Protein 5HUO (pdb70)

CATH classification: 3.90.1170.20 (+1 more: 3.20.20.70)

Radius of gyration: 47.34 Å; Cα contacts (8 Å, |Δi|>4): 3623; chains: 6; bounding box: 112×126×125 Å

InterPro domains:
  IPR002638 Quinolinate phosphoribosyl transferase, C-terminal [PF01729] (118-283)
  IPR004393 Nicotinate-nucleotide pyrophosphorylase [TIGR00078] (17-283)
  IPR004393 Nicotinate-nucleotide pyrophosphorylase [cd01572] (14-283)
  IPR013785 Aldolase-type TIM barrel [G3DSA:3.20.20.70] (132-274)
  IPR022412 Quinolinate phosphoribosyl transferase, N-terminal [PF02749] (29-116)
  IPR027277 Nicotinate-nucleotide pyrophosphorylase/Putative pyrophosphorylase ModD [PIRSF006250] (12-283)
  IPR027277 Nicotinate-nucleotide pyrophosphorylase/Putative pyrophosphorylase ModD [PTHR32179] (10-284)
  IPR036068 Nicotinate phosphoribosyltransferase-like, C-terminal [SSF51690] (118-283)
  IPR037128 Quinolinate phosphoribosyl transferase, N-terminal domain superfamily [G3DSA:3.90.1170.20] (20-282)

Solvent-accessible surface area: 68924 Å² total; per-residue (Å²): 59,52,17,17,60,21,23,3,24,79,40,0,77,62,19,16,165,152,75,37,182,68,80,33,140,91,12,39,84,131,50,62,142,120,17,90,0,48,4,10,0,54,0,78,75,71,16,12,0,0,0,9,50,0,0,44,56,0,0,58,48,91,57,159,16,87,48,96,50,70,121,150,27,138,31,36,47,208,5,85,64,46,38,37,0,2,25,0,17,0,13,7,69,4,0,50,12,0,44,108,9,0,2,76,21,0,27,51,0,0,4,0,0,19,40,0,29,35,3,58,138,24,2,44,14,145,176,6,57,2,0,0,24,77,126,20,50,107,145,42,54,28,4,0,7,22,0,0,61,28,7,41,2,48,24,13,10,19,33,122,71,5,7,34,21,17,59,92,99,80,31,76,93,52,62,34,4,48,35,3,4,56,108,9,73,68,128,20,8,36,7,35,20,1,5,0,25,2,123,48,63,76,18,0,62,64,0,3,70,40,40,3,37,2,0,15,1,43,69,13,66,78,82,22,2,87,52,0,26,107,69,0,73,71,112,11,97,6,0,2,20,26,117,12,56,98,118,27,0,45,71,2,130,45,22,74,8,30,0,0,3,4,13,24,0,4,103,66,26,182,66,8,72,5,16,16,119,49,62,70,102,78,196,126,61,12,58,64,197,74,2,26,116,28,0,91,31,1,16,156,34,1,30,153,68,55,5,36,0,1,27,6,2,0,77,88,146,32,88,0,47,0,10,0,63,0,106,74,70,18,14,0,0,0,9,50,0,0,43,57,0,0,58,48,90,55,156,16,87,49,96,53,74,122,76,28,140,32,35,47,203,3,83,77,54,34,37,0,3,25,0,18,0,22,3,53,3,0,13,6,0,33,26,5,0,2,11,4,0,8,26,1,0,3,0,0,18,41,0,29,34,2,58,140,26,2,44,14,144,179,6,55,3,0,0,23,17,71,4,10,6,38,2,4,56,4,0,0,9,0,0,87,30,6,42,6,74,24,11,6,65,16,8,3,9,6,1,10,0,43,58,3,10,32,47,4,30,61,40,12,88,117,0,3,57,45,0,68,68,34,9,8,33,4,4,20,0,5,0,24,3,118,49,48,77,17,0,63,57,0,2,62,37,41,2,34,2,0,15,1,41,96,6,53,77,120,65,2,91,86,0,29,80,64,0,70,70,106,12,114,7,0,2,18,27,108,8,55,98,119,27,0,46,68,3,128,45,24,75,8,31,0,0,1,5,13,25,0,3,39,13,10,120,14,9,55,5,30,6,41,50,28,70,96,82,197,150,82,12,58,65,197,76,2,26,119,29,0,84,49,1,1,90,48,0,10,106,3,24,6,13,0,3,9,8,8,98,57,180,99,50,88,0,48,0,10,0,44,0,103,73,71,17,11,0,0,0,9,57,0,0,44,53,0,0,59,44,16,54,146,16,85,48,97,42,67,117,145,26,139,33,36,46,205,3,83,78,55,35,34,0,3,25,0,10,0,43,18,37,3,0,9,5,0,24,27,5,0,2,10,3,0,6,30,1,0,3,0,0,19,45,0,28,34,4,59,142,36,8,61,27,105,192,10,90,7,31,0,21,34,76,5,12,6,38,4,6,56,4,0,0,12,0,0,89,29,7,42,6,95,36,32,27,58,24,9,9,64,18,5,36,10,41,76,43,10,24,103,98,22,43,49,9,13,59,90,6,61,87,98,5,92,111,127,58,119,13,10,0,45,4,83,63,54,76,16,8,68,65,0,7,82,42,51,5,45,12,5,17,10,56,106,17,77,81,153,100,3,81,45,8,25,102,85,10,80,72,59,12,140,11,4,2,12,34,109,18,58,102,117,32,1,60,47,18,53,49,20,78,3,39,21,1,12,5,15,31,0,6,41,24,15,152,13,8,53,5,25,4,101,45,14,69,52,70,194,142,69,17,57,69,198,74,3,25,114,30,0,91,30,2,16,156,43,0,29,152,69,55,5,35,17,8,47,16,65,48,67,175,25,89,0,76,10,14,0,65,1,42,76,71,19,20,0,0,1,9,51,1,0,43,57,0,0,58,47,91,64,88,18,86,53,44,52,79,121,76,27,140,30,38,48,80,3,82,78,57,34,45,0,2,8,0,42,0,12,7,27,4,1,44,4,0,50,27,4,0,3,9,4,0,5,26,1,0,3,0,0,19,40,0,31,35,2,58,141,26,1,43,14,146,178,6,53,3,0,0,23,19,68,4,8,6,37,4,5,56,4,0,0,22,0,0,77,29,7,44,2,50,35,10,5,67,16,8,5,9,5,1,11,0,46,61,4,10,32,49,6,42,61,35,13,107,39,0,0,54,70,0,109,68,35,9,9,36,5,7,20,7,4,0,30,2,121,48,46,77,16,0,66,55,0,3,69,31,34,4,38,2,0,12,2,43,94,5,54,76,119,63,2,84,83,0,25,104,70,0,68,72,106,13,107,7,0,2,18,26,106,10,55,97,119,25,0,44,65,2,128,45,23,74,9,28,0,0,2,3,12,24,0,3,50,16,11,64,13,8,67,6,49,25,48,51,60,61,150,42,158,129,16,44,18,20,57,18,26,3,26,69,43,0,69,63,18,15,165,153,76,35,181,69,82,34,138,90,12,35,83,130,46,61,120,142,16,89,0,47,4,10,0,57,0,67,73,70,19,19,0,0,0,8,52,0,0,41,56,0,0,58,48,90,54,151,17,87,49,97,49,68,120,150,25,139,31,38,45,86,5,85,67,52,37,36,0,2,26,0,18,0,21,3,66,4,0,52,12,0,44,105,8,0,3,75,23,0,27,53,1,0,4,0,0,20,42,0,28,35,2,58,140,26,1,43,14,144,175,7,54,2,0,0,24,78,126,22,51,111,146,42,55,30,4,0,8,23,0,0,59,28,6,42,2,48,23,12,10,18,32,124,71,4,6,34,20,17,63,86,113,81,31,79,93,53,59,44,5,46,37,3,4,58,111,10,73,75,161,21,11,40,8,32,18,2,5,0,25,2,115,48,53,77,17,0,68,66,0,2,70,38,42,2,36,2,0,15,1,42,96,7,55,75,150,72,2,87,105,0,24,93,54,0,70,71,105,12,112,6,0,2,19,26,106,11,56,98,117,26,0,46,68,2,129,43,23,76,8,28,0,0,3,5,13,24,0,4,102,68,26,84,64,8,73,5,28,18,132,48,64,70,92,77,188,172,61,20,52,64,181,71,3,24,113,30,0,70,48,1,0,90,46,0,11,102,3,23,6,12,0,3,10,7,7,81,57,173,102,50,88,0,48,0,10,0,47,0,102,75,70,17,12,0,0,0,8,52,1,0,46,56,0,0,59,40,18,51,152,16,86,49,96,39,69,119,138,25,138,32,36,47,201,3,81,78,56,35,36,0,2,24,0,13,0,41,22,36,3,0,9,4,0,21,29,4,0,2,10,3,0,8,26,1,0,3,0,0,18,40,0,24,36,2,49,138,26,1,45,28,148,210,6,84,2,32,0,23,16,70,4,11,7,36,4,3,54,4,0,8,21,0,0,126,28,8,43,2,76,58,28,20,59,12,10,8,68,17,1,13,2,51,93,10,11,38,54,48,68,47,18,49,48,2,4,59,68,0,78,83,96,10,60,200,127,42,126,1,5,9,35,4,76,56,73,73,23,0,60,71,0,2,68,42,42,2,40,30,0,14,2,52,98,8,54,79,66,82,2,82,93,0,22,104,53,0,70,72,104,12,147,7,0,2,19,26,74,9,57,99,118,34,0,45,71,4,130,60,26,72,9,43,12,0,2,3,13,23,0,3,52,12,12,123,9,7,52,7,23,4,95,46,12,70,55,73,197

B-factor: mean 124.79, std 39.1, range [28.51, 318.89]

Structure (mmCIF, N/CA/C/O backbone):
data_5HUO
#
_entry.id   5HUO
#
_cell.length_a   106.203
_cell.length_b   186.261
_cell.length_c   221.906
_cell.angle_alpha   90.00
_cell.angle_beta   90.00
_cell.angle_gamma   90.00
#
_symmetry.space_group_name_H-M   'C 2 2 21'
#
loop_
_entity.id
_entity.type
_entity.pdbx_description
1 polymer 'Nicotinate-nucleotide diphosphorylase (Carboxylating)'
2 non-polymer 'SULFATE ION'
3 water water
#
loop_
_atom_site.group_PDB
_atom_site.id
_atom_site.type_symbol
_atom_site.label_atom_id
_atom_site.label_alt_id
_atom_site.label_comp_id
_atom_site.label_asym_id
_atom_site.label_entity_id
_atom_site.label_seq_id
_atom_site.pdbx_PDB_ins_code
_atom_site.Cartn_x
_atom_site.Cartn_y
_atom_site.Cartn_z
_atom_site.occupancy
_atom_site.B_iso_or_equiv
_atom_site.auth_seq_id
_atom_site.auth_comp_id
_atom_site.auth_asym_id
_atom_site.auth_atom_id
_atom_site.pdbx_PDB_model_num
ATOM 1 N N . THR A 1 31 ? 43.598 -5.953 90.393 1.00 130.39 6 THR A N 1
ATOM 2 C CA . THR A 1 31 ? 42.196 -5.499 90.150 1.00 131.52 6 THR A CA 1
ATOM 3 C C . THR A 1 31 ? 41.755 -4.497 91.224 1.00 123.96 6 THR A C 1
ATOM 4 O O . THR A 1 31 ? 41.787 -4.796 92.421 1.00 120.35 6 THR A O 1
ATOM 8 N N . ASP A 1 32 ? 41.254 -3.351 90.790 1.00 118.65 7 ASP A N 1
ATOM 9 C CA . ASP A 1 32 ? 41.054 -2.230 91.705 1.00 115.21 7 ASP A CA 1
ATOM 10 C C . ASP A 1 32 ? 39.920 -2.425 92.712 1.00 111.98 7 ASP A C 1
ATOM 11 O O . ASP A 1 32 ? 39.040 -3.244 92.500 1.00 118.43 7 ASP A O 1
ATOM 16 N N . LEU A 1 33 ? 39.948 -1.684 93.800 1.00 105.71 8 LEU A N 1
ATOM 17 C CA . LEU A 1 33 ? 38.886 -1.745 94.797 1.00 102.15 8 LEU A CA 1
ATOM 18 C C . LEU A 1 33 ? 37.675 -0.923 94.359 1.00 102.92 8 LEU A C 1
ATOM 19 O O . LEU A 1 33 ? 37.845 0.168 93.849 1.00 105.96 8 LEU A O 1
ATOM 24 N N . THR A 1 34 ? 36.473 -1.463 94.572 1.00 102.04 9 THR A N 1
ATOM 25 C CA . THR A 1 34 ? 35.197 -0.877 94.119 1.00 102.81 9 THR A CA 1
ATOM 26 C C . THR A 1 34 ? 34.455 -0.082 95.176 1.00 101.62 9 THR A C 1
ATOM 27 O O . THR A 1 34 ? 34.659 -0.291 96.344 1.00 100.16 9 THR A O 1
ATOM 31 N N . PRO A 1 35 ? 33.568 0.838 94.790 1.00 103.34 10 PRO A N 1
ATOM 32 C CA . PRO A 1 35 ? 32.893 1.607 95.878 1.00 103.11 10 PRO A CA 1
ATOM 33 C C . PRO A 1 35 ? 32.062 0.751 96.801 1.00 103.35 10 PRO A C 1
ATOM 34 O O . PRO A 1 35 ? 31.998 0.985 97.992 1.00 102.42 10 PRO A O 1
ATOM 38 N N . PHE A 1 36 ? 31.422 -0.249 96.247 1.00 104.94 11 PHE A N 1
ATOM 39 C CA . PHE A 1 36 ? 30.702 -1.184 97.076 1.00 105.58 11 PHE A CA 1
ATOM 40 C C . PHE A 1 36 ? 31.551 -1.749 98.225 1.00 103.39 11 PHE A C 1
ATOM 41 O O . PHE A 1 36 ? 31.078 -1.959 99.352 1.00 103.75 11 PHE A O 1
ATOM 49 N N . GLN A 1 37 ? 32.784 -2.069 97.901 1.00 101.64 12 GLN A N 1
ATOM 50 C CA . GLN A 1 37 ? 33.692 -2.617 98.868 1.00 100.01 12 GLN A CA 1
ATOM 51 C C . GLN A 1 37 ? 34.175 -1.620 99.879 1.00 98.70 12 GLN A C 1
ATOM 52 O O . GLN A 1 37 ? 34.391 -1.972 101.042 1.00 98.31 12 GLN A O 1
ATOM 58 N N . ILE A 1 38 ? 34.387 -0.367 99.465 1.00 98.28 13 ILE A N 1
ATOM 59 C CA . ILE A 1 38 ? 35.133 0.625 100.350 1.00 96.84 13 ILE A CA 1
ATOM 60 C C . ILE A 1 38 ? 34.327 1.755 100.964 1.00 97.30 13 ILE A C 1
ATOM 61 O O . ILE A 1 38 ? 34.672 2.278 101.993 1.00 96.46 13 ILE A O 1
ATOM 66 N N . ASP A 1 39 ? 33.200 2.072 100.344 1.00 99.01 14 ASP A N 1
ATOM 67 C CA . ASP A 1 39 ? 32.409 3.223 100.783 1.00 99.84 14 ASP A CA 1
ATOM 68 C C . ASP A 1 39 ? 32.086 3.289 102.282 1.00 99.73 14 ASP A C 1
ATOM 69 O O . ASP A 1 39 ? 32.283 4.330 102.892 1.00 99.08 14 ASP A O 1
ATOM 74 N N . ASP A 1 40 ? 31.565 2.212 102.875 1.00 100.72 15 ASP A N 1
ATOM 75 C CA . ASP A 1 40 ? 31.169 2.272 104.294 1.00 101.36 15 ASP A CA 1
ATOM 76 C C . ASP A 1 40 ? 32.319 2.580 105.188 1.00 99.44 15 ASP A C 1
ATOM 77 O O . ASP A 1 40 ? 32.179 3.351 106.131 1.00 99.55 15 ASP A O 1
ATOM 82 N N . THR A 1 41 ? 33.470 2.015 104.860 1.00 97.94 16 THR A N 1
ATOM 83 C CA . THR A 1 41 ? 34.724 2.220 105.617 1.00 96.45 16 THR A CA 1
ATOM 84 C C . THR A 1 41 ? 35.219 3.655 105.523 1.00 95.31 16 THR A C 1
ATOM 85 O O . THR A 1 41 ? 35.596 4.271 106.531 1.00 94.94 16 THR A O 1
ATOM 89 N N . LEU A 1 42 ? 35.197 4.207 104.314 1.00 95.09 17 LEU A N 1
ATOM 90 C CA . LEU A 1 42 ? 35.623 5.614 104.115 1.00 94.44 17 LEU A CA 1
ATOM 91 C C . LEU A 1 42 ? 34.680 6.627 104.770 1.00 95.18 17 LEU A C 1
ATOM 92 O O . LEU A 1 42 ? 35.112 7.569 105.398 1.00 94.54 17 LEU A O 1
ATOM 97 N N . LYS A 1 43 ? 33.382 6.368 104.680 1.00 96.82 18 LYS A N 1
ATOM 98 C CA . LYS A 1 43 ? 32.433 7.194 105.389 1.00 98.34 18 LYS A CA 1
ATOM 99 C C . LYS A 1 43 ? 32.738 7.206 106.885 1.00 97.57 18 LYS A C 1
ATOM 100 O O . LYS A 1 43 ? 32.703 8.249 107.531 1.00 97.48 18 LYS A O 1
ATOM 106 N N . ALA A 1 44 ? 32.955 6.025 107.441 1.00 97.73 19 ALA A N 1
ATOM 107 C CA . ALA A 1 44 ? 33.187 5.920 108.856 1.00 98.02 19 ALA A CA 1
ATOM 108 C C . ALA A 1 44 ? 34.388 6.754 109.218 1.00 96.32 19 ALA A C 1
ATOM 109 O O . ALA A 1 44 ? 34.444 7.391 110.280 1.00 96.59 19 ALA A O 1
ATOM 111 N N . ALA A 1 45 ? 35.361 6.705 108.341 1.00 94.89 20 ALA A N 1
ATOM 112 C CA . ALA A 1 45 ? 36.623 7.385 108.581 1.00 93.65 20 ALA A CA 1
ATOM 113 C C . ALA A 1 45 ? 36.448 8.901 108.572 1.00 93.38 20 ALA A C 1
ATOM 114 O O . ALA A 1 45 ? 37.095 9.618 109.355 1.00 93.01 20 ALA A O 1
ATOM 116 N N . LEU A 1 46 ? 35.627 9.365 107.646 1.00 93.82 21 LEU A N 1
ATOM 117 C CA . LEU A 1 46 ? 35.317 10.788 107.533 1.00 94.02 21 LEU A CA 1
ATOM 118 C C . LEU A 1 46 ? 34.590 11.269 108.764 1.00 96.00 21 LEU A C 1
ATOM 119 O O . LEU A 1 46 ? 34.894 12.324 109.306 1.00 96.47 21 LEU A O 1
ATOM 124 N N . ARG A 1 47 ? 33.667 10.454 109.228 1.00 98.27 22 ARG A N 1
ATOM 125 C CA . ARG A 1 47 ? 32.899 10.757 110.415 1.00 100.53 22 ARG A CA 1
ATOM 126 C C . ARG A 1 47 ? 33.732 10.750 111.667 1.00 98.92 22 ARG A C 1
ATOM 127 O O . ARG A 1 47 ? 33.440 11.472 112.612 1.00 100.40 22 ARG A O 1
ATOM 135 N N . GLU A 1 48 ? 34.777 9.952 111.673 1.00 96.67 23 GLU A N 1
ATOM 136 C CA . GLU A 1 48 ? 35.728 9.899 112.788 1.00 96.03 23 GLU A CA 1
ATOM 137 C C . GLU A 1 48 ? 36.513 11.185 112.921 1.00 95.08 23 GLU A C 1
ATOM 138 O O . GLU A 1 48 ? 36.724 11.664 114.006 1.00 96.36 23 GLU A O 1
ATOM 144 N N . ASP A 1 49 ? 36.875 11.754 111.790 1.00 93.92 24 ASP A N 1
ATOM 145 C CA . ASP A 1 49 ? 37.669 12.983 111.709 1.00 93.59 24 ASP A CA 1
ATOM 146 C C . ASP A 1 49 ? 36.805 14.271 111.780 1.00 95.46 24 ASP A C 1
ATOM 147 O O . ASP A 1 49 ? 37.366 15.359 111.893 1.00 96.19 24 ASP A O 1
ATOM 152 N N . VAL A 1 50 ? 35.477 14.170 111.642 1.00 97.16 25 VAL A N 1
ATOM 153 C CA . VAL A 1 50 ? 34.597 15.336 111.678 1.00 99.16 25 VAL A CA 1
ATOM 154 C C . VAL A 1 50 ? 33.302 15.019 112.389 1.00 102.40 25 VAL A C 1
ATOM 155 O O . VAL A 1 50 ? 32.478 14.355 111.830 1.00 104.07 25 VAL A O 1
ATOM 159 N N . HIS A 1 51 ? 33.170 15.420 113.657 1.00 104.33 26 HIS A N 1
ATOM 160 C CA . HIS A 1 51 ? 32.001 15.053 114.490 1.00 107.90 26 HIS A CA 1
ATOM 161 C C . HIS A 1 51 ? 30.927 16.098 114.429 1.00 110.46 26 HIS A C 1
ATOM 162 O O . HIS A 1 51 ? 29.773 15.796 114.495 1.00 112.55 26 HIS A O 1
ATOM 169 N N . SER A 1 52 ? 31.327 17.337 114.254 1.00 110.23 27 SER A N 1
ATOM 170 C CA . SER A 1 52 ? 30.394 18.427 113.984 1.00 111.71 27 SER A CA 1
ATOM 171 C C . SER A 1 52 ? 30.756 19.116 112.676 1.00 110.01 27 SER A C 1
ATOM 172 O O . SER A 1 52 ? 30.165 18.842 111.670 1.00 111.59 27 SER A O 1
ATOM 175 N N . GLU A 1 53 ? 31.771 19.957 112.703 1.00 108.94 28 GLU A N 1
ATOM 176 C CA . GLU A 1 53 ? 32.359 20.525 111.505 1.00 109.47 28 GLU A CA 1
ATOM 177 C C . GLU A 1 53 ? 33.861 20.753 111.573 1.00 106.14 28 GLU A C 1
ATOM 178 O O . GLU A 1 53 ? 34.484 20.583 112.619 1.00 105.17 28 GLU A O 1
ATOM 184 N N . ASP A 1 54 ? 34.438 21.091 110.429 1.00 105.06 29 ASP A N 1
ATOM 185 C CA . ASP A 1 54 ? 35.884 21.431 110.351 1.00 104.52 29 ASP A CA 1
ATOM 186 C C . ASP A 1 54 ? 36.015 22.919 110.575 1.00 106.14 29 ASP A C 1
ATOM 187 O O . ASP A 1 54 ? 36.059 23.686 109.636 1.00 108.12 29 ASP A O 1
ATOM 192 N N . TYR A 1 55 ? 36.047 23.313 111.839 1.00 106.63 30 TYR A N 1
ATOM 193 C CA . TYR A 1 55 ? 36.033 24.722 112.234 1.00 107.82 30 TYR A CA 1
ATOM 194 C C . TYR A 1 55 ? 37.170 25.513 111.614 1.00 109.77 30 TYR A C 1
ATOM 195 O O . TYR A 1 55 ? 36.990 26.599 111.114 1.00 114.27 30 TYR A O 1
ATOM 204 N N . SER A 1 56 ? 38.344 24.937 111.601 1.00 110.98 31 SER A N 1
ATOM 205 C CA . SER A 1 56 ? 39.558 25.635 111.119 1.00 112.55 31 SER A CA 1
ATOM 206 C C . SER A 1 56 ? 39.416 25.986 109.651 1.00 115.13 31 SER A C 1
ATOM 207 O O . SER A 1 56 ? 39.741 27.087 109.221 1.00 118.38 31 SER A O 1
ATOM 210 N N . THR A 1 57 ? 38.864 25.072 108.883 1.00 116.10 32 THR A N 1
ATOM 211 C CA . THR A 1 57 ? 38.651 25.337 107.456 1.00 117.58 32 THR A CA 1
ATOM 212 C C . THR A 1 57 ? 37.478 26.262 107.240 1.00 118.82 32 THR A C 1
ATOM 213 O O . THR A 1 57 ? 37.550 27.140 106.441 1.00 121.71 32 THR A O 1
ATOM 217 N N . ASN A 1 58 ? 36.388 26.024 107.915 1.00 118.10 33 ASN A N 1
ATOM 218 C CA . ASN A 1 58 ? 35.229 26.906 107.796 1.00 122.21 33 ASN A CA 1
ATOM 219 C C . ASN A 1 58 ? 35.368 28.339 108.283 1.00 125.23 33 ASN A C 1
ATOM 220 O O . ASN A 1 58 ? 34.795 29.234 107.723 1.00 129.28 33 ASN A O 1
ATOM 225 N N . ALA A 1 59 ? 36.149 28.555 109.295 1.00 127.16 34 ALA A N 1
ATOM 226 C CA . ALA A 1 59 ? 36.388 29.919 109.743 1.00 132.58 34 ALA A CA 1
ATOM 227 C C . ALA A 1 59 ? 37.109 30.780 108.713 1.00 136.11 34 ALA A C 1
ATOM 228 O O . ALA A 1 59 ? 36.775 31.933 108.564 1.00 141.48 34 ALA A O 1
ATOM 230 N N . ILE A 1 60 ? 38.157 30.249 108.085 1.00 138.19 35 ILE A N 1
ATOM 231 C CA . ILE A 1 60 ? 38.935 31.013 107.100 1.00 142.75 35 ILE A CA 1
ATOM 232 C C . ILE A 1 60 ? 38.333 31.048 105.701 1.00 145.68 35 ILE A C 1
ATOM 233 O O . ILE A 1 60 ? 38.398 32.071 105.031 1.00 150.01 35 ILE A O 1
ATOM 238 N N . PHE A 1 61 ? 37.814 29.935 105.238 1.00 144.93 36 PHE A N 1
ATOM 239 C CA . PHE A 1 61 ? 37.437 29.859 103.857 1.00 148.81 36 PHE A CA 1
ATOM 240 C C . PHE A 1 61 ? 35.950 29.894 103.634 1.00 155.13 36 PHE A C 1
ATOM 241 O O . PHE A 1 61 ? 35.190 29.242 104.304 1.00 148.64 36 PHE A O 1
ATOM 249 N N . ASP A 1 62 ? 35.578 30.705 102.661 1.00 172.38 37 ASP A N 1
ATOM 250 C CA . ASP A 1 62 ? 34.202 30.940 102.258 1.00 183.54 37 ASP A CA 1
ATOM 251 C C . ASP A 1 62 ? 34.265 31.559 100.880 1.00 198.71 37 ASP A C 1
ATOM 252 O O . ASP A 1 62 ? 35.341 31.764 100.334 1.00 199.53 37 ASP A O 1
ATOM 254 N N . HIS A 1 63 ? 33.100 31.829 100.315 1.00 218.82 38 HIS A N 1
ATOM 255 C CA . HIS A 1 63 ? 32.931 32.423 98.973 1.00 233.10 38 HIS A CA 1
ATOM 256 C C . HIS A 1 63 ? 32.822 31.321 97.887 1.00 231.82 38 HIS A C 1
ATOM 257 O O . HIS A 1 63 ? 32.465 31.582 96.751 1.00 238.33 38 HIS A O 1
ATOM 264 N N . HIS A 1 64 ? 33.113 30.091 98.291 1.00 216.84 39 HIS A N 1
ATOM 265 C CA . HIS A 1 64 ? 32.978 28.882 97.498 1.00 209.69 39 HIS A CA 1
ATOM 266 C C . HIS A 1 64 ? 33.554 28.834 96.104 1.00 202.16 39 HIS A C 1
ATOM 267 O O . HIS A 1 64 ? 32.987 28.278 95.173 1.00 203.02 39 HIS A O 1
ATOM 274 N N . GLY A 1 65 ? 34.733 29.389 95.987 1.00 175.16 40 GLY A N 1
ATOM 275 C CA . GLY A 1 65 ? 35.445 29.311 94.731 1.00 164.09 40 GLY A CA 1
ATOM 276 C C . GLY A 1 65 ? 36.019 27.925 94.599 1.00 152.34 40 GLY A C 1
ATOM 277 O O . GLY A 1 65 ? 36.420 27.334 95.607 1.00 146.85 40 GLY A O 1
ATOM 278 N N . GLN A 1 66 ? 36.071 27.430 93.372 1.00 140.59 41 GLN A N 1
ATOM 279 C CA . GLN A 1 66 ? 36.830 26.248 93.077 1.00 133.18 41 GLN A CA 1
ATOM 280 C C . GLN A 1 66 ? 38.300 26.510 93.356 1.00 128.67 41 GLN A C 1
ATOM 281 O O . GLN A 1 66 ? 38.769 27.626 93.310 1.00 129.25 41 GLN A O 1
ATOM 287 N N . ALA A 1 67 ? 39.007 25.450 93.681 1.00 123.23 42 ALA A N 1
ATOM 288 C CA . ALA A 1 67 ? 40.429 25.512 93.924 1.00 119.00 42 ALA A CA 1
ATOM 289 C C . ALA A 1 67 ? 41.089 24.230 93.459 1.00 114.16 42 ALA A C 1
ATOM 290 O O . ALA A 1 67 ? 40.430 23.246 93.182 1.00 111.50 42 ALA A O 1
ATOM 292 N N . LYS A 1 68 ? 42.395 24.292 93.357 1.00 112.03 43 LYS A N 1
ATOM 293 C CA . LYS A 1 68 ? 43.177 23.163 92.943 1.00 110.70 43 LYS A CA 1
ATOM 294 C C . LYS A 1 68 ? 44.276 22.938 93.951 1.00 107.34 43 LYS A C 1
ATOM 295 O O . LYS A 1 68 ? 44.883 23.873 94.414 1.00 106.76 43 LYS A O 1
ATOM 301 N N . VAL A 1 69 ? 44.518 21.662 94.255 1.00 103.89 44 VAL A N 1
ATOM 302 C CA . VAL A 1 69 ? 45.591 21.231 95.143 1.00 101.16 44 VAL A CA 1
ATOM 303 C C . VAL A 1 69 ? 46.278 20.053 94.522 1.00 98.74 44 VAL A C 1
ATOM 304 O O . VAL A 1 69 ? 45.662 19.263 93.851 1.00 98.99 44 VAL A O 1
ATOM 308 N N . SER A 1 70 ? 47.561 19.934 94.788 1.00 96.87 45 SER A N 1
ATOM 309 C CA . SER A 1 70 ? 48.392 18.889 94.217 1.00 95.06 45 SER A CA 1
ATOM 310 C C . SER A 1 70 ? 48.810 17.841 95.244 1.00 93.04 45 SER A C 1
ATOM 311 O O . SER A 1 70 ? 49.196 18.160 96.368 1.00 93.21 45 SER A O 1
ATOM 314 N N . LEU A 1 71 ? 48.756 16.604 94.817 1.00 92.40 46 LEU A N 1
ATOM 315 C CA . LEU A 1 71 ? 49.217 15.499 95.606 1.00 91.56 46 LEU A CA 1
ATOM 316 C C . LEU A 1 71 ? 50.632 15.134 95.157 1.00 91.39 46 LEU A C 1
ATOM 317 O O . LEU A 1 71 ? 50.837 14.770 94.009 1.00 91.51 46 LEU A O 1
ATOM 322 N N . PHE A 1 72 ? 51.580 15.219 96.077 1.00 91.25 47 PHE A N 1
ATOM 323 C CA . PHE A 1 72 ? 52.973 14.947 95.804 1.00 91.28 47 PHE A CA 1
ATOM 324 C C . PHE A 1 72 ? 53.467 13.733 96.582 1.00 90.65 47 PHE A C 1
ATOM 325 O O . PHE A 1 72 ? 53.203 13.585 97.777 1.00 90.35 47 PHE A O 1
ATOM 333 N N . ALA A 1 73 ? 54.211 12.893 95.902 1.00 90.59 48 ALA A N 1
ATOM 334 C CA . ALA A 1 73 ? 54.931 11.856 96.583 1.00 90.23 48 ALA A CA 1
ATOM 335 C C . ALA A 1 73 ? 56.097 12.500 97.289 1.00 91.24 48 ALA A C 1
ATOM 336 O O . ALA A 1 73 ? 56.766 13.348 96.720 1.00 93.58 48 ALA A O 1
ATOM 338 N N . LYS A 1 74 ? 56.378 12.077 98.509 1.00 92.81 49 LYS A N 1
ATOM 339 C CA . LYS A 1 74 ? 57.492 12.644 99.291 1.00 94.71 49 LYS A CA 1
ATOM 340 C C . LYS A 1 74 ? 58.576 11.661 99.663 1.00 93.19 49 LYS A C 1
ATOM 341 O O . LYS A 1 74 ? 59.475 11.962 100.432 1.00 94.49 49 LYS A O 1
ATOM 347 N N . GLU A 1 75 ? 58.526 10.492 99.044 1.00 90.99 50 GLU A N 1
ATOM 348 C CA . GLU A 1 75 ? 59.361 9.363 99.420 1.00 90.79 50 GLU A CA 1
ATOM 349 C C . GLU A 1 75 ? 59.249 8.301 98.330 1.00 90.67 50 GLU A C 1
ATOM 350 O O . GLU A 1 75 ? 58.191 8.129 97.747 1.00 90.22 50 GLU A O 1
ATOM 356 N N . ALA A 1 76 ? 60.329 7.594 98.086 1.00 91.21 51 ALA A N 1
ATOM 357 C CA . ALA A 1 76 ? 60.375 6.613 97.033 1.00 91.35 51 ALA A CA 1
ATOM 358 C C . ALA A 1 76 ? 59.762 5.289 97.453 1.00 90.80 51 ALA A C 1
ATOM 359 O O . ALA A 1 76 ? 59.944 4.843 98.588 1.00 90.67 51 ALA A O 1
ATOM 361 N N . GLY A 1 77 ? 58.996 4.693 96.538 1.00 90.57 52 GLY A N 1
ATOM 362 C CA . GLY A 1 77 ? 58.356 3.441 96.788 1.00 90.15 52 GLY A CA 1
ATOM 363 C C . GLY A 1 77 ? 57.349 3.082 95.725 1.00 89.94 52 GLY A C 1
ATOM 364 O O . GLY A 1 77 ? 57.495 3.459 94.568 1.00 90.38 52 GLY A O 1
ATOM 365 N N . VAL A 1 78 ? 56.312 2.364 96.137 1.00 89.39 53 VAL A N 1
ATOM 366 C CA . VAL A 1 78 ? 55.262 1.938 95.229 1.00 89.25 53 VAL A CA 1
ATOM 367 C C . VAL A 1 78 ? 53.918 2.538 95.577 1.00 88.68 53 VAL A C 1
ATOM 368 O O . VAL A 1 78 ? 53.557 2.598 96.711 1.00 88.29 53 VAL A O 1
ATOM 372 N N . LEU A 1 79 ? 53.193 2.961 94.552 1.00 88.80 54 LEU A N 1
ATOM 373 C CA . LEU A 1 79 ? 51.892 3.655 94.719 1.00 88.49 54 LEU A CA 1
ATOM 374 C C . LEU A 1 79 ? 50.779 2.667 94.838 1.00 88.25 54 LEU A C 1
ATOM 375 O O . LEU A 1 79 ? 50.591 1.810 93.975 1.00 88.52 54 LEU A O 1
ATOM 380 N N . ALA A 1 80 ? 50.024 2.785 95.925 1.00 87.89 55 ALA A N 1
ATOM 381 C CA . ALA A 1 80 ? 48.816 1.925 96.146 1.00 87.77 55 ALA A CA 1
ATOM 382 C C . ALA A 1 80 ? 47.752 2.701 96.865 1.00 87.67 55 ALA A C 1
ATOM 383 O O . ALA A 1 80 ? 48.045 3.421 97.822 1.00 87.55 55 ALA A O 1
ATOM 385 N N . GLY A 1 81 ? 46.519 2.486 96.436 1.00 87.88 56 GLY A N 1
ATOM 386 C CA . GLY A 1 81 ? 45.358 3.139 97.051 1.00 88.00 56 GLY A CA 1
ATOM 387 C C . GLY A 1 81 ? 44.930 4.460 96.433 1.00 88.37 56 GLY A C 1
ATOM 388 O O . GLY A 1 81 ? 44.224 5.230 97.026 1.00 88.58 56 GLY A O 1
ATOM 389 N N . LEU A 1 82 ? 45.330 4.699 95.226 1.00 88.57 57 LEU A N 1
ATOM 390 C CA . LEU A 1 82 ? 45.008 5.975 94.544 1.00 89.04 57 LEU A CA 1
ATOM 391 C C . LEU A 1 82 ? 43.481 6.205 94.363 1.00 89.57 57 LEU A C 1
ATOM 392 O O . LEU A 1 82 ? 43.009 7.283 94.592 1.00 89.94 57 LEU A O 1
ATOM 397 N N . THR A 1 83 ? 42.737 5.169 93.972 1.00 89.72 58 THR A N 1
ATOM 398 C CA . THR A 1 83 ? 41.323 5.341 93.773 1.00 90.37 58 THR A CA 1
ATOM 399 C C . THR A 1 83 ? 40.638 5.392 95.133 1.00 90.35 58 THR A C 1
ATOM 400 O O . THR A 1 83 ? 39.534 5.978 95.243 1.00 91.03 58 THR A O 1
ATOM 404 N N . VAL A 1 84 ? 41.260 4.799 96.148 1.00 89.74 59 VAL A N 1
ATOM 405 C CA . VAL A 1 84 ? 40.729 4.941 97.502 1.00 89.82 59 VAL A CA 1
ATOM 406 C C . VAL A 1 84 ? 40.829 6.383 97.983 1.00 90.06 59 VAL A C 1
ATOM 407 O O . VAL A 1 84 ? 39.905 6.989 98.466 1.00 90.69 59 VAL A O 1
ATOM 411 N N . PHE A 1 85 ? 42.016 6.923 97.782 1.00 89.67 60 PHE A N 1
ATOM 412 C CA . PHE A 1 85 ? 42.314 8.369 98.013 1.00 89.96 60 PHE A CA 1
ATOM 413 C C . PHE A 1 85 ? 41.270 9.272 97.359 1.00 90.83 60 PHE A C 1
ATOM 414 O O . PHE A 1 85 ? 40.676 10.124 98.000 1.00 91.42 60 PHE A O 1
ATOM 422 N N . GLN A 1 86 ? 41.025 8.995 96.099 1.00 91.02 61 GLN A N 1
ATOM 423 C CA . GLN A 1 86 ? 40.062 9.783 95.331 1.00 91.95 61 GLN A CA 1
ATOM 424 C C . GLN A 1 86 ? 38.642 9.709 95.912 1.00 92.68 61 GLN A C 1
ATOM 425 O O . GLN A 1 86 ? 37.896 10.688 95.935 1.00 93.59 61 GLN A O 1
ATOM 431 N N . ARG A 1 87 ? 38.276 8.499 96.311 1.00 92.38 62 ARG A N 1
ATOM 432 C CA . ARG A 1 87 ? 36.887 8.207 96.724 1.00 93.19 62 ARG A CA 1
ATOM 433 C C . ARG A 1 87 ? 36.511 8.945 97.994 1.00 93.64 62 ARG A C 1
ATOM 434 O O . ARG A 1 87 ? 35.392 9.337 98.181 1.00 94.70 62 ARG A O 1
ATOM 442 N N . VAL A 1 88 ? 37.482 9.183 98.833 1.00 93.01 63 VAL A N 1
ATOM 443 C CA . VAL A 1 88 ? 37.239 9.957 100.057 1.00 93.53 63 VAL A CA 1
ATOM 444 C C . VAL A 1 88 ? 36.647 11.323 99.702 1.00 94.63 63 VAL A C 1
ATOM 445 O O . VAL A 1 88 ? 35.687 11.781 100.339 1.00 95.69 63 VAL A O 1
ATOM 449 N N . PHE A 1 89 ? 37.218 11.970 98.696 1.00 94.50 64 PHE A N 1
ATOM 450 C CA . PHE A 1 89 ? 36.722 13.320 98.246 1.00 96.22 64 PHE A CA 1
ATOM 451 C C . PHE A 1 89 ? 35.344 13.235 97.620 1.00 97.67 64 PHE A C 1
ATOM 452 O O . PHE A 1 89 ? 34.469 13.981 97.911 1.00 99.51 64 PHE A O 1
ATOM 460 N N . THR A 1 90 ? 35.182 12.248 96.793 1.00 98.02 65 THR A N 1
ATOM 461 C CA . THR A 1 90 ? 33.974 12.042 96.011 1.00 100.38 65 THR A CA 1
ATOM 462 C C . THR A 1 90 ? 32.712 11.670 96.816 1.00 102.89 65 THR A C 1
ATOM 463 O O . THR A 1 90 ? 31.609 12.022 96.445 1.00 105.81 65 THR A O 1
ATOM 467 N N . LEU A 1 91 ? 32.878 10.928 97.894 1.00 103.29 66 LEU A N 1
ATOM 468 C CA . LEU A 1 91 ? 31.783 10.690 98.844 1.00 105.50 66 LEU A CA 1
ATOM 469 C C . LEU A 1 91 ? 31.337 11.950 99.599 1.00 108.52 66 LEU A C 1
ATOM 470 O O . LEU A 1 91 ? 30.172 12.095 99.948 1.00 111.28 66 LEU A O 1
ATOM 475 N N . PHE A 1 92 ? 32.280 12.857 99.803 1.00 108.73 67 PHE A N 1
ATOM 476 C CA . PHE A 1 92 ? 32.056 14.095 100.554 1.00 110.42 67 PHE A CA 1
ATOM 477 C C . PHE A 1 92 ? 31.434 15.232 99.726 1.00 113.93 67 PHE A C 1
ATOM 478 O O . PHE A 1 92 ? 30.583 15.974 100.215 1.00 116.35 67 PHE A O 1
ATOM 486 N N . ASP A 1 93 ? 31.860 15.360 98.485 1.00 114.93 68 ASP A N 1
ATOM 487 C CA . ASP A 1 93 ? 31.469 16.490 97.666 1.00 117.64 68 ASP A CA 1
ATOM 488 C C . ASP A 1 93 ? 31.763 16.212 96.194 1.00 116.86 68 ASP A C 1
ATOM 489 O O . ASP A 1 93 ? 32.205 15.155 95.840 1.00 112.65 68 ASP A O 1
ATOM 494 N N . GLU A 1 94 ? 31.468 17.186 95.347 1.00 122.20 69 GLU A N 1
ATOM 495 C CA . GLU A 1 94 ? 31.743 17.090 93.919 1.00 124.66 69 GLU A CA 1
ATOM 496 C C . GLU A 1 94 ? 33.159 17.546 93.698 1.00 120.06 69 GLU A C 1
ATOM 497 O O . GLU A 1 94 ? 33.513 18.696 93.954 1.00 122.56 69 GLU A O 1
ATOM 503 N N . VAL A 1 95 ? 33.990 16.604 93.308 1.00 114.09 70 VAL A N 1
ATOM 504 C CA . VAL A 1 95 ? 35.403 16.841 93.191 1.00 110.71 70 VAL A CA 1
ATOM 505 C C . VAL A 1 95 ? 35.875 16.145 91.969 1.00 109.77 70 VAL A C 1
ATOM 506 O O . VAL A 1 95 ? 35.510 15.009 91.718 1.00 110.91 70 VAL A O 1
ATOM 510 N N . THR A 1 96 ? 36.724 16.808 91.210 1.00 109.56 71 THR A N 1
ATOM 511 C CA . THR A 1 96 ? 37.311 16.201 89.998 1.00 108.98 71 THR A CA 1
ATOM 512 C C . THR A 1 96 ? 38.810 16.097 90.110 1.00 106.10 71 THR A C 1
ATOM 513 O O . THR A 1 96 ? 39.410 16.730 90.980 1.00 106.52 71 THR A O 1
ATOM 517 N N . PHE A 1 97 ? 39.403 15.308 89.230 1.00 103.25 72 PHE A N 1
ATOM 518 C CA . PHE A 1 97 ? 40.832 15.073 89.313 1.00 101.04 72 PHE A CA 1
ATOM 519 C C . PHE A 1 97 ? 41.497 15.217 87.998 1.00 100.73 72 PHE A C 1
ATOM 520 O O . PHE A 1 97 ? 40.900 15.047 86.984 1.00 101.93 72 PHE A O 1
ATOM 528 N N . GLN A 1 98 ? 42.757 15.548 88.036 1.00 99.85 73 GLN A N 1
ATOM 529 C CA . GLN A 1 98 ? 43.587 15.562 86.859 1.00 99.95 73 GLN A CA 1
ATOM 530 C C . GLN A 1 98 ? 44.804 14.718 87.178 1.00 98.23 73 GLN A C 1
ATOM 531 O O . GLN A 1 98 ? 45.390 14.851 88.256 1.00 97.24 73 GLN A O 1
ATOM 537 N N . ASN A 1 99 ? 45.213 13.889 86.226 1.00 96.88 74 ASN A N 1
ATOM 538 C CA . ASN A 1 99 ? 46.347 13.000 86.417 1.00 94.83 74 ASN A CA 1
ATOM 539 C C . ASN A 1 99 ? 47.319 13.183 85.242 1.00 95.24 74 ASN A C 1
ATOM 540 O O . ASN A 1 99 ? 47.386 12.338 84.350 1.00 95.68 74 ASN A O 1
ATOM 545 N N . PRO A 1 100 ? 48.107 14.258 85.263 1.00 95.61 75 PRO A N 1
ATOM 546 C CA . PRO A 1 100 ? 49.055 14.611 84.221 1.00 96.44 75 PRO A CA 1
ATOM 547 C C . PRO A 1 100 ? 49.966 13.511 83.780 1.00 96.30 75 PRO A C 1
ATOM 548 O O . PRO A 1 100 ? 50.232 13.414 82.586 1.00 98.14 75 PRO A O 1
ATOM 552 N N . HIS A 1 101 ? 50.440 12.690 84.694 1.00 95.33 76 HIS A N 1
ATOM 553 C CA . HIS A 1 101 ? 51.407 11.638 84.359 1.00 95.32 76 HIS A CA 1
ATOM 554 C C . HIS A 1 101 ? 50.812 10.220 84.274 1.00 94.90 76 HIS A C 1
ATOM 555 O O . HIS A 1 101 ? 51.544 9.239 84.167 1.00 94.84 76 HIS A O 1
ATOM 562 N N . GLN A 1 102 ? 49.489 10.142 84.301 1.00 94.77 77 GLN A N 1
ATOM 563 C CA . GLN A 1 102 ? 48.779 8.884 84.183 1.00 94.53 77 GLN A CA 1
ATOM 564 C C . GLN A 1 102 ? 49.211 7.877 85.202 1.00 93.58 77 GLN A C 1
ATOM 565 O O . GLN A 1 102 ? 49.390 6.689 84.881 1.00 95.28 77 GLN A O 1
ATOM 571 N N . PHE A 1 103 ? 49.419 8.323 86.409 1.00 92.85 78 PHE A N 1
ATOM 572 C CA . PHE A 1 103 ? 49.847 7.421 87.521 1.00 91.99 78 PHE A CA 1
ATOM 573 C C . PHE A 1 103 ? 48.769 6.422 87.849 1.00 91.59 78 PHE A C 1
ATOM 574 O O . PHE A 1 103 ? 47.598 6.738 87.848 1.00 91.67 78 PHE A O 1
ATOM 582 N N . LYS A 1 104 ? 49.175 5.212 88.144 1.00 91.27 79 LYS A N 1
ATOM 583 C CA . LYS A 1 104 ? 48.219 4.216 88.666 1.00 90.86 79 LYS A CA 1
ATOM 584 C C . LYS A 1 104 ? 48.847 3.290 89.681 1.00 90.27 79 LYS A C 1
ATOM 585 O O . LYS A 1 104 ? 50.091 3.221 89.825 1.00 90.27 79 LYS A O 1
ATOM 591 N N . ASP A 1 105 ? 47.983 2.607 90.433 1.00 89.86 80 ASP A N 1
ATOM 592 C CA . ASP A 1 105 ? 48.464 1.700 91.491 1.00 89.36 80 ASP A CA 1
ATOM 593 C C . ASP A 1 105 ? 49.417 0.693 90.856 1.00 89.74 80 ASP A C 1
ATOM 594 O O . ASP A 1 105 ? 49.168 0.213 89.785 1.00 90.31 80 ASP A O 1
ATOM 599 N N . GLY A 1 106 ? 50.545 0.496 91.527 1.00 89.57 81 GLY A N 1
ATOM 600 C CA . GLY A 1 106 ? 51.649 -0.349 91.060 1.00 90.08 81 GLY A CA 1
ATOM 601 C C . GLY A 1 106 ? 52.884 0.406 90.616 1.00 90.52 81 GLY A C 1
ATOM 602 O O . GLY A 1 106 ? 53.965 -0.170 90.538 1.00 90.97 81 GLY A O 1
ATOM 603 N N . ASP A 1 107 ? 52.692 1.651 90.188 1.00 90.59 82 ASP A N 1
ATOM 604 C CA . ASP A 1 107 ? 53.779 2.477 89.604 1.00 91.17 82 ASP A CA 1
ATOM 605 C C . ASP A 1 107 ? 54.762 2.877 90.634 1.00 90.94 82 ASP A C 1
ATOM 606 O O . ASP A 1 107 ? 54.424 3.028 91.770 1.00 90.26 82 ASP A O 1
ATOM 611 N N . ARG A 1 108 ? 56.004 3.000 90.226 1.00 93.22 83 ARG A N 1
ATOM 612 C CA . ARG A 1 108 ? 57.082 3.416 91.130 1.00 95.69 83 ARG A CA 1
ATOM 613 C C . ARG A 1 108 ? 56.996 4.907 91.337 1.00 93.27 83 ARG A C 1
ATOM 614 O O . ARG A 1 108 ? 56.651 5.617 90.437 1.00 94.86 83 ARG A O 1
ATOM 622 N N . LEU A 1 109 ? 57.295 5.352 92.546 1.00 91.10 84 LEU A N 1
ATOM 623 C CA . LEU A 1 109 ? 57.276 6.772 92.935 1.00 91.03 84 LEU A CA 1
ATOM 624 C C . LEU A 1 109 ? 58.661 7.239 93.370 1.00 91.59 84 LEU A C 1
ATOM 625 O O . LEU A 1 109 ? 59.506 6.486 93.898 1.00 91.79 84 LEU A O 1
ATOM 630 N N . THR A 1 110 ? 58.893 8.494 93.084 1.00 92.00 85 THR A N 1
ATOM 631 C CA . THR A 1 110 ? 60.083 9.175 93.522 1.00 93.25 85 THR A CA 1
ATOM 632 C C . THR A 1 110 ? 59.657 10.461 94.122 1.00 93.81 85 THR A C 1
ATOM 633 O O . THR A 1 110 ? 58.790 11.128 93.572 1.00 95.98 85 THR A O 1
ATOM 637 N N . SER A 1 111 ? 60.335 10.866 95.174 1.00 93.62 86 SER A N 1
ATOM 638 C CA . SER A 1 111 ? 59.999 12.100 95.850 1.00 93.76 86 SER A CA 1
ATOM 639 C C . SER A 1 111 ? 59.975 13.312 94.908 1.00 94.52 86 SER A C 1
ATOM 640 O O . SER A 1 111 ? 60.888 13.540 94.105 1.00 95.48 86 SER A O 1
ATOM 643 N N . GLY A 1 112 ? 58.897 14.079 95.071 1.00 93.72 87 GLY A N 1
ATOM 644 C CA . GLY A 1 112 ? 58.615 15.267 94.299 1.00 93.41 87 GLY A CA 1
ATOM 645 C C . GLY A 1 112 ? 57.658 15.026 93.167 1.00 93.28 87 GLY A C 1
ATOM 646 O O . GLY A 1 112 ? 57.275 15.975 92.479 1.00 93.82 87 GLY A O 1
ATOM 647 N N . ASP A 1 113 ? 57.308 13.759 92.928 1.00 92.73 88 ASP A N 1
ATOM 648 C CA . ASP A 1 113 ? 56.415 13.404 91.803 1.00 92.73 88 ASP A CA 1
ATOM 649 C C . ASP A 1 113 ? 55.006 13.949 92.018 1.00 92.41 88 ASP A C 1
ATOM 650 O O . ASP A 1 113 ? 54.461 13.860 93.105 1.00 91.83 88 ASP A O 1
ATOM 655 N N . LEU A 1 114 ? 54.447 14.512 90.955 1.00 92.96 89 LEU A N 1
ATOM 656 C CA . LEU A 1 114 ? 53.068 14.986 90.964 1.00 92.90 89 LEU A CA 1
ATOM 657 C C . LEU A 1 114 ? 52.112 13.824 90.578 1.00 92.44 89 LEU A C 1
ATOM 658 O O . LEU A 1 114 ? 51.897 13.515 89.407 1.00 92.86 89 LEU A O 1
ATOM 663 N N . VAL A 1 115 ? 51.526 13.225 91.590 1.00 91.70 90 VAL A N 1
ATOM 664 C CA . VAL A 1 115 ? 50.673 12.064 91.405 1.00 91.28 90 VAL A CA 1
ATOM 665 C C . VAL A 1 115 ? 49.261 12.434 90.918 1.00 91.62 90 VAL A C 1
ATOM 666 O O . VAL A 1 115 ? 48.733 11.841 90.010 1.00 91.83 90 VAL A O 1
ATOM 670 N N . LEU A 1 116 ? 48.693 13.456 91.521 1.00 91.83 91 LEU A N 1
ATOM 671 C CA . LEU A 1 116 ? 47.362 13.930 91.173 1.00 92.35 91 LEU A CA 1
ATOM 672 C C . LEU A 1 116 ? 47.185 15.428 91.450 1.00 93.02 91 LEU A C 1
ATOM 673 O O . LEU A 1 116 ? 47.797 15.979 92.351 1.00 92.89 91 LEU A O 1
ATOM 678 N N . GLU A 1 117 ? 46.257 16.015 90.700 1.00 93.99 92 GLU A N 1
ATOM 679 C CA . GLU A 1 117 ? 45.701 17.290 91.021 1.00 96.44 92 GLU A CA 1
ATOM 680 C C . GLU A 1 117 ? 44.278 17.077 91.376 1.00 96.07 92 GLU A C 1
ATOM 681 O O . GLU A 1 117 ? 43.566 16.344 90.734 1.00 95.70 92 GLU A O 1
ATOM 687 N N . ILE A 1 118 ? 43.891 17.693 92.468 1.00 96.90 93 ILE A N 1
ATOM 688 C CA . ILE A 1 118 ? 42.531 17.602 92.982 1.00 98.48 93 ILE A CA 1
ATOM 689 C C . ILE A 1 118 ? 41.799 18.957 92.852 1.00 100.79 93 ILE A C 1
ATOM 690 O O . ILE A 1 118 ? 42.263 19.963 93.382 1.00 100.67 93 ILE A O 1
ATOM 695 N N . ILE A 1 119 ? 40.645 18.954 92.175 1.00 102.88 94 ILE A N 1
ATOM 696 C CA . ILE A 1 119 ? 39.890 20.191 91.887 1.00 106.17 94 ILE A CA 1
ATOM 697 C C . ILE A 1 119 ? 38.492 20.170 92.466 1.00 106.60 94 ILE A C 1
ATOM 698 O O . ILE A 1 119 ? 37.725 19.284 92.211 1.00 106.18 94 ILE A O 1
ATOM 703 N N . GLY A 1 120 ? 38.202 21.187 93.245 1.00 107.70 95 GLY A N 1
ATOM 704 C CA . GLY A 1 120 ? 36.904 21.330 93.866 1.00 109.28 95 GLY A CA 1
ATOM 705 C C . GLY A 1 120 ? 36.863 22.505 94.829 1.00 111.43 95 GLY A C 1
ATOM 706 O O . GLY A 1 120 ? 37.801 23.292 94.939 1.00 112.24 95 GLY A O 1
ATOM 707 N N . SER A 1 121 ? 35.821 22.559 95.637 1.00 113.45 96 SER A N 1
ATOM 708 C CA . SER A 1 121 ? 35.700 23.663 96.579 1.00 115.48 96 SER A CA 1
ATOM 709 C C . SER A 1 121 ? 36.741 23.517 97.691 1.00 114.10 96 SER A C 1
ATOM 710 O O . SER A 1 121 ? 37.075 22.420 98.123 1.00 111.53 96 SER A O 1
ATOM 713 N N . VAL A 1 122 ? 37.243 24.650 98.154 1.00 115.63 97 VAL A N 1
ATOM 714 C CA . VAL A 1 122 ? 38.289 24.660 99.167 1.00 115.51 97 VAL A CA 1
ATOM 715 C C . VAL A 1 122 ? 37.920 23.855 100.415 1.00 115.08 97 VAL A C 1
ATOM 716 O O . VAL A 1 122 ? 38.726 23.127 100.989 1.00 113.94 97 VAL A O 1
ATOM 720 N N . ARG A 1 123 ? 36.699 24.018 100.851 1.00 117.49 98 ARG A N 1
ATOM 721 C CA . ARG A 1 123 ? 36.266 23.336 102.049 1.00 117.93 98 ARG A CA 1
ATOM 722 C C . ARG A 1 123 ? 36.341 21.826 101.879 1.00 115.91 98 ARG A C 1
ATOM 723 O O . ARG A 1 123 ? 36.788 21.125 102.771 1.00 115.16 98 ARG A O 1
ATOM 731 N N . SER A 1 124 ? 35.947 21.324 100.720 1.00 114.73 99 SER A N 1
ATOM 732 C CA . SER A 1 124 ? 36.025 19.892 100.456 1.00 113.32 99 SER A CA 1
ATOM 733 C C . SER A 1 124 ? 37.469 19.384 100.374 1.00 110.34 99 SER A C 1
ATOM 734 O O . SER A 1 124 ? 37.762 18.287 100.824 1.00 107.24 99 SER A O 1
ATOM 737 N N . LEU A 1 125 ? 38.354 20.198 99.840 1.00 108.91 100 LEU A N 1
ATOM 738 C CA . LEU A 1 125 ? 39.709 19.758 99.684 1.00 107.44 100 LEU A CA 1
ATOM 739 C C . LEU A 1 125 ? 40.419 19.649 101.005 1.00 108.66 100 LEU A C 1
ATOM 740 O O . LEU A 1 125 ? 41.099 18.647 101.289 1.00 113.22 100 LEU A O 1
ATOM 745 N N . LEU A 1 126 ? 40.261 20.652 101.848 1.00 109.34 101 LEU A N 1
ATOM 746 C CA . LEU A 1 126 ? 41.004 20.674 103.102 1.00 108.35 101 LEU A CA 1
ATOM 747 C C . LEU A 1 126 ? 40.424 19.749 104.153 1.00 107.72 101 LEU A C 1
ATOM 748 O O . LEU A 1 126 ? 41.137 19.141 104.901 1.00 108.65 101 LEU A O 1
ATOM 753 N N . THR A 1 127 ? 39.126 19.627 104.176 1.00 107.35 102 THR A N 1
ATOM 754 C CA . THR A 1 127 ? 38.494 18.807 105.155 1.00 106.32 102 THR A CA 1
ATOM 755 C C . THR A 1 127 ? 38.752 17.347 104.857 1.00 104.26 102 THR A C 1
ATOM 756 O O . THR A 1 127 ? 38.845 16.528 105.764 1.00 105.77 102 THR A O 1
ATOM 760 N N . CYS A 1 128 ? 38.754 16.982 103.589 1.00 102.49 103 CYS A N 1
ATOM 761 C CA . CYS A 1 128 ? 38.970 15.557 103.205 1.00 100.27 103 CYS A CA 1
ATOM 762 C C . CYS A 1 128 ? 40.437 15.086 103.190 1.00 98.02 103 CYS A C 1
ATOM 763 O O . CYS A 1 128 ? 40.690 13.902 103.103 1.00 97.72 103 CYS A O 1
ATOM 766 N N . GLU A 1 129 ? 41.355 16.024 103.236 1.00 97.51 104 GLU A N 1
ATOM 767 C CA . GLU A 1 129 ? 42.761 15.764 102.993 1.00 96.08 104 GLU A CA 1
ATOM 768 C C . GLU A 1 129 ? 43.391 14.647 103.849 1.00 94.11 104 GLU A C 1
ATOM 769 O O . GLU A 1 129 ? 43.940 13.693 103.344 1.00 93.60 104 GLU A O 1
ATOM 775 N N . ARG A 1 130 ? 43.266 14.760 105.142 1.00 93.61 105 ARG A N 1
ATOM 776 C CA . ARG A 1 130 ? 44.002 13.901 106.114 1.00 92.62 105 ARG A CA 1
ATOM 777 C C . ARG A 1 130 ? 43.514 12.470 106.017 1.00 92.04 105 ARG A C 1
ATOM 778 O O . ARG A 1 130 ? 44.302 11.537 106.008 1.00 91.25 105 ARG A O 1
ATOM 786 N N . VAL A 1 131 ? 42.202 12.295 105.909 1.00 92.55 106 VAL A N 1
ATOM 787 C CA . VAL A 1 131 ? 41.641 10.935 105.799 1.00 92.14 106 VAL A CA 1
ATOM 788 C C . VAL A 1 131 ? 42.087 10.276 104.508 1.00 91.27 106 VAL A C 1
ATOM 789 O O . VAL A 1 131 ? 42.494 9.134 104.485 1.00 90.60 106 VAL A O 1
ATOM 793 N N . ALA A 1 132 ? 42.003 11.043 103.445 1.00 91.44 107 ALA A N 1
ATOM 794 C CA . ALA A 1 132 ? 42.427 10.562 102.144 1.00 90.82 107 ALA A CA 1
ATOM 795 C C . ALA A 1 132 ? 43.892 10.140 102.193 1.00 90.03 107 ALA A C 1
ATOM 796 O O . ALA A 1 132 ? 44.226 9.014 101.811 1.00 89.44 107 ALA A O 1
ATOM 798 N N . LEU A 1 133 ? 44.744 11.010 102.726 1.00 90.15 108 LEU A N 1
ATOM 799 C CA . LEU A 1 133 ? 46.182 10.690 102.839 1.00 89.59 108 LEU A CA 1
ATOM 800 C C . LEU A 1 133 ? 46.472 9.511 103.738 1.00 89.20 108 LEU A C 1
ATOM 801 O O . LEU A 1 133 ? 47.307 8.687 103.457 1.00 88.70 108 LEU A O 1
ATOM 806 N N . ASN A 1 134 ? 45.775 9.446 104.840 1.00 89.57 109 ASN A N 1
ATOM 807 C CA . ASN A 1 134 ? 45.923 8.327 105.759 1.00 89.35 109 ASN A CA 1
ATOM 808 C C . ASN A 1 134 ? 45.712 6.998 105.048 1.00 88.84 109 ASN A C 1
ATOM 809 O O . ASN A 1 134 ? 46.490 6.064 105.232 1.00 88.46 109 ASN A O 1
ATOM 814 N N . PHE A 1 135 ? 44.701 6.911 104.185 1.00 88.93 110 PHE A N 1
ATOM 815 C CA . PHE A 1 135 ? 44.521 5.682 103.400 1.00 88.55 110 PHE A CA 1
ATOM 816 C C . PHE A 1 135 ? 45.702 5.496 102.472 1.00 88.08 110 PHE A C 1
ATOM 817 O O . PHE A 1 135 ? 46.360 4.498 102.507 1.00 87.75 110 PHE A O 1
ATOM 825 N N . LEU A 1 136 ? 45.976 6.503 101.673 1.00 88.18 111 LEU A N 1
ATOM 826 C CA . LEU A 1 136 ? 47.029 6.430 100.643 1.00 87.93 111 LEU A CA 1
ATOM 827 C C . LEU A 1 136 ? 48.401 6.117 101.203 1.00 87.70 111 LEU A C 1
ATOM 828 O O . LEU A 1 136 ? 49.132 5.286 100.687 1.00 87.50 111 LEU A O 1
ATOM 833 N N . GLN A 1 137 ? 48.736 6.744 102.307 1.00 87.86 112 GLN A N 1
ATOM 834 C CA . GLN A 1 137 ? 50.044 6.537 102.941 1.00 87.81 112 GLN A CA 1
ATOM 835 C C . GLN A 1 137 ? 50.165 5.125 103.417 1.00 87.60 112 GLN A C 1
ATOM 836 O O . GLN A 1 137 ? 51.183 4.479 103.229 1.00 87.54 112 GLN A O 1
ATOM 842 N N . HIS A 1 138 ? 49.113 4.638 104.020 1.00 87.62 113 HIS A N 1
ATOM 843 C CA . HIS A 1 138 ? 49.136 3.290 104.662 1.00 87.55 113 HIS A CA 1
ATOM 844 C C . HIS A 1 138 ? 49.266 2.182 103.595 1.00 87.32 113 HIS A C 1
ATOM 845 O O . HIS A 1 138 ? 50.106 1.273 103.717 1.00 87.32 113 HIS A O 1
ATOM 852 N N . LEU A 1 139 ? 48.442 2.294 102.556 1.00 87.26 114 LEU A N 1
ATOM 853 C CA . LEU A 1 139 ? 48.409 1.293 101.545 1.00 87.19 114 LEU A CA 1
ATOM 854 C C . LEU A 1 139 ? 49.712 1.353 100.711 1.00 87.19 114 LEU A C 1
ATOM 855 O O . LEU A 1 139 ? 50.251 0.307 100.302 1.00 87.26 114 LEU A O 1
ATOM 860 N N . SER A 1 140 ? 50.185 2.549 100.399 1.00 87.25 115 SER A N 1
ATOM 861 C CA . SER A 1 140 ? 51.416 2.661 99.612 1.00 87.41 115 SER A CA 1
ATOM 862 C C . SER A 1 140 ? 52.631 2.120 100.385 1.00 87.54 115 SER A C 1
ATOM 863 O O . SER A 1 140 ? 53.558 1.562 99.858 1.00 87.80 115 SER A O 1
ATOM 866 N N . GLY A 1 141 ? 52.562 2.289 101.682 1.00 87.50 116 GLY A N 1
ATOM 867 C CA . GLY A 1 141 ? 53.567 1.738 102.617 1.00 87.72 116 GLY A CA 1
ATOM 868 C C . GLY A 1 141 ? 53.653 0.244 102.561 1.00 87.80 116 GLY A C 1
ATOM 869 O O . GLY A 1 141 ? 54.746 -0.319 102.460 1.00 88.18 116 GLY A O 1
ATOM 870 N N . ILE A 1 142 ? 52.488 -0.394 102.534 1.00 87.59 117 ILE A N 1
ATOM 871 C CA . ILE A 1 142 ? 52.417 -1.855 102.432 1.00 87.74 117 ILE A CA 1
ATOM 872 C C . ILE A 1 142 ? 52.898 -2.331 101.075 1.00 87.94 117 ILE A C 1
ATOM 873 O O . ILE A 1 142 ? 53.656 -3.309 100.966 1.00 88.35 117 ILE A O 1
ATOM 878 N N . ALA A 1 143 ? 52.431 -1.662 100.032 1.00 87.80 118 ALA A N 1
ATOM 879 C CA . ALA A 1 143 ? 52.813 -2.058 98.639 1.00 88.12 118 ALA A CA 1
ATOM 880 C C . ALA A 1 143 ? 54.329 -1.968 98.469 1.00 88.58 118 ALA A C 1
ATOM 881 O O . ALA A 1 143 ? 54.976 -2.899 97.995 1.00 89.10 118 ALA A O 1
ATOM 883 N N . SER A 1 144 ? 54.868 -0.862 98.950 1.00 88.52 119 SER A N 1
ATOM 884 C CA . SER A 1 144 ? 56.308 -0.591 98.927 1.00 89.06 119 SER A CA 1
ATOM 885 C C . SER A 1 144 ? 57.076 -1.722 99.625 1.00 89.50 119 SER A C 1
ATOM 886 O O . SER A 1 144 ? 58.065 -2.281 99.116 1.00 90.21 119 SER A O 1
ATOM 889 N N . MET A 1 145 ? 56.619 -2.045 100.818 1.00 89.22 120 MET A N 1
ATOM 890 C CA . MET A 1 145 ? 57.311 -3.057 101.620 1.00 89.72 120 MET A CA 1
ATOM 891 C C . MET A 1 145 ? 57.245 -4.439 100.952 1.00 90.10 120 MET A C 1
ATOM 892 O O . MET A 1 145 ? 58.232 -5.166 100.938 1.00 90.87 120 MET A O 1
ATOM 897 N N . THR A 1 146 ? 56.067 -4.775 100.444 1.00 89.68 121 THR A N 1
ATOM 898 C CA . THR A 1 146 ? 55.867 -6.026 99.698 1.00 90.08 121 THR A CA 1
ATOM 899 C C . THR A 1 146 ? 56.825 -6.103 98.495 1.00 90.78 121 THR A C 1
ATOM 900 O O . THR A 1 146 ? 57.567 -7.064 98.332 1.00 91.60 121 THR A O 1
ATOM 904 N N . ALA A 1 147 ? 56.869 -5.021 97.733 1.00 90.60 122 ALA A N 1
ATOM 905 C CA . ALA A 1 147 ? 57.803 -4.885 96.614 1.00 91.36 122 ALA A CA 1
ATOM 906 C C . ALA A 1 147 ? 59.237 -5.077 97.023 1.00 92.19 122 ALA A C 1
ATOM 907 O O . ALA A 1 147 ? 59.998 -5.753 96.337 1.00 93.18 122 ALA A O 1
ATOM 909 N N . ALA A 1 148 ? 59.598 -4.499 98.151 1.00 91.95 123 ALA A N 1
ATOM 910 C CA . ALA A 1 148 ? 60.969 -4.618 98.682 1.00 92.83 123 ALA A CA 1
ATOM 911 C C . ALA A 1 148 ? 61.308 -6.081 99.035 1.00 93.56 123 ALA A C 1
ATOM 912 O O . ALA A 1 148 ? 62.432 -6.543 98.819 1.00 94.71 123 ALA A O 1
ATOM 914 N N . TYR A 1 149 ? 60.360 -6.774 99.650 1.00 93.03 124 TYR A N 1
ATOM 915 C CA . TYR A 1 149 ? 60.559 -8.167 100.010 1.00 93.74 124 TYR A CA 1
ATOM 916 C C . TYR A 1 149 ? 60.762 -9.020 98.771 1.00 94.55 124 TYR A C 1
ATOM 917 O O . TYR A 1 149 ? 61.613 -9.895 98.730 1.00 95.71 124 TYR A O 1
ATOM 926 N N . VAL A 1 150 ? 59.947 -8.762 97.761 1.00 94.06 125 VAL A N 1
ATOM 927 C CA . VAL A 1 150 ? 60.058 -9.529 96.516 1.00 94.91 125 VAL A CA 1
ATOM 928 C C . VAL A 1 150 ? 61.468 -9.396 95.936 1.00 96.16 125 VAL A C 1
ATOM 929 O O . VAL A 1 150 ? 62.066 -10.372 95.539 1.00 97.37 125 VAL A O 1
ATOM 933 N N . GLU A 1 151 ? 61.964 -8.166 95.849 1.00 97.92 126 GLU A N 1
ATOM 934 C CA . GLU A 1 151 ? 63.286 -7.926 95.343 1.00 102.69 126 GLU A CA 1
ATOM 935 C C . GLU A 1 151 ? 64.379 -8.578 96.192 1.00 103.58 126 GLU A C 1
ATOM 936 O O . GLU A 1 151 ? 65.249 -9.224 95.676 1.00 105.17 126 GLU A O 1
ATOM 942 N N . ALA A 1 152 ? 64.325 -8.373 97.482 1.00 103.38 127 ALA A N 1
ATOM 943 C CA . ALA A 1 152 ? 65.254 -9.009 98.406 1.00 106.72 127 ALA A CA 1
ATOM 944 C C . ALA A 1 152 ? 65.345 -10.533 98.243 1.00 110.38 127 ALA A C 1
ATOM 945 O O . ALA A 1 152 ? 66.402 -11.146 98.366 1.00 116.32 127 ALA A O 1
ATOM 947 N N . LEU A 1 153 ? 64.225 -11.135 97.924 1.00 111.46 128 LEU A N 1
ATOM 948 C CA . LEU A 1 153 ? 64.159 -12.584 97.682 1.00 112.39 128 LEU A CA 1
ATOM 949 C C . LEU A 1 153 ? 64.856 -12.921 96.374 1.00 115.08 128 LEU A C 1
ATOM 950 O O . LEU A 1 153 ? 65.511 -13.930 96.263 1.00 117.61 128 LEU A O 1
ATOM 955 N N . GLY A 1 154 ? 64.645 -12.087 95.366 1.00 115.59 129 GLY A N 1
ATOM 956 C CA . GLY A 1 154 ? 65.210 -12.297 94.027 1.00 117.85 129 GLY A CA 1
ATOM 957 C C . GLY A 1 154 ? 65.005 -13.695 93.468 1.00 119.87 129 GLY A C 1
ATOM 958 O O . GLY A 1 154 ? 65.927 -14.320 92.996 1.00 124.15 129 GLY A O 1
ATOM 959 N N . ASP A 1 155 ? 63.781 -14.199 93.558 1.00 119.34 130 ASP A N 1
ATOM 960 C CA . ASP A 1 155 ? 63.401 -15.444 92.876 1.00 118.85 130 ASP A CA 1
ATOM 961 C C . ASP A 1 155 ? 61.916 -15.425 92.458 1.00 118.41 130 ASP A C 1
ATOM 962 O O . ASP A 1 155 ? 61.047 -15.645 93.261 1.00 115.01 130 ASP A O 1
ATOM 967 N N . ASP A 1 156 ? 61.668 -15.115 91.189 1.00 122.73 131 ASP A N 1
ATOM 968 C CA . ASP A 1 156 ? 60.342 -15.188 90.522 1.00 124.44 131 ASP A CA 1
ATOM 969 C C . ASP A 1 156 ? 59.589 -16.456 90.792 1.00 124.01 131 ASP A C 1
ATOM 970 O O . ASP A 1 156 ? 58.379 -16.453 90.827 1.00 124.53 131 ASP A O 1
ATOM 975 N N . ARG A 1 157 ? 60.314 -17.561 90.859 1.00 124.61 132 ARG A N 1
ATOM 976 C CA . ARG A 1 157 ? 59.708 -18.875 91.033 1.00 123.73 132 ARG A CA 1
ATOM 977 C C . ARG A 1 157 ? 59.096 -19.044 92.400 1.00 117.86 132 ARG A C 1
ATOM 978 O O . ARG A 1 157 ? 58.290 -19.904 92.596 1.00 117.18 132 ARG A O 1
ATOM 986 N N . ILE A 1 158 ? 59.493 -18.210 93.343 1.00 113.38 133 ILE A N 1
ATOM 987 C CA . ILE A 1 158 ? 58.932 -18.199 94.715 1.00 108.65 133 ILE A CA 1
ATOM 988 C C . ILE A 1 158 ? 58.122 -16.933 94.973 1.00 103.84 133 ILE A C 1
ATOM 989 O O . ILE A 1 158 ? 58.610 -15.820 94.853 1.00 103.80 133 ILE A O 1
ATOM 994 N N . LYS A 1 159 ? 56.873 -17.139 95.328 1.00 100.36 134 LYS A N 1
ATOM 995 C CA . LYS A 1 159 ? 55.926 -16.065 95.559 1.00 96.74 134 LYS A CA 1
ATOM 996 C C . LYS A 1 159 ? 55.950 -15.603 96.997 1.00 95.91 134 LYS A C 1
ATOM 997 O O . LYS A 1 159 ? 56.242 -16.369 97.925 1.00 96.38 134 LYS A O 1
ATOM 1003 N N . VAL A 1 160 ? 55.574 -14.355 97.165 1.00 94.77 135 VAL A N 1
ATOM 1004 C CA . VAL A 1 160 ? 55.492 -13.764 98.491 1.00 93.98 135 VAL A CA 1
ATOM 1005 C C . VAL A 1 160 ? 54.033 -13.544 98.919 1.00 93.06 135 VAL A C 1
ATOM 1006 O O . VAL A 1 160 ? 53.305 -12.799 98.294 1.00 92.44 135 VAL A O 1
ATOM 1010 N N . PHE A 1 161 ? 53.635 -14.207 100.005 1.00 93.12 136 PHE A N 1
ATOM 1011 C CA . PHE A 1 161 ? 52.226 -14.234 100.483 1.00 92.55 136 PHE A CA 1
ATOM 1012 C C . PHE A 1 161 ? 52.064 -13.501 101.794 1.00 91.94 136 PHE A C 1
ATOM 1013 O O . PHE A 1 161 ? 52.997 -13.377 102.585 1.00 92.13 136 PHE A O 1
ATOM 1021 N N . ASP A 1 162 ? 50.883 -12.955 101.980 1.00 91.29 137 ASP A N 1
ATOM 1022 C CA . ASP A 1 162 ? 50.531 -12.290 103.217 1.00 90.84 137 ASP A CA 1
ATOM 1023 C C . ASP A 1 162 ? 49.854 -13.257 104.175 1.00 91.28 137 ASP A C 1
ATOM 1024 O O . ASP A 1 162 ? 49.873 -14.467 103.983 1.00 91.97 137 ASP A O 1
ATOM 1029 N N . THR A 1 163 ? 49.237 -12.719 105.210 1.00 91.00 138 THR A N 1
ATOM 1030 C CA . THR A 1 163 ? 48.678 -13.523 106.330 1.00 91.52 138 THR A CA 1
ATOM 1031 C C . THR A 1 163 ? 47.383 -12.884 106.858 1.00 91.23 138 THR A C 1
ATOM 1032 O O . THR A 1 163 ? 46.852 -11.942 106.263 1.00 90.67 138 THR A O 1
ATOM 1036 N N . ARG A 1 164 ? 46.914 -13.377 107.993 1.00 91.75 139 ARG A N 1
ATOM 1037 C CA . ARG A 1 164 ? 45.772 -12.785 108.674 1.00 91.71 139 ARG A CA 1
ATOM 1038 C C . ARG A 1 164 ? 46.185 -11.817 109.726 1.00 91.57 139 ARG A C 1
ATOM 1039 O O . ARG A 1 164 ? 45.395 -11.410 110.558 1.00 91.79 139 ARG A O 1
ATOM 1047 N N . LYS A 1 165 ? 47.469 -11.476 109.757 1.00 91.36 140 LYS A N 1
ATOM 1048 C CA . LYS A 1 165 ? 47.990 -10.550 110.786 1.00 91.35 140 LYS A CA 1
ATOM 1049 C C . LYS A 1 165 ? 47.863 -9.156 110.238 1.00 90.62 140 LYS A C 1
ATOM 1050 O O . LYS A 1 165 ? 48.850 -8.519 109.822 1.00 90.26 140 LYS A O 1
ATOM 1056 N N . THR A 1 166 ? 46.611 -8.726 110.184 1.00 90.53 141 THR A N 1
ATOM 1057 C CA . THR A 1 166 ? 46.211 -7.493 109.505 1.00 89.96 141 THR A CA 1
ATOM 1058 C C . THR A 1 166 ? 45.568 -6.518 110.479 1.00 90.19 141 THR A C 1
ATOM 1059 O O . THR A 1 166 ? 45.236 -6.837 111.590 1.00 90.81 141 THR A O 1
ATOM 1063 N N . THR A 1 167 ? 45.466 -5.293 110.045 1.00 89.80 142 THR A N 1
ATOM 1064 C CA . THR A 1 167 ? 44.933 -4.235 110.911 1.00 90.11 142 THR A CA 1
ATOM 1065 C C . THR A 1 167 ? 43.441 -4.435 110.961 1.00 90.57 142 THR A C 1
ATOM 1066 O O . THR A 1 167 ? 42.843 -4.537 109.914 1.00 90.34 142 THR A O 1
ATOM 1070 N N . PRO A 1 168 ? 42.848 -4.540 112.150 1.00 91.35 143 PRO A N 1
ATOM 1071 C CA . PRO A 1 168 ? 41.450 -4.903 112.211 1.00 91.98 143 PRO A CA 1
ATOM 1072 C C . PRO A 1 168 ? 40.583 -4.005 111.369 1.00 91.87 143 PRO A C 1
ATOM 1073 O O . PRO A 1 168 ? 40.794 -2.801 111.307 1.00 91.68 143 PRO A O 1
ATOM 1077 N N . ASN A 1 169 ? 39.688 -4.641 110.643 1.00 92.04 144 ASN A N 1
ATOM 1078 C CA . ASN A 1 169 ? 38.699 -3.949 109.757 1.00 92.14 144 ASN A CA 1
ATOM 1079 C C . ASN A 1 169 ? 39.238 -3.287 108.494 1.00 91.30 144 ASN A C 1
ATOM 1080 O O . ASN A 1 169 ? 38.559 -2.527 107.848 1.00 91.43 144 ASN A O 1
ATOM 1085 N N . LEU A 1 170 ? 40.495 -3.522 108.185 1.00 90.55 145 LEU A N 1
ATOM 1086 C CA . LEU A 1 170 ? 41.067 -3.033 106.956 1.00 89.87 145 LEU A CA 1
ATOM 1087 C C . LEU A 1 170 ? 41.717 -4.189 106.112 1.00 89.48 145 LEU A C 1
ATOM 1088 O O . LEU A 1 170 ? 42.434 -3.907 105.159 1.00 88.98 145 LEU A O 1
ATOM 1093 N N . ARG A 1 171 ? 41.410 -5.427 106.424 1.00 89.84 146 ARG A N 1
ATOM 1094 C CA . ARG A 1 171 ? 42.058 -6.558 105.753 1.00 89.65 146 ARG A CA 1
ATOM 1095 C C . ARG A 1 171 ? 41.973 -6.496 104.220 1.00 89.40 146 ARG A C 1
ATOM 1096 O O . ARG A 1 171 ? 42.944 -6.650 103.533 1.00 89.05 146 ARG A O 1
ATOM 1104 N N . LEU A 1 172 ? 40.799 -6.217 103.744 1.00 89.72 147 LEU A N 1
ATOM 1105 C CA . LEU A 1 172 ? 40.567 -6.043 102.342 1.00 89.66 147 LEU A CA 1
ATOM 1106 C C . LEU A 1 172 ? 41.545 -5.101 101.669 1.00 89.07 147 LEU A C 1
ATOM 1107 O O . LEU A 1 172 ? 41.995 -5.348 100.538 1.00 88.96 147 LEU A O 1
ATOM 1112 N N . PHE A 1 173 ? 41.811 -3.999 102.332 1.00 88.85 148 PHE A N 1
ATOM 1113 C CA . PHE A 1 173 ? 42.599 -2.894 101.755 1.00 88.42 148 PHE A CA 1
ATOM 1114 C C . PHE A 1 173 ? 44.062 -3.310 101.791 1.00 88.05 148 PHE A C 1
ATOM 1115 O O . PHE A 1 173 ? 44.819 -3.069 100.857 1.00 87.85 148 PHE A O 1
ATOM 1123 N N . GLU A 1 174 ? 44.455 -3.923 102.872 1.00 88.09 149 GLU A N 1
ATOM 1124 C CA . GLU A 1 174 ? 45.833 -4.375 103.048 1.00 87.93 149 GLU A CA 1
ATOM 1125 C C . GLU A 1 174 ? 46.143 -5.514 102.097 1.00 88.08 149 GLU A C 1
ATOM 1126 O O . GLU A 1 174 ? 47.177 -5.556 101.486 1.00 88.00 149 GLU A O 1
ATOM 1132 N N . LYS A 1 175 ? 45.200 -6.409 101.912 1.00 88.40 150 LYS A N 1
ATOM 1133 C CA . LYS A 1 175 ? 45.397 -7.530 100.977 1.00 88.70 150 LYS A CA 1
ATOM 1134 C C . LYS A 1 175 ? 45.636 -6.947 99.604 1.00 88.59 150 LYS A C 1
ATOM 1135 O O . LYS A 1 175 ? 46.427 -7.473 98.823 1.00 88.78 150 LYS A O 1
ATOM 1141 N N . TYR A 1 176 ? 44.884 -5.900 99.276 1.00 88.45 151 TYR A N 1
ATOM 1142 C CA . TYR A 1 176 ? 44.948 -5.306 97.955 1.00 88.47 151 TYR A CA 1
ATOM 1143 C C . TYR A 1 176 ? 46.365 -4.737 97.768 1.00 88.21 151 TYR A C 1
ATOM 1144 O O . TYR A 1 176 ? 46.990 -4.963 96.726 1.00 88.44 151 TYR A O 1
ATOM 1153 N N . ALA A 1 177 ? 46.824 -3.963 98.743 1.00 87.88 152 ALA A N 1
ATOM 1154 C CA . ALA A 1 177 ? 48.139 -3.334 98.689 1.00 87.73 152 ALA A CA 1
ATOM 1155 C C . ALA A 1 177 ? 49.280 -4.325 98.501 1.00 88.01 152 ALA A C 1
ATOM 1156 O O . ALA A 1 177 ? 50.236 -4.061 97.765 1.00 88.17 152 ALA A O 1
ATOM 1158 N N . VAL A 1 178 ? 49.187 -5.448 99.168 1.00 88.17 153 VAL A N 1
ATOM 1159 C CA . VAL A 1 178 ? 50.118 -6.528 98.924 1.00 88.62 153 VAL A CA 1
ATOM 1160 C C . VAL A 1 178 ? 50.110 -6.994 97.432 1.00 89.06 153 VAL A C 1
ATOM 1161 O O . VAL A 1 178 ? 51.151 -7.258 96.863 1.00 89.49 153 VAL A O 1
ATOM 1165 N N . ARG A 1 179 ? 48.950 -7.155 96.819 1.00 89.11 154 ARG A N 1
ATOM 1166 C CA . ARG A 1 179 ? 48.903 -7.574 95.401 1.00 89.64 154 ARG A CA 1
ATOM 1167 C C . ARG A 1 179 ? 49.542 -6.515 94.554 1.00 89.64 154 ARG A C 1
ATOM 1168 O O . ARG A 1 179 ? 50.331 -6.789 93.681 1.00 90.18 154 ARG A O 1
ATOM 1176 N N . VAL A 1 180 ? 49.251 -5.270 94.878 1.00 89.11 155 VAL A N 1
ATOM 1177 C CA . VAL A 1 180 ? 49.796 -4.130 94.143 1.00 89.13 155 VAL A CA 1
ATOM 1178 C C . VAL A 1 180 ? 51.317 -4.144 94.176 1.00 89.38 155 VAL A C 1
ATOM 1179 O O . VAL A 1 180 ? 51.964 -3.811 93.234 1.00 89.82 155 VAL A O 1
ATOM 1183 N N . GLY A 1 181 ? 51.881 -4.521 95.291 1.00 89.23 156 GLY A N 1
ATOM 1184 C CA . GLY A 1 181 ? 53.331 -4.491 95.474 1.00 89.58 156 GLY A CA 1
ATOM 1185 C C . GLY A 1 181 ? 54.004 -5.686 94.879 1.00 90.38 156 GLY A C 1
ATOM 1186 O O . GLY A 1 181 ? 55.236 -5.907 95.092 1.00 90.90 156 GLY A O 1
ATOM 1187 N N . GLY A 1 182 ? 53.210 -6.525 94.228 1.00 90.63 157 GLY A N 1
ATOM 1188 C CA . GLY A 1 182 ? 53.724 -7.779 93.615 1.00 91.57 157 GLY A CA 1
ATOM 1189 C C . GLY A 1 182 ? 53.627 -9.027 94.411 1.00 91.76 157 GLY A C 1
ATOM 1190 O O . GLY A 1 182 ? 54.209 -10.061 94.067 1.00 92.65 157 GLY A O 1
ATOM 1191 N N . GLY A 1 183 ? 52.945 -8.919 95.512 1.00 91.06 158 GLY A N 1
ATOM 1192 C CA . GLY A 1 183 ? 52.748 -10.045 96.411 1.00 91.24 158 GLY A CA 1
ATOM 1193 C C . GLY A 1 183 ? 51.481 -10.763 96.029 1.00 91.32 158 GLY A C 1
ATOM 1194 O O . GLY A 1 183 ? 50.777 -10.420 95.068 1.00 91.29 158 GLY A O 1
ATOM 1195 N N . TYR A 1 184 ? 51.178 -11.780 96.830 1.00 91.54 159 TYR A N 1
ATOM 1196 C CA . TYR A 1 184 ? 49.969 -12.619 96.679 1.00 91.76 159 TYR A CA 1
ATOM 1197 C C . TYR A 1 184 ? 49.205 -12.733 97.984 1.00 91.36 159 TYR A C 1
ATOM 1198 O O . TYR A 1 184 ? 49.745 -12.649 99.069 1.00 91.19 159 TYR A O 1
ATOM 1207 N N . ASN A 1 185 ? 47.931 -13.072 97.834 1.00 91.42 160 ASN A N 1
ATOM 1208 C CA . ASN A 1 185 ? 47.023 -13.246 98.984 1.00 91.24 160 ASN A CA 1
ATOM 1209 C C . ASN A 1 185 ? 46.866 -14.668 99.450 1.00 91.98 160 ASN A C 1
ATOM 1210 O O . ASN A 1 185 ? 46.505 -15.580 98.705 1.00 92.66 160 ASN A O 1
ATOM 1215 N N . HIS A 1 186 ? 47.022 -14.823 100.746 1.00 91.93 161 HIS A N 1
ATOM 1216 C CA . HIS A 1 186 ? 46.678 -16.076 101.397 1.00 92.66 161 HIS A CA 1
ATOM 1217 C C . HIS A 1 186 ? 45.170 -16.024 101.640 1.00 92.63 161 HIS A C 1
ATOM 1218 O O . HIS A 1 186 ? 44.522 -15.033 101.339 1.00 92.10 161 HIS A O 1
ATOM 1225 N N . ARG A 1 187 ? 44.596 -17.016 102.285 1.00 93.29 162 ARG A N 1
ATOM 1226 C CA . ARG A 1 187 ? 43.198 -16.929 102.722 1.00 93.42 162 ARG A CA 1
ATOM 1227 C C . ARG A 1 187 ? 42.900 -15.665 103.468 1.00 92.72 162 ARG A C 1
ATOM 1228 O O . ARG A 1 187 ? 43.741 -15.145 104.264 1.00 92.33 162 ARG A O 1
ATOM 1236 N N . PHE A 1 188 ? 41.759 -15.122 103.162 1.00 92.67 163 PHE A N 1
ATOM 1237 C CA . PHE A 1 188 ? 41.243 -13.941 103.781 1.00 92.24 163 PHE A CA 1
ATOM 1238 C C . PHE A 1 188 ? 40.796 -14.132 105.214 1.00 92.67 163 PHE A C 1
ATOM 1239 O O . PHE A 1 188 ? 40.568 -13.190 105.956 1.00 92.43 163 PHE A O 1
ATOM 1247 N N . ASN A 1 189 ? 40.540 -15.367 105.563 1.00 94.89 164 ASN A N 1
ATOM 1248 C CA . ASN A 1 189 ? 39.589 -15.693 106.605 1.00 96.39 164 ASN A CA 1
ATOM 1249 C C . ASN A 1 189 ? 39.794 -17.017 107.225 1.00 97.37 164 ASN A C 1
ATOM 1250 O O . ASN A 1 189 ? 40.361 -17.878 106.616 1.00 96.86 164 ASN A O 1
ATOM 1255 N N . LEU A 1 190 ? 39.144 -17.233 108.349 1.00 98.97 165 LEU A N 1
ATOM 1256 C CA . LEU A 1 190 ? 39.019 -18.607 108.907 1.00 101.03 165 LEU A CA 1
ATOM 1257 C C . LEU A 1 190 ? 37.992 -19.459 108.159 1.00 102.44 165 LEU A C 1
ATOM 1258 O O . LEU A 1 190 ? 38.033 -20.652 108.257 1.00 102.26 165 LEU A O 1
ATOM 1263 N N . SER A 1 191 ? 37.135 -18.802 107.394 1.00 103.39 166 SER A N 1
ATOM 1264 C CA . SER A 1 191 ? 36.113 -19.447 106.580 1.00 106.53 166 SER A CA 1
ATOM 1265 C C . SER A 1 191 ? 36.565 -19.830 105.174 1.00 107.23 166 SER A C 1
ATOM 1266 O O . SER A 1 191 ? 35.982 -20.619 104.538 1.00 108.08 166 SER A O 1
ATOM 1269 N N . ASP A 1 192 ? 37.611 -19.214 104.692 1.00 110.70 167 ASP A N 1
ATOM 1270 C CA . ASP A 1 192 ? 38.126 -19.376 103.300 1.00 111.61 167 ASP A CA 1
ATOM 1271 C C . ASP A 1 192 ? 38.709 -20.718 103.000 1.00 110.46 167 ASP A C 1
ATOM 1272 O O . ASP A 1 192 ? 38.621 -21.219 101.906 1.00 110.66 167 ASP A O 1
ATOM 1277 N N . ALA A 1 193 ? 39.463 -21.210 103.957 1.00 108.74 168 ALA A N 1
ATOM 1278 C CA . ALA A 1 193 ? 40.311 -22.355 103.725 1.00 109.41 168 ALA A CA 1
ATOM 1279 C C . ALA A 1 193 ? 40.666 -22.931 105.036 1.00 108.90 168 ALA A C 1
ATOM 1280 O O . ALA A 1 193 ? 40.582 -22.285 106.056 1.00 109.38 168 ALA A O 1
ATOM 1282 N N . ILE A 1 194 ? 41.161 -24.138 105.004 1.00 99.31 169 ILE A N 1
ATOM 1283 C CA . ILE A 1 194 ? 41.462 -24.845 106.245 1.00 101.86 169 ILE A CA 1
ATOM 1284 C C . ILE A 1 194 ? 42.951 -24.790 106.479 1.00 104.44 169 ILE A C 1
ATOM 1285 O O . ILE A 1 194 ? 43.736 -25.059 105.562 1.00 102.81 169 ILE A O 1
ATOM 1290 N N . MET A 1 195 ? 43.325 -24.429 107.697 1.00 108.26 170 MET A N 1
ATOM 1291 C CA . MET A 1 195 ? 44.705 -24.547 108.085 1.00 113.91 170 MET A CA 1
ATOM 1292 C C . MET A 1 195 ? 44.825 -25.223 109.438 1.00 116.38 170 MET A C 1
ATOM 1293 O O . MET A 1 195 ? 44.364 -24.733 110.445 1.00 115.08 170 MET A O 1
ATOM 1298 N N . LEU A 1 196 ? 45.480 -26.371 109.410 1.00 120.95 171 LEU A N 1
ATOM 1299 C CA . LEU A 1 196 ? 45.678 -27.212 110.585 1.00 124.89 171 LEU A CA 1
ATOM 1300 C C . LEU A 1 196 ? 47.040 -26.854 111.099 1.00 130.33 171 LEU A C 1
ATOM 1301 O O . LEU A 1 196 ? 48.058 -27.160 110.496 1.00 127.12 171 LEU A O 1
ATOM 1306 N N . LYS A 1 197 ? 47.010 -26.197 112.238 1.00 139.60 172 LYS A N 1
ATOM 1307 C CA . LYS A 1 197 ? 48.190 -25.675 112.915 1.00 146.14 172 LYS A CA 1
ATOM 1308 C C . LYS A 1 197 ? 48.757 -26.682 113.956 1.00 153.91 172 LYS A C 1
ATOM 1309 O O . LYS A 1 197 ? 48.275 -27.803 114.103 1.00 149.00 172 LYS A O 1
ATOM 1315 N N . ASP A 1 198 ? 49.839 -26.277 114.607 1.00 162.66 173 ASP A N 1
ATOM 1316 C CA . ASP A 1 198 ? 50.481 -27.037 115.726 1.00 167.10 173 ASP A CA 1
ATOM 1317 C C . ASP A 1 198 ? 49.547 -27.915 116.647 1.00 171.25 173 ASP A C 1
ATOM 1318 O O . ASP A 1 198 ? 49.672 -29.149 116.747 1.00 164.70 173 ASP A O 1
ATOM 1323 N N . ASN A 1 199 ? 48.594 -27.249 117.294 1.00 173.93 174 ASN A N 1
ATOM 1324 C CA . ASN A 1 199 ? 47.660 -27.896 118.246 1.00 168.49 174 ASN A CA 1
ATOM 1325 C C . ASN A 1 199 ? 46.621 -28.848 117.647 1.00 161.79 174 ASN A C 1
ATOM 1326 O O . ASN A 1 199 ? 46.263 -29.824 118.253 1.00 152.09 174 ASN A O 1
ATOM 1331 N N . HIS A 1 200 ? 46.138 -28.511 116.460 1.00 160.66 175 HIS A N 1
ATOM 1332 C CA . HIS A 1 200 ? 45.136 -29.319 115.743 1.00 156.32 175 HIS A CA 1
ATOM 1333 C C . HIS A 1 200 ? 45.626 -30.745 115.523 1.00 159.31 175 HIS A C 1
ATOM 1334 O O . HIS A 1 200 ? 44.905 -31.717 115.749 1.00 170.91 175 HIS A O 1
ATOM 1341 N N . ILE A 1 201 ? 46.873 -30.892 115.115 1.00 163.86 176 ILE A N 1
ATOM 1342 C CA . ILE A 1 201 ? 47.451 -32.258 114.947 1.00 167.56 176 ILE A CA 1
ATOM 1343 C C . ILE A 1 201 ? 47.485 -33.081 116.246 1.00 173.55 176 ILE A C 1
ATOM 1344 O O . ILE A 1 201 ? 47.191 -34.286 116.266 1.00 166.17 176 ILE A O 1
ATOM 1349 N N . ALA A 1 202 ? 47.877 -32.397 117.319 1.00 177.85 177 ALA A N 1
ATOM 1350 C CA . ALA A 1 202 ? 47.980 -33.004 118.652 1.00 177.68 177 ALA A CA 1
ATOM 1351 C C . ALA A 1 202 ? 46.629 -33.503 119.169 1.00 175.41 177 ALA A C 1
ATOM 1352 O O . ALA A 1 202 ? 46.531 -34.563 119.758 1.00 171.60 177 ALA A O 1
ATOM 1354 N N . ALA A 1 203 ? 45.596 -32.694 118.963 1.00 172.81 178 ALA A N 1
ATOM 1355 C CA . ALA A 1 203 ? 44.234 -33.020 119.437 1.00 171.97 178 ALA A CA 1
ATOM 1356 C C . ALA A 1 203 ? 43.728 -34.286 118.792 1.00 172.87 178 ALA A C 1
ATOM 1357 O O . ALA A 1 203 ? 42.997 -35.030 119.381 1.00 169.03 178 ALA A O 1
ATOM 1359 N N . VAL A 1 204 ? 44.105 -34.495 117.542 1.00 178.58 179 VAL A N 1
ATOM 1360 C CA . VAL A 1 204 ? 43.722 -35.704 116.797 1.00 180.39 179 VAL A CA 1
ATOM 1361 C C . VAL A 1 204 ? 44.770 -36.789 116.992 1.00 183.42 179 VAL A C 1
ATOM 1362 O O . VAL A 1 204 ? 44.448 -37.969 116.968 1.00 178.97 179 VAL A O 1
ATOM 1366 N N . GLY A 1 205 ? 46.016 -36.365 117.172 1.00 187.78 180 GLY A N 1
ATOM 1367 C CA . GLY A 1 205 ? 47.110 -37.282 117.493 1.00 193.92 180 GLY A CA 1
ATOM 1368 C C . GLY A 1 205 ? 47.806 -37.882 116.288 1.00 194.88 180 GLY A C 1
ATOM 1369 O O . GLY A 1 205 ? 48.795 -38.578 116.442 1.00 190.48 180 GLY A O 1
ATOM 1370 N N . SER A 1 206 ? 47.302 -37.587 115.090 1.00 194.59 181 SER A N 1
ATOM 1371 C CA . SER A 1 206 ? 47.979 -37.976 113.836 1.00 190.30 181 SER A CA 1
ATOM 1372 C C . SER A 1 206 ? 47.847 -36.856 112.809 1.00 186.46 181 SER A C 1
ATOM 1373 O O . SER A 1 206 ? 46.811 -36.190 112.695 1.00 179.90 181 SER A O 1
ATOM 1375 N N . VAL A 1 207 ? 48.923 -36.592 112.086 1.00 188.21 182 VAL A N 1
ATOM 1376 C CA . VAL A 1 207 ? 48.791 -35.637 110.969 1.00 186.24 182 VAL A CA 1
ATOM 1377 C C . VAL A 1 207 ? 47.691 -36.169 110.073 1.00 181.49 182 VAL A C 1
ATOM 1378 O O . VAL A 1 207 ? 46.769 -35.443 109.751 1.00 179.99 182 VAL A O 1
ATOM 1382 N N . GLN A 1 208 ? 47.761 -37.468 109.774 1.00 181.79 183 GLN A N 1
ATOM 1383 C CA . GLN A 1 208 ? 46.862 -38.095 108.786 1.00 172.67 183 GLN A CA 1
ATOM 1384 C C . GLN A 1 208 ? 45.393 -37.995 109.213 1.00 168.97 183 GLN A C 1
ATOM 1385 O O . GLN A 1 208 ? 44.540 -37.698 108.402 1.00 160.92 183 GLN A O 1
ATOM 1387 N N . LYS A 1 209 ? 45.117 -38.185 110.499 1.00 171.56 184 LYS A N 1
ATOM 1388 C CA . LYS A 1 209 ? 43.730 -38.144 110.990 1.00 167.06 184 LYS A CA 1
ATOM 1389 C C . LYS A 1 209 ? 43.160 -36.720 110.944 1.00 160.08 184 LYS A C 1
ATOM 1390 O O . LYS A 1 209 ? 41.991 -36.520 110.636 1.00 154.71 184 LYS A O 1
ATOM 1392 N N . ALA A 1 210 ? 43.981 -35.733 111.294 1.00 157.92 185 ALA A N 1
ATOM 1393 C CA . ALA A 1 210 ? 43.536 -34.303 111.265 1.00 152.93 185 ALA A CA 1
ATOM 1394 C C . ALA A 1 210 ? 43.132 -33.882 109.867 1.00 144.74 185 ALA A C 1
ATOM 1395 O O . ALA A 1 210 ? 42.070 -33.351 109.643 1.00 139.80 185 ALA A O 1
ATOM 1397 N N . ILE A 1 211 ? 43.980 -34.229 108.928 1.00 140.79 186 ILE A N 1
ATOM 1398 C CA . ILE A 1 211 ? 43.686 -34.034 107.509 1.00 136.21 186 ILE A CA 1
ATOM 1399 C C . ILE A 1 211 ? 42.406 -34.739 107.083 1.00 133.18 186 ILE A C 1
ATOM 1400 O O . ILE A 1 211 ? 41.608 -34.199 106.365 1.00 130.87 186 ILE A O 1
ATOM 1405 N N . ALA A 1 212 ? 42.217 -35.959 107.543 1.00 136.61 187 ALA A N 1
ATOM 1406 C CA . ALA A 1 212 ? 41.022 -36.745 107.194 1.00 138.39 187 ALA A CA 1
ATOM 1407 C C . ALA A 1 212 ? 39.754 -36.098 107.731 1.00 137.85 187 ALA A C 1
ATOM 1408 O O . ALA A 1 212 ? 38.745 -36.028 107.020 1.00 135.42 187 ALA A O 1
ATOM 1410 N N . GLN A 1 213 ? 39.811 -35.628 108.975 1.00 137.18 188 GLN A N 1
ATOM 1411 C CA . GLN A 1 213 ? 38.639 -34.981 109.604 1.00 138.18 188 GLN A CA 1
ATOM 1412 C C . GLN A 1 213 ? 38.252 -33.658 108.963 1.00 133.65 188 GLN A C 1
ATOM 1413 O O . GLN A 1 213 ? 37.079 -33.382 108.760 1.00 132.10 188 GLN A O 1
ATOM 1419 N N . ALA A 1 214 ? 39.264 -32.881 108.609 1.00 130.02 189 ALA A N 1
ATOM 1420 C CA . ALA A 1 214 ? 39.078 -31.656 107.826 1.00 125.38 189 ALA A CA 1
ATOM 1421 C C . ALA A 1 214 ? 38.333 -31.939 106.528 1.00 121.95 189 ALA A C 1
ATOM 1422 O O . ALA A 1 214 ? 37.330 -31.314 106.212 1.00 120.32 189 ALA A O 1
ATOM 1424 N N . ARG A 1 215 ? 38.821 -32.925 105.793 1.00 120.56 190 ARG A N 1
ATOM 1425 C CA . ARG A 1 215 ? 38.217 -33.292 104.521 1.00 117.55 190 ARG A CA 1
ATOM 1426 C C . ARG A 1 215 ? 36.796 -33.749 104.709 1.00 116.11 190 ARG A C 1
ATOM 1427 O O . ARG A 1 215 ? 35.911 -33.416 103.953 1.00 116.54 190 ARG A O 1
ATOM 1435 N N . ALA A 1 216 ? 36.584 -34.557 105.707 1.00 117.83 191 ALA A N 1
ATOM 1436 C CA . ALA A 1 216 ? 35.216 -35.058 106.000 1.00 119.30 191 ALA A CA 1
ATOM 1437 C C . ALA A 1 216 ? 34.229 -33.952 106.374 1.00 117.01 191 ALA A C 1
ATOM 1438 O O . ALA A 1 216 ? 33.025 -34.089 106.201 1.00 116.52 191 ALA A O 1
ATOM 1440 N N . TYR A 1 217 ? 34.764 -32.891 106.949 1.00 114.66 192 TYR A N 1
ATOM 1441 C CA . TYR A 1 217 ? 33.954 -31.838 107.563 1.00 113.05 192 TYR A CA 1
ATOM 1442 C C . TYR A 1 217 ? 33.539 -30.797 106.554 1.00 108.40 192 TYR A C 1
ATOM 1443 O O . TYR A 1 217 ? 32.475 -30.210 106.638 1.00 105.17 192 TYR A O 1
ATOM 1452 N N . ALA A 1 218 ? 34.455 -30.531 105.635 1.00 106.30 193 ALA A N 1
ATOM 1453 C CA . ALA A 1 218 ? 34.259 -29.538 104.567 1.00 102.50 193 ALA A CA 1
ATOM 1454 C C . ALA A 1 218 ? 34.737 -30.080 103.220 1.00 101.84 193 ALA A C 1
ATOM 1455 O O . ALA A 1 218 ? 35.794 -29.664 102.695 1.00 99.90 193 ALA A O 1
ATOM 1457 N N . PRO A 1 219 ? 33.986 -31.028 102.636 1.00 102.25 194 PRO A N 1
ATOM 1458 C CA . PRO A 1 219 ? 34.523 -31.772 101.469 1.00 101.37 194 PRO A CA 1
ATOM 1459 C C . PRO A 1 219 ? 34.630 -30.928 100.232 1.00 99.62 194 PRO A C 1
ATOM 1460 O O . PRO A 1 219 ? 33.802 -30.058 100.001 1.00 97.55 194 PRO A O 1
ATOM 1464 N N . PHE A 1 220 ? 35.733 -31.142 99.511 1.00 100.78 195 PHE A N 1
ATOM 1465 C CA . PHE A 1 220 ? 35.902 -30.712 98.100 1.00 99.81 195 PHE A CA 1
ATOM 1466 C C . PHE A 1 220 ? 36.160 -29.225 97.858 1.00 97.48 195 PHE A C 1
ATOM 1467 O O . PHE A 1 220 ? 36.985 -28.916 97.008 1.00 98.21 195 PHE A O 1
ATOM 1475 N N . VAL A 1 221 ? 35.416 -28.352 98.544 1.00 94.31 196 VAL A N 1
ATOM 1476 C CA . VAL A 1 221 ? 35.384 -26.922 98.219 1.00 91.03 196 VAL A CA 1
ATOM 1477 C C . VAL A 1 221 ? 36.289 -26.053 99.082 1.00 90.20 196 VAL A C 1
ATOM 1478 O O . VAL A 1 221 ? 36.414 -24.864 98.805 1.00 89.91 196 VAL A O 1
ATOM 1482 N N . LYS A 1 222 ? 37.003 -26.668 100.004 1.00 90.99 197 LYS A N 1
ATOM 1483 C CA . LYS A 1 222 ? 38.052 -25.995 100.788 1.00 92.07 197 LYS A CA 1
ATOM 1484 C C . LYS A 1 222 ? 39.448 -26.610 100.600 1.00 94.19 197 LYS A C 1
ATOM 1485 O O . LYS A 1 222 ? 39.617 -27.811 100.779 1.00 94.89 197 LYS A O 1
ATOM 1491 N N . MET A 1 223 ? 40.436 -25.777 100.269 1.00 94.41 198 MET A N 1
ATOM 1492 C CA . MET A 1 223 ? 41.845 -26.181 100.328 1.00 96.38 198 MET A CA 1
ATOM 1493 C C . MET A 1 223 ? 42.238 -26.457 101.751 1.00 98.46 198 MET A C 1
ATOM 1494 O O . MET A 1 223 ? 41.672 -25.901 102.700 1.00 100.53 198 MET A O 1
ATOM 1499 N N . VAL A 1 224 ? 43.150 -27.402 101.921 1.00 99.41 199 VAL A N 1
ATOM 1500 C CA . VAL A 1 224 ? 43.605 -27.799 103.244 1.00 99.66 199 VAL A CA 1
ATOM 1501 C C . VAL A 1 224 ? 45.081 -27.649 103.283 1.00 100.70 199 VAL A C 1
ATOM 1502 O O . VAL A 1 224 ? 45.818 -28.175 102.426 1.00 100.38 199 VAL A O 1
ATOM 1506 N N . GLU A 1 225 ? 45.506 -26.980 104.332 1.00 102.84 200 GLU A N 1
ATOM 1507 C CA . GLU A 1 225 ? 46.923 -26.751 104.611 1.00 105.94 200 GLU A CA 1
ATOM 1508 C C . GLU A 1 225 ? 47.256 -27.255 106.014 1.00 110.64 200 GLU A C 1
ATOM 1509 O O . GLU A 1 225 ? 46.420 -27.247 106.893 1.00 106.38 200 GLU A O 1
ATOM 1515 N N . VAL A 1 226 ? 48.502 -27.698 106.187 1.00 117.73 201 VAL A N 1
ATOM 1516 C CA . VAL A 1 226 ? 49.001 -28.134 107.496 1.00 123.71 201 VAL A CA 1
ATOM 1517 C C . VAL A 1 226 ? 50.319 -27.490 107.813 1.00 126.91 201 VAL A C 1
ATOM 1518 O O . VAL A 1 226 ? 51.235 -27.548 106.991 1.00 126.44 201 VAL A O 1
ATOM 1522 N N . GLU A 1 227 ? 50.420 -26.960 109.029 1.00 133.90 202 GLU A N 1
ATOM 1523 C CA . GLU A 1 227 ? 51.702 -26.469 109.582 1.00 142.82 202 GLU A CA 1
ATOM 1524 C C . GLU A 1 227 ? 52.470 -27.587 110.235 1.00 146.08 202 GLU A C 1
ATOM 1525 O O . GLU A 1 227 ? 51.960 -28.264 111.096 1.00 146.84 202 GLU A O 1
ATOM 1531 N N . VAL A 1 228 ? 53.701 -27.752 109.804 1.00 152.08 203 VAL A N 1
ATOM 1532 C CA . VAL A 1 228 ? 54.538 -28.875 110.185 1.00 159.01 203 VAL A CA 1
ATOM 1533 C C . VAL A 1 228 ? 55.898 -28.394 110.668 1.00 168.99 203 VAL A C 1
ATOM 1534 O O . VAL A 1 228 ? 56.548 -27.573 110.026 1.00 174.66 203 VAL A O 1
ATOM 1538 N N . GLU A 1 229 ? 56.332 -28.899 111.817 1.00 180.75 204 GLU A N 1
ATOM 1539 C CA . GLU A 1 229 ? 57.663 -28.528 112.400 1.00 184.60 204 GLU A CA 1
ATOM 1540 C C . GLU A 1 229 ? 58.740 -29.597 112.221 1.00 183.47 204 GLU A C 1
ATOM 1541 O O . GLU A 1 229 ? 59.893 -29.346 112.483 1.00 186.69 204 GLU A O 1
ATOM 1547 N N . SER A 1 230 ? 58.334 -30.763 111.743 1.00 181.14 205 SER A N 1
ATOM 1548 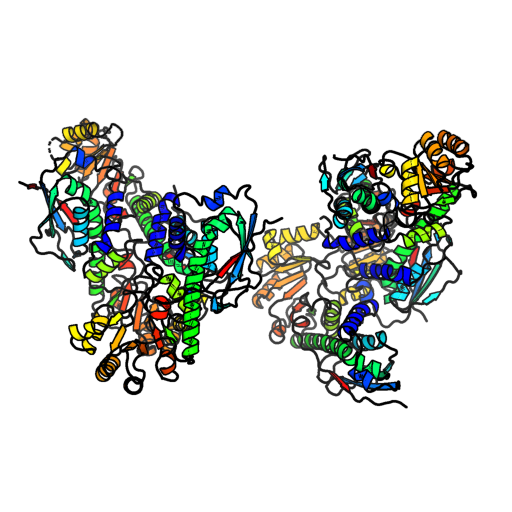C CA . SER A 1 230 ? 59.100 -31.985 111.762 1.00 181.64 205 SER A CA 1
ATOM 1549 C C . SER A 1 230 ? 59.161 -32.630 110.400 1.00 180.43 205 SER A C 1
ATOM 1550 O O . SER A 1 230 ? 58.193 -32.594 109.681 1.00 182.89 205 SER A O 1
ATOM 1553 N N . LEU A 1 231 ? 60.279 -33.246 110.063 1.00 183.17 206 LEU A N 1
ATOM 1554 C CA . LEU A 1 231 ? 60.453 -33.929 108.749 1.00 186.76 206 LEU A CA 1
ATOM 1555 C C . LEU A 1 231 ? 59.510 -35.137 108.585 1.00 187.97 206 LEU A C 1
ATOM 1556 O O . LEU A 1 231 ? 58.985 -35.421 107.512 1.00 178.92 206 LEU A O 1
ATOM 1561 N N . ALA A 1 232 ? 59.307 -35.836 109.688 1.00 196.83 207 ALA A N 1
ATOM 1562 C CA . ALA A 1 232 ? 58.385 -36.977 109.762 1.00 198.71 207 ALA A CA 1
ATOM 1563 C C . ALA A 1 232 ? 56.960 -36.528 109.417 1.00 193.60 207 ALA A C 1
ATOM 1564 O O . ALA A 1 232 ? 56.266 -37.151 108.624 1.00 184.27 207 ALA A O 1
ATOM 1566 N N . ALA A 1 233 ? 56.551 -35.431 110.049 1.00 193.50 208 ALA A N 1
ATOM 1567 C CA . ALA A 1 233 ? 55.203 -34.841 109.862 1.00 189.28 208 ALA A CA 1
ATOM 1568 C C . ALA A 1 233 ? 54.975 -34.369 108.417 1.00 177.83 208 ALA A C 1
ATOM 1569 O O . ALA A 1 233 ? 53.909 -34.544 107.855 1.00 167.42 208 ALA A O 1
ATOM 1571 N N . ALA A 1 234 ? 56.002 -33.771 107.836 1.00 174.44 209 ALA A N 1
ATOM 1572 C CA . ALA A 1 234 ? 55.969 -33.372 106.416 1.00 169.66 209 ALA A CA 1
ATOM 1573 C C . ALA A 1 234 ? 55.692 -34.562 105.500 1.00 169.19 209 ALA A C 1
ATOM 1574 O O . ALA A 1 234 ? 54.913 -34.482 104.564 1.00 160.97 209 ALA A O 1
ATOM 1576 N N . GLU A 1 235 ? 56.313 -35.683 105.822 1.00 181.86 210 GLU A N 1
ATOM 1577 C CA . GLU A 1 235 ? 56.084 -36.942 105.091 1.00 185.76 210 GLU A CA 1
ATOM 1578 C C . GLU A 1 235 ? 54.636 -37.398 105.242 1.00 183.44 210 GLU A C 1
ATOM 1579 O O . GLU A 1 235 ? 53.933 -37.626 104.263 1.00 172.16 210 GLU A O 1
ATOM 1585 N N . GLU A 1 236 ? 54.235 -37.535 106.500 1.00 183.99 211 GLU A N 1
ATOM 1586 C CA . GLU A 1 236 ? 52.884 -37.972 106.875 1.00 182.15 211 GLU A CA 1
ATOM 1587 C C . GLU A 1 236 ? 51.838 -37.191 106.061 1.00 174.85 211 GLU A C 1
ATOM 1588 O O . GLU A 1 236 ? 50.973 -37.768 105.382 1.00 173.22 211 GLU A O 1
ATOM 1594 N N . ALA A 1 237 ? 51.989 -35.871 106.112 1.00 168.88 212 ALA A N 1
ATOM 1595 C CA . ALA A 1 237 ? 51.107 -34.911 105.436 1.00 157.10 212 ALA A CA 1
ATOM 1596 C C . ALA A 1 237 ? 51.109 -35.070 103.932 1.00 152.85 212 ALA A C 1
ATOM 1597 O O . ALA A 1 237 ? 50.057 -35.111 103.335 1.00 149.69 212 ALA A O 1
ATOM 1599 N N . ALA A 1 238 ? 52.276 -35.158 103.315 1.00 153.86 213 ALA A N 1
ATOM 1600 C CA . ALA A 1 238 ? 52.352 -35.363 101.836 1.00 155.64 213 ALA A CA 1
ATOM 1601 C C . ALA A 1 238 ? 51.652 -36.647 101.401 1.00 160.89 213 ALA A C 1
ATOM 1602 O O . ALA A 1 238 ? 50.922 -36.682 100.406 1.00 159.02 213 ALA A O 1
ATOM 1604 N N . ALA A 1 239 ? 51.875 -37.700 102.179 1.00 168.72 214 ALA A N 1
ATOM 1605 C CA . ALA A 1 239 ? 51.217 -39.016 101.964 1.00 166.04 214 ALA A CA 1
ATOM 1606 C C . ALA A 1 239 ? 49.692 -38.920 102.040 1.00 160.63 214 ALA A C 1
ATOM 1607 O O . ALA A 1 239 ? 48.982 -39.514 101.243 1.00 155.42 214 ALA A O 1
ATOM 1609 N N . ALA A 1 240 ? 49.220 -38.137 103.005 1.00 158.02 215 ALA A N 1
ATOM 1610 C CA . ALA A 1 240 ? 47.775 -37.883 103.208 1.00 156.98 215 ALA A CA 1
ATOM 1611 C C . ALA A 1 240 ? 47.097 -37.079 102.054 1.00 154.59 215 ALA A C 1
ATOM 1612 O O . ALA A 1 240 ? 45.880 -37.028 101.968 1.00 154.31 215 ALA A O 1
ATOM 1614 N N . GLY A 1 241 ? 47.895 -36.456 101.192 1.00 152.46 216 GLY A N 1
ATOM 1615 C CA . GLY A 1 241 ? 47.398 -35.776 99.982 1.00 143.78 216 GLY A CA 1
ATOM 1616 C C . GLY A 1 241 ? 46.912 -34.353 100.185 1.00 139.13 216 GLY A C 1
ATOM 1617 O O . GLY A 1 241 ? 46.060 -33.887 99.433 1.00 139.96 216 GLY A O 1
ATOM 1618 N N . VAL A 1 242 ? 47.432 -33.655 101.204 1.00 134.00 217 VAL A N 1
ATOM 1619 C CA . VAL A 1 242 ? 47.053 -32.237 101.477 1.00 126.78 217 VAL A CA 1
ATOM 1620 C C . VAL A 1 242 ? 47.474 -31.345 100.346 1.00 124.56 217 VAL A C 1
ATOM 1621 O O . VAL A 1 242 ? 48.302 -31.737 99.509 1.00 126.03 217 VAL A O 1
ATOM 1625 N N . ASP A 1 243 ? 46.870 -30.159 100.325 1.00 117.49 218 ASP A N 1
ATOM 1626 C CA . ASP A 1 243 ? 47.080 -29.217 99.234 1.00 111.42 218 ASP A CA 1
ATOM 1627 C C . ASP A 1 243 ? 48.345 -28.424 99.424 1.00 108.38 218 ASP A C 1
ATOM 1628 O O . ASP A 1 243 ? 49.085 -28.160 98.470 1.00 108.16 218 ASP A O 1
ATOM 1633 N N . ILE A 1 244 ? 48.588 -28.061 100.669 1.00 107.34 219 ILE A N 1
ATOM 1634 C CA . ILE A 1 244 ? 49.712 -27.200 101.020 1.00 106.76 219 ILE A CA 1
ATOM 1635 C C . ILE A 1 244 ? 50.317 -27.595 102.342 1.00 109.62 219 ILE A C 1
ATOM 1636 O O . ILE A 1 244 ? 49.613 -27.824 103.307 1.00 108.20 219 ILE A O 1
ATOM 1641 N N . ILE A 1 245 ? 51.636 -27.692 102.352 1.00 114.72 220 ILE A N 1
ATOM 1642 C CA . ILE A 1 245 ? 52.391 -27.986 103.580 1.00 120.78 220 ILE A CA 1
ATOM 1643 C C . ILE A 1 245 ? 53.195 -26.770 103.967 1.00 120.75 220 ILE A C 1
ATOM 1644 O O . ILE A 1 245 ? 53.899 -26.209 103.119 1.00 123.31 220 ILE A O 1
ATOM 1649 N N . MET A 1 246 ? 53.016 -26.322 105.203 1.00 120.44 221 MET A N 1
ATOM 1650 C CA . MET A 1 246 ? 53.756 -25.162 105.725 1.00 122.33 221 MET A CA 1
ATOM 1651 C C . MET A 1 246 ? 54.924 -25.628 106.552 1.00 126.86 221 MET A C 1
ATOM 1652 O O . MET A 1 246 ? 54.735 -26.296 107.538 1.00 128.51 221 MET A O 1
ATOM 1657 N N . LEU A 1 247 ? 56.127 -25.282 106.121 1.00 129.85 222 LEU A N 1
ATOM 1658 C CA . LEU A 1 247 ? 57.373 -25.618 106.859 1.00 133.69 222 LEU A CA 1
ATOM 1659 C C . LEU A 1 247 ? 57.665 -24.475 107.787 1.00 135.48 222 LEU A C 1
ATOM 1660 O O . LEU A 1 247 ? 58.028 -23.399 107.378 1.00 131.59 222 LEU A O 1
ATOM 1665 N N . ASP A 1 248 ? 57.463 -24.730 109.053 1.00 145.66 223 ASP A N 1
ATOM 1666 C CA . ASP A 1 248 ? 57.482 -23.669 110.065 1.00 153.20 223 ASP A CA 1
ATOM 1667 C C . ASP A 1 248 ? 58.876 -23.482 110.681 1.00 157.44 223 ASP A C 1
ATOM 1668 O O . ASP A 1 248 ? 59.407 -24.392 111.305 1.00 154.75 223 ASP A O 1
ATOM 1673 N N . ASN A 1 249 ? 59.443 -22.298 110.453 1.00 158.78 224 ASN A N 1
ATOM 1674 C CA . ASN A 1 249 ? 60.739 -21.869 111.019 1.00 162.77 224 ASN A CA 1
ATOM 1675 C C . ASN A 1 249 ? 61.823 -22.943 110.926 1.00 166.66 224 ASN A C 1
ATOM 1676 O O . ASN A 1 249 ? 62.603 -23.131 111.821 1.00 171.26 224 ASN A O 1
ATOM 1678 N N . MET A 1 250 ? 61.834 -23.675 109.827 1.00 172.55 225 MET A N 1
ATOM 1679 C CA . MET A 1 250 ? 62.785 -24.789 109.631 1.00 177.47 225 MET A CA 1
ATOM 1680 C C . MET A 1 250 ? 64.100 -24.267 109.049 1.00 173.53 225 MET A C 1
ATOM 1681 O O . MET A 1 250 ? 64.116 -23.271 108.341 1.00 168.67 225 MET A O 1
ATOM 1686 N N . SER A 1 251 ? 65.184 -24.960 109.359 1.00 176.30 226 SER A N 1
ATOM 1687 C CA . SER A 1 251 ? 66.500 -24.687 108.755 1.00 178.77 226 SER A CA 1
ATOM 1688 C C . SER A 1 251 ? 66.527 -25.044 107.282 1.00 176.05 226 SER A C 1
ATOM 1689 O O . SER A 1 251 ? 65.792 -25.925 106.837 1.00 179.23 226 SER A O 1
ATOM 1692 N N . LEU A 1 252 ? 67.424 -24.397 106.550 1.00 172.41 227 LEU A N 1
ATOM 1693 C CA . LEU A 1 252 ? 67.655 -24.683 105.113 1.00 172.27 227 LEU A CA 1
ATOM 1694 C C . LEU A 1 252 ? 67.962 -26.142 104.802 1.00 172.80 227 LEU A C 1
ATOM 1695 O O . LEU A 1 252 ? 67.464 -26.695 103.826 1.00 170.61 227 LEU A O 1
ATOM 1700 N N . GLU A 1 253 ? 68.770 -26.757 105.653 1.00 180.29 228 GLU A N 1
ATOM 1701 C CA . GLU A 1 253 ? 69.069 -28.201 105.524 1.00 181.75 228 GLU A CA 1
ATOM 1702 C C . GLU A 1 253 ? 67.755 -28.993 105.652 1.00 180.92 228 GLU A C 1
ATOM 1703 O O . GLU A 1 253 ? 67.402 -29.788 104.778 1.00 182.30 228 GLU A O 1
ATOM 1705 N N . GLN A 1 254 ? 67.016 -28.726 106.728 1.00 177.47 229 GLN A N 1
ATOM 1706 C CA . GLN A 1 254 ? 65.709 -29.361 106.969 1.00 174.86 229 GLN A CA 1
ATOM 1707 C C . GLN A 1 254 ? 64.768 -29.136 105.749 1.00 173.07 229 GLN A C 1
ATOM 1708 O O . GLN A 1 254 ? 64.203 -30.079 105.158 1.00 169.14 229 GLN A O 1
ATOM 1710 N N . ILE A 1 255 ? 64.653 -27.872 105.350 1.00 168.98 230 ILE A N 1
ATOM 1711 C CA . ILE A 1 255 ? 63.798 -27.478 104.217 1.00 164.60 230 ILE A CA 1
ATOM 1712 C C . ILE A 1 255 ? 64.125 -28.298 102.978 1.00 165.41 230 ILE A C 1
ATOM 1713 O O . ILE A 1 255 ? 63.236 -28.862 102.346 1.00 170.11 230 ILE A O 1
ATOM 1718 N N . GLU A 1 256 ? 65.403 -28.360 102.651 1.00 166.04 231 GLU A N 1
ATOM 1719 C CA . GLU A 1 256 ? 65.850 -29.064 101.437 1.00 168.28 231 GLU A CA 1
ATOM 1720 C C . GLU A 1 256 ? 65.506 -30.554 101.445 1.00 170.55 231 GLU A C 1
ATOM 1721 O O . GLU A 1 256 ? 65.117 -31.129 100.435 1.00 165.21 231 GLU A O 1
ATOM 1727 N N . GLN A 1 257 ? 65.681 -31.173 102.606 1.00 173.87 232 GLN A N 1
ATOM 1728 C CA . GLN A 1 257 ? 65.324 -32.587 102.780 1.00 174.13 232 GLN A CA 1
ATOM 1729 C C . GLN A 1 257 ? 63.831 -32.812 102.550 1.00 166.77 232 GLN A C 1
ATOM 1730 O O . GLN A 1 257 ? 63.421 -33.708 101.806 1.00 161.30 232 GLN A O 1
ATOM 1732 N N . ALA A 1 258 ? 63.028 -31.955 103.169 1.00 164.12 233 ALA A N 1
ATOM 1733 C CA . ALA A 1 258 ? 61.548 -32.009 103.020 1.00 158.23 233 ALA A CA 1
ATOM 1734 C C . ALA A 1 258 ? 61.124 -31.915 101.571 1.00 153.85 233 ALA A C 1
ATOM 1735 O O . ALA A 1 258 ? 60.250 -32.640 101.125 1.00 149.60 233 ALA A O 1
ATOM 1737 N N . ILE A 1 259 ? 61.743 -31.010 100.839 1.00 155.65 234 ILE A N 1
ATOM 1738 C CA . ILE A 1 259 ? 61.369 -30.819 99.428 1.00 159.30 234 ILE A CA 1
ATOM 1739 C C . ILE A 1 259 ? 61.448 -32.132 98.639 1.00 165.18 234 ILE A C 1
ATOM 1740 O O . ILE A 1 259 ? 60.470 -32.554 98.002 1.00 161.71 234 ILE A O 1
ATOM 1745 N N . THR A 1 260 ? 62.623 -32.756 98.736 1.00 171.63 235 THR A N 1
ATOM 1746 C CA . THR A 1 260 ? 62.940 -34.021 98.076 1.00 173.00 235 THR A CA 1
ATOM 1747 C C . THR A 1 260 ? 62.012 -35.124 98.557 1.00 172.32 235 THR A C 1
ATOM 1748 O O . THR A 1 260 ? 61.505 -35.918 97.778 1.00 172.25 235 THR A O 1
ATOM 1752 N N . LEU A 1 261 ? 61.805 -35.137 99.862 1.00 166.98 236 LEU A N 1
ATOM 1753 C CA . LEU A 1 261 ? 60.909 -36.064 100.491 1.00 164.59 236 LEU A CA 1
ATOM 1754 C C . LEU A 1 261 ? 59.455 -35.952 100.023 1.00 160.13 236 LEU A C 1
ATOM 1755 O O . LEU A 1 261 ? 58.801 -36.939 99.800 1.00 160.11 236 LEU A O 1
ATOM 1760 N N . ILE A 1 262 ? 58.957 -34.737 99.907 1.00 154.81 237 ILE A N 1
ATOM 1761 C CA . ILE A 1 262 ? 57.583 -34.493 99.465 1.00 148.70 237 ILE A CA 1
ATOM 1762 C C . ILE A 1 262 ? 57.361 -34.783 97.991 1.00 146.04 237 ILE A C 1
ATOM 1763 O O . ILE A 1 262 ? 56.299 -35.207 97.607 1.00 142.75 237 ILE A O 1
ATOM 1768 N N . ALA A 1 263 ? 58.353 -34.484 97.171 1.00 147.82 238 ALA A N 1
ATOM 1769 C CA . ALA A 1 263 ? 58.334 -34.861 95.730 1.00 148.64 238 ALA A CA 1
ATOM 1770 C C . ALA A 1 263 ? 57.121 -34.334 94.967 1.00 145.39 238 ALA A C 1
ATOM 1771 O O . ALA A 1 263 ? 56.533 -35.024 94.138 1.00 145.76 238 ALA A O 1
ATOM 1773 N N . GLY A 1 264 ? 56.733 -33.107 95.276 1.00 144.84 239 GLY A N 1
ATOM 1774 C CA . GLY A 1 264 ? 55.654 -32.419 94.532 1.00 139.78 239 GLY A CA 1
ATOM 1775 C C . GLY A 1 264 ? 54.258 -32.937 94.806 1.00 138.42 239 GLY A C 1
ATOM 1776 O O . GLY A 1 264 ? 53.328 -32.621 94.088 1.00 134.25 239 GLY A O 1
ATOM 1777 N N . ARG A 1 265 ? 54.112 -33.712 95.871 1.00 140.77 240 ARG A N 1
ATOM 1778 C CA . ARG A 1 265 ? 52.794 -34.235 96.260 1.00 142.29 240 ARG A CA 1
ATOM 1779 C C . ARG A 1 265 ? 51.888 -33.175 96.894 1.00 135.92 240 ARG A C 1
ATOM 1780 O O . ARG A 1 265 ? 50.657 -33.306 96.907 1.00 134.82 240 ARG A O 1
ATOM 1788 N N . SER A 1 266 ? 52.525 -32.132 97.396 1.00 130.80 241 SER A N 1
ATOM 1789 C CA . SER A 1 266 ? 51.846 -30.928 97.872 1.00 123.66 241 SER A CA 1
ATOM 1790 C C . SER A 1 266 ? 52.614 -29.673 97.517 1.00 118.72 241 SER A C 1
ATOM 1791 O O . SER A 1 266 ? 53.797 -29.717 97.204 1.00 119.89 241 SER A O 1
ATOM 1794 N N . ARG A 1 267 ? 51.921 -28.547 97.633 1.00 113.88 242 ARG A N 1
ATOM 1795 C CA . ARG A 1 267 ? 52.553 -27.220 97.532 1.00 110.96 242 ARG A CA 1
ATOM 1796 C C . ARG A 1 267 ? 53.267 -26.909 98.829 1.00 112.14 242 ARG A C 1
ATOM 1797 O O . ARG A 1 267 ? 52.877 -27.391 99.883 1.00 110.24 242 ARG A O 1
ATOM 1805 N N . ILE A 1 268 ? 54.357 -26.169 98.725 1.00 112.74 243 ILE A N 1
ATOM 1806 C CA . ILE A 1 268 ? 55.211 -25.954 99.888 1.00 116.00 243 ILE A CA 1
ATOM 1807 C C . ILE A 1 268 ? 55.319 -24.490 100.168 1.00 114.20 243 ILE A C 1
ATOM 1808 O O . ILE A 1 268 ? 55.686 -23.700 99.287 1.00 115.32 243 ILE A O 1
ATOM 1813 N N . GLU A 1 269 ? 54.985 -24.156 101.407 1.00 112.10 244 GLU A N 1
ATOM 1814 C CA . GLU A 1 269 ? 55.093 -22.791 101.938 1.00 112.21 244 GLU A CA 1
ATOM 1815 C C . GLU A 1 269 ? 56.133 -22.783 103.053 1.00 115.37 244 GLU A C 1
ATOM 1816 O O . GLU A 1 269 ? 56.130 -23.697 103.874 1.00 123.00 244 GLU A O 1
ATOM 1822 N N . CYS A 1 270 ? 57.019 -21.794 103.060 1.00 112.84 245 CYS A N 1
ATOM 1823 C CA . CYS A 1 270 ? 57.852 -21.561 104.205 1.00 115.44 245 CYS A CA 1
ATOM 1824 C C . CYS A 1 270 ? 57.327 -20.352 104.933 1.00 113.89 245 CYS A C 1
ATOM 1825 O O . CYS A 1 270 ? 56.968 -19.356 104.343 1.00 112.58 245 CYS A O 1
ATOM 1828 N N . SER A 1 271 ? 57.342 -20.416 106.256 1.00 117.24 246 SER A N 1
ATOM 1829 C CA . SER A 1 271 ? 56.856 -19.298 107.088 1.00 116.32 246 SER A CA 1
ATOM 1830 C C . SER A 1 271 ? 57.546 -19.229 108.436 1.00 119.89 246 SER A C 1
ATOM 1831 O O . SER A 1 271 ? 58.238 -20.159 108.843 1.00 122.80 246 SER A O 1
ATOM 1834 N N . GLY A 1 272 ? 57.440 -18.058 109.033 1.00 122.72 247 GLY A N 1
ATOM 1835 C CA . GLY A 1 272 ? 58.068 -17.753 110.325 1.00 129.45 247 GLY A CA 1
ATOM 1836 C C . GLY A 1 272 ? 59.499 -17.203 110.267 1.00 134.05 247 GLY A C 1
ATOM 1837 O O . GLY A 1 272 ? 60.376 -17.780 109.585 1.00 130.41 247 GLY A O 1
ATOM 1838 N N . ASN A 1 273 ? 59.728 -16.114 111.022 1.00 140.42 248 ASN A N 1
ATOM 1839 C CA . ASN A 1 273 ? 61.041 -15.424 111.066 1.00 147.58 248 ASN A CA 1
ATOM 1840 C C . ASN A 1 273 ? 61.466 -15.049 109.650 1.00 144.20 248 ASN A C 1
ATOM 1841 O O . ASN A 1 273 ? 62.518 -15.482 109.164 1.00 137.41 248 ASN A O 1
ATOM 1846 N N . ILE A 1 274 ? 60.575 -14.337 108.961 1.00 141.08 249 ILE A N 1
ATOM 1847 C CA . ILE A 1 274 ? 60.825 -13.925 107.582 1.00 137.21 249 ILE A CA 1
ATOM 1848 C C . ILE A 1 274 ? 60.698 -12.420 107.510 1.00 137.53 249 ILE A C 1
ATOM 1849 O O . ILE A 1 274 ? 59.618 -11.867 107.660 1.00 136.46 249 ILE A O 1
ATOM 1854 N N . ASP A 1 275 ? 61.821 -11.782 107.236 1.00 137.78 250 ASP A N 1
ATOM 1855 C CA . ASP A 1 275 ? 61.873 -10.332 107.090 1.00 137.54 250 ASP A CA 1
ATOM 1856 C C . ASP A 1 275 ? 62.839 -9.930 105.954 1.00 135.56 250 ASP A C 1
ATOM 1857 O O . ASP A 1 275 ? 63.356 -10.798 105.229 1.00 132.59 250 ASP A O 1
ATOM 1862 N N . MET A 1 276 ? 63.093 -8.633 105.831 1.00 132.68 251 MET A N 1
ATOM 1863 C CA . MET A 1 276 ? 64.012 -8.114 104.808 1.00 137.05 251 MET A CA 1
ATOM 1864 C C . MET A 1 276 ? 65.383 -8.800 104.757 1.00 143.36 251 MET A C 1
ATOM 1865 O O . MET A 1 276 ? 65.885 -9.115 103.698 1.00 142.18 251 MET A O 1
ATOM 1870 N N . THR A 1 277 ? 65.994 -8.978 105.918 1.00 150.24 252 THR A N 1
ATOM 1871 C CA . THR A 1 277 ? 67.344 -9.593 106.026 1.00 155.19 252 THR A CA 1
ATOM 1872 C C . THR A 1 277 ? 67.294 -11.109 105.721 1.00 152.26 252 THR A C 1
ATOM 1873 O O . THR A 1 277 ? 68.073 -11.642 104.951 1.00 157.08 252 THR A O 1
ATOM 1877 N N . THR A 1 278 ? 66.356 -11.778 106.355 1.00 145.20 253 THR A N 1
ATOM 1878 C CA . THR A 1 278 ? 66.178 -13.222 106.255 1.00 138.87 253 THR A CA 1
ATOM 1879 C C . THR A 1 278 ? 65.676 -13.745 104.902 1.00 134.51 253 THR A C 1
ATOM 1880 O O . THR A 1 278 ? 66.048 -14.809 104.465 1.00 131.42 253 THR A O 1
ATOM 1884 N N . ILE A 1 279 ? 64.789 -13.003 104.250 1.00 129.36 254 ILE A N 1
ATOM 1885 C CA . ILE A 1 279 ? 64.050 -13.549 103.094 1.00 123.66 254 ILE A CA 1
ATOM 1886 C C . ILE A 1 279 ? 64.962 -14.134 101.977 1.00 124.18 254 ILE A C 1
ATOM 1887 O O . ILE A 1 279 ? 64.569 -15.033 101.276 1.00 121.22 254 ILE A O 1
ATOM 1892 N N . SER A 1 280 ? 66.167 -13.600 101.813 1.00 127.76 255 SER A N 1
ATOM 1893 C CA . SER A 1 280 ? 67.082 -14.016 100.708 1.00 128.43 255 SER A CA 1
ATOM 1894 C C . SER A 1 280 ? 67.575 -15.464 100.838 1.00 129.74 255 SER A C 1
ATOM 1895 O O . SER A 1 280 ? 67.913 -16.103 99.856 1.00 128.35 255 SER A O 1
ATOM 1898 N N . ARG A 1 281 ? 67.515 -15.999 102.048 1.00 132.94 256 ARG A N 1
ATOM 1899 C CA . ARG A 1 281 ? 67.921 -17.399 102.319 1.00 136.73 256 ARG A CA 1
ATOM 1900 C C . ARG A 1 281 ? 67.122 -18.423 101.518 1.00 133.99 256 ARG A C 1
ATOM 1901 O O . ARG A 1 281 ? 67.577 -19.533 101.293 1.00 141.65 256 ARG A O 1
ATOM 1909 N N . PHE A 1 282 ? 65.911 -18.070 101.122 1.00 127.27 257 PHE A N 1
ATOM 1910 C CA . PHE A 1 282 ? 65.046 -18.982 100.381 1.00 122.97 257 PHE A CA 1
ATOM 1911 C C . PHE A 1 282 ? 65.358 -18.965 98.900 1.00 122.80 257 PHE A C 1
ATOM 1912 O O . PHE A 1 282 ? 64.826 -19.771 98.150 1.00 120.81 257 PHE A O 1
ATOM 1920 N N . ARG A 1 283 ? 66.215 -18.052 98.464 1.00 124.23 258 ARG A N 1
ATOM 1921 C CA . ARG A 1 283 ? 66.514 -17.940 97.026 1.00 126.98 258 ARG A CA 1
ATOM 1922 C C . ARG A 1 283 ? 66.917 -19.278 96.410 1.00 131.02 258 ARG A C 1
ATOM 1923 O O . ARG A 1 283 ? 67.726 -20.024 96.957 1.00 136.01 258 ARG A O 1
ATOM 1931 N N . GLY A 1 284 ? 66.283 -19.601 95.298 1.00 132.06 259 GLY A N 1
ATOM 1932 C CA . GLY A 1 284 ? 66.598 -20.823 94.556 1.00 134.21 259 GLY A CA 1
ATOM 1933 C C . GLY A 1 284 ? 66.050 -22.161 95.047 1.00 135.02 259 GLY A C 1
ATOM 1934 O O . GLY A 1 284 ? 66.257 -23.162 94.376 1.00 137.47 259 GLY A O 1
ATOM 1935 N N . LEU A 1 285 ? 65.354 -22.202 96.181 1.00 133.11 260 LEU A N 1
ATOM 1936 C CA . LEU A 1 285 ? 64.704 -23.461 96.624 1.00 133.08 260 LEU A CA 1
ATOM 1937 C C . LEU A 1 285 ? 63.471 -23.787 95.792 1.00 130.46 260 LEU A C 1
ATOM 1938 O O . LEU A 1 285 ? 62.866 -22.932 95.192 1.00 124.06 260 LEU A O 1
ATOM 1943 N N . ALA A 1 286 ? 63.133 -25.058 95.766 1.00 134.57 261 ALA A N 1
ATOM 1944 C CA . ALA A 1 286 ? 61.979 -25.536 95.022 1.00 134.87 261 ALA A CA 1
ATOM 1945 C C . ALA A 1 286 ? 60.805 -25.601 96.002 1.00 132.40 261 ALA A C 1
ATOM 1946 O O . ALA A 1 286 ? 60.232 -26.649 96.279 1.00 136.38 261 ALA A O 1
ATOM 1948 N N . ILE A 1 287 ? 60.468 -24.442 96.529 1.00 126.77 262 ILE A N 1
ATOM 1949 C CA . ILE A 1 287 ? 59.246 -24.266 97.298 1.00 118.82 262 ILE A CA 1
ATOM 1950 C C . ILE A 1 287 ? 58.395 -23.375 96.470 1.00 112.23 262 ILE A C 1
ATOM 1951 O O . ILE A 1 287 ? 58.892 -22.656 95.608 1.00 110.74 262 ILE A O 1
ATOM 1956 N N . ASP A 1 288 ? 57.114 -23.393 96.765 1.00 107.37 263 ASP A N 1
ATOM 1957 C CA . ASP A 1 288 ? 56.149 -22.592 95.996 1.00 103.32 263 ASP A CA 1
ATOM 1958 C C . ASP A 1 288 ? 56.021 -21.143 96.474 1.00 99.19 263 ASP A C 1
ATOM 1959 O O . ASP A 1 288 ? 55.927 -20.230 95.657 1.00 95.60 263 ASP A O 1
ATOM 1964 N N . TYR A 1 289 ? 55.999 -20.946 97.786 1.00 97.34 264 TYR A N 1
ATOM 1965 C CA . TYR A 1 289 ? 55.958 -19.577 98.333 1.00 94.74 264 TYR A CA 1
ATOM 1966 C C . TYR A 1 289 ? 56.439 -19.427 99.787 1.00 95.70 264 TYR A C 1
ATOM 1967 O O . TYR A 1 289 ? 56.696 -20.406 100.472 1.00 98.63 264 TYR A O 1
ATOM 1976 N N . VAL A 1 290 ? 56.622 -18.177 100.189 1.00 93.34 265 VAL A N 1
ATOM 1977 C CA . VAL A 1 290 ? 56.833 -17.816 101.571 1.00 92.98 265 VAL A CA 1
ATOM 1978 C C . VAL A 1 290 ? 55.798 -16.807 102.011 1.00 91.41 265 VAL A C 1
ATOM 1979 O O . VAL A 1 290 ? 55.200 -16.090 101.187 1.00 89.70 265 VAL A O 1
ATOM 1983 N N . SER A 1 291 ? 55.587 -16.729 103.312 1.00 92.12 266 SER A N 1
ATOM 1984 C CA . SER A 1 291 ? 54.586 -15.765 103.880 1.00 90.98 266 SER A CA 1
ATOM 1985 C C . SER A 1 291 ? 55.188 -14.939 104.994 1.00 92.16 266 SER A C 1
ATOM 1986 O O . SER A 1 291 ? 56.008 -15.440 105.788 1.00 94.30 266 SER A O 1
ATOM 1989 N N . SER A 1 292 ? 54.712 -13.717 105.094 1.00 91.16 267 SER A N 1
ATOM 1990 C CA . SER A 1 292 ? 55.172 -12.786 106.102 1.00 92.23 267 SER A CA 1
ATOM 1991 C C . SER A 1 292 ? 54.022 -11.938 106.704 1.00 91.45 267 SER A C 1
ATOM 1992 O O . SER A 1 292 ? 53.329 -11.200 106.034 1.00 89.84 267 SER A O 1
ATOM 1995 N N . GLY A 1 293 ? 53.912 -11.981 108.011 1.00 92.89 268 GLY A N 1
ATOM 1996 C CA . GLY A 1 293 ? 53.007 -11.073 108.742 1.00 92.73 268 GLY A CA 1
ATOM 1997 C C . GLY A 1 293 ? 53.420 -9.612 108.747 1.00 92.65 268 GLY A C 1
ATOM 1998 O O . GLY A 1 293 ? 52.582 -8.733 108.855 1.00 91.95 268 GLY A O 1
ATOM 1999 N N . SER A 1 294 ? 54.731 -9.372 108.669 1.00 93.59 269 SER A N 1
ATOM 2000 C CA . SER A 1 294 ? 55.275 -7.999 108.795 1.00 93.90 269 SER A CA 1
ATOM 2001 C C . SER A 1 294 ? 54.806 -7.070 107.699 1.00 91.96 269 SER A C 1
ATOM 2002 O O . SER A 1 294 ? 54.683 -5.863 107.863 1.00 91.88 269 SER A O 1
ATOM 2005 N N . LEU A 1 295 ? 54.530 -7.674 106.558 1.00 91.61 270 LEU A N 1
ATOM 2006 C CA . LEU A 1 295 ? 54.030 -6.897 105.405 1.00 89.79 270 LEU A CA 1
ATOM 2007 C C . LEU A 1 295 ? 52.790 -6.103 105.751 1.00 88.49 270 LEU A C 1
ATOM 2008 O O . LEU A 1 295 ? 52.589 -5.000 105.216 1.00 89.47 270 LEU A O 1
ATOM 2013 N N . THR A 1 296 ? 51.976 -6.650 106.641 1.00 88.47 271 THR A N 1
ATOM 2014 C CA . THR A 1 296 ? 50.716 -6.002 107.031 1.00 88.07 271 THR A CA 1
ATOM 2015 C C . THR A 1 296 ? 50.700 -5.501 108.461 1.00 89.82 271 THR A C 1
ATOM 2016 O O . THR A 1 296 ? 50.118 -4.460 108.723 1.00 89.94 271 THR A O 1
ATOM 2020 N N . HIS A 1 297 ? 51.368 -6.180 109.375 1.00 92.65 272 HIS A N 1
ATOM 2021 C CA . HIS A 1 297 ? 51.307 -5.711 110.810 1.00 95.61 272 HIS A CA 1
ATOM 2022 C C . HIS A 1 297 ? 52.340 -4.651 111.202 1.00 97.56 272 HIS A C 1
ATOM 2023 O O . HIS A 1 297 ? 52.205 -4.026 112.239 1.00 100.58 272 HIS A O 1
ATOM 2030 N N . SER A 1 298 ? 53.374 -4.468 110.378 1.00 97.31 273 SER A N 1
ATOM 2031 C CA . SER A 1 298 ? 54.561 -3.641 110.712 1.00 97.99 273 SER A CA 1
ATOM 2032 C C . SER A 1 298 ? 55.097 -2.849 109.500 1.00 97.05 273 SER A C 1
ATOM 2033 O O . SER A 1 298 ? 56.289 -2.584 109.397 1.00 98.28 273 SER A O 1
ATOM 2036 N N . ALA A 1 299 ? 54.187 -2.426 108.638 1.00 95.76 274 ALA A N 1
ATOM 2037 C CA . ALA A 1 299 ? 54.566 -1.653 107.479 1.00 95.49 274 ALA A CA 1
ATOM 2038 C C . ALA A 1 299 ? 54.672 -0.203 107.824 1.00 96.89 274 ALA A C 1
ATOM 2039 O O . ALA A 1 299 ? 53.816 0.327 108.480 1.00 99.32 274 ALA A O 1
ATOM 2041 N N . LYS A 1 300 ? 55.742 0.436 107.400 1.00 98.90 275 LYS A N 1
ATOM 2042 C CA . LYS A 1 300 ? 55.900 1.872 107.560 1.00 101.05 275 LYS A CA 1
ATOM 2043 C C . LYS A 1 300 ? 55.007 2.546 106.562 1.00 97.28 275 LYS A C 1
ATOM 2044 O O . LYS A 1 300 ? 54.837 2.041 105.471 1.00 99.54 275 LYS A O 1
ATOM 2050 N N . SER A 1 301 ? 54.402 3.663 106.896 1.00 95.42 276 SER A N 1
ATOM 2051 C CA . SER A 1 301 ? 53.585 4.302 105.893 1.00 94.30 276 SER A CA 1
ATOM 2052 C C . SER A 1 301 ? 54.511 5.075 104.960 1.00 93.69 276 SER A C 1
ATOM 2053 O O . SER A 1 301 ? 55.579 5.438 105.349 1.00 96.58 276 SER A O 1
ATOM 2056 N N . LEU A 1 302 ? 54.081 5.301 103.728 1.00 91.38 277 LEU A N 1
ATOM 2057 C CA . LEU A 1 302 ? 54.861 6.040 102.762 1.00 91.76 277 LEU A CA 1
ATOM 2058 C C . LEU A 1 302 ? 54.433 7.495 102.770 1.00 93.26 277 LEU A C 1
ATOM 2059 O O . LEU A 1 302 ? 53.256 7.806 102.640 1.00 93.87 277 LEU A O 1
ATOM 2064 N N . ASP A 1 303 ? 55.402 8.399 102.823 1.00 95.33 278 ASP A N 1
ATOM 2065 C CA . ASP A 1 303 ? 55.117 9.829 102.927 1.00 96.74 278 ASP A CA 1
ATOM 2066 C C . ASP A 1 303 ? 54.607 10.496 101.580 1.00 93.70 278 ASP A C 1
ATOM 2067 O O . ASP A 1 303 ? 55.162 10.232 100.468 1.00 96.91 278 ASP A O 1
ATOM 2072 N N . PHE A 1 304 ? 53.510 11.244 101.690 1.00 89.42 279 PHE A N 1
ATOM 2073 C CA . PHE A 1 304 ? 52.952 12.077 100.635 1.00 88.85 279 PHE A CA 1
ATOM 2074 C C . PHE A 1 304 ? 52.575 13.423 101.278 1.00 90.14 279 PHE A C 1
ATOM 2075 O O . PHE A 1 304 ? 52.462 13.507 102.486 1.00 91.17 279 PHE A O 1
ATOM 2083 N N . SER A 1 305 ? 52.359 14.455 100.455 1.00 90.93 280 SER A N 1
ATOM 2084 C CA . SER A 1 305 ? 51.759 15.659 100.936 1.00 93.60 280 SER A CA 1
ATOM 2085 C C . SER A 1 305 ? 50.858 16.268 99.878 1.00 93.82 280 SER A C 1
ATOM 2086 O O . SER A 1 305 ? 50.981 16.029 98.712 1.00 92.12 280 SER A O 1
ATOM 2089 N N . MET A 1 306 ? 49.908 17.058 100.342 1.00 97.50 281 MET A N 1
ATOM 2090 C CA . MET A 1 306 ? 49.007 17.843 99.482 1.00 98.02 281 MET A CA 1
ATOM 2091 C C . MET A 1 306 ? 49.346 19.302 99.699 1.00 101.93 281 MET A C 1
ATOM 2092 O O . MET A 1 306 ? 49.236 19.819 100.812 1.00 103.11 281 MET A O 1
ATOM 2097 N N . LYS A 1 307 ? 49.775 19.945 98.633 1.00 103.78 282 LYS A N 1
ATOM 2098 C CA . LYS A 1 307 ? 50.321 21.287 98.697 1.00 107.62 282 LYS A CA 1
ATOM 2099 C C . LYS A 1 307 ? 49.984 22.045 97.412 1.00 107.19 282 LYS A C 1
ATOM 2100 O O . LYS A 1 307 ? 49.470 21.478 96.439 1.00 104.69 282 LYS A O 1
ATOM 2106 N N . GLY A 1 308 ? 50.302 23.330 97.414 1.00 107.87 283 GLY A N 1
ATOM 2107 C CA . GLY A 1 308 ? 50.151 24.147 96.230 1.00 108.49 283 GLY A CA 1
ATOM 2108 C C . GLY A 1 308 ? 48.708 24.509 95.937 1.00 107.35 283 GLY A C 1
ATOM 2109 O O . GLY A 1 308 ? 48.286 24.504 94.774 1.00 109.51 283 GLY A O 1
ATOM 2110 N N . LEU A 1 309 ? 47.999 24.878 96.971 1.00 108.24 284 LEU A N 1
ATOM 2111 C CA . LEU A 1 309 ? 46.632 25.290 96.830 1.00 110.54 284 LEU A CA 1
ATOM 2112 C C . LEU A 1 309 ? 46.551 26.630 96.111 1.00 114.90 284 LEU A C 1
ATOM 2113 O O . LEU A 1 309 ? 47.209 27.590 96.491 1.00 116.26 284 LEU A O 1
ATOM 2118 N N . THR A 1 310 ? 45.770 26.657 95.031 1.00 117.25 285 THR A N 1
ATOM 2119 C CA . THR A 1 310 ? 45.555 27.862 94.237 1.00 120.54 285 THR A CA 1
ATOM 2120 C C . THR A 1 310 ? 44.121 27.911 93.835 1.00 121.19 285 THR A C 1
ATOM 2121 O O . THR A 1 310 ? 43.531 26.902 93.498 1.00 118.29 285 THR A O 1
ATOM 2125 N N . TYR A 1 311 ? 43.593 29.115 93.757 1.00 127.64 286 TYR A N 1
ATOM 2126 C CA . TYR A 1 311 ? 42.241 29.321 93.231 1.00 130.77 286 TYR A CA 1
ATOM 2127 C C . TYR A 1 311 ? 42.187 29.304 91.695 1.00 132.25 286 TYR A C 1
ATOM 2128 O O . TYR A 1 311 ? 43.105 29.746 91.037 1.00 129.80 286 TYR A O 1
ATOM 2137 N N . LEU A 1 312 ? 41.148 28.704 91.136 1.00 136.72 287 LEU A N 1
ATOM 2138 C CA . LEU A 1 312 ? 41.035 28.646 89.683 1.00 142.28 287 LEU A CA 1
ATOM 2139 C C . LEU A 1 312 ? 40.487 29.957 89.109 1.00 155.66 287 LEU A C 1
ATOM 2140 O O . LEU A 1 312 ? 39.615 30.578 89.695 1.00 152.93 287 LEU A O 1
ATOM 2145 N N . ASP A 1 313 ? 41.020 30.353 87.947 1.00 168.40 288 ASP A N 1
ATOM 2146 C CA . ASP A 1 313 ? 40.463 31.511 87.189 1.00 177.95 288 ASP A CA 1
ATOM 2147 C C . ASP A 1 313 ? 39.238 31.065 86.365 1.00 177.74 288 ASP A C 1
ATOM 2148 O O . ASP A 1 313 ? 38.543 30.117 86.767 1.00 175.17 288 ASP A O 1
ATOM 2153 N N . THR B 1 31 ? 24.305 26.786 57.871 1.00 151.69 6 THR B N 1
ATOM 2154 C CA . THR B 1 31 ? 25.284 26.412 58.943 1.00 152.52 6 THR B CA 1
ATOM 2155 C C . THR B 1 31 ? 26.407 27.431 59.020 1.00 147.09 6 THR B C 1
ATOM 2156 O O . THR B 1 31 ? 27.050 27.735 58.039 1.00 142.94 6 THR B O 1
ATOM 2160 N N . ASP B 1 32 ? 26.666 27.925 60.213 1.00 142.63 7 ASP B N 1
ATOM 2161 C CA . ASP B 1 32 ? 27.513 29.104 60.350 1.00 137.85 7 ASP B CA 1
ATOM 2162 C C . ASP B 1 32 ? 28.958 28.772 60.053 1.00 128.51 7 ASP B C 1
ATOM 2163 O O . ASP B 1 32 ? 29.362 27.654 60.121 1.00 128.74 7 ASP B O 1
ATOM 2168 N N . LEU B 1 33 ? 29.748 29.785 59.752 1.00 122.31 8 LEU B N 1
ATOM 2169 C CA . LEU B 1 33 ? 31.187 29.603 59.534 1.00 113.20 8 LEU B CA 1
ATOM 2170 C C . LEU B 1 33 ? 31.863 29.477 60.862 1.00 111.52 8 LEU B C 1
ATOM 2171 O O . LEU B 1 33 ? 31.375 29.955 61.879 1.00 115.19 8 LEU B O 1
ATOM 2176 N N . THR B 1 34 ? 32.978 28.801 60.879 1.00 108.08 9 THR B N 1
ATOM 2177 C CA . THR B 1 34 ? 33.682 28.534 62.157 1.00 107.96 9 THR B CA 1
ATOM 2178 C C . THR B 1 34 ? 35.067 29.138 62.256 1.00 104.53 9 THR B C 1
ATOM 2179 O O . THR B 1 34 ? 35.730 29.359 61.278 1.00 103.92 9 THR B O 1
ATOM 2183 N N . PRO B 1 35 ? 35.526 29.379 63.457 1.00 104.55 10 PRO B N 1
ATOM 2184 C CA . PRO B 1 35 ? 36.898 29.884 63.623 1.00 103.27 10 PRO B CA 1
ATOM 2185 C C . PRO B 1 35 ? 37.959 29.041 62.943 1.00 100.55 10 PRO B C 1
ATOM 2186 O O . PRO B 1 35 ? 38.880 29.587 62.396 1.00 99.58 10 PRO B O 1
ATOM 2190 N N . PHE B 1 36 ? 37.811 27.734 62.988 1.00 99.65 11 PHE B N 1
ATOM 2191 C CA . PHE B 1 36 ? 38.754 26.880 62.329 1.00 98.42 11 PHE B CA 1
ATOM 2192 C C . PHE B 1 36 ? 38.828 27.237 60.834 1.00 97.35 11 PHE B C 1
ATOM 2193 O O . PHE B 1 36 ? 39.898 27.238 60.222 1.00 97.88 11 PHE B O 1
ATOM 2201 N N . GLN B 1 37 ? 37.677 27.559 60.271 1.00 96.52 12 GLN B N 1
ATOM 2202 C CA . GLN B 1 37 ? 37.592 27.914 58.890 1.00 96.04 12 GLN B CA 1
ATOM 2203 C C . GLN B 1 37 ? 38.064 29.332 58.604 1.00 95.69 12 GLN B C 1
ATOM 2204 O O . GLN B 1 37 ? 38.693 29.559 57.556 1.00 96.69 12 GLN B O 1
ATOM 2210 N N . ILE B 1 38 ? 37.753 30.288 59.481 1.00 95.74 13 ILE B N 1
ATOM 2211 C CA . ILE B 1 38 ? 37.928 31.716 59.132 1.00 95.52 13 ILE B CA 1
ATOM 2212 C C . ILE B 1 38 ? 39.129 32.431 59.752 1.00 95.41 13 ILE B C 1
ATOM 2213 O O . ILE B 1 38 ? 39.582 33.458 59.247 1.00 95.18 13 ILE B O 1
ATOM 2218 N N . ASP B 1 39 ? 39.614 31.924 60.867 1.00 96.01 14 ASP B N 1
ATOM 2219 C CA . ASP B 1 39 ? 40.640 32.624 61.659 1.00 96.66 14 ASP B CA 1
ATOM 2220 C C . ASP B 1 39 ? 41.897 33.091 60.890 1.00 96.54 14 ASP B C 1
ATOM 2221 O O . ASP B 1 39 ? 42.262 34.253 60.972 1.00 96.52 14 ASP B O 1
ATOM 2226 N N . ASP B 1 40 ? 42.498 32.216 60.106 1.00 96.84 15 ASP B N 1
ATOM 2227 C CA . ASP B 1 40 ? 43.670 32.633 59.382 1.00 97.59 15 ASP B CA 1
ATOM 2228 C C . ASP B 1 40 ? 43.431 33.793 58.420 1.00 96.84 15 ASP B C 1
ATOM 2229 O O . ASP B 1 40 ? 44.278 34.636 58.273 1.00 97.43 15 ASP B O 1
ATOM 2234 N N . THR B 1 41 ? 42.294 33.783 57.759 1.00 96.02 16 THR B N 1
ATOM 2235 C CA . THR B 1 41 ? 41.900 34.793 56.796 1.00 95.92 16 THR B CA 1
ATOM 2236 C C . THR B 1 41 ? 41.725 36.106 57.523 1.00 95.38 16 THR B C 1
ATOM 2237 O O . THR B 1 41 ? 42.125 37.182 57.002 1.00 95.63 16 THR B O 1
ATOM 2241 N N . LEU B 1 42 ? 41.022 36.062 58.653 1.00 95.06 17 LEU B N 1
ATOM 2242 C CA . LEU B 1 42 ? 40.765 37.302 59.387 1.00 95.15 17 LEU B CA 1
ATOM 2243 C C . LEU B 1 42 ? 42.059 37.882 59.931 1.00 95.48 17 LEU B C 1
ATOM 2244 O O . LEU B 1 42 ? 42.260 39.113 59.908 1.00 95.66 17 LEU B O 1
ATOM 2249 N N . LYS B 1 43 ? 42.932 37.025 60.418 1.00 96.10 18 LYS B N 1
ATOM 2250 C CA . LYS B 1 43 ? 44.232 37.491 60.900 1.00 97.57 18 LYS B CA 1
ATOM 2251 C C . LYS B 1 43 ? 45.026 38.191 59.798 1.00 98.43 18 LYS B C 1
ATOM 2252 O O . LYS B 1 43 ? 45.561 39.284 59.977 1.00 98.16 18 LYS B O 1
ATOM 2258 N N . ALA B 1 44 ? 45.017 37.588 58.623 1.00 98.58 19 ALA B N 1
ATOM 2259 C CA . ALA B 1 44 ? 45.694 38.176 57.459 1.00 99.00 19 ALA B CA 1
ATOM 2260 C C . ALA B 1 44 ? 45.105 39.553 57.130 1.00 98.98 19 ALA B C 1
ATOM 2261 O O . ALA B 1 44 ? 45.835 40.479 56.807 1.00 101.34 19 ALA B O 1
ATOM 2263 N N . ALA B 1 45 ? 43.791 39.666 57.272 1.00 97.98 20 ALA B N 1
ATOM 2264 C CA . ALA B 1 45 ? 43.094 40.911 56.962 1.00 98.56 20 ALA B CA 1
ATOM 2265 C C . ALA B 1 45 ? 43.445 42.005 57.943 1.00 99.09 20 ALA B C 1
ATOM 2266 O O . ALA B 1 45 ? 43.604 43.171 57.574 1.00 100.25 20 ALA B O 1
ATOM 2268 N N . LEU B 1 46 ? 43.547 41.620 59.201 1.00 99.59 21 LEU B N 1
ATOM 2269 C CA . LEU B 1 46 ? 43.949 42.559 60.259 1.00 101.40 21 LEU B CA 1
ATOM 2270 C C . LEU B 1 46 ? 45.349 43.036 60.004 1.00 102.70 21 LEU B C 1
ATOM 2271 O O . LEU B 1 46 ? 45.641 44.191 60.187 1.00 104.63 21 LEU B O 1
ATOM 2276 N N . ARG B 1 47 ? 46.226 42.111 59.620 1.00 103.85 22 ARG B N 1
ATOM 2277 C CA . ARG B 1 47 ? 47.636 42.432 59.358 1.00 105.32 22 ARG B CA 1
ATOM 2278 C C . ARG B 1 47 ? 47.790 43.339 58.164 1.00 102.84 22 ARG B C 1
ATOM 2279 O O . ARG B 1 47 ? 48.714 44.111 58.084 1.00 102.85 22 ARG B O 1
ATOM 2287 N N . GLU B 1 48 ? 46.878 43.200 57.235 1.00 100.39 23 GLU B N 1
ATOM 2288 C CA . GLU B 1 48 ? 46.871 44.024 56.045 1.00 100.11 23 GLU B CA 1
ATOM 2289 C C . GLU B 1 48 ? 46.583 45.462 56.413 1.00 100.70 23 GLU B C 1
ATOM 2290 O O . GLU B 1 48 ? 47.171 46.364 55.847 1.00 102.30 23 GLU B O 1
ATOM 2296 N N . ASP B 1 49 ? 45.677 45.647 57.362 1.00 101.08 24 ASP B N 1
ATOM 2297 C CA . ASP B 1 49 ? 45.198 46.982 57.814 1.00 103.47 24 ASP B CA 1
ATOM 2298 C C . ASP B 1 49 ? 46.054 47.602 58.931 1.00 106.30 24 ASP B C 1
ATOM 2299 O O . ASP B 1 49 ? 45.903 48.758 59.263 1.00 107.02 24 ASP B O 1
ATOM 2304 N N . VAL B 1 50 ? 46.946 46.813 59.515 1.00 109.73 25 VAL B N 1
ATOM 2305 C CA . VAL B 1 50 ? 47.814 47.273 60.574 1.00 113.77 25 VAL B CA 1
ATOM 2306 C C . VAL B 1 50 ? 49.187 46.668 60.407 1.00 120.01 25 VAL B C 1
ATOM 2307 O O . VAL B 1 50 ? 49.411 45.533 60.739 1.00 122.13 25 VAL B O 1
ATOM 2311 N N . HIS B 1 51 ? 50.112 47.438 59.910 1.00 128.28 26 HIS B N 1
ATOM 2312 C CA . HIS B 1 51 ? 51.431 46.916 59.564 1.00 143.57 26 HIS B CA 1
ATOM 2313 C C . HIS B 1 51 ? 52.449 47.100 60.718 1.00 144.35 26 HIS B C 1
ATOM 2314 O O . HIS B 1 51 ? 53.342 46.286 60.914 1.00 146.77 26 HIS B O 1
ATOM 2321 N N . SER B 1 52 ? 52.297 48.184 61.453 1.00 138.95 27 SER B N 1
ATOM 2322 C CA . SER B 1 52 ? 53.070 48.423 62.653 1.00 137.12 27 SER B CA 1
ATOM 2323 C C . SER B 1 52 ? 52.059 48.623 63.758 1.00 134.08 27 SER B C 1
ATOM 2324 O O . SER B 1 52 ? 51.815 47.722 64.550 1.00 136.06 27 SER B O 1
ATOM 2327 N N . GLU B 1 53 ? 51.418 49.779 63.780 1.00 129.93 28 GLU B N 1
ATOM 2328 C CA . GLU B 1 53 ? 50.305 50.027 64.704 1.00 128.65 28 GLU B CA 1
ATOM 2329 C C . GLU B 1 53 ? 49.244 50.961 64.134 1.00 124.86 28 GLU B C 1
ATOM 2330 O O . GLU B 1 53 ? 49.451 51.593 63.116 1.00 123.37 28 GLU B O 1
ATOM 2336 N N . ASP B 1 54 ? 48.144 51.092 64.864 1.00 123.79 29 ASP B N 1
ATOM 2337 C CA . ASP B 1 54 ? 47.094 52.058 64.530 1.00 121.83 29 ASP B CA 1
ATOM 2338 C C . ASP B 1 54 ? 47.426 53.356 65.254 1.00 123.93 29 ASP B C 1
ATOM 2339 O O . ASP B 1 54 ? 46.896 53.627 66.330 1.00 128.10 29 ASP B O 1
ATOM 2344 N N . TYR B 1 55 ? 48.268 54.176 64.632 1.00 121.37 30 TYR B N 1
ATOM 2345 C CA . TYR B 1 55 ? 48.773 55.410 65.258 1.00 120.12 30 TYR B CA 1
ATOM 2346 C C . TYR B 1 55 ? 47.664 56.346 65.669 1.00 120.99 30 TYR B C 1
ATOM 2347 O O . TYR B 1 55 ? 47.668 56.887 66.769 1.00 124.11 30 TYR B O 1
ATOM 2356 N N . SER B 1 56 ? 46.693 56.511 64.798 1.00 120.07 31 SER B N 1
ATOM 2357 C CA . SER B 1 56 ? 45.616 57.507 65.032 1.00 122.84 31 SER B CA 1
ATOM 2358 C C . SER B 1 56 ? 44.789 57.137 66.266 1.00 125.00 31 SER B C 1
ATOM 2359 O O . SER B 1 56 ? 44.502 57.968 67.101 1.00 126.78 31 SER B O 1
ATOM 2362 N N . THR B 1 57 ? 44.530 55.855 66.444 1.00 126.12 32 THR B N 1
ATOM 2363 C CA . THR B 1 57 ? 43.808 55.392 67.638 1.00 129.47 32 THR B CA 1
ATOM 2364 C C . THR B 1 57 ? 44.674 55.366 68.886 1.00 131.33 32 THR B C 1
ATOM 2365 O O . THR B 1 57 ? 44.274 55.837 69.918 1.00 136.12 32 THR B O 1
ATOM 2369 N N . ASN B 1 58 ? 45.878 54.847 68.770 1.00 130.93 33 ASN B N 1
ATOM 2370 C CA . ASN B 1 58 ? 46.822 54.807 69.894 1.00 134.82 33 ASN B CA 1
ATOM 2371 C C . ASN B 1 58 ? 47.255 56.147 70.475 1.00 138.87 33 ASN B C 1
ATOM 2372 O O . ASN B 1 58 ? 47.450 56.262 71.663 1.00 140.84 33 ASN B O 1
ATOM 2377 N N . ALA B 1 59 ? 47.403 57.141 69.620 1.00 139.57 34 ALA B N 1
ATOM 2378 C CA . ALA B 1 59 ? 47.790 58.457 70.062 1.00 145.85 34 ALA B CA 1
ATOM 2379 C C . ALA B 1 59 ? 46.748 59.088 70.974 1.00 152.68 34 ALA B C 1
ATOM 2380 O O . ALA B 1 59 ? 47.100 59.803 71.902 1.00 159.03 34 ALA B O 1
ATOM 2382 N N . ILE B 1 60 ? 45.483 58.966 70.600 1.00 155.48 35 ILE B N 1
ATOM 2383 C CA . ILE B 1 60 ? 44.390 59.669 71.293 1.00 165.52 35 ILE B CA 1
ATOM 2384 C C . ILE B 1 60 ? 43.874 59.024 72.549 1.00 171.07 35 ILE B C 1
ATOM 2385 O O . ILE B 1 60 ? 43.597 59.699 73.550 1.00 178.33 35 ILE B O 1
ATOM 2390 N N . PHE B 1 61 ? 43.723 57.721 72.516 1.00 168.14 36 PHE B N 1
ATOM 2391 C CA . PHE B 1 61 ? 43.165 57.064 73.670 1.00 175.14 36 PHE B CA 1
ATOM 2392 C C . PHE B 1 61 ? 44.315 56.603 74.498 1.00 187.36 36 PHE B C 1
ATOM 2393 O O . PHE B 1 61 ? 44.562 55.412 74.665 1.00 187.68 36 PHE B O 1
ATOM 2401 N N . ASP B 1 62 ? 45.008 57.614 75.033 1.00 174.39 37 ASP B N 1
ATOM 2402 C CA . ASP B 1 62 ? 46.184 57.443 75.877 1.00 179.93 37 ASP B CA 1
ATOM 2403 C C . ASP B 1 62 ? 45.623 57.086 77.228 1.00 188.76 37 ASP B C 1
ATOM 2404 O O . ASP B 1 62 ? 45.977 57.642 78.253 1.00 195.94 37 ASP B O 1
ATOM 2406 N N . HIS B 1 63 ? 44.688 56.152 77.183 1.00 191.24 38 HIS B N 1
ATOM 2407 C CA . HIS B 1 63 ? 44.015 55.611 78.335 1.00 190.26 38 HIS B CA 1
ATOM 2408 C C . HIS B 1 63 ? 43.342 54.334 77.837 1.00 186.68 38 HIS B C 1
ATOM 2409 O O . HIS B 1 63 ? 43.072 54.191 76.640 1.00 179.99 38 HIS B O 1
ATOM 2416 N N . HIS B 1 64 ? 43.102 53.432 78.783 1.00 182.07 39 HIS B N 1
ATOM 2417 C CA . HIS B 1 64 ? 42.481 52.133 78.595 1.00 168.67 39 HIS B CA 1
ATOM 2418 C C . HIS B 1 64 ? 41.224 52.232 79.408 1.00 159.21 39 HIS B C 1
ATOM 2419 O O . HIS B 1 64 ? 41.109 53.069 80.294 1.00 161.16 39 HIS B O 1
ATOM 2426 N N . GLY B 1 65 ? 40.213 51.493 79.043 1.00 148.84 40 GLY B N 1
ATOM 2427 C CA . GLY B 1 65 ? 38.942 51.777 79.689 1.00 143.38 40 GLY B CA 1
ATOM 2428 C C . GLY B 1 65 ? 37.869 51.338 78.763 1.00 137.38 40 GLY B C 1
ATOM 2429 O O . GLY B 1 65 ? 37.945 51.638 77.589 1.00 136.99 40 GLY B O 1
ATOM 2430 N N . GLN B 1 66 ? 36.880 50.640 79.282 1.00 133.11 41 GLN B N 1
ATOM 2431 C CA . GLN B 1 66 ? 35.848 50.052 78.451 1.00 131.05 41 GLN B CA 1
ATOM 2432 C C . GLN B 1 66 ? 34.976 51.083 77.761 1.00 127.40 41 GLN B C 1
ATOM 2433 O O . GLN B 1 66 ? 34.794 52.173 78.242 1.00 128.66 41 GLN B O 1
ATOM 2439 N N . ALA B 1 67 ? 34.445 50.702 76.613 1.00 122.61 42 ALA B N 1
ATOM 2440 C CA . ALA B 1 67 ? 33.576 51.551 75.834 1.00 120.13 42 ALA B CA 1
ATOM 2441 C C . ALA B 1 67 ? 32.591 50.715 75.091 1.00 119.85 42 ALA B C 1
ATOM 2442 O O . ALA B 1 67 ? 32.747 49.506 74.951 1.00 120.11 42 ALA B O 1
ATOM 2444 N N . LYS B 1 68 ? 31.568 51.375 74.592 1.00 122.24 43 LYS B N 1
ATOM 2445 C CA . LYS B 1 68 ? 30.527 50.715 73.816 1.00 124.43 43 LYS B CA 1
ATOM 2446 C C . LYS B 1 68 ? 30.339 51.438 72.518 1.00 123.31 43 LYS B C 1
ATOM 2447 O O . LYS B 1 68 ? 30.354 52.663 72.488 1.00 127.64 43 LYS B O 1
ATOM 2453 N N . VAL B 1 69 ? 30.141 50.669 71.457 1.00 120.61 44 VAL B N 1
ATOM 2454 C CA . VAL B 1 69 ? 29.853 51.207 70.123 1.00 119.88 44 VAL B CA 1
ATOM 2455 C C . VAL B 1 69 ? 28.757 50.403 69.531 1.00 119.12 44 VAL B C 1
ATOM 2456 O O . VAL B 1 69 ? 28.668 49.211 69.757 1.00 119.36 44 VAL B O 1
ATOM 2460 N N . SER B 1 70 ? 27.974 51.053 68.703 1.00 120.32 45 SER B N 1
ATOM 2461 C CA . SER B 1 70 ? 26.841 50.414 68.073 1.00 120.81 45 SER B CA 1
ATOM 2462 C C . SER B 1 70 ? 27.022 50.174 66.576 1.00 119.33 45 SER B C 1
ATOM 2463 O O . SER B 1 70 ? 27.509 51.021 65.842 1.00 118.18 45 SER B O 1
ATOM 2466 N N . LEU B 1 71 ? 26.554 49.014 66.144 1.00 118.18 46 LEU B N 1
ATOM 2467 C CA . LEU B 1 71 ? 26.534 48.671 64.749 1.00 117.27 46 LEU B CA 1
ATOM 2468 C C . LEU B 1 71 ? 25.139 48.926 64.233 1.00 120.80 46 LEU B C 1
ATOM 2469 O O . LEU B 1 71 ? 24.191 48.272 64.644 1.00 121.07 46 LEU B O 1
ATOM 2474 N N . PHE B 1 72 ? 25.059 49.807 63.256 1.00 124.21 47 PHE B N 1
ATOM 2475 C CA . PHE B 1 72 ? 23.800 50.135 62.603 1.00 130.76 47 PHE B CA 1
ATOM 2476 C C . PHE B 1 72 ? 23.739 49.694 61.146 1.00 132.88 47 PHE B C 1
ATOM 2477 O O . PHE B 1 72 ? 24.686 49.883 60.381 1.00 135.47 47 PHE B O 1
ATOM 2485 N N . ALA B 1 73 ? 22.607 49.125 60.760 1.00 136.84 48 ALA B N 1
ATOM 2486 C CA . ALA B 1 73 ? 22.321 48.909 59.348 1.00 138.74 48 ALA B CA 1
ATOM 2487 C C . ALA B 1 73 ? 21.993 50.269 58.734 1.00 141.50 48 ALA B C 1
ATOM 2488 O O . ALA B 1 73 ? 21.289 51.042 59.316 1.00 142.17 48 ALA B O 1
ATOM 2490 N N . LYS B 1 74 ? 22.531 50.546 57.563 1.00 143.60 49 LYS B N 1
ATOM 2491 C CA . LYS B 1 74 ? 22.292 51.822 56.896 1.00 146.49 49 LYS B CA 1
ATOM 2492 C C . LYS B 1 74 ? 21.580 51.686 55.536 1.00 146.53 49 LYS B C 1
ATOM 2493 O O . LYS B 1 74 ? 21.454 52.651 54.792 1.00 150.42 49 LYS B O 1
ATOM 2499 N N . GLU B 1 75 ? 21.051 50.503 55.267 1.00 141.82 50 GLU B N 1
ATOM 2500 C CA . GLU B 1 75 ? 20.511 50.179 53.958 1.00 139.98 50 GLU B CA 1
ATOM 2501 C C . GLU B 1 75 ? 19.739 48.884 54.091 1.00 140.00 50 GLU B C 1
ATOM 2502 O O . GLU B 1 75 ? 20.106 48.001 54.878 1.00 139.69 50 GLU B O 1
ATOM 2508 N N . ALA B 1 76 ? 18.669 48.762 53.328 1.00 140.76 51 ALA B N 1
ATOM 2509 C CA . ALA B 1 76 ? 17.795 47.593 53.440 1.00 141.37 51 ALA B CA 1
ATOM 2510 C C . ALA B 1 76 ? 18.346 46.409 52.654 1.00 137.95 51 ALA B C 1
ATOM 2511 O O . ALA B 1 76 ? 18.868 46.558 51.563 1.00 136.52 51 ALA B O 1
ATOM 2513 N N . GLY B 1 77 ? 18.235 45.228 53.248 1.00 136.01 52 GLY B N 1
ATOM 2514 C CA . GLY B 1 77 ? 18.676 43.999 52.623 1.00 131.45 52 GLY B CA 1
ATOM 2515 C C . GLY B 1 77 ? 18.675 42.839 53.591 1.00 131.52 52 GLY B C 1
ATOM 2516 O O . GLY B 1 77 ? 17.861 42.763 54.506 1.00 134.02 52 GLY B O 1
ATOM 2517 N N . VAL B 1 78 ? 19.603 41.925 53.381 1.00 130.11 53 VAL B N 1
ATOM 2518 C CA . VAL B 1 78 ? 19.705 40.704 54.195 1.00 129.72 53 VAL B CA 1
ATOM 2519 C C . VAL B 1 78 ? 21.033 40.638 54.931 1.00 126.43 53 VAL B C 1
ATOM 2520 O O . VAL B 1 78 ? 22.053 40.971 54.381 1.00 123.73 53 VAL B O 1
ATOM 2524 N N . LEU B 1 79 ? 20.987 40.246 56.200 1.00 125.64 54 LEU B N 1
ATOM 2525 C CA . LEU B 1 79 ? 22.179 40.241 57.077 1.00 120.12 54 LEU B CA 1
ATOM 2526 C C . LEU B 1 79 ? 22.931 38.944 56.880 1.00 117.27 54 LEU B C 1
ATOM 2527 O O . LEU B 1 79 ? 22.371 37.870 57.061 1.00 120.56 54 LEU B O 1
ATOM 2532 N N . ALA B 1 80 ? 24.204 39.059 56.526 1.00 111.49 55 ALA B N 1
ATOM 2533 C CA . ALA B 1 80 ? 25.102 37.904 56.455 1.00 107.58 55 ALA B CA 1
ATOM 2534 C C . ALA B 1 80 ? 26.503 38.281 56.928 1.00 104.77 55 ALA B C 1
ATOM 2535 O O . ALA B 1 80 ? 27.005 39.343 56.640 1.00 102.03 55 ALA B O 1
ATOM 2537 N N . GLY B 1 81 ? 27.114 37.370 57.669 1.00 104.96 56 GLY B N 1
ATOM 2538 C CA . GLY B 1 81 ? 28.481 37.521 58.186 1.00 103.64 56 GLY B CA 1
ATOM 2539 C C . GLY B 1 81 ? 28.589 38.124 59.575 1.00 103.87 56 GLY B C 1
ATOM 2540 O O . GLY B 1 81 ? 29.641 38.602 59.961 1.00 103.35 56 GLY B O 1
ATOM 2541 N N . LEU B 1 82 ? 27.524 38.060 60.342 1.00 104.33 57 LEU B N 1
ATOM 2542 C CA . LEU B 1 82 ? 27.533 38.639 61.694 1.00 103.86 57 LEU B CA 1
ATOM 2543 C C . LEU B 1 82 ? 28.575 38.025 62.615 1.00 101.90 57 LEU B C 1
ATOM 2544 O O . LEU B 1 82 ? 29.249 38.715 63.338 1.00 100.34 57 LEU B O 1
ATOM 2549 N N . THR B 1 83 ? 28.707 36.718 62.579 1.00 103.14 58 THR B N 1
ATOM 2550 C CA . THR B 1 83 ? 29.694 36.066 63.481 1.00 103.63 58 THR B CA 1
ATOM 2551 C C . THR B 1 83 ? 31.113 36.280 62.952 1.00 100.35 58 THR B C 1
ATOM 2552 O O . THR B 1 83 ? 32.076 36.219 63.712 1.00 100.03 58 THR B O 1
ATOM 2556 N N . VAL B 1 84 ? 31.217 36.512 61.653 1.00 97.96 59 VAL B N 1
ATOM 2557 C CA . VAL B 1 84 ? 32.527 36.825 61.062 1.00 96.57 59 VAL B CA 1
ATOM 2558 C C . VAL B 1 84 ? 32.944 38.191 61.564 1.00 95.75 59 VAL B C 1
ATOM 2559 O O . VAL B 1 84 ? 34.067 38.394 62.018 1.00 93.44 59 VAL B O 1
ATOM 2563 N N . PHE B 1 85 ? 32.004 39.129 61.458 1.00 94.87 60 PHE B N 1
ATOM 2564 C CA . PHE B 1 85 ? 32.185 40.474 62.007 1.00 94.40 60 PHE B CA 1
ATOM 2565 C C . PHE B 1 85 ? 32.713 40.384 63.434 1.00 95.12 60 PHE B C 1
ATOM 2566 O O . PHE B 1 85 ? 33.655 41.060 63.822 1.00 95.66 60 PHE B O 1
ATOM 2574 N N . GLN B 1 86 ? 32.023 39.594 64.237 1.00 96.20 61 GLN B N 1
ATOM 2575 C CA . GLN B 1 86 ? 32.325 39.485 65.674 1.00 96.51 61 GLN B CA 1
ATOM 2576 C C . GLN B 1 86 ? 33.720 38.947 65.882 1.00 95.63 61 GLN B C 1
ATOM 2577 O O . GLN B 1 86 ? 34.452 39.389 66.792 1.00 95.29 61 GLN B O 1
ATOM 2583 N N . ARG B 1 87 ? 34.061 37.941 65.077 1.00 95.04 62 ARG B N 1
ATOM 2584 C CA . ARG B 1 87 ? 35.308 37.199 65.268 1.00 95.77 62 ARG B CA 1
ATOM 2585 C C . ARG B 1 87 ? 36.565 38.104 65.060 1.00 95.14 62 ARG B C 1
ATOM 2586 O O . ARG B 1 87 ? 37.590 37.943 65.658 1.00 95.92 62 ARG B O 1
ATOM 2594 N N . VAL B 1 88 ? 36.445 39.076 64.185 1.00 94.68 63 VAL B N 1
ATOM 2595 C CA . VAL B 1 88 ? 37.548 40.021 63.946 1.00 94.11 63 VAL B CA 1
ATOM 2596 C C . VAL B 1 88 ? 37.963 40.652 65.270 1.00 95.25 63 VAL B C 1
ATOM 2597 O O . VAL B 1 88 ? 39.150 40.806 65.534 1.00 96.85 63 VAL B O 1
ATOM 2601 N N . PHE B 1 89 ? 36.975 41.070 66.050 1.00 96.09 64 PHE B N 1
ATOM 2602 C CA . PHE B 1 89 ? 37.243 41.720 67.347 1.00 98.27 64 PHE B CA 1
ATOM 2603 C C . PHE B 1 89 ? 37.848 40.734 68.329 1.00 100.22 64 PHE B C 1
ATOM 2604 O O . PHE B 1 89 ? 38.780 41.031 69.014 1.00 103.77 64 PHE B O 1
ATOM 2612 N N . THR B 1 90 ? 37.288 39.558 68.357 1.00 102.00 65 THR B N 1
ATOM 2613 C CA . THR B 1 90 ? 37.620 38.539 69.327 1.00 104.69 65 THR B CA 1
ATOM 2614 C C . THR B 1 90 ? 39.018 37.954 69.165 1.00 106.74 65 THR B C 1
ATOM 2615 O O . THR B 1 90 ? 39.655 37.547 70.126 1.00 110.11 65 THR B O 1
ATOM 2619 N N . LEU B 1 91 ? 39.481 37.852 67.942 1.00 107.10 66 LEU B N 1
ATOM 2620 C CA . LEU B 1 91 ? 40.898 37.485 67.678 1.00 108.54 66 LEU B CA 1
ATOM 2621 C C . LEU B 1 91 ? 41.909 38.517 68.184 1.00 110.10 66 LEU B C 1
ATOM 2622 O O . LEU B 1 91 ? 43.031 38.199 68.533 1.00 109.46 66 LEU B O 1
ATOM 2627 N N . PHE B 1 92 ? 41.472 39.760 68.159 1.00 112.90 67 PHE B N 1
ATOM 2628 C CA . PHE B 1 92 ? 42.329 40.916 68.467 1.00 117.81 67 PHE B CA 1
ATOM 2629 C C . PHE B 1 92 ? 42.432 41.179 69.963 1.00 119.55 67 PHE B C 1
ATOM 2630 O O . PHE B 1 92 ? 43.483 41.530 70.462 1.00 119.79 67 PHE B O 1
ATOM 2638 N N . ASP B 1 93 ? 41.316 41.027 70.655 1.00 120.80 68 ASP B N 1
ATOM 2639 C CA . ASP B 1 93 ? 41.243 41.400 72.048 1.00 123.40 68 ASP B CA 1
ATOM 2640 C C . ASP B 1 93 ? 40.015 40.793 72.719 1.00 124.50 68 ASP B C 1
ATOM 2641 O O . ASP B 1 93 ? 39.279 40.054 72.108 1.00 124.22 68 ASP B O 1
ATOM 2646 N N . GLU B 1 94 ? 39.827 41.104 73.997 1.00 126.49 69 GLU B N 1
ATOM 2647 C CA . GLU B 1 94 ? 38.674 40.641 74.745 1.00 126.53 69 GLU B CA 1
ATOM 2648 C C . GLU B 1 94 ? 37.569 41.631 74.487 1.00 120.75 69 GLU B C 1
ATOM 2649 O O . GLU B 1 94 ? 37.623 42.793 74.846 1.00 119.59 69 GLU B O 1
ATOM 2655 N N . VAL B 1 95 ? 36.568 41.154 73.803 1.00 117.82 70 VAL B N 1
ATOM 2656 C CA . VAL B 1 95 ? 35.449 41.989 73.372 1.00 114.65 70 VAL B CA 1
ATOM 2657 C C . VAL B 1 95 ? 34.161 41.195 73.550 1.00 113.21 70 VAL B C 1
ATOM 2658 O O . VAL B 1 95 ? 34.101 40.043 73.226 1.00 110.43 70 VAL B O 1
ATOM 2662 N N . THR B 1 96 ? 33.152 41.841 74.091 1.00 114.85 71 THR B N 1
ATOM 2663 C CA . THR B 1 96 ? 31.851 41.211 74.288 1.00 116.54 71 THR B CA 1
ATOM 2664 C C . THR B 1 96 ? 30.798 41.925 73.475 1.00 117.84 71 THR B C 1
ATOM 2665 O O . THR B 1 96 ? 31.017 43.051 72.988 1.00 116.93 71 THR B O 1
ATOM 2669 N N . PHE B 1 97 ? 29.657 41.261 73.315 1.00 120.42 72 PHE B N 1
ATOM 2670 C CA . PHE B 1 97 ? 28.590 41.803 72.459 1.00 120.87 72 PHE B CA 1
ATOM 2671 C C . PHE B 1 97 ? 27.251 41.756 73.107 1.00 122.40 72 PHE B C 1
ATOM 2672 O O . PHE B 1 97 ? 27.009 40.965 73.958 1.00 125.40 72 PHE B O 1
ATOM 2680 N N . GLN B 1 98 ? 26.409 42.670 72.714 1.00 123.88 73 GLN B N 1
ATOM 2681 C CA . GLN B 1 98 ? 25.024 42.669 73.131 1.00 127.13 73 GLN B CA 1
ATOM 2682 C C . GLN B 1 98 ? 24.187 42.753 71.873 1.00 128.59 73 GLN B C 1
ATOM 2683 O O . GLN B 1 98 ? 24.504 43.529 70.967 1.00 125.79 73 GLN B O 1
ATOM 2689 N N . ASN B 1 99 ? 23.138 41.941 71.821 1.00 132.21 74 ASN B N 1
ATOM 2690 C CA . ASN B 1 99 ? 22.274 41.852 70.645 1.00 135.46 74 ASN B CA 1
ATOM 2691 C C . ASN B 1 99 ? 20.823 42.056 71.063 1.00 141.34 74 ASN B C 1
ATOM 2692 O O . ASN B 1 99 ? 20.074 41.096 71.166 1.00 145.22 74 ASN B O 1
ATOM 2697 N N . PRO B 1 100 ? 20.421 43.318 71.320 1.00 145.56 75 PRO B N 1
ATOM 2698 C CA . PRO B 1 100 ? 19.102 43.687 71.842 1.00 148.94 75 PRO B CA 1
ATOM 2699 C C . PRO B 1 100 ? 17.937 43.098 71.085 1.00 152.11 75 PRO B C 1
ATOM 2700 O O . PRO B 1 100 ? 16.985 42.698 71.683 1.00 151.75 75 PRO B O 1
ATOM 2704 N N . HIS B 1 101 ? 18.065 43.007 69.770 1.00 154.24 76 HIS B N 1
ATOM 2705 C CA . HIS B 1 101 ? 16.968 42.524 68.909 1.00 156.59 76 HIS B CA 1
ATOM 2706 C C . HIS B 1 101 ? 17.102 41.077 68.424 1.00 154.50 76 HIS B C 1
ATOM 2707 O O . HIS B 1 101 ? 16.389 40.643 67.527 1.00 155.90 76 HIS B O 1
ATOM 2714 N N . GLN B 1 102 ? 18.055 40.363 68.996 1.00 151.59 77 GLN B N 1
ATOM 2715 C CA . GLN B 1 102 ? 18.314 38.961 68.651 1.00 150.94 77 GLN B CA 1
ATOM 2716 C C . GLN B 1 102 ? 18.501 38.770 67.108 1.00 148.96 77 GLN B C 1
ATOM 2717 O O . GLN B 1 102 ? 18.050 37.792 66.532 1.00 146.91 77 GLN B O 1
ATOM 2719 N N . PHE B 1 103 ? 19.219 39.697 66.463 1.00 146.55 78 PHE B N 1
ATOM 2720 C CA . PHE B 1 103 ? 19.538 39.584 65.013 1.00 145.31 78 PHE B CA 1
ATOM 2721 C C . PHE B 1 103 ? 20.429 38.382 64.686 1.00 143.14 78 PHE B C 1
ATOM 2722 O O . PHE B 1 103 ? 21.340 38.055 65.424 1.00 139.83 78 PHE B O 1
ATOM 2730 N N . LYS B 1 104 ? 20.141 37.718 63.579 1.00 144.30 79 LYS B N 1
ATOM 2731 C CA . LYS B 1 104 ? 21.027 36.667 63.078 1.00 145.82 79 LYS B CA 1
ATOM 2732 C C . LYS B 1 104 ? 21.096 36.633 61.551 1.00 144.31 79 LYS B C 1
ATOM 2733 O O . LYS B 1 104 ? 20.255 37.203 60.871 1.00 140.04 79 LYS B O 1
ATOM 2739 N N . ASP B 1 105 ? 22.126 35.956 61.041 1.00 141.41 80 ASP B N 1
ATOM 2740 C CA . ASP B 1 105 ? 22.315 35.864 59.602 1.00 136.16 80 ASP B CA 1
ATOM 2741 C C . ASP B 1 105 ? 21.046 35.307 59.001 1.00 137.87 80 ASP B C 1
ATOM 2742 O O . ASP B 1 105 ? 20.458 34.371 59.542 1.00 137.94 80 ASP B O 1
ATOM 2747 N N . GLY B 1 106 ? 20.626 35.920 57.903 1.00 137.79 81 GLY B N 1
ATOM 2748 C CA . GLY B 1 106 ? 19.362 35.584 57.221 1.00 141.04 81 GLY B CA 1
ATOM 2749 C C . GLY B 1 106 ? 18.207 36.563 57.450 1.00 144.11 81 GLY B C 1
ATOM 2750 O O . GLY B 1 106 ? 17.315 36.670 56.628 1.00 144.85 81 GLY B O 1
ATOM 2751 N N . ASP B 1 107 ? 18.242 37.283 58.563 1.00 144.17 82 ASP B N 1
ATOM 2752 C CA . ASP B 1 107 ? 17.218 38.282 58.894 1.00 144.42 82 ASP B CA 1
ATOM 2753 C C . ASP B 1 107 ? 17.224 39.471 57.971 1.00 142.84 82 ASP B C 1
ATOM 2754 O O . ASP B 1 107 ? 18.261 39.880 57.496 1.00 139.10 82 ASP B O 1
ATOM 2759 N N . ARG B 1 108 ? 16.051 40.045 57.764 1.00 148.87 83 ARG B N 1
ATOM 2760 C CA . ARG B 1 108 ? 15.911 41.231 56.935 1.00 152.18 83 ARG B CA 1
ATOM 2761 C C . ARG B 1 108 ? 16.312 42.458 57.711 1.00 148.52 83 ARG B C 1
ATOM 2762 O O . ARG B 1 108 ? 16.108 42.525 58.897 1.00 149.63 83 ARG B O 1
ATOM 2770 N N . LEU B 1 109 ? 16.912 43.410 57.026 1.00 146.12 84 LEU B N 1
ATOM 2771 C CA . LEU B 1 109 ? 17.391 44.642 57.627 1.00 145.28 84 LEU B CA 1
ATOM 2772 C C . LEU B 1 109 ? 16.701 45.835 57.020 1.00 146.88 84 LEU B C 1
ATOM 2773 O O . LEU B 1 109 ? 16.394 45.877 55.832 1.00 144.32 84 LEU B O 1
ATOM 2778 N N . THR B 1 110 ? 16.504 46.831 57.860 1.00 145.53 85 THR B N 1
ATOM 2779 C CA . THR B 1 110 ? 16.005 48.136 57.418 1.00 147.60 85 THR B CA 1
ATOM 2780 C C . THR B 1 110 ? 16.922 49.199 58.005 1.00 145.73 85 THR B C 1
ATOM 2781 O O . THR B 1 110 ? 17.387 49.065 59.144 1.00 146.01 85 THR B O 1
ATOM 2785 N N . SER B 1 111 ? 17.162 50.261 57.260 1.00 144.64 86 SER B N 1
ATOM 2786 C CA . SER B 1 111 ? 18.053 51.316 57.721 1.00 145.35 86 SER B CA 1
ATOM 2787 C C . SER B 1 111 ? 17.672 51.919 59.065 1.00 149.42 86 SER B C 1
ATOM 2788 O O . SER B 1 111 ? 16.507 52.150 59.358 1.00 155.62 86 SER B O 1
ATOM 2791 N N . GLY B 1 112 ? 18.695 52.119 59.884 1.00 150.24 87 GLY B N 1
ATOM 2792 C CA . GLY B 1 112 ? 18.562 52.622 61.244 1.00 150.09 87 GLY B CA 1
ATOM 2793 C C . GLY B 1 112 ? 18.418 51.532 62.284 1.00 149.61 87 GLY B C 1
ATOM 2794 O O . GLY B 1 112 ? 18.362 51.823 63.476 1.00 151.37 87 GLY B O 1
ATOM 2795 N N . ASP B 1 113 ? 18.439 50.278 61.849 1.00 147.84 88 ASP B N 1
ATOM 2796 C CA . ASP B 1 113 ? 18.363 49.136 62.763 1.00 148.14 88 ASP B CA 1
ATOM 2797 C C . ASP B 1 113 ? 19.638 48.971 63.586 1.00 146.66 88 ASP B C 1
ATOM 2798 O O . ASP B 1 113 ? 20.745 49.067 63.067 1.00 143.38 88 ASP B O 1
ATOM 2803 N N . LEU B 1 114 ? 19.464 48.675 64.868 1.00 145.82 89 LEU B N 1
ATOM 2804 C CA . LEU B 1 114 ? 20.575 48.393 65.776 1.00 141.60 89 LEU B CA 1
ATOM 2805 C C . LEU B 1 114 ? 20.850 46.872 65.786 1.00 136.38 89 LEU B C 1
ATOM 2806 O O . LEU B 1 114 ? 20.212 46.093 66.476 1.00 131.34 89 LEU B O 1
ATOM 2811 N N . VAL B 1 115 ? 21.871 46.495 65.038 1.00 133.55 90 VAL B N 1
ATOM 2812 C CA . VAL B 1 115 ? 22.197 45.097 64.845 1.00 131.21 90 VAL B CA 1
ATOM 2813 C C . VAL B 1 115 ? 22.971 44.541 66.029 1.00 130.24 90 VAL B C 1
ATOM 2814 O O . VAL B 1 115 ? 22.691 43.445 66.503 1.00 132.11 90 VAL B O 1
ATOM 2818 N N . LEU B 1 116 ? 23.957 45.294 66.478 1.00 128.75 91 LEU B N 1
ATOM 2819 C CA . LEU B 1 116 ? 24.808 44.866 67.592 1.00 129.67 91 LEU B CA 1
ATOM 2820 C C . LEU B 1 116 ? 25.383 46.010 68.361 1.00 131.08 91 LEU B C 1
ATOM 2821 O O . LEU B 1 116 ? 25.579 47.113 67.833 1.00 132.00 91 LEU B O 1
ATOM 2826 N N . GLU B 1 117 ? 25.667 45.725 69.621 1.00 132.25 92 GLU B N 1
ATOM 2827 C CA . GLU B 1 117 ? 26.479 46.614 70.447 1.00 134.44 92 GLU B CA 1
ATOM 2828 C C . GLU B 1 117 ? 27.752 45.883 70.773 1.00 131.21 92 GLU B C 1
ATOM 2829 O O . GLU B 1 117 ? 27.718 44.708 71.046 1.00 131.06 92 GLU B O 1
ATOM 2835 N N . ILE B 1 118 ? 28.863 46.577 70.604 1.00 128.72 93 ILE B N 1
ATOM 2836 C CA . ILE B 1 118 ? 30.181 46.017 70.798 1.00 126.97 93 ILE B CA 1
ATOM 2837 C C . ILE B 1 118 ? 30.839 46.689 71.991 1.00 127.26 93 ILE B C 1
ATOM 2838 O O . ILE B 1 118 ? 30.993 47.904 72.025 1.00 126.62 93 ILE B O 1
ATOM 2843 N N . ILE B 1 119 ? 31.240 45.876 72.956 1.00 126.88 94 ILE B N 1
ATOM 2844 C CA . ILE B 1 119 ? 31.803 46.374 74.221 1.00 126.07 94 ILE B CA 1
ATOM 2845 C C . ILE B 1 119 ? 33.203 45.880 74.444 1.00 123.41 94 ILE B C 1
ATOM 2846 O O . ILE B 1 119 ? 33.467 44.691 74.451 1.00 121.05 94 ILE B O 1
ATOM 2851 N N . GLY B 1 120 ? 34.095 46.823 74.642 1.00 122.79 95 GLY B N 1
ATOM 2852 C CA . GLY B 1 120 ? 35.493 46.507 74.903 1.00 122.39 95 GLY B CA 1
ATOM 2853 C C . GLY B 1 120 ? 36.351 47.744 74.960 1.00 123.56 95 GLY B C 1
ATOM 2854 O O . GLY B 1 120 ? 35.837 48.881 75.004 1.00 126.70 95 GLY B O 1
ATOM 2855 N N . SER B 1 121 ? 37.659 47.558 74.962 1.00 122.43 96 SER B N 1
ATOM 2856 C CA . SER B 1 121 ? 38.538 48.720 75.097 1.00 124.21 96 SER B CA 1
ATOM 2857 C C . SER B 1 121 ? 38.486 49.539 73.819 1.00 126.36 96 SER B C 1
ATOM 2858 O O . SER B 1 121 ? 38.307 49.009 72.718 1.00 126.14 96 SER B O 1
ATOM 2861 N N . VAL B 1 122 ? 38.610 50.848 73.970 1.00 127.74 97 VAL B N 1
ATOM 2862 C CA . VAL B 1 122 ? 38.482 51.749 72.823 1.00 128.49 97 VAL B CA 1
ATOM 2863 C C . VAL B 1 122 ? 39.452 51.386 71.702 1.00 124.03 97 VAL B C 1
ATOM 2864 O O . VAL B 1 122 ? 39.098 51.427 70.509 1.00 125.20 97 VAL B O 1
ATOM 2868 N N . ARG B 1 123 ? 40.671 51.069 72.082 1.00 121.90 98 ARG B N 1
ATOM 2869 C CA . ARG B 1 123 ? 41.679 50.691 71.103 1.00 122.31 98 ARG B CA 1
ATOM 2870 C C . ARG B 1 123 ? 41.233 49.540 70.225 1.00 118.90 98 ARG B C 1
ATOM 2871 O O . ARG B 1 123 ? 41.359 49.554 69.005 1.00 116.03 98 ARG B O 1
ATOM 2879 N N . SER B 1 124 ? 40.649 48.555 70.862 1.00 118.73 99 SER B N 1
ATOM 2880 C CA . SER B 1 124 ? 40.194 47.369 70.145 1.00 118.22 99 SER B CA 1
ATOM 2881 C C . SER B 1 124 ? 39.013 47.662 69.228 1.00 117.73 99 SER B C 1
ATOM 2882 O O . SER B 1 124 ? 38.912 47.091 68.155 1.00 118.03 99 SER B O 1
ATOM 2885 N N . LEU B 1 125 ? 38.132 48.548 69.651 1.00 116.97 100 LEU B N 1
ATOM 2886 C CA . LEU B 1 125 ? 36.919 48.801 68.875 1.00 115.53 100 LEU B CA 1
ATOM 2887 C C . LEU B 1 125 ? 37.248 49.565 67.622 1.00 115.74 100 LEU B C 1
ATOM 2888 O O . LEU B 1 125 ? 36.810 49.216 66.541 1.00 121.20 100 LEU B O 1
ATOM 2893 N N . LEU B 1 126 ? 38.076 50.580 67.744 1.00 114.58 101 LEU B N 1
ATOM 2894 C CA . LEU B 1 126 ? 38.378 51.422 66.590 1.00 112.86 101 LEU B CA 1
ATOM 2895 C C . LEU B 1 126 ? 39.341 50.754 65.637 1.00 110.26 101 LEU B C 1
ATOM 2896 O O . LEU B 1 126 ? 39.237 50.936 64.440 1.00 113.33 101 LEU B O 1
ATOM 2901 N N . THR B 1 127 ? 40.307 50.014 66.150 1.00 106.91 102 THR B N 1
ATOM 2902 C CA . THR B 1 127 ? 41.329 49.393 65.305 1.00 103.62 102 THR B CA 1
ATOM 2903 C C . THR B 1 127 ? 40.735 48.249 64.516 1.00 102.00 102 THR B C 1
ATOM 2904 O O . THR B 1 127 ? 41.074 48.040 63.357 1.00 100.88 102 THR B O 1
ATOM 2908 N N . CYS B 1 128 ? 39.784 47.559 65.115 1.00 102.23 103 CYS B N 1
ATOM 2909 C CA . CYS B 1 128 ? 39.117 46.415 64.414 1.00 101.54 103 CYS B CA 1
ATOM 2910 C C . CYS B 1 128 ? 37.989 46.774 63.463 1.00 100.21 103 CYS B C 1
ATOM 2911 O O . CYS B 1 128 ? 37.546 45.945 62.701 1.00 98.81 103 CYS B O 1
ATOM 2914 N N . GLU B 1 129 ? 37.511 47.993 63.556 1.00 101.31 104 GLU B N 1
ATOM 2915 C CA . GLU B 1 129 ? 36.252 48.375 62.933 1.00 102.87 104 GLU B CA 1
ATOM 2916 C C . GLU B 1 129 ? 36.188 48.103 61.433 1.00 100.69 104 GLU B C 1
ATOM 2917 O O . GLU B 1 129 ? 35.256 47.471 60.955 1.00 99.45 104 GLU B O 1
ATOM 2923 N N . ARG B 1 130 ? 37.158 48.650 60.707 1.00 98.87 105 ARG B N 1
ATOM 2924 C CA . ARG B 1 130 ? 37.117 48.718 59.239 1.00 97.97 105 ARG B CA 1
ATOM 2925 C C . ARG B 1 130 ? 37.201 47.334 58.623 1.00 96.54 105 ARG B C 1
ATOM 2926 O O . ARG B 1 130 ? 36.384 46.969 57.746 1.00 96.36 105 ARG B O 1
ATOM 2934 N N . VAL B 1 131 ? 38.097 46.524 59.161 1.00 95.96 106 VAL B N 1
ATOM 2935 C CA . VAL B 1 131 ? 38.164 45.126 58.721 1.00 95.10 106 VAL B CA 1
ATOM 2936 C C . VAL B 1 131 ? 36.879 44.340 58.984 1.00 94.90 106 VAL B C 1
ATOM 2937 O O . VAL B 1 131 ? 36.366 43.622 58.122 1.00 94.51 106 VAL B O 1
ATOM 2941 N N . ALA B 1 132 ? 36.358 44.489 60.187 1.00 95.96 107 ALA B N 1
ATOM 2942 C CA . ALA B 1 132 ? 35.122 43.819 60.538 1.00 96.21 107 ALA B CA 1
ATOM 2943 C C . ALA B 1 132 ? 34.027 44.222 59.587 1.00 96.87 107 ALA B C 1
ATOM 2944 O O . ALA B 1 132 ? 33.323 43.366 59.048 1.00 96.19 107 ALA B O 1
ATOM 2946 N N . LEU B 1 133 ? 33.854 45.530 59.402 1.00 98.40 108 LEU B N 1
ATOM 2947 C CA . LEU B 1 133 ? 32.782 46.050 58.518 1.00 99.69 108 LEU B CA 1
ATOM 2948 C C . LEU B 1 133 ? 32.994 45.583 57.083 1.00 99.07 108 LEU B C 1
ATOM 2949 O O . LEU B 1 133 ? 32.035 45.236 56.386 1.00 100.33 108 LEU B O 1
ATOM 2954 N N . ASN B 1 134 ? 34.245 45.573 56.636 1.00 98.17 109 ASN B N 1
ATOM 2955 C CA . ASN B 1 134 ? 34.564 45.117 55.261 1.00 97.16 109 ASN B CA 1
ATOM 2956 C C . ASN B 1 134 ? 34.032 43.713 55.014 1.00 96.54 109 ASN B C 1
ATOM 2957 O O . ASN B 1 134 ? 33.385 43.444 54.002 1.00 97.29 109 ASN B O 1
ATOM 2962 N N . PHE B 1 135 ? 34.202 42.839 55.989 1.00 95.72 110 PHE B N 1
ATOM 2963 C CA . PHE B 1 135 ? 33.629 41.489 55.860 1.00 94.75 110 PHE B CA 1
ATOM 2964 C C . PHE B 1 135 ? 32.110 41.590 55.838 1.00 96.66 110 PHE B C 1
ATOM 2965 O O . PHE B 1 135 ? 31.478 41.121 54.933 1.00 96.07 110 PHE B O 1
ATOM 2973 N N . LEU B 1 136 ? 31.542 42.207 56.866 1.00 98.37 111 LEU B N 1
ATOM 2974 C CA . LEU B 1 136 ? 30.078 42.260 57.017 1.00 100.08 111 LEU B CA 1
ATOM 2975 C C . LEU B 1 136 ? 29.358 42.896 55.833 1.00 101.58 111 LEU B C 1
ATOM 2976 O O . LEU B 1 136 ? 28.349 42.417 55.366 1.00 100.95 111 LEU B O 1
ATOM 2981 N N . GLN B 1 137 ? 29.911 43.987 55.359 1.00 103.97 112 GLN B N 1
ATOM 2982 C CA . GLN B 1 137 ? 29.323 44.686 54.233 1.00 106.62 112 GLN B CA 1
ATOM 2983 C C . GLN B 1 137 ? 29.323 43.832 52.992 1.00 105.56 112 GLN B C 1
ATOM 2984 O O . GLN B 1 137 ? 28.348 43.751 52.288 1.00 106.31 112 GLN B O 1
ATOM 2990 N N . HIS B 1 138 ? 30.432 43.161 52.763 1.00 104.14 113 HIS B N 1
ATOM 2991 C CA . HIS B 1 138 ? 30.603 42.345 51.568 1.00 102.82 113 HIS B CA 1
ATOM 2992 C C . HIS B 1 138 ? 29.639 41.168 51.552 1.00 100.71 113 HIS B C 1
ATOM 2993 O O . HIS B 1 138 ? 28.981 40.880 50.548 1.00 100.62 113 HIS B O 1
ATOM 3000 N N . LEU B 1 139 ? 29.574 40.482 52.675 1.00 99.69 114 LEU B N 1
ATOM 3001 C CA . LEU B 1 139 ? 28.795 39.240 52.778 1.00 99.93 114 LEU B CA 1
ATOM 3002 C C . LEU B 1 139 ? 27.316 39.562 52.786 1.00 102.26 114 LEU B C 1
ATOM 3003 O O . LEU B 1 139 ? 26.508 38.886 52.154 1.00 102.74 114 LEU B O 1
ATOM 3008 N N . SER B 1 140 ? 26.952 40.619 53.474 1.00 104.07 115 SER B N 1
ATOM 3009 C CA . SER B 1 140 ? 25.530 41.052 53.483 1.00 105.49 115 SER B CA 1
ATOM 3010 C C . SER B 1 140 ? 25.087 41.492 52.092 1.00 105.81 115 SER B C 1
ATOM 3011 O O . SER B 1 140 ? 23.949 41.327 51.697 1.00 107.29 115 SER B O 1
ATOM 3014 N N . GLY B 1 141 ? 26.007 42.090 51.379 1.00 104.98 116 GLY B N 1
ATOM 3015 C CA . GLY B 1 141 ? 25.751 42.517 50.017 1.00 105.90 116 GLY B CA 1
ATOM 3016 C C . GLY B 1 141 ? 25.380 41.335 49.145 1.00 105.02 116 GLY B C 1
ATOM 3017 O O . GLY B 1 141 ? 24.482 41.419 48.338 1.00 105.95 116 GLY B O 1
ATOM 3018 N N . ILE B 1 142 ? 26.141 40.273 49.277 1.00 103.41 117 ILE B N 1
ATOM 3019 C CA . ILE B 1 142 ? 25.953 39.070 48.475 1.00 103.43 117 ILE B CA 1
ATOM 3020 C C . ILE B 1 142 ? 24.635 38.406 48.857 1.00 105.06 117 ILE B C 1
ATOM 3021 O O . ILE B 1 142 ? 23.876 37.975 48.003 1.00 107.29 117 ILE B O 1
ATOM 3026 N N . ALA B 1 143 ? 24.403 38.278 50.146 1.00 105.52 118 ALA B N 1
ATOM 3027 C CA . ALA B 1 143 ? 23.182 37.648 50.631 1.00 107.68 118 ALA B CA 1
ATOM 3028 C C . ALA B 1 143 ? 21.934 38.394 50.131 1.00 110.38 118 ALA B C 1
ATOM 3029 O O . ALA B 1 143 ? 21.012 37.805 49.603 1.00 110.21 118 ALA B O 1
ATOM 3031 N N . SER B 1 144 ? 21.980 39.707 50.277 1.00 111.72 119 SER B N 1
ATOM 3032 C CA . SER B 1 144 ? 20.949 40.618 49.785 1.00 112.98 119 SER B CA 1
ATOM 3033 C C . SER B 1 144 ? 20.693 40.420 48.308 1.00 113.26 119 SER B C 1
ATOM 3034 O O . SER B 1 144 ? 19.550 40.241 47.870 1.00 116.81 119 SER B O 1
ATOM 3037 N N . MET B 1 145 ? 21.766 40.392 47.543 1.00 111.64 120 MET B N 1
ATOM 3038 C CA . MET B 1 145 ? 21.637 40.242 46.096 1.00 112.50 120 MET B CA 1
ATOM 3039 C C . MET B 1 145 ? 21.049 38.883 45.718 1.00 112.47 120 MET B C 1
ATOM 3040 O O . MET B 1 145 ? 20.192 38.795 44.852 1.00 112.76 120 MET B O 1
ATOM 3045 N N . THR B 1 146 ? 21.512 37.842 46.393 1.00 111.76 121 THR B N 1
ATOM 3046 C CA . THR B 1 146 ? 20.983 36.483 46.209 1.00 112.68 121 THR B CA 1
ATOM 3047 C C . THR B 1 146 ? 19.486 36.446 46.494 1.00 116.13 121 THR B C 1
ATOM 3048 O O . THR B 1 146 ? 18.689 35.967 45.694 1.00 117.95 121 THR B O 1
ATOM 3052 N N . ALA B 1 147 ? 19.117 37.000 47.630 1.00 118.41 122 ALA B N 1
ATOM 3053 C CA . ALA B 1 147 ? 17.700 37.094 48.029 1.00 120.41 122 ALA B CA 1
ATOM 3054 C C . ALA B 1 147 ? 16.879 37.794 46.991 1.00 122.42 122 ALA B C 1
ATOM 3055 O O . ALA B 1 147 ? 15.765 37.387 46.702 1.00 129.12 122 ALA B O 1
ATOM 3057 N N . ALA B 1 148 ? 17.419 38.864 46.461 1.00 121.81 123 ALA B N 1
ATOM 3058 C CA . ALA B 1 148 ? 16.728 39.669 45.443 1.00 124.14 123 ALA B CA 1
ATOM 3059 C C . ALA B 1 148 ? 16.510 38.876 44.147 1.00 124.88 123 ALA B C 1
ATOM 3060 O O . ALA B 1 148 ? 15.452 38.966 43.516 1.00 128.33 123 ALA B O 1
ATOM 3062 N N . TYR B 1 149 ? 17.517 38.100 43.768 1.00 122.29 124 TYR B N 1
ATOM 3063 C CA . TYR B 1 149 ? 17.414 37.237 42.590 1.00 121.40 124 TYR B CA 1
ATOM 3064 C C . TYR B 1 149 ? 16.314 36.186 42.775 1.00 122.51 124 TYR B C 1
ATOM 3065 O O . TYR B 1 149 ? 15.530 35.938 41.893 1.00 121.32 124 TYR B O 1
ATOM 3074 N N . VAL B 1 150 ? 16.283 35.578 43.944 1.00 123.91 125 VAL B N 1
ATOM 3075 C CA . VAL B 1 150 ? 15.278 34.555 44.242 1.00 126.10 125 VAL B CA 1
ATOM 3076 C C . VAL B 1 150 ? 13.876 35.117 44.074 1.00 129.81 125 VAL B C 1
ATOM 3077 O O . VAL B 1 150 ? 13.030 34.499 43.442 1.00 132.17 125 VAL B O 1
ATOM 3081 N N . GLU B 1 151 ? 13.644 36.284 44.640 1.00 132.10 126 GLU B N 1
ATOM 3082 C CA . GLU B 1 151 ? 12.347 36.915 44.530 1.00 137.73 126 GLU B CA 1
ATOM 3083 C C . GLU B 1 151 ? 11.982 37.286 43.099 1.00 136.93 126 GLU B C 1
ATOM 3084 O O . GLU B 1 151 ? 10.907 37.005 42.642 1.00 137.03 126 GLU B O 1
ATOM 3090 N N . ALA B 1 152 ? 12.893 37.946 42.426 1.00 135.37 127 ALA B N 1
ATOM 3091 C CA . ALA B 1 152 ? 12.704 38.307 41.028 1.00 135.23 127 ALA B CA 1
ATOM 3092 C C . ALA B 1 152 ? 12.304 37.087 40.173 1.00 136.86 127 ALA B C 1
ATOM 3093 O O . ALA B 1 152 ? 11.549 37.197 39.220 1.00 140.89 127 ALA B O 1
ATOM 3095 N N . LEU B 1 153 ? 12.847 35.927 40.510 1.00 135.37 128 LEU B N 1
ATOM 3096 C CA . LEU B 1 153 ? 12.574 34.699 39.775 1.00 134.05 128 LEU B CA 1
ATOM 3097 C C . LEU B 1 153 ? 11.161 34.247 40.068 1.00 136.28 128 LEU B C 1
ATOM 3098 O O . LEU B 1 153 ? 10.471 33.758 39.191 1.00 138.46 128 LEU B O 1
ATOM 3103 N N . GLY B 1 154 ? 10.776 34.352 41.327 1.00 136.54 129 GLY B N 1
ATOM 3104 C CA . GLY B 1 154 ? 9.457 33.921 41.791 1.00 138.63 129 GLY B CA 1
ATOM 3105 C C . GLY B 1 154 ? 9.056 32.520 41.360 1.00 139.17 129 GLY B C 1
ATOM 3106 O O . GLY B 1 154 ? 7.985 32.312 40.823 1.00 143.63 129 GLY B O 1
ATOM 3107 N N . ASP B 1 155 ? 9.953 31.569 41.520 1.00 138.25 130 ASP B N 1
ATOM 3108 C CA . ASP B 1 155 ? 9.617 30.161 41.315 1.00 138.41 130 ASP B CA 1
ATOM 3109 C C . ASP B 1 155 ? 10.449 29.282 42.249 1.00 137.12 130 ASP B C 1
ATOM 3110 O O . ASP B 1 155 ? 11.579 28.969 41.957 1.00 137.57 130 ASP B O 1
ATOM 3115 N N . ASP B 1 156 ? 9.835 28.864 43.344 1.00 141.31 131 ASP B N 1
ATOM 3116 C CA . ASP B 1 156 ? 10.339 27.841 44.306 1.00 142.93 131 ASP B CA 1
ATOM 3117 C C . ASP B 1 156 ? 10.881 26.591 43.676 1.00 140.82 131 ASP B C 1
ATOM 3118 O O . ASP B 1 156 ? 11.820 26.009 44.165 1.00 141.75 131 ASP B O 1
ATOM 3123 N N . ARG B 1 157 ? 10.254 26.157 42.604 1.00 142.07 132 ARG B N 1
ATOM 3124 C CA . ARG B 1 157 ? 10.653 24.929 41.914 1.00 142.09 132 ARG B CA 1
ATOM 3125 C C . ARG B 1 157 ? 11.995 25.050 41.222 1.00 136.45 132 ARG B C 1
ATOM 3126 O O . ARG B 1 157 ? 12.585 24.058 40.870 1.00 138.91 132 ARG B O 1
ATOM 3134 N N . ILE B 1 158 ? 12.440 26.271 40.980 1.00 132.36 133 ILE B N 1
ATOM 3135 C CA . ILE B 1 158 ? 13.739 26.541 40.382 1.00 127.39 133 ILE B CA 1
ATOM 3136 C C . ILE B 1 158 ? 14.662 27.208 41.399 1.00 123.06 133 ILE B C 1
ATOM 3137 O O . ILE B 1 158 ? 14.388 28.275 41.931 1.00 120.68 133 ILE B O 1
ATOM 3142 N N . LYS B 1 159 ? 15.795 26.572 41.611 1.00 120.42 134 LYS B N 1
ATOM 3143 C CA . LYS B 1 159 ? 16.794 27.049 42.575 1.00 117.84 134 LYS B CA 1
ATOM 3144 C C . LYS B 1 159 ? 17.797 28.000 41.954 1.00 114.13 134 LYS B C 1
ATOM 3145 O O . LYS B 1 159 ? 18.085 27.927 40.742 1.00 113.13 134 LYS B O 1
ATOM 3151 N N . VAL B 1 160 ? 18.329 28.874 42.802 1.00 110.50 135 VAL B N 1
ATOM 3152 C CA . VAL B 1 160 ? 19.364 29.807 42.371 1.00 107.91 135 VAL B CA 1
ATOM 3153 C C . VAL B 1 160 ? 20.748 29.415 42.887 1.00 104.46 135 VAL B C 1
ATOM 3154 O O . VAL B 1 160 ? 20.981 29.378 44.104 1.00 104.20 135 VAL B O 1
ATOM 3158 N N . PHE B 1 161 ? 21.648 29.115 41.962 1.00 102.03 136 PHE B N 1
ATOM 3159 C CA . PHE B 1 161 ? 22.999 28.591 42.301 1.00 100.26 136 PHE B CA 1
ATOM 3160 C C . PHE B 1 161 ? 24.098 29.571 42.009 1.00 97.79 136 PHE B C 1
ATOM 3161 O O . PHE B 1 161 ? 23.956 30.451 41.167 1.00 97.81 136 PHE B O 1
ATOM 3169 N N . ASP B 1 162 ? 25.180 29.423 42.754 1.00 95.69 137 ASP B N 1
ATOM 3170 C CA . ASP B 1 162 ? 26.386 30.231 42.545 1.00 94.52 137 ASP B CA 1
ATOM 3171 C C . ASP B 1 162 ? 27.371 29.515 41.649 1.00 93.84 137 ASP B C 1
ATOM 3172 O O . ASP B 1 162 ? 27.026 28.538 41.011 1.00 94.30 137 ASP B O 1
ATOM 3177 N N . THR B 1 163 ? 28.578 30.040 41.564 1.00 94.34 138 THR B N 1
ATOM 3178 C CA . THR B 1 163 ? 29.578 29.538 40.579 1.00 95.03 138 THR B CA 1
ATOM 3179 C C . THR B 1 163 ? 30.959 29.578 41.196 1.00 95.14 138 THR B C 1
ATOM 3180 O O . THR B 1 163 ? 31.122 29.843 42.410 1.00 94.90 138 THR B O 1
ATOM 3184 N N . ARG B 1 164 ? 31.974 29.347 40.371 1.00 94.41 139 ARG B N 1
ATOM 3185 C CA . ARG B 1 164 ? 33.360 29.516 40.806 1.00 94.54 139 ARG B CA 1
ATOM 3186 C C . ARG B 1 164 ? 33.904 30.920 40.438 1.00 96.38 139 ARG B C 1
ATOM 3187 O O . ARG B 1 164 ? 35.102 31.169 40.584 1.00 94.45 139 ARG B O 1
ATOM 3195 N N . LYS B 1 165 ? 33.020 31.837 40.019 1.00 96.25 140 LYS B N 1
ATOM 3196 C CA . LYS B 1 165 ? 33.420 33.218 39.733 1.00 95.51 140 LYS B CA 1
ATOM 3197 C C . LYS B 1 165 ? 33.332 34.010 41.027 1.00 93.47 140 LYS B C 1
ATOM 3198 O O . LYS B 1 165 ? 32.447 34.864 41.224 1.00 92.64 140 LYS B O 1
ATOM 3204 N N . THR B 1 166 ? 34.293 33.697 41.904 1.00 91.74 141 THR B N 1
ATOM 3205 C CA . THR B 1 166 ? 34.324 34.231 43.254 1.00 91.61 141 THR B CA 1
ATOM 3206 C C . THR B 1 166 ? 35.575 35.089 43.485 1.00 91.62 141 THR B C 1
ATOM 3207 O O . THR B 1 166 ? 36.491 35.107 42.666 1.00 91.71 141 THR B O 1
ATOM 3211 N N . THR B 1 167 ? 35.563 35.864 44.545 1.00 91.67 142 THR B N 1
ATOM 3212 C CA . THR B 1 167 ? 36.632 36.790 44.784 1.00 91.83 142 THR B CA 1
ATOM 3213 C C . THR B 1 167 ? 37.740 35.927 45.283 1.00 91.41 142 THR B C 1
ATOM 3214 O O . THR B 1 167 ? 37.541 35.157 46.216 1.00 91.04 142 THR B O 1
ATOM 3218 N N . PRO B 1 168 ? 38.936 36.049 44.712 1.00 91.58 143 PRO B N 1
ATOM 3219 C CA . PRO B 1 168 ? 39.994 35.117 45.104 1.00 91.32 143 PRO B CA 1
ATOM 3220 C C . PRO B 1 168 ? 40.197 35.084 46.589 1.00 91.09 143 PRO B C 1
ATOM 3221 O O . PRO B 1 168 ? 40.216 36.097 47.244 1.00 91.29 143 PRO B O 1
ATOM 3225 N N . ASN B 1 169 ? 40.315 33.885 47.091 1.00 90.74 144 ASN B N 1
ATOM 3226 C CA . ASN B 1 169 ? 40.618 33.634 48.505 1.00 90.57 144 ASN B CA 1
ATOM 3227 C C . ASN B 1 169 ? 39.521 33.991 49.500 1.00 90.47 144 ASN B C 1
ATOM 3228 O O . ASN B 1 169 ? 39.721 33.905 50.698 1.00 90.41 144 ASN B O 1
ATOM 3233 N N . LEU B 1 170 ? 38.318 34.231 49.002 1.00 90.52 145 LEU B N 1
ATOM 3234 C CA . LEU B 1 170 ? 37.163 34.354 49.879 1.00 90.56 145 LEU B CA 1
ATOM 3235 C C . LEU B 1 170 ? 35.991 33.442 49.474 1.00 90.50 145 LEU B C 1
ATOM 3236 O O . LEU B 1 170 ? 34.873 33.611 49.940 1.00 90.72 145 LEU B O 1
ATOM 3241 N N . ARG B 1 171 ? 36.254 32.431 48.673 1.00 90.31 146 ARG B N 1
ATOM 3242 C CA . ARG B 1 171 ? 35.160 31.597 48.159 1.00 90.35 146 ARG B CA 1
ATOM 3243 C C . ARG B 1 171 ? 34.240 31.063 49.274 1.00 90.44 146 ARG B C 1
ATOM 3244 O O . ARG B 1 171 ? 33.028 31.066 49.174 1.00 90.76 146 ARG B O 1
ATOM 3252 N N . LEU B 1 172 ? 34.867 30.525 50.283 1.00 90.24 147 LEU B N 1
ATOM 3253 C CA . LEU B 1 172 ? 34.167 29.928 51.423 1.00 90.70 147 LEU B CA 1
ATOM 3254 C C . LEU B 1 172 ? 33.134 30.879 52.048 1.00 91.07 147 LEU B C 1
ATOM 3255 O O . LEU B 1 172 ? 32.005 30.477 52.356 1.00 91.82 147 LEU B O 1
ATOM 3260 N N . PHE B 1 173 ? 33.541 32.129 52.192 1.00 90.86 148 PHE B N 1
ATOM 3261 C CA . PHE B 1 173 ? 32.696 33.171 52.785 1.00 91.35 148 PHE B CA 1
ATOM 3262 C C . PHE B 1 173 ? 31.553 33.550 51.823 1.00 92.47 148 PHE B C 1
ATOM 3263 O O . PHE B 1 173 ? 30.426 33.785 52.228 1.00 93.83 148 PHE B O 1
ATOM 3271 N N . GLU B 1 174 ? 31.872 33.662 50.545 1.00 93.45 149 GLU B N 1
ATOM 3272 C CA . GLU B 1 174 ? 30.888 34.056 49.548 1.00 95.33 149 GLU B CA 1
ATOM 3273 C C . GLU B 1 174 ? 29.881 32.951 49.355 1.00 95.41 149 GLU B C 1
ATOM 3274 O O . GLU B 1 174 ? 28.694 33.211 49.255 1.00 97.14 149 GLU B O 1
ATOM 3280 N N . LYS B 1 175 ? 30.338 31.721 49.371 1.00 94.20 150 LYS B N 1
ATOM 3281 C CA . LYS B 1 175 ? 29.430 30.597 49.223 1.00 95.20 150 LYS B CA 1
ATOM 3282 C C . LYS B 1 175 ? 28.427 30.591 50.380 1.00 96.20 150 LYS B C 1
ATOM 3283 O O . LYS B 1 175 ? 27.234 30.325 50.202 1.00 96.30 150 LYS B O 1
ATOM 3289 N N . TYR B 1 176 ? 28.930 30.895 51.564 1.00 95.94 151 TYR B N 1
ATOM 3290 C CA . TYR B 1 176 ? 28.093 30.991 52.770 1.00 97.46 151 TYR B CA 1
ATOM 3291 C C . TYR B 1 176 ? 27.000 32.063 52.620 1.00 98.64 151 TYR B C 1
ATOM 3292 O O . TYR B 1 176 ? 25.824 31.806 52.836 1.00 99.31 151 TYR B O 1
ATOM 3301 N N . ALA B 1 177 ? 27.415 33.252 52.193 1.00 99.06 152 ALA B N 1
ATOM 3302 C CA . ALA B 1 177 ? 26.492 34.396 51.974 1.00 100.18 152 ALA B CA 1
ATOM 3303 C C . ALA B 1 177 ? 25.369 34.077 51.003 1.00 101.79 152 ALA B C 1
ATOM 3304 O O . ALA B 1 177 ? 24.216 34.487 51.193 1.00 103.47 152 ALA B O 1
ATOM 3306 N N . VAL B 1 178 ? 25.719 33.344 49.960 1.00 100.89 153 VAL B N 1
ATOM 3307 C CA . VAL B 1 178 ? 24.697 32.880 49.009 1.00 102.43 153 VAL B CA 1
ATOM 3308 C C . VAL B 1 178 ? 23.631 31.971 49.680 1.00 103.26 153 VAL B C 1
ATOM 3309 O O . VAL B 1 178 ? 22.459 32.084 49.434 1.00 102.78 153 VAL B O 1
ATOM 3313 N N . ARG B 1 179 ? 24.082 31.052 50.513 1.00 104.10 154 ARG B N 1
ATOM 3314 C CA . ARG B 1 179 ? 23.143 30.191 51.234 1.00 105.62 154 ARG B CA 1
ATOM 3315 C C . ARG B 1 179 ? 22.256 31.044 52.129 1.00 107.37 154 ARG B C 1
ATOM 3316 O O . ARG B 1 179 ? 21.059 30.865 52.171 1.00 110.98 154 ARG B O 1
ATOM 3324 N N . VAL B 1 180 ? 22.874 31.990 52.806 1.00 106.43 155 VAL B N 1
ATOM 3325 C CA . VAL B 1 180 ? 22.185 32.877 53.748 1.00 107.51 155 VAL B CA 1
ATOM 3326 C C . VAL B 1 180 ? 21.094 33.670 53.032 1.00 108.77 155 VAL B C 1
ATOM 3327 O O . VAL B 1 180 ? 20.013 33.836 53.555 1.00 112.13 155 VAL B O 1
ATOM 3331 N N . GLY B 1 181 ? 21.353 34.075 51.805 1.00 107.71 156 GLY B N 1
ATOM 3332 C CA . GLY B 1 181 ? 20.356 34.829 51.005 1.00 108.84 156 GLY B CA 1
ATOM 3333 C C . GLY B 1 181 ? 19.310 33.971 50.311 1.00 109.95 156 GLY B C 1
ATOM 3334 O O . GLY B 1 181 ? 18.496 34.474 49.551 1.00 113.59 156 GLY B O 1
ATOM 3335 N N . GLY B 1 182 ? 19.304 32.674 50.614 1.00 109.48 157 GLY B N 1
ATOM 3336 C CA . GLY B 1 182 ? 18.327 31.720 50.060 1.00 110.38 157 GLY B CA 1
ATOM 3337 C C . GLY B 1 182 ? 18.740 31.008 48.781 1.00 109.36 157 GLY B C 1
ATOM 3338 O O . GLY B 1 182 ? 17.950 30.311 48.133 1.00 111.66 157 GLY B O 1
ATOM 3339 N N . GLY B 1 183 ? 19.993 31.182 48.426 1.00 106.74 158 GLY B N 1
ATOM 3340 C CA . GLY B 1 183 ? 20.574 30.516 47.265 1.00 104.15 158 GLY B CA 1
ATOM 3341 C C . GLY B 1 183 ? 21.170 29.190 47.669 1.00 102.73 158 GLY B C 1
ATOM 3342 O O . GLY B 1 183 ? 21.085 28.748 48.815 1.00 102.03 158 GLY B O 1
ATOM 3343 N N . TYR B 1 184 ? 21.791 28.583 46.685 1.00 102.37 159 TYR B N 1
ATOM 3344 C CA . TYR B 1 184 ? 22.421 27.272 46.808 1.00 102.66 159 TYR B CA 1
ATOM 3345 C C . TYR B 1 184 ? 23.818 27.250 46.206 1.00 100.57 159 TYR B C 1
ATOM 3346 O O . TYR B 1 184 ? 24.150 28.021 45.325 1.00 97.96 159 TYR B O 1
ATOM 3355 N N . ASN B 1 185 ? 24.609 26.297 46.700 1.00 100.78 160 ASN B N 1
ATOM 3356 C CA . ASN B 1 185 ? 26.012 26.170 46.299 1.00 98.52 160 ASN B CA 1
ATOM 3357 C C . ASN B 1 185 ? 26.273 25.151 45.216 1.00 98.33 160 ASN B C 1
ATOM 3358 O O . ASN B 1 185 ? 25.873 23.994 45.293 1.00 98.70 160 ASN B O 1
ATOM 3363 N N . HIS B 1 186 ? 26.970 25.603 44.188 1.00 98.17 161 HIS B N 1
ATOM 3364 C CA . HIS B 1 186 ? 27.461 24.698 43.174 1.00 98.78 161 HIS B CA 1
ATOM 3365 C C . HIS B 1 186 ? 28.779 24.145 43.728 1.00 96.22 161 HIS B C 1
ATOM 3366 O O . HIS B 1 186 ? 29.122 24.343 44.878 1.00 95.06 161 HIS B O 1
ATOM 3373 N N . ARG B 1 187 ? 29.483 23.374 42.934 1.00 94.62 162 ARG B N 1
ATOM 3374 C CA . ARG B 1 187 ? 30.773 22.847 43.366 1.00 93.99 162 ARG B CA 1
ATOM 3375 C C . ARG B 1 187 ? 31.655 24.001 43.859 1.00 93.64 162 ARG B C 1
ATOM 3376 O O . ARG B 1 187 ? 31.661 25.041 43.268 1.00 93.60 162 ARG B O 1
ATOM 3384 N N . PHE B 1 188 ? 32.364 23.726 44.937 1.00 95.04 163 PHE B N 1
ATOM 3385 C CA . PHE B 1 188 ? 33.378 24.623 45.506 1.00 97.00 163 PHE B CA 1
ATOM 3386 C C . PHE B 1 188 ? 34.671 24.673 44.726 1.00 96.43 163 PHE B C 1
ATOM 3387 O O . PHE B 1 188 ? 35.433 25.602 44.858 1.00 94.16 163 PHE B O 1
ATOM 3395 N N . ASN B 1 189 ? 34.852 23.709 43.842 1.00 98.80 164 ASN B N 1
ATOM 3396 C CA . ASN B 1 189 ? 36.175 23.351 43.403 1.00 97.12 164 ASN B CA 1
ATOM 3397 C C . ASN B 1 189 ? 36.260 22.610 42.136 1.00 94.91 164 ASN B C 1
ATOM 3398 O O . ASN B 1 189 ? 35.277 22.057 41.666 1.00 93.90 164 ASN B O 1
ATOM 3403 N N . LEU B 1 190 ? 37.455 22.568 41.583 1.00 92.34 165 LEU B N 1
ATOM 3404 C CA . LEU B 1 190 ? 37.710 21.710 40.436 1.00 91.59 165 LEU B CA 1
ATOM 3405 C C . LEU B 1 190 ? 37.801 20.249 40.856 1.00 92.25 165 LEU B C 1
ATOM 3406 O O . LEU B 1 190 ? 37.652 19.382 40.005 1.00 94.92 165 LEU B O 1
ATOM 3411 N N . SER B 1 191 ? 37.982 20.015 42.141 1.00 91.31 166 SER B N 1
ATOM 3412 C CA . SER B 1 191 ? 38.053 18.657 42.740 1.00 91.76 166 SER B CA 1
ATOM 3413 C C . SER B 1 191 ? 36.694 18.047 43.172 1.00 92.21 166 SER B C 1
ATOM 3414 O O . SER B 1 191 ? 36.535 16.845 43.239 1.00 93.48 166 SER B O 1
ATOM 3417 N N . ASP B 1 192 ? 35.711 18.890 43.347 1.00 94.00 167 ASP B N 1
ATOM 3418 C CA . ASP B 1 192 ? 34.358 18.498 43.795 1.00 95.67 167 ASP B CA 1
ATOM 3419 C C . ASP B 1 192 ? 33.525 17.673 42.821 1.00 96.13 167 ASP B C 1
ATOM 3420 O O . ASP B 1 192 ? 32.802 16.751 43.170 1.00 96.83 167 ASP B O 1
ATOM 3425 N N . ALA B 1 193 ? 33.587 18.051 41.571 1.00 96.77 168 ALA B N 1
ATOM 3426 C CA . ALA B 1 193 ? 32.663 17.486 40.540 1.00 99.01 168 ALA B CA 1
ATOM 3427 C C . ALA B 1 193 ? 33.249 17.754 39.180 1.00 97.59 168 ALA B C 1
ATOM 3428 O O . ALA B 1 193 ? 34.106 18.595 39.057 1.00 98.81 168 ALA B O 1
ATOM 3430 N N . ILE B 1 194 ? 32.740 17.085 38.178 1.00 97.11 169 ILE B N 1
ATOM 3431 C CA . ILE B 1 194 ? 33.273 17.239 36.845 1.00 97.08 169 ILE B CA 1
ATOM 3432 C C . ILE B 1 194 ? 32.360 18.175 36.086 1.00 98.22 169 ILE B C 1
ATOM 3433 O O . ILE B 1 194 ? 31.139 17.995 36.082 1.00 98.33 169 ILE B O 1
ATOM 3438 N N . MET B 1 195 ? 32.958 19.192 35.451 1.00 98.69 170 MET B N 1
ATOM 3439 C CA . MET B 1 195 ? 32.200 20.027 34.521 1.00 100.34 170 MET B CA 1
ATOM 3440 C C . MET B 1 195 ? 32.959 20.189 33.222 1.00 99.49 170 MET B C 1
ATOM 3441 O O . MET B 1 195 ? 34.056 20.751 33.185 1.00 99.68 170 MET B O 1
ATOM 3446 N N . LEU B 1 196 ? 32.358 19.653 32.166 1.00 99.07 171 LEU B N 1
ATOM 3447 C CA . LEU B 1 196 ? 32.930 19.675 30.847 1.00 99.17 171 LEU B CA 1
ATOM 3448 C C . LEU B 1 196 ? 32.351 20.906 30.175 1.00 99.59 171 LEU B C 1
ATOM 3449 O O . LEU B 1 196 ? 31.179 20.937 29.834 1.00 100.90 171 LEU B O 1
ATOM 3454 N N . LYS B 1 197 ? 33.217 21.888 29.970 1.00 98.90 172 LYS B N 1
ATOM 3455 C CA . LYS B 1 197 ? 32.882 23.162 29.424 1.00 98.91 172 LYS B CA 1
ATOM 3456 C C . LYS B 1 197 ? 33.213 23.245 27.966 1.00 100.66 172 LYS B C 1
ATOM 3457 O O . LYS B 1 197 ? 33.751 22.320 27.433 1.00 100.81 172 LYS B O 1
ATOM 3463 N N . ASP B 1 198 ? 32.859 24.368 27.322 1.00 102.57 173 ASP B N 1
ATOM 3464 C CA . ASP B 1 198 ? 33.294 24.692 25.916 1.00 103.58 173 ASP B CA 1
ATOM 3465 C C . ASP B 1 198 ? 34.735 24.201 25.580 1.00 102.07 173 ASP B C 1
ATOM 3466 O O . ASP B 1 198 ? 34.973 23.451 24.628 1.00 101.94 173 ASP B O 1
ATOM 3471 N N . ASN B 1 199 ? 35.670 24.605 26.417 1.00 100.29 174 ASN B N 1
ATOM 3472 C CA . ASN B 1 199 ? 37.050 24.385 26.128 1.00 100.47 174 ASN B CA 1
ATOM 3473 C C . ASN B 1 199 ? 37.416 22.919 26.203 1.00 100.41 174 ASN B C 1
ATOM 3474 O O . ASN B 1 199 ? 38.187 22.421 25.366 1.00 101.72 174 ASN B O 1
ATOM 3479 N N . HIS B 1 200 ? 36.854 22.233 27.185 1.00 99.15 175 HIS B N 1
ATOM 3480 C CA . HIS B 1 200 ? 37.022 20.791 27.308 1.00 99.64 175 HIS B CA 1
ATOM 3481 C C . HIS B 1 200 ? 36.492 20.090 26.046 1.00 100.43 175 HIS B C 1
ATOM 3482 O O . HIS B 1 200 ? 37.110 19.156 25.567 1.00 100.83 175 HIS B O 1
ATOM 3489 N N . ILE B 1 201 ? 35.324 20.502 25.573 1.00 100.57 176 ILE B N 1
ATOM 3490 C CA . ILE B 1 201 ? 34.737 19.857 24.409 1.00 102.27 176 ILE B CA 1
ATOM 3491 C C . ILE B 1 201 ? 35.585 20.034 23.157 1.00 103.05 176 ILE B C 1
ATOM 3492 O O . ILE B 1 201 ? 35.764 19.113 22.396 1.00 103.80 176 ILE B O 1
ATOM 3497 N N . ALA B 1 202 ? 36.159 21.200 23.019 1.00 103.88 177 ALA B N 1
ATOM 3498 C CA . ALA B 1 202 ? 37.080 21.488 21.923 1.00 106.48 177 ALA B CA 1
ATOM 3499 C C . ALA B 1 202 ? 38.363 20.654 21.929 1.00 107.46 177 ALA B C 1
ATOM 3500 O O . ALA B 1 202 ? 38.815 20.189 20.880 1.00 109.11 177 ALA B O 1
ATOM 3502 N N . ALA B 1 203 ? 38.941 20.489 23.107 1.00 106.53 178 ALA B N 1
ATOM 3503 C CA . ALA B 1 203 ? 40.176 19.719 23.265 1.00 107.86 178 ALA B CA 1
ATOM 3504 C C . ALA B 1 203 ? 39.973 18.279 22.877 1.00 108.43 178 ALA B C 1
ATOM 3505 O O . ALA B 1 203 ? 40.873 17.642 22.381 1.00 110.55 178 ALA B O 1
ATOM 3507 N N . VAL B 1 204 ? 38.792 17.757 23.131 1.00 108.63 179 VAL B N 1
ATOM 3508 C CA . VAL B 1 204 ? 38.452 16.365 22.768 1.00 110.83 179 VAL B CA 1
ATOM 3509 C C . VAL B 1 204 ? 37.861 16.298 21.373 1.00 112.78 179 VAL B C 1
ATOM 3510 O O . VAL B 1 204 ? 38.010 15.338 20.671 1.00 113.59 179 VAL B O 1
ATOM 3514 N N . GLY B 1 205 ? 37.134 17.344 21.019 1.00 115.55 180 GLY B N 1
ATOM 3515 C CA . GLY B 1 205 ? 36.473 17.477 19.709 1.00 117.08 180 GLY B CA 1
ATOM 3516 C C . GLY B 1 205 ? 35.044 16.928 19.623 1.00 117.22 180 GLY B C 1
ATOM 3517 O O . GLY B 1 205 ? 34.412 17.049 18.597 1.00 122.04 180 GLY B O 1
ATOM 3518 N N . SER B 1 206 ? 34.552 16.325 20.683 1.00 115.67 181 SER B N 1
ATOM 3519 C CA . SER B 1 206 ? 33.239 15.724 20.692 1.00 116.08 181 SER B CA 1
ATOM 3520 C C . SER B 1 206 ? 32.598 15.808 22.092 1.00 115.90 181 SER B C 1
ATOM 3521 O O . SER B 1 206 ? 33.294 15.702 23.087 1.00 117.36 181 SER B O 1
ATOM 3524 N N . VAL B 1 207 ? 31.279 15.950 22.185 1.00 115.09 182 VAL B N 1
ATOM 3525 C CA . VAL B 1 207 ? 30.584 15.899 23.505 1.00 112.93 182 VAL B CA 1
ATOM 3526 C C . VAL B 1 207 ? 30.542 14.484 24.079 1.00 114.73 182 VAL B C 1
ATOM 3527 O O . VAL B 1 207 ? 30.836 14.267 25.238 1.00 112.86 182 VAL B O 1
ATOM 3531 N N . GLN B 1 208 ? 30.117 13.514 23.280 1.00 120.20 183 GLN B N 1
ATOM 3532 C CA . GLN B 1 208 ? 29.921 12.139 23.800 1.00 123.41 183 GLN B CA 1
ATOM 3533 C C . GLN B 1 208 ? 31.216 11.579 24.296 1.00 121.03 183 GLN B C 1
ATOM 3534 O O . GLN B 1 208 ? 31.222 10.844 25.269 1.00 119.08 183 GLN B O 1
ATOM 3540 N N . LYS B 1 209 ? 32.285 11.857 23.557 1.00 121.63 184 LYS B N 1
ATOM 3541 C CA . LYS B 1 209 ? 33.616 11.299 23.874 1.00 123.26 184 LYS B CA 1
ATOM 3542 C C . LYS B 1 209 ? 34.174 11.916 25.163 1.00 121.82 184 LYS B C 1
ATOM 3543 O O . LYS B 1 209 ? 34.704 11.202 26.028 1.00 125.01 184 LYS B O 1
ATOM 3549 N N . ALA B 1 210 ? 33.972 13.218 25.323 1.00 116.00 185 ALA B N 1
ATOM 3550 C CA . ALA B 1 210 ? 34.330 13.880 26.561 1.00 111.54 185 ALA B CA 1
ATOM 3551 C C . ALA B 1 210 ? 33.621 13.271 27.788 1.00 109.15 185 ALA B C 1
ATOM 3552 O O . ALA B 1 210 ? 34.257 12.967 28.796 1.00 109.12 185 ALA B O 1
ATOM 3554 N N . ILE B 1 211 ? 32.317 13.065 27.686 1.00 107.62 186 ILE B N 1
ATOM 3555 C CA . ILE B 1 211 ? 31.533 12.400 28.744 1.00 106.33 186 ILE B CA 1
ATOM 3556 C C . ILE B 1 211 ? 32.057 11.012 29.038 1.00 107.64 186 ILE B C 1
ATOM 3557 O O . ILE B 1 211 ? 32.216 10.615 30.198 1.00 108.69 186 ILE B O 1
ATOM 3562 N N . ALA B 1 212 ? 32.377 10.279 27.997 1.00 109.98 187 ALA B N 1
ATOM 3563 C CA . ALA B 1 212 ? 32.887 8.908 28.154 1.00 112.71 187 ALA B CA 1
ATOM 3564 C C . ALA B 1 212 ? 34.204 8.875 28.918 1.00 114.20 187 ALA B C 1
ATOM 3565 O O . ALA B 1 212 ? 34.408 8.045 29.788 1.00 116.35 187 ALA B O 1
ATOM 3567 N N . GLN B 1 213 ? 35.088 9.806 28.582 1.00 115.14 188 GLN B N 1
ATOM 3568 C CA . GLN B 1 213 ? 36.415 9.881 29.213 1.00 114.16 188 GLN B CA 1
ATOM 3569 C C . GLN B 1 213 ? 36.334 10.288 30.682 1.00 110.20 188 GLN B C 1
ATOM 3570 O O . GLN B 1 213 ? 37.050 9.743 31.513 1.00 109.04 188 GLN B O 1
ATOM 3576 N N . ALA B 1 214 ? 35.453 11.226 30.961 1.00 106.24 189 ALA B N 1
ATOM 3577 C CA . ALA B 1 214 ? 35.175 11.636 32.304 1.00 105.16 189 ALA B CA 1
ATOM 3578 C C . ALA B 1 214 ? 34.730 10.435 33.152 1.00 106.14 189 ALA B C 1
ATOM 3579 O O . ALA B 1 214 ? 35.263 10.219 34.263 1.00 105.63 189 ALA B O 1
ATOM 3581 N N . ARG B 1 215 ? 33.779 9.688 32.621 1.00 106.09 190 ARG B N 1
ATOM 3582 C CA . ARG B 1 215 ? 33.231 8.523 33.305 1.00 107.51 190 ARG B CA 1
ATOM 3583 C C . ARG B 1 215 ? 34.224 7.418 33.499 1.00 105.67 190 ARG B C 1
ATOM 3584 O O . ARG B 1 215 ? 34.346 6.877 34.596 1.00 107.33 190 ARG B O 1
ATOM 3592 N N . ALA B 1 216 ? 35.028 7.184 32.492 1.00 103.74 191 ALA B N 1
ATOM 3593 C CA . ALA B 1 216 ? 36.167 6.269 32.624 1.00 103.13 191 ALA B CA 1
ATOM 3594 C C . ALA B 1 216 ? 37.257 6.701 33.659 1.00 101.75 191 ALA B C 1
ATOM 3595 O O . ALA B 1 216 ? 37.929 5.873 34.257 1.00 102.45 191 ALA B O 1
ATOM 3597 N N . TYR B 1 217 ? 37.401 8.009 33.868 1.00 99.58 192 TYR B N 1
ATOM 3598 C CA . TYR B 1 217 ? 38.462 8.564 34.679 1.00 98.03 192 TYR B CA 1
ATOM 3599 C C . TYR B 1 217 ? 38.104 8.626 36.138 1.00 97.18 192 TYR B C 1
ATOM 3600 O O . TYR B 1 217 ? 38.990 8.487 37.020 1.00 97.88 192 TYR B O 1
ATOM 3609 N N . ALA B 1 218 ? 36.852 8.960 36.381 1.00 96.79 193 ALA B N 1
ATOM 3610 C CA . ALA B 1 218 ? 36.323 9.120 37.724 1.00 96.39 193 ALA B CA 1
ATOM 3611 C C . ALA B 1 218 ? 34.969 8.444 37.827 1.00 96.79 193 ALA B C 1
ATOM 3612 O O . ALA B 1 218 ? 33.951 9.099 38.017 1.00 96.45 193 ALA B O 1
ATOM 3614 N N . PRO B 1 219 ? 34.961 7.115 37.742 1.00 97.64 194 PRO B N 1
ATOM 3615 C CA . PRO B 1 219 ? 33.703 6.414 37.841 1.00 98.61 194 PRO B CA 1
ATOM 3616 C C . PRO B 1 219 ? 33.006 6.540 39.168 1.00 98.85 194 PRO B C 1
ATOM 3617 O O . PRO B 1 219 ? 33.616 6.571 40.238 1.00 98.49 194 PRO B O 1
ATOM 3621 N N . PHE B 1 220 ? 31.703 6.655 39.062 1.00 99.98 195 PHE B N 1
ATOM 3622 C CA . PHE B 1 220 ? 30.750 6.466 40.195 1.00 101.34 195 PHE B CA 1
ATOM 3623 C C . PHE B 1 220 ? 30.627 7.568 41.225 1.00 100.16 195 PHE B C 1
ATOM 3624 O O . PHE B 1 220 ? 29.520 7.925 41.564 1.00 100.07 195 PHE B O 1
ATOM 3632 N N . VAL B 1 221 ? 31.759 8.100 41.688 1.00 99.90 196 VAL B N 1
ATOM 3633 C CA . VAL B 1 221 ? 31.784 9.011 42.864 1.00 98.71 196 VAL B CA 1
ATOM 3634 C C . VAL B 1 221 ? 31.789 10.498 42.553 1.00 97.38 196 VAL B C 1
ATOM 3635 O O . VAL B 1 221 ? 31.743 11.323 43.469 1.00 97.12 196 VAL B O 1
ATOM 3639 N N . LYS B 1 222 ? 31.890 10.845 41.271 1.00 97.07 197 LYS B N 1
ATOM 3640 C CA . LYS B 1 222 ? 31.824 12.237 40.837 1.00 96.56 197 LYS B CA 1
ATOM 3641 C C . LYS B 1 222 ? 30.642 12.442 39.926 1.00 96.58 197 LYS B C 1
ATOM 3642 O O . LYS B 1 222 ? 30.500 11.751 38.906 1.00 97.09 197 LYS B O 1
ATOM 3648 N N . MET B 1 223 ? 29.851 13.457 40.221 1.00 96.32 198 MET B N 1
ATOM 3649 C CA A MET B 1 223 ? 28.847 13.940 39.270 0.50 97.57 198 MET B CA 1
ATOM 3650 C CA B MET B 1 223 ? 28.854 13.894 39.256 0.50 96.65 198 MET B CA 1
ATOM 3651 C C . MET B 1 223 ? 29.531 14.486 38.035 1.00 96.18 198 MET B C 1
ATOM 3652 O O . MET B 1 223 ? 30.607 15.062 38.127 1.00 94.41 198 MET B O 1
ATOM 3661 N N . VAL B 1 224 ? 28.848 14.358 36.912 1.00 96.96 199 VAL B N 1
ATOM 3662 C CA . VAL B 1 224 ? 29.337 14.895 35.657 1.00 97.25 199 VAL B CA 1
ATOM 3663 C C . VAL B 1 224 ? 28.308 15.828 35.056 1.00 98.75 199 VAL B C 1
ATOM 3664 O O . VAL B 1 224 ? 27.145 15.475 34.886 1.00 98.67 199 VAL B O 1
ATOM 3668 N N . GLU B 1 225 ? 28.797 17.013 34.710 1.00 99.85 200 GLU B N 1
ATOM 3669 C CA . GLU B 1 225 ? 27.987 18.042 34.076 1.00 100.65 200 GLU B CA 1
ATOM 3670 C C . GLU B 1 225 ? 28.646 18.420 32.758 1.00 101.91 200 GLU B C 1
ATOM 3671 O O . GLU B 1 225 ? 29.867 18.411 32.627 1.00 99.24 200 GLU B O 1
ATOM 3677 N N . VAL B 1 226 ? 27.813 18.809 31.784 1.00 105.40 201 VAL B N 1
ATOM 3678 C CA . VAL B 1 226 ? 28.314 19.372 30.503 1.00 105.63 201 VAL B CA 1
ATOM 3679 C C . VAL B 1 226 ? 27.661 20.701 30.165 1.00 106.55 201 VAL B C 1
ATOM 3680 O O . VAL B 1 226 ? 26.433 20.774 30.195 1.00 106.14 201 VAL B O 1
ATOM 3684 N N . GLU B 1 227 ? 28.481 21.676 29.746 1.00 106.52 202 GLU B N 1
ATOM 3685 C CA . GLU B 1 227 ? 27.983 22.929 29.188 1.00 108.87 202 GLU B CA 1
ATOM 3686 C C . GLU B 1 227 ? 27.771 22.809 27.705 1.00 111.93 202 GLU B C 1
ATOM 3687 O O . GLU B 1 227 ? 28.651 22.428 26.962 1.00 109.95 202 GLU B O 1
ATOM 3693 N N . VAL B 1 228 ? 26.570 23.166 27.288 1.00 117.74 203 VAL B N 1
ATOM 3694 C CA . VAL B 1 228 ? 26.093 22.944 25.920 1.00 122.22 203 VAL B CA 1
ATOM 3695 C C . VAL B 1 228 ? 25.495 24.228 25.335 1.00 126.59 203 VAL B C 1
ATOM 3696 O O . VAL B 1 228 ? 24.672 24.873 25.966 1.00 125.73 203 VAL B O 1
ATOM 3700 N N . GLU B 1 229 ? 25.898 24.571 24.115 1.00 131.01 204 GLU B N 1
ATOM 3701 C CA . GLU B 1 229 ? 25.391 25.784 23.415 1.00 134.07 204 GLU B CA 1
ATOM 3702 C C . GLU B 1 229 ? 24.346 25.531 22.324 1.00 133.70 204 GLU B C 1
ATOM 3703 O O . GLU B 1 229 ? 23.782 26.463 21.790 1.00 137.07 204 GLU B O 1
ATOM 3709 N N . SER B 1 230 ? 24.095 24.277 22.017 1.00 131.84 205 SER B N 1
ATOM 3710 C CA . SER B 1 230 ? 23.212 23.917 20.926 1.00 132.33 205 SER B CA 1
ATOM 3711 C C . SER B 1 230 ? 22.278 22.796 21.313 1.00 135.04 205 SER B C 1
ATOM 3712 O O . SER B 1 230 ? 22.615 21.950 22.132 1.00 136.74 205 SER B O 1
ATOM 3715 N N . LEU B 1 231 ? 21.139 22.725 20.637 1.00 138.74 206 LEU B N 1
ATOM 3716 C CA . LEU B 1 231 ? 20.175 21.642 20.869 1.00 139.69 206 LEU B CA 1
ATOM 3717 C C . LEU B 1 231 ? 20.702 20.270 20.497 1.00 137.32 206 LEU B C 1
ATOM 3718 O O . LEU B 1 231 ? 20.370 19.280 21.141 1.00 137.27 206 LEU B O 1
ATOM 3723 N N . ALA B 1 232 ? 21.498 20.220 19.445 1.00 134.80 207 ALA B N 1
ATOM 3724 C CA . ALA B 1 232 ? 22.092 18.957 19.015 1.00 137.06 207 ALA B CA 1
ATOM 3725 C C . ALA B 1 232 ? 22.955 18.355 20.138 1.00 134.41 207 ALA B C 1
ATOM 3726 O O . ALA B 1 232 ? 22.827 17.175 20.481 1.00 137.44 207 ALA B O 1
ATOM 3728 N N . ALA B 1 233 ? 23.795 19.206 20.702 1.00 130.54 208 ALA B N 1
ATOM 3729 C CA . ALA B 1 233 ? 24.698 18.840 21.799 1.00 128.31 208 ALA B CA 1
ATOM 3730 C C . ALA B 1 233 ? 23.942 18.436 23.077 1.00 127.95 208 ALA B C 1
ATOM 3731 O O . ALA B 1 233 ? 24.313 17.483 23.760 1.00 129.04 208 ALA B O 1
ATOM 3733 N N . ALA B 1 234 ? 22.863 19.136 23.368 1.00 126.05 209 ALA B N 1
ATOM 3734 C CA . ALA B 1 234 ? 21.986 18.770 24.479 1.00 126.91 209 ALA B CA 1
ATOM 3735 C C . ALA B 1 234 ? 21.441 17.355 24.335 1.00 129.22 209 ALA B C 1
ATOM 3736 O O . ALA B 1 234 ? 21.376 16.594 25.299 1.00 125.10 209 ALA B O 1
ATOM 3738 N N . GLU B 1 235 ? 21.054 17.016 23.114 1.00 134.87 210 GLU B N 1
ATOM 3739 C CA . GLU B 1 235 ? 20.586 15.659 22.794 1.00 139.19 210 GLU B CA 1
ATOM 3740 C C . GLU B 1 235 ? 21.709 14.670 23.057 1.00 132.53 210 GLU B C 1
ATOM 3741 O O . GLU B 1 235 ? 21.533 13.681 23.778 1.00 133.42 210 GLU B O 1
ATOM 3747 N N . GLU B 1 236 ? 22.835 14.927 22.409 1.00 127.42 211 GLU B N 1
ATOM 3748 C CA . GLU B 1 236 ? 24.033 14.063 22.467 1.00 126.32 211 GLU B CA 1
ATOM 3749 C C . GLU B 1 236 ? 24.366 13.711 23.932 1.00 124.05 211 GLU B C 1
ATOM 3750 O O . GLU B 1 236 ? 24.433 12.531 24.312 1.00 123.49 211 GLU B O 1
ATOM 3756 N N . ALA B 1 237 ? 24.431 14.765 24.740 1.00 121.28 212 ALA B N 1
ATOM 3757 C CA . ALA B 1 237 ? 24.697 14.697 26.167 1.00 119.32 212 ALA B CA 1
ATOM 3758 C C . ALA B 1 237 ? 23.662 13.900 26.933 1.00 121.86 212 ALA B C 1
ATOM 3759 O O . ALA B 1 237 ? 23.999 13.066 27.732 1.00 121.94 212 ALA B O 1
ATOM 3761 N N . ALA B 1 238 ? 22.390 14.164 26.715 1.00 125.28 213 ALA B N 1
ATOM 3762 C CA . ALA B 1 238 ? 21.329 13.396 27.427 1.00 128.03 213 ALA B CA 1
ATOM 3763 C C . ALA B 1 238 ? 21.402 11.900 27.133 1.00 125.52 213 ALA B C 1
ATOM 3764 O O . ALA B 1 238 ? 21.245 11.072 28.011 1.00 123.21 213 ALA B O 1
ATOM 3766 N N . ALA B 1 239 ? 21.645 11.604 25.868 1.00 125.44 214 ALA B N 1
ATOM 3767 C CA . ALA B 1 239 ? 21.820 10.215 25.387 1.00 127.01 214 ALA B CA 1
ATOM 3768 C C . ALA B 1 239 ? 22.978 9.526 26.069 1.00 125.29 214 ALA B C 1
ATOM 3769 O O . ALA B 1 239 ? 22.899 8.371 26.441 1.00 127.29 214 ALA B O 1
ATOM 3771 N N . ALA B 1 240 ? 24.058 10.273 26.244 1.00 123.93 215 ALA B N 1
ATOM 3772 C CA . ALA B 1 240 ? 25.284 9.780 26.915 1.00 120.57 215 ALA B CA 1
ATOM 3773 C C . ALA B 1 240 ? 25.090 9.500 28.426 1.00 119.54 215 ALA B C 1
ATOM 3774 O O . ALA B 1 240 ? 25.919 8.897 29.060 1.00 118.66 215 ALA B O 1
ATOM 3776 N N . GLY B 1 241 ? 24.001 9.989 28.998 1.00 120.29 216 GLY B N 1
ATOM 3777 C CA . GLY B 1 241 ? 23.633 9.708 30.384 1.00 121.54 216 GLY B CA 1
ATOM 3778 C C . GLY B 1 241 ? 24.278 10.572 31.465 1.00 119.67 216 GLY B C 1
ATOM 3779 O O . GLY B 1 241 ? 24.372 10.135 32.618 1.00 123.92 216 GLY B O 1
ATOM 3780 N N . VAL B 1 242 ? 24.635 11.804 31.142 1.00 116.00 217 VAL B N 1
ATOM 3781 C CA . VAL B 1 242 ? 25.196 12.735 32.147 1.00 112.36 217 VAL B CA 1
ATOM 3782 C C . VAL B 1 242 ? 24.220 13.083 33.241 1.00 111.49 217 VAL B C 1
ATOM 3783 O O . VAL B 1 242 ? 23.020 12.909 33.088 1.00 114.07 217 VAL B O 1
ATOM 3787 N N . ASP B 1 243 ? 24.749 13.623 34.317 1.00 109.45 218 ASP B N 1
ATOM 3788 C CA . ASP B 1 243 ? 23.952 13.980 35.495 1.00 109.88 218 ASP B CA 1
ATOM 3789 C C . ASP B 1 243 ? 23.249 15.338 35.360 1.00 109.47 218 ASP B C 1
ATOM 3790 O O . ASP B 1 243 ? 22.120 15.522 35.781 1.00 108.78 218 ASP B O 1
ATOM 3795 N N . ILE B 1 244 ? 23.967 16.280 34.767 1.00 108.47 219 ILE B N 1
ATOM 3796 C CA . ILE B 1 244 ? 23.484 17.642 34.630 1.00 107.01 219 ILE B CA 1
ATOM 3797 C C . ILE B 1 244 ? 23.903 18.186 33.302 1.00 106.99 219 ILE B C 1
ATOM 3798 O O . ILE B 1 244 ? 25.058 18.119 32.912 1.00 106.74 219 ILE B O 1
ATOM 3803 N N . ILE B 1 245 ? 22.955 18.824 32.649 1.00 108.95 220 ILE B N 1
ATOM 3804 C CA . ILE B 1 245 ? 23.221 19.573 31.412 1.00 109.15 220 ILE B CA 1
ATOM 3805 C C . ILE B 1 245 ? 23.037 21.062 31.685 1.00 108.08 220 ILE B C 1
ATOM 3806 O O . ILE B 1 245 ? 22.019 21.471 32.195 1.00 107.80 220 ILE B O 1
ATOM 3811 N N . MET B 1 246 ? 24.047 21.841 31.328 1.00 107.70 221 MET B N 1
ATOM 3812 C CA . MET B 1 246 ? 23.994 23.286 31.402 1.00 107.37 221 MET B CA 1
ATOM 3813 C C . MET B 1 246 ? 23.649 23.868 30.065 1.00 107.42 221 MET B C 1
ATOM 3814 O O . MET B 1 246 ? 24.407 23.760 29.117 1.00 107.53 221 MET B O 1
ATOM 3819 N N . LEU B 1 247 ? 22.526 24.547 30.005 1.00 110.16 222 LEU B N 1
ATOM 3820 C CA . LEU B 1 247 ? 22.101 25.292 28.786 1.00 113.36 222 LEU B CA 1
ATOM 3821 C C . LEU B 1 247 ? 22.687 26.684 28.841 1.00 115.05 222 LEU B C 1
ATOM 3822 O O . LEU B 1 247 ? 22.241 27.515 29.607 1.00 114.85 222 LEU B O 1
ATOM 3827 N N . ASP B 1 248 ? 23.671 26.928 28.007 1.00 119.89 223 ASP B N 1
ATOM 3828 C CA . ASP B 1 248 ? 24.454 28.159 28.065 1.00 127.54 223 ASP B CA 1
ATOM 3829 C C . ASP B 1 248 ? 23.884 29.257 27.172 1.00 129.83 223 ASP B C 1
ATOM 3830 O O . ASP B 1 248 ? 23.805 29.128 25.954 1.00 134.40 223 ASP B O 1
ATOM 3835 N N . ASN B 1 249 ? 23.433 30.324 27.810 1.00 132.80 224 ASN B N 1
ATOM 3836 C CA . ASN B 1 249 ? 22.946 31.525 27.117 1.00 138.37 224 ASN B CA 1
ATOM 3837 C C . ASN B 1 249 ? 21.965 31.241 25.967 1.00 136.73 224 ASN B C 1
ATOM 3838 O O . ASN B 1 249 ? 21.987 31.894 24.952 1.00 138.66 224 ASN B O 1
ATOM 3843 N N . MET B 1 250 ? 21.095 30.271 26.174 1.00 135.23 225 MET B N 1
ATOM 3844 C CA . MET B 1 250 ? 20.128 29.872 25.153 1.00 136.54 225 MET B CA 1
ATOM 3845 C C . MET B 1 250 ? 18.825 30.690 25.271 1.00 139.82 225 MET B C 1
ATOM 3846 O O . MET B 1 250 ? 18.457 31.167 26.346 1.00 140.10 225 MET B O 1
ATOM 3851 N N . SER B 1 251 ? 18.161 30.874 24.147 1.00 142.90 226 SER B N 1
ATOM 3852 C CA . SER B 1 251 ? 16.828 31.506 24.110 1.00 146.69 226 SER B CA 1
ATOM 3853 C C . SER B 1 251 ? 15.774 30.628 24.746 1.00 149.72 226 SER B C 1
ATOM 3854 O O . SER B 1 251 ? 15.912 29.411 24.764 1.00 154.00 226 SER B O 1
ATOM 3857 N N . LEU B 1 252 ? 14.695 31.247 25.206 1.00 153.01 227 LEU B N 1
ATOM 3858 C CA . LEU B 1 252 ? 13.533 30.519 25.773 1.00 156.97 227 LEU B CA 1
ATOM 3859 C C . LEU B 1 252 ? 12.987 29.455 24.851 1.00 158.24 227 LEU B C 1
ATOM 3860 O O . LEU B 1 252 ? 12.590 28.387 25.295 1.00 158.46 227 LEU B O 1
ATOM 3865 N N . GLU B 1 253 ? 12.910 29.786 23.575 1.00 163.41 228 GLU B N 1
ATOM 3866 C CA . GLU B 1 253 ? 12.429 28.844 22.568 1.00 170.18 228 GLU B CA 1
ATOM 3867 C C . GLU B 1 253 ? 13.358 27.633 22.569 1.00 163.65 228 GLU B C 1
ATOM 3868 O O . GLU B 1 253 ? 12.919 26.486 22.713 1.00 165.87 228 GLU B O 1
ATOM 3874 N N . GLN B 1 254 ? 14.648 27.916 22.445 1.00 155.66 229 GLN B N 1
ATOM 3875 C CA . GLN B 1 254 ? 15.686 26.870 22.504 1.00 148.19 229 GLN B CA 1
ATOM 3876 C C . GLN B 1 254 ? 15.580 26.041 23.796 1.00 142.26 229 GLN B C 1
ATOM 3877 O O . GLN B 1 254 ? 15.477 24.823 23.769 1.00 143.28 229 GLN B O 1
ATOM 3883 N N . ILE B 1 255 ? 15.550 26.744 24.914 1.00 137.74 230 ILE B N 1
ATOM 3884 C CA . ILE B 1 255 ? 15.441 26.122 26.228 1.00 136.53 230 ILE B CA 1
ATOM 3885 C C . ILE B 1 255 ? 14.273 25.143 26.264 1.00 140.38 230 ILE B C 1
ATOM 3886 O O . ILE B 1 255 ? 14.412 24.009 26.705 1.00 139.77 230 ILE B O 1
ATOM 3891 N N . GLU B 1 256 ? 13.116 25.608 25.814 1.00 145.68 231 GLU B N 1
ATOM 3892 C CA . GLU B 1 256 ? 11.870 24.822 25.892 1.00 149.28 231 GLU B CA 1
ATOM 3893 C C . GLU B 1 256 ? 11.967 23.539 25.077 1.00 148.34 231 GLU B C 1
ATOM 3894 O O . GLU B 1 256 ? 11.479 22.484 25.479 1.00 143.98 231 GLU B O 1
ATOM 3900 N N . GLN B 1 257 ? 12.574 23.677 23.907 1.00 151.27 232 GLN B N 1
ATOM 3901 C CA . GLN B 1 257 ? 12.827 22.561 23.007 1.00 156.15 232 GLN B CA 1
ATOM 3902 C C . GLN B 1 257 ? 13.742 21.535 23.665 1.00 155.80 232 GLN B C 1
ATOM 3903 O O . GLN B 1 257 ? 13.423 20.343 23.718 1.00 155.12 232 GLN B O 1
ATOM 3909 N N . ALA B 1 258 ? 14.853 22.048 24.201 1.00 154.43 233 ALA B N 1
ATOM 3910 C CA . ALA B 1 258 ? 15.864 21.258 24.938 1.00 146.94 233 ALA B CA 1
ATOM 3911 C C . ALA B 1 258 ? 15.261 20.484 26.102 1.00 147.82 233 ALA B C 1
ATOM 3912 O O . ALA B 1 258 ? 15.487 19.294 26.225 1.00 150.47 233 ALA B O 1
ATOM 3914 N N . ILE B 1 259 ? 14.422 21.134 26.895 1.00 147.96 234 ILE B N 1
ATOM 3915 C CA . ILE B 1 259 ? 13.717 20.449 27.989 1.00 150.02 234 ILE B CA 1
ATOM 3916 C C . ILE B 1 259 ? 13.006 19.171 27.493 1.00 156.99 234 ILE B C 1
ATOM 3917 O O . ILE B 1 259 ? 13.247 18.072 28.032 1.00 161.04 234 ILE B O 1
ATOM 3922 N N . THR B 1 260 ? 12.140 19.335 26.477 1.00 161.06 235 THR B N 1
ATOM 3923 C CA . THR B 1 260 ? 11.290 18.234 25.881 1.00 162.60 235 THR B CA 1
ATOM 3924 C C . THR B 1 260 ? 12.218 17.183 25.254 1.00 157.41 235 THR B C 1
ATOM 3925 O O . THR B 1 260 ? 12.067 15.979 25.481 1.00 158.54 235 THR B O 1
ATOM 3927 N N . LEU B 1 261 ? 13.233 17.674 24.563 1.00 149.90 236 LEU B N 1
ATOM 3928 C CA . LEU B 1 261 ? 14.255 16.850 23.968 1.00 148.95 236 LEU B CA 1
ATOM 3929 C C . LEU B 1 261 ? 15.074 16.017 24.971 1.00 147.11 236 LEU B C 1
ATOM 3930 O O . LEU B 1 261 ? 15.353 14.854 24.731 1.00 148.54 236 LEU B O 1
ATOM 3935 N N . ILE B 1 262 ? 15.473 16.624 26.081 1.00 142.66 237 ILE B N 1
ATOM 3936 C CA . ILE B 1 262 ? 16.241 15.942 27.144 1.00 137.58 237 ILE B CA 1
ATOM 3937 C C . ILE B 1 262 ? 15.394 14.895 27.848 1.00 136.75 237 ILE B C 1
ATOM 3938 O O . ILE B 1 262 ? 15.897 13.859 28.244 1.00 134.49 237 ILE B O 1
ATOM 3943 N N . ALA B 1 263 ? 14.123 15.214 28.037 1.00 135.93 238 ALA B N 1
ATOM 3944 C CA . ALA B 1 263 ? 13.131 14.235 28.500 1.00 136.47 238 ALA B CA 1
ATOM 3945 C C . ALA B 1 263 ? 13.491 13.618 29.837 1.00 134.93 238 ALA B C 1
ATOM 3946 O O . ALA B 1 263 ? 13.328 12.422 30.045 1.00 135.44 238 ALA B O 1
ATOM 3948 N N . GLY B 1 264 ? 14.006 14.445 30.736 1.00 133.86 239 GLY B N 1
ATOM 3949 C CA . GLY B 1 264 ? 14.294 14.012 32.114 1.00 132.34 239 GLY B CA 1
ATOM 3950 C C . GLY B 1 264 ? 15.429 13.027 32.264 1.00 129.69 239 GLY B C 1
ATOM 3951 O O . GLY B 1 264 ? 15.602 12.449 33.318 1.00 129.91 239 GLY B O 1
ATOM 3952 N N . ARG B 1 265 ? 16.208 12.838 31.215 1.00 128.70 240 ARG B N 1
ATOM 3953 C CA . ARG B 1 265 ? 17.379 11.947 31.278 1.00 129.31 240 ARG B CA 1
ATOM 3954 C C . ARG B 1 265 ? 18.504 12.553 32.147 1.00 126.80 240 ARG B C 1
ATOM 3955 O O . ARG B 1 265 ? 19.373 11.845 32.639 1.00 127.25 240 ARG B O 1
ATOM 3963 N N . SER B 1 266 ? 18.493 13.881 32.262 1.00 126.74 241 SER B N 1
ATOM 3964 C CA . SER B 1 266 ? 19.445 14.679 33.073 1.00 123.38 241 SER B CA 1
ATOM 3965 C C . SER B 1 266 ? 18.780 15.861 33.762 1.00 120.88 241 SER B C 1
ATOM 3966 O O . SER B 1 266 ? 17.690 16.279 33.404 1.00 122.59 241 SER B O 1
ATOM 3969 N N . ARG B 1 267 ? 19.454 16.368 34.771 1.00 117.69 242 ARG B N 1
ATOM 3970 C CA . ARG B 1 267 ? 19.058 17.603 35.425 1.00 117.06 242 ARG B CA 1
ATOM 3971 C C . ARG B 1 267 ? 19.422 18.744 34.520 1.00 115.71 242 ARG B C 1
ATOM 3972 O O . ARG B 1 267 ? 20.413 18.677 33.777 1.00 119.92 242 ARG B O 1
ATOM 3980 N N . ILE B 1 268 ? 18.692 19.827 34.634 1.00 115.16 243 ILE B N 1
ATOM 3981 C CA . ILE B 1 268 ? 18.904 20.964 33.742 1.00 114.70 243 ILE B CA 1
ATOM 3982 C C . ILE B 1 268 ? 19.181 22.224 34.512 1.00 112.15 243 ILE B C 1
ATOM 3983 O O . ILE B 1 268 ? 18.452 22.622 35.392 1.00 111.65 243 ILE B O 1
ATOM 3988 N N . GLU B 1 269 ? 20.272 22.835 34.117 1.00 110.60 244 GLU B N 1
ATOM 3989 C CA . GLU B 1 269 ? 20.720 24.124 34.632 1.00 110.57 244 GLU B CA 1
ATOM 3990 C C . GLU B 1 269 ? 20.704 25.117 33.467 1.00 110.11 244 GLU B C 1
ATOM 3991 O O . GLU B 1 269 ? 21.203 24.823 32.391 1.00 109.16 244 GLU B O 1
ATOM 3997 N N . CYS B 1 270 ? 20.199 26.309 33.711 1.00 109.78 245 CYS B N 1
ATOM 3998 C CA . CYS B 1 270 ? 20.416 27.412 32.777 1.00 110.32 245 CYS B CA 1
ATOM 3999 C C . CYS B 1 270 ? 21.425 28.398 33.345 1.00 110.37 245 CYS B C 1
ATOM 4000 O O . CYS B 1 270 ? 21.423 28.667 34.529 1.00 109.09 245 CYS B O 1
ATOM 4003 N N . SER B 1 271 ? 22.267 28.947 32.486 1.00 112.48 246 SER B N 1
ATOM 4004 C CA . SER B 1 271 ? 23.312 29.860 32.930 1.00 113.96 246 SER B CA 1
ATOM 4005 C C . SER B 1 271 ? 23.694 30.832 31.856 1.00 117.28 246 SER B C 1
ATOM 4006 O O . SER B 1 271 ? 23.430 30.630 30.686 1.00 117.16 246 SER B O 1
ATOM 4009 N N . GLY B 1 272 ? 24.318 31.913 32.290 1.00 124.01 247 GLY B N 1
ATOM 4010 C CA . GLY B 1 272 ? 24.804 32.994 31.402 1.00 128.13 247 GLY B CA 1
ATOM 4011 C C . GLY B 1 272 ? 23.786 34.088 31.084 1.00 132.75 247 GLY B C 1
ATOM 4012 O O . GLY B 1 272 ? 22.621 33.792 30.751 1.00 128.15 247 GLY B O 1
ATOM 4013 N N . ASN B 1 273 ? 24.248 35.345 31.169 1.00 139.66 248 ASN B N 1
ATOM 4014 C CA . ASN B 1 273 ? 23.385 36.535 30.960 1.00 145.26 248 ASN B CA 1
ATOM 4015 C C . ASN B 1 273 ? 22.155 36.411 31.870 1.00 145.75 248 ASN B C 1
ATOM 4016 O O . ASN B 1 273 ? 21.005 36.416 31.407 1.00 145.75 248 ASN B O 1
ATOM 4021 N N . ILE B 1 274 ? 22.424 36.221 33.156 1.00 141.28 249 ILE B N 1
ATOM 4022 C CA . ILE B 1 274 ? 21.357 36.077 34.125 1.00 140.82 249 ILE B CA 1
ATOM 4023 C C . ILE B 1 274 ? 21.605 37.133 35.149 1.00 143.39 249 ILE B C 1
ATOM 4024 O O . ILE B 1 274 ? 22.583 37.070 35.901 1.00 144.38 249 ILE B O 1
ATOM 4029 N N . ASP B 1 275 ? 20.678 38.074 35.203 1.00 148.23 250 ASP B N 1
ATOM 4030 C CA . ASP B 1 275 ? 20.738 39.166 36.169 1.00 150.30 250 ASP B CA 1
ATOM 4031 C C . ASP B 1 275 ? 19.318 39.482 36.702 1.00 152.22 250 ASP B C 1
ATOM 4032 O O . ASP B 1 275 ? 18.358 38.778 36.416 1.00 143.93 250 ASP B O 1
ATOM 4037 N N . MET B 1 276 ? 19.220 40.561 37.461 1.00 154.40 251 MET B N 1
ATOM 4038 C CA . MET B 1 276 ? 17.946 41.004 38.042 1.00 159.08 251 MET B CA 1
ATOM 4039 C C . MET B 1 276 ? 16.806 41.149 37.051 1.00 159.02 251 MET B C 1
ATOM 4040 O O . MET B 1 276 ? 15.700 40.704 37.309 1.00 164.36 251 MET B O 1
ATOM 4045 N N . THR B 1 277 ? 17.090 41.787 35.931 1.00 157.37 252 THR B N 1
ATOM 4046 C CA . THR B 1 277 ? 16.078 42.024 34.872 1.00 160.17 252 THR B CA 1
ATOM 4047 C C . THR B 1 277 ? 15.711 40.718 34.135 1.00 155.77 252 THR B C 1
ATOM 4048 O O . THR B 1 277 ? 14.560 40.374 33.940 1.00 155.02 252 THR B O 1
ATOM 4052 N N . THR B 1 278 ? 16.740 39.990 33.760 1.00 150.11 253 THR B N 1
ATOM 4053 C CA . THR B 1 278 ? 16.628 38.760 33.007 1.00 146.33 253 THR B CA 1
ATOM 4054 C C . THR B 1 278 ? 16.033 37.582 33.770 1.00 142.21 253 THR B C 1
ATOM 4055 O O . THR B 1 278 ? 15.354 36.761 33.199 1.00 140.41 253 THR B O 1
ATOM 4059 N N . ILE B 1 279 ? 16.354 37.441 35.045 1.00 137.89 254 ILE B N 1
ATOM 4060 C CA . ILE B 1 279 ? 16.062 36.168 35.765 1.00 136.23 254 ILE B CA 1
ATOM 4061 C C . ILE B 1 279 ? 14.590 35.697 35.718 1.00 137.72 254 ILE B C 1
ATOM 4062 O O . ILE B 1 279 ? 14.309 34.526 35.740 1.00 134.09 254 ILE B O 1
ATOM 4067 N N . SER B 1 280 ? 13.668 36.635 35.606 1.00 144.02 255 SER B N 1
ATOM 4068 C CA . SER B 1 280 ? 12.217 36.323 35.622 1.00 144.66 255 SER B CA 1
ATOM 4069 C C . SER B 1 280 ? 11.758 35.514 34.401 1.00 143.25 255 SER B C 1
ATOM 4070 O O . SER B 1 280 ? 10.760 34.793 34.465 1.00 142.79 255 SER B O 1
ATOM 4073 N N . ARG B 1 281 ? 12.526 35.594 33.322 1.00 142.29 256 ARG B N 1
ATOM 4074 C CA . ARG B 1 281 ? 12.216 34.868 32.084 1.00 144.35 256 ARG B CA 1
ATOM 4075 C C . ARG B 1 281 ? 12.138 33.353 32.278 1.00 140.78 256 ARG B C 1
ATOM 4076 O O . ARG B 1 281 ? 11.524 32.652 31.499 1.00 139.11 256 ARG B O 1
ATOM 4084 N N . PHE B 1 282 ? 12.805 32.853 33.307 1.00 139.47 257 PHE B N 1
ATOM 4085 C CA . PHE B 1 282 ? 12.853 31.401 33.591 1.00 136.77 257 PHE B CA 1
ATOM 4086 C C . PHE B 1 282 ? 11.659 30.940 34.386 1.00 135.19 257 PHE B C 1
ATOM 4087 O O . PHE B 1 282 ? 11.475 29.763 34.557 1.00 133.10 257 PHE B O 1
ATOM 4095 N N . ARG B 1 283 ? 10.861 31.872 34.873 1.00 136.32 258 ARG B N 1
ATOM 4096 C CA . ARG B 1 283 ? 9.730 31.507 35.707 1.00 140.47 258 ARG B CA 1
ATOM 4097 C C . ARG B 1 283 ? 8.867 30.420 35.041 1.00 145.21 258 ARG B C 1
ATOM 4098 O O . ARG B 1 283 ? 8.508 30.517 33.861 1.00 150.60 258 ARG B O 1
ATOM 4106 N N . GLY B 1 284 ? 8.552 29.388 35.802 1.00 145.38 259 GLY B N 1
ATOM 4107 C CA . GLY B 1 284 ? 7.672 28.321 35.328 1.00 145.80 259 GLY B CA 1
ATOM 4108 C C . GLY B 1 284 ? 8.233 27.261 34.398 1.00 144.46 259 GLY B C 1
ATOM 4109 O O . GLY B 1 284 ? 7.522 26.347 34.040 1.00 146.91 259 GLY B O 1
ATOM 4110 N N . LEU B 1 285 ? 9.489 27.355 33.988 1.00 142.85 260 LEU B N 1
ATOM 4111 C CA . LEU B 1 285 ? 10.097 26.285 33.141 1.00 141.95 260 LEU B CA 1
ATOM 4112 C C . LEU B 1 285 ? 10.416 25.071 33.962 1.00 142.03 260 LEU B C 1
ATOM 4113 O O . LEU B 1 285 ? 10.579 25.131 35.172 1.00 141.99 260 LEU B O 1
ATOM 4118 N N . ALA B 1 286 ? 10.506 23.955 33.275 1.00 144.23 261 ALA B N 1
ATOM 4119 C CA . ALA B 1 286 ? 10.808 22.669 33.920 1.00 143.39 261 ALA B CA 1
ATOM 4120 C C . ALA B 1 286 ? 12.302 22.432 33.862 1.00 136.99 261 ALA B C 1
ATOM 4121 O O . ALA B 1 286 ? 12.791 21.495 33.209 1.00 139.11 261 ALA B O 1
ATOM 4123 N N . ILE B 1 287 ? 13.020 23.352 34.462 1.00 132.87 262 ILE B N 1
ATOM 4124 C CA . ILE B 1 287 ? 14.448 23.204 34.656 1.00 129.15 262 ILE B CA 1
ATOM 4125 C C . ILE B 1 287 ? 14.635 23.114 36.163 1.00 126.05 262 ILE B C 1
ATOM 4126 O O . ILE B 1 287 ? 13.794 23.523 36.928 1.00 126.90 262 ILE B O 1
ATOM 4131 N N . ASP B 1 288 ? 15.762 22.574 36.559 1.00 123.71 263 ASP B N 1
ATOM 4132 C CA . ASP B 1 288 ? 16.079 22.328 37.993 1.00 121.37 263 ASP B CA 1
ATOM 4133 C C . ASP B 1 288 ? 16.692 23.533 38.719 1.00 118.16 263 ASP B C 1
ATOM 4134 O O . ASP B 1 288 ? 16.322 23.834 39.851 1.00 117.69 263 ASP B O 1
ATOM 4139 N N . TYR B 1 289 ? 17.580 24.249 38.029 1.00 113.84 264 TYR B N 1
ATOM 4140 C CA . TYR B 1 289 ? 18.129 25.490 38.573 1.00 110.65 264 TYR B CA 1
ATOM 4141 C C . TYR B 1 289 ? 18.731 26.449 37.563 1.00 108.34 264 TYR B C 1
ATOM 4142 O O . TYR B 1 289 ? 18.912 26.118 36.376 1.00 108.04 264 TYR B O 1
ATOM 4151 N N . VAL B 1 290 ? 19.022 27.642 38.053 1.00 105.55 265 VAL B N 1
ATOM 4152 C CA . VAL B 1 290 ? 19.849 28.597 37.313 1.00 104.62 265 VAL B CA 1
ATOM 4153 C C . VAL B 1 290 ? 21.056 29.004 38.130 1.00 102.19 265 VAL B C 1
ATOM 4154 O O . VAL B 1 290 ? 21.039 28.924 39.360 1.00 102.03 265 VAL B O 1
ATOM 4158 N N . SER B 1 291 ? 22.084 29.469 37.446 1.00 100.39 266 SER B N 1
ATOM 4159 C CA . SER B 1 291 ? 23.306 29.915 38.116 1.00 98.66 266 SER B CA 1
ATOM 4160 C C . SER B 1 291 ? 23.753 31.287 37.634 1.00 98.45 266 SER B C 1
ATOM 4161 O O . SER B 1 291 ? 23.539 31.675 36.515 1.00 98.19 266 SER B O 1
ATOM 4164 N N . SER B 1 292 ? 24.333 32.030 38.545 1.00 98.80 267 SER B N 1
ATOM 4165 C CA . SER B 1 292 ? 24.746 33.398 38.252 1.00 100.32 267 SER B CA 1
ATOM 4166 C C . SER B 1 292 ? 26.094 33.715 38.873 1.00 98.83 267 SER B C 1
ATOM 4167 O O . SER B 1 292 ? 26.290 33.619 40.086 1.00 100.90 267 SER B O 1
ATOM 4170 N N . GLY B 1 293 ? 27.030 34.092 38.037 1.00 96.46 268 GLY B N 1
ATOM 4171 C CA . GLY B 1 293 ? 28.310 34.572 38.549 1.00 95.31 268 GLY B CA 1
AT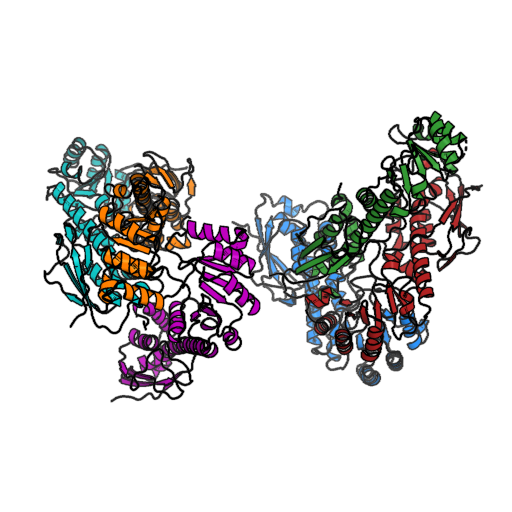OM 4172 C C . GLY B 1 293 ? 28.244 35.921 39.256 1.00 95.10 268 GLY B C 1
ATOM 4173 O O . GLY B 1 293 ? 29.056 36.225 40.062 1.00 94.63 268 GLY B O 1
ATOM 4174 N N . SER B 1 294 ? 27.274 36.740 38.878 1.00 96.54 269 SER B N 1
ATOM 4175 C CA . SER B 1 294 ? 27.154 38.129 39.374 1.00 97.66 269 SER B CA 1
ATOM 4176 C C . SER B 1 294 ? 26.926 38.182 40.848 1.00 97.49 269 SER B C 1
ATOM 4177 O O . SER B 1 294 ? 27.297 39.143 41.509 1.00 96.81 269 SER B O 1
ATOM 4180 N N . LEU B 1 295 ? 26.290 37.140 41.359 1.00 97.97 270 LEU B N 1
ATOM 4181 C CA . LEU B 1 295 ? 25.990 37.058 42.773 1.00 98.73 270 LEU B CA 1
ATOM 4182 C C . LEU B 1 295 ? 27.244 37.227 43.587 1.00 99.50 270 LEU B C 1
ATOM 4183 O O . LEU B 1 295 ? 27.217 37.772 44.691 1.00 100.40 270 LEU B O 1
ATOM 4188 N N . THR B 1 296 ? 28.340 36.713 43.054 1.00 100.82 271 THR B N 1
ATOM 4189 C CA . THR B 1 296 ? 29.636 36.725 43.759 1.00 99.99 271 THR B CA 1
ATOM 4190 C C . THR B 1 296 ? 30.649 37.654 43.125 1.00 100.00 271 THR B C 1
ATOM 4191 O O . THR B 1 296 ? 31.396 38.269 43.843 1.00 104.34 271 THR B O 1
ATOM 4195 N N . HIS B 1 297 ? 30.670 37.808 41.801 1.00 99.34 272 HIS B N 1
ATOM 4196 C CA . HIS B 1 297 ? 31.726 38.662 41.178 1.00 99.39 272 HIS B CA 1
ATOM 4197 C C . HIS B 1 297 ? 31.384 40.179 41.097 1.00 100.87 272 HIS B C 1
ATOM 4198 O O . HIS B 1 297 ? 32.271 40.976 40.877 1.00 101.07 272 HIS B O 1
ATOM 4205 N N . SER B 1 298 ? 30.114 40.535 41.275 1.00 101.38 273 SER B N 1
ATOM 4206 C CA . SER B 1 298 ? 29.618 41.891 41.042 1.00 102.07 273 SER B CA 1
ATOM 4207 C C . SER B 1 298 ? 28.553 42.327 42.076 1.00 103.41 273 SER B C 1
ATOM 4208 O O . SER B 1 298 ? 27.623 43.091 41.767 1.00 104.81 273 SER B O 1
ATOM 4211 N N . ALA B 1 299 ? 28.712 41.873 43.313 1.00 103.79 274 ALA B N 1
ATOM 4212 C CA . ALA B 1 299 ? 27.758 42.216 44.384 1.00 105.28 274 ALA B CA 1
ATOM 4213 C C . ALA B 1 299 ? 28.124 43.528 44.995 1.00 107.82 274 ALA B C 1
ATOM 4214 O O . ALA B 1 299 ? 29.259 43.766 45.303 1.00 108.10 274 ALA B O 1
ATOM 4216 N N . LYS B 1 300 ? 27.152 44.415 45.089 1.00 112.92 275 LYS B N 1
ATOM 4217 C CA . LYS B 1 300 ? 27.341 45.691 45.784 1.00 114.32 275 LYS B CA 1
ATOM 4218 C C . LYS B 1 300 ? 27.399 45.376 47.242 1.00 111.79 275 LYS B C 1
ATOM 4219 O O . LYS B 1 300 ? 26.678 44.513 47.726 1.00 109.17 275 LYS B O 1
ATOM 4225 N N . SER B 1 301 ? 28.259 46.060 47.959 1.00 111.92 276 SER B N 1
ATOM 4226 C CA . SER B 1 301 ? 28.292 45.794 49.390 1.00 113.70 276 SER B CA 1
ATOM 4227 C C . SER B 1 301 ? 27.123 46.527 50.052 1.00 112.76 276 SER B C 1
ATOM 4228 O O . SER B 1 301 ? 26.632 47.483 49.508 1.00 114.97 276 SER B O 1
ATOM 4231 N N . LEU B 1 302 ? 26.649 46.004 51.163 1.00 111.21 277 LEU B N 1
ATOM 4232 C CA . LEU B 1 302 ? 25.537 46.584 51.885 1.00 114.02 277 LEU B CA 1
ATOM 4233 C C . LEU B 1 302 ? 26.054 47.519 52.948 1.00 116.58 277 LEU B C 1
ATOM 4234 O O . LEU B 1 302 ? 26.915 47.159 53.724 1.00 115.31 277 LEU B O 1
ATOM 4239 N N . ASP B 1 303 ? 25.500 48.720 52.996 1.00 121.48 278 ASP B N 1
ATOM 4240 C CA . ASP B 1 303 ? 25.992 49.779 53.892 1.00 124.42 278 ASP B CA 1
ATOM 4241 C C . ASP B 1 303 ? 25.565 49.577 55.389 1.00 122.70 278 ASP B C 1
ATOM 4242 O O . ASP B 1 303 ? 24.437 49.197 55.714 1.00 120.39 278 ASP B O 1
ATOM 4247 N N . PHE B 1 304 ? 26.585 49.685 56.250 1.00 120.25 279 PHE B N 1
ATOM 4248 C CA . PHE B 1 304 ? 26.470 49.661 57.725 1.00 118.46 279 PHE B CA 1
ATOM 4249 C C . PHE B 1 304 ? 27.388 50.761 58.246 1.00 120.49 279 PHE B C 1
ATOM 4250 O O . PHE B 1 304 ? 28.286 51.216 57.549 1.00 120.12 279 PHE B O 1
ATOM 4258 N N . SER B 1 305 ? 27.192 51.132 59.495 1.00 122.80 280 SER B N 1
ATOM 4259 C CA . SER B 1 305 ? 28.153 51.994 60.175 1.00 125.66 280 SER B CA 1
ATOM 4260 C C . SER B 1 305 ? 28.268 51.633 61.653 1.00 126.06 280 SER B C 1
ATOM 4261 O O . SER B 1 305 ? 27.345 51.078 62.225 1.00 125.95 280 SER B O 1
ATOM 4264 N N . MET B 1 306 ? 29.419 51.954 62.224 1.00 126.41 281 MET B N 1
ATOM 4265 C CA . MET B 1 306 ? 29.643 51.841 63.648 1.00 129.25 281 MET B CA 1
ATOM 4266 C C . MET B 1 306 ? 29.762 53.222 64.229 1.00 132.50 281 MET B C 1
ATOM 4267 O O . MET B 1 306 ? 30.631 53.983 63.865 1.00 131.39 281 MET B O 1
ATOM 4272 N N . LYS B 1 307 ? 28.861 53.533 65.143 1.00 138.20 282 LYS B N 1
ATOM 4273 C CA . LYS B 1 307 ? 28.752 54.886 65.704 1.00 141.13 282 LYS B CA 1
ATOM 4274 C C . LYS B 1 307 ? 28.232 54.850 67.128 1.00 139.73 282 LYS B C 1
ATOM 4275 O O . LYS B 1 307 ? 27.867 53.799 67.644 1.00 137.30 282 LYS B O 1
ATOM 4277 N N . GLY B 1 308 ? 28.201 56.020 67.749 1.00 141.07 283 GLY B N 1
ATOM 4278 C CA . GLY B 1 308 ? 27.643 56.167 69.081 1.00 141.02 283 GLY B CA 1
ATOM 4279 C C . GLY B 1 308 ? 28.580 55.632 70.143 1.00 139.99 283 GLY B C 1
ATOM 4280 O O . GLY B 1 308 ? 28.150 54.977 71.101 1.00 138.93 283 GLY B O 1
ATOM 4281 N N . LEU B 1 309 ? 29.866 55.937 69.984 1.00 137.51 284 LEU B N 1
ATOM 4282 C CA . LEU B 1 309 ? 30.886 55.531 70.958 1.00 135.98 284 LEU B CA 1
ATOM 4283 C C . LEU B 1 309 ? 30.690 56.267 72.282 1.00 141.16 284 LEU B C 1
ATOM 4284 O O . LEU B 1 309 ? 30.592 57.494 72.303 1.00 141.82 284 LEU B O 1
ATOM 4289 N N . THR B 1 310 ? 30.544 55.501 73.351 1.00 142.72 285 THR B N 1
ATOM 4290 C CA . THR B 1 310 ? 30.362 56.054 74.698 1.00 146.37 285 THR B CA 1
ATOM 4291 C C . THR B 1 310 ? 31.131 55.234 75.671 1.00 146.92 285 THR B C 1
ATOM 4292 O O . THR B 1 310 ? 31.234 54.029 75.522 1.00 145.39 285 THR B O 1
ATOM 4296 N N . TYR B 1 311 ? 31.677 55.894 76.672 1.00 152.35 286 TYR B N 1
ATOM 4297 C CA . TYR B 1 311 ? 32.393 55.194 77.719 1.00 155.79 286 TYR B CA 1
ATOM 4298 C C . TYR B 1 311 ? 31.445 54.595 78.742 1.00 157.10 286 TYR B C 1
ATOM 4299 O O . TYR B 1 311 ? 30.413 55.152 79.041 1.00 157.95 286 TYR B O 1
ATOM 4308 N N . LEU B 1 312 ? 31.807 53.422 79.235 1.00 158.83 287 LEU B N 1
ATOM 4309 C CA . LEU B 1 312 ? 31.179 52.819 80.387 1.00 164.56 287 LEU B CA 1
ATOM 4310 C C . LEU B 1 312 ? 32.182 53.124 81.479 1.00 169.64 287 LEU B C 1
ATOM 4311 O O . LEU B 1 312 ? 33.319 52.682 81.397 1.00 171.84 287 LEU B O 1
ATOM 4316 N N . ASP B 1 313 ? 31.769 53.878 82.485 1.00 175.95 288 ASP B N 1
ATOM 4317 C CA . ASP B 1 313 ? 32.702 54.394 83.507 1.00 181.45 288 ASP B CA 1
ATOM 4318 C C . ASP B 1 313 ? 32.798 53.470 84.743 1.00 176.88 288 ASP B C 1
ATOM 4319 O O . ASP B 1 313 ? 31.988 53.530 85.654 1.00 177.49 288 ASP B O 1
ATOM 4324 N N . THR C 1 31 ? 1.412 -0.816 93.143 1.00 197.72 6 THR C N 1
ATOM 4325 C CA . THR C 1 31 ? 2.394 0.310 93.267 1.00 206.48 6 THR C CA 1
ATOM 4326 C C . THR C 1 31 ? 3.796 -0.232 93.558 1.00 206.81 6 THR C C 1
ATOM 4327 O O . THR C 1 31 ? 3.992 -0.964 94.537 1.00 205.43 6 THR C O 1
ATOM 4331 N N . ASP C 1 32 ? 4.777 0.192 92.760 1.00 205.74 7 ASP C N 1
ATOM 4332 C CA . ASP C 1 32 ? 6.126 -0.452 92.775 1.00 200.24 7 ASP C CA 1
ATOM 4333 C C . ASP C 1 32 ? 6.899 -0.098 94.076 1.00 193.13 7 ASP C C 1
ATOM 4334 O O . ASP C 1 32 ? 6.561 0.834 94.814 1.00 189.91 7 ASP C O 1
ATOM 4339 N N . LEU C 1 33 ? 7.896 -0.912 94.383 1.00 179.04 8 LEU C N 1
ATOM 4340 C CA . LEU C 1 33 ? 8.729 -0.688 95.565 1.00 170.42 8 LEU C CA 1
ATOM 4341 C C . LEU C 1 33 ? 9.772 0.378 95.282 1.00 168.52 8 LEU C C 1
ATOM 4342 O O . LEU C 1 33 ? 10.098 0.626 94.135 1.00 163.00 8 LEU C O 1
ATOM 4347 N N . THR C 1 34 ? 10.274 1.012 96.333 1.00 168.59 9 THR C N 1
ATOM 4348 C CA . THR C 1 34 ? 11.232 2.119 96.170 1.00 168.92 9 THR C CA 1
ATOM 4349 C C . THR C 1 34 ? 12.571 1.961 96.872 1.00 163.35 9 THR C C 1
ATOM 4350 O O . THR C 1 34 ? 12.674 1.261 97.867 1.00 161.14 9 THR C O 1
ATOM 4354 N N . PRO C 1 35 ? 13.598 2.645 96.367 1.00 161.01 10 PRO C N 1
ATOM 4355 C CA . PRO C 1 35 ? 14.902 2.568 96.990 1.00 159.18 10 PRO C CA 1
ATOM 4356 C C . PRO C 1 35 ? 14.871 2.891 98.451 1.00 160.58 10 PRO C C 1
ATOM 4357 O O . PRO C 1 35 ? 15.522 2.239 99.234 1.00 155.70 10 PRO C O 1
ATOM 4361 N N . PHE C 1 36 ? 14.053 3.852 98.810 1.00 167.46 11 PHE C N 1
ATOM 4362 C CA . PHE C 1 36 ? 13.900 4.205 100.202 1.00 172.92 11 PHE C CA 1
ATOM 4363 C C . PHE C 1 36 ? 13.437 2.986 101.035 1.00 166.55 11 PHE C C 1
ATOM 4364 O O . PHE C 1 36 ? 13.897 2.742 102.136 1.00 159.55 11 PHE C O 1
ATOM 4372 N N . GLN C 1 37 ? 12.557 2.193 100.457 1.00 162.15 12 GLN C N 1
ATOM 4373 C CA . GLN C 1 37 ? 12.089 0.960 101.085 1.00 158.86 12 GLN C CA 1
ATOM 4374 C C . GLN C 1 37 ? 13.081 -0.219 101.020 1.00 148.68 12 GLN C C 1
ATOM 4375 O O . GLN C 1 37 ? 13.181 -0.969 101.977 1.00 149.13 12 GLN C O 1
ATOM 4381 N N . ILE C 1 38 ? 13.756 -0.398 99.896 1.00 138.21 13 ILE C N 1
ATOM 4382 C CA . ILE C 1 38 ? 14.486 -1.653 99.628 1.00 132.76 13 ILE C CA 1
ATOM 4383 C C . ILE C 1 38 ? 16.019 -1.605 99.778 1.00 128.70 13 ILE C C 1
ATOM 4384 O O . ILE C 1 38 ? 16.661 -2.639 99.937 1.00 128.57 13 ILE C O 1
ATOM 4389 N N . ASP C 1 39 ? 16.595 -0.433 99.643 1.00 127.01 14 ASP C N 1
ATOM 4390 C CA . ASP C 1 39 ? 18.046 -0.303 99.538 1.00 125.38 14 ASP C CA 1
ATOM 4391 C C . ASP C 1 39 ? 18.825 -1.016 100.633 1.00 124.77 14 ASP C C 1
ATOM 4392 O O . ASP C 1 39 ? 19.785 -1.732 100.350 1.00 122.28 14 ASP C O 1
ATOM 4397 N N . ASP C 1 40 ? 18.456 -0.811 101.880 1.00 127.51 15 ASP C N 1
ATOM 4398 C CA . ASP C 1 40 ? 19.236 -1.415 102.979 1.00 126.01 15 ASP C CA 1
ATOM 4399 C C . ASP C 1 40 ? 19.256 -2.927 102.909 1.00 122.24 15 ASP C C 1
ATOM 4400 O O . ASP C 1 40 ? 20.279 -3.539 103.187 1.00 122.20 15 ASP C O 1
ATOM 4405 N N . THR C 1 41 ? 18.123 -3.502 102.505 1.00 120.16 16 THR C N 1
ATOM 4406 C CA . THR C 1 41 ? 17.963 -4.942 102.372 1.00 116.63 16 THR C CA 1
ATOM 4407 C C . THR C 1 41 ? 18.859 -5.486 101.249 1.00 113.30 16 THR C C 1
ATOM 4408 O O . THR C 1 41 ? 19.512 -6.533 101.407 1.00 109.83 16 THR C O 1
ATOM 4412 N N . LEU C 1 42 ? 18.824 -4.810 100.106 1.00 111.86 17 LEU C N 1
ATOM 4413 C CA . LEU C 1 42 ? 19.621 -5.237 98.975 1.00 110.57 17 LEU C CA 1
ATOM 4414 C C . LEU C 1 42 ? 21.108 -5.132 99.302 1.00 110.67 17 LEU C C 1
ATOM 4415 O O . LEU C 1 42 ? 21.905 -5.993 98.912 1.00 110.05 17 LEU C O 1
ATOM 4420 N N . LYS C 1 43 ? 21.503 -4.059 99.973 1.00 110.67 18 LYS C N 1
ATOM 4421 C CA . LYS C 1 43 ? 22.899 -3.906 100.345 1.00 110.21 18 LYS C CA 1
ATOM 4422 C C . LYS C 1 43 ? 23.349 -5.075 101.219 1.00 108.95 18 LYS C C 1
ATOM 4423 O O . LYS C 1 43 ? 24.412 -5.646 101.031 1.00 109.30 18 LYS C O 1
ATOM 4429 N N . ALA C 1 44 ? 22.525 -5.405 102.176 1.00 108.96 19 ALA C N 1
ATOM 4430 C CA . ALA C 1 44 ? 22.839 -6.502 103.083 1.00 108.09 19 ALA C CA 1
ATOM 4431 C C . ALA C 1 44 ? 22.994 -7.819 102.328 1.00 105.32 19 ALA C C 1
ATOM 4432 O O . ALA C 1 44 ? 23.885 -8.607 102.608 1.00 104.25 19 ALA C O 1
ATOM 4434 N N . ALA C 1 45 ? 22.137 -7.998 101.324 1.00 103.17 20 ALA C N 1
ATOM 4435 C CA . ALA C 1 45 ? 22.187 -9.168 100.471 1.00 100.47 20 ALA C CA 1
ATOM 4436 C C . ALA C 1 45 ? 23.473 -9.232 99.623 1.00 99.16 20 ALA C C 1
ATOM 4437 O O . ALA C 1 45 ? 24.064 -10.314 99.460 1.00 99.47 20 ALA C O 1
ATOM 4439 N N . LEU C 1 46 ? 23.899 -8.086 99.108 1.00 97.93 21 LEU C N 1
ATOM 4440 C CA . LEU C 1 46 ? 25.107 -8.010 98.346 1.00 96.24 21 LEU C CA 1
ATOM 4441 C C . LEU C 1 46 ? 26.273 -8.331 99.226 1.00 97.63 21 LEU C C 1
ATOM 4442 O O . LEU C 1 46 ? 27.238 -9.020 98.814 1.00 97.96 21 LEU C O 1
ATOM 4447 N N . ARG C 1 47 ? 26.232 -7.823 100.452 1.00 99.96 22 ARG C N 1
ATOM 4448 C CA . ARG C 1 47 ? 27.326 -8.060 101.443 1.00 101.66 22 ARG C CA 1
ATOM 4449 C C . ARG C 1 47 ? 27.427 -9.510 101.887 1.00 99.48 22 ARG C C 1
ATOM 4450 O O . ARG C 1 47 ? 28.501 -9.991 102.196 1.00 98.61 22 ARG C O 1
ATOM 4458 N N . GLU C 1 48 ? 26.285 -10.167 101.867 1.00 99.03 23 GLU C N 1
ATOM 4459 C CA . GLU C 1 48 ? 26.205 -11.571 102.190 1.00 98.71 23 GLU C CA 1
ATOM 4460 C C . GLU C 1 48 ? 26.930 -12.396 101.163 1.00 97.42 23 GLU C C 1
ATOM 4461 O O . GLU C 1 48 ? 27.599 -13.346 101.493 1.00 98.08 23 GLU C O 1
ATOM 4467 N N . ASP C 1 49 ? 26.810 -11.991 99.910 1.00 96.31 24 ASP C N 1
ATOM 4468 C CA . ASP C 1 49 ? 27.377 -12.707 98.753 1.00 95.03 24 ASP C CA 1
ATOM 4469 C C . ASP C 1 49 ? 28.806 -12.296 98.407 1.00 93.98 24 ASP C C 1
ATOM 4470 O O . ASP C 1 49 ? 29.465 -12.938 97.591 1.00 93.14 24 ASP C O 1
ATOM 4475 N N . VAL C 1 50 ? 29.284 -11.219 98.992 1.00 94.10 25 VAL C N 1
ATOM 4476 C CA . VAL C 1 50 ? 30.676 -10.762 98.718 1.00 94.11 25 VAL C CA 1
ATOM 4477 C C . VAL C 1 50 ? 31.274 -10.220 99.989 1.00 95.15 25 VAL C C 1
ATOM 4478 O O . VAL C 1 50 ? 30.940 -9.161 100.429 1.00 95.60 25 VAL C O 1
ATOM 4482 N N . HIS C 1 51 ? 32.142 -10.978 100.595 1.00 96.01 26 HIS C N 1
ATOM 4483 C CA . HIS C 1 51 ? 32.665 -10.621 101.892 1.00 98.32 26 HIS C CA 1
ATOM 4484 C C . HIS C 1 51 ? 34.005 -9.886 101.738 1.00 97.51 26 HIS C C 1
ATOM 4485 O O . HIS C 1 51 ? 34.334 -9.022 102.520 1.00 98.38 26 HIS C O 1
ATOM 4492 N N . SER C 1 52 ? 34.778 -10.308 100.771 1.00 96.77 27 SER C N 1
ATOM 4493 C CA . SER C 1 52 ? 36.023 -9.673 100.462 1.00 97.09 27 SER C CA 1
ATOM 4494 C C . SER C 1 52 ? 35.943 -9.212 99.044 1.00 96.04 27 SER C C 1
ATOM 4495 O O . SER C 1 52 ? 35.678 -8.073 98.789 1.00 95.90 27 SER C O 1
ATOM 4498 N N . GLU C 1 53 ? 36.133 -10.135 98.113 1.00 95.46 28 GLU C N 1
ATOM 4499 C CA . GLU C 1 53 ? 35.912 -9.855 96.688 1.00 94.54 28 GLU C CA 1
ATOM 4500 C C . GLU C 1 53 ? 35.323 -11.011 95.921 1.00 93.84 28 GLU C C 1
ATOM 4501 O O . GLU C 1 53 ? 35.214 -12.147 96.427 1.00 94.09 28 GLU C O 1
ATOM 4507 N N . ASP C 1 54 ? 34.893 -10.715 94.702 1.00 93.11 29 ASP C N 1
ATOM 4508 C CA . ASP C 1 54 ? 34.395 -11.761 93.776 1.00 92.51 29 ASP C CA 1
ATOM 4509 C C . ASP C 1 54 ? 35.611 -12.248 93.006 1.00 92.77 29 ASP C C 1
ATOM 4510 O O . ASP C 1 54 ? 35.888 -11.756 91.924 1.00 92.56 29 ASP C O 1
ATOM 4515 N N . TYR C 1 55 ? 36.322 -13.203 93.581 1.00 93.43 30 TYR C N 1
ATOM 4516 C CA . TYR C 1 55 ? 37.587 -13.684 93.013 1.00 94.03 30 TYR C CA 1
ATOM 4517 C C . TYR C 1 55 ? 37.451 -14.184 91.563 1.00 93.59 30 TYR C C 1
ATOM 4518 O O . TYR C 1 55 ? 38.243 -13.894 90.690 1.00 93.82 30 TYR C O 1
ATOM 4527 N N . SER C 1 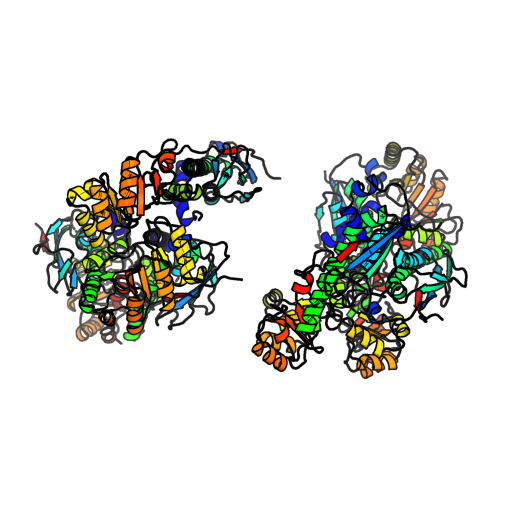56 ? 36.400 -14.945 91.331 1.00 93.07 31 SER C N 1
ATOM 4528 C CA . SER C 1 56 ? 36.188 -15.592 89.996 1.00 92.82 31 SER C CA 1
ATOM 4529 C C . SER C 1 56 ? 36.080 -14.487 88.938 1.00 92.37 31 SER C C 1
ATOM 4530 O O . SER C 1 56 ? 36.613 -14.596 87.846 1.00 92.59 31 SER C O 1
ATOM 4533 N N . THR C 1 57 ? 35.381 -13.428 89.276 1.00 91.91 32 THR C N 1
ATOM 4534 C CA . THR C 1 57 ? 35.150 -12.380 88.305 1.00 91.67 32 THR C CA 1
ATOM 4535 C C . THR C 1 57 ? 36.324 -11.482 88.199 1.00 92.19 32 THR C C 1
ATOM 4536 O O . THR C 1 57 ? 36.680 -11.097 87.104 1.00 92.36 32 THR C O 1
ATOM 4540 N N . ASN C 1 58 ? 36.931 -11.152 89.304 1.00 92.55 33 ASN C N 1
ATOM 4541 C CA . ASN C 1 58 ? 38.151 -10.328 89.292 1.00 93.21 33 ASN C CA 1
ATOM 4542 C C . ASN C 1 58 ? 39.311 -10.943 88.603 1.00 93.83 33 ASN C C 1
ATOM 4543 O O . ASN C 1 58 ? 40.134 -10.226 87.991 1.00 97.28 33 ASN C O 1
ATOM 4548 N N . ALA C 1 59 ? 39.426 -12.248 88.686 1.00 94.37 34 ALA C N 1
ATOM 4549 C CA . ALA C 1 59 ? 40.529 -12.991 87.971 1.00 96.38 34 ALA C CA 1
ATOM 4550 C C . ALA C 1 59 ? 40.475 -12.854 86.427 1.00 96.30 34 ALA C C 1
ATOM 4551 O O . ALA C 1 59 ? 41.499 -12.772 85.780 1.00 96.10 34 ALA C O 1
ATOM 4553 N N . ILE C 1 60 ? 39.262 -12.774 85.904 1.00 96.41 35 ILE C N 1
ATOM 4554 C CA . ILE C 1 60 ? 39.038 -12.580 84.482 1.00 98.82 35 ILE C CA 1
ATOM 4555 C C . ILE C 1 60 ? 38.928 -11.130 84.019 1.00 101.19 35 ILE C C 1
ATOM 4556 O O . ILE C 1 60 ? 38.638 -10.880 82.859 1.00 100.48 35 ILE C O 1
ATOM 4561 N N . PHE C 1 61 ? 39.205 -10.198 84.920 1.00 102.14 36 PHE C N 1
ATOM 4562 C CA . PHE C 1 61 ? 39.150 -8.778 84.582 1.00 103.33 36 PHE C CA 1
ATOM 4563 C C . PHE C 1 61 ? 40.072 -8.425 83.436 1.00 103.38 36 PHE C C 1
ATOM 4564 O O . PHE C 1 61 ? 41.209 -8.830 83.453 1.00 102.57 36 PHE C O 1
ATOM 4572 N N . ASP C 1 62 ? 39.556 -7.637 82.483 1.00 102.92 37 ASP C N 1
ATOM 4573 C CA . ASP C 1 62 ? 40.294 -7.194 81.322 1.00 102.38 37 ASP C CA 1
ATOM 4574 C C . ASP C 1 62 ? 39.923 -5.763 80.988 1.00 102.23 37 ASP C C 1
ATOM 4575 O O . ASP C 1 62 ? 39.088 -5.154 81.645 1.00 102.83 37 ASP C O 1
ATOM 4580 N N . HIS C 1 63 ? 40.555 -5.248 79.940 1.00 102.36 38 HIS C N 1
ATOM 4581 C CA . HIS C 1 63 ? 40.408 -3.876 79.481 1.00 102.38 38 HIS C CA 1
ATOM 4582 C C . HIS C 1 63 ? 39.284 -3.702 78.474 1.00 102.09 38 HIS C C 1
ATOM 4583 O O . HIS C 1 63 ? 39.179 -2.708 77.822 1.00 104.46 38 HIS C O 1
ATOM 4590 N N . HIS C 1 64 ? 38.444 -4.693 78.372 1.00 100.80 39 HIS C N 1
ATOM 4591 C CA . HIS C 1 64 ? 37.245 -4.590 77.604 1.00 101.69 39 HIS C CA 1
ATOM 4592 C C . HIS C 1 64 ? 36.362 -3.439 78.069 1.00 101.17 39 HIS C C 1
ATOM 4593 O O . HIS C 1 64 ? 36.494 -2.928 79.140 1.00 99.91 39 HIS C O 1
ATOM 4600 N N . GLY C 1 65 ? 35.432 -3.076 77.218 1.00 101.81 40 GLY C N 1
ATOM 4601 C CA . GLY C 1 65 ? 34.425 -2.138 77.543 1.00 101.99 40 GLY C CA 1
ATOM 4602 C C . GLY C 1 65 ? 33.198 -2.819 78.110 1.00 100.67 40 GLY C C 1
ATOM 4603 O O . GLY C 1 65 ? 33.173 -3.913 78.673 1.00 98.12 40 GLY C O 1
ATOM 4604 N N . GLN C 1 66 ? 32.140 -2.083 77.944 1.00 102.71 41 GLN C N 1
ATOM 4605 C CA . GLN C 1 66 ? 30.883 -2.496 78.437 1.00 102.65 41 GLN C CA 1
ATOM 4606 C C . GLN C 1 66 ? 30.459 -3.747 77.765 1.00 101.19 41 GLN C C 1
ATOM 4607 O O . GLN C 1 66 ? 30.858 -4.035 76.662 1.00 100.75 41 GLN C O 1
ATOM 4613 N N . ALA C 1 67 ? 29.609 -4.468 78.482 1.00 100.15 42 ALA C N 1
ATOM 4614 C CA . ALA C 1 67 ? 29.070 -5.743 78.044 1.00 99.65 42 ALA C CA 1
ATOM 4615 C C . ALA C 1 67 ? 27.558 -5.755 78.193 1.00 101.17 42 ALA C C 1
ATOM 4616 O O . ALA C 1 67 ? 26.983 -4.961 78.916 1.00 101.89 42 ALA C O 1
ATOM 4618 N N . LYS C 1 68 ? 26.926 -6.701 77.537 1.00 102.85 43 LYS C N 1
ATOM 4619 C CA . LYS C 1 68 ? 25.484 -6.880 77.624 1.00 104.26 43 LYS C CA 1
ATOM 4620 C C . LYS C 1 68 ? 25.182 -8.301 77.979 1.00 102.30 43 LYS C C 1
ATOM 4621 O O . LYS C 1 68 ? 25.839 -9.242 77.485 1.00 101.92 43 LYS C O 1
ATOM 4627 N N . VAL C 1 69 ? 24.180 -8.477 78.823 1.00 100.96 44 VAL C N 1
ATOM 4628 C CA . VAL C 1 69 ? 23.706 -9.809 79.220 1.00 99.74 44 VAL C CA 1
ATOM 4629 C C . VAL C 1 69 ? 22.219 -9.790 79.204 1.00 100.06 44 VAL C C 1
ATOM 4630 O O . VAL C 1 69 ? 21.606 -8.766 79.504 1.00 102.84 44 VAL C O 1
ATOM 4634 N N . SER C 1 70 ? 21.628 -10.936 78.919 1.00 99.23 45 SER C N 1
ATOM 4635 C CA . SER C 1 70 ? 20.162 -11.039 78.805 1.00 99.62 45 SER C CA 1
ATOM 4636 C C . SER C 1 70 ? 19.538 -11.810 79.934 1.00 98.58 45 SER C C 1
ATOM 4637 O O . SER C 1 70 ? 20.039 -12.855 80.351 1.00 96.35 45 SER C O 1
ATOM 4640 N N . LEU C 1 71 ? 18.413 -11.292 80.400 1.00 100.24 46 LEU C N 1
ATOM 4641 C CA . LEU C 1 71 ? 17.598 -11.967 81.416 1.00 100.97 46 LEU C CA 1
ATOM 4642 C C . LEU C 1 71 ? 16.466 -12.702 80.740 1.00 102.52 46 LEU C C 1
ATOM 4643 O O . LEU C 1 71 ? 15.646 -12.098 80.054 1.00 106.31 46 LEU C O 1
ATOM 4648 N N . PHE C 1 72 ? 16.462 -14.016 80.889 1.00 101.85 47 PHE C N 1
ATOM 4649 C CA . PHE C 1 72 ? 15.461 -14.893 80.267 1.00 102.46 47 PHE C CA 1
ATOM 4650 C C . PHE C 1 72 ? 14.572 -15.528 81.305 1.00 103.39 47 PHE C C 1
ATOM 4651 O O . PHE C 1 72 ? 15.038 -16.042 82.315 1.00 102.81 47 PHE C O 1
ATOM 4659 N N . ALA C 1 73 ? 13.286 -15.513 81.037 1.00 106.11 48 ALA C N 1
ATOM 4660 C CA . ALA C 1 73 ? 12.357 -16.353 81.800 1.00 107.51 48 ALA C CA 1
ATOM 4661 C C . ALA C 1 73 ? 12.561 -17.800 81.380 1.00 107.37 48 ALA C C 1
ATOM 4662 O O . ALA C 1 73 ? 12.719 -18.087 80.206 1.00 106.19 48 ALA C O 1
ATOM 4664 N N . LYS C 1 74 ? 12.564 -18.705 82.330 1.00 108.30 49 LYS C N 1
ATOM 4665 C CA . LYS C 1 74 ? 12.768 -20.117 82.007 1.00 111.33 49 LYS C CA 1
ATOM 4666 C C . LYS C 1 74 ? 11.631 -21.035 82.422 1.00 112.97 49 LYS C C 1
ATOM 4667 O O . LYS C 1 74 ? 11.752 -22.242 82.411 1.00 114.17 49 LYS C O 1
ATOM 4673 N N . GLU C 1 75 ? 10.520 -20.422 82.759 1.00 115.37 50 GLU C N 1
ATOM 4674 C CA . GLU C 1 75 ? 9.409 -21.119 83.340 1.00 116.60 50 GLU C CA 1
ATOM 4675 C C . GLU C 1 75 ? 8.236 -20.183 83.287 1.00 117.45 50 GLU C C 1
ATOM 4676 O O . GLU C 1 75 ? 8.348 -18.979 83.428 1.00 118.50 50 GLU C O 1
ATOM 4682 N N . ALA C 1 76 ? 7.085 -20.755 83.076 1.00 120.87 51 ALA C N 1
ATOM 4683 C CA . ALA C 1 76 ? 5.871 -19.951 82.931 1.00 123.63 51 ALA C CA 1
ATOM 4684 C C . ALA C 1 76 ? 5.336 -19.517 84.295 1.00 121.17 51 ALA C C 1
ATOM 4685 O O . ALA C 1 76 ? 5.253 -20.301 85.222 1.00 117.51 51 ALA C O 1
ATOM 4687 N N . GLY C 1 77 ? 4.906 -18.270 84.340 1.00 120.59 52 GLY C N 1
ATOM 4688 C CA . GLY C 1 77 ? 4.252 -17.731 85.504 1.00 121.23 52 GLY C CA 1
ATOM 4689 C C . GLY C 1 77 ? 4.020 -16.232 85.391 1.00 122.54 52 GLY C C 1
ATOM 4690 O O . GLY C 1 77 ? 3.761 -15.702 84.317 1.00 121.87 52 GLY C O 1
ATOM 4691 N N . VAL C 1 78 ? 4.114 -15.568 86.523 1.00 123.11 53 VAL C N 1
ATOM 4692 C CA . VAL C 1 78 ? 3.903 -14.137 86.590 1.00 125.92 53 VAL C CA 1
ATOM 4693 C C . VAL C 1 78 ? 5.162 -13.452 87.028 1.00 124.96 53 VAL C C 1
ATOM 4694 O O . VAL C 1 78 ? 5.805 -13.869 87.965 1.00 121.36 53 VAL C O 1
ATOM 4698 N N . LEU C 1 79 ? 5.449 -12.331 86.396 1.00 128.60 54 LEU C N 1
ATOM 4699 C CA . LEU C 1 79 ? 6.655 -11.539 86.695 1.00 128.23 54 LEU C CA 1
ATOM 4700 C C . LEU C 1 79 ? 6.432 -10.595 87.881 1.00 129.01 54 LEU C C 1
ATOM 4701 O O . LEU C 1 79 ? 5.545 -9.759 87.844 1.00 133.30 54 LEU C O 1
ATOM 4706 N N . ALA C 1 80 ? 7.272 -10.721 88.901 1.00 126.63 55 ALA C N 1
ATOM 4707 C CA . ALA C 1 80 ? 7.280 -9.789 90.043 1.00 127.55 55 ALA C CA 1
ATOM 4708 C C . ALA C 1 80 ? 8.688 -9.546 90.559 1.00 125.58 55 ALA C C 1
ATOM 4709 O O . ALA C 1 80 ? 9.505 -10.455 90.604 1.00 125.70 55 ALA C O 1
ATOM 4711 N N . GLY C 1 81 ? 8.961 -8.297 90.898 1.00 125.14 56 GLY C N 1
ATOM 4712 C CA . GLY C 1 81 ? 10.271 -7.875 91.405 1.00 123.68 56 GLY C CA 1
ATOM 4713 C C . GLY C 1 81 ? 11.272 -7.372 90.383 1.00 121.23 56 GLY C C 1
ATOM 4714 O O . GLY C 1 81 ? 12.462 -7.328 90.644 1.00 118.26 56 GLY C O 1
ATOM 4715 N N . LEU C 1 82 ? 10.797 -6.977 89.223 1.00 121.70 57 LEU C N 1
ATOM 4716 C CA . LEU C 1 82 ? 11.686 -6.520 88.154 1.00 121.99 57 LEU C CA 1
ATOM 4717 C C . LEU C 1 82 ? 12.530 -5.304 88.563 1.00 123.44 57 LEU C C 1
ATOM 4718 O O . LEU C 1 82 ? 13.705 -5.224 88.270 1.00 120.81 57 LEU C O 1
ATOM 4723 N N . THR C 1 83 ? 11.929 -4.343 89.230 1.00 126.57 58 THR C N 1
ATOM 4724 C CA . THR C 1 83 ? 12.699 -3.128 89.597 1.00 127.81 58 THR C CA 1
ATOM 4725 C C . THR C 1 83 ? 13.627 -3.428 90.769 1.00 123.63 58 THR C C 1
ATOM 4726 O O . THR C 1 83 ? 14.609 -2.729 90.985 1.00 123.58 58 THR C O 1
ATOM 4730 N N . VAL C 1 84 ? 13.261 -4.440 91.543 1.00 119.70 59 VAL C N 1
ATOM 4731 C CA . VAL C 1 84 ? 14.112 -4.891 92.633 1.00 115.45 59 VAL C CA 1
ATOM 4732 C C . VAL C 1 84 ? 15.354 -5.479 92.014 1.00 111.19 59 VAL C C 1
ATOM 4733 O O . VAL C 1 84 ? 16.471 -5.188 92.434 1.00 110.60 59 VAL C O 1
ATOM 4737 N N . PHE C 1 85 ? 15.128 -6.333 91.037 1.00 108.77 60 PHE C N 1
ATOM 4738 C CA . PHE C 1 85 ? 16.206 -6.967 90.262 1.00 105.51 60 PHE C CA 1
ATOM 4739 C C . PHE C 1 85 ? 17.166 -5.908 89.745 1.00 105.68 60 PHE C C 1
ATOM 4740 O O . PHE C 1 85 ? 18.375 -5.992 89.915 1.00 105.19 60 PHE C O 1
ATOM 4748 N N . GLN C 1 86 ? 16.592 -4.886 89.157 1.00 108.09 61 GLN C N 1
ATOM 4749 C CA . GLN C 1 86 ? 17.359 -3.802 88.563 1.00 109.44 61 GLN C CA 1
ATOM 4750 C C . GLN C 1 86 ? 18.197 -3.026 89.607 1.00 109.37 61 GLN C C 1
ATOM 4751 O O . GLN C 1 86 ? 19.346 -2.659 89.367 1.00 107.69 61 GLN C O 1
ATOM 4757 N N . ARG C 1 87 ? 17.598 -2.804 90.763 1.00 109.87 62 ARG C N 1
ATOM 4758 C CA . ARG C 1 87 ? 18.200 -1.979 91.798 1.00 110.16 62 ARG C CA 1
ATOM 4759 C C . ARG C 1 87 ? 19.479 -2.624 92.358 1.00 107.40 62 ARG C C 1
ATOM 4760 O O . ARG C 1 87 ? 20.394 -1.945 92.788 1.00 108.18 62 ARG C O 1
ATOM 4768 N N . VAL C 1 88 ? 19.518 -3.933 92.394 1.00 104.60 63 VAL C N 1
ATOM 4769 C CA . VAL C 1 88 ? 20.702 -4.637 92.894 1.00 102.59 63 VAL C CA 1
ATOM 4770 C C . VAL C 1 88 ? 21.948 -4.209 92.112 1.00 100.97 63 VAL C C 1
ATOM 4771 O O . VAL C 1 88 ? 22.985 -3.897 92.685 1.00 99.50 63 VAL C O 1
ATOM 4775 N N . PHE C 1 89 ? 21.795 -4.131 90.788 1.00 101.17 64 PHE C N 1
ATOM 4776 C CA . PHE C 1 89 ? 22.875 -3.650 89.888 1.00 100.53 64 PHE C CA 1
ATOM 4777 C C . PHE C 1 89 ? 23.200 -2.173 90.105 1.00 103.31 64 PHE C C 1
ATOM 4778 O O . PHE C 1 89 ? 24.336 -1.798 90.209 1.00 103.78 64 PHE C O 1
ATOM 4786 N N . THR C 1 90 ? 22.172 -1.365 90.224 1.00 106.78 65 THR C N 1
ATOM 4787 C CA . THR C 1 90 ? 22.287 0.078 90.307 1.00 110.73 65 THR C CA 1
ATOM 4788 C C . THR C 1 90 ? 22.889 0.639 91.612 1.00 112.45 65 THR C C 1
ATOM 4789 O O . THR C 1 90 ? 23.611 1.630 91.593 1.00 113.25 65 THR C O 1
ATOM 4793 N N . LEU C 1 91 ? 22.651 -0.018 92.724 1.00 114.08 66 LEU C N 1
ATOM 4794 C CA . LEU C 1 91 ? 23.407 0.261 93.975 1.00 117.95 66 LEU C CA 1
ATOM 4795 C C . LEU C 1 91 ? 24.905 -0.001 93.877 1.00 123.23 66 LEU C C 1
ATOM 4796 O O . LEU C 1 91 ? 25.719 0.610 94.536 1.00 121.38 66 LEU C O 1
ATOM 4801 N N . PHE C 1 92 ? 25.235 -1.037 93.116 1.00 131.04 67 PHE C N 1
ATOM 4802 C CA . PHE C 1 92 ? 26.616 -1.539 93.009 1.00 136.92 67 PHE C CA 1
ATOM 4803 C C . PHE C 1 92 ? 27.474 -0.685 92.043 1.00 136.94 67 PHE C C 1
ATOM 4804 O O . PHE C 1 92 ? 28.642 -0.491 92.261 1.00 141.20 67 PHE C O 1
ATOM 4812 N N . ASP C 1 93 ? 26.888 -0.300 90.925 1.00 132.10 68 ASP C N 1
ATOM 4813 C CA . ASP C 1 93 ? 27.621 0.294 89.844 1.00 131.12 68 ASP C CA 1
ATOM 4814 C C . ASP C 1 93 ? 26.697 0.988 88.848 1.00 124.18 68 ASP C C 1
ATOM 4815 O O . ASP C 1 93 ? 25.519 1.050 89.036 1.00 120.58 68 ASP C O 1
ATOM 4820 N N . GLU C 1 94 ? 27.299 1.526 87.805 1.00 123.65 69 GLU C N 1
ATOM 4821 C CA . GLU C 1 94 ? 26.594 2.182 86.744 1.00 127.39 69 GLU C CA 1
ATOM 4822 C C . GLU C 1 94 ? 26.149 1.125 85.775 1.00 122.55 69 GLU C C 1
ATOM 4823 O O . GLU C 1 94 ? 26.953 0.537 85.090 1.00 120.46 69 GLU C O 1
ATOM 4829 N N . VAL C 1 95 ? 24.851 0.921 85.709 1.00 119.44 70 VAL C N 1
ATOM 4830 C CA . VAL C 1 95 ? 24.298 -0.118 84.867 1.00 117.09 70 VAL C CA 1
ATOM 4831 C C . VAL C 1 95 ? 23.027 0.398 84.243 1.00 117.04 70 VAL C C 1
ATOM 4832 O O . VAL C 1 95 ? 22.224 1.035 84.901 1.00 118.12 70 VAL C O 1
ATOM 4836 N N . THR C 1 96 ? 22.875 0.139 82.964 1.00 115.56 71 THR C N 1
ATOM 4837 C CA . THR C 1 96 ? 21.676 0.536 82.251 1.00 117.39 71 THR C CA 1
ATOM 4838 C C . THR C 1 96 ? 20.917 -0.682 81.771 1.00 116.48 71 THR C C 1
ATOM 4839 O O . THR C 1 96 ? 21.456 -1.775 81.716 1.00 112.56 71 THR C O 1
ATOM 4843 N N . PHE C 1 97 ? 19.654 -0.469 81.410 1.00 119.21 72 PHE C N 1
ATOM 4844 C CA . PHE C 1 97 ? 18.809 -1.561 80.958 1.00 119.18 72 PHE C CA 1
ATOM 4845 C C . PHE C 1 97 ? 18.108 -1.280 79.661 1.00 123.44 72 PHE C C 1
ATOM 4846 O O . PHE C 1 97 ? 17.868 -0.165 79.322 1.00 128.59 72 PHE C O 1
ATOM 4854 N N . GLN C 1 98 ? 17.797 -2.328 78.938 1.00 125.47 73 GLN C N 1
ATOM 4855 C CA . GLN C 1 98 ? 16.948 -2.250 77.767 1.00 128.67 73 GLN C CA 1
ATOM 4856 C C . GLN C 1 98 ? 15.831 -3.260 77.939 1.00 130.12 73 GLN C C 1
ATOM 4857 O O . GLN C 1 98 ? 16.075 -4.375 78.390 1.00 130.51 73 GLN C O 1
ATOM 4863 N N . ASN C 1 99 ? 14.611 -2.856 77.606 1.00 134.32 74 ASN C N 1
ATOM 4864 C CA . ASN C 1 99 ? 13.446 -3.683 77.787 1.00 135.16 74 ASN C CA 1
ATOM 4865 C C . ASN C 1 99 ? 12.693 -3.731 76.473 1.00 140.32 74 ASN C C 1
ATOM 4866 O O . ASN C 1 99 ? 11.636 -3.105 76.333 1.00 145.53 74 ASN C O 1
ATOM 4871 N N . PRO C 1 100 ? 13.193 -4.517 75.516 1.00 139.32 75 PRO C N 1
ATOM 4872 C CA . PRO C 1 100 ? 12.601 -4.670 74.189 1.00 140.47 75 PRO C CA 1
ATOM 4873 C C . PRO C 1 100 ? 11.104 -4.906 74.139 1.00 142.37 75 PRO C C 1
ATOM 4874 O O . PRO C 1 100 ? 10.453 -4.382 73.287 1.00 146.78 75 PRO C O 1
ATOM 4878 N N . HIS C 1 101 ? 10.586 -5.707 75.047 1.00 143.64 76 HIS C N 1
ATOM 4879 C CA . HIS C 1 101 ? 9.168 -6.107 75.041 1.00 146.62 76 HIS C CA 1
ATOM 4880 C C . HIS C 1 101 ? 8.308 -5.404 76.075 1.00 148.95 76 HIS C C 1
ATOM 4881 O O . HIS C 1 101 ? 7.152 -5.753 76.294 1.00 149.06 76 HIS C O 1
ATOM 4888 N N . GLN C 1 102 ? 8.876 -4.378 76.685 1.00 152.13 77 GLN C N 1
ATOM 4889 C CA . GLN C 1 102 ? 8.160 -3.537 77.642 1.00 155.51 77 GLN C CA 1
ATOM 4890 C C . GLN C 1 102 ? 7.532 -4.341 78.782 1.00 151.52 77 GLN C C 1
ATOM 4891 O O . GLN C 1 102 ? 6.421 -4.059 79.207 1.00 155.11 77 GLN C O 1
ATOM 4897 N N . PHE C 1 103 ? 8.259 -5.332 79.266 1.00 145.10 78 PHE C N 1
ATOM 4898 C CA . PHE C 1 103 ? 7.794 -6.155 80.385 1.00 142.12 78 PHE C CA 1
ATOM 4899 C C . PHE C 1 103 ? 7.652 -5.352 81.665 1.00 142.34 78 PHE C C 1
ATOM 4900 O O . PHE C 1 103 ? 8.474 -4.503 81.975 1.00 144.25 78 PHE C O 1
ATOM 4908 N N . LYS C 1 104 ? 6.628 -5.645 82.428 1.00 144.07 79 LYS C N 1
ATOM 4909 C CA . LYS C 1 104 ? 6.505 -5.067 83.779 1.00 147.74 79 LYS C CA 1
ATOM 4910 C C . LYS C 1 104 ? 5.853 -6.013 84.762 1.00 145.45 79 LYS C C 1
ATOM 4911 O O . LYS C 1 104 ? 5.283 -7.039 84.383 1.00 143.63 79 LYS C O 1
ATOM 4917 N N . ASP C 1 105 ? 6.017 -5.696 86.038 1.00 145.43 80 ASP C N 1
ATOM 4918 C CA . ASP C 1 105 ? 5.520 -6.576 87.088 1.00 146.41 80 ASP C CA 1
ATOM 4919 C C . ASP C 1 105 ? 4.043 -6.761 86.843 1.00 148.34 80 ASP C C 1
ATOM 4920 O O . ASP C 1 105 ? 3.350 -5.806 86.531 1.00 153.31 80 ASP C O 1
ATOM 4925 N N . GLY C 1 106 ? 3.597 -8.012 86.941 1.00 146.17 81 GLY C N 1
ATOM 4926 C CA . GLY C 1 106 ? 2.204 -8.404 86.658 1.00 146.40 81 GLY C CA 1
ATOM 4927 C C . GLY C 1 106 ? 1.991 -9.140 85.355 1.00 144.70 81 GLY C C 1
ATOM 4928 O O . GLY C 1 106 ? 1.038 -9.891 85.224 1.00 143.20 81 GLY C O 1
ATOM 4929 N N . ASP C 1 107 ? 2.889 -8.928 84.407 1.00 144.79 82 ASP C N 1
ATOM 4930 C CA . ASP C 1 107 ? 2.815 -9.579 83.090 1.00 147.49 82 ASP C CA 1
ATOM 4931 C C . ASP C 1 107 ? 3.064 -11.062 83.138 1.00 146.00 82 ASP C C 1
ATOM 4932 O O . ASP C 1 107 ? 3.810 -11.542 83.974 1.00 141.55 82 ASP C O 1
ATOM 4937 N N . ARG C 1 108 ? 2.420 -11.788 82.233 1.00 150.15 83 ARG C N 1
ATOM 4938 C CA . ARG C 1 108 ? 2.567 -13.248 82.185 1.00 151.07 83 ARG C CA 1
ATOM 4939 C C . ARG C 1 108 ? 3.841 -13.592 81.455 1.00 145.32 83 ARG C C 1
ATOM 4940 O O . ARG C 1 108 ? 4.249 -12.858 80.567 1.00 148.77 83 ARG C O 1
ATOM 4948 N N . LEU C 1 109 ? 4.494 -14.666 81.888 1.00 137.48 84 LEU C N 1
ATOM 4949 C CA . LEU C 1 109 ? 5.776 -15.097 81.320 1.00 133.23 84 LEU C CA 1
ATOM 4950 C C . LEU C 1 109 ? 5.671 -16.471 80.735 1.00 131.71 84 LEU C C 1
ATOM 4951 O O . LEU C 1 109 ? 4.933 -17.328 81.224 1.00 135.55 84 LEU C O 1
ATOM 4956 N N . THR C 1 110 ? 6.429 -16.667 79.680 1.00 128.54 85 THR C N 1
ATOM 4957 C CA . THR C 1 110 ? 6.566 -17.982 79.053 1.00 127.70 85 THR C CA 1
ATOM 4958 C C . THR C 1 110 ? 8.040 -18.232 78.823 1.00 122.55 85 THR C C 1
ATOM 4959 O O . THR C 1 110 ? 8.774 -17.315 78.524 1.00 121.10 85 THR C O 1
ATOM 4963 N N . SER C 1 111 ? 8.459 -19.477 78.964 1.00 119.71 86 SER C N 1
ATOM 4964 C CA . SER C 1 111 ? 9.868 -19.836 78.852 1.00 117.08 86 SER C CA 1
ATOM 4965 C C . SER C 1 111 ? 10.483 -19.418 77.537 1.00 118.23 86 SER C C 1
ATOM 4966 O O . SER C 1 111 ? 9.889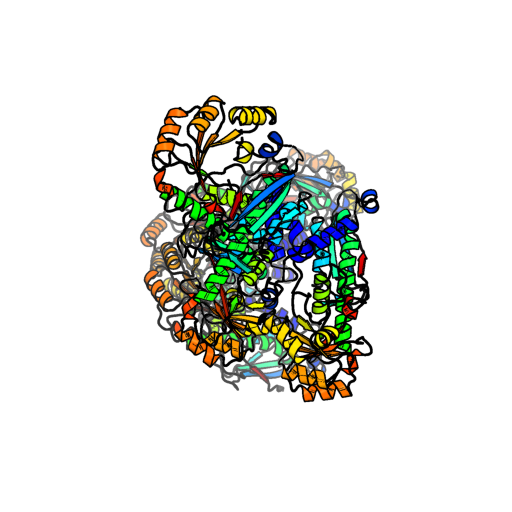 -19.568 76.483 1.00 123.21 86 SER C O 1
ATOM 4969 N N . GLY C 1 112 ? 11.673 -18.837 77.657 1.00 116.61 87 GLY C N 1
ATOM 4970 C CA . GLY C 1 112 ? 12.422 -18.305 76.536 1.00 115.26 87 GLY C CA 1
ATOM 4971 C C . GLY C 1 112 ? 12.173 -16.834 76.286 1.00 115.70 87 GLY C C 1
ATOM 4972 O O . GLY C 1 112 ? 12.738 -16.281 75.351 1.00 116.06 87 GLY C O 1
ATOM 4973 N N . ASP C 1 113 ? 11.350 -16.209 77.117 1.00 115.90 88 ASP C N 1
ATOM 4974 C CA . ASP C 1 113 ? 11.039 -14.788 76.975 1.00 117.63 88 ASP C CA 1
ATOM 4975 C C . ASP C 1 113 ? 12.206 -13.941 77.388 1.00 116.67 88 ASP C C 1
ATOM 4976 O O . ASP C 1 113 ? 12.814 -14.166 78.432 1.00 116.43 88 ASP C O 1
ATOM 4981 N N . LEU C 1 114 ? 12.496 -12.936 76.590 1.00 117.62 89 LEU C N 1
ATOM 4982 C CA . LEU C 1 114 ? 13.548 -11.976 76.895 1.00 116.94 89 LEU C CA 1
ATOM 4983 C C . LEU C 1 114 ? 12.952 -10.820 77.717 1.00 118.12 89 LEU C C 1
ATOM 4984 O O . LEU C 1 114 ? 12.372 -9.870 77.189 1.00 119.79 89 LEU C O 1
ATOM 4989 N N . VAL C 1 115 ? 13.168 -10.891 79.022 1.00 116.09 90 VAL C N 1
ATOM 4990 C CA . VAL C 1 115 ? 12.590 -9.930 79.950 1.00 117.09 90 VAL C CA 1
ATOM 4991 C C . VAL C 1 115 ? 13.359 -8.620 79.973 1.00 116.98 90 VAL C C 1
ATOM 4992 O O . VAL C 1 115 ? 12.791 -7.544 79.948 1.00 118.54 90 VAL C O 1
ATOM 4996 N N . LEU C 1 116 ? 14.673 -8.735 80.005 1.00 115.87 91 LEU C N 1
ATOM 4997 C CA . LEU C 1 116 ? 15.563 -7.565 80.072 1.00 116.10 91 LEU C CA 1
ATOM 4998 C C . LEU C 1 116 ? 16.910 -7.822 79.479 1.00 114.23 91 LEU C C 1
ATOM 4999 O O . LEU C 1 116 ? 17.409 -8.942 79.502 1.00 112.45 91 LEU C O 1
ATOM 5004 N N . GLU C 1 117 ? 17.508 -6.741 79.013 1.00 115.29 92 GLU C N 1
ATOM 5005 C CA . GLU C 1 117 ? 18.902 -6.734 78.704 1.00 116.01 92 GLU C CA 1
ATOM 5006 C C . GLU C 1 117 ? 19.570 -5.834 79.708 1.00 113.55 92 GLU C C 1
ATOM 5007 O O . GLU C 1 117 ? 19.079 -4.747 79.992 1.00 115.76 92 GLU C O 1
ATOM 5013 N N . ILE C 1 118 ? 20.674 -6.318 80.273 1.00 108.38 93 ILE C N 1
ATOM 5014 C CA . ILE C 1 118 ? 21.470 -5.561 81.240 1.00 106.12 93 ILE C CA 1
ATOM 5015 C C . ILE C 1 118 ? 22.822 -5.144 80.627 1.00 105.13 93 ILE C C 1
ATOM 5016 O O . ILE C 1 118 ? 23.597 -5.971 80.219 1.00 103.67 93 ILE C O 1
ATOM 5021 N N . ILE C 1 119 ? 23.091 -3.858 80.631 1.00 105.58 94 ILE C N 1
ATOM 5022 C CA . ILE C 1 119 ? 24.311 -3.332 80.083 1.00 105.74 94 ILE C CA 1
ATOM 5023 C C . ILE C 1 119 ? 25.159 -2.637 81.136 1.00 104.37 94 ILE C C 1
ATOM 5024 O O . ILE C 1 119 ? 24.758 -1.669 81.766 1.00 104.14 94 ILE C O 1
ATOM 5029 N N . GLY C 1 120 ? 26.393 -3.069 81.200 1.00 103.07 95 GLY C N 1
ATOM 5030 C CA . GLY C 1 120 ? 27.385 -2.430 82.060 1.00 102.57 95 GLY C CA 1
ATOM 5031 C C . GLY C 1 120 ? 28.699 -3.196 82.062 1.00 101.20 95 GLY C C 1
ATOM 5032 O O . GLY C 1 120 ? 28.958 -4.036 81.205 1.00 100.07 95 GLY C O 1
ATOM 5033 N N . SER C 1 121 ? 29.564 -2.859 82.999 1.00 100.50 96 SER C N 1
ATOM 5034 C CA . SER C 1 121 ? 30.890 -3.502 83.013 1.00 99.64 96 SER C CA 1
ATOM 5035 C C . SER C 1 121 ? 30.711 -4.942 83.424 1.00 97.98 96 SER C C 1
ATOM 5036 O O . SER C 1 121 ? 29.835 -5.286 84.213 1.00 96.10 96 SER C O 1
ATOM 5039 N N . VAL C 1 122 ? 31.560 -5.775 82.887 1.00 98.77 97 VAL C N 1
ATOM 5040 C CA . VAL C 1 122 ? 31.446 -7.232 83.128 1.00 98.85 97 VAL C CA 1
ATOM 5041 C C . VAL C 1 122 ? 31.473 -7.574 84.613 1.00 99.06 97 VAL C C 1
ATOM 5042 O O . VAL C 1 122 ? 30.726 -8.397 85.088 1.00 95.95 97 VAL C O 1
ATOM 5046 N N . ARG C 1 123 ? 32.332 -6.872 85.329 1.00 101.65 98 ARG C N 1
ATOM 5047 C CA . ARG C 1 123 ? 32.487 -7.016 86.780 1.00 100.72 98 ARG C CA 1
ATOM 5048 C C . ARG C 1 123 ? 31.182 -6.797 87.543 1.00 99.64 98 ARG C C 1
ATOM 5049 O O . ARG C 1 123 ? 30.794 -7.597 88.376 1.00 98.64 98 ARG C O 1
ATOM 5057 N N . SER C 1 124 ? 30.470 -5.757 87.170 1.00 98.24 99 SER C N 1
ATOM 5058 C CA . SER C 1 124 ? 29.214 -5.464 87.783 1.00 97.62 99 SER C CA 1
ATOM 5059 C C . SER C 1 124 ? 28.132 -6.446 87.432 1.00 97.27 99 SER C C 1
ATOM 5060 O O . SER C 1 124 ? 27.289 -6.777 88.249 1.00 99.25 99 SER C O 1
ATOM 5063 N N . LEU C 1 125 ? 28.147 -6.942 86.218 1.00 96.23 100 LEU C N 1
ATOM 5064 C CA . LEU C 1 125 ? 27.056 -7.816 85.790 1.00 94.65 100 LEU C CA 1
ATOM 5065 C C . LEU C 1 125 ? 27.171 -9.147 86.501 1.00 92.78 100 LEU C C 1
ATOM 5066 O O . LEU C 1 125 ? 26.184 -9.706 86.941 1.00 92.01 100 LEU C O 1
ATOM 5071 N N . LEU C 1 126 ? 28.369 -9.700 86.518 1.00 91.27 101 LEU C N 1
ATOM 5072 C CA . LEU C 1 126 ? 28.534 -11.068 87.036 1.00 90.67 101 LEU C CA 1
ATOM 5073 C C . LEU C 1 126 ? 28.494 -11.075 88.546 1.00 90.60 101 LEU C C 1
ATOM 5074 O O . LEU C 1 126 ? 27.973 -12.010 89.112 1.00 92.26 101 LEU C O 1
ATOM 5079 N N . THR C 1 127 ? 29.033 -10.050 89.186 1.00 90.88 102 THR C N 1
ATOM 5080 C CA . THR C 1 127 ? 29.092 -10.002 90.634 1.00 91.68 102 THR C CA 1
ATOM 5081 C C . THR C 1 127 ? 27.699 -9.700 91.245 1.00 92.31 102 THR C C 1
ATOM 5082 O O . THR C 1 127 ? 27.319 -10.320 92.226 1.00 94.27 102 THR C O 1
ATOM 5086 N N . CYS C 1 128 ? 26.915 -8.894 90.572 1.00 91.61 103 CYS C N 1
ATOM 5087 C CA . CYS C 1 128 ? 25.511 -8.698 90.983 1.00 92.77 103 CYS C CA 1
ATOM 5088 C C . CYS C 1 128 ? 24.442 -9.756 90.600 1.00 92.02 103 CYS C C 1
ATOM 5089 O O . CYS C 1 128 ? 23.325 -9.743 91.122 1.00 92.31 103 CYS C O 1
ATOM 5092 N N . GLU C 1 129 ? 24.780 -10.641 89.688 1.00 91.36 104 GLU C N 1
ATOM 5093 C CA . GLU C 1 129 ? 23.790 -11.545 89.078 1.00 91.52 104 GLU C CA 1
ATOM 5094 C C . GLU C 1 129 ? 22.918 -12.369 90.063 1.00 91.38 104 GLU C C 1
ATOM 5095 O O . GLU C 1 129 ? 21.717 -12.357 90.011 1.00 91.84 104 GLU C O 1
ATOM 5101 N N . ARG C 1 130 ? 23.581 -13.121 90.915 1.00 91.08 105 ARG C N 1
ATOM 5102 C CA . ARG C 1 130 ? 22.965 -14.165 91.735 1.00 91.18 105 ARG C CA 1
ATOM 5103 C C . ARG C 1 130 ? 22.023 -13.512 92.738 1.00 92.59 105 ARG C C 1
ATOM 5104 O O . ARG C 1 130 ? 20.879 -13.982 92.926 1.00 93.96 105 ARG C O 1
ATOM 5112 N N . VAL C 1 131 ? 22.472 -12.433 93.359 1.00 92.11 106 VAL C N 1
ATOM 5113 C CA . VAL C 1 131 ? 21.623 -11.740 94.306 1.00 92.93 106 VAL C CA 1
ATOM 5114 C C . VAL C 1 131 ? 20.386 -11.191 93.613 1.00 94.77 106 VAL C C 1
ATOM 5115 O O . VAL C 1 131 ? 19.247 -11.293 94.124 1.00 95.79 106 VAL C O 1
ATOM 5119 N N . ALA C 1 132 ? 20.602 -10.562 92.472 1.00 95.37 107 ALA C N 1
ATOM 5120 C CA . ALA C 1 132 ? 19.474 -9.977 91.712 1.00 96.81 107 ALA C CA 1
ATOM 5121 C C . ALA C 1 132 ? 18.452 -11.035 91.320 1.00 96.99 107 ALA C C 1
ATOM 5122 O O . ALA C 1 132 ? 17.296 -10.906 91.628 1.00 98.16 107 ALA C O 1
ATOM 5124 N N . LEU C 1 133 ? 18.937 -12.127 90.737 1.00 97.08 108 LEU C N 1
ATOM 5125 C CA . LEU C 1 133 ? 18.083 -13.269 90.420 1.00 98.76 108 LEU C CA 1
ATOM 5126 C C . LEU C 1 133 ? 17.360 -13.889 91.655 1.00 102.04 108 LEU C C 1
ATOM 5127 O O . LEU C 1 133 ? 16.194 -14.235 91.609 1.00 103.90 108 LEU C O 1
ATOM 5132 N N . ASN C 1 134 ? 18.072 -14.049 92.759 1.00 102.46 109 ASN C N 1
ATOM 5133 C CA . ASN C 1 134 ? 17.460 -14.582 93.978 1.00 101.62 109 ASN C CA 1
ATOM 5134 C C . ASN C 1 134 ? 16.224 -13.767 94.358 1.00 101.65 109 ASN C C 1
ATOM 5135 O O . ASN C 1 134 ? 15.212 -14.307 94.733 1.00 103.11 109 ASN C O 1
ATOM 5140 N N . PHE C 1 135 ? 16.312 -12.461 94.257 1.00 101.41 110 PHE C N 1
ATOM 5141 C CA . PHE C 1 135 ? 15.146 -11.626 94.554 1.00 102.82 110 PHE C CA 1
ATOM 5142 C C . PHE C 1 135 ? 14.076 -11.899 93.543 1.00 103.72 110 PHE C C 1
ATOM 5143 O O . PHE C 1 135 ? 12.974 -12.247 93.884 1.00 105.21 110 PHE C O 1
ATOM 5151 N N . LEU C 1 136 ? 14.427 -11.745 92.287 1.00 103.91 111 LEU C N 1
ATOM 5152 C CA . LEU C 1 136 ? 13.458 -11.890 91.191 1.00 105.67 111 LEU C CA 1
ATOM 5153 C C . LEU C 1 136 ? 12.763 -13.253 91.196 1.00 105.98 111 LEU C C 1
ATOM 5154 O O . LEU C 1 136 ? 11.570 -13.365 90.983 1.00 105.68 111 LEU C O 1
ATOM 5159 N N . GLN C 1 137 ? 13.540 -14.287 91.409 1.00 105.64 112 GLN C N 1
ATOM 5160 C CA . GLN C 1 137 ? 12.990 -15.643 91.394 1.00 106.74 112 GLN C CA 1
ATOM 5161 C C . GLN C 1 137 ? 11.991 -15.834 92.515 1.00 108.06 112 GLN C C 1
ATOM 5162 O O . GLN C 1 137 ? 10.941 -16.383 92.319 1.00 108.34 112 GLN C O 1
ATOM 5168 N N . HIS C 1 138 ? 12.347 -15.332 93.673 1.00 108.44 113 HIS C N 1
ATOM 5169 C CA . HIS C 1 138 ? 11.540 -15.503 94.886 1.00 110.65 113 HIS C CA 1
ATOM 5170 C C . HIS C 1 138 ? 10.187 -14.768 94.796 1.00 114.19 113 HIS C C 1
ATOM 5171 O O . HIS C 1 138 ? 9.107 -15.349 95.008 1.00 116.80 113 HIS C O 1
ATOM 5178 N N . LEU C 1 139 ? 10.267 -13.499 94.406 1.00 114.13 114 LEU C N 1
ATOM 5179 C CA . LEU C 1 139 ? 9.085 -12.673 94.251 1.00 115.28 114 LEU C CA 1
ATOM 5180 C C . LEU C 1 139 ? 8.172 -13.129 93.073 1.00 117.03 114 LEU C C 1
ATOM 5181 O O . LEU C 1 139 ? 6.954 -13.175 93.200 1.00 119.82 114 LEU C O 1
ATOM 5186 N N . SER C 1 140 ? 8.761 -13.489 91.937 1.00 116.19 115 SER C N 1
ATOM 5187 C CA . SER C 1 140 ? 7.993 -14.021 90.799 1.00 116.69 115 SER C CA 1
ATOM 5188 C C . SER C 1 140 ? 7.324 -15.353 91.140 1.00 117.77 115 SER C C 1
ATOM 5189 O O . SER C 1 140 ? 6.195 -15.642 90.731 1.00 122.02 115 SER C O 1
ATOM 5192 N N . GLY C 1 141 ? 7.981 -16.118 91.975 1.00 116.91 116 GLY C N 1
ATOM 5193 C CA . GLY C 1 141 ? 7.401 -17.372 92.492 1.00 118.42 116 GLY C CA 1
ATOM 5194 C C . GLY C 1 141 ? 6.118 -17.177 93.287 1.00 120.85 116 GLY C C 1
ATOM 5195 O O . GLY C 1 141 ? 5.127 -17.876 93.106 1.00 121.52 116 GLY C O 1
ATOM 5196 N N . ILE C 1 142 ? 6.156 -16.195 94.165 1.00 122.42 117 ILE C N 1
ATOM 5197 C CA . ILE C 1 142 ? 5.001 -15.848 94.996 1.00 124.90 117 ILE C CA 1
ATOM 5198 C C . ILE C 1 142 ? 3.862 -15.291 94.153 1.00 125.57 117 ILE C C 1
ATOM 5199 O O . ILE C 1 142 ? 2.714 -15.631 94.334 1.00 128.55 117 ILE C O 1
ATOM 5204 N N . ALA C 1 143 ? 4.198 -14.380 93.265 1.00 125.62 118 ALA C N 1
ATOM 5205 C CA . ALA C 1 143 ? 3.197 -13.753 92.405 1.00 129.76 118 ALA C CA 1
ATOM 5206 C C . ALA C 1 143 ? 2.463 -14.807 91.577 1.00 130.07 118 ALA C C 1
ATOM 5207 O O . ALA C 1 143 ? 1.265 -14.850 91.508 1.00 129.34 118 ALA C O 1
ATOM 5209 N N . SER C 1 144 ? 3.262 -15.663 90.986 1.00 129.93 119 SER C N 1
ATOM 5210 C CA . SER C 1 144 ? 2.788 -16.794 90.211 1.00 132.07 119 SER C CA 1
ATOM 5211 C C . SER C 1 144 ? 1.801 -17.649 91.029 1.00 135.22 119 SER C C 1
ATOM 5212 O O . SER C 1 144 ? 0.710 -18.010 90.561 1.00 138.02 119 SER C O 1
ATOM 5215 N N . MET C 1 145 ? 2.217 -17.998 92.230 1.00 136.70 120 MET C N 1
ATOM 5216 C CA . MET C 1 145 ? 1.399 -18.877 93.067 1.00 143.13 120 MET C CA 1
ATOM 5217 C C . MET C 1 145 ? 0.101 -18.206 93.479 1.00 147.81 120 MET C C 1
ATOM 5218 O O . MET C 1 145 ? -0.971 -18.809 93.435 1.00 150.67 120 MET C O 1
ATOM 5223 N N . THR C 1 146 ? 0.205 -16.935 93.819 1.00 150.31 121 THR C N 1
ATOM 5224 C CA . THR C 1 146 ? -0.980 -16.099 94.112 1.00 155.37 121 THR C CA 1
ATOM 5225 C C . THR C 1 146 ? -1.951 -16.094 92.926 1.00 157.35 121 THR C C 1
ATOM 5226 O O . THR C 1 146 ? -3.146 -16.357 93.076 1.00 161.67 121 THR C O 1
ATOM 5230 N N . ALA C 1 147 ? -1.410 -15.814 91.751 1.00 156.17 122 ALA C N 1
ATOM 5231 C CA . ALA C 1 147 ? -2.200 -15.805 90.502 1.00 155.27 122 ALA C CA 1
ATOM 5232 C C . ALA C 1 147 ? -2.900 -17.129 90.277 1.00 154.52 122 ALA C C 1
ATOM 5233 O O . ALA C 1 147 ? -4.044 -17.153 89.881 1.00 153.34 122 ALA C O 1
ATOM 5235 N N . ALA C 1 148 ? -2.190 -18.213 90.548 1.00 151.12 123 ALA C N 1
ATOM 5236 C CA . ALA C 1 148 ? -2.736 -19.561 90.384 1.00 151.90 123 ALA C CA 1
ATOM 5237 C C . ALA C 1 148 ? -3.900 -19.838 91.345 1.00 153.64 123 ALA C C 1
ATOM 5238 O O . ALA C 1 148 ? -4.900 -20.437 90.980 1.00 157.85 123 ALA C O 1
ATOM 5240 N N . TYR C 1 149 ? -3.754 -19.397 92.582 1.00 153.35 124 TYR C N 1
ATOM 5241 C CA . TYR C 1 149 ? -4.836 -19.510 93.584 1.00 153.47 124 TYR C CA 1
ATOM 5242 C C . TYR C 1 149 ? -6.070 -18.718 93.158 1.00 157.52 124 TYR C C 1
ATOM 5243 O O . TYR C 1 149 ? -7.177 -19.192 93.241 1.00 160.55 124 TYR C O 1
ATOM 5252 N N . VAL C 1 150 ? -5.867 -17.508 92.670 1.00 159.13 125 VAL C N 1
ATOM 5253 C CA . VAL C 1 150 ? -6.985 -16.686 92.194 1.00 164.23 125 VAL C CA 1
ATOM 5254 C C . VAL C 1 150 ? -7.767 -17.392 91.096 1.00 168.98 125 VAL C C 1
ATOM 5255 O O . VAL C 1 150 ? -8.981 -17.480 91.144 1.00 176.61 125 VAL C O 1
ATOM 5259 N N . GLU C 1 151 ? -7.056 -17.875 90.102 1.00 171.65 126 GLU C N 1
ATOM 5260 C CA . GLU C 1 151 ? -7.668 -18.560 88.990 1.00 172.91 126 GLU C CA 1
ATOM 5261 C C . GLU C 1 151 ? -8.353 -19.802 89.477 1.00 170.60 126 GLU C C 1
ATOM 5262 O O . GLU C 1 151 ? -9.442 -20.111 89.052 1.00 175.26 126 GLU C O 1
ATOM 5268 N N . ALA C 1 152 ? -7.708 -20.530 90.356 1.00 164.71 127 ALA C N 1
ATOM 5269 C CA . ALA C 1 152 ? -8.307 -21.758 90.836 1.00 165.89 127 ALA C CA 1
ATOM 5270 C C . ALA C 1 152 ? -9.680 -21.555 91.534 1.00 173.57 127 ALA C C 1
ATOM 5271 O O . ALA C 1 152 ? -10.595 -22.341 91.359 1.00 172.50 127 ALA C O 1
ATOM 5273 N N . LEU C 1 153 ? -9.795 -20.496 92.328 1.00 180.87 128 LEU C N 1
ATOM 5274 C CA . LEU C 1 153 ? -11.037 -20.210 93.089 1.00 184.63 128 LEU C CA 1
ATOM 5275 C C . LEU C 1 153 ? -12.113 -19.743 92.144 1.00 188.97 128 LEU C C 1
ATOM 5276 O O . LEU C 1 153 ? -13.271 -20.088 92.278 1.00 190.56 128 LEU C O 1
ATOM 5278 N N . GLY C 1 154 ? -11.701 -18.932 91.189 1.00 191.68 129 GLY C N 1
ATOM 5279 C CA . GLY C 1 154 ? -12.541 -18.540 90.089 1.00 196.62 129 GLY C CA 1
ATOM 5280 C C . GLY C 1 154 ? -13.606 -17.559 90.373 1.00 200.53 129 GLY C C 1
ATOM 5281 O O . GLY C 1 154 ? -14.319 -17.240 89.452 1.00 206.53 129 GLY C O 1
ATOM 5282 N N . ASP C 1 155 ? -13.704 -17.055 91.595 1.00 203.79 130 ASP C N 1
ATOM 5283 C CA . ASP C 1 155 ? -14.729 -16.085 91.887 1.00 211.29 130 ASP C CA 1
ATOM 5284 C C . ASP C 1 155 ? -14.115 -14.717 92.157 1.00 209.84 130 ASP C C 1
ATOM 5285 O O . ASP C 1 155 ? -13.487 -14.505 93.161 1.00 208.50 130 ASP C O 1
ATOM 5290 N N . ASP C 1 156 ? -14.338 -13.783 91.245 1.00 209.53 131 ASP C N 1
ATOM 5291 C CA . ASP C 1 156 ? -14.013 -12.368 91.452 1.00 206.43 131 ASP C CA 1
ATOM 5292 C C . ASP C 1 156 ? -14.696 -11.776 92.674 1.00 213.06 131 ASP C C 1
ATOM 5293 O O . ASP C 1 156 ? -14.199 -10.855 93.257 1.00 209.94 131 ASP C O 1
ATOM 5295 N N . ARG C 1 157 ? -15.831 -12.330 93.066 1.00 223.21 132 ARG C N 1
ATOM 5296 C CA . ARG C 1 157 ? -16.564 -11.838 94.251 1.00 225.17 132 ARG C CA 1
ATOM 5297 C C . ARG C 1 157 ? -15.746 -12.005 95.522 1.00 216.33 132 ARG C C 1
ATOM 5298 O O . ARG C 1 157 ? -15.832 -11.225 96.443 1.00 213.33 132 ARG C O 1
ATOM 5306 N N . ILE C 1 158 ? -14.954 -13.052 95.559 1.00 211.06 133 ILE C N 1
ATOM 5307 C CA . ILE C 1 158 ? -14.043 -13.244 96.656 1.00 210.59 133 ILE C CA 1
ATOM 5308 C C . ILE C 1 158 ? -12.721 -12.534 96.319 1.00 208.53 133 ILE C C 1
ATOM 5309 O O . ILE C 1 158 ? -12.424 -12.201 95.144 1.00 213.37 133 ILE C O 1
ATOM 5314 N N . LYS C 1 159 ? -11.965 -12.268 97.380 1.00 204.01 134 LYS C N 1
ATOM 5315 C CA . LYS C 1 159 ? -10.573 -11.838 97.313 1.00 190.71 134 LYS C CA 1
ATOM 5316 C C . LYS C 1 159 ? -9.616 -12.788 98.031 1.00 180.94 134 LYS C C 1
ATOM 5317 O O . LYS C 1 159 ? -9.964 -13.422 99.030 1.00 174.80 134 LYS C O 1
ATOM 5323 N N . VAL C 1 160 ? -8.410 -12.887 97.500 1.00 175.04 135 VAL C N 1
ATOM 5324 C CA . VAL C 1 160 ? -7.417 -13.771 98.082 1.00 174.62 135 VAL C CA 1
ATOM 5325 C C . VAL C 1 160 ? -6.400 -12.959 98.873 1.00 173.25 135 VAL C C 1
ATOM 5326 O O . VAL C 1 160 ? -5.670 -12.147 98.310 1.00 172.67 135 VAL C O 1
ATOM 5330 N N . PHE C 1 161 ? -6.325 -13.238 100.169 1.00 174.48 136 PHE C N 1
ATOM 5331 C CA . PHE C 1 161 ? -5.481 -12.473 101.104 1.00 175.90 136 PHE C CA 1
ATOM 5332 C C . PHE C 1 161 ? -4.298 -13.278 101.593 1.00 173.06 136 PHE C C 1
ATOM 5333 O O . PHE C 1 161 ? -4.343 -14.499 101.679 1.00 169.89 136 PHE C O 1
ATOM 5341 N N . ASP C 1 162 ? -3.238 -12.553 101.929 1.00 172.61 137 ASP C N 1
ATOM 5342 C CA . ASP C 1 162 ? -2.047 -13.162 102.529 1.00 171.84 137 ASP C CA 1
ATOM 5343 C C . ASP C 1 162 ? -2.113 -13.087 104.056 1.00 169.89 137 ASP C C 1
ATOM 5344 O O . ASP C 1 162 ? -3.142 -12.801 104.623 1.00 173.46 137 ASP C O 1
ATOM 5349 N N . THR C 1 163 ? -0.997 -13.383 104.696 1.00 168.99 138 THR C N 1
ATOM 5350 C CA . THR C 1 163 ? -0.910 -13.524 106.146 1.00 168.43 138 THR C CA 1
ATOM 5351 C C . THR C 1 163 ? 0.417 -12.943 106.676 1.00 164.16 138 THR C C 1
ATOM 5352 O O . THR C 1 163 ? 1.200 -12.352 105.954 1.00 158.51 138 THR C O 1
ATOM 5356 N N . ARG C 1 164 ? 0.677 -13.198 107.938 1.00 163.95 139 ARG C N 1
ATOM 5357 C CA . ARG C 1 164 ? 1.974 -12.890 108.525 1.00 159.84 139 ARG C CA 1
ATOM 5358 C C . ARG C 1 164 ? 2.930 -14.074 108.488 1.00 157.56 139 ARG C C 1
ATOM 5359 O O . ARG C 1 164 ? 3.963 -14.056 109.156 1.00 158.61 139 ARG C O 1
ATOM 5367 N N . LYS C 1 165 ? 2.588 -15.110 107.733 1.00 156.70 140 LYS C N 1
ATOM 5368 C CA . LYS C 1 165 ? 3.439 -16.310 107.630 1.00 154.32 140 LYS C CA 1
ATOM 5369 C C . LYS C 1 165 ? 4.385 -16.101 106.480 1.00 149.84 140 LYS C C 1
ATOM 5370 O O . LYS C 1 165 ? 4.251 -16.698 105.426 1.00 144.27 140 LYS C O 1
ATOM 5376 N N . THR C 1 166 ? 5.331 -15.193 106.731 1.00 149.18 141 THR C N 1
ATOM 5377 C CA . THR C 1 166 ? 6.248 -14.638 105.732 1.00 140.65 141 THR C CA 1
ATOM 5378 C C . THR C 1 166 ? 7.673 -14.961 106.084 1.00 136.74 141 THR C C 1
ATOM 5379 O O . THR C 1 166 ? 8.006 -15.347 107.199 1.00 141.83 141 THR C O 1
ATOM 5383 N N . THR C 1 167 ? 8.541 -14.817 105.112 1.00 132.20 142 THR C N 1
ATOM 5384 C CA . THR C 1 167 ? 9.940 -15.122 105.317 1.00 127.02 142 THR C CA 1
ATOM 5385 C C . THR C 1 167 ? 10.466 -13.995 106.148 1.00 127.47 142 THR C C 1
ATOM 5386 O O . THR C 1 167 ? 10.346 -12.841 105.762 1.00 130.94 142 THR C O 1
ATOM 5390 N N . PRO C 1 168 ? 11.086 -14.299 107.283 1.00 126.69 143 PRO C N 1
ATOM 5391 C CA . PRO C 1 168 ? 11.612 -13.214 108.102 1.00 126.69 143 PRO C CA 1
ATOM 5392 C C . PRO C 1 168 ? 12.418 -12.160 107.366 1.00 124.24 143 PRO C C 1
ATOM 5393 O O . PRO C 1 168 ? 13.250 -12.483 106.526 1.00 123.38 143 PRO C O 1
ATOM 5397 N N . ASN C 1 169 ? 12.121 -10.907 107.671 1.00 123.62 144 ASN C N 1
ATOM 5398 C CA . ASN C 1 169 ? 12.816 -9.735 107.104 1.00 120.79 144 ASN C CA 1
ATOM 5399 C C . ASN C 1 169 ? 12.606 -9.462 105.619 1.00 119.63 144 ASN C C 1
ATOM 5400 O O . ASN C 1 169 ? 13.242 -8.621 105.043 1.00 117.71 144 ASN C O 1
ATOM 5405 N N . LEU C 1 170 ? 11.674 -10.164 105.002 1.00 121.29 145 LEU C N 1
ATOM 5406 C CA . LEU C 1 170 ? 11.272 -9.847 103.633 1.00 122.37 145 LEU C CA 1
ATOM 5407 C C . LEU C 1 170 ? 9.775 -9.590 103.471 1.00 123.97 145 LEU C C 1
ATOM 5408 O O . LEU C 1 170 ? 9.259 -9.575 102.360 1.00 124.56 145 LEU C O 1
ATOM 5413 N N . ARG C 1 171 ? 9.070 -9.356 104.565 1.00 127.18 146 ARG C N 1
ATOM 5414 C CA . ARG C 1 171 ? 7.593 -9.241 104.504 1.00 131.10 146 ARG C CA 1
ATOM 5415 C C . ARG C 1 171 ? 7.106 -8.216 103.470 1.00 131.95 146 ARG C C 1
ATOM 5416 O O . ARG C 1 171 ? 6.233 -8.485 102.665 1.00 132.44 146 ARG C O 1
ATOM 5424 N N . LEU C 1 172 ? 7.706 -7.055 103.505 1.00 134.30 147 LEU C N 1
ATOM 5425 C CA . LEU C 1 172 ? 7.410 -5.983 102.558 1.00 137.53 147 LEU C CA 1
ATOM 5426 C C . LEU C 1 172 ? 7.433 -6.422 101.096 1.00 136.65 147 LEU C C 1
ATOM 5427 O O . LEU C 1 172 ? 6.554 -6.071 100.293 1.00 140.48 147 LEU C O 1
ATOM 5432 N N . PHE C 1 173 ? 8.451 -7.206 100.760 1.00 133.80 148 PHE C N 1
ATOM 5433 C CA . PHE C 1 173 ? 8.666 -7.681 99.373 1.00 130.93 148 PHE C CA 1
ATOM 5434 C C . PHE C 1 173 ? 7.637 -8.767 99.021 1.00 129.64 148 PHE C C 1
ATOM 5435 O O . PHE C 1 173 ? 7.108 -8.804 97.916 1.00 130.52 148 PHE C O 1
ATOM 5443 N N . GLU C 1 174 ? 7.388 -9.660 99.968 1.00 128.86 149 GLU C N 1
ATOM 5444 C CA . GLU C 1 174 ? 6.434 -10.744 99.769 1.00 131.52 149 GLU C CA 1
ATOM 5445 C C . GLU C 1 174 ? 5.010 -10.209 99.662 1.00 135.44 149 GLU C C 1
ATOM 5446 O O . GLU C 1 174 ? 4.247 -10.612 98.802 1.00 138.71 149 GLU C O 1
ATOM 5452 N N . LYS C 1 175 ? 4.684 -9.233 100.482 1.00 139.84 150 LYS C N 1
ATOM 5453 C CA . LYS C 1 175 ? 3.365 -8.574 100.417 1.00 142.67 150 LYS C CA 1
ATOM 5454 C C . LYS C 1 175 ? 3.153 -7.933 99.053 1.00 143.66 150 LYS C C 1
ATOM 5455 O O . LYS C 1 175 ? 2.080 -8.044 98.459 1.00 149.56 150 LYS C O 1
ATOM 5461 N N . TYR C 1 176 ? 4.204 -7.324 98.532 1.00 142.84 151 TYR C N 1
ATOM 5462 C CA . TYR C 1 176 ? 4.169 -6.716 97.204 1.00 142.93 151 TYR C CA 1
ATOM 5463 C C . TYR C 1 176 ? 3.876 -7.770 96.119 1.00 143.71 151 TYR C C 1
ATOM 5464 O O . TYR C 1 176 ? 2.992 -7.601 95.282 1.00 147.23 151 TYR C O 1
ATOM 5473 N N . ALA C 1 177 ? 4.603 -8.869 96.168 1.00 141.52 152 ALA C N 1
ATOM 5474 C CA . ALA C 1 177 ? 4.451 -9.962 95.183 1.00 141.45 152 ALA C CA 1
ATOM 5475 C C . ALA C 1 177 ? 3.037 -10.525 95.139 1.00 142.74 152 ALA C C 1
ATOM 5476 O O . ALA C 1 177 ? 2.527 -10.891 94.075 1.00 143.85 152 ALA C O 1
ATOM 5478 N N . VAL C 1 178 ? 2.439 -10.640 96.312 1.00 143.35 153 VAL C N 1
ATOM 5479 C CA . VAL C 1 178 ? 1.053 -11.078 96.414 1.00 145.09 153 VAL C CA 1
ATOM 5480 C C . VAL C 1 178 ? 0.103 -10.099 95.693 1.00 147.88 153 VAL C C 1
ATOM 5481 O O . VAL C 1 178 ? -0.786 -10.513 94.961 1.00 152.56 153 VAL C O 1
ATOM 5485 N N . ARG C 1 179 ? 0.300 -8.805 95.863 1.00 146.74 154 ARG C N 1
ATOM 5486 C CA . ARG C 1 179 ? -0.504 -7.825 95.118 1.00 149.81 154 ARG C CA 1
ATOM 5487 C C . ARG C 1 179 ? -0.304 -7.971 93.623 1.00 149.59 154 ARG C C 1
ATOM 5488 O O . ARG C 1 179 ? -1.232 -7.989 92.860 1.00 155.68 154 ARG C O 1
ATOM 5496 N N . VAL C 1 180 ? 0.935 -8.150 93.229 1.00 149.72 155 VAL C N 1
ATOM 5497 C CA . VAL C 1 180 ? 1.313 -8.300 91.825 1.00 147.89 155 VAL C CA 1
ATOM 5498 C C . VAL C 1 180 ? 0.622 -9.512 91.193 1.00 148.07 155 VAL C C 1
ATOM 5499 O O . VAL C 1 180 ? 0.164 -9.446 90.078 1.00 149.11 155 VAL C O 1
ATOM 5503 N N . GLY C 1 181 ? 0.506 -10.592 91.939 1.00 147.64 156 GLY C N 1
ATOM 5504 C CA . GLY C 1 181 ? -0.146 -11.806 91.442 1.00 148.71 156 GLY C CA 1
ATOM 5505 C C . GLY C 1 181 ? -1.665 -11.765 91.491 1.00 154.07 156 GLY C C 1
ATOM 5506 O O . GLY C 1 181 ? -2.338 -12.754 91.205 1.00 155.16 156 GLY C O 1
ATOM 5507 N N . GLY C 1 182 ? -2.215 -10.607 91.839 1.00 159.30 157 GLY C N 1
ATOM 5508 C CA . GLY C 1 182 ? -3.689 -10.381 91.911 1.00 163.96 157 GLY C CA 1
ATOM 5509 C C . GLY C 1 182 ? -4.328 -10.621 93.268 1.00 163.38 157 GLY C C 1
ATOM 5510 O O . GLY C 1 182 ? -5.532 -10.643 93.407 1.00 166.86 157 GLY C O 1
ATOM 5511 N N . GLY C 1 183 ? -3.486 -10.822 94.262 1.00 162.09 158 GLY C N 1
ATOM 5512 C CA . GLY C 1 183 ? -3.916 -11.005 95.636 1.00 160.22 158 GLY C CA 1
ATOM 5513 C C . GLY C 1 183 ? -4.010 -9.677 96.358 1.00 160.16 158 GLY C C 1
ATOM 5514 O O . GLY C 1 183 ? -3.795 -8.603 95.782 1.00 154.78 158 GLY C O 1
ATOM 5515 N N . TYR C 1 184 ? -4.360 -9.782 97.635 1.00 163.57 159 TYR C N 1
ATOM 5516 C CA . TYR C 1 184 ? -4.544 -8.622 98.542 1.00 165.94 159 TYR C CA 1
ATOM 5517 C C . TYR C 1 184 ? -3.829 -8.803 99.862 1.00 162.06 159 TYR C C 1
ATOM 5518 O O . TYR C 1 184 ? -3.543 -9.935 100.288 1.00 156.81 159 TYR C O 1
ATOM 5527 N N . ASN C 1 185 ? -3.523 -7.671 100.489 1.00 165.57 160 ASN C N 1
ATOM 5528 C CA . ASN C 1 185 ? -2.741 -7.681 101.728 1.00 169.61 160 ASN C CA 1
ATOM 5529 C C . ASN C 1 185 ? -3.559 -7.597 102.993 1.00 176.53 160 ASN C C 1
ATOM 5530 O O . ASN C 1 185 ? -4.402 -6.738 103.164 1.00 177.21 160 ASN C O 1
ATOM 5535 N N . HIS C 1 186 ? -3.256 -8.511 103.900 1.00 182.53 161 HIS C N 1
ATOM 5536 C CA . HIS C 1 186 ? -3.828 -8.480 105.228 1.00 190.77 161 HIS C CA 1
ATOM 5537 C C . HIS C 1 186 ? -2.907 -7.543 106.011 1.00 191.74 161 HIS C C 1
ATOM 5538 O O . HIS C 1 186 ? -1.968 -6.987 105.481 1.00 190.98 161 HIS C O 1
ATOM 5545 N N . ARG C 1 187 ? -3.187 -7.337 107.272 1.00 193.90 162 ARG C N 1
ATOM 5546 C CA . ARG C 1 187 ? -2.312 -6.541 108.093 1.00 191.42 162 ARG C CA 1
ATOM 5547 C C . ARG C 1 187 ? -0.861 -6.990 107.909 1.00 189.52 162 ARG C C 1
ATOM 5548 O O . ARG C 1 187 ? -0.572 -8.192 107.843 1.00 190.28 162 ARG C O 1
ATOM 5556 N N . PHE C 1 188 ? 0.019 -5.996 107.865 1.00 188.86 163 PHE C N 1
ATOM 5557 C CA . PHE C 1 188 ? 1.483 -6.179 107.810 1.00 184.98 163 PHE C CA 1
ATOM 5558 C C . PHE C 1 188 ? 2.069 -6.627 109.156 1.00 181.23 163 PHE C C 1
ATOM 5559 O O . PHE C 1 188 ? 3.167 -7.142 109.218 1.00 170.41 163 PHE C O 1
ATOM 5567 N N . ASN C 1 189 ? 1.309 -6.473 110.230 1.00 184.80 164 ASN C N 1
ATOM 5568 C CA . ASN C 1 189 ? 1.883 -6.364 111.567 1.00 185.07 164 ASN C CA 1
ATOM 5569 C C . ASN C 1 189 ? 0.975 -6.718 112.691 1.00 185.73 164 ASN C C 1
ATOM 5570 O O . ASN C 1 189 ? -0.221 -6.673 112.541 1.00 190.95 164 ASN C O 1
ATOM 5575 N N . LEU C 1 190 ? 1.547 -6.934 113.865 1.00 183.15 165 LEU C N 1
ATOM 5576 C CA . LEU C 1 190 ? 0.740 -6.983 115.101 1.00 181.86 165 LEU C CA 1
ATOM 5577 C C . LEU C 1 190 ? 0.259 -5.625 115.557 1.00 180.22 165 LEU C C 1
ATOM 5578 O O . LEU C 1 190 ? -0.645 -5.544 116.338 1.00 180.28 165 LEU C O 1
ATOM 5583 N N . SER C 1 191 ? 0.864 -4.581 115.027 1.00 180.10 166 SER C N 1
ATOM 5584 C CA . SER C 1 191 ? 0.524 -3.198 115.340 1.00 184.84 166 SER C CA 1
ATOM 5585 C C . SER C 1 191 ? -0.498 -2.572 114.388 1.00 190.74 166 SER C C 1
ATOM 5586 O O . SER C 1 191 ? -1.134 -1.595 114.704 1.00 196.29 166 SER C O 1
ATOM 5589 N N . ASP C 1 192 ? -0.665 -3.158 113.223 1.00 195.03 167 ASP C N 1
ATOM 5590 C CA . ASP C 1 192 ? -1.611 -2.676 112.181 1.00 199.70 167 ASP C CA 1
ATOM 5591 C C . ASP C 1 192 ? -3.092 -2.743 112.502 1.00 196.91 167 ASP C C 1
ATOM 5592 O O . ASP C 1 192 ? -3.869 -1.875 112.138 1.00 199.03 167 ASP C O 1
ATOM 5597 N N . ALA C 1 193 ? -3.478 -3.849 113.093 1.00 193.93 168 ALA C N 1
ATOM 5598 C CA . ALA C 1 193 ? -4.878 -4.153 113.278 1.00 198.62 168 ALA C CA 1
ATOM 5599 C C . ALA C 1 193 ? -5.003 -5.174 114.359 1.00 199.06 168 ALA C C 1
ATOM 5600 O O . ALA C 1 193 ? -4.058 -5.851 114.694 1.00 197.21 168 ALA C O 1
ATOM 5602 N N . ILE C 1 194 ? -6.200 -5.317 114.868 1.00 206.72 169 ILE C N 1
ATOM 5603 C CA . ILE C 1 194 ? -6.437 -6.234 115.958 1.00 213.44 169 ILE C CA 1
ATOM 5604 C C . ILE C 1 194 ? -7.068 -7.513 115.439 1.00 211.21 169 ILE C C 1
ATOM 5605 O O . ILE C 1 194 ? -7.992 -7.481 114.633 1.00 211.98 169 ILE C O 1
ATOM 5610 N N . MET C 1 195 ? -6.536 -8.638 115.888 1.00 178.22 170 MET C N 1
ATOM 5611 C CA . MET C 1 195 ? -7.164 -9.919 115.618 1.00 175.81 170 MET C CA 1
ATOM 5612 C C . MET C 1 195 ? -7.288 -10.754 116.886 1.00 171.38 170 MET C C 1
ATOM 5613 O O . MET C 1 195 ? -6.285 -11.090 117.510 1.00 170.38 170 MET C O 1
ATOM 5618 N N . LEU C 1 196 ? -8.523 -11.122 117.212 1.00 177.06 171 LEU C N 1
ATOM 5619 C CA . LEU C 1 196 ? -8.821 -11.965 118.385 1.00 180.18 171 LEU C CA 1
ATOM 5620 C C . LEU C 1 196 ? -8.722 -13.494 118.192 1.00 189.59 171 LEU C C 1
ATOM 5621 O O . LEU C 1 196 ? -9.497 -14.105 117.474 1.00 186.45 171 LEU C O 1
ATOM 5623 N N . LYS C 1 197 ? -7.735 -14.077 118.868 1.00 200.68 172 LYS C N 1
ATOM 5624 C CA . LYS C 1 197 ? -7.413 -15.524 118.824 1.00 209.93 172 LYS C CA 1
ATOM 5625 C C . LYS C 1 197 ? -8.046 -16.431 119.877 1.00 216.01 172 LYS C C 1
ATOM 5626 O O . LYS C 1 197 ? -8.893 -15.995 120.645 1.00 228.40 172 LYS C O 1
ATOM 5628 N N . ASP C 1 198 ? -7.593 -17.692 119.880 1.00 215.00 173 ASP C N 1
ATOM 5629 C CA . ASP C 1 198 ? -8.034 -18.761 120.812 1.00 212.32 173 ASP C CA 1
ATOM 5630 C C . ASP C 1 198 ? -7.912 -18.447 122.309 1.00 210.84 173 ASP C C 1
ATOM 5631 O O . ASP C 1 198 ? -8.904 -18.473 123.051 1.00 221.67 173 ASP C O 1
ATOM 5633 N N . ASN C 1 199 ? -6.702 -18.128 122.747 1.00 200.75 174 ASN C N 1
ATOM 5634 C CA . ASN C 1 199 ? -6.498 -17.730 124.137 1.00 197.25 174 ASN C CA 1
ATOM 5635 C C . ASN C 1 199 ? -7.295 -16.454 124.424 1.00 197.74 174 ASN C C 1
ATOM 5636 O O . ASN C 1 199 ? -7.989 -16.348 125.433 1.00 202.71 174 ASN C O 1
ATOM 5638 N N . HIS C 1 200 ? -7.213 -15.521 123.477 1.00 193.41 175 HIS C N 1
ATOM 5639 C CA . HIS C 1 200 ? -7.975 -14.263 123.496 1.00 192.54 175 HIS C CA 1
ATOM 5640 C C . HIS C 1 200 ? -9.464 -14.561 123.494 1.00 198.92 175 HIS C C 1
ATOM 5641 O O . HIS C 1 200 ? -10.214 -13.939 124.216 1.00 212.07 175 HIS C O 1
ATOM 5643 N N . ILE C 1 201 ? -9.882 -15.540 122.695 1.00 194.12 176 ILE C N 1
ATOM 5644 C CA . ILE C 1 201 ? -11.301 -15.895 122.599 1.00 197.21 176 ILE C CA 1
ATOM 5645 C C . ILE C 1 201 ? -11.811 -16.350 123.955 1.00 205.09 176 ILE C C 1
ATOM 5646 O O . ILE C 1 201 ? -12.934 -15.996 124.343 1.00 209.39 176 ILE C O 1
ATOM 5648 N N . ALA C 1 202 ? -10.976 -17.096 124.696 1.00 141.18 177 ALA C N 1
ATOM 5649 C CA . ALA C 1 202 ? -11.371 -17.555 126.080 1.00 148.72 177 ALA C CA 1
ATOM 5650 C C . ALA C 1 202 ? -11.731 -16.434 127.112 1.00 154.28 177 ALA C C 1
ATOM 5651 O O . ALA C 1 202 ? -12.841 -15.889 127.092 1.00 159.22 177 ALA C O 1
ATOM 5653 N N . SER C 1 206 ? -16.079 -14.637 127.646 1.00 246.60 181 SER C N 1
ATOM 5654 C CA . SER C 1 206 ? -17.044 -13.966 126.798 1.00 248.29 181 SER C CA 1
ATOM 5655 C C . SER C 1 206 ? -16.341 -13.300 125.648 1.00 247.25 181 SER C C 1
ATOM 5656 O O . SER C 1 206 ? -15.501 -12.442 125.856 1.00 249.82 181 SER C O 1
ATOM 5659 N N . VAL C 1 207 ? -16.703 -13.697 124.440 1.00 247.65 182 VAL C N 1
ATOM 5660 C CA . VAL C 1 207 ? -16.079 -13.195 123.209 1.00 248.36 182 VAL C CA 1
ATOM 5661 C C . VAL C 1 207 ? -16.623 -11.809 122.753 1.00 245.16 182 VAL C C 1
ATOM 5662 O O . VAL C 1 207 ? -15.978 -11.206 121.915 1.00 248.03 182 VAL C O 1
ATOM 5666 N N . GLN C 1 208 ? -17.744 -11.322 123.315 1.00 248.86 183 GLN C N 1
ATOM 5667 C CA . GLN C 1 208 ? -18.248 -9.920 123.177 1.00 248.22 183 GLN C CA 1
ATOM 5668 C C . GLN C 1 208 ? -17.515 -8.935 124.098 1.00 244.49 183 GLN C C 1
ATOM 5669 O O . GLN C 1 208 ? -17.293 -7.751 123.775 1.00 241.33 183 GLN C O 1
ATOM 5671 N N . LYS C 1 209 ? -17.118 -9.441 125.255 1.00 243.07 184 LYS C N 1
ATOM 5672 C CA . LYS C 1 209 ? -16.247 -8.696 126.167 1.00 240.37 184 LYS C CA 1
ATOM 5673 C C . LYS C 1 209 ? -14.847 -8.468 125.541 1.00 231.27 184 LYS C C 1
ATOM 5674 O O . LYS C 1 209 ? -14.254 -7.397 125.678 1.00 225.48 184 LYS C O 1
ATOM 5676 N N . ALA C 1 210 ? -14.332 -9.473 124.841 1.00 225.51 185 ALA C N 1
ATOM 5677 C CA . ALA C 1 210 ? -13.031 -9.354 124.144 1.00 214.22 185 ALA C CA 1
ATOM 5678 C C . ALA C 1 210 ? -13.052 -8.220 123.131 1.00 212.96 185 ALA C C 1
ATOM 5679 O O . ALA C 1 210 ? -12.176 -7.377 123.096 1.00 211.95 185 ALA C O 1
ATOM 5681 N N . ILE C 1 211 ? -14.093 -8.187 122.323 1.00 217.79 186 ILE C N 1
ATOM 5682 C CA . ILE C 1 211 ? -14.304 -7.097 121.358 1.00 220.50 186 ILE C CA 1
ATOM 5683 C C . ILE C 1 211 ? -14.347 -5.736 122.046 1.00 224.11 186 ILE C C 1
ATOM 5684 O O . ILE C 1 211 ? -13.790 -4.769 121.575 1.00 211.93 186 ILE C O 1
ATOM 5689 N N . ALA C 1 212 ? -15.058 -5.682 123.158 1.00 233.85 187 ALA C N 1
ATOM 5690 C CA . ALA C 1 212 ? -15.234 -4.430 123.895 1.00 237.58 187 ALA C CA 1
ATOM 5691 C C . ALA C 1 212 ? -13.909 -3.918 124.404 1.00 233.45 187 ALA C C 1
ATOM 5692 O O . ALA C 1 212 ? -13.623 -2.738 124.307 1.00 235.29 187 ALA C O 1
ATOM 5694 N N . GLN C 1 213 ? -13.104 -4.826 124.936 1.00 229.63 188 GLN C N 1
ATOM 5695 C CA . GLN C 1 213 ? -11.794 -4.453 125.502 1.00 226.15 188 GLN C CA 1
ATOM 5696 C C . GLN C 1 213 ? -10.817 -3.983 124.446 1.00 220.06 188 GLN C C 1
ATOM 5697 O O . GLN C 1 213 ? -10.078 -3.043 124.665 1.00 214.54 188 GLN C O 1
ATOM 5703 N N . ALA C 1 214 ? -10.829 -4.666 123.310 1.00 216.29 189 ALA C N 1
ATOM 5704 C CA . ALA C 1 214 ? -10.037 -4.282 122.145 1.00 206.54 189 ALA C CA 1
ATOM 5705 C C . ALA C 1 214 ? -10.344 -2.860 121.738 1.00 207.22 189 ALA C C 1
ATOM 5706 O O . ALA C 1 214 ? -9.455 -2.038 121.623 1.00 205.34 189 ALA C O 1
ATOM 5708 N N . ARG C 1 215 ? -11.620 -2.583 121.524 1.00 216.12 190 ARG C N 1
ATOM 5709 C CA . ARG C 1 215 ? -12.030 -1.258 121.058 1.00 217.77 190 ARG C CA 1
ATOM 5710 C C . ARG C 1 215 ? -11.663 -0.216 122.112 1.00 222.65 190 ARG C C 1
ATOM 5711 O O . ARG C 1 215 ? -11.181 0.863 121.793 1.00 223.10 190 ARG C O 1
ATOM 5713 N N . ALA C 1 216 ? -11.863 -0.554 123.378 1.00 227.36 191 ALA C N 1
ATOM 5714 C CA . ALA C 1 216 ? -11.474 0.361 124.484 1.00 231.87 191 ALA C CA 1
ATOM 5715 C C . ALA C 1 216 ? -9.975 0.555 124.683 1.00 225.33 191 ALA C C 1
ATOM 5716 O O . ALA C 1 216 ? -9.493 1.664 124.930 1.00 219.43 191 ALA C O 1
ATOM 5718 N N . TYR C 1 217 ? -9.267 -0.565 124.665 1.00 227.06 192 TYR C N 1
ATOM 5719 C CA . TYR C 1 217 ? -7.799 -0.601 124.854 1.00 224.48 192 TYR C CA 1
ATOM 5720 C C . TYR C 1 217 ? -7.081 -0.002 123.645 1.00 218.99 192 TYR C C 1
ATOM 5721 O O . TYR C 1 217 ? -6.033 0.622 123.748 1.00 204.78 192 TYR C O 1
ATOM 5730 N N . ALA C 1 218 ? -7.667 -0.234 122.482 1.00 223.52 193 ALA C N 1
ATOM 5731 C CA . ALA C 1 218 ? -7.239 0.472 121.279 1.00 219.89 193 ALA C CA 1
ATOM 5732 C C . ALA C 1 218 ? -7.888 1.831 121.277 1.00 224.99 193 ALA C C 1
ATOM 5733 O O . ALA C 1 218 ? -8.975 2.022 121.813 1.00 228.95 193 ALA C O 1
ATOM 5735 N N . PRO C 1 219 ? -7.193 2.808 120.722 1.00 227.81 194 PRO C N 1
ATOM 5736 C CA . PRO C 1 219 ? -7.835 4.044 120.282 1.00 231.99 194 PRO C CA 1
ATOM 5737 C C . PRO C 1 219 ? -8.825 3.705 119.157 1.00 225.58 194 PRO C C 1
ATOM 5738 O O . PRO C 1 219 ? -8.625 2.667 118.544 1.00 224.58 194 PRO C O 1
ATOM 5742 N N . PHE C 1 220 ? -9.847 4.528 118.870 1.00 224.50 195 PHE C N 1
ATOM 5743 C CA . PHE C 1 220 ? -10.798 4.268 117.774 1.00 221.40 195 PHE C CA 1
ATOM 5744 C C . PHE C 1 220 ? -10.229 4.412 116.361 1.00 213.68 195 PHE C C 1
ATOM 5745 O O . PHE C 1 220 ? -10.841 5.036 115.512 1.00 210.81 195 PHE C O 1
ATOM 5747 N N . VAL C 1 221 ? -9.037 3.856 116.133 1.00 216.79 196 VAL C N 1
ATOM 5748 C CA . VAL C 1 221 ? -8.337 3.860 114.815 1.00 212.88 196 VAL C CA 1
ATOM 5749 C C . VAL C 1 221 ? -7.785 2.481 114.317 1.00 203.19 196 VAL C C 1
ATOM 5750 O O . VAL C 1 221 ? -7.054 2.422 113.345 1.00 197.80 196 VAL C O 1
ATOM 5754 N N . LYS C 1 222 ? -8.229 1.387 114.922 1.00 199.72 197 LYS C N 1
ATOM 5755 C CA . LYS C 1 222 ? -7.819 0.034 114.532 1.00 194.43 197 LYS C CA 1
ATOM 5756 C C . LYS C 1 222 ? -9.012 -0.796 114.137 1.00 197.53 197 LYS C C 1
ATOM 5757 O O . LYS C 1 222 ? -9.985 -0.870 114.874 1.00 203.17 197 LYS C O 1
ATOM 5763 N N . MET C 1 223 ? -8.923 -1.458 112.993 1.00 201.82 198 MET C N 1
ATOM 5764 C CA . MET C 1 223 ? -9.899 -2.499 112.653 1.00 203.90 198 MET C CA 1
ATOM 5765 C C . MET C 1 223 ? -9.792 -3.642 113.641 1.00 199.28 198 MET C C 1
ATOM 5766 O O . MET C 1 223 ? -8.716 -3.954 114.137 1.00 202.50 198 MET C O 1
ATOM 5771 N N . VAL C 1 224 ? -10.923 -4.261 113.913 1.00 202.06 199 VAL C N 1
ATOM 5772 C CA . VAL C 1 224 ? -10.971 -5.407 114.802 1.00 200.85 199 VAL C CA 1
ATOM 5773 C C . VAL C 1 224 ? -11.583 -6.594 114.089 1.00 204.04 199 VAL C C 1
ATOM 5774 O O . VAL C 1 224 ? -12.654 -6.503 113.487 1.00 204.56 199 VAL C O 1
ATOM 5778 N N . GLU C 1 225 ? -10.881 -7.713 114.201 1.00 205.77 200 GLU C N 1
ATOM 5779 C CA . GLU C 1 225 ? -11.306 -8.987 113.617 1.00 209.20 200 GLU C CA 1
ATOM 5780 C C . GLU C 1 225 ? -11.323 -10.065 114.691 1.00 210.66 200 GLU C C 1
ATOM 5781 O O . GLU C 1 225 ? -10.528 -10.021 115.627 1.00 207.48 200 GLU C O 1
ATOM 5787 N N . VAL C 1 226 ? -12.250 -11.010 114.554 1.00 212.07 201 VAL C N 1
ATOM 5788 C CA . VAL C 1 226 ? -12.358 -12.142 115.489 1.00 213.30 201 VAL C CA 1
ATOM 5789 C C . VAL C 1 226 ? -12.396 -13.458 114.771 1.00 209.90 201 VAL C C 1
ATOM 5790 O O . VAL C 1 226 ? -13.194 -13.620 113.866 1.00 200.84 201 VAL C O 1
ATOM 5794 N N . GLU C 1 227 ? -11.580 -14.402 115.244 1.00 217.47 202 GLU C N 1
ATOM 5795 C CA . GLU C 1 227 ? -11.603 -15.778 114.728 1.00 224.90 202 GLU C CA 1
ATOM 5796 C C . GLU C 1 227 ? -12.539 -16.665 115.523 1.00 228.48 202 GLU C C 1
ATOM 5797 O O . GLU C 1 227 ? -12.369 -16.854 116.726 1.00 232.13 202 GLU C O 1
ATOM 5803 N N . VAL C 1 228 ? -13.502 -17.230 114.809 1.00 232.73 203 VAL C N 1
ATOM 5804 C CA . VAL C 1 228 ? -14.645 -17.929 115.396 1.00 228.79 203 VAL C CA 1
ATOM 5805 C C . VAL C 1 228 ? -14.742 -19.356 114.867 1.00 231.15 203 VAL C C 1
ATOM 5806 O O . VAL C 1 228 ? -14.675 -19.560 113.662 1.00 240.51 203 VAL C O 1
ATOM 5810 N N . GLU C 1 229 ? -14.960 -20.320 115.755 1.00 234.28 204 GLU C N 1
ATOM 5811 C CA . GLU C 1 229 ? -15.158 -21.748 115.366 1.00 238.88 204 GLU C CA 1
ATOM 5812 C C . GLU C 1 229 ? -16.653 -22.215 115.317 1.00 246.66 204 GLU C C 1
ATOM 5813 O O . GLU C 1 229 ? -17.068 -22.989 114.439 1.00 242.51 204 GLU C O 1
ATOM 5815 N N . SER C 1 230 ? -17.454 -21.701 116.245 1.00 256.36 205 SER C N 1
ATOM 5816 C CA . SER C 1 230 ? -18.877 -22.075 116.408 1.00 267.46 205 SER C CA 1
ATOM 5817 C C . SER C 1 230 ? -19.806 -20.975 115.852 1.00 272.43 205 SER C C 1
ATOM 5818 O O . SER C 1 230 ? -19.455 -19.796 115.801 1.00 268.68 205 SER C O 1
ATOM 5821 N N . LEU C 1 231 ? -21.004 -21.364 115.431 1.00 278.09 206 LEU C N 1
ATOM 5822 C CA . LEU C 1 231 ? -22.003 -20.411 114.895 1.00 279.16 206 LEU C CA 1
ATOM 5823 C C . LEU C 1 231 ? -22.516 -19.435 115.950 1.00 281.75 206 LEU C C 1
ATOM 5824 O O . LEU C 1 231 ? -22.876 -18.311 115.638 1.00 279.81 206 LEU C O 1
ATOM 5826 N N . ALA C 1 232 ? -22.560 -19.883 117.196 1.00 285.57 207 ALA C N 1
ATOM 5827 C CA . ALA C 1 232 ? -22.996 -19.034 118.314 1.00 289.47 207 ALA C CA 1
ATOM 5828 C C . ALA C 1 232 ? -22.088 -17.819 118.423 1.00 281.05 207 ALA C C 1
ATOM 5829 O O . ALA C 1 232 ? -22.552 -16.685 118.511 1.00 279.98 207 ALA C O 1
ATOM 5831 N N . ALA C 1 233 ? -20.789 -18.096 118.380 1.00 281.16 208 ALA C N 1
ATOM 5832 C CA . ALA C 1 233 ? -19.730 -17.066 118.468 1.00 281.36 208 ALA C CA 1
ATOM 5833 C C . ALA C 1 233 ? -19.787 -16.075 117.303 1.00 281.20 208 ALA C C 1
ATOM 5834 O O . ALA C 1 233 ? -19.637 -14.875 117.478 1.00 284.48 208 ALA C O 1
ATOM 5836 N N . ALA C 1 234 ? -20.024 -16.597 116.110 1.00 276.10 209 ALA C N 1
ATOM 5837 C CA . ALA C 1 234 ? -20.221 -15.753 114.920 1.00 268.58 209 ALA C CA 1
ATOM 5838 C C . ALA C 1 234 ? -21.360 -14.757 115.128 1.00 266.81 209 ALA C C 1
ATOM 5839 O O . ALA C 1 234 ? -21.272 -13.592 114.739 1.00 255.34 209 ALA C O 1
ATOM 5841 N N . GLU C 1 235 ? -22.449 -15.223 115.716 1.00 272.93 210 GLU C N 1
ATOM 5842 C CA . GLU C 1 235 ? -23.543 -14.295 115.965 1.00 278.99 210 GLU C CA 1
ATOM 5843 C C . GLU C 1 235 ? -23.168 -13.278 117.034 1.00 278.61 210 GLU C C 1
ATOM 5844 O O . GLU C 1 235 ? -23.358 -12.068 116.831 1.00 287.35 210 GLU C O 1
ATOM 5850 N N . GLU C 1 236 ? -22.626 -13.759 118.155 1.00 278.22 211 GLU C N 1
ATOM 5851 C CA . GLU C 1 236 ? -22.264 -12.808 119.233 1.00 277.80 211 GLU C CA 1
ATOM 5852 C C . GLU C 1 236 ? -21.443 -11.705 118.655 1.00 272.90 211 GLU C C 1
ATOM 5853 O O . GLU C 1 236 ? -21.687 -10.557 118.927 1.00 269.73 211 GLU C O 1
ATOM 5859 N N . ALA C 1 237 ? -20.447 -12.108 117.876 1.00 269.19 212 ALA C N 1
ATOM 5860 C CA . ALA C 1 237 ? -19.487 -11.190 117.262 1.00 270.77 212 ALA C CA 1
ATOM 5861 C C . ALA C 1 237 ? -20.158 -10.184 116.344 1.00 270.30 212 ALA C C 1
ATOM 5862 O O . ALA C 1 237 ? -19.853 -9.018 116.398 1.00 272.56 212 ALA C O 1
ATOM 5864 N N . ALA C 1 238 ? -21.020 -10.657 115.457 1.00 269.15 213 ALA C N 1
ATOM 5865 C CA . ALA C 1 238 ? -21.709 -9.751 114.507 1.00 269.33 213 ALA C CA 1
ATOM 5866 C C . ALA C 1 238 ? -22.530 -8.707 115.245 1.00 270.56 213 ALA C C 1
ATOM 5867 O O . ALA C 1 238 ? -22.545 -7.524 114.887 1.00 270.11 213 ALA C O 1
ATOM 5869 N N . ALA C 1 239 ? -23.188 -9.174 116.295 1.00 270.67 214 ALA C N 1
ATOM 5870 C CA . ALA C 1 239 ? -23.959 -8.308 117.194 1.00 276.16 214 ALA C CA 1
ATOM 5871 C C . ALA C 1 239 ? -23.053 -7.274 117.845 1.00 268.20 214 ALA C C 1
ATOM 5872 O O . ALA C 1 239 ? -23.439 -6.115 118.027 1.00 266.92 214 ALA C O 1
ATOM 5874 N N . ALA C 1 240 ? -21.847 -7.712 118.178 1.00 262.01 215 ALA C N 1
ATOM 5875 C CA . ALA C 1 240 ? -20.829 -6.842 118.807 1.00 259.16 215 ALA C CA 1
ATOM 5876 C C . ALA C 1 240 ? -20.374 -5.664 117.925 1.00 253.77 215 ALA C C 1
ATOM 5877 O O . ALA C 1 240 ? -19.771 -4.707 118.403 1.00 244.25 215 ALA C O 1
ATOM 5879 N N . GLY C 1 241 ? -20.610 -5.783 116.629 1.00 254.97 216 GLY C N 1
ATOM 5880 C CA . GLY C 1 241 ? -20.253 -4.741 115.663 1.00 253.88 216 GLY C CA 1
ATOM 5881 C C . GLY C 1 241 ? -18.806 -4.765 115.184 1.00 249.38 216 GLY C C 1
ATOM 5882 O O . GLY C 1 241 ? -18.288 -3.746 114.746 1.00 238.65 216 GLY C O 1
ATOM 5883 N N . VAL C 1 242 ? -18.165 -5.935 115.232 1.00 244.62 217 VAL C N 1
ATOM 5884 C CA . VAL C 1 242 ? -16.789 -6.085 114.716 1.00 232.74 217 VAL C CA 1
ATOM 5885 C C . VAL C 1 242 ? -16.731 -5.832 113.231 1.00 230.60 217 VAL C C 1
ATOM 5886 O O . VAL C 1 242 ? -17.726 -5.890 112.539 1.00 230.08 217 VAL C O 1
ATOM 5890 N N . ASP C 1 243 ? -15.524 -5.594 112.763 1.00 230.07 218 ASP C N 1
ATOM 5891 C CA . ASP C 1 243 ? -15.290 -5.247 111.365 1.00 226.38 218 ASP C CA 1
ATOM 5892 C C . ASP C 1 243 ? -15.150 -6.458 110.462 1.00 221.79 218 ASP C C 1
ATOM 5893 O O . ASP C 1 243 ? -15.671 -6.477 109.352 1.00 229.96 218 ASP C O 1
ATOM 5898 N N . ILE C 1 244 ? -14.515 -7.494 110.985 1.00 212.25 219 ILE C N 1
ATOM 5899 C CA . ILE C 1 244 ? -14.284 -8.722 110.215 1.00 207.18 219 ILE C CA 1
ATOM 5900 C C . ILE C 1 244 ? -14.429 -9.950 111.103 1.00 203.30 219 ILE C C 1
ATOM 5901 O O . ILE C 1 244 ? -13.928 -9.992 112.226 1.00 192.73 219 ILE C O 1
ATOM 5903 N N . ILE C 1 245 ? -15.175 -10.926 110.602 1.00 202.62 220 ILE C N 1
ATOM 5904 C CA . ILE C 1 245 ? -15.370 -12.196 111.293 1.00 204.94 220 ILE C CA 1
ATOM 5905 C C . ILE C 1 245 ? -14.667 -13.281 110.482 1.00 202.31 220 ILE C C 1
ATOM 5906 O O . ILE C 1 245 ? -14.863 -13.399 109.282 1.00 196.74 220 ILE C O 1
ATOM 5908 N N . MET C 1 246 ? -13.787 -14.027 111.142 1.00 206.13 221 MET C N 1
ATOM 5909 C CA . MET C 1 246 ? -13.050 -15.136 110.505 1.00 208.52 221 MET C CA 1
ATOM 5910 C C . MET C 1 246 ? -13.702 -16.450 110.836 1.00 210.05 221 MET C C 1
ATOM 5911 O O . MET C 1 246 ? -13.718 -16.845 111.979 1.00 209.09 221 MET C O 1
ATOM 5916 N N . LEU C 1 247 ? -14.186 -17.133 109.809 1.00 218.62 222 LEU C N 1
ATOM 5917 C CA . LEU C 1 247 ? -14.769 -18.475 109.965 1.00 223.98 222 LEU C CA 1
ATOM 5918 C C . LEU C 1 247 ? -13.662 -19.494 109.823 1.00 222.79 222 LEU C C 1
ATOM 5919 O O . LEU C 1 247 ? -13.156 -19.717 108.733 1.00 230.16 222 LEU C O 1
ATOM 5924 N N . ASP C 1 248 ? -13.298 -20.111 110.935 1.00 221.67 223 ASP C N 1
ATOM 5925 C CA . ASP C 1 248 ? -12.117 -20.965 110.986 1.00 221.37 223 ASP C CA 1
ATOM 5926 C C . ASP C 1 248 ? -12.436 -22.426 110.695 1.00 226.54 223 ASP C C 1
ATOM 5927 O O . ASP C 1 248 ? -13.159 -23.087 111.435 1.00 229.36 223 ASP C O 1
ATOM 5932 N N . ASN C 1 249 ? -11.887 -22.910 109.587 1.00 224.84 224 ASN C N 1
ATOM 5933 C CA . ASN C 1 249 ? -11.985 -24.325 109.179 1.00 226.14 224 ASN C CA 1
ATOM 5934 C C . ASN C 1 249 ? -13.393 -24.896 109.335 1.00 233.46 224 ASN C C 1
ATOM 5935 O O . ASN C 1 249 ? -13.583 -26.048 109.669 1.00 232.86 224 ASN C O 1
ATOM 5940 N N . MET C 1 250 ? -14.370 -24.045 109.078 1.00 238.43 225 MET C N 1
ATOM 5941 C CA . MET C 1 250 ? -15.765 -24.341 109.313 1.00 245.17 225 MET C CA 1
ATOM 5942 C C . MET C 1 250 ? -16.283 -24.637 107.928 1.00 245.71 225 MET C C 1
ATOM 5943 O O . MET C 1 250 ? -15.948 -23.929 106.992 1.00 237.17 225 MET C O 1
ATOM 5945 N N . SER C 1 251 ? -17.056 -25.713 107.817 1.00 253.99 226 SER C N 1
ATOM 5946 C CA . SER C 1 251 ? -17.407 -26.301 106.521 1.00 256.08 226 SER C CA 1
ATOM 5947 C C . SER C 1 251 ? -18.627 -25.608 105.879 1.00 261.54 226 SER C C 1
ATOM 5948 O O . SER C 1 251 ? -19.279 -24.741 106.463 1.00 265.08 226 SER C O 1
ATOM 5951 N N . LEU C 1 252 ? -18.898 -26.016 104.649 1.00 258.98 227 LEU C N 1
ATOM 5952 C CA . LEU C 1 252 ? -19.796 -25.265 103.749 1.00 257.39 227 LEU C CA 1
ATOM 5953 C C . LEU C 1 252 ? -21.196 -25.030 104.299 1.00 259.45 227 LEU C C 1
ATOM 5954 O O . LEU C 1 252 ? -21.767 -23.950 104.143 1.00 256.61 227 LEU C O 1
ATOM 5959 N N . GLU C 1 253 ? -21.754 -26.055 104.925 1.00 264.66 228 GLU C N 1
ATOM 5960 C CA . GLU C 1 253 ? -23.078 -25.919 105.546 1.00 270.92 228 GLU C CA 1
ATOM 5961 C C . GLU C 1 253 ? -22.993 -24.884 106.658 1.00 269.52 228 GLU C C 1
ATOM 5962 O O . GLU C 1 253 ? -23.781 -23.943 106.707 1.00 270.87 228 GLU C O 1
ATOM 5968 N N . GLN C 1 254 ? -22.003 -25.056 107.523 1.00 268.90 229 GLN C N 1
ATOM 5969 C CA . GLN C 1 254 ? -21.773 -24.118 108.624 1.00 263.98 229 GLN C CA 1
ATOM 5970 C C . GLN C 1 254 ? -21.596 -22.702 108.082 1.00 256.93 229 GLN C C 1
ATOM 5971 O O . GLN C 1 254 ? -22.267 -21.749 108.488 1.00 261.77 229 GLN C O 1
ATOM 5977 N N . ILE C 1 255 ? -20.693 -22.592 107.124 1.00 245.68 230 ILE C N 1
ATOM 5978 C CA . ILE C 1 255 ? -20.372 -21.314 106.491 1.00 236.39 230 ILE C CA 1
ATOM 5979 C C . ILE C 1 255 ? -21.637 -20.620 105.996 1.00 240.41 230 ILE C C 1
ATOM 5980 O O . ILE C 1 255 ? -21.855 -19.449 106.262 1.00 237.65 230 ILE C O 1
ATOM 5985 N N . GLU C 1 256 ? -22.448 -21.373 105.266 1.00 247.02 231 GLU C N 1
ATOM 5986 C CA . GLU C 1 256 ? -23.670 -20.871 104.618 1.00 251.51 231 GLU C CA 1
ATOM 5987 C C . GLU C 1 256 ? -24.694 -20.334 105.647 1.00 257.01 231 GLU C C 1
ATOM 5988 O O . GLU C 1 256 ? -25.305 -19.263 105.461 1.00 258.74 231 GLU C O 1
ATOM 5994 N N . GLN C 1 257 ? -24.823 -21.055 106.752 1.00 257.60 232 GLN C N 1
ATOM 5995 C CA . GLN C 1 257 ? -25.676 -20.620 107.870 1.00 263.14 232 GLN C CA 1
ATOM 5996 C C . GLN C 1 257 ? -25.152 -19.330 108.498 1.00 259.52 232 GLN C C 1
ATOM 5997 O O . GLN C 1 257 ? -25.894 -18.375 108.705 1.00 258.55 232 GLN C O 1
ATOM 5999 N N . ALA C 1 258 ? -23.847 -19.318 108.761 1.00 253.73 233 ALA C N 1
ATOM 6000 C CA . ALA C 1 258 ? -23.150 -18.155 109.341 1.00 244.69 233 ALA C CA 1
ATOM 6001 C C . ALA C 1 258 ? -23.343 -16.902 108.505 1.00 242.68 233 ALA C C 1
ATOM 6002 O O . ALA C 1 258 ? -23.616 -15.843 109.033 1.00 239.51 233 ALA C O 1
ATOM 6004 N N . ILE C 1 259 ? -23.202 -17.037 107.199 1.00 243.66 234 ILE C N 1
ATOM 6005 C CA . ILE C 1 259 ? -23.389 -15.897 106.285 1.00 250.72 234 ILE C CA 1
ATOM 6006 C C . ILE C 1 259 ? -24.730 -15.226 106.551 1.00 267.74 234 ILE C C 1
ATOM 6007 O O . ILE C 1 259 ? -24.808 -14.015 106.788 1.00 276.45 234 ILE C O 1
ATOM 6012 N N . THR C 1 260 ? -25.776 -16.045 106.497 1.00 278.15 235 THR C N 1
ATOM 6013 C CA . THR C 1 260 ? -27.162 -15.616 106.685 1.00 284.62 235 THR C CA 1
ATOM 6014 C C . THR C 1 260 ? -27.332 -14.978 108.055 1.00 287.30 235 THR C C 1
ATOM 6015 O O . THR C 1 260 ? -27.989 -13.946 108.209 1.00 293.55 235 THR C O 1
ATOM 6019 N N . LEU C 1 261 ? -26.787 -15.665 109.052 1.00 286.73 236 LEU C N 1
ATOM 6020 C CA . LEU C 1 261 ? -26.839 -15.200 110.450 1.00 291.83 236 LEU C CA 1
ATOM 6021 C C . LEU C 1 261 ? -26.125 -13.859 110.642 1.00 289.85 236 LEU C C 1
ATOM 6022 O O . LEU C 1 261 ? -26.621 -13.004 111.355 1.00 295.86 236 LEU C O 1
ATOM 6027 N N . ILE C 1 262 ? -24.948 -13.717 110.039 1.00 284.98 237 ILE C N 1
ATOM 6028 C CA . ILE C 1 262 ? -24.146 -12.485 110.172 1.00 275.83 237 ILE C CA 1
ATOM 6029 C C . ILE C 1 262 ? -24.903 -11.338 109.542 1.00 281.59 237 ILE C C 1
ATOM 6030 O O . ILE C 1 262 ? -24.891 -10.235 110.047 1.00 279.79 237 ILE C O 1
ATOM 6032 N N . ALA C 1 263 ? -25.568 -11.628 108.432 1.00 287.16 238 ALA C N 1
ATOM 6033 C CA . ALA C 1 263 ? -26.488 -10.678 107.788 1.00 291.82 238 ALA C CA 1
ATOM 6034 C C . ALA C 1 263 ? -25.816 -9.342 107.470 1.00 287.27 238 ALA C C 1
ATOM 6035 O O . ALA C 1 263 ? -26.399 -8.276 107.654 1.00 289.34 238 ALA C O 1
ATOM 6037 N N . GLY C 1 264 ? -24.575 -9.407 107.009 1.00 278.10 239 GLY C N 1
ATOM 6038 C CA . GLY C 1 264 ? -23.843 -8.202 106.575 1.00 271.17 239 GLY C CA 1
ATOM 6039 C C . GLY C 1 264 ? -23.475 -7.212 107.675 1.00 267.96 239 GLY C C 1
ATOM 6040 O O . GLY C 1 264 ? -23.083 -6.093 107.380 1.00 269.80 239 GLY C O 1
ATOM 6041 N N . ARG C 1 265 ? -23.563 -7.632 108.932 1.00 263.15 240 ARG C N 1
ATOM 6042 C CA . ARG C 1 265 ? -23.133 -6.798 110.076 1.00 259.97 240 ARG C CA 1
ATOM 6043 C C . ARG C 1 265 ? -21.597 -6.653 110.131 1.00 249.08 240 ARG C C 1
ATOM 6044 O O . ARG C 1 265 ? -21.058 -5.684 110.667 1.00 239.50 240 ARG C O 1
ATOM 6046 N N . SER C 1 266 ? -20.914 -7.634 109.550 1.00 245.49 241 SER C N 1
ATOM 6047 C CA . SER C 1 266 ? -19.444 -7.662 109.417 1.00 235.37 241 SER C CA 1
ATOM 6048 C C . SER C 1 266 ? -18.973 -8.251 108.094 1.00 231.14 241 SER C C 1
ATOM 6049 O O . SER C 1 266 ? -19.714 -8.931 107.391 1.00 240.71 241 SER C O 1
ATOM 6052 N N . ARG C 1 267 ? -17.707 -8.003 107.796 1.00 221.77 242 ARG C N 1
ATOM 6053 C CA . ARG C 1 267 ? -17.014 -8.615 106.670 1.00 211.75 242 ARG C CA 1
ATOM 6054 C C . ARG C 1 267 ? -16.685 -10.054 107.048 1.00 208.69 242 ARG C C 1
ATOM 6055 O O . ARG C 1 267 ? -16.453 -10.364 108.217 1.00 206.86 242 ARG C O 1
ATOM 6063 N N . ILE C 1 268 ? -16.696 -10.944 106.062 1.00 206.46 243 ILE C N 1
ATOM 6064 C CA . ILE C 1 268 ? -16.492 -12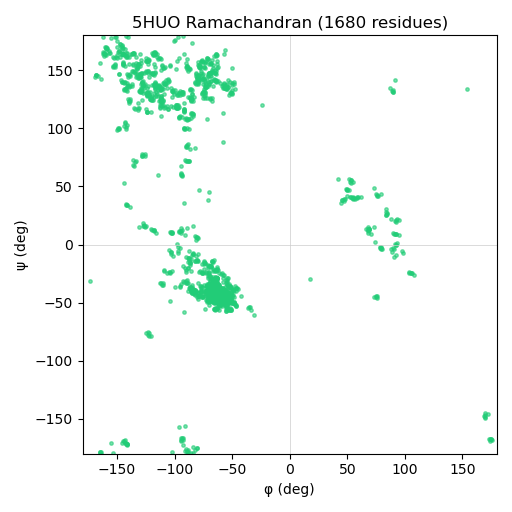.378 106.342 1.00 204.34 243 ILE C CA 1
ATOM 6065 C C . ILE C 1 268 ? -15.275 -12.924 105.609 1.00 199.95 243 ILE C C 1
ATOM 6066 O O . ILE C 1 268 ? -15.118 -12.765 104.405 1.00 195.05 243 ILE C O 1
ATOM 6071 N N . GLU C 1 269 ? -14.416 -13.543 106.395 1.00 197.51 244 GLU C N 1
ATOM 6072 C CA . GLU C 1 269 ? -13.197 -14.183 105.919 1.00 198.45 244 GLU C CA 1
ATOM 6073 C C . GLU C 1 269 ? -13.341 -15.657 106.223 1.00 197.92 244 GLU C C 1
ATOM 6074 O O . GLU C 1 269 ? -13.699 -16.012 107.332 1.00 194.76 244 GLU C O 1
ATOM 6080 N N . CYS C 1 270 ? -13.001 -16.502 105.262 1.00 201.51 245 CYS C N 1
ATOM 6081 C CA . CYS C 1 270 ? -12.933 -17.947 105.513 1.00 204.23 245 CYS C CA 1
ATOM 6082 C C . CYS C 1 270 ? -11.455 -18.312 105.471 1.00 202.52 245 CYS C C 1
ATOM 6083 O O . CYS C 1 270 ? -10.700 -17.868 104.603 1.00 205.12 245 CYS C O 1
ATOM 6085 N N . SER C 1 271 ? -11.012 -19.083 106.448 1.00 205.96 246 SER C N 1
ATOM 6086 C CA . SER C 1 271 ? -9.592 -19.427 106.539 1.00 208.08 246 SER C CA 1
ATOM 6087 C C . SER C 1 271 ? -9.366 -20.803 107.112 1.00 213.06 246 SER C C 1
ATOM 6088 O O . SER C 1 271 ? -10.233 -21.376 107.751 1.00 224.94 246 SER C O 1
ATOM 6090 N N . GLY C 1 272 ? -8.172 -21.314 106.859 1.00 211.81 247 GLY C N 1
ATOM 6091 C CA . GLY C 1 272 ? -7.746 -22.627 107.327 1.00 213.40 247 GLY C CA 1
ATOM 6092 C C . GLY C 1 272 ? -8.069 -23.688 106.297 1.00 221.39 247 GLY C C 1
ATOM 6093 O O . GLY C 1 272 ? -9.119 -23.636 105.638 1.00 221.67 247 GLY C O 1
ATOM 6094 N N . ASN C 1 273 ? -7.157 -24.647 106.150 1.00 227.21 248 ASN C N 1
ATOM 6095 C CA . ASN C 1 273 ? -7.328 -25.740 105.179 1.00 231.06 248 ASN C CA 1
ATOM 6096 C C . ASN C 1 273 ? -7.608 -25.215 103.763 1.00 224.78 248 ASN C C 1
ATOM 6097 O O . ASN C 1 273 ? -8.586 -25.602 103.132 1.00 226.92 248 ASN C O 1
ATOM 6102 N N . ILE C 1 274 ? -6.745 -24.321 103.284 1.00 212.44 249 ILE C N 1
ATOM 6103 C CA . ILE C 1 274 ? -6.882 -23.756 101.930 1.00 204.59 249 ILE C CA 1
ATOM 6104 C C . ILE C 1 274 ? -5.667 -24.035 101.071 1.00 199.31 249 ILE C C 1
ATOM 6105 O O . ILE C 1 274 ? -4.560 -23.649 101.424 1.00 199.49 249 ILE C O 1
ATOM 6110 N N . ASP C 1 275 ? -5.907 -24.633 99.915 1.00 199.56 250 ASP C N 1
ATOM 6111 C CA . ASP C 1 275 ? -4.837 -25.008 98.996 1.00 197.34 250 ASP C CA 1
ATOM 6112 C C . ASP C 1 275 ? -5.289 -24.980 97.544 1.00 195.64 250 ASP C C 1
ATOM 6113 O O . ASP C 1 275 ? -6.457 -24.834 97.252 1.00 190.22 250 ASP C O 1
ATOM 6118 N N . MET C 1 276 ? -4.348 -25.111 96.623 1.00 200.81 251 MET C N 1
ATOM 6119 C CA . MET C 1 276 ? -4.715 -25.181 95.195 1.00 201.97 251 MET C CA 1
ATOM 6120 C C . MET C 1 276 ? -5.939 -26.062 94.928 1.00 205.08 251 MET C C 1
ATOM 6121 O O . MET C 1 276 ? -6.829 -25.696 94.189 1.00 203.29 251 MET C O 1
ATOM 6126 N N . THR C 1 277 ? -5.973 -27.226 95.555 1.00 207.58 252 THR C N 1
ATOM 6127 C CA . THR C 1 277 ? -7.116 -28.164 95.411 1.00 208.55 252 THR C CA 1
ATOM 6128 C C . THR C 1 277 ? -8.380 -27.695 96.098 1.00 207.32 252 THR C C 1
ATOM 6129 O O . THR C 1 277 ? -9.444 -27.782 95.555 1.00 207.86 252 THR C O 1
ATOM 6133 N N . THR C 1 278 ? -8.225 -27.287 97.341 1.00 204.60 253 THR C N 1
ATOM 6134 C CA . THR C 1 278 ? -9.326 -26.878 98.202 1.00 203.36 253 THR C CA 1
ATOM 6135 C C . THR C 1 278 ? -10.005 -25.567 97.843 1.00 196.58 253 THR C C 1
ATOM 6136 O O . THR C 1 278 ? -11.174 -25.410 98.105 1.00 198.83 253 THR C O 1
ATOM 6140 N N . ILE C 1 279 ? -9.268 -24.598 97.325 1.00 194.18 254 ILE C N 1
ATOM 6141 C CA . ILE C 1 279 ? -9.808 -23.202 97.225 1.00 194.11 254 ILE C CA 1
ATOM 6142 C C . ILE C 1 279 ? -11.158 -23.166 96.498 1.00 195.52 254 ILE C C 1
ATOM 6143 O O . ILE C 1 279 ? -11.954 -22.278 96.741 1.00 195.35 254 ILE C O 1
ATOM 6148 N N . SER C 1 280 ? -11.406 -24.110 95.587 1.00 196.80 255 SER C N 1
ATOM 6149 C CA . SER C 1 280 ? -12.627 -24.083 94.729 1.00 200.28 255 SER C CA 1
ATOM 6150 C C . SER C 1 280 ? -13.960 -24.241 95.508 1.00 203.14 255 SER C C 1
ATOM 6151 O O . SER C 1 280 ? -15.005 -23.762 95.061 1.00 195.78 255 SER C O 1
ATOM 6154 N N . ARG C 1 281 ? -13.887 -24.840 96.702 1.00 204.41 256 ARG C N 1
ATOM 6155 C CA . ARG C 1 281 ? -15.071 -25.050 97.564 1.00 205.70 256 ARG C CA 1
ATOM 6156 C C . ARG C 1 281 ? -15.794 -23.765 97.931 1.00 205.97 256 ARG C C 1
ATOM 6157 O O . ARG C 1 281 ? -16.989 -23.758 98.200 1.00 216.26 256 ARG C O 1
ATOM 6159 N N . PHE C 1 282 ? -15.067 -22.673 97.932 1.00 202.34 257 PHE C N 1
ATOM 6160 C CA . PHE C 1 282 ? -15.634 -21.384 98.321 1.00 204.02 257 PHE C CA 1
ATOM 6161 C C . PHE C 1 282 ? -16.263 -20.655 97.159 1.00 202.39 257 PHE C C 1
ATOM 6162 O O . PHE C 1 282 ? -16.878 -19.632 97.376 1.00 204.68 257 PHE C O 1
ATOM 6170 N N . ARG C 1 283 ? -16.127 -21.195 95.952 1.00 203.14 258 ARG C N 1
ATOM 6171 C CA . ARG C 1 283 ? -16.617 -20.535 94.740 1.00 208.90 258 ARG C CA 1
ATOM 6172 C C . ARG C 1 283 ? -18.109 -20.156 94.916 1.00 220.90 258 ARG C C 1
ATOM 6173 O O . ARG C 1 283 ? -18.943 -20.951 95.378 1.00 230.26 258 ARG C O 1
ATOM 6175 N N . GLY C 1 284 ? -18.417 -18.897 94.652 1.00 226.83 259 GLY C N 1
ATOM 6176 C CA . GLY C 1 284 ? -19.806 -18.409 94.699 1.00 233.18 259 GLY C CA 1
ATOM 6177 C C . GLY C 1 284 ? -20.448 -18.080 96.044 1.00 234.52 259 GLY C C 1
ATOM 6178 O O . GLY C 1 284 ? -21.587 -17.653 96.075 1.00 237.20 259 GLY C O 1
ATOM 6179 N N . LEU C 1 285 ? -19.758 -18.277 97.160 1.00 232.13 260 LEU C N 1
ATOM 6180 C CA . LEU C 1 285 ? -20.323 -17.881 98.472 1.00 234.83 260 LEU C CA 1
ATOM 6181 C C . LEU C 1 285 ? -20.286 -16.381 98.629 1.00 235.55 260 LEU C C 1
ATOM 6182 O O . LEU C 1 285 ? -19.482 -15.706 98.018 1.00 230.67 260 LEU C O 1
ATOM 6187 N N . ALA C 1 286 ? -21.146 -15.865 99.492 1.00 244.51 261 ALA C N 1
ATOM 6188 C CA . ALA C 1 286 ? -21.232 -14.394 99.683 1.00 245.49 261 ALA C CA 1
ATOM 6189 C C . ALA C 1 286 ? -20.201 -13.817 100.664 1.00 243.45 261 ALA C C 1
ATOM 6190 O O . ALA C 1 286 ? -20.330 -12.678 101.119 1.00 247.01 261 ALA C O 1
ATOM 6192 N N . ILE C 1 287 ? -19.175 -14.605 100.968 1.00 234.87 262 ILE C N 1
ATOM 6193 C CA . ILE C 1 287 ? -18.066 -14.141 101.838 1.00 218.99 262 ILE C CA 1
ATOM 6194 C C . ILE C 1 287 ? -17.190 -13.146 101.100 1.00 212.40 262 ILE C C 1
ATOM 6195 O O . ILE C 1 287 ? -17.165 -13.094 99.885 1.00 206.89 262 ILE C O 1
ATOM 6200 N N . ASP C 1 288 ? -16.473 -12.331 101.862 1.00 210.36 263 ASP C N 1
ATOM 6201 C CA . ASP C 1 288 ? -15.648 -11.244 101.287 1.00 203.20 263 ASP C CA 1
ATOM 6202 C C . ASP C 1 288 ? -14.271 -11.682 100.817 1.00 197.18 263 ASP C C 1
ATOM 6203 O O . ASP C 1 288 ? -13.795 -11.223 99.774 1.00 190.59 263 ASP C O 1
ATOM 6208 N N . TYR C 1 289 ? -13.637 -12.548 101.599 1.00 194.59 264 TYR C N 1
ATOM 6209 C CA . TYR C 1 289 ? -12.344 -13.079 101.222 1.00 193.98 264 TYR C CA 1
ATOM 6210 C C . TYR C 1 289 ? -11.918 -14.363 101.907 1.00 190.89 264 TYR C C 1
ATOM 6211 O O . TYR C 1 289 ? -12.537 -14.834 102.843 1.00 184.34 264 TYR C O 1
ATOM 6220 N N . VAL C 1 290 ? -10.838 -14.917 101.378 1.00 193.68 265 VAL C N 1
ATOM 6221 C CA . VAL C 1 290 ? -10.112 -16.014 102.017 1.00 196.78 265 VAL C CA 1
ATOM 6222 C C . VAL C 1 290 ? -8.632 -15.656 102.197 1.00 194.30 265 VAL C C 1
ATOM 6223 O O . VAL C 1 290 ? -8.087 -14.846 101.432 1.00 204.75 265 VAL C O 1
ATOM 6227 N N . SER C 1 291 ? -7.970 -16.332 103.131 1.00 184.99 266 SER C N 1
ATOM 6228 C CA . SER C 1 291 ? -6.534 -16.127 103.339 1.00 181.18 266 SER C CA 1
ATOM 6229 C C . SER C 1 291 ? -5.734 -17.428 103.334 1.00 178.10 266 SER C C 1
ATOM 6230 O O . SER C 1 291 ? -6.223 -18.464 103.739 1.00 168.93 266 SER C O 1
ATOM 6233 N N . SER C 1 292 ? -4.492 -17.337 102.858 1.00 178.10 267 SER C N 1
ATOM 6234 C CA . SER C 1 292 ? -3.600 -18.497 102.757 1.00 176.20 267 SER C CA 1
ATOM 6235 C C . SER C 1 292 ? -2.168 -18.164 103.160 1.00 173.45 267 SER C C 1
ATOM 6236 O O . SER C 1 292 ? -1.523 -17.295 102.589 1.00 178.69 267 SER C O 1
ATOM 6239 N N . GLY C 1 293 ? -1.670 -18.896 104.132 1.00 170.74 268 GLY C N 1
ATOM 6240 C CA . GLY C 1 293 ? -0.274 -18.771 104.515 1.00 171.04 268 GLY C CA 1
ATOM 6241 C C . GLY C 1 293 ? 0.668 -19.293 103.471 1.00 170.22 268 GLY C C 1
ATOM 6242 O O . GLY C 1 293 ? 1.750 -18.762 103.281 1.00 172.73 268 GLY C O 1
ATOM 6243 N N . SER C 1 294 ? 0.232 -20.325 102.759 1.00 170.03 269 SER C N 1
ATOM 6244 C CA . SER C 1 294 ? 1.108 -21.088 101.869 1.00 165.14 269 SER C CA 1
ATOM 6245 C C . SER C 1 294 ? 1.591 -20.233 100.696 1.00 160.06 269 SER C C 1
ATOM 6246 O O . SER C 1 294 ? 2.660 -20.469 100.115 1.00 150.90 269 SER C O 1
ATOM 6248 N N . LEU C 1 295 ? 0.840 -19.177 100.413 1.00 159.33 270 LEU C N 1
ATOM 6249 C CA . LEU C 1 295 ? 1.241 -18.227 99.375 1.00 160.91 270 LEU C CA 1
ATOM 6250 C C . LEU C 1 295 ? 2.632 -17.633 99.586 1.00 163.06 270 LEU C C 1
ATOM 6251 O O . LEU C 1 295 ? 3.397 -17.423 98.654 1.00 166.54 270 LEU C O 1
ATOM 6256 N N . THR C 1 296 ? 2.948 -17.315 100.822 1.00 161.27 271 THR C N 1
ATOM 6257 C CA . THR C 1 296 ? 4.267 -16.769 101.152 1.00 156.35 271 THR C CA 1
ATOM 6258 C C . THR C 1 296 ? 5.086 -17.811 101.854 1.00 156.74 271 THR C C 1
ATOM 6259 O O . THR C 1 296 ? 6.285 -17.796 101.907 1.00 153.98 271 THR C O 1
ATOM 6263 N N . HIS C 1 297 ? 4.375 -18.709 102.461 1.00 165.06 272 HIS C N 1
ATOM 6264 C CA . HIS C 1 297 ? 4.962 -19.678 103.369 1.00 171.01 272 HIS C CA 1
ATOM 6265 C C . HIS C 1 297 ? 5.856 -20.715 102.684 1.00 164.02 272 HIS C C 1
ATOM 6266 O O . HIS C 1 297 ? 6.946 -21.082 103.154 1.00 158.89 272 HIS C O 1
ATOM 6273 N N . SER C 1 298 ? 5.333 -21.198 101.574 1.00 163.89 273 SER C N 1
ATOM 6274 C CA . SER C 1 298 ? 5.932 -22.292 100.797 1.00 162.70 273 SER C CA 1
ATOM 6275 C C . SER C 1 298 ? 5.758 -22.129 99.280 1.00 157.66 273 SER C C 1
ATOM 6276 O O . SER C 1 298 ? 5.285 -23.006 98.574 1.00 157.49 273 SER C O 1
ATOM 6279 N N . ALA C 1 299 ? 6.166 -20.976 98.796 1.00 153.09 274 ALA C N 1
ATOM 6280 C CA . ALA C 1 299 ? 6.098 -20.659 97.380 1.00 149.67 274 ALA C CA 1
ATOM 6281 C C . ALA C 1 299 ? 7.347 -21.172 96.719 1.00 145.16 274 ALA C C 1
ATOM 6282 O O . ALA C 1 299 ? 8.419 -20.995 97.227 1.00 143.12 274 ALA C O 1
ATOM 6284 N N . LYS C 1 300 ? 7.184 -21.848 95.610 1.00 144.17 275 LYS C N 1
ATOM 6285 C CA . LYS C 1 300 ? 8.320 -22.253 94.805 1.00 144.48 275 LYS C CA 1
ATOM 6286 C C . LYS C 1 300 ? 8.887 -21.003 94.148 1.00 138.89 275 LYS C C 1
ATOM 6287 O O . LYS C 1 300 ? 8.147 -20.155 93.740 1.00 136.35 275 LYS C O 1
ATOM 6293 N N . SER C 1 301 ? 10.190 -20.920 93.982 1.00 134.90 276 SER C N 1
ATOM 6294 C CA . SER C 1 301 ? 10.705 -19.798 93.217 1.00 132.35 276 SER C CA 1
ATOM 6295 C C . SER C 1 301 ? 10.530 -20.082 91.738 1.00 129.57 276 SER C C 1
ATOM 6296 O O . SER C 1 301 ? 10.447 -21.215 91.320 1.00 131.79 276 SER C O 1
ATOM 6299 N N . LEU C 1 302 ? 10.407 -19.032 90.956 1.00 127.19 277 LEU C N 1
ATOM 6300 C CA . LEU C 1 302 ? 10.247 -19.148 89.497 1.00 127.20 277 LEU C CA 1
ATOM 6301 C C . LEU C 1 302 ? 11.612 -19.049 88.809 1.00 125.81 277 LEU C C 1
ATOM 6302 O O . LEU C 1 302 ? 12.350 -18.141 89.042 1.00 123.73 277 LEU C O 1
ATOM 6307 N N . ASP C 1 303 ? 11.886 -19.973 87.922 1.00 125.57 278 ASP C N 1
ATOM 6308 C CA . ASP C 1 303 ? 13.166 -20.045 87.256 1.00 125.00 278 ASP C CA 1
ATOM 6309 C C . ASP C 1 303 ? 13.364 -18.929 86.181 1.00 121.70 278 ASP C C 1
ATOM 6310 O O . ASP C 1 303 ? 12.503 -18.669 85.309 1.00 121.00 278 ASP C O 1
ATOM 6315 N N . PHE C 1 304 ? 14.526 -18.288 86.283 1.00 119.45 279 PHE C N 1
ATOM 6316 C CA . PHE C 1 304 ? 15.082 -17.358 85.293 1.00 117.14 279 PHE C CA 1
ATOM 6317 C C . PHE C 1 304 ? 16.545 -17.673 85.099 1.00 115.73 279 PHE C C 1
ATOM 6318 O O . PHE C 1 304 ? 17.146 -18.372 85.887 1.00 116.06 279 PHE C O 1
ATOM 6326 N N . SER C 1 305 ? 17.126 -17.152 84.030 1.00 114.80 280 SER C N 1
ATOM 6327 C CA . SER C 1 305 ? 18.583 -17.209 83.862 1.00 114.78 280 SER C CA 1
ATOM 6328 C C . SER C 1 305 ? 19.121 -15.972 83.171 1.00 113.82 280 SER C C 1
ATOM 6329 O O . SER C 1 305 ? 18.400 -15.308 82.453 1.00 111.35 280 SER C O 1
ATOM 6332 N N . MET C 1 306 ? 20.401 -15.688 83.421 1.00 115.59 281 MET C N 1
ATOM 6333 C CA . MET C 1 306 ? 21.103 -14.621 82.754 1.00 115.55 281 MET C CA 1
ATOM 6334 C C . MET C 1 306 ? 22.120 -15.227 81.914 1.00 116.99 281 MET C C 1
ATOM 6335 O O . MET C 1 306 ? 23.018 -15.879 82.399 1.00 119.69 281 MET C O 1
ATOM 6340 N N . LYS C 1 307 ? 22.029 -14.977 80.621 1.00 118.71 282 LYS C N 1
ATOM 6341 C CA . LYS C 1 307 ? 22.978 -15.587 79.654 1.00 120.72 282 LYS C CA 1
ATOM 6342 C C . LYS C 1 307 ? 23.164 -14.723 78.448 1.00 119.86 282 LYS C C 1
ATO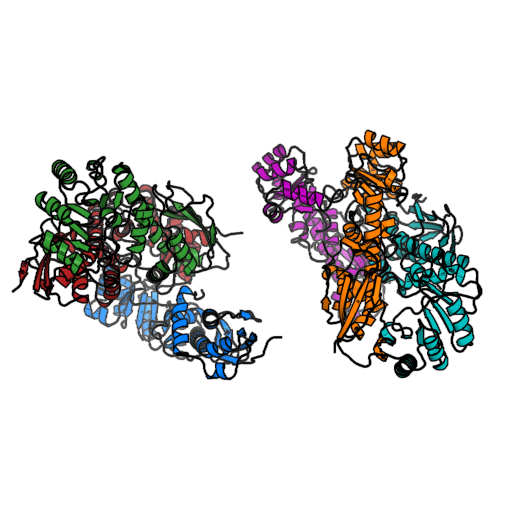M 6343 O O . LYS C 1 307 ? 22.553 -13.644 78.322 1.00 118.38 282 LYS C O 1
ATOM 6349 N N . GLY C 1 308 ? 24.015 -15.186 77.556 1.00 120.58 283 GLY C N 1
ATOM 6350 C CA . GLY C 1 308 ? 24.258 -14.488 76.306 1.00 121.80 283 GLY C CA 1
ATOM 6351 C C . GLY C 1 308 ? 25.129 -13.264 76.448 1.00 123.72 283 GLY C C 1
ATOM 6352 O O . GLY C 1 308 ? 24.850 -12.190 75.882 1.00 126.62 283 GLY C O 1
ATOM 6353 N N . LEU C 1 309 ? 26.166 -13.408 77.250 1.00 126.35 284 LEU C N 1
ATOM 6354 C CA . LEU C 1 309 ? 27.078 -12.301 77.503 1.00 128.20 284 LEU C CA 1
ATOM 6355 C C . LEU C 1 309 ? 27.850 -12.020 76.241 1.00 126.46 284 LEU C C 1
ATOM 6356 O O . LEU C 1 309 ? 28.472 -12.873 75.693 1.00 124.35 284 LEU C O 1
ATOM 6361 N N . THR C 1 310 ? 27.781 -10.774 75.830 1.00 127.62 285 THR C N 1
ATOM 6362 C CA . THR C 1 310 ? 28.546 -10.280 74.667 1.00 130.67 285 THR C CA 1
ATOM 6363 C C . THR C 1 310 ? 29.097 -8.888 74.933 1.00 129.95 285 THR C C 1
ATOM 6364 O O . THR C 1 310 ? 28.478 -8.082 75.614 1.00 127.59 285 THR C O 1
ATOM 6368 N N . TYR C 1 311 ? 30.258 -8.625 74.387 1.00 131.31 286 TYR C N 1
ATOM 6369 C CA . TYR C 1 311 ? 30.816 -7.292 74.496 1.00 133.76 286 TYR C CA 1
ATOM 6370 C C . TYR C 1 311 ? 30.146 -6.352 73.514 1.00 135.88 286 TYR C C 1
ATOM 6371 O O . TYR C 1 311 ? 29.886 -6.708 72.404 1.00 136.11 286 TYR C O 1
ATOM 6380 N N . LEU C 1 312 ? 29.926 -5.119 73.921 1.00 140.83 287 LEU C N 1
ATOM 6381 C CA . LEU C 1 312 ? 29.409 -4.105 72.979 1.00 144.02 287 LEU C CA 1
ATOM 6382 C C . LEU C 1 312 ? 30.433 -3.499 72.044 1.00 148.67 287 LEU C C 1
ATOM 6383 O O . LEU C 1 312 ? 31.635 -3.335 72.368 1.00 155.41 287 LEU C O 1
ATOM 6388 N N . ASP C 1 313 ? 29.940 -3.201 70.858 1.00 148.76 288 ASP C N 1
ATOM 6389 C CA . ASP C 1 313 ? 30.573 -2.262 69.967 1.00 151.98 288 ASP C CA 1
ATOM 6390 C C . ASP C 1 313 ? 29.462 -1.245 69.551 1.00 150.40 288 ASP C C 1
ATOM 6391 O O . ASP C 1 313 ? 29.005 -0.409 70.355 1.00 146.47 288 ASP C O 1
ATOM 6396 N N . THR D 1 31 ? 26.931 -28.626 113.568 1.00 171.27 6 THR E N 1
ATOM 6397 C CA . THR D 1 31 ? 27.249 -27.644 114.683 1.00 170.71 6 THR E CA 1
ATOM 6398 C C . THR D 1 31 ? 26.215 -26.535 114.693 1.00 164.22 6 THR E C 1
ATOM 6399 O O . THR D 1 31 ? 25.939 -25.890 113.697 1.00 160.85 6 THR E O 1
ATOM 6403 N N . ASP D 1 32 ? 25.680 -26.289 115.856 1.00 165.70 7 ASP E N 1
ATOM 6404 C CA . ASP D 1 32 ? 24.522 -25.419 115.964 1.00 165.10 7 ASP E CA 1
ATOM 6405 C C . ASP D 1 32 ? 24.838 -23.960 115.629 1.00 152.59 7 ASP E C 1
ATOM 6406 O O . ASP D 1 32 ? 25.946 -23.535 115.721 1.00 151.37 7 ASP E O 1
ATOM 6411 N N . LEU D 1 33 ? 23.810 -23.209 115.289 1.00 145.09 8 LEU E N 1
ATOM 6412 C CA . LEU D 1 33 ? 23.934 -21.791 115.057 1.00 137.22 8 LEU E CA 1
ATOM 6413 C C . LEU D 1 33 ? 24.030 -21.099 116.409 1.00 138.18 8 LEU E C 1
ATOM 6414 O O . LEU D 1 33 ? 23.595 -21.620 117.421 1.00 142.59 8 LEU E O 1
ATOM 6419 N N . THR D 1 34 ? 24.606 -19.908 116.426 1.00 134.71 9 THR E N 1
ATOM 6420 C CA . THR D 1 34 ? 24.840 -19.207 117.676 1.00 133.64 9 THR E CA 1
ATOM 6421 C C . THR D 1 34 ? 24.272 -17.821 117.757 1.00 130.58 9 THR E C 1
ATOM 6422 O O . THR D 1 34 ? 24.009 -17.184 116.769 1.00 129.62 9 THR E O 1
ATOM 6426 N N . PRO D 1 35 ? 24.121 -17.316 118.973 1.00 131.40 10 PRO E N 1
ATOM 6427 C CA . PRO D 1 35 ? 23.561 -15.964 119.151 1.00 130.30 10 PRO E CA 1
ATOM 6428 C C . PRO D 1 35 ? 24.344 -14.890 118.466 1.00 125.39 10 PRO E C 1
ATOM 6429 O O . PRO D 1 35 ? 23.766 -13.988 117.903 1.00 124.07 10 PRO E O 1
ATOM 6433 N N . PHE D 1 36 ? 25.651 -15.025 118.470 1.00 124.96 11 PHE E N 1
ATOM 6434 C CA . PHE D 1 36 ? 26.506 -14.060 117.776 1.00 123.61 11 PHE E CA 1
ATOM 6435 C C . PHE D 1 36 ? 26.154 -14.006 116.277 1.00 119.96 11 PHE E C 1
ATOM 6436 O O . PHE D 1 36 ? 26.065 -12.954 115.675 1.00 116.28 11 PHE E O 1
ATOM 6444 N N . GLN D 1 37 ? 25.898 -15.176 115.724 1.00 119.93 12 GLN E N 1
ATOM 6445 C CA . GLN D 1 37 ? 25.510 -15.308 114.336 1.00 119.26 12 GLN E CA 1
ATOM 6446 C C . GLN D 1 37 ? 24.088 -14.855 114.033 1.00 121.06 12 GLN E C 1
ATOM 6447 O O . GLN D 1 37 ? 23.845 -14.259 112.998 1.00 120.42 12 GLN E O 1
ATOM 6453 N N . ILE D 1 38 ? 23.141 -15.158 114.911 1.00 123.33 13 ILE E N 1
ATOM 6454 C CA . ILE D 1 38 ? 21.696 -15.027 114.562 1.00 125.74 13 ILE E CA 1
ATOM 6455 C C . ILE D 1 38 ? 20.945 -13.836 115.168 1.00 128.64 13 ILE E C 1
ATOM 6456 O O . ILE D 1 38 ? 19.917 -13.411 114.639 1.00 134.83 13 ILE E O 1
ATOM 6461 N N . ASP D 1 39 ? 21.442 -13.308 116.274 1.00 129.22 14 ASP E N 1
ATOM 6462 C CA . ASP D 1 39 ? 20.713 -12.285 117.045 1.00 130.68 14 ASP E CA 1
ATOM 6463 C C . ASP D 1 39 ? 20.238 -11.075 116.241 1.00 131.90 14 ASP E C 1
ATOM 6464 O O . ASP D 1 39 ? 19.061 -10.729 116.322 1.00 137.13 14 ASP E O 1
ATOM 6469 N N . ASP D 1 40 ? 21.103 -10.481 115.441 1.00 131.80 15 ASP E N 1
ATOM 6470 C CA . ASP D 1 40 ? 20.692 -9.297 114.693 1.00 135.49 15 ASP E CA 1
ATOM 6471 C C . ASP D 1 40 ? 19.565 -9.557 113.717 1.00 136.58 15 ASP E C 1
ATOM 6472 O O . ASP D 1 40 ? 18.650 -8.748 113.597 1.00 141.62 15 ASP E O 1
ATOM 6477 N N . THR D 1 41 ? 19.597 -10.725 113.089 1.00 134.53 16 THR E N 1
ATOM 6478 C CA . THR D 1 41 ? 18.547 -11.163 112.163 1.00 134.71 16 THR E CA 1
ATOM 6479 C C . THR D 1 41 ? 17.199 -11.364 112.867 1.00 135.67 16 THR E C 1
ATOM 6480 O O . THR D 1 41 ? 16.142 -10.976 112.353 1.00 137.46 16 THR E O 1
ATOM 6484 N N . LEU D 1 42 ? 17.239 -12.050 114.001 1.00 134.93 17 LEU E N 1
ATOM 6485 C CA . LEU D 1 42 ? 16.014 -12.320 114.754 1.00 136.76 17 LEU E CA 1
ATOM 6486 C C . LEU D 1 42 ? 15.404 -11.042 115.288 1.00 137.52 17 LEU E C 1
ATOM 6487 O O . LEU D 1 42 ? 14.190 -10.862 115.254 1.00 142.15 17 LEU E O 1
ATOM 6492 N N . LYS D 1 43 ? 16.240 -10.149 115.774 1.00 135.63 18 LYS E N 1
ATOM 6493 C CA . LYS D 1 43 ? 15.752 -8.861 116.234 1.00 137.06 18 LYS E CA 1
ATOM 6494 C C . LYS D 1 43 ? 15.052 -8.119 115.131 1.00 138.13 18 LYS E C 1
ATOM 6495 O O . LYS D 1 43 ? 13.955 -7.574 115.298 1.00 142.63 18 LYS E O 1
ATOM 6501 N N . ALA D 1 44 ? 15.679 -8.094 113.971 1.00 137.67 19 ALA E N 1
ATOM 6502 C CA . ALA D 1 44 ? 15.077 -7.415 112.810 1.00 139.84 19 ALA E CA 1
ATOM 6503 C C . ALA D 1 44 ? 13.673 -8.026 112.493 1.00 140.77 19 ALA E C 1
ATOM 6504 O O . ALA D 1 44 ? 12.752 -7.328 112.143 1.00 141.06 19 ALA E O 1
ATOM 6506 N N . ALA D 1 45 ? 13.587 -9.343 112.614 1.00 139.21 20 ALA E N 1
ATOM 6507 C CA . ALA D 1 45 ? 12.379 -10.071 112.308 1.00 142.87 20 ALA E CA 1
ATOM 6508 C C . ALA D 1 45 ? 11.276 -9.751 113.295 1.00 146.41 20 ALA E C 1
ATOM 6509 O O . ALA D 1 45 ? 10.104 -9.618 112.919 1.00 150.03 20 ALA E O 1
ATOM 6511 N N . LEU D 1 46 ? 11.661 -9.641 114.563 1.00 146.22 21 LEU E N 1
ATOM 6512 C CA . LEU D 1 46 ? 10.722 -9.244 115.620 1.00 147.70 21 LEU E CA 1
ATOM 6513 C C . LEU D 1 46 ? 10.200 -7.840 115.385 1.00 151.62 21 LEU E C 1
ATOM 6514 O O . LEU D 1 46 ? 9.026 -7.577 115.529 1.00 155.47 21 LEU E O 1
ATOM 6519 N N . ARG D 1 47 ? 11.099 -6.958 114.988 1.00 155.23 22 ARG E N 1
ATOM 6520 C CA . ARG D 1 47 ? 10.757 -5.563 114.727 1.00 161.55 22 ARG E CA 1
ATOM 6521 C C . ARG D 1 47 ? 9.847 -5.438 113.531 1.00 163.30 22 ARG E C 1
ATOM 6522 O O . ARG D 1 47 ? 9.053 -4.506 113.437 1.00 167.93 22 ARG E O 1
ATOM 6530 N N . GLU D 1 48 ? 10.014 -6.355 112.593 1.00 162.60 23 GLU E N 1
ATOM 6531 C CA . GLU D 1 48 ? 9.199 -6.385 111.379 1.00 163.07 23 GLU E CA 1
ATOM 6532 C C . GLU D 1 48 ? 7.751 -6.689 111.755 1.00 163.98 23 GLU E C 1
ATOM 6533 O O . GLU D 1 48 ? 6.843 -6.109 111.187 1.00 165.94 23 GLU E O 1
ATOM 6539 N N . ASP D 1 49 ? 7.585 -7.582 112.719 1.00 160.59 24 ASP E N 1
ATOM 6540 C CA . ASP D 1 49 ? 6.273 -8.082 113.145 1.00 165.60 24 ASP E CA 1
ATOM 6541 C C . ASP D 1 49 ? 5.608 -7.227 114.232 1.00 169.86 24 ASP E C 1
ATOM 6542 O O . ASP D 1 49 ? 4.445 -7.399 114.528 1.00 173.96 24 ASP E O 1
ATOM 6547 N N . VAL D 1 50 ? 6.368 -6.333 114.848 1.00 171.75 25 VAL E N 1
ATOM 6548 C CA . VAL D 1 50 ? 5.864 -5.492 115.939 1.00 172.63 25 VAL E CA 1
ATOM 6549 C C . VAL D 1 50 ? 6.442 -4.099 115.839 1.00 176.24 25 VAL E C 1
ATOM 6550 O O . VAL D 1 50 ? 7.543 -3.853 116.264 1.00 175.49 25 VAL E O 1
ATOM 6554 N N . HIS D 1 51 ? 5.674 -3.185 115.294 1.00 185.34 26 HIS E N 1
ATOM 6555 C CA . HIS D 1 51 ? 6.163 -1.864 114.966 1.00 196.68 26 HIS E CA 1
ATOM 6556 C C . HIS D 1 51 ? 6.014 -0.884 116.140 1.00 198.42 26 HIS E C 1
ATOM 6557 O O . HIS D 1 51 ? 6.829 0.015 116.345 1.00 203.01 26 HIS E O 1
ATOM 6564 N N . SER D 1 52 ? 4.967 -1.078 116.910 1.00 200.12 27 SER E N 1
ATOM 6565 C CA . SER D 1 52 ? 4.750 -0.342 118.147 1.00 199.76 27 SER E CA 1
ATOM 6566 C C . SER D 1 52 ? 4.564 -1.364 119.258 1.00 193.57 27 SER E C 1
ATOM 6567 O O . SER D 1 52 ? 5.463 -1.600 120.041 1.00 191.16 27 SER E O 1
ATOM 6570 N N . GLU D 1 53 ? 3.395 -1.979 119.311 1.00 194.76 28 GLU E N 1
ATOM 6571 C CA . GLU D 1 53 ? 3.137 -3.087 120.242 1.00 191.35 28 GLU E CA 1
ATOM 6572 C C . GLU D 1 53 ? 2.210 -4.131 119.658 1.00 184.92 28 GLU E C 1
ATOM 6573 O O . GLU D 1 53 ? 1.569 -3.914 118.634 1.00 183.73 28 GLU E O 1
ATOM 6579 N N . ASP D 1 54 ? 2.122 -5.243 120.360 1.00 181.43 29 ASP E N 1
ATOM 6580 C CA . ASP D 1 54 ? 1.132 -6.270 120.047 1.00 183.63 29 ASP E CA 1
ATOM 6581 C C . ASP D 1 54 ? -0.205 -5.974 120.753 1.00 186.13 29 ASP E C 1
ATOM 6582 O O . ASP D 1 54 ? -0.503 -6.552 121.782 1.00 183.04 29 ASP E O 1
ATOM 6587 N N . TYR D 1 55 ? -1.005 -5.107 120.149 1.00 187.81 30 TYR E N 1
ATOM 6588 C CA . TYR D 1 55 ? -2.214 -4.602 120.782 1.00 192.15 30 TYR E CA 1
ATOM 6589 C C . TYR D 1 55 ? -3.156 -5.707 121.173 1.00 198.89 30 TYR E C 1
ATOM 6590 O O . TYR D 1 55 ? -3.694 -5.744 122.276 1.00 205.52 30 TYR E O 1
ATOM 6599 N N . SER D 1 56 ? -3.376 -6.630 120.266 1.00 205.58 31 SER E N 1
ATOM 6600 C CA . SER D 1 56 ? -4.370 -7.667 120.512 1.00 208.40 31 SER E CA 1
ATOM 6601 C C . SER D 1 56 ? -4.007 -8.539 121.705 1.00 211.99 31 SER E C 1
ATOM 6602 O O . SER D 1 56 ? -4.864 -8.896 122.499 1.00 215.43 31 SER E O 1
ATOM 6605 N N . THR D 1 57 ? -2.731 -8.855 121.845 1.00 213.95 32 THR E N 1
ATOM 6606 C CA . THR D 1 57 ? -2.288 -9.650 122.984 1.00 215.77 32 THR E CA 1
ATOM 6607 C C . THR D 1 57 ? -2.252 -8.832 124.258 1.00 224.22 32 THR E C 1
ATOM 6608 O O . THR D 1 57 ? -2.713 -9.271 125.289 1.00 232.92 32 THR E O 1
ATOM 6612 N N . ASN D 1 58 ? -1.722 -7.627 124.185 1.00 228.83 33 ASN E N 1
ATOM 6613 C CA . ASN D 1 58 ? -1.653 -6.753 125.377 1.00 237.95 33 ASN E CA 1
ATOM 6614 C C . ASN D 1 58 ? -2.988 -6.333 125.972 1.00 241.39 33 ASN E C 1
ATOM 6615 O O . ASN D 1 58 ? -3.100 -6.170 127.169 1.00 243.53 33 ASN E O 1
ATOM 6620 N N . ALA D 1 59 ? -3.972 -6.121 125.112 1.00 242.44 34 ALA E N 1
ATOM 6621 C CA . ALA D 1 59 ? -5.302 -5.686 125.552 1.00 243.61 34 ALA E CA 1
ATOM 6622 C C . ALA D 1 59 ? -5.937 -6.729 126.427 1.00 246.09 34 ALA E C 1
ATOM 6623 O O . ALA D 1 59 ? -6.615 -6.400 127.386 1.00 258.76 34 ALA E O 1
ATOM 6625 N N . ILE D 1 60 ? -5.731 -7.982 126.076 1.00 244.47 35 ILE E N 1
ATOM 6626 C CA . ILE D 1 60 ? -6.303 -9.068 126.826 1.00 251.01 35 ILE E CA 1
ATOM 6627 C C . ILE D 1 60 ? -5.409 -9.460 127.994 1.00 253.75 35 ILE E C 1
ATOM 6628 O O . ILE D 1 60 ? -5.922 -9.976 128.965 1.00 260.65 35 ILE E O 1
ATOM 6633 N N . PHE D 1 61 ? -4.114 -9.159 127.960 1.00 252.50 36 PHE E N 1
ATOM 6634 C CA . PHE D 1 61 ? -3.233 -9.565 129.051 1.00 260.53 36 PHE E CA 1
ATOM 6635 C C . PHE D 1 61 ? -2.184 -8.501 129.428 1.00 265.98 36 PHE E C 1
ATOM 6636 O O . PHE D 1 61 ? -2.433 -7.618 130.254 1.00 264.47 36 PHE E O 1
ATOM 6638 N N . HIS D 1 63 ? -0.486 -9.432 131.732 1.00 289.79 38 HIS E N 1
ATOM 6639 C CA . HIS D 1 63 ? -0.670 -9.972 133.084 1.00 291.50 38 HIS E CA 1
ATOM 6640 C C . HIS D 1 63 ? 0.705 -10.078 133.794 1.00 293.21 38 HIS E C 1
ATOM 6641 O O . HIS D 1 63 ? 0.836 -9.902 135.011 1.00 307.14 38 HIS E O 1
ATOM 6643 N N . HIS D 1 64 ? 1.757 -10.318 133.019 1.00 280.75 39 HIS E N 1
ATOM 6644 C CA . HIS D 1 64 ? 3.014 -10.797 133.550 1.00 275.96 39 HIS E CA 1
ATOM 6645 C C . HIS D 1 64 ? 2.724 -11.870 134.595 1.00 279.04 39 HIS E C 1
ATOM 6646 O O . HIS D 1 64 ? 3.091 -11.774 135.766 1.00 279.75 39 HIS E O 1
ATOM 6653 N N . GLY D 1 65 ? 1.999 -12.858 134.114 1.00 257.07 40 GLY E N 1
ATOM 6654 C CA . GLY D 1 65 ? 1.502 -13.999 134.851 1.00 259.33 40 GLY E CA 1
ATOM 6655 C C . GLY D 1 65 ? 1.953 -15.172 134.026 1.00 253.34 40 GLY E C 1
ATOM 6656 O O . GLY D 1 65 ? 1.657 -15.202 132.860 1.00 245.45 40 GLY E O 1
ATOM 6657 N N . GLN D 1 66 ? 2.682 -16.119 134.604 1.00 250.94 41 GLN E N 1
ATOM 6658 C CA . GLN D 1 66 ? 3.315 -17.181 133.814 1.00 241.52 41 GLN E CA 1
ATOM 6659 C C . GLN D 1 66 ? 2.311 -18.089 133.137 1.00 238.76 41 GLN E C 1
ATOM 6660 O O . GLN D 1 66 ? 1.220 -18.303 133.632 1.00 251.94 41 GLN E O 1
ATOM 6666 N N . ALA D 1 67 ? 2.715 -18.630 132.001 1.00 230.86 42 ALA E N 1
ATOM 6667 C CA . ALA D 1 67 ? 1.908 -19.569 131.250 1.00 225.31 42 ALA E CA 1
ATOM 6668 C C . ALA D 1 67 ? 2.788 -20.555 130.517 1.00 217.36 42 ALA E C 1
ATOM 6669 O O . ALA D 1 67 ? 3.986 -20.368 130.387 1.00 220.94 42 ALA E O 1
ATOM 6671 N N . LYS D 1 68 ? 2.166 -21.609 130.035 1.00 215.40 43 LYS E N 1
ATOM 6672 C CA . LYS D 1 68 ? 2.858 -22.642 129.286 1.00 209.04 43 LYS E CA 1
ATOM 6673 C C . LYS D 1 68 ? 2.136 -22.880 127.983 1.00 204.82 43 LYS E C 1
ATOM 6674 O O . LYS D 1 68 ? 0.919 -22.920 127.941 1.00 215.01 43 LYS E O 1
ATOM 6680 N N . VAL D 1 69 ? 2.914 -23.071 126.928 1.00 200.38 44 VAL E N 1
ATOM 6681 C CA . VAL D 1 69 ? 2.400 -23.432 125.600 1.00 195.66 44 VAL E CA 1
ATOM 6682 C C . VAL D 1 69 ? 3.227 -24.540 125.058 1.00 191.71 44 VAL E C 1
ATOM 6683 O O . VAL D 1 69 ? 4.421 -24.570 125.287 1.00 191.78 44 VAL E O 1
ATOM 6687 N N . SER D 1 70 ? 2.597 -25.374 124.246 1.00 190.62 45 SER E N 1
ATOM 6688 C CA . SER D 1 70 ? 3.263 -26.494 123.627 1.00 190.29 45 SER E CA 1
ATOM 6689 C C . SER D 1 70 ? 3.504 -26.323 122.111 1.00 187.20 45 SER E C 1
ATOM 6690 O O . SER D 1 70 ? 2.657 -25.859 121.354 1.00 181.68 45 SER E O 1
ATOM 6693 N N . LEU D 1 71 ? 4.691 -26.729 121.699 1.00 183.53 46 LEU E N 1
ATOM 6694 C CA . LEU D 1 71 ? 5.043 -26.752 120.299 1.00 182.03 46 LEU E CA 1
ATOM 6695 C C . LEU D 1 71 ? 4.830 -28.163 119.797 1.00 179.03 46 LEU E C 1
ATOM 6696 O O . LEU D 1 71 ? 5.512 -29.091 120.243 1.00 178.14 46 LEU E O 1
ATOM 6701 N N . PHE D 1 72 ? 3.949 -28.292 118.813 1.00 174.51 47 PHE E N 1
ATOM 6702 C CA . PHE D 1 72 ? 3.657 -29.584 118.192 1.00 173.93 47 PHE E CA 1
ATOM 6703 C C . PHE D 1 72 ? 4.108 -29.655 116.753 1.00 166.24 47 PHE E C 1
ATOM 6704 O O . PHE D 1 72 ? 3.898 -28.735 115.968 1.00 160.71 47 PHE E O 1
ATOM 6712 N N . ALA D 1 73 ? 4.711 -30.777 116.408 1.00 165.12 48 ALA E N 1
ATOM 6713 C CA . ALA D 1 73 ? 4.941 -31.091 115.002 1.00 166.19 48 ALA E CA 1
ATOM 6714 C C . ALA D 1 73 ? 3.589 -31.474 114.393 1.00 166.67 48 ALA E C 1
ATOM 6715 O O . ALA D 1 73 ? 2.847 -32.199 114.993 1.00 165.95 48 ALA E O 1
ATOM 6717 N N . LYS D 1 74 ? 3.286 -30.964 113.207 1.00 165.27 49 LYS E N 1
ATOM 6718 C CA . LYS D 1 74 ? 2.008 -31.249 112.547 1.00 164.51 49 LYS E CA 1
ATOM 6719 C C . LYS D 1 74 ? 2.193 -31.988 111.213 1.00 168.00 49 LYS E C 1
ATOM 6720 O O . LYS D 1 74 ? 1.250 -32.164 110.456 1.00 173.64 49 LYS E O 1
ATOM 6722 N N . GLU D 1 75 ? 3.399 -32.484 110.968 1.00 167.58 50 GLU E N 1
ATOM 6723 C CA . GLU D 1 75 ? 3.765 -33.043 109.671 1.00 163.18 50 GLU E CA 1
ATOM 6724 C C . GLU D 1 75 ? 5.083 -33.769 109.835 1.00 158.70 50 GLU E C 1
ATOM 6725 O O . GLU D 1 75 ? 5.946 -33.349 110.582 1.00 155.93 50 GLU E O 1
ATOM 6731 N N . ALA D 1 76 ? 5.239 -34.844 109.100 1.00 156.97 51 ALA E N 1
ATOM 6732 C CA . ALA D 1 76 ? 6.429 -35.675 109.223 1.00 157.55 51 ALA E CA 1
ATOM 6733 C C . ALA D 1 76 ? 7.589 -35.101 108.419 1.00 155.26 51 ALA E C 1
ATOM 6734 O O . ALA D 1 76 ? 7.425 -34.618 107.301 1.00 155.93 51 ALA E O 1
ATOM 6736 N N . GLY D 1 77 ? 8.763 -35.170 109.006 1.00 151.98 52 GLY E N 1
ATOM 6737 C CA . GLY D 1 77 ? 9.968 -34.703 108.354 1.00 149.70 52 GLY E CA 1
ATOM 6738 C C . GLY D 1 77 ? 11.134 -34.632 109.316 1.00 149.18 52 GLY E C 1
ATOM 6739 O O . GLY D 1 77 ? 11.241 -35.447 110.236 1.00 153.50 52 GLY E O 1
ATOM 6740 N N . VAL D 1 78 ? 12.020 -33.671 109.085 1.00 142.49 53 VAL E N 1
ATOM 6741 C CA . VAL D 1 78 ? 13.229 -33.529 109.884 1.00 139.88 53 VAL E CA 1
ATOM 6742 C C . VAL D 1 78 ? 13.234 -32.198 110.606 1.00 138.53 53 VAL E C 1
ATOM 6743 O O . VAL D 1 78 ? 12.901 -31.196 110.040 1.00 136.59 53 VAL E O 1
ATOM 6747 N N . LEU D 1 79 ? 13.625 -32.216 111.869 1.00 140.75 54 LEU E N 1
ATOM 6748 C CA . LEU D 1 79 ? 13.606 -31.016 112.725 1.00 141.86 54 LEU E CA 1
ATOM 6749 C C . LEU D 1 79 ? 14.886 -30.221 112.530 1.00 139.93 54 LEU E C 1
ATOM 6750 O O . LEU D 1 79 ? 15.983 -30.744 112.712 1.00 138.55 54 LEU E O 1
ATOM 6755 N N . ALA D 1 80 ? 14.727 -28.952 112.193 1.00 137.83 55 ALA E N 1
ATOM 6756 C CA . ALA D 1 80 ? 15.860 -28.021 112.103 1.00 136.04 55 ALA E CA 1
ATOM 6757 C C . ALA D 1 80 ? 15.446 -26.643 112.563 1.00 133.88 55 ALA E C 1
ATOM 6758 O O . ALA D 1 80 ? 14.376 -26.159 112.210 1.00 131.52 55 ALA E O 1
ATOM 6760 N N . GLY D 1 81 ? 16.339 -26.010 113.300 1.00 133.23 56 GLY E N 1
ATOM 6761 C CA . GLY D 1 81 ? 16.144 -24.626 113.763 1.00 134.71 56 GLY E CA 1
ATOM 6762 C C . GLY D 1 81 ? 15.556 -24.483 115.139 1.00 137.54 56 GLY E C 1
ATOM 6763 O O . GLY D 1 81 ? 15.024 -23.456 115.486 1.00 138.14 56 GLY E O 1
ATOM 6764 N N . LEU D 1 82 ? 15.664 -25.518 115.935 1.00 141.70 57 LEU E N 1
ATOM 6765 C CA . LEU D 1 82 ? 15.055 -25.517 117.267 1.00 144.88 57 LEU E CA 1
ATOM 6766 C C . LEU D 1 82 ? 15.631 -24.454 118.168 1.00 144.20 57 LEU E C 1
ATOM 6767 O O . LEU D 1 82 ? 14.900 -23.776 118.873 1.00 143.75 57 LEU E O 1
ATOM 6772 N N . THR D 1 83 ? 16.942 -24.287 118.147 1.00 145.31 58 THR E N 1
ATOM 6773 C CA . THR D 1 83 ? 17.567 -23.251 119.031 1.00 144.55 58 THR E CA 1
ATOM 6774 C C . THR D 1 83 ? 17.348 -21.854 118.472 1.00 140.16 58 THR E C 1
ATOM 6775 O O . THR D 1 83 ? 17.311 -20.885 119.211 1.00 141.80 58 THR E O 1
ATOM 6779 N N . VAL D 1 84 ? 17.131 -21.773 117.175 1.00 136.80 59 VAL E N 1
ATOM 6780 C CA . VAL D 1 84 ? 16.708 -20.509 116.569 1.00 134.97 59 VAL E CA 1
ATOM 6781 C C . VAL D 1 84 ? 15.326 -20.112 117.064 1.00 136.73 59 VAL E C 1
ATOM 6782 O O . VAL D 1 84 ? 15.085 -18.993 117.469 1.00 136.17 59 VAL E O 1
ATOM 6786 N N . PHE D 1 85 ? 14.413 -21.065 116.973 1.00 139.88 60 PHE E N 1
ATOM 6787 C CA . PHE D 1 85 ? 13.045 -20.935 117.506 1.00 142.82 60 PHE E CA 1
ATOM 6788 C C . PHE D 1 85 ? 13.085 -20.406 118.936 1.00 143.07 60 PHE E C 1
ATOM 6789 O O . PHE D 1 85 ? 12.411 -19.445 119.283 1.00 143.41 60 PHE E O 1
ATOM 6797 N N . GLN D 1 86 ? 13.912 -21.046 119.742 1.00 143.05 61 GLN E N 1
ATOM 6798 C CA . GLN D 1 86 ? 14.030 -20.701 121.154 1.00 147.21 61 GLN E CA 1
ATOM 6799 C C . GLN D 1 86 ? 14.543 -19.290 121.368 1.00 148.63 61 GLN E C 1
ATOM 6800 O O . GLN D 1 86 ? 14.058 -18.545 122.244 1.00 153.67 61 GLN E O 1
ATOM 6806 N N . ARG D 1 87 ? 15.521 -18.921 120.562 1.00 145.76 62 ARG E N 1
ATOM 6807 C CA . ARG D 1 87 ? 16.203 -17.650 120.720 1.00 144.56 62 ARG E CA 1
ATOM 6808 C C . ARG D 1 87 ? 15.278 -16.457 120.462 1.00 143.88 62 ARG E C 1
ATOM 6809 O O . ARG D 1 87 ? 15.430 -15.396 121.054 1.00 143.46 62 ARG E O 1
ATOM 6817 N N . VAL D 1 88 ? 14.315 -16.626 119.584 1.00 145.05 63 VAL E N 1
ATOM 6818 C CA . VAL D 1 88 ? 13.340 -15.560 119.321 1.00 148.65 63 VAL E CA 1
ATOM 6819 C C . VAL D 1 88 ? 12.653 -15.114 120.622 1.00 152.97 63 VAL E C 1
ATOM 6820 O O . VAL D 1 88 ? 12.522 -13.921 120.901 1.00 153.98 63 VAL E O 1
ATOM 6824 N N . PHE D 1 89 ? 12.260 -16.085 121.430 1.00 156.41 64 PHE E N 1
ATOM 6825 C CA . PHE D 1 89 ? 11.627 -15.801 122.736 1.00 159.81 64 PHE E CA 1
ATOM 6826 C C . PHE D 1 89 ? 12.597 -15.157 123.721 1.00 156.89 64 PHE E C 1
ATOM 6827 O O . PHE D 1 89 ? 12.283 -14.202 124.381 1.00 159.42 64 PHE E O 1
ATOM 6835 N N . THR D 1 90 ? 13.784 -15.710 123.781 1.00 152.74 65 THR E N 1
ATOM 6836 C CA . THR D 1 90 ? 14.805 -15.318 124.725 1.00 152.01 65 THR E CA 1
ATOM 6837 C C . THR D 1 90 ? 15.359 -13.902 124.545 1.00 152.55 65 THR E C 1
ATOM 6838 O O . THR D 1 90 ? 15.742 -13.242 125.500 1.00 153.99 65 THR E O 1
ATOM 6842 N N . LEU D 1 91 ? 15.449 -13.450 123.318 1.00 153.19 66 LEU E N 1
ATOM 6843 C CA . LEU D 1 91 ? 15.783 -12.047 123.037 1.00 153.36 66 LEU E CA 1
ATOM 6844 C C . LEU D 1 91 ? 14.725 -11.064 123.503 1.00 154.65 66 LEU E C 1
ATOM 6845 O O . LEU D 1 91 ? 15.025 -9.925 123.849 1.00 158.91 66 LEU E O 1
ATOM 6850 N N . PHE D 1 92 ? 13.491 -11.511 123.472 1.00 158.81 67 PHE E N 1
ATOM 6851 C CA . PHE D 1 92 ? 12.323 -10.663 123.767 1.00 163.33 67 PHE E CA 1
ATOM 6852 C C . PHE D 1 92 ? 11.988 -10.540 125.253 1.00 165.91 67 PHE E C 1
ATOM 6853 O O . PHE D 1 92 ? 11.581 -9.497 125.717 1.00 162.20 67 PHE E O 1
ATOM 6861 N N . ASP D 1 93 ? 12.179 -11.624 125.985 1.00 171.07 68 ASP E N 1
ATOM 6862 C CA . ASP D 1 93 ? 11.803 -11.671 127.390 1.00 178.08 68 ASP E CA 1
ATOM 6863 C C . ASP D 1 93 ? 12.463 -12.873 128.084 1.00 179.44 68 ASP E C 1
ATOM 6864 O O . ASP D 1 93 ? 13.223 -13.609 127.480 1.00 176.72 68 ASP E O 1
ATOM 6869 N N . GLU D 1 94 ? 12.184 -13.036 129.365 1.00 187.78 69 GLU E N 1
ATOM 6870 C CA . GLU D 1 94 ? 12.672 -14.164 130.142 1.00 191.56 69 GLU E CA 1
ATOM 6871 C C . GLU D 1 94 ? 11.716 -15.330 129.911 1.00 194.14 69 GLU E C 1
ATOM 6872 O O . GLU D 1 94 ? 10.541 -15.308 130.265 1.00 194.02 69 GLU E O 1
ATOM 6874 N N . VAL D 1 95 ? 12.227 -16.337 129.235 1.00 194.83 70 VAL E N 1
ATOM 6875 C CA . VAL D 1 95 ? 11.427 -17.474 128.830 1.00 195.07 70 VAL E CA 1
ATOM 6876 C C . VAL D 1 95 ? 12.252 -18.718 129.057 1.00 190.82 70 VAL E C 1
ATOM 6877 O O . VAL D 1 95 ? 13.395 -18.767 128.694 1.00 186.93 70 VAL E O 1
ATOM 6881 N N . THR D 1 96 ? 11.625 -19.738 129.606 1.00 194.50 71 THR E N 1
ATOM 6882 C CA . THR D 1 96 ? 12.275 -21.036 129.809 1.00 192.06 71 THR E CA 1
ATOM 6883 C C . THR D 1 96 ? 11.587 -22.130 128.994 1.00 188.21 71 THR E C 1
ATOM 6884 O O . THR D 1 96 ? 10.479 -21.946 128.481 1.00 188.89 71 THR E O 1
ATOM 6888 N N . PHE D 1 97 ? 12.268 -23.252 128.848 1.00 183.60 72 PHE E N 1
ATOM 6889 C CA . PHE D 1 97 ? 11.767 -24.328 128.008 1.00 181.69 72 PHE E CA 1
ATOM 6890 C C . PHE D 1 97 ? 11.856 -25.652 128.690 1.00 184.08 72 PHE E C 1
ATOM 6891 O O . PHE D 1 97 ? 12.703 -25.865 129.511 1.00 188.09 72 PHE E O 1
ATOM 6899 N N . GLN D 1 98 ? 10.953 -26.538 128.327 1.00 186.24 73 GLN E N 1
ATOM 6900 C CA . GLN D 1 98 ? 11.008 -27.930 128.762 1.00 190.70 73 GLN E CA 1
ATOM 6901 C C . GLN D 1 98 ? 11.017 -28.753 127.481 1.00 185.84 73 GLN E C 1
ATOM 6902 O O . GLN D 1 98 ? 10.229 -28.501 126.574 1.00 176.31 73 GLN E O 1
ATOM 6904 N N . ASN D 1 99 ? 11.880 -29.762 127.444 1.00 188.10 74 ASN E N 1
ATOM 6905 C CA . ASN D 1 99 ? 11.991 -30.662 126.308 1.00 191.29 74 ASN E CA 1
ATOM 6906 C C . ASN D 1 99 ? 11.842 -32.109 126.769 1.00 194.14 74 ASN E C 1
ATOM 6907 O O . ASN D 1 99 ? 12.827 -32.831 126.862 1.00 194.12 74 ASN E O 1
ATOM 6912 N N . PRO D 1 100 ? 10.593 -32.549 127.025 1.00 198.58 75 PRO E N 1
ATOM 6913 C CA . PRO D 1 100 ? 10.278 -33.868 127.551 1.00 200.83 75 PRO E CA 1
ATOM 6914 C C . PRO D 1 100 ? 10.923 -35.014 126.815 1.00 199.93 75 PRO E C 1
ATOM 6915 O O . PRO D 1 100 ? 11.341 -35.956 127.442 1.00 200.25 75 PRO E O 1
ATOM 6919 N N . HIS D 1 101 ? 11.001 -34.915 125.497 1.00 196.48 76 HIS E N 1
ATOM 6920 C CA . HIS D 1 101 ? 11.507 -36.017 124.668 1.00 196.14 76 HIS E CA 1
ATOM 6921 C C . HIS D 1 101 ? 12.931 -35.846 124.172 1.00 190.06 76 HIS E C 1
ATOM 6922 O O . HIS D 1 101 ? 13.390 -36.587 123.316 1.00 187.24 76 HIS E O 1
ATOM 6929 N N . GLN D 1 102 ? 13.612 -34.845 124.704 1.00 190.52 77 GLN E N 1
ATOM 6930 C CA . GLN D 1 102 ? 15.010 -34.558 124.359 1.00 185.03 77 GLN E CA 1
ATOM 6931 C C . GLN D 1 102 ? 15.195 -34.419 122.827 1.00 181.38 77 GLN E C 1
ATOM 6932 O O . GLN D 1 102 ? 16.174 -34.872 122.260 1.00 176.79 77 GLN E O 1
ATOM 6934 N N . PHE D 1 103 ? 14.246 -33.755 122.172 1.00 181.67 78 PHE E N 1
ATOM 6935 C CA . PHE D 1 103 ? 14.342 -33.471 120.721 1.00 180.26 78 PHE E CA 1
ATOM 6936 C C . PHE D 1 103 ? 15.522 -32.555 120.382 1.00 176.78 78 PHE E C 1
ATOM 6937 O O . PHE D 1 103 ? 15.817 -31.609 121.094 1.00 173.71 78 PHE E O 1
ATOM 6945 N N . LYS D 1 104 ? 16.181 -32.838 119.276 1.00 174.60 79 LYS E N 1
ATOM 6946 C CA . LYS D 1 104 ? 17.204 -31.926 118.755 1.00 175.14 79 LYS E CA 1
ATOM 6947 C C . LYS D 1 104 ? 17.239 -31.878 117.234 1.00 168.50 79 LYS E C 1
ATOM 6948 O O . LYS D 1 104 ? 16.703 -32.763 116.565 1.00 164.69 79 LYS E O 1
ATOM 6954 N N . ASP D 1 105 ? 17.899 -30.844 116.711 1.00 161.34 80 ASP E N 1
ATOM 6955 C CA . ASP D 1 105 ? 17.993 -30.688 115.274 1.00 154.57 80 ASP E CA 1
ATOM 6956 C C . ASP D 1 105 ? 18.581 -31.967 114.691 1.00 153.06 80 ASP E C 1
ATOM 6957 O O . ASP D 1 105 ? 19.540 -32.506 115.231 1.00 154.27 80 ASP E O 1
ATOM 6962 N N . GLY D 1 106 ? 17.965 -32.443 113.615 1.00 149.82 81 GLY E N 1
ATOM 6963 C CA . GLY D 1 106 ? 18.360 -33.697 112.949 1.00 148.25 81 GLY E CA 1
ATOM 6964 C C . GLY D 1 106 ? 17.425 -34.857 113.191 1.00 151.90 81 GLY E C 1
ATOM 6965 O O . GLY D 1 106 ? 17.339 -35.765 112.384 1.00 151.42 81 GLY E O 1
ATOM 6966 N N . ASP D 1 107 ? 16.690 -34.807 114.293 1.00 157.88 82 ASP E N 1
ATOM 6967 C CA . ASP D 1 107 ? 15.714 -35.866 114.656 1.00 157.72 82 ASP E CA 1
ATOM 6968 C C . ASP D 1 107 ? 14.521 -35.912 113.726 1.00 156.79 82 ASP E C 1
ATOM 6969 O O . ASP D 1 107 ? 14.099 -34.893 113.221 1.00 152.99 82 ASP E O 1
ATOM 6974 N N . ARG D 1 108 ? 13.990 -37.115 113.528 1.00 160.02 83 ARG E N 1
ATOM 6975 C CA . ARG D 1 108 ? 12.841 -37.336 112.660 1.00 157.83 83 ARG E CA 1
ATOM 6976 C C . ARG D 1 108 ? 11.586 -36.957 113.460 1.00 161.37 83 ARG E C 1
ATOM 6977 O O . ARG D 1 108 ? 11.535 -37.095 114.669 1.00 162.44 83 ARG E O 1
ATOM 6979 N N . LEU D 1 109 ? 10.614 -36.380 112.774 1.00 163.56 84 LEU E N 1
ATOM 6980 C CA . LEU D 1 109 ? 9.367 -35.913 113.385 1.00 164.96 84 LEU E CA 1
ATOM 6981 C C . LEU D 1 109 ? 8.198 -36.652 112.798 1.00 167.26 84 LEU E C 1
ATOM 6982 O O . LEU D 1 109 ? 8.175 -36.988 111.614 1.00 164.72 84 LEU E O 1
ATOM 6987 N N . THR D 1 110 ? 7.212 -36.872 113.653 1.00 171.31 85 THR E N 1
ATOM 6988 C CA . THR D 1 110 ? 5.916 -37.423 113.242 1.00 172.39 85 THR E CA 1
ATOM 6989 C C . THR D 1 110 ? 4.803 -36.559 113.840 1.00 169.91 85 THR E C 1
ATOM 6990 O O . THR D 1 110 ? 4.940 -36.037 114.920 1.00 173.10 85 THR E O 1
ATOM 6994 N N . SER D 1 111 ? 3.726 -36.369 113.102 1.00 167.16 86 SER E N 1
ATOM 6995 C CA . SER D 1 111 ? 2.644 -35.482 113.532 1.00 165.81 86 SER E CA 1
ATOM 6996 C C . SER D 1 111 ? 2.059 -35.872 114.867 1.00 168.78 86 SER E C 1
ATOM 6997 O O . SER D 1 111 ? 1.902 -37.037 115.169 1.00 174.54 86 SER E O 1
ATOM 7000 N N . GLY D 1 112 ? 1.805 -34.847 115.667 1.00 172.08 87 GLY E N 1
ATOM 7001 C CA . GLY D 1 112 ? 1.315 -34.984 117.028 1.00 175.27 87 GLY E CA 1
ATOM 7002 C C . GLY D 1 112 ? 2.416 -35.037 118.068 1.00 178.14 87 GLY E C 1
ATOM 7003 O O . GLY D 1 112 ? 2.134 -35.090 119.257 1.00 179.83 87 GLY E O 1
ATOM 7004 N N . ASP D 1 113 ? 3.671 -34.966 117.623 1.00 179.38 88 ASP E N 1
ATOM 7005 C CA . ASP D 1 113 ? 4.836 -34.977 118.517 1.00 178.58 88 ASP E CA 1
ATOM 7006 C C . ASP D 1 113 ? 4.993 -33.675 119.284 1.00 180.83 88 ASP E C 1
ATOM 7007 O O . ASP D 1 113 ? 4.868 -32.592 118.730 1.00 171.48 88 ASP E O 1
ATOM 7012 N N . LEU D 1 114 ? 5.280 -33.814 120.574 1.00 188.04 89 LEU E N 1
ATOM 7013 C CA . LEU D 1 114 ? 5.505 -32.676 121.464 1.00 189.15 89 LEU E CA 1
ATOM 7014 C C . LEU D 1 114 ? 7.000 -32.334 121.477 1.00 185.84 89 LEU E C 1
ATOM 7015 O O . LEU D 1 114 ? 7.815 -32.960 122.159 1.00 187.13 89 LEU E O 1
ATOM 7020 N N . VAL D 1 115 ? 7.345 -31.320 120.708 1.00 182.26 90 VAL E N 1
ATOM 7021 C CA . VAL D 1 115 ? 8.742 -30.961 120.492 1.00 179.65 90 VAL E CA 1
ATOM 7022 C C . VAL D 1 115 ? 9.273 -30.165 121.668 1.00 178.16 90 VAL E C 1
ATOM 7023 O O . VAL D 1 115 ? 10.378 -30.404 122.144 1.00 177.65 90 VAL E O 1
ATOM 7027 N N . LEU D 1 116 ? 8.492 -29.191 122.086 1.00 177.12 91 LEU E N 1
ATOM 7028 C CA . LEU D 1 116 ? 8.883 -28.311 123.180 1.00 179.50 91 LEU E CA 1
ATOM 7029 C C . LEU D 1 116 ? 7.708 -27.767 123.940 1.00 179.72 91 LEU E C 1
ATOM 7030 O O . LEU D 1 116 ? 6.616 -27.609 123.403 1.00 176.91 91 LEU E O 1
ATOM 7035 N N . GLU D 1 117 ? 7.967 -27.469 125.204 1.00 182.38 92 GLU E N 1
ATOM 7036 C CA . GLU D 1 117 ? 7.048 -26.671 125.999 1.00 184.50 92 GLU E CA 1
ATOM 7037 C C . GLU D 1 117 ? 7.762 -25.354 126.250 1.00 179.85 92 GLU E C 1
ATOM 7038 O O . GLU D 1 117 ? 8.931 -25.334 126.584 1.00 173.62 92 GLU E O 1
ATOM 7040 N N . ILE D 1 118 ? 7.032 -24.270 126.057 1.00 180.70 93 ILE E N 1
ATOM 7041 C CA . ILE D 1 118 ? 7.550 -22.929 126.279 1.00 181.22 93 ILE E CA 1
ATOM 7042 C C . ILE D 1 118 ? 6.858 -22.270 127.469 1.00 187.73 93 ILE E C 1
ATOM 7043 O O . ILE D 1 118 ? 5.646 -22.137 127.496 1.00 190.35 93 ILE E O 1
ATOM 7048 N N . ILE D 1 119 ? 7.657 -21.838 128.432 1.00 191.47 94 ILE E N 1
ATOM 7049 C CA . ILE D 1 119 ? 7.152 -21.239 129.677 1.00 196.20 94 ILE E CA 1
ATOM 7050 C C . ILE D 1 119 ? 7.600 -19.801 129.879 1.00 190.68 94 ILE E C 1
ATOM 7051 O O . ILE D 1 119 ? 8.772 -19.510 129.910 1.00 189.27 94 ILE E O 1
ATOM 7056 N N . GLY D 1 120 ? 6.632 -18.929 130.050 1.00 190.66 95 GLY E N 1
ATOM 7057 C CA . GLY D 1 120 ? 6.887 -17.525 130.316 1.00 190.36 95 GLY E CA 1
ATOM 7058 C C . GLY D 1 120 ? 5.615 -16.717 130.366 1.00 194.79 95 GLY E C 1
ATOM 7059 O O . GLY D 1 120 ? 4.506 -17.257 130.382 1.00 199.70 95 GLY E O 1
ATOM 7060 N N . SER D 1 121 ? 5.755 -15.407 130.355 1.00 195.22 96 SER E N 1
ATOM 7061 C CA . SER D 1 121 ? 4.567 -14.559 130.428 1.00 200.02 96 SER E CA 1
ATOM 7062 C C . SER D 1 121 ? 3.755 -14.693 129.145 1.00 197.91 96 SER E C 1
ATOM 7063 O O . SER D 1 121 ? 4.304 -14.838 128.059 1.00 201.59 96 SER E O 1
ATOM 7066 N N . VAL D 1 122 ? 2.444 -14.620 129.290 1.00 203.59 97 VAL E N 1
ATOM 7067 C CA . VAL D 1 122 ? 1.505 -14.793 128.181 1.00 204.16 97 VAL E CA 1
ATOM 7068 C C . VAL D 1 122 ? 1.829 -13.825 127.035 1.00 201.20 97 VAL E C 1
ATOM 7069 O O . VAL D 1 122 ? 1.846 -14.210 125.857 1.00 209.06 97 VAL E O 1
ATOM 7071 N N . ARG D 1 123 ? 2.146 -12.589 127.379 1.00 197.93 98 ARG E N 1
ATOM 7072 C CA . ARG D 1 123 ? 2.417 -11.575 126.373 1.00 195.19 98 ARG E CA 1
ATOM 7073 C C . ARG D 1 123 ? 3.632 -11.973 125.516 1.00 195.12 98 ARG E C 1
ATOM 7074 O O . ARG D 1 123 ? 3.628 -11.852 124.301 1.00 191.15 98 ARG E O 1
ATOM 7076 N N . SER D 1 124 ? 4.654 -12.505 126.154 1.00 199.75 99 SER E N 1
ATOM 7077 C CA . SER D 1 124 ? 5.854 -12.943 125.433 1.00 199.93 99 SER E CA 1
ATOM 7078 C C . SER D 1 124 ? 5.583 -14.139 124.527 1.00 196.66 99 SER E C 1
ATOM 7079 O O . SER D 1 124 ? 6.149 -14.262 123.458 1.00 197.85 99 SER E O 1
ATOM 7082 N N . LEU D 1 125 ? 4.719 -15.027 124.979 1.00 194.25 100 LEU E N 1
ATOM 7083 C CA . LEU D 1 125 ? 4.369 -16.215 124.198 1.00 190.00 100 LEU E CA 1
ATOM 7084 C C . LEU D 1 125 ? 3.523 -15.908 122.973 1.00 182.90 100 LEU E C 1
ATOM 7085 O O . LEU D 1 125 ? 3.788 -16.396 121.907 1.00 176.55 100 LEU E O 1
ATOM 7090 N N . LEU D 1 126 ? 2.515 -15.082 123.141 1.00 188.27 101 LEU E N 1
ATOM 7091 C CA . LEU D 1 126 ? 1.605 -14.751 122.031 1.00 190.65 101 LEU E CA 1
ATOM 7092 C C . LEU D 1 126 ? 2.264 -13.868 120.992 1.00 184.56 101 LEU E C 1
ATOM 7093 O O . LEU D 1 126 ? 2.114 -14.065 119.799 1.00 185.01 101 LEU E O 1
ATOM 7098 N N . THR D 1 127 ? 2.997 -12.878 121.455 1.00 184.91 102 THR E N 1
ATOM 7099 C CA . THR D 1 127 ? 3.628 -11.925 120.554 1.00 182.30 102 THR E CA 1
ATOM 7100 C C . THR D 1 127 ? 4.785 -12.561 119.793 1.00 172.89 102 THR E C 1
ATOM 7101 O O . THR D 1 127 ? 4.982 -12.306 118.624 1.00 168.00 102 THR E O 1
ATOM 7105 N N . CYS D 1 128 ? 5.551 -13.386 120.481 1.00 170.89 103 CYS E N 1
ATOM 7106 C CA . CYS D 1 128 ? 6.721 -14.056 119.890 1.00 165.12 103 CYS E CA 1
ATOM 7107 C C . CYS D 1 128 ? 6.453 -15.415 119.291 1.00 166.47 103 CYS E C 1
ATOM 7108 O O . CYS D 1 128 ? 7.291 -16.314 119.403 1.00 170.55 103 CYS E O 1
ATOM 7111 N N . GLU D 1 129 ? 5.304 -15.622 118.683 1.00 166.37 104 GLU E N 1
ATOM 7112 C CA . GLU D 1 129 ? 4.945 -16.959 118.282 1.00 164.73 104 GLU E CA 1
ATOM 7113 C C . GLU D 1 129 ? 5.123 -17.130 116.802 1.00 157.97 104 GLU E C 1
ATOM 7114 O O . GLU D 1 129 ? 5.732 -18.074 116.358 1.00 151.18 104 GLU E O 1
ATOM 7120 N N . ARG D 1 130 ? 4.596 -16.175 116.067 1.00 157.22 105 ARG E N 1
ATOM 7121 C CA . ARG D 1 130 ? 4.558 -16.245 114.634 1.00 155.99 105 ARG E CA 1
ATOM 7122 C C . ARG D 1 130 ? 5.985 -16.192 114.104 1.00 155.65 105 ARG E C 1
ATOM 7123 O O . ARG D 1 130 ? 6.373 -16.972 113.233 1.00 156.05 105 ARG E O 1
ATOM 7131 N N . VAL D 1 131 ? 6.786 -15.282 114.629 1.00 155.43 106 VAL E N 1
ATOM 7132 C CA . VAL D 1 131 ? 8.167 -15.162 114.149 1.00 149.72 106 VAL E CA 1
ATOM 7133 C C . VAL D 1 131 ? 8.967 -16.422 114.415 1.00 146.24 106 VAL E C 1
ATOM 7134 O O . VAL D 1 131 ? 9.721 -16.901 113.568 1.00 146.53 106 VAL E O 1
ATOM 7138 N N . ALA D 1 132 ? 8.845 -16.940 115.604 1.00 144.91 107 ALA E N 1
ATOM 7139 C CA . ALA D 1 132 ? 9.616 -18.115 115.937 1.00 143.93 107 ALA E CA 1
ATOM 7140 C C . ALA D 1 132 ? 9.257 -19.233 114.998 1.00 142.22 107 ALA E C 1
ATOM 7141 O O . ALA D 1 132 ? 10.121 -19.924 114.485 1.00 138.84 107 ALA E O 1
ATOM 7143 N N . LEU D 1 133 ? 7.969 -19.428 114.810 1.00 146.69 108 LEU E N 1
ATOM 7144 C CA . LEU D 1 133 ? 7.503 -20.536 113.951 1.00 147.80 108 LEU E CA 1
ATOM 7145 C C . LEU D 1 133 ? 7.977 -20.346 112.523 1.00 144.45 108 LEU E C 1
ATOM 7146 O O . LEU D 1 133 ? 8.348 -21.305 111.851 1.00 142.85 108 LEU E O 1
ATOM 7151 N N . ASN D 1 134 ? 7.896 -19.116 112.048 1.00 142.24 109 ASN E N 1
ATOM 7152 C CA . ASN D 1 134 ? 8.336 -18.819 110.698 1.00 140.12 109 ASN E CA 1
ATOM 7153 C C . ASN D 1 134 ? 9.779 -19.310 110.458 1.00 139.63 109 ASN E C 1
ATOM 7154 O O . ASN D 1 134 ? 10.076 -19.941 109.451 1.00 138.38 109 ASN E O 1
ATOM 7159 N N . PHE D 1 135 ? 10.655 -19.093 111.429 1.00 137.98 110 PHE E N 1
ATOM 7160 C CA . PHE D 1 135 ? 12.014 -19.626 111.336 1.00 134.34 110 PHE E CA 1
ATOM 7161 C C . PHE D 1 135 ? 12.009 -21.139 111.354 1.00 132.21 110 PHE E C 1
ATOM 7162 O O . PHE D 1 135 ? 12.463 -21.773 110.434 1.00 131.09 110 PHE E O 1
ATOM 7170 N N . LEU D 1 136 ? 11.423 -21.695 112.378 1.00 136.30 111 LEU E N 1
ATOM 7171 C CA . LEU D 1 136 ? 11.368 -23.158 112.536 1.00 139.41 111 LEU E CA 1
ATOM 7172 C C . LEU D 1 136 ? 10.742 -23.921 111.353 1.00 138.69 111 LEU E C 1
ATOM 7173 O O . LEU D 1 136 ? 11.260 -24.936 110.906 1.00 137.02 111 LEU E O 1
ATOM 7178 N N . GLN D 1 137 ? 9.632 -23.412 110.866 1.00 140.58 112 GLN E N 1
ATOM 7179 C CA . GLN D 1 137 ? 8.946 -24.042 109.753 1.00 143.34 112 GLN E CA 1
ATOM 7180 C C . GLN D 1 137 ? 9.802 -24.033 108.512 1.00 141.75 112 GLN E C 1
ATOM 7181 O O . GLN D 1 137 ? 9.936 -25.034 107.825 1.00 138.19 112 GLN E O 1
ATOM 7187 N N . HIS D 1 138 ? 10.445 -22.903 108.268 1.00 139.44 113 HIS E N 1
ATOM 7188 C CA . HIS D 1 138 ? 11.273 -22.734 107.074 1.00 136.78 113 HIS E CA 1
ATOM 7189 C C . HIS D 1 138 ? 12.496 -23.669 107.072 1.00 133.69 113 HIS E C 1
ATOM 7190 O O . HIS D 1 138 ? 12.797 -24.341 106.080 1.00 134.72 113 HIS E O 1
ATOM 7197 N N . LEU D 1 139 ? 13.190 -23.691 108.187 1.00 130.12 114 LEU E N 1
ATOM 7198 C CA . LEU D 1 139 ? 14.426 -24.448 108.287 1.00 127.64 114 LEU E CA 1
ATOM 7199 C C . LEU D 1 139 ? 14.135 -25.928 108.309 1.00 126.56 114 LEU E C 1
ATOM 7200 O O . LEU D 1 139 ? 14.856 -26.722 107.730 1.00 127.05 114 LEU E O 1
ATOM 7205 N N . SER D 1 140 ? 13.083 -26.312 109.002 1.00 126.88 115 SER E N 1
ATOM 7206 C CA . SER D 1 140 ? 12.717 -27.732 109.073 1.00 125.72 115 SER E CA 1
ATOM 7207 C C . SER D 1 140 ? 12.281 -28.221 107.701 1.00 122.99 115 SER E C 1
ATOM 7208 O O . SER D 1 140 ? 12.494 -29.360 107.309 1.00 120.10 115 SER E O 1
ATOM 7211 N N . GLY D 1 141 ? 11.671 -27.328 106.967 1.00 122.62 116 GLY E N 1
ATOM 7212 C CA . GLY D 1 141 ? 11.268 -27.616 105.583 1.00 122.65 116 GLY E CA 1
ATOM 7213 C C . GLY D 1 141 ? 12.435 -27.927 104.687 1.00 120.82 116 GLY E C 1
ATOM 7214 O O . GLY D 1 141 ? 12.403 -28.883 103.932 1.00 121.80 116 GLY E O 1
ATOM 7215 N N . ILE D 1 142 ? 13.484 -27.137 104.829 1.00 121.10 117 ILE E N 1
ATOM 7216 C CA . ILE D 1 142 ? 14.730 -27.324 104.062 1.00 119.33 117 ILE E CA 1
ATOM 7217 C C . ILE D 1 142 ? 15.446 -28.619 104.473 1.00 119.96 117 ILE E C 1
ATOM 7218 O O . ILE D 1 142 ? 15.869 -29.397 103.624 1.00 121.43 117 ILE E O 1
ATOM 7223 N N . ALA D 1 143 ? 15.571 -28.833 105.767 1.00 119.77 118 ALA E N 1
ATOM 7224 C CA . ALA D 1 143 ? 16.223 -30.037 106.258 1.00 120.33 118 ALA E CA 1
ATOM 7225 C C . ALA D 1 143 ? 15.514 -31.284 105.738 1.00 121.42 118 ALA E C 1
ATOM 7226 O O . ALA D 1 143 ? 16.116 -32.220 105.255 1.00 120.75 118 ALA E O 1
ATOM 7228 N N . SER D 1 144 ? 14.199 -31.280 105.902 1.00 123.98 119 SER E N 1
ATOM 7229 C CA . SER D 1 144 ? 13.316 -32.357 105.439 1.00 124.38 119 SER E CA 1
ATOM 7230 C C . SER D 1 144 ? 13.497 -32.654 103.950 1.00 122.52 119 SER E C 1
ATOM 7231 O O . SER D 1 144 ? 13.724 -33.796 103.525 1.00 121.97 119 SER E O 1
ATOM 7234 N N . MET D 1 145 ? 13.471 -31.593 103.159 1.00 120.76 120 MET E N 1
ATOM 7235 C CA . MET D 1 145 ? 13.657 -31.730 101.701 1.00 118.22 120 MET E CA 1
ATOM 7236 C C . MET D 1 145 ? 15.042 -32.265 101.350 1.00 116.73 120 MET E C 1
ATOM 7237 O O . MET D 1 145 ? 15.187 -33.136 100.502 1.00 116.10 120 MET E O 1
ATOM 7242 N N . THR D 1 146 ? 16.062 -31.751 102.027 1.00 116.03 121 THR E N 1
ATOM 7243 C CA . THR D 1 146 ? 17.448 -32.250 101.862 1.00 115.35 121 THR E CA 1
ATOM 7244 C C . THR D 1 146 ? 17.511 -33.764 102.165 1.00 116.40 121 THR E C 1
ATOM 7245 O O . THR D 1 146 ? 18.044 -34.551 101.374 1.00 115.06 121 THR E O 1
ATOM 7249 N N . ALA D 1 147 ? 16.959 -34.131 103.310 1.00 118.44 122 ALA E N 1
ATOM 7250 C CA . ALA D 1 147 ? 16.913 -35.541 103.749 1.00 121.55 122 ALA E CA 1
ATOM 7251 C C . ALA D 1 147 ? 16.229 -36.420 102.716 1.00 122.54 122 ALA E C 1
ATOM 7252 O O . ALA D 1 147 ? 16.690 -37.505 102.414 1.00 124.07 122 ALA E O 1
ATOM 7254 N N . ALA D 1 148 ? 15.155 -35.901 102.139 1.00 121.71 123 ALA E N 1
ATOM 7255 C CA . ALA D 1 148 ? 14.409 -36.617 101.086 1.00 120.49 123 ALA E CA 1
ATOM 7256 C C . ALA D 1 148 ? 15.221 -36.826 99.801 1.00 118.50 123 ALA E C 1
ATOM 7257 O O . ALA D 1 148 ? 15.169 -37.874 99.171 1.00 116.34 123 ALA E O 1
ATOM 7259 N N . TYR D 1 149 ? 15.957 -35.793 99.420 1.00 118.24 124 TYR E N 1
ATOM 7260 C CA . TYR D 1 149 ? 16.836 -35.883 98.253 1.00 117.27 124 TYR E CA 1
ATOM 7261 C C . TYR D 1 149 ? 17.928 -36.932 98.466 1.00 117.48 124 TYR E C 1
ATOM 7262 O O . TYR D 1 149 ? 18.216 -37.725 97.576 1.00 114.40 124 TYR E O 1
ATOM 7271 N N . VAL D 1 150 ? 18.529 -36.925 99.654 1.00 118.73 125 VAL E N 1
ATOM 7272 C CA . VAL D 1 150 ? 19.564 -37.912 99.956 1.00 120.45 125 VAL E CA 1
ATOM 7273 C C . VAL D 1 150 ? 19.033 -39.334 99.779 1.00 122.02 125 VAL E C 1
ATOM 7274 O O . VAL D 1 150 ? 19.688 -40.175 99.160 1.00 122.14 125 VAL E O 1
ATOM 7278 N N . GLU D 1 151 ? 17.854 -39.597 100.326 1.00 123.14 126 GLU E N 1
ATOM 7279 C CA . GLU D 1 151 ? 17.253 -40.919 100.227 1.00 126.73 126 GLU E CA 1
ATOM 7280 C C . GLU D 1 151 ? 16.902 -41.298 98.805 1.00 124.82 126 GLU E C 1
ATOM 7281 O O . GLU D 1 151 ? 17.231 -42.370 98.342 1.00 125.14 126 GLU E O 1
ATOM 7287 N N . ALA D 1 152 ? 16.237 -40.400 98.116 1.00 121.31 127 ALA E N 1
ATOM 7288 C CA . ALA D 1 152 ? 15.930 -40.599 96.698 1.00 118.86 127 ALA E CA 1
ATOM 7289 C C . ALA D 1 152 ? 17.184 -40.977 95.860 1.00 118.89 127 ALA E C 1
ATOM 7290 O O . ALA D 1 152 ? 17.095 -41.750 94.908 1.00 119.05 127 ALA E O 1
ATOM 7292 N N . LEU D 1 153 ? 18.331 -40.398 96.206 1.00 119.54 128 LEU E N 1
ATOM 7293 C CA . LEU D 1 153 ? 19.580 -40.645 95.494 1.00 118.69 128 LEU E CA 1
ATOM 7294 C C . LEU D 1 153 ? 20.053 -42.051 95.792 1.00 120.77 128 LEU E C 1
ATOM 7295 O O . LEU D 1 153 ? 20.548 -42.759 94.936 1.00 119.71 128 LEU E O 1
ATOM 7300 N N . GLY D 1 154 ? 19.917 -42.436 97.047 1.00 122.56 129 GLY E N 1
ATOM 7301 C CA . GLY D 1 154 ? 20.351 -43.758 97.509 1.00 123.86 129 GLY E CA 1
ATOM 7302 C C . GLY D 1 154 ? 21.769 -44.117 97.091 1.00 123.53 129 GLY E C 1
ATOM 7303 O O . GLY D 1 154 ? 22.011 -45.201 96.616 1.00 126.36 129 GLY E O 1
ATOM 7304 N N . ASP D 1 155 ? 22.698 -43.200 97.288 1.00 122.23 130 ASP E N 1
ATOM 7305 C CA . ASP D 1 155 ? 24.107 -43.510 97.127 1.00 122.95 130 ASP E CA 1
ATOM 7306 C C . ASP D 1 155 ? 24.953 -42.639 98.083 1.00 125.36 130 ASP E C 1
ATOM 7307 O O . ASP D 1 155 ? 25.251 -41.512 97.788 1.00 124.48 130 ASP E O 1
ATOM 7312 N N . ASP D 1 156 ? 25.340 -43.224 99.212 1.00 129.32 131 ASP E N 1
ATOM 7313 C CA . ASP D 1 156 ? 26.314 -42.672 100.166 1.00 131.31 131 ASP E CA 1
ATOM 7314 C C . ASP D 1 156 ? 27.547 -42.107 99.537 1.00 128.04 131 ASP E C 1
ATOM 7315 O O . ASP D 1 156 ? 28.140 -41.159 100.058 1.00 132.97 131 ASP E O 1
ATOM 7320 N N . ARG D 1 157 ? 28.024 -42.764 98.502 1.00 124.13 132 ARG E N 1
ATOM 7321 C CA . ARG D 1 157 ? 29.272 -42.357 97.865 1.00 122.96 132 ARG E CA 1
ATOM 7322 C C . ARG D 1 157 ? 29.165 -41.007 97.136 1.00 119.21 132 ARG E C 1
ATOM 7323 O O . ARG D 1 157 ? 30.164 -40.405 96.798 1.00 117.40 132 ARG E O 1
ATOM 7331 N N . ILE D 1 158 ? 27.941 -40.592 96.850 1.00 117.10 133 ILE E N 1
ATOM 7332 C CA . ILE D 1 158 ? 27.666 -39.315 96.217 1.00 113.17 133 ILE E CA 1
ATOM 7333 C C . ILE D 1 158 ? 26.978 -38.377 97.214 1.00 112.84 133 ILE E C 1
ATOM 7334 O O . ILE D 1 158 ? 25.898 -38.678 97.745 1.00 114.58 133 ILE E O 1
ATOM 7339 N N . LYS D 1 159 ? 27.592 -37.227 97.440 1.00 110.70 134 LYS E N 1
ATOM 7340 C CA . LYS D 1 159 ? 27.066 -36.241 98.372 1.00 110.61 134 LYS E CA 1
ATOM 7341 C C . LYS D 1 159 ? 26.110 -35.260 97.707 1.00 108.68 134 LYS E C 1
ATOM 7342 O O . LYS D 1 159 ? 26.180 -34.992 96.502 1.00 108.22 134 LYS E O 1
ATOM 7348 N N . VAL D 1 160 ? 25.223 -34.727 98.518 1.00 108.05 135 VAL E N 1
ATOM 7349 C CA . VAL D 1 160 ? 24.272 -33.733 98.066 1.00 106.13 135 VAL E CA 1
ATOM 7350 C C . VAL D 1 160 ? 24.644 -32.345 98.597 1.00 104.78 135 VAL E C 1
ATOM 7351 O O . VAL D 1 160 ? 24.606 -32.089 99.796 1.00 105.53 135 VAL E O 1
ATOM 7355 N N . PHE D 1 161 ? 24.894 -31.437 97.672 1.00 103.28 136 PHE E N 1
ATOM 7356 C CA . PHE D 1 161 ? 25.347 -30.085 97.993 1.00 101.15 136 PHE E CA 1
ATOM 7357 C C . PHE D 1 161 ? 24.291 -29.051 97.690 1.00 100.34 136 PHE E C 1
ATOM 7358 O O . PHE D 1 161 ? 23.459 -29.209 96.788 1.00 99.94 136 PHE E O 1
ATOM 7366 N N . ASP D 1 162 ? 24.386 -27.937 98.396 1.00 98.07 137 ASP E N 1
ATOM 7367 C CA . ASP D 1 162 ? 23.542 -26.775 98.129 1.00 96.36 137 ASP E CA 1
ATOM 7368 C C . ASP D 1 162 ? 24.219 -25.796 97.185 1.00 94.45 137 ASP E C 1
ATOM 7369 O O . ASP D 1 162 ? 25.235 -26.089 96.601 1.00 94.18 137 ASP E O 1
ATOM 7374 N N . THR D 1 163 ? 23.673 -24.594 97.099 1.00 94.26 138 THR E N 1
ATOM 7375 C CA . THR D 1 163 ? 24.141 -23.563 96.143 1.00 93.69 138 THR E CA 1
ATOM 7376 C C . THR D 1 163 ? 24.058 -22.162 96.754 1.00 93.72 138 THR E C 1
ATOM 7377 O O . THR D 1 163 ? 23.781 -22.000 97.946 1.00 94.73 138 THR E O 1
ATOM 7381 N N . ARG D 1 164 ? 24.234 -21.149 95.923 1.00 93.34 139 ARG E N 1
ATOM 7382 C CA . ARG D 1 164 ? 24.016 -19.765 96.333 1.00 93.60 139 ARG E CA 1
ATOM 7383 C C . ARG D 1 164 ? 22.638 -19.264 95.956 1.00 95.60 139 ARG E C 1
ATOM 7384 O O . ARG D 1 164 ? 22.359 -18.079 96.060 1.00 97.50 139 ARG E O 1
ATOM 7392 N N . LYS D 1 165 ? 21.762 -20.164 95.553 1.00 96.87 140 LYS E N 1
ATOM 7393 C CA . LYS D 1 165 ? 20.364 -19.800 95.235 1.00 98.15 140 LYS E CA 1
ATOM 7394 C C . LYS D 1 165 ? 19.519 -19.883 96.507 1.00 98.63 140 LYS E C 1
ATOM 7395 O O . LYS D 1 165 ? 18.741 -20.823 96.729 1.00 97.49 140 LYS E O 1
ATOM 7401 N N . THR D 1 166 ? 19.779 -18.906 97.361 1.00 98.01 141 THR E N 1
ATOM 7402 C CA . THR D 1 166 ? 19.253 -18.895 98.712 1.00 98.87 141 THR E CA 1
ATOM 7403 C C . THR D 1 166 ? 18.335 -17.704 98.885 1.00 99.16 141 THR E C 1
ATOM 7404 O O . THR D 1 166 ? 18.335 -16.777 98.096 1.00 97.93 141 THR E O 1
ATOM 7408 N N . THR D 1 167 ? 17.575 -17.734 99.947 1.00 100.38 142 THR E N 1
ATOM 7409 C CA . THR D 1 167 ? 16.663 -16.664 100.194 1.00 101.94 142 THR E CA 1
ATOM 7410 C C . THR D 1 167 ? 17.494 -15.518 100.671 1.00 102.37 142 THR E C 1
ATOM 7411 O O . THR D 1 167 ? 18.255 -15.679 101.640 1.00 105.81 142 THR E O 1
ATOM 7415 N N . PRO D 1 168 ? 17.360 -14.335 100.055 1.00 101.66 143 PRO E N 1
ATOM 7416 C CA . PRO D 1 168 ? 18.228 -13.209 100.474 1.00 101.46 143 PRO E CA 1
ATOM 7417 C C . PRO D 1 168 ? 18.259 -12.948 101.971 1.00 102.81 143 PRO E C 1
ATOM 7418 O O . PRO D 1 168 ? 17.241 -13.024 102.639 1.00 105.40 143 PRO E O 1
ATOM 7422 N N . ASN D 1 169 ? 19.459 -12.783 102.478 1.00 102.28 144 ASN E N 1
ATOM 7423 C CA . ASN D 1 169 ? 19.724 -12.494 103.890 1.00 103.00 144 ASN E CA 1
ATOM 7424 C C . ASN D 1 169 ? 19.438 -13.605 104.895 1.00 103.96 144 ASN E C 1
ATOM 7425 O O . ASN D 1 169 ? 19.481 -13.405 106.088 1.00 104.18 144 ASN E O 1
ATOM 7430 N N . LEU D 1 170 ? 19.247 -14.802 104.418 1.00 104.95 145 LEU E N 1
ATOM 7431 C CA . LEU D 1 170 ? 19.142 -15.961 105.330 1.00 107.95 145 LEU E CA 1
ATOM 7432 C C . LEU D 1 170 ? 20.080 -17.114 104.973 1.00 105.40 145 LEU E C 1
ATOM 7433 O O . LEU D 1 170 ? 19.898 -18.239 105.417 1.00 105.37 145 LEU E O 1
ATOM 7438 N N . ARG D 1 171 ? 21.075 -16.835 104.145 1.00 102.86 146 ARG E N 1
ATOM 7439 C CA . ARG D 1 171 ? 21.919 -17.922 103.627 1.00 101.03 146 ARG E CA 1
ATOM 7440 C C . ARG D 1 171 ? 22.473 -18.804 104.751 1.00 102.37 146 ARG E C 1
ATOM 7441 O O . ARG D 1 171 ? 22.488 -20.025 104.674 1.00 101.93 146 ARG E O 1
ATOM 7449 N N . LEU D 1 172 ? 22.997 -18.154 105.756 1.00 104.37 147 LEU E N 1
ATOM 7450 C CA . LEU D 1 172 ? 23.585 -18.845 106.896 1.00 107.81 147 LEU E CA 1
ATOM 7451 C C . LEU D 1 172 ? 22.667 -19.908 107.511 1.00 108.72 147 LEU E C 1
ATOM 7452 O O . LEU D 1 172 ? 23.102 -20.995 107.870 1.00 109.41 147 LEU E O 1
ATOM 7457 N N . PHE D 1 173 ? 21.401 -19.547 107.604 1.00 109.19 148 PHE E N 1
ATOM 7458 C CA . PHE D 1 173 ? 20.401 -20.372 108.243 1.00 110.87 148 PHE E CA 1
ATOM 7459 C C . PHE D 1 173 ? 20.041 -21.530 107.324 1.00 110.46 148 PHE E C 1
ATOM 7460 O O . PHE D 1 173 ? 19.845 -22.666 107.756 1.00 111.42 148 PHE E O 1
ATOM 7468 N N . GLU D 1 174 ? 19.898 -21.219 106.055 1.00 108.60 149 GLU E N 1
ATOM 7469 C CA . GLU D 1 174 ? 19.547 -22.227 105.063 1.00 107.67 149 GLU E CA 1
ATOM 7470 C C . GLU D 1 174 ? 20.681 -23.214 104.893 1.00 107.05 149 GLU E C 1
ATOM 7471 O O . GLU D 1 174 ? 20.469 -24.417 104.811 1.00 106.92 149 GLU E O 1
ATOM 7477 N N . LYS D 1 175 ? 21.912 -22.718 104.901 1.00 106.21 150 LYS E N 1
ATOM 7478 C CA . LYS D 1 175 ? 23.086 -23.604 104.783 1.00 105.96 150 LYS E CA 1
ATOM 7479 C C . LYS D 1 175 ? 23.124 -24.575 105.962 1.00 107.42 150 LYS E C 1
ATOM 7480 O O . LYS D 1 175 ? 23.405 -25.770 105.778 1.00 108.57 150 LYS E O 1
ATOM 7486 N N . TYR D 1 176 ? 22.777 -24.068 107.141 1.00 107.86 151 TYR E N 1
ATOM 7487 C CA . TYR D 1 176 ? 22.729 -24.892 108.327 1.00 111.14 151 TYR E CA 1
ATOM 7488 C C . TYR D 1 176 ? 21.667 -26.041 108.185 1.00 113.49 151 TYR E C 1
ATOM 7489 O O . TYR D 1 176 ? 21.960 -27.202 108.427 1.00 112.82 151 TYR E O 1
ATOM 7498 N N . ALA D 1 177 ? 20.459 -25.673 107.758 1.00 114.15 152 ALA E N 1
ATOM 7499 C CA . ALA D 1 177 ? 19.352 -26.613 107.562 1.00 115.06 152 ALA E CA 1
ATOM 7500 C C . ALA D 1 177 ? 19.694 -27.742 106.586 1.00 115.81 152 ALA E C 1
ATOM 7501 O O . ALA D 1 177 ? 19.322 -28.906 106.810 1.00 118.93 152 ALA E O 1
ATOM 7503 N N . VAL D 1 178 ? 20.420 -27.403 105.530 1.00 111.69 153 VAL E N 1
ATOM 7504 C CA . VAL D 1 178 ? 20.921 -28.420 104.613 1.00 109.60 153 VAL E CA 1
ATOM 7505 C C . VAL D 1 178 ? 21.849 -29.433 105.315 1.00 111.63 153 VAL E C 1
ATOM 7506 O O . VAL D 1 178 ? 21.789 -30.614 105.085 1.00 111.16 153 VAL E O 1
ATOM 7510 N N . ARG D 1 179 ? 22.747 -28.958 106.146 1.00 115.41 154 ARG E N 1
ATOM 7511 C CA . ARG D 1 179 ? 23.633 -29.871 106.862 1.00 120.01 154 ARG E CA 1
ATOM 7512 C C . ARG D 1 179 ? 22.822 -30.754 107.775 1.00 120.86 154 ARG E C 1
ATOM 7513 O O . ARG D 1 179 ? 23.042 -31.936 107.850 1.00 120.74 154 ARG E O 1
ATOM 7521 N N . VAL D 1 180 ? 21.876 -30.141 108.463 1.00 121.59 155 VAL E N 1
ATOM 7522 C CA . VAL D 1 180 ? 21.016 -30.841 109.415 1.00 123.70 155 VAL E CA 1
ATOM 7523 C C . VAL D 1 180 ? 20.254 -31.985 108.709 1.00 123.19 155 VAL E C 1
ATOM 7524 O O . VAL D 1 180 ? 20.100 -33.046 109.251 1.00 122.76 155 VAL E O 1
ATOM 7528 N N . GLY D 1 181 ? 19.828 -31.761 107.470 1.00 120.72 156 GLY E N 1
ATOM 7529 C CA . GLY D 1 181 ? 19.100 -32.783 106.692 1.00 119.24 156 GLY E CA 1
ATOM 7530 C C . GLY D 1 181 ? 19.983 -33.840 106.058 1.00 118.55 156 GLY E C 1
ATOM 7531 O O . GLY D 1 181 ? 19.513 -34.652 105.253 1.00 121.45 156 GLY E O 1
ATOM 7532 N N . GLY D 1 182 ? 21.281 -33.803 106.365 1.00 117.49 157 GLY E N 1
ATOM 7533 C CA . GLY D 1 182 ? 22.283 -34.742 105.797 1.00 116.24 157 GLY E CA 1
ATOM 7534 C C . GLY D 1 182 ? 22.978 -34.317 104.516 1.00 114.22 157 GLY E C 1
ATOM 7535 O O . GLY D 1 182 ? 23.704 -35.088 103.875 1.00 114.24 157 GLY E O 1
ATOM 7536 N N . GLY D 1 183 ? 22.752 -33.066 104.132 1.00 112.41 158 GLY E N 1
ATOM 7537 C CA . GLY D 1 183 ? 23.422 -32.475 102.976 1.00 109.55 158 GLY E CA 1
ATOM 7538 C C . GLY D 1 183 ? 24.734 -31.845 103.359 1.00 109.03 158 GLY E C 1
ATOM 7539 O O . GLY D 1 183 ? 25.172 -31.890 104.511 1.00 110.56 158 GLY E O 1
ATOM 7540 N N . TYR D 1 184 ? 25.346 -31.245 102.367 1.00 108.07 159 TYR E N 1
ATOM 7541 C CA . TYR D 1 184 ? 26.654 -30.567 102.493 1.00 108.54 159 TYR E CA 1
ATOM 7542 C C . TYR D 1 184 ? 26.662 -29.178 101.878 1.00 107.97 159 TYR E C 1
ATOM 7543 O O . TYR D 1 184 ? 25.845 -28.869 100.975 1.00 106.70 159 TYR E O 1
ATOM 7552 N N . ASN D 1 185 ? 27.581 -28.345 102.384 1.00 106.65 160 ASN E N 1
ATOM 7553 C CA . ASN D 1 185 ? 27.615 -26.959 101.951 1.00 104.50 160 ASN E CA 1
ATOM 7554 C C . ASN D 1 185 ? 28.613 -26.692 100.839 1.00 103.26 160 ASN E C 1
ATOM 7555 O O . ASN D 1 185 ? 29.804 -27.033 100.941 1.00 103.44 160 ASN E O 1
ATOM 7560 N N . HIS D 1 186 ? 28.127 -26.015 99.801 1.00 101.20 161 HIS E N 1
ATOM 7561 C CA . HIS D 1 186 ? 29.007 -25.503 98.769 1.00 100.44 161 HIS E CA 1
ATOM 7562 C C . HIS D 1 186 ? 29.531 -24.156 99.299 1.00 99.70 161 HIS E C 1
ATOM 7563 O O . HIS D 1 186 ? 29.229 -23.757 100.414 1.00 99.80 161 HIS E O 1
ATOM 7570 N N . ARG D 1 187 ? 30.350 -23.477 98.534 1.00 97.94 162 ARG E N 1
ATOM 7571 C CA . ARG D 1 187 ? 30.826 -22.164 98.929 1.00 97.74 162 ARG E CA 1
ATOM 7572 C C . ARG D 1 187 ? 29.639 -21.293 99.373 1.00 99.37 162 ARG E C 1
ATOM 7573 O O . ARG D 1 187 ? 28.574 -21.341 98.805 1.00 100.19 162 ARG E O 1
ATOM 7581 N N . PHE D 1 188 ? 29.868 -20.562 100.452 1.00 102.79 163 PHE E N 1
ATOM 7582 C CA . PHE D 1 188 ? 28.918 -19.576 101.025 1.00 104.34 163 PHE E CA 1
ATOM 7583 C C . PHE D 1 188 ? 28.836 -18.311 100.233 1.00 103.15 163 PHE E C 1
ATOM 7584 O O . PHE D 1 188 ? 27.896 -17.569 100.340 1.00 103.41 163 PHE E O 1
ATOM 7592 N N . ASN D 1 189 ? 29.798 -18.125 99.339 1.00 103.39 164 ASN E N 1
ATOM 7593 C CA . ASN D 1 189 ? 30.137 -16.810 98.885 1.00 100.74 164 ASN E CA 1
ATOM 7594 C C . ASN D 1 189 ? 30.859 -16.719 97.613 1.00 97.48 164 ASN E C 1
ATOM 7595 O O . ASN D 1 189 ? 31.468 -17.694 97.170 1.00 103.03 164 ASN E O 1
ATOM 7600 N N . LEU D 1 190 ? 30.878 -15.544 97.020 1.00 93.17 165 LEU E N 1
ATOM 7601 C CA . LEU D 1 190 ? 31.779 -15.310 95.883 1.00 92.18 165 LEU E CA 1
ATOM 7602 C C . LEU D 1 190 ? 33.220 -15.261 96.304 1.00 92.21 165 LEU E C 1
ATOM 7603 O O . LEU D 1 190 ? 34.085 -15.304 95.478 1.00 92.53 165 LEU E O 1
ATOM 7608 N N . SER D 1 191 ? 33.458 -15.055 97.579 1.00 92.35 166 SER E N 1
ATOM 7609 C CA . SER D 1 191 ? 34.830 -14.886 98.191 1.00 92.45 166 SER E CA 1
ATOM 7610 C C . SER D 1 191 ? 35.482 -16.184 98.691 1.00 92.73 166 SER E C 1
ATOM 7611 O O . SER D 1 191 ? 36.699 -16.304 98.769 1.00 92.86 166 SER E O 1
ATOM 7614 N N . ASP D 1 192 ? 34.631 -17.169 98.904 1.00 94.65 167 ASP E N 1
ATOM 7615 C CA . ASP D 1 192 ? 35.030 -18.533 99.338 1.00 96.71 167 ASP E CA 1
ATOM 7616 C C . ASP D 1 192 ? 35.861 -19.398 98.367 1.00 97.04 167 ASP E C 1
ATOM 7617 O O . ASP D 1 192 ? 36.840 -20.038 98.743 1.00 101.15 167 ASP E O 1
ATOM 7622 N N . ALA D 1 193 ? 35.488 -19.373 97.105 1.00 94.48 168 ALA E N 1
ATOM 7623 C CA . ALA D 1 193 ? 36.095 -20.241 96.114 1.00 93.19 168 ALA E CA 1
ATOM 7624 C C . ALA D 1 193 ? 35.822 -19.683 94.748 1.00 92.88 168 ALA E C 1
ATOM 7625 O O . ALA D 1 193 ? 34.977 -18.818 94.597 1.00 92.90 168 ALA E O 1
ATOM 7627 N N . ILE D 1 194 ? 36.535 -20.149 93.760 1.00 93.05 169 ILE E N 1
ATOM 7628 C CA . ILE D 1 194 ? 36.381 -19.591 92.440 1.00 92.89 169 ILE E CA 1
ATOM 7629 C C . ILE D 1 194 ? 35.463 -20.550 91.671 1.00 92.86 169 ILE E C 1
ATOM 7630 O O . ILE D 1 194 ? 35.698 -21.774 91.674 1.00 93.13 169 ILE E O 1
ATOM 7635 N N . MET D 1 195 ? 34.462 -20.000 90.977 1.00 92.59 170 MET E N 1
ATOM 7636 C CA . MET D 1 195 ? 33.671 -20.808 90.065 1.00 92.58 170 MET E CA 1
ATOM 7637 C C . MET D 1 195 ? 33.465 -20.101 88.761 1.00 92.56 170 MET E C 1
ATOM 7638 O O . MET D 1 195 ? 32.870 -19.025 88.706 1.00 94.17 170 MET E O 1
ATOM 7643 N N . LEU D 1 196 ? 33.993 -20.701 87.722 1.00 92.83 171 LEU E N 1
ATOM 7644 C CA . LEU D 1 196 ? 33.978 -20.136 86.410 1.00 93.00 171 LEU E CA 1
ATOM 7645 C C . LEU D 1 196 ? 32.799 -20.753 85.735 1.00 92.90 171 LEU E C 1
ATOM 7646 O O . LEU D 1 196 ? 32.830 -21.940 85.384 1.00 93.03 171 LEU E O 1
ATOM 7651 N N . LYS D 1 197 ? 31.793 -19.928 85.517 1.00 92.73 172 LYS E N 1
ATOM 7652 C CA . LYS D 1 197 ? 30.530 -20.321 84.945 1.00 92.65 172 LYS E CA 1
ATOM 7653 C C . LYS D 1 197 ? 30.444 -19.980 83.488 1.00 92.96 172 LYS E C 1
ATOM 7654 O O . LYS D 1 197 ? 31.354 -19.453 82.964 1.00 93.26 172 LYS E O 1
ATOM 7660 N N . ASP D 1 198 ? 29.365 -20.386 82.830 1.00 93.44 173 ASP E N 1
ATOM 7661 C CA . ASP D 1 198 ? 29.045 -19.985 81.447 1.00 95.92 173 ASP E CA 1
ATOM 7662 C C . ASP D 1 198 ? 29.481 -18.532 81.137 1.00 94.02 173 ASP E C 1
ATOM 7663 O O . ASP D 1 198 ? 30.216 -18.269 80.152 1.00 94.69 173 ASP E O 1
ATOM 7668 N N . ASN D 1 199 ? 29.032 -17.602 81.962 1.00 93.44 174 ASN E N 1
ATOM 7669 C CA . ASN D 1 199 ? 29.174 -16.199 81.644 1.00 93.79 174 ASN E CA 1
ATOM 7670 C C . ASN D 1 199 ? 30.614 -15.756 81.737 1.00 93.97 174 ASN E C 1
ATOM 7671 O O . ASN D 1 199 ? 31.100 -15.025 80.869 1.00 94.50 174 ASN E O 1
ATOM 7676 N N . HIS D 1 200 ? 31.323 -16.252 82.747 1.00 93.63 175 HIS E N 1
ATOM 7677 C CA . HIS D 1 200 ? 32.772 -16.089 82.837 1.00 93.84 175 HIS E CA 1
ATOM 7678 C C . HIS D 1 200 ? 33.485 -16.647 81.612 1.00 94.37 175 HIS E C 1
ATOM 7679 O O . HIS D 1 200 ? 34.401 -16.005 81.090 1.00 94.87 175 HIS E O 1
ATOM 7686 N N . ILE D 1 201 ? 33.112 -17.850 81.158 1.00 94.34 176 ILE E N 1
ATOM 7687 C CA . ILE D 1 201 ? 33.783 -18.436 79.979 1.00 94.93 176 ILE E CA 1
ATOM 7688 C C . ILE D 1 201 ? 33.601 -17.569 78.711 1.00 95.55 176 ILE E C 1
ATOM 7689 O O . ILE D 1 201 ? 34.538 -17.389 77.940 1.00 96.23 176 ILE E O 1
ATOM 7694 N N . ALA D 1 202 ? 32.402 -17.035 78.570 1.00 95.41 177 ALA E N 1
ATOM 7695 C CA . ALA D 1 202 ? 32.079 -16.138 77.470 1.00 96.05 177 ALA E CA 1
ATOM 7696 C C . ALA D 1 202 ? 32.874 -14.833 77.467 1.00 96.50 177 ALA E C 1
ATOM 7697 O O . ALA D 1 202 ? 33.338 -14.391 76.392 1.00 97.35 177 ALA E O 1
ATOM 7699 N N . ALA D 1 203 ? 33.049 -14.262 78.639 1.00 96.03 178 ALA E N 1
ATOM 7700 C CA . ALA D 1 203 ? 33.761 -13.007 78.757 1.00 96.41 178 ALA E CA 1
ATOM 7701 C C . ALA D 1 203 ? 35.187 -13.159 78.358 1.00 96.94 178 ALA E C 1
ATOM 7702 O O . ALA D 1 203 ? 35.782 -12.240 77.838 1.00 97.63 178 ALA E O 1
ATOM 7704 N N . VAL D 1 204 ? 35.766 -14.297 78.648 1.00 96.70 179 VAL E N 1
ATOM 7705 C CA . VAL D 1 204 ? 37.153 -14.560 78.318 1.00 97.29 179 VAL E CA 1
ATOM 7706 C C . VAL D 1 204 ? 37.238 -15.168 76.938 1.00 98.05 179 VAL E C 1
ATOM 7707 O O . VAL D 1 204 ? 38.242 -15.015 76.227 1.00 100.62 179 VAL E O 1
ATOM 7711 N N . GLY D 1 205 ? 36.227 -15.945 76.575 1.00 100.09 180 GLY E N 1
ATOM 7712 C CA . GLY D 1 205 ? 36.168 -16.605 75.259 1.00 102.53 180 GLY E CA 1
ATOM 7713 C C . GLY D 1 205 ? 36.808 -17.991 75.172 1.00 103.95 180 GLY E C 1
ATOM 7714 O O . GLY D 1 205 ? 36.692 -18.649 74.143 1.00 109.04 180 GLY E O 1
ATOM 7715 N N . SER D 1 206 ? 37.406 -18.469 76.250 1.00 103.44 181 SER E N 1
ATOM 7716 C CA . SER D 1 206 ? 38.025 -19.796 76.293 1.00 103.45 181 SER E CA 1
ATOM 7717 C C . SER D 1 206 ? 37.945 -20.436 77.686 1.00 102.19 181 SER E C 1
ATOM 7718 O O . SER D 1 206 ? 38.014 -19.737 78.668 1.00 102.36 181 SER E O 1
ATOM 7721 N N . VAL D 1 207 ? 37.821 -21.758 77.779 1.00 102.82 182 VAL E N 1
ATOM 7722 C CA . VAL D 1 207 ? 37.883 -22.473 79.103 1.00 101.11 182 VAL E CA 1
ATOM 7723 C C . VAL D 1 207 ? 39.301 -22.442 79.662 1.00 104.28 182 VAL E C 1
ATOM 7724 O O . VAL D 1 207 ? 39.502 -22.116 80.860 1.00 105.25 182 VAL E O 1
ATOM 7728 N N . GLN D 1 208 ? 40.286 -22.848 78.865 1.00 103.29 183 GLN E N 1
ATOM 7729 C CA . GLN D 1 208 ? 41.635 -22.993 79.412 1.00 105.34 183 GLN E CA 1
ATOM 7730 C C . GLN D 1 208 ? 42.163 -21.643 79.864 1.00 101.68 183 GLN E C 1
ATOM 7731 O O . GLN D 1 208 ? 42.903 -21.613 80.861 1.00 99.96 183 GLN E O 1
ATOM 7737 N N . LYS D 1 209 ? 41.820 -20.577 79.125 1.00 98.34 184 LYS E N 1
ATOM 7738 C CA . LYS D 1 209 ? 42.342 -19.221 79.417 1.00 98.08 184 LYS E CA 1
ATOM 7739 C C . LYS D 1 209 ? 41.733 -18.703 80.738 1.00 97.78 184 LYS E C 1
ATOM 7740 O O . LYS D 1 209 ? 42.435 -18.139 81.604 1.00 99.53 184 LYS E O 1
ATOM 7742 N N . ALA D 1 210 ? 40.454 -18.982 80.932 1.00 96.04 185 ALA E N 1
ATOM 7743 C CA . ALA D 1 210 ? 39.780 -18.608 82.162 1.00 94.75 185 ALA E CA 1
ATOM 7744 C C . ALA D 1 210 ? 40.380 -19.281 83.396 1.00 93.25 185 ALA E C 1
ATOM 7745 O O . ALA D 1 210 ? 40.687 -18.617 84.384 1.00 95.01 185 ALA E O 1
ATOM 7747 N N . ILE D 1 211 ? 40.613 -20.565 83.304 1.00 92.75 186 ILE E N 1
ATOM 7748 C CA . ILE D 1 211 ? 41.338 -21.280 84.355 1.00 92.91 186 ILE E CA 1
ATOM 7749 C C . ILE D 1 211 ? 42.735 -20.715 84.625 1.00 93.49 186 ILE E C 1
ATOM 7750 O O . ILE D 1 211 ? 43.123 -20.504 85.778 1.00 93.72 186 ILE E O 1
ATOM 7755 N N . ALA D 1 212 ? 43.457 -20.435 83.572 1.00 93.89 187 ALA E N 1
ATOM 7756 C CA . ALA D 1 212 ? 44.802 -19.904 83.684 1.00 94.66 187 ALA E CA 1
ATOM 7757 C C . ALA D 1 212 ? 44.813 -18.619 84.428 1.00 94.68 187 ALA E C 1
ATOM 7758 O O . ALA D 1 212 ? 45.621 -18.422 85.338 1.00 95.35 187 ALA E O 1
ATOM 7760 N N . GLN D 1 213 ? 43.866 -17.776 84.112 1.00 94.22 188 GLN E N 1
ATOM 7761 C CA . GLN D 1 213 ? 43.780 -16.496 84.793 1.00 95.77 188 GLN E CA 1
ATOM 7762 C C . GLN D 1 213 ? 43.422 -16.620 86.277 1.00 95.06 188 GLN E C 1
ATOM 7763 O O . GLN D 1 213 ? 43.943 -15.849 87.110 1.00 96.66 188 GLN E O 1
ATOM 7769 N N . ALA D 1 214 ? 42.486 -17.509 86.560 1.00 93.78 189 ALA E N 1
ATOM 7770 C CA . ALA D 1 214 ? 42.047 -17.790 87.933 1.00 93.73 189 ALA E CA 1
ATOM 7771 C C . ALA D 1 214 ? 43.206 -18.275 88.767 1.00 95.35 189 ALA E C 1
ATOM 7772 O O . ALA D 1 214 ? 43.480 -17.715 89.845 1.00 96.85 189 ALA E O 1
ATOM 7774 N N . ARG D 1 215 ? 43.945 -19.200 88.185 1.00 96.65 190 ARG E N 1
ATOM 7775 C CA . ARG D 1 215 ? 45.174 -19.785 88.784 1.00 99.37 190 ARG E CA 1
ATOM 7776 C C . ARG D 1 215 ? 46.294 -18.783 89.035 1.00 99.36 190 ARG E C 1
ATOM 7777 O O . ARG D 1 215 ? 46.890 -18.752 90.093 1.00 101.64 190 ARG E O 1
ATOM 7785 N N . ALA D 1 216 ? 46.523 -17.924 88.062 1.00 97.53 191 ALA E N 1
ATOM 7786 C CA . ALA D 1 216 ? 47.438 -16.769 88.214 1.00 97.91 191 ALA E CA 1
ATOM 7787 C C . ALA D 1 216 ? 46.990 -15.725 89.287 1.00 98.25 191 ALA E C 1
ATOM 7788 O O . ALA D 1 216 ? 47.820 -15.092 89.911 1.00 99.59 191 ALA E O 1
ATOM 7790 N N . TYR D 1 217 ? 45.672 -15.572 89.475 1.00 97.27 192 TYR E N 1
ATOM 7791 C CA . TYR D 1 217 ? 45.082 -14.487 90.301 1.00 97.70 192 TYR E CA 1
ATOM 7792 C C . TYR D 1 217 ? 44.985 -14.874 91.764 1.00 98.21 192 TYR E C 1
ATOM 7793 O O . TYR D 1 217 ? 45.164 -14.029 92.649 1.00 99.37 192 TYR E O 1
ATOM 7802 N N . ALA D 1 218 ? 44.673 -16.150 91.994 1.00 97.53 193 ALA E N 1
ATOM 7803 C CA . ALA D 1 218 ? 44.527 -16.704 93.334 1.00 98.03 193 ALA E CA 1
ATOM 7804 C C . ALA D 1 218 ? 45.204 -18.061 93.431 1.00 98.34 193 ALA E C 1
ATOM 7805 O O . ALA D 1 218 ? 44.548 -19.068 93.614 1.00 97.71 193 ALA E O 1
ATOM 7807 N N . PRO D 1 219 ? 46.547 -18.067 93.363 1.00 99.64 194 PRO E N 1
ATOM 7808 C CA . PRO D 1 219 ? 47.271 -19.333 93.475 1.00 100.45 194 PRO E CA 1
ATOM 7809 C C . PRO D 1 219 ? 47.075 -20.048 94.810 1.00 101.27 194 PRO E C 1
ATOM 7810 O O . PRO D 1 219 ? 47.006 -19.400 95.874 1.00 102.07 194 PRO E O 1
ATOM 7814 N N . PHE D 1 220 ? 46.963 -21.355 94.724 1.00 101.24 195 PHE E N 1
ATOM 7815 C CA . PHE D 1 220 ? 47.134 -22.276 95.860 1.00 102.63 195 PHE E CA 1
ATOM 7816 C C . PHE D 1 220 ? 46.036 -22.347 96.913 1.00 102.18 195 PHE E C 1
ATOM 7817 O O . PHE D 1 220 ? 45.648 -23.425 97.278 1.00 102.36 195 PHE E O 1
ATOM 7825 N N . VAL D 1 221 ? 45.525 -21.211 97.372 1.00 101.75 196 VAL E N 1
ATOM 7826 C CA . VAL D 1 221 ? 44.599 -21.171 98.521 1.00 101.77 196 VAL E CA 1
ATOM 7827 C C . VAL D 1 221 ? 43.099 -21.122 98.206 1.00 99.90 196 VAL E C 1
ATOM 7828 O O . VAL D 1 221 ? 42.262 -21.098 99.120 1.00 99.94 196 VAL E O 1
ATOM 7832 N N . LYS D 1 222 ? 42.762 -20.974 96.935 1.00 99.71 197 LYS E N 1
ATOM 7833 C CA . LYS D 1 222 ? 41.370 -20.982 96.502 1.00 100.57 197 LYS E CA 1
ATOM 7834 C C . LYS D 1 222 ? 41.188 -22.156 95.616 1.00 100.60 197 LYS E C 1
ATOM 7835 O O . LYS D 1 222 ? 41.913 -22.299 94.623 1.00 101.89 197 LYS E O 1
ATOM 7841 N N . MET D 1 223 ? 40.149 -22.918 95.893 1.00 101.42 198 MET E N 1
ATOM 7842 C CA . MET D 1 223 ? 39.737 -23.956 94.958 1.00 104.56 198 MET E CA 1
ATOM 7843 C C . MET D 1 223 ? 39.203 -23.297 93.697 1.00 98.96 198 MET E C 1
ATOM 7844 O O . MET D 1 223 ? 38.620 -22.229 93.758 1.00 96.11 198 MET E O 1
ATOM 7849 N N . VAL D 1 224 ? 39.399 -23.969 92.580 1.00 95.73 199 VAL E N 1
ATOM 7850 C CA . VAL D 1 224 ? 38.875 -23.523 91.317 1.00 93.03 199 VAL E CA 1
ATOM 7851 C C . VAL D 1 224 ? 37.997 -24.594 90.729 1.00 92.79 199 VAL E C 1
ATOM 7852 O O . VAL D 1 224 ? 38.398 -25.703 90.578 1.00 93.35 199 VAL E O 1
ATOM 7856 N N . GLU D 1 225 ? 36.803 -24.143 90.357 1.00 92.23 200 GLU E N 1
ATOM 7857 C CA . GLU D 1 225 ? 35.790 -24.960 89.710 1.00 92.17 200 GLU E CA 1
ATOM 7858 C C . GLU D 1 225 ? 35.357 -24.341 88.400 1.00 92.18 200 GLU E C 1
ATOM 7859 O O . GLU D 1 225 ? 35.374 -23.124 88.234 1.00 91.71 200 GLU E O 1
ATOM 7865 N N . VAL D 1 226 ? 34.997 -25.208 87.455 1.00 94.27 201 VAL E N 1
ATOM 7866 C CA . VAL D 1 226 ? 34.462 -24.764 86.158 1.00 96.22 201 VAL E CA 1
ATOM 7867 C C . VAL D 1 226 ? 33.200 -25.453 85.816 1.00 98.29 201 VAL E C 1
ATOM 7868 O O . VAL D 1 226 ? 33.200 -26.681 85.842 1.00 101.23 201 VAL E O 1
ATOM 7872 N N . GLU D 1 227 ? 32.222 -24.682 85.347 1.00 100.47 202 GLU E N 1
ATOM 7873 C CA . GLU D 1 227 ? 31.015 -25.238 84.750 1.00 106.66 202 GLU E CA 1
ATOM 7874 C C . GLU D 1 227 ? 31.213 -25.512 83.289 1.00 106.63 202 GLU E C 1
ATOM 7875 O O . GLU D 1 227 ? 31.507 -24.619 82.538 1.00 105.23 202 GLU E O 1
ATOM 7881 N N . VAL D 1 228 ? 30.930 -26.751 82.901 1.00 109.26 203 VAL E N 1
ATOM 7882 C CA . VAL D 1 228 ? 31.135 -27.267 81.556 1.00 110.88 203 VAL E CA 1
ATOM 7883 C C . VAL D 1 228 ? 29.894 -27.956 80.964 1.00 112.91 203 VAL E C 1
ATOM 7884 O O . VAL D 1 228 ? 29.266 -28.737 81.612 1.00 112.76 203 VAL E O 1
ATOM 7888 N N . GLU D 1 229 ? 29.543 -27.634 79.724 1.00 117.39 204 GLU E N 1
ATOM 7889 C CA . GLU D 1 229 ? 28.342 -28.215 79.051 1.00 120.65 204 GLU E CA 1
ATOM 7890 C C . GLU D 1 229 ? 28.652 -29.332 78.073 1.00 118.66 204 GLU E C 1
ATOM 7891 O O . GLU D 1 229 ? 27.775 -29.933 77.547 1.00 121.73 204 GLU E O 1
ATOM 7897 N N . SER D 1 230 ? 29.909 -29.538 77.775 1.00 116.97 205 SER E N 1
ATOM 7898 C CA . SER D 1 230 ? 30.337 -30.441 76.684 1.00 117.70 205 SER E CA 1
ATOM 7899 C C . SER D 1 230 ? 31.545 -31.261 77.080 1.00 116.01 205 SER E C 1
ATOM 7900 O O . SER D 1 230 ? 32.336 -30.834 77.892 1.00 112.66 205 SER E O 1
ATOM 7903 N N . LEU D 1 231 ? 31.700 -32.403 76.442 1.00 119.28 206 LEU E N 1
ATOM 7904 C CA . LEU D 1 231 ? 32.825 -33.298 76.727 1.00 121.13 206 LEU E CA 1
ATOM 7905 C C . LEU D 1 231 ? 34.138 -32.699 76.367 1.00 119.07 206 LEU E C 1
ATOM 7906 O O . LEU D 1 231 ? 35.125 -32.963 77.004 1.00 119.10 206 LEU E O 1
ATOM 7911 N N . ALA D 1 232 ? 34.150 -31.923 75.303 1.00 118.12 207 ALA E N 1
ATOM 7912 C CA . ALA D 1 232 ? 35.387 -31.303 74.836 1.00 116.91 207 ALA E CA 1
ATOM 7913 C C . ALA D 1 232 ? 35.910 -30.394 75.944 1.00 112.66 207 ALA E C 1
ATOM 7914 O O . ALA D 1 232 ? 37.097 -30.421 76.283 1.00 114.11 207 ALA E O 1
ATOM 7916 N N . ALA D 1 233 ? 35.001 -29.591 76.470 1.00 109.05 208 ALA E N 1
ATOM 7917 C CA . ALA D 1 233 ? 35.318 -28.619 77.516 1.00 106.77 208 ALA E CA 1
ATOM 7918 C C . ALA D 1 233 ? 35.761 -29.305 78.818 1.00 106.30 208 ALA E C 1
ATOM 7919 O O . ALA D 1 233 ? 36.677 -28.851 79.509 1.00 107.14 208 ALA E O 1
ATOM 7921 N N . ALA D 1 234 ? 35.107 -30.394 79.145 1.00 105.63 209 ALA E N 1
ATOM 7922 C CA . ALA D 1 234 ? 35.511 -31.215 80.294 1.00 105.21 209 ALA E CA 1
ATOM 7923 C C . ALA D 1 234 ? 36.963 -31.680 80.178 1.00 105.88 209 ALA E C 1
ATOM 7924 O O . ALA D 1 234 ? 37.688 -31.698 81.142 1.00 104.43 209 ALA E O 1
ATOM 7926 N N . GLU D 1 235 ? 37.347 -32.073 78.974 1.00 109.79 210 GLU E N 1
ATOM 7927 C CA . GLU D 1 235 ? 38.715 -32.507 78.673 1.00 113.15 210 GLU E CA 1
ATOM 7928 C C . GLU D 1 235 ? 39.644 -31.327 78.906 1.00 111.32 210 GLU E C 1
ATOM 7929 O O . GLU D 1 235 ? 40.601 -31.428 79.646 1.00 110.64 210 GLU E O 1
ATOM 7935 N N . GLU D 1 236 ? 39.331 -30.226 78.240 1.00 111.26 211 GLU E N 1
ATOM 7936 C CA . GLU D 1 236 ? 40.123 -28.989 78.257 1.00 111.61 211 GLU E CA 1
ATOM 7937 C C . GLU D 1 236 ? 40.445 -28.596 79.694 1.00 109.67 211 GLU E C 1
ATOM 7938 O O . GLU D 1 236 ? 41.591 -28.462 80.090 1.00 108.80 211 GLU E O 1
ATOM 7944 N N . ALA D 1 237 ? 39.376 -28.574 80.486 1.00 109.10 212 ALA E N 1
ATOM 7945 C CA . ALA D 1 237 ? 39.407 -28.281 81.928 1.00 106.81 212 ALA E CA 1
ATOM 7946 C C . ALA D 1 237 ? 40.233 -29.231 82.747 1.00 106.78 212 ALA E C 1
ATOM 7947 O O . ALA D 1 237 ? 41.034 -28.828 83.520 1.00 108.17 212 ALA E O 1
ATOM 7949 N N . ALA D 1 238 ? 40.031 -30.513 82.584 1.00 108.31 213 ALA E N 1
ATOM 7950 C CA . ALA D 1 238 ? 40.847 -31.509 83.313 1.00 110.19 213 ALA E CA 1
ATOM 7951 C C . ALA D 1 238 ? 42.339 -31.346 83.006 1.00 109.41 213 ALA E C 1
ATOM 7952 O O . ALA D 1 238 ? 43.175 -31.454 83.905 1.00 110.62 213 ALA E O 1
ATOM 7954 N N . ALA D 1 239 ? 42.631 -31.139 81.739 1.00 108.66 214 ALA E N 1
ATOM 7955 C CA . ALA D 1 239 ? 44.001 -30.920 81.260 1.00 111.62 214 ALA E CA 1
ATOM 7956 C C . ALA D 1 239 ? 44.628 -29.682 81.890 1.00 110.96 214 ALA E C 1
ATOM 7957 O O . ALA D 1 239 ? 45.800 -29.705 82.292 1.00 113.75 214 ALA E O 1
ATOM 7959 N N . ALA D 1 240 ? 43.820 -28.639 82.019 1.00 108.65 215 ALA E N 1
ATOM 7960 C CA . ALA D 1 240 ? 44.226 -27.370 82.670 1.00 107.58 215 ALA E CA 1
ATOM 7961 C C . ALA D 1 240 ? 44.480 -27.491 84.196 1.00 108.45 215 ALA E C 1
ATOM 7962 O O . ALA D 1 240 ? 45.092 -26.643 84.792 1.00 109.37 215 ALA E O 1
ATOM 7964 N N . GLY D 1 241 ? 44.052 -28.586 84.809 1.00 111.65 216 GLY E N 1
ATOM 7965 C CA . GLY D 1 241 ? 44.388 -28.903 86.207 1.00 117.62 216 GLY E CA 1
ATOM 7966 C C . GLY D 1 241 ? 43.498 -28.233 87.258 1.00 117.41 216 GLY E C 1
ATOM 7967 O O . GLY D 1 241 ? 43.907 -28.101 88.404 1.00 130.78 216 GLY E O 1
ATOM 7968 N N . VAL D 1 242 ? 42.246 -27.991 86.923 1.00 111.23 217 VAL E N 1
ATOM 7969 C CA . VAL D 1 242 ? 41.263 -27.524 87.912 1.00 104.97 217 VAL E CA 1
ATOM 7970 C C . VAL D 1 242 ? 40.973 -28.514 89.021 1.00 103.12 217 VAL E C 1
ATOM 7971 O O . VAL D 1 242 ? 41.208 -29.683 88.889 1.00 104.34 217 VAL E O 1
ATOM 7975 N N . ASP D 1 243 ? 40.382 -28.016 90.082 1.00 100.38 218 ASP E N 1
ATOM 7976 C CA . ASP D 1 243 ? 40.043 -28.809 91.260 1.00 100.66 218 ASP E CA 1
ATOM 7977 C C . ASP D 1 243 ? 38.704 -29.551 91.133 1.00 100.85 218 ASP E C 1
ATOM 7978 O O . ASP D 1 243 ? 38.542 -30.680 91.610 1.00 102.13 218 ASP E O 1
ATOM 7983 N N . ILE D 1 244 ? 37.742 -28.884 90.521 1.00 99.30 219 ILE E N 1
ATOM 7984 C CA . ILE D 1 244 ? 36.379 -29.412 90.409 1.00 97.17 219 ILE E CA 1
ATOM 7985 C C . ILE D 1 244 ? 35.847 -29.060 89.043 1.00 95.34 219 ILE E C 1
ATOM 7986 O O . ILE D 1 244 ? 35.867 -27.907 88.625 1.00 94.15 219 ILE E O 1
ATOM 7991 N N . ILE D 1 245 ? 35.290 -30.060 88.393 1.00 95.65 220 ILE E N 1
ATOM 7992 C CA . ILE D 1 245 ? 34.558 -29.832 87.155 1.00 94.88 220 ILE E CA 1
ATOM 7993 C C . ILE D 1 245 ? 33.059 -30.052 87.444 1.00 94.96 220 ILE E C 1
ATOM 7994 O O . ILE D 1 245 ? 32.672 -31.072 87.964 1.00 95.57 220 ILE E O 1
ATOM 7999 N N . MET D 1 246 ? 32.252 -29.083 87.037 1.00 94.94 221 MET E N 1
ATOM 8000 C CA . MET D 1 246 ? 30.814 -29.204 87.061 1.00 96.30 221 MET E CA 1
ATOM 8001 C C . MET D 1 246 ? 30.294 -29.632 85.710 1.00 96.44 221 MET E C 1
ATOM 8002 O O . MET D 1 246 ? 30.341 -28.861 84.774 1.00 95.44 221 MET E O 1
ATOM 8007 N N . LEU D 1 247 ? 29.648 -30.787 85.675 1.00 98.53 222 LEU E N 1
ATOM 8008 C CA . LEU D 1 247 ? 28.942 -31.264 84.480 1.00 101.40 222 LEU E CA 1
ATOM 8009 C C . LEU D 1 247 ? 27.525 -30.744 84.498 1.00 105.22 222 LEU E C 1
ATOM 8010 O O . LEU D 1 247 ? 26.700 -31.168 85.264 1.00 107.15 222 LEU E O 1
ATOM 8015 N N . ASP D 1 248 ? 27.249 -29.798 83.631 1.00 111.66 223 ASP E N 1
ATOM 8016 C CA . ASP D 1 248 ? 25.990 -29.067 83.653 1.00 119.25 223 ASP E CA 1
ATOM 8017 C C . ASP D 1 248 ? 24.949 -29.713 82.756 1.00 124.25 223 ASP E C 1
ATOM 8018 O O . ASP D 1 248 ? 25.104 -29.791 81.533 1.00 127.91 223 ASP E O 1
ATOM 8023 N N . ASN D 1 249 ? 23.887 -30.174 83.387 1.00 128.04 224 ASN E N 1
ATOM 8024 C CA . ASN D 1 249 ? 22.720 -30.698 82.689 1.00 133.29 224 ASN E CA 1
ATOM 8025 C C . ASN D 1 249 ? 23.069 -31.686 81.553 1.00 129.42 224 ASN E C 1
ATOM 8026 O O . ASN D 1 249 ? 22.425 -31.733 80.541 1.00 133.65 224 ASN E O 1
ATOM 8031 N N . MET D 1 250 ? 24.073 -32.495 81.783 1.00 126.29 225 MET E N 1
ATOM 8032 C CA . MET D 1 250 ? 24.535 -33.474 80.817 1.00 128.10 225 MET E CA 1
ATOM 8033 C C . MET D 1 250 ? 23.773 -34.793 80.954 1.00 133.02 225 MET E C 1
ATOM 8034 O O . MET D 1 250 ? 23.280 -35.151 82.020 1.00 137.00 225 MET E O 1
ATOM 8039 N N . SER D 1 251 ? 23.668 -35.509 79.849 1.00 136.08 226 SER E N 1
ATOM 8040 C CA . SER D 1 251 ? 23.077 -36.857 79.839 1.00 139.56 226 SER E CA 1
ATOM 8041 C C . SER D 1 251 ? 23.973 -37.852 80.541 1.00 139.64 226 SER E C 1
ATOM 8042 O O . SER D 1 251 ? 25.169 -37.693 80.552 1.00 136.17 226 SER E O 1
ATOM 8045 N N . LEU D 1 252 ? 23.368 -38.922 81.034 1.00 141.97 227 LEU E N 1
ATOM 8046 C CA . LEU D 1 252 ? 24.096 -40.062 81.645 1.00 141.73 227 LEU E CA 1
ATOM 8047 C C . LEU D 1 252 ? 25.195 -40.652 80.776 1.00 142.85 227 LEU E C 1
ATOM 8048 O O . LEU D 1 252 ? 26.263 -40.981 81.242 1.00 137.67 227 LEU E O 1
ATOM 8053 N N . GLU D 1 253 ? 24.899 -40.791 79.494 1.00 149.02 228 GLU E N 1
ATOM 8054 C CA . GLU D 1 253 ? 25.892 -41.254 78.536 1.00 150.78 228 GLU E CA 1
ATOM 8055 C C . GLU D 1 253 ? 27.083 -40.268 78.556 1.00 143.19 228 GLU E C 1
ATOM 8056 O O . GLU D 1 253 ? 28.243 -40.660 78.689 1.00 139.14 228 GLU E O 1
ATOM 8062 N N . GLN D 1 254 ? 26.757 -38.993 78.387 1.00 136.40 229 GLN E N 1
ATOM 8063 C CA . GLN D 1 254 ? 27.772 -37.932 78.387 1.00 133.16 229 GLN E CA 1
ATOM 8064 C C . GLN D 1 254 ? 28.574 -38.020 79.699 1.00 130.66 229 GLN E C 1
ATOM 8065 O O . GLN D 1 254 ? 29.795 -38.017 79.692 1.00 127.54 229 GLN E O 1
ATOM 8071 N N . ILE D 1 255 ? 27.839 -38.048 80.800 1.00 129.13 230 ILE E N 1
ATOM 8072 C CA . ILE D 1 255 ? 28.430 -38.041 82.131 1.00 128.64 230 ILE E CA 1
ATOM 8073 C C . ILE D 1 255 ? 29.444 -39.143 82.237 1.00 134.66 230 ILE E C 1
ATOM 8074 O O . ILE D 1 255 ? 30.561 -38.947 82.665 1.00 136.34 230 ILE E O 1
ATOM 8079 N N . GLU D 1 256 ? 29.034 -40.315 81.813 1.00 143.02 231 GLU E N 1
ATOM 8080 C CA . GLU D 1 256 ? 29.878 -41.523 81.941 1.00 148.72 231 GLU E CA 1
ATOM 8081 C C . GLU D 1 256 ? 31.183 -41.405 81.157 1.00 144.31 231 GLU E C 1
ATOM 8082 O O . GLU D 1 256 ? 32.236 -41.869 81.592 1.00 138.96 231 GLU E O 1
ATOM 8088 N N . GLN D 1 257 ? 31.053 -40.859 79.953 1.00 142.86 232 GLN E N 1
ATOM 8089 C CA . GLN D 1 257 ? 32.206 -40.634 79.073 1.00 142.43 232 GLN E CA 1
ATOM 8090 C C . GLN D 1 257 ? 33.167 -39.662 79.728 1.00 139.93 232 GLN E C 1
ATOM 8091 O O . GLN D 1 257 ? 34.352 -39.918 79.810 1.00 137.52 232 GLN E O 1
ATOM 8097 N N . ALA D 1 258 ? 32.597 -38.565 80.222 1.00 138.53 233 ALA E N 1
ATOM 8098 C CA . ALA D 1 258 ? 33.342 -37.505 80.914 1.00 132.95 233 ALA E CA 1
ATOM 8099 C C . ALA D 1 258 ? 34.137 -38.056 82.082 1.00 129.42 233 ALA E C 1
ATOM 8100 O O . ALA D 1 258 ? 35.270 -37.723 82.254 1.00 124.46 233 ALA E O 1
ATOM 8102 N N . ILE D 1 259 ? 33.503 -38.889 82.884 1.00 129.69 234 ILE E N 1
ATOM 8103 C CA . ILE D 1 259 ? 34.163 -39.477 84.040 1.00 130.59 234 ILE E CA 1
ATOM 8104 C C . ILE D 1 259 ? 35.489 -40.119 83.630 1.00 135.31 234 ILE E C 1
ATOM 8105 O O . ILE D 1 259 ? 36.543 -39.828 84.195 1.00 134.34 234 ILE E O 1
ATOM 8110 N N . THR D 1 260 ? 35.401 -41.046 82.681 1.00 140.95 235 THR E N 1
ATOM 8111 C CA . THR D 1 260 ? 36.578 -41.838 82.231 1.00 144.23 235 THR E CA 1
ATOM 8112 C C . THR D 1 260 ? 37.582 -40.892 81.618 1.00 138.81 235 THR E C 1
ATOM 8113 O O . THR D 1 260 ? 38.769 -41.013 81.778 1.00 138.47 235 THR E O 1
ATOM 8117 N N . LEU D 1 261 ? 37.061 -39.959 80.864 1.00 134.95 236 LEU E N 1
ATOM 8118 C CA . LEU D 1 261 ? 37.889 -39.005 80.152 1.00 131.94 236 LEU E CA 1
ATOM 8119 C C . LEU D 1 261 ? 38.633 -38.036 81.042 1.00 126.90 236 LEU E C 1
ATOM 8120 O O . LEU D 1 261 ? 39.747 -37.697 80.789 1.00 125.54 236 LEU E O 1
ATOM 8125 N N . ILE D 1 262 ? 37.980 -37.597 82.098 1.00 124.26 237 ILE E N 1
ATOM 8126 C CA . ILE D 1 262 ? 38.603 -36.760 83.104 1.00 120.38 237 ILE E CA 1
ATOM 8127 C C . ILE D 1 262 ? 39.654 -37.514 83.842 1.00 122.97 237 ILE E C 1
ATOM 8128 O O . ILE D 1 262 ? 40.666 -36.948 84.232 1.00 121.76 237 ILE E O 1
ATOM 8133 N N . ALA D 1 263 ? 39.372 -38.782 84.125 1.00 126.46 238 ALA E N 1
ATOM 8134 C CA . ALA D 1 263 ? 40.409 -39.708 84.663 1.00 130.39 238 ALA E CA 1
ATOM 8135 C C . ALA D 1 263 ? 40.991 -39.284 86.014 1.00 129.22 238 ALA E C 1
ATOM 8136 O O . ALA D 1 263 ? 42.210 -39.350 86.220 1.00 128.59 238 ALA E O 1
ATOM 8138 N N . GLY D 1 264 ? 40.114 -38.800 86.897 1.00 126.26 239 GLY E N 1
ATOM 8139 C CA . GLY D 1 264 ? 40.523 -38.433 88.251 1.00 125.48 239 GLY E CA 1
ATOM 8140 C C . GLY D 1 264 ? 41.480 -37.247 88.360 1.00 123.98 239 GLY E C 1
ATOM 8141 O O . GLY D 1 264 ? 42.032 -37.006 89.424 1.00 122.52 239 GLY E O 1
ATOM 8142 N N . ARG D 1 265 ? 41.648 -36.484 87.270 1.00 122.13 240 ARG E N 1
ATOM 8143 C CA . ARG D 1 265 ? 42.463 -35.245 87.296 1.00 120.68 240 ARG E CA 1
ATOM 8144 C C . ARG D 1 265 ? 41.765 -34.129 88.113 1.00 116.67 240 ARG E C 1
ATOM 8145 O O . ARG D 1 265 ? 42.423 -33.240 88.612 1.00 114.15 240 ARG E O 1
ATOM 8153 N N . SER D 1 266 ? 40.429 -34.232 88.224 1.00 115.47 241 SER E N 1
ATOM 8154 C CA . SER D 1 266 ? 39.577 -33.353 89.016 1.00 112.21 241 SER E CA 1
ATOM 8155 C C . SER D 1 266 ? 38.435 -34.097 89.737 1.00 111.31 241 SER E C 1
ATOM 8156 O O . SER D 1 266 ? 38.027 -35.158 89.360 1.00 113.06 241 SER E O 1
ATOM 8159 N N . ARG D 1 267 ? 37.864 -33.448 90.733 1.00 109.74 242 ARG E N 1
ATOM 8160 C CA . ARG D 1 267 ? 36.588 -33.850 91.355 1.00 108.05 242 ARG E CA 1
ATOM 8161 C C . ARG D 1 267 ? 35.442 -33.508 90.410 1.00 106.14 242 ARG E C 1
ATOM 8162 O O . ARG D 1 267 ? 35.500 -32.535 89.621 1.00 105.57 242 ARG E O 1
ATOM 8170 N N . ILE D 1 268 ? 34.374 -34.261 90.520 1.00 105.54 243 ILE E N 1
ATOM 8171 C CA . ILE D 1 268 ? 33.281 -34.101 89.608 1.00 104.62 243 ILE E CA 1
ATOM 8172 C C . ILE D 1 268 ? 31.983 -33.836 90.378 1.00 102.46 243 ILE E C 1
ATOM 8173 O O . ILE D 1 268 ? 31.569 -34.593 91.237 1.00 103.18 243 ILE E O 1
ATOM 8178 N N . GLU D 1 269 ? 31.316 -32.803 89.932 1.00 100.22 244 GLU E N 1
ATOM 8179 C CA . GLU D 1 269 ? 29.995 -32.401 90.390 1.00 99.93 244 GLU E CA 1
ATOM 8180 C C . GLU D 1 269 ? 29.028 -32.435 89.235 1.00 100.04 244 GLU E C 1
ATOM 8181 O O . GLU D 1 269 ? 29.354 -32.004 88.132 1.00 99.11 244 GLU E O 1
ATOM 8187 N N . CYS D 1 270 ? 27.836 -32.955 89.476 1.00 101.28 245 CYS E N 1
ATOM 8188 C CA . CYS D 1 270 ? 26.757 -32.837 88.497 1.00 101.94 245 CYS E CA 1
ATOM 8189 C C . CYS D 1 270 ? 25.746 -31.853 89.013 1.00 102.19 245 CYS E C 1
ATOM 8190 O O . CYS D 1 270 ? 25.463 -31.826 90.196 1.00 101.21 245 CYS E O 1
ATOM 8193 N N . SER D 1 271 ? 25.204 -31.048 88.116 1.00 104.02 246 SER E N 1
ATOM 8194 C CA . SER D 1 271 ? 24.276 -30.020 88.510 1.00 107.02 246 SER E CA 1
ATOM 8195 C C . SER D 1 271 ? 23.333 -29.664 87.404 1.00 109.79 246 SER E C 1
ATOM 8196 O O . SER D 1 271 ? 23.558 -29.952 86.253 1.00 109.45 246 SER E O 1
ATOM 8199 N N . GLY D 1 272 ? 22.235 -29.034 87.798 1.00 115.60 247 GLY E N 1
ATOM 8200 C CA . GLY D 1 272 ? 21.186 -28.561 86.849 1.00 120.57 247 GLY E CA 1
ATOM 8201 C C . GLY D 1 272 ? 20.099 -29.590 86.569 1.00 124.99 247 GLY E C 1
ATOM 8202 O O . GLY D 1 272 ? 20.394 -30.770 86.282 1.00 121.58 247 GLY E O 1
ATOM 8203 N N . ASN D 1 273 ? 18.852 -29.127 86.668 1.00 131.68 248 ASN E N 1
ATOM 8204 C CA . ASN D 1 273 ? 17.673 -29.992 86.509 1.00 142.82 248 ASN E CA 1
ATOM 8205 C C . ASN D 1 273 ? 17.806 -31.200 87.463 1.00 139.45 248 ASN E C 1
ATOM 8206 O O . ASN D 1 273 ? 17.820 -32.376 87.007 1.00 141.04 248 ASN E O 1
ATOM 8211 N N . ILE D 1 274 ? 17.981 -30.900 88.744 1.00 129.65 249 ILE E N 1
ATOM 8212 C CA . ILE D 1 274 ? 18.109 -31.955 89.756 1.00 127.07 249 ILE E CA 1
ATOM 8213 C C . ILE D 1 274 ? 17.046 -31.720 90.793 1.00 127.72 249 ILE E C 1
ATOM 8214 O O . ILE D 1 274 ? 17.054 -30.744 91.486 1.00 123.99 249 ILE E O 1
ATOM 8219 N N . ASP D 1 275 ? 16.120 -32.654 90.855 1.00 132.52 250 ASP E N 1
ATOM 8220 C CA . ASP D 1 275 ? 15.007 -32.595 91.797 1.00 132.94 250 ASP E CA 1
ATOM 8221 C C . ASP D 1 275 ? 14.713 -34.013 92.339 1.00 135.25 250 ASP E C 1
ATOM 8222 O O . ASP D 1 275 ? 15.431 -34.979 92.039 1.00 134.42 250 ASP E O 1
ATOM 8227 N N . MET D 1 276 ? 13.614 -34.139 93.068 1.00 138.75 251 MET E N 1
ATOM 8228 C CA . MET D 1 276 ? 13.173 -35.436 93.638 1.00 141.62 251 MET E CA 1
ATOM 8229 C C . MET D 1 276 ? 13.061 -36.580 92.637 1.00 143.49 251 MET E C 1
ATOM 8230 O O . MET D 1 276 ? 13.537 -37.678 92.903 1.00 146.73 251 MET E O 1
ATOM 8235 N N . THR D 1 277 ? 12.449 -36.302 91.500 1.00 143.82 252 THR E N 1
ATOM 8236 C CA . THR D 1 277 ? 12.271 -37.305 90.431 1.00 149.19 252 THR E CA 1
ATOM 8237 C C . THR D 1 277 ? 13.587 -37.656 89.702 1.00 144.07 252 THR E C 1
ATOM 8238 O O . THR D 1 277 ? 13.952 -38.819 89.536 1.00 147.44 252 THR E O 1
ATOM 8242 N N . THR D 1 278 ? 14.312 -36.620 89.356 1.00 137.28 253 THR E N 1
ATOM 8243 C CA . THR D 1 278 ? 15.577 -36.719 88.640 1.00 132.45 253 THR E CA 1
ATOM 8244 C C . THR D 1 278 ? 16.774 -37.251 89.395 1.00 126.85 253 THR E C 1
ATOM 8245 O O . THR D 1 278 ? 17.577 -37.981 88.870 1.00 124.82 253 THR E O 1
ATOM 8249 N N . ILE D 1 279 ? 16.876 -36.931 90.655 1.00 126.01 254 ILE E N 1
ATOM 8250 C CA . ILE D 1 279 ? 18.118 -37.224 91.408 1.00 125.02 254 ILE E CA 1
ATOM 8251 C C . ILE D 1 279 ? 18.592 -38.699 91.390 1.00 127.36 254 ILE E C 1
ATOM 8252 O O . ILE D 1 279 ? 19.770 -38.968 91.450 1.00 125.41 254 ILE E O 1
ATOM 8257 N N . SER D 1 280 ? 17.664 -39.644 91.301 1.00 132.05 255 SER E N 1
ATOM 8258 C CA . SER D 1 280 ? 18.006 -41.073 91.355 1.00 133.69 255 SER E CA 1
ATOM 8259 C C . SER D 1 280 ? 18.873 -41.524 90.175 1.00 133.50 255 SER E C 1
ATOM 8260 O O . SER D 1 280 ? 19.587 -42.540 90.239 1.00 133.83 255 SER E O 1
ATOM 8263 N N . ARG D 1 281 ? 18.830 -40.771 89.091 1.00 133.48 256 ARG E N 1
ATOM 8264 C CA . ARG D 1 281 ? 19.580 -41.135 87.869 1.00 134.87 256 ARG E CA 1
ATOM 8265 C C . ARG D 1 281 ? 21.082 -41.147 88.056 1.00 129.22 256 ARG E C 1
ATOM 8266 O O . ARG D 1 281 ? 21.794 -41.811 87.324 1.00 129.88 256 ARG E O 1
ATOM 8274 N N . PHE D 1 282 ? 21.542 -40.455 89.077 1.00 123.81 257 PHE E N 1
ATOM 8275 C CA . PHE D 1 282 ? 22.963 -40.398 89.375 1.00 120.60 257 PHE E CA 1
ATOM 8276 C C . PHE D 1 282 ? 23.410 -41.567 90.190 1.00 123.40 257 PHE E C 1
ATOM 8277 O O . PHE D 1 282 ? 24.614 -41.763 90.398 1.00 126.66 257 PHE E O 1
ATOM 8285 N N . ARG D 1 283 ? 22.481 -42.382 90.653 1.00 125.98 258 ARG E N 1
ATOM 8286 C CA . ARG D 1 283 ? 22.859 -43.530 91.490 1.00 128.91 258 ARG E CA 1
ATOM 8287 C C . ARG D 1 283 ? 23.961 -44.398 90.864 1.00 129.32 258 ARG E C 1
ATOM 8288 O O . ARG D 1 283 ? 23.913 -44.753 89.708 1.00 130.11 258 ARG E O 1
ATOM 8296 N N . GLY D 1 284 ? 24.978 -44.673 91.649 1.00 129.61 259 GLY E N 1
ATOM 8297 C CA . GLY D 1 284 ? 26.082 -45.538 91.211 1.00 132.68 259 GLY E CA 1
ATOM 8298 C C . GLY D 1 284 ? 27.176 -44.986 90.296 1.00 132.91 259 GLY E C 1
ATOM 8299 O O . GLY D 1 284 ? 28.136 -45.680 90.035 1.00 137.05 259 GLY E O 1
ATOM 8300 N N . LEU D 1 285 ? 27.091 -43.730 89.875 1.00 129.64 260 LEU E N 1
ATOM 8301 C CA . LEU D 1 285 ? 28.178 -43.138 89.083 1.00 127.47 260 LEU E CA 1
ATOM 8302 C C . LEU D 1 285 ? 29.358 -42.748 89.929 1.00 126.42 260 LEU E C 1
ATOM 8303 O O . LEU D 1 285 ? 29.254 -42.561 91.145 1.00 126.59 260 LEU E O 1
ATOM 8308 N N . ALA D 1 286 ? 30.506 -42.643 89.277 1.00 127.04 261 ALA E N 1
ATOM 8309 C CA . ALA D 1 286 ? 31.770 -42.284 89.953 1.00 126.74 261 ALA E CA 1
ATOM 8310 C C . ALA D 1 286 ? 31.979 -40.785 89.868 1.00 122.36 261 ALA E C 1
ATOM 8311 O O . ALA D 1 286 ? 32.926 -40.286 89.264 1.00 124.03 261 ALA E O 1
ATOM 8313 N N . ILE D 1 287 ? 31.019 -40.082 90.414 1.00 118.79 262 ILE E N 1
ATOM 8314 C CA . ILE D 1 287 ? 31.132 -38.663 90.587 1.00 115.29 262 ILE E CA 1
ATOM 8315 C C . ILE D 1 287 ? 31.226 -38.435 92.076 1.00 114.89 262 ILE E C 1
ATOM 8316 O O . ILE D 1 287 ? 30.767 -39.257 92.861 1.00 118.18 262 ILE E O 1
ATOM 8321 N N . ASP D 1 288 ? 31.738 -37.280 92.446 1.00 111.09 263 ASP E N 1
ATOM 8322 C CA . ASP D 1 288 ? 31.894 -36.925 93.850 1.00 110.11 263 ASP E CA 1
ATOM 8323 C C . ASP D 1 288 ? 30.618 -36.353 94.523 1.00 108.11 263 ASP E C 1
ATOM 8324 O O . ASP D 1 288 ? 30.321 -36.673 95.695 1.00 109.85 263 ASP E O 1
ATOM 8329 N N . TYR D 1 289 ? 29.907 -35.481 93.818 1.00 105.14 264 TYR E N 1
ATOM 8330 C CA . TYR D 1 289 ? 28.651 -34.925 94.352 1.00 103.71 264 TYR E CA 1
ATOM 8331 C C . TYR D 1 289 ? 27.702 -34.340 93.319 1.00 101.56 264 TYR E C 1
ATOM 8332 O O . TYR D 1 289 ? 28.036 -34.221 92.146 1.00 100.23 264 TYR E O 1
ATOM 8341 N N . VAL D 1 290 ? 26.497 -34.050 93.791 1.00 100.46 265 VAL E N 1
ATOM 8342 C CA . VAL D 1 290 ? 25.528 -33.286 93.019 1.00 99.69 265 VAL E CA 1
ATOM 8343 C C . VAL D 1 290 ? 25.085 -32.089 93.814 1.00 98.55 265 VAL E C 1
ATOM 8344 O O . VAL D 1 290 ? 25.121 -32.095 95.042 1.00 98.92 265 VAL E O 1
ATOM 8348 N N . SER D 1 291 ? 24.586 -31.089 93.106 1.00 97.93 266 SER E N 1
ATOM 8349 C CA . SER D 1 291 ? 24.076 -29.854 93.750 1.00 97.23 266 SER E CA 1
ATOM 8350 C C . SER D 1 291 ? 22.686 -29.458 93.272 1.00 98.21 266 SER E C 1
ATOM 8351 O O . SER D 1 291 ? 22.329 -29.686 92.116 1.00 98.73 266 SER E O 1
ATOM 8354 N N . SER D 1 292 ? 21.909 -28.896 94.184 1.00 98.98 267 SER E N 1
ATOM 8355 C CA . SER D 1 292 ? 20.536 -28.509 93.889 1.00 101.00 267 SER E CA 1
ATOM 8356 C C . SER D 1 292 ? 20.157 -27.177 94.498 1.00 101.03 267 SER E C 1
ATOM 8357 O O . SER D 1 292 ? 20.225 -26.951 95.675 1.00 100.36 267 SER E O 1
ATOM 8360 N N . GLY D 1 293 ? 19.719 -26.287 93.642 1.00 102.60 268 GLY E N 1
ATOM 8361 C CA . GLY D 1 293 ? 19.185 -24.994 94.088 1.00 104.58 268 GLY E CA 1
ATOM 8362 C C . GLY D 1 293 ? 17.831 -25.092 94.771 1.00 107.31 268 GLY E C 1
ATOM 8363 O O . GLY D 1 293 ? 17.515 -24.286 95.599 1.00 108.73 268 GLY E O 1
ATOM 8364 N N . SER D 1 294 ? 17.045 -26.096 94.403 1.00 108.76 269 SER E N 1
ATOM 8365 C CA . SER D 1 294 ? 15.694 -26.243 94.900 1.00 111.93 269 SER E CA 1
ATOM 8366 C C . SER D 1 294 ? 15.631 -26.474 96.411 1.00 113.04 269 SER E C 1
ATOM 8367 O O . SER D 1 294 ? 14.648 -26.104 97.064 1.00 115.49 269 SER E O 1
ATOM 8370 N N . LEU D 1 295 ? 16.676 -27.105 96.941 1.00 111.26 270 LEU E N 1
ATOM 8371 C CA . LEU D 1 295 ? 16.778 -27.353 98.372 1.00 111.44 270 LEU E CA 1
ATOM 8372 C C . LEU D 1 295 ? 16.590 -26.080 99.179 1.00 113.30 270 LEU E C 1
ATOM 8373 O O . LEU D 1 295 ? 16.004 -26.104 100.255 1.00 116.00 270 LEU E O 1
ATOM 8378 N N . THR D 1 296 ? 17.047 -24.967 98.624 1.00 113.13 271 THR E N 1
ATOM 8379 C CA . THR D 1 296 ? 16.979 -23.676 99.301 1.00 114.74 271 THR E CA 1
ATOM 8380 C C . THR D 1 296 ? 16.027 -22.687 98.639 1.00 117.61 271 THR E C 1
ATOM 8381 O O . THR D 1 296 ? 15.376 -21.945 99.339 1.00 121.02 271 THR E O 1
ATOM 8385 N N . HIS D 1 297 ? 15.868 -22.699 97.318 1.00 118.17 272 HIS E N 1
ATOM 8386 C CA . HIS D 1 297 ? 14.976 -21.691 96.680 1.00 120.52 272 HIS E CA 1
ATOM 8387 C C . HIS D 1 297 ? 13.493 -22.071 96.603 1.00 124.47 272 HIS E C 1
ATOM 8388 O O . HIS D 1 297 ? 12.661 -21.208 96.350 1.00 127.44 272 HIS E O 1
ATOM 8395 N N . SER D 1 298 ? 13.184 -23.348 96.797 1.00 126.04 273 SER E N 1
ATOM 8396 C CA . SER D 1 298 ? 11.846 -23.886 96.559 1.00 130.43 273 SER E CA 1
ATOM 8397 C C . SER D 1 298 ? 11.436 -24.931 97.603 1.00 134.35 273 SER E C 1
ATOM 8398 O O . SER D 1 298 ? 10.694 -25.882 97.306 1.00 137.61 273 SER E O 1
ATOM 8401 N N . ALA D 1 299 ? 11.883 -24.744 98.834 1.00 136.17 274 ALA E N 1
ATOM 8402 C CA . ALA D 1 299 ? 11.558 -25.686 99.909 1.00 137.00 274 ALA E CA 1
ATOM 8403 C C . ALA D 1 299 ? 10.218 -25.337 100.497 1.00 139.38 274 ALA E C 1
ATOM 8404 O O . ALA D 1 299 ? 9.957 -24.198 100.804 1.00 138.96 274 ALA E O 1
ATOM 8406 N N . LYS D 1 300 ? 9.347 -26.325 100.605 1.00 141.68 275 LYS E N 1
ATOM 8407 C CA . LYS D 1 300 ? 8.060 -26.142 101.264 1.00 145.11 275 LYS E CA 1
ATOM 8408 C C . LYS D 1 300 ? 8.348 -26.100 102.766 1.00 146.50 275 LYS E C 1
ATOM 8409 O O . LYS D 1 300 ? 9.263 -26.767 103.264 1.00 144.60 275 LYS E O 1
ATOM 8411 N N . SER D 1 301 ? 7.633 -25.260 103.497 1.00 151.91 276 SER E N 1
ATOM 8412 C CA . SER D 1 301 ? 7.879 -25.210 104.944 1.00 154.92 276 SER E CA 1
ATOM 8413 C C . SER D 1 301 ? 7.197 -26.408 105.576 1.00 151.02 276 SER E C 1
ATOM 8414 O O . SER D 1 301 ? 6.285 -26.956 105.031 1.00 154.82 276 SER E O 1
ATOM 8417 N N . LEU D 1 302 ? 7.738 -26.848 106.684 1.00 149.13 277 LEU E N 1
ATOM 8418 C CA . LEU D 1 302 ? 7.189 -27.960 107.434 1.00 151.58 277 LEU E CA 1
ATOM 8419 C C . LEU D 1 302 ? 6.229 -27.431 108.498 1.00 156.67 277 LEU E C 1
ATOM 8420 O O . LEU D 1 302 ? 6.569 -26.542 109.266 1.00 155.32 277 LEU E O 1
ATOM 8425 N N . ASP D 1 303 ? 5.047 -28.020 108.566 1.00 161.65 278 ASP E N 1
ATOM 8426 C CA . ASP D 1 303 ? 3.995 -27.544 109.465 1.00 167.48 278 ASP E CA 1
ATOM 8427 C C . ASP D 1 303 ? 4.235 -27.918 110.962 1.00 165.31 278 ASP E C 1
ATOM 8428 O O . ASP D 1 303 ? 4.618 -29.044 111.318 1.00 162.09 278 ASP E O 1
ATOM 8433 N N . PHE D 1 304 ? 4.086 -26.894 111.798 1.00 164.73 279 PHE E N 1
ATOM 8434 C CA . PHE D 1 304 ? 4.086 -26.992 113.261 1.00 164.58 279 PHE E CA 1
ATOM 8435 C C . PHE D 1 304 ? 2.949 -26.120 113.758 1.00 169.84 279 PHE E C 1
ATOM 8436 O O . PHE D 1 304 ? 2.468 -25.241 113.058 1.00 173.52 279 PHE E O 1
ATOM 8444 N N . SER D 1 305 ? 2.572 -26.306 115.004 1.00 174.17 280 SER E N 1
ATOM 8445 C CA . SER D 1 305 ? 1.664 -25.354 115.662 1.00 179.72 280 SER E CA 1
ATOM 8446 C C . SER D 1 305 ? 1.994 -25.206 117.133 1.00 180.80 280 SER E C 1
ATOM 8447 O O . SER D 1 305 ? 2.605 -26.086 117.742 1.00 175.98 280 SER E O 1
ATOM 8450 N N . MET D 1 306 ? 1.609 -24.065 117.681 1.00 185.91 281 MET E N 1
ATOM 8451 C CA . MET D 1 306 ? 1.737 -23.811 119.110 1.00 190.39 281 MET E CA 1
ATOM 8452 C C . MET D 1 306 ? 0.355 -23.748 119.695 1.00 195.20 281 MET E C 1
ATOM 8453 O O . MET D 1 306 ? -0.426 -22.901 119.327 1.00 196.44 281 MET E O 1
ATOM 8458 N N . LYS D 1 307 ? 0.080 -24.636 120.630 1.00 201.60 282 LYS E N 1
ATOM 8459 C CA . LYS D 1 307 ? -1.245 -24.741 121.236 1.00 205.87 282 LYS E CA 1
ATOM 8460 C C . LYS D 1 307 ? -1.154 -25.257 122.654 1.00 207.99 282 LYS E C 1
ATOM 8461 O O . LYS D 1 307 ? -0.088 -25.543 123.161 1.00 203.72 282 LYS E O 1
ATOM 8463 N N . GLY D 1 308 ? -2.301 -25.368 123.304 1.00 218.52 283 GLY E N 1
ATOM 8464 C CA . GLY D 1 308 ? -2.370 -25.964 124.655 1.00 224.06 283 GLY E CA 1
ATOM 8465 C C . GLY D 1 308 ? -1.817 -25.074 125.747 1.00 228.50 283 GLY E C 1
ATOM 8466 O O . GLY D 1 308 ? -1.044 -25.493 126.614 1.00 228.69 283 GLY E O 1
ATOM 8467 N N . LEU D 1 309 ? -2.265 -23.834 125.716 1.00 231.63 284 LEU E N 1
ATOM 8468 C CA . LEU D 1 309 ? -1.826 -22.868 126.674 1.00 236.44 284 LEU E CA 1
ATOM 8469 C C . LEU D 1 309 ? -2.456 -23.197 128.028 1.00 246.84 284 LEU E C 1
ATOM 8470 O O . LEU D 1 309 ? -3.649 -23.026 128.217 1.00 256.07 284 LEU E O 1
ATOM 8475 N N . THR D 1 310 ? -1.644 -23.692 128.948 1.00 252.74 285 THR E N 1
ATOM 8476 C CA . THR D 1 310 ? -2.069 -23.867 130.335 1.00 259.68 285 THR E CA 1
ATOM 8477 C C . THR D 1 310 ? -1.545 -22.614 130.961 1.00 260.00 285 THR E C 1
ATOM 8478 O O . THR D 1 310 ? -0.614 -22.020 130.457 1.00 261.36 285 THR E O 1
ATOM 8482 N N . TYR D 1 311 ? -2.101 -22.283 132.097 1.00 267.39 286 TYR E N 1
ATOM 8483 C CA . TYR D 1 311 ? -1.610 -21.231 132.947 1.00 271.97 286 TYR E CA 1
ATOM 8484 C C . TYR D 1 311 ? -0.783 -21.857 134.066 1.00 272.28 286 TYR E C 1
ATOM 8485 O O . TYR D 1 311 ? -1.007 -23.001 134.450 1.00 265.69 286 TYR E O 1
ATOM 8494 N N . LEU D 1 312 ? 0.193 -21.116 134.562 1.00 278.52 287 LEU E N 1
ATOM 8495 C CA . LEU D 1 312 ? 1.224 -21.650 135.441 1.00 285.24 287 LEU E CA 1
ATOM 8496 C C . LEU D 1 312 ? 1.167 -21.003 136.814 1.00 302.44 287 LEU E C 1
ATOM 8497 O O . LEU D 1 312 ? 0.776 -19.843 136.959 1.00 315.71 287 LEU E O 1
ATOM 8499 N N . ASP D 1 313 ? 1.542 -21.777 137.824 1.00 307.45 288 ASP E N 1
ATOM 8500 C CA . ASP D 1 313 ? 1.496 -21.295 139.212 1.00 317.20 288 ASP E CA 1
ATOM 8501 C C . ASP D 1 313 ? 2.354 -22.158 140.147 1.00 318.89 288 ASP E C 1
ATOM 8502 O O . ASP D 1 313 ? 2.450 -21.899 141.356 1.00 317.20 288 ASP E O 1
ATOM 8504 N N . SER E 1 30 ? 48.065 8.057 31.127 1.00 162.70 5 SER F N 1
ATOM 8505 C CA . SER E 1 30 ? 47.337 8.477 32.351 1.00 162.64 5 SER F CA 1
ATOM 8506 C C . SER E 1 30 ? 47.953 9.803 32.871 1.00 160.03 5 SER F C 1
ATOM 8507 O O . SER E 1 30 ? 49.064 10.199 32.453 1.00 157.49 5 SER F O 1
ATOM 8509 N N . THR E 1 31 ? 47.219 10.479 33.764 1.00 152.57 6 THR F N 1
ATOM 8510 C CA . THR E 1 31 ? 47.651 11.775 34.301 1.00 142.64 6 THR F CA 1
ATOM 8511 C C . THR E 1 31 ? 48.628 11.656 35.456 1.00 132.97 6 THR F C 1
ATOM 8512 O O . THR E 1 31 ? 48.335 11.031 36.459 1.00 134.45 6 THR F O 1
ATOM 8516 N N . ASP E 1 32 ? 49.752 12.340 35.316 1.00 123.14 7 ASP F N 1
ATOM 8517 C CA . ASP E 1 32 ? 50.831 12.384 36.272 1.00 114.45 7 ASP F CA 1
ATOM 8518 C C . ASP E 1 32 ? 50.702 13.536 37.265 1.00 109.58 7 ASP F C 1
ATOM 8519 O O . ASP E 1 32 ? 49.995 14.468 37.028 1.00 111.01 7 ASP F O 1
ATOM 8524 N N . LEU E 1 33 ? 51.436 13.479 38.365 1.00 104.04 8 LEU F N 1
ATOM 8525 C CA . LEU E 1 33 ? 51.414 14.544 39.344 1.00 100.85 8 LEU F CA 1
ATOM 8526 C C . LEU E 1 33 ? 52.178 15.744 38.834 1.00 99.42 8 LEU F C 1
ATOM 8527 O O . LEU E 1 33 ? 53.189 15.623 38.165 1.00 98.49 8 LEU F O 1
ATOM 8532 N N . THR E 1 34 ? 51.670 16.914 39.147 1.00 98.46 9 THR F N 1
ATOM 8533 C CA . THR E 1 34 ? 52.261 18.159 38.648 1.00 97.81 9 THR F CA 1
ATOM 8534 C C . THR E 1 34 ? 53.068 18.895 39.684 1.00 95.49 9 THR F C 1
ATOM 8535 O O . THR E 1 34 ? 52.832 18.771 40.884 1.00 94.87 9 THR F O 1
ATOM 8539 N N . PRO E 1 35 ? 54.034 19.708 39.233 1.00 94.62 10 PRO F N 1
ATOM 8540 C CA . PRO E 1 35 ? 54.749 20.492 40.295 1.00 94.27 10 PRO F CA 1
ATOM 8541 C C . PRO E 1 35 ? 53.880 21.364 41.213 1.00 94.98 10 PRO F C 1
ATOM 8542 O O . PRO E 1 35 ? 54.187 21.476 42.390 1.00 94.65 10 PRO F O 1
ATOM 8546 N N . PHE E 1 36 ? 52.830 21.964 40.687 1.00 96.13 11 PHE F N 1
ATOM 8547 C CA . PHE E 1 36 ? 51.949 22.729 41.537 1.00 97.08 11 PHE F CA 1
ATOM 8548 C C . PHE E 1 36 ? 51.407 21.888 42.687 1.00 96.82 11 PHE F C 1
ATOM 8549 O O . PHE E 1 36 ? 51.282 22.333 43.820 1.00 97.20 11 PHE F O 1
ATOM 8557 N N . GLN E 1 37 ? 51.078 20.668 42.366 1.00 96.44 12 GLN F N 1
ATOM 8558 C CA . GLN E 1 37 ? 50.570 19.742 43.349 1.00 96.44 12 GLN F CA 1
ATOM 8559 C C . GLN E 1 37 ? 51.578 19.261 44.370 1.00 95.31 12 GLN F C 1
ATOM 8560 O O . GLN E 1 37 ? 51.226 19.065 45.530 1.00 95.67 12 GLN F O 1
ATOM 8566 N N . ILE E 1 38 ? 52.815 19.056 43.964 1.00 94.15 13 ILE F N 1
ATOM 8567 C CA . ILE E 1 38 ? 53.782 18.350 44.832 1.00 93.10 13 ILE F CA 1
ATOM 8568 C C . ILE E 1 38 ? 54.932 19.167 45.456 1.00 92.68 13 ILE F C 1
ATOM 8569 O O . ILE E 1 38 ? 55.471 18.803 46.501 1.00 92.21 13 ILE F O 1
ATOM 8574 N N . ASP E 1 39 ? 55.250 20.293 44.853 1.00 93.09 14 ASP F N 1
ATOM 8575 C CA . ASP E 1 39 ? 56.416 21.068 45.293 1.00 92.98 14 ASP F CA 1
ATOM 8576 C C . ASP E 1 39 ? 56.501 21.404 46.759 1.00 93.25 14 ASP F C 1
ATOM 8577 O O . ASP E 1 39 ? 57.540 21.183 47.382 1.00 92.68 14 ASP F O 1
ATOM 8582 N N . ASP E 1 40 ? 55.440 21.938 47.333 1.00 94.29 15 ASP F N 1
ATOM 8583 C CA . ASP E 1 40 ? 55.487 22.306 48.771 1.00 94.87 15 ASP F CA 1
ATOM 8584 C C . ASP E 1 40 ? 55.803 21.144 49.678 1.00 94.06 15 ASP F C 1
ATOM 8585 O O . ASP E 1 40 ? 56.574 21.312 50.627 1.00 94.05 15 ASP F O 1
ATOM 8590 N N . THR E 1 41 ? 55.214 19.988 49.365 1.00 93.59 16 THR F N 1
ATOM 8591 C CA . THR E 1 41 ? 55.407 18.757 50.129 1.00 93.03 16 THR F CA 1
ATOM 8592 C C . THR E 1 41 ? 56.830 18.250 50.045 1.00 91.77 16 THR F C 1
ATOM 8593 O O . THR E 1 41 ? 57.456 17.888 51.049 1.00 91.54 16 THR F O 1
ATOM 8597 N N . LEU E 1 42 ? 57.369 18.255 48.841 1.00 91.16 17 LEU F N 1
ATOM 8598 C CA . LEU E 1 42 ? 58.762 17.843 48.644 1.00 90.25 17 LEU F CA 1
ATOM 8599 C C . LEU E 1 42 ? 59.774 18.779 49.312 1.00 90.51 17 LEU F C 1
ATOM 8600 O O . LEU E 1 42 ? 60.754 18.339 49.904 1.00 90.05 17 LEU F O 1
ATOM 8605 N N . LYS E 1 43 ? 59.530 20.065 49.210 1.00 91.42 18 LYS F N 1
ATOM 8606 C CA . LYS E 1 43 ? 60.408 21.018 49.907 1.00 92.06 18 LYS F CA 1
ATOM 8607 C C . LYS E 1 43 ? 60.436 20.787 51.384 1.00 92.26 18 LYS F C 1
ATOM 8608 O O . LYS E 1 43 ? 61.458 20.764 52.011 1.00 92.21 18 LYS F O 1
ATOM 8614 N N . ALA E 1 44 ? 59.264 20.613 51.939 1.00 92.71 19 ALA F N 1
ATOM 8615 C CA . ALA E 1 44 ? 59.159 20.343 53.359 1.00 93.17 19 ALA F CA 1
ATOM 8616 C C . ALA E 1 44 ? 59.993 19.091 53.721 1.00 92.09 19 ALA F C 1
ATOM 8617 O O . ALA E 1 44 ? 60.609 19.032 54.782 1.00 92.35 19 ALA F O 1
ATOM 8619 N N . ALA E 1 45 ? 59.910 18.089 52.862 1.00 91.09 20 ALA F N 1
ATOM 8620 C CA . ALA E 1 45 ? 60.585 16.814 53.097 1.00 90.22 20 ALA F CA 1
ATOM 8621 C C . ALA E 1 45 ? 62.100 16.975 53.073 1.00 89.80 20 ALA F C 1
ATOM 8622 O O . ALA E 1 45 ? 62.805 16.360 53.863 1.00 89.60 20 ALA F O 1
ATOM 8624 N N . LEU E 1 46 ? 62.565 17.795 52.149 1.00 89.87 21 LEU F N 1
ATOM 8625 C CA . LEU E 1 46 ? 63.978 18.101 52.026 1.00 89.90 21 LEU F CA 1
ATOM 8626 C C . LEU E 1 46 ? 64.459 18.842 53.265 1.00 90.79 21 LEU F C 1
ATOM 8627 O O . LEU E 1 46 ? 65.526 18.551 53.799 1.00 90.79 21 LEU F O 1
ATOM 8632 N N . ARG E 1 47 ? 63.646 19.778 53.715 1.00 91.73 22 ARG F N 1
ATOM 8633 C CA . ARG E 1 47 ? 63.959 20.568 54.897 1.00 92.92 22 ARG F CA 1
ATOM 8634 C C . ARG E 1 47 ? 63.958 19.727 56.165 1.00 92.83 22 ARG F C 1
ATOM 8635 O O . ARG E 1 47 ? 64.656 20.043 57.113 1.00 93.62 22 ARG F O 1
ATOM 8643 N N . GLU E 1 48 ? 63.167 18.658 56.165 1.00 92.10 23 GLU F N 1
ATOM 8644 C CA . GLU E 1 48 ? 63.097 17.730 57.294 1.00 92.16 23 GLU F CA 1
ATOM 8645 C C . GLU E 1 48 ? 64.417 16.979 57.423 1.00 91.47 23 GLU F C 1
ATOM 8646 O O . GLU E 1 48 ? 64.873 16.763 58.506 1.00 91.97 23 GLU F O 1
ATOM 8652 N N . ASP E 1 49 ? 64.990 16.611 56.290 1.00 90.51 24 ASP F N 1
ATOM 8653 C CA . ASP E 1 49 ? 66.183 15.799 56.196 1.00 89.93 24 ASP F CA 1
ATOM 8654 C C . ASP E 1 49 ? 67.472 16.652 56.252 1.00 90.58 24 ASP F C 1
ATOM 8655 O O . ASP E 1 49 ? 68.569 16.091 56.375 1.00 90.45 24 ASP F O 1
ATOM 8660 N N . VAL E 1 50 ? 67.354 17.970 56.129 1.00 91.47 25 VAL F N 1
ATOM 8661 C CA . VAL E 1 50 ? 68.493 18.844 56.176 1.00 92.48 25 VAL F CA 1
ATOM 8662 C C . VAL E 1 50 ? 68.139 20.152 56.875 1.00 93.96 25 VAL F C 1
ATOM 8663 O O . VAL E 1 50 ? 67.535 20.996 56.301 1.00 94.38 25 VAL F O 1
ATOM 8667 N N . HIS E 1 51 ? 68.526 20.292 58.122 1.00 95.28 26 HIS F N 1
ATOM 8668 C CA . HIS E 1 51 ? 68.172 21.469 58.909 1.00 98.25 26 HIS F CA 1
ATOM 8669 C C . HIS E 1 51 ? 69.216 22.547 58.816 1.00 98.92 26 HIS F C 1
ATOM 8670 O O . HIS E 1 51 ? 68.924 23.696 58.946 1.00 99.79 26 HIS F O 1
ATOM 8677 N N . SER E 1 52 ? 70.463 22.147 58.670 1.00 99.09 27 SER F N 1
ATOM 8678 C CA . SER E 1 52 ? 71.568 23.088 58.437 1.00 100.43 27 SER F CA 1
ATOM 8679 C C . SER E 1 52 ? 72.257 22.704 57.119 1.00 99.17 27 SER F C 1
ATOM 8680 O O . SER E 1 52 ? 71.989 23.317 56.098 1.00 99.28 27 SER F O 1
ATOM 8683 N N . GLU E 1 53 ? 73.088 21.676 57.165 1.00 98.34 28 GLU F N 1
ATOM 8684 C CA . GLU E 1 53 ? 73.672 21.112 55.962 1.00 97.86 28 GLU F CA 1
ATOM 8685 C C . GLU E 1 53 ? 73.895 19.608 56.050 1.00 96.14 28 GLU F C 1
ATOM 8686 O O . GLU E 1 53 ? 73.756 18.995 57.111 1.00 95.72 28 GLU F O 1
ATOM 8692 N N . ASP E 1 54 ? 74.222 19.020 54.919 1.00 95.52 29 ASP F N 1
ATOM 8693 C CA . ASP E 1 54 ? 74.597 17.575 54.856 1.00 94.40 29 ASP F CA 1
ATOM 8694 C C . ASP E 1 54 ? 76.091 17.422 55.074 1.00 95.65 29 ASP F C 1
ATOM 8695 O O . ASP E 1 54 ? 76.853 17.430 54.126 1.00 96.35 29 ASP F O 1
ATOM 8700 N N . TYR E 1 55 ? 76.481 17.390 56.349 1.00 97.20 30 TYR F N 1
ATOM 8701 C CA . TYR E 1 55 ? 77.915 17.491 56.737 1.00 100.56 30 TYR F CA 1
ATOM 8702 C C . TYR E 1 55 ? 78.738 16.354 56.133 1.00 101.90 30 TYR F C 1
ATOM 8703 O O . TYR E 1 55 ? 79.793 16.565 55.580 1.00 102.45 30 TYR F O 1
ATOM 8712 N N . SER E 1 56 ? 78.177 15.160 56.173 1.00 101.90 31 SER F N 1
ATOM 8713 C CA . SER E 1 56 ? 78.875 13.979 55.691 1.00 102.35 31 SER F CA 1
ATOM 8714 C C . SER E 1 56 ? 79.204 14.122 54.201 1.00 103.29 31 SER F C 1
ATOM 8715 O O . SER E 1 56 ? 80.300 13.782 53.760 1.00 104.17 31 SER F O 1
ATOM 8718 N N . THR E 1 57 ? 78.271 14.640 53.413 1.00 102.36 32 THR F N 1
ATOM 8719 C CA . THR E 1 57 ? 78.529 14.793 51.971 1.00 103.31 32 THR F CA 1
ATOM 8720 C C . THR E 1 57 ? 79.434 15.954 51.732 1.00 105.78 32 THR F C 1
ATOM 8721 O O . THR E 1 57 ? 80.315 15.882 50.931 1.00 107.69 32 THR F O 1
ATOM 8725 N N . ASN E 1 58 ? 79.172 17.066 52.387 1.00 107.12 33 ASN F N 1
ATOM 8726 C CA . ASN E 1 58 ? 79.980 18.295 52.192 1.00 110.55 33 ASN F CA 1
ATOM 8727 C C . ASN E 1 58 ? 81.438 18.205 52.617 1.00 112.64 33 ASN F C 1
ATOM 8728 O O . ASN E 1 58 ? 82.279 18.807 52.016 1.00 114.37 33 ASN F O 1
ATOM 8733 N N . ALA E 1 59 ? 81.705 17.430 53.641 1.00 112.87 34 ALA F N 1
ATOM 8734 C CA . ALA E 1 59 ? 83.073 17.229 54.121 1.00 115.00 34 ALA F CA 1
ATOM 8735 C C . ALA E 1 59 ? 83.941 16.518 53.117 1.00 116.50 34 ALA F C 1
ATOM 8736 O O . ALA E 1 59 ? 85.112 16.819 52.986 1.00 118.47 34 ALA F O 1
ATOM 8738 N N . ILE E 1 60 ? 83.362 15.559 52.415 1.00 116.55 35 ILE F N 1
ATOM 8739 C CA . ILE E 1 60 ? 84.123 14.741 51.454 1.00 120.10 35 ILE F CA 1
ATOM 8740 C C . ILE E 1 60 ? 84.205 15.286 50.031 1.00 121.76 35 ILE F C 1
ATOM 8741 O O . ILE E 1 60 ? 85.258 15.176 49.407 1.00 124.96 35 ILE F O 1
ATOM 8746 N N . PHE E 1 61 ? 83.131 15.849 49.513 1.00 120.35 36 PHE F N 1
ATOM 8747 C CA . PHE E 1 61 ? 83.084 16.154 48.127 1.00 123.72 36 PHE F CA 1
ATOM 8748 C C . PHE E 1 61 ? 83.023 17.652 47.851 1.00 133.83 36 PHE F C 1
ATOM 8749 O O . PHE E 1 61 ? 82.101 18.179 47.232 1.00 137.94 36 PHE F O 1
ATOM 8757 N N . ASP E 1 62 ? 84.025 18.382 48.304 1.00 150.03 37 ASP F N 1
ATOM 8758 C CA . ASP E 1 62 ? 84.083 19.835 47.999 1.00 159.92 37 ASP F CA 1
ATOM 8759 C C . ASP E 1 62 ? 84.022 19.999 46.485 1.00 166.99 37 ASP F C 1
ATOM 8760 O O . ASP E 1 62 ? 83.067 20.568 45.912 1.00 160.81 37 ASP F O 1
ATOM 8762 N N . HIS E 1 63 ? 84.991 19.343 45.852 1.00 182.41 38 HIS F N 1
ATOM 8763 C CA . HIS E 1 63 ? 85.346 19.665 44.466 1.00 194.27 38 HIS F CA 1
ATOM 8764 C C . HIS E 1 63 ? 84.063 19.475 43.632 1.00 192.56 38 HIS F C 1
ATOM 8765 O O . HIS E 1 63 ? 83.572 18.361 43.522 1.00 196.92 38 HIS F O 1
ATOM 8772 N N . HIS E 1 64 ? 83.521 20.566 43.084 1.00 188.57 39 HIS F N 1
ATOM 8773 C CA . HIS E 1 64 ? 82.178 20.600 42.452 1.00 181.43 39 HIS F CA 1
ATOM 8774 C C . HIS E 1 64 ? 82.164 20.113 41.019 1.00 172.96 39 HIS F C 1
ATOM 8775 O O . HIS E 1 64 ? 82.205 20.917 40.119 1.00 173.22 39 HIS F O 1
ATOM 8782 N N . GLY E 1 65 ? 82.097 18.796 40.836 1.00 151.51 40 GLY F N 1
ATOM 8783 C CA . GLY E 1 65 ? 82.271 18.119 39.548 1.00 145.90 40 GLY F CA 1
ATOM 8784 C C . GLY E 1 65 ? 81.031 17.328 39.289 1.00 136.28 40 GLY F C 1
ATOM 8785 O O . GLY E 1 65 ? 80.491 16.788 40.219 1.00 127.24 40 GLY F O 1
ATOM 8786 N N . GLN E 1 66 ? 80.614 17.242 38.031 1.00 129.01 41 GLN F N 1
ATOM 8787 C CA . GLN E 1 66 ? 79.471 16.429 37.677 1.00 125.05 41 GLN F CA 1
ATOM 8788 C C . GLN E 1 66 ? 79.721 14.961 37.971 1.00 121.26 41 GLN F C 1
ATOM 8789 O O . GLN E 1 66 ? 80.821 14.491 37.919 1.00 123.09 41 GLN F O 1
ATOM 8795 N N . ALA E 1 67 ? 78.648 14.256 38.243 1.00 117.26 42 ALA F N 1
ATOM 8796 C CA . ALA E 1 67 ? 78.698 12.834 38.482 1.00 113.21 42 ALA F CA 1
ATOM 8797 C C . ALA E 1 67 ? 77.403 12.190 38.001 1.00 110.70 42 ALA F C 1
ATOM 8798 O O . ALA E 1 67 ? 76.408 12.854 37.731 1.00 107.40 42 ALA F O 1
ATOM 8800 N N . LYS E 1 68 ? 77.440 10.876 37.914 1.00 110.32 43 LYS F N 1
ATOM 8801 C CA . LYS E 1 68 ? 76.294 10.085 37.487 1.00 109.87 43 LYS F CA 1
ATOM 8802 C C . LYS E 1 68 ? 76.060 8.989 38.499 1.00 107.40 43 LYS F C 1
ATOM 8803 O O . LYS E 1 68 ? 76.990 8.385 38.986 1.00 105.02 43 LYS F O 1
ATOM 8809 N N . VAL E 1 69 ? 74.784 8.773 38.806 1.00 105.42 44 VAL F N 1
ATOM 8810 C CA . VAL E 1 69 ? 74.349 7.707 39.696 1.00 103.29 44 VAL F CA 1
ATOM 8811 C C . VAL E 1 69 ? 73.165 7.005 39.057 1.00 100.79 44 VAL F C 1
ATOM 8812 O O . VAL E 1 69 ? 72.375 7.653 38.418 1.00 100.70 44 VAL F O 1
ATOM 8816 N N . SER E 1 70 ? 73.043 5.700 39.314 1.00 97.71 45 SER F N 1
ATOM 8817 C CA . SER E 1 70 ? 72.005 4.888 38.769 1.00 95.93 45 SER F CA 1
ATOM 8818 C C . SER E 1 70 ? 70.967 4.480 39.787 1.00 94.76 45 SER F C 1
ATOM 8819 O O . SER E 1 70 ? 71.258 4.129 40.942 1.00 94.54 45 SER F O 1
ATOM 8822 N N . LEU E 1 71 ? 69.728 4.537 39.352 1.00 93.42 46 LEU F N 1
ATOM 8823 C CA . LEU E 1 71 ? 68.608 4.096 40.175 1.00 92.85 46 LEU F CA 1
ATOM 8824 C C . LEU E 1 71 ? 68.256 2.693 39.737 1.00 92.96 46 LEU F C 1
ATOM 8825 O O . LEU E 1 71 ? 67.868 2.503 38.577 1.00 93.29 46 LEU F O 1
ATOM 8830 N N . PHE E 1 72 ? 68.339 1.741 40.667 1.00 92.76 47 PHE F N 1
ATOM 8831 C CA . PHE E 1 72 ? 68.036 0.353 40.413 1.00 92.93 47 PHE F CA 1
ATOM 8832 C C . PHE E 1 72 ? 66.817 -0.120 41.171 1.00 92.51 47 PHE F C 1
ATOM 8833 O O . PHE E 1 72 ? 66.649 0.170 42.345 1.00 92.13 47 PHE F O 1
ATOM 8841 N N . ALA E 1 73 ? 65.975 -0.879 40.499 1.00 92.67 48 ALA F N 1
ATOM 8842 C CA . ALA E 1 73 ? 64.899 -1.582 41.158 1.00 92.42 48 ALA F CA 1
ATOM 8843 C C . ALA E 1 73 ? 65.528 -2.745 41.852 1.00 92.62 48 ALA F C 1
ATOM 8844 O O . ALA E 1 73 ? 66.385 -3.401 41.296 1.00 94.08 48 ALA F O 1
ATOM 8846 N N . LYS E 1 74 ? 65.103 -3.025 43.075 1.00 92.35 49 LYS F N 1
ATOM 8847 C CA . LYS E 1 74 ? 65.661 -4.125 43.856 1.00 92.60 49 LYS F CA 1
ATOM 8848 C C . LYS E 1 74 ? 64.663 -5.180 44.237 1.00 92.71 49 LYS F C 1
ATOM 8849 O O . LYS E 1 74 ? 64.960 -6.089 45.008 1.00 93.31 49 LYS F O 1
ATOM 8853 N N . GLU E 1 75 ? 63.507 -5.116 43.621 1.00 92.63 50 GLU F N 1
ATOM 8854 C CA . GLU E 1 75 ? 62.364 -5.943 44.031 1.00 92.72 50 GLU F CA 1
ATOM 8855 C C . GLU E 1 75 ? 61.306 -5.834 42.967 1.00 92.77 50 GLU F C 1
ATOM 8856 O O . GLU E 1 75 ? 61.148 -4.775 42.338 1.00 92.52 50 GLU F O 1
ATOM 8862 N N . ALA E 1 76 ? 60.604 -6.917 42.722 1.00 93.18 51 ALA F N 1
ATOM 8863 C CA . ALA E 1 76 ? 59.614 -6.943 41.627 1.00 93.38 51 ALA F CA 1
ATOM 8864 C C . ALA E 1 76 ? 58.322 -6.274 42.052 1.00 92.96 51 ALA F C 1
ATOM 8865 O O . ALA E 1 76 ? 57.837 -6.465 43.188 1.00 92.78 51 ALA F O 1
ATOM 8867 N N . GLY E 1 77 ? 57.747 -5.528 41.129 1.00 92.89 52 GLY F N 1
ATOM 8868 C CA . GLY E 1 77 ? 56.455 -4.898 41.348 1.00 92.58 52 GLY F CA 1
ATOM 8869 C C . GLY E 1 77 ? 56.118 -3.906 40.272 1.00 92.55 52 GLY F C 1
ATOM 8870 O O . GLY E 1 77 ? 56.492 -4.052 39.119 1.00 92.98 52 GLY F O 1
ATOM 8871 N N . VAL E 1 78 ? 55.446 -2.843 40.682 1.00 92.08 53 VAL F N 1
ATOM 8872 C CA . VAL E 1 78 ? 55.022 -1.783 39.760 1.00 92.07 53 VAL F CA 1
ATOM 8873 C C . VAL E 1 78 ? 55.667 -0.459 40.107 1.00 91.64 53 VAL F C 1
ATOM 8874 O O . VAL E 1 78 ? 55.678 -0.079 41.245 1.00 91.22 53 VAL F O 1
ATOM 8878 N N . LEU E 1 79 ? 56.062 0.281 39.088 1.00 91.84 54 LEU F N 1
ATOM 8879 C CA . LEU E 1 79 ? 56.711 1.581 39.272 1.00 91.57 54 LEU F CA 1
ATOM 8880 C C . LEU E 1 79 ? 55.713 2.679 39.395 1.00 91.33 54 LEU F C 1
ATOM 8881 O O . LEU E 1 79 ? 54.911 2.890 38.515 1.00 91.61 54 LEU F O 1
ATOM 8886 N N . ALA E 1 80 ? 55.840 3.437 40.470 1.00 90.90 55 ALA F N 1
ATOM 8887 C CA . ALA E 1 80 ? 55.019 4.657 40.670 1.00 90.70 55 ALA F CA 1
ATOM 8888 C C . ALA E 1 80 ? 55.796 5.716 41.392 1.00 90.47 55 ALA F C 1
ATOM 8889 O O . ALA E 1 80 ? 56.516 5.425 42.357 1.00 90.27 55 ALA F O 1
ATOM 8891 N N . GLY E 1 81 ? 55.621 6.951 40.951 1.00 90.57 56 GLY F N 1
ATOM 8892 C CA . GLY E 1 81 ? 56.274 8.109 41.573 1.00 90.47 56 GLY F CA 1
ATOM 8893 C C . GLY E 1 81 ? 57.575 8.513 40.966 1.00 90.76 56 GLY F C 1
ATOM 8894 O O . GLY E 1 81 ? 58.356 9.219 41.558 1.00 90.73 56 GLY F O 1
ATOM 8895 N N . LEU E 1 82 ? 57.789 8.129 39.744 1.00 91.15 57 LEU F N 1
ATOM 8896 C CA . LEU E 1 82 ? 59.105 8.438 39.035 1.00 91.55 57 LEU F CA 1
ATOM 8897 C C . LEU E 1 82 ? 59.347 9.913 38.858 1.00 91.80 57 LEU F C 1
ATOM 8898 O O . LEU E 1 82 ? 60.430 10.402 39.120 1.00 91.91 57 LEU F O 1
ATOM 8903 N N . THR E 1 83 ? 58.303 10.662 38.516 1.00 91.90 58 THR F N 1
ATOM 8904 C CA . THR E 1 83 ? 58.509 12.122 38.310 1.00 92.23 58 THR F CA 1
ATOM 8905 C C . THR E 1 83 ? 58.562 12.825 39.651 1.00 91.87 58 THR F C 1
ATOM 8906 O O . THR E 1 83 ? 59.150 13.900 39.758 1.00 92.15 58 THR F O 1
ATOM 8910 N N . VAL E 1 84 ? 57.960 12.200 40.666 1.00 91.34 59 VAL F N 1
ATOM 8911 C CA . VAL E 1 84 ? 58.103 12.705 42.043 1.00 91.07 59 VAL F CA 1
ATOM 8912 C C . VAL E 1 84 ? 59.550 12.582 42.494 1.00 91.13 59 VAL F C 1
ATOM 8913 O O . VAL E 1 84 ? 60.152 13.528 42.991 1.00 91.30 59 VAL F O 1
ATOM 8917 N N . PHE E 1 85 ? 60.079 11.384 42.294 1.00 91.03 60 PHE F N 1
ATOM 8918 C CA . PHE E 1 85 ? 61.497 11.086 42.534 1.00 91.15 60 PHE F CA 1
ATOM 8919 C C . PHE E 1 85 ? 62.401 12.134 41.894 1.00 91.67 60 PHE F C 1
ATOM 8920 O O . PHE E 1 85 ? 63.278 12.729 42.522 1.00 91.81 60 PHE F O 1
ATOM 8928 N N . GLN E 1 86 ? 62.116 12.387 40.637 1.00 92.01 61 GLN F N 1
ATOM 8929 C CA . GLN E 1 86 ? 62.929 13.355 39.837 1.00 92.66 61 GLN F CA 1
ATOM 8930 C C . GLN E 1 86 ? 62.874 14.786 40.384 1.00 92.84 61 GLN F C 1
ATOM 8931 O O . GLN E 1 86 ? 63.863 15.503 40.439 1.00 93.26 61 GLN F O 1
ATOM 8937 N N . ARG E 1 87 ? 61.684 15.145 40.839 1.00 92.56 62 ARG F N 1
ATOM 8938 C CA . ARG E 1 87 ? 61.390 16.528 41.259 1.00 92.81 62 ARG F CA 1
ATOM 8939 C C . ARG E 1 87 ? 62.128 16.896 42.523 1.00 92.75 62 ARG F C 1
ATOM 8940 O O . ARG E 1 87 ? 62.532 18.022 42.700 1.00 93.20 62 ARG F O 1
ATOM 8948 N N . VAL E 1 88 ? 62.354 15.927 43.359 1.00 92.28 63 VAL F N 1
ATOM 8949 C CA . VAL E 1 88 ? 63.123 16.179 44.572 1.00 92.32 63 VAL F CA 1
ATOM 8950 C C . VAL E 1 88 ? 64.504 16.767 44.207 1.00 92.90 63 VAL F C 1
ATOM 8951 O O . VAL E 1 88 ? 64.973 17.723 44.849 1.00 93.27 63 VAL F O 1
ATOM 8955 N N . PHE E 1 89 ? 65.147 16.185 43.212 1.00 93.06 64 PHE F N 1
ATOM 8956 C CA . PHE E 1 89 ? 66.476 16.671 42.780 1.00 93.68 64 PHE F CA 1
ATOM 8957 C C . PHE E 1 89 ? 66.385 18.063 42.190 1.00 94.32 64 PHE F C 1
ATOM 8958 O O . PHE E 1 89 ? 67.175 18.918 42.422 1.00 94.86 64 PHE F O 1
ATOM 8966 N N . THR E 1 90 ? 65.416 18.222 41.353 1.00 94.34 65 THR F N 1
ATOM 8967 C CA . THR E 1 90 ? 65.238 19.429 40.537 1.00 95.50 65 THR F CA 1
ATOM 8968 C C . THR E 1 90 ? 64.900 20.687 41.335 1.00 97.42 65 THR F C 1
ATOM 8969 O O . THR E 1 90 ? 65.244 21.780 40.941 1.00 101.51 65 THR F O 1
ATOM 8973 N N . LEU E 1 91 ? 64.133 20.543 42.397 1.00 97.62 66 LEU F N 1
ATOM 8974 C CA . LEU E 1 91 ? 63.900 21.655 43.340 1.00 98.20 66 LEU F CA 1
ATOM 8975 C C . LEU E 1 91 ? 65.171 22.101 44.067 1.00 100.85 66 LEU F C 1
ATOM 8976 O O . LEU E 1 91 ? 65.325 23.254 44.410 1.00 104.53 66 LEU F O 1
ATOM 8981 N N . PHE E 1 92 ? 66.070 21.162 44.295 1.00 102.07 67 PHE F N 1
ATOM 8982 C CA . PHE E 1 92 ? 67.293 21.394 45.045 1.00 102.22 67 PHE F CA 1
ATOM 8983 C C . PHE E 1 92 ? 68.425 22.005 44.205 1.00 104.73 67 PHE F C 1
ATOM 8984 O O . PHE E 1 92 ? 69.185 22.820 44.686 1.00 104.72 67 PHE F O 1
ATOM 8992 N N . ASP E 1 93 ? 68.557 21.555 42.968 1.00 106.33 68 ASP F N 1
ATOM 8993 C CA . ASP E 1 93 ? 69.695 21.923 42.152 1.00 107.50 68 ASP F CA 1
ATOM 8994 C C . ASP E 1 93 ? 69.418 21.606 40.683 1.00 108.23 68 ASP F C 1
ATOM 8995 O O . ASP E 1 93 ? 68.361 21.152 40.338 1.00 106.84 68 ASP F O 1
ATOM 9000 N N . GLU E 1 94 ? 70.385 21.894 39.832 1.00 111.40 69 GLU F N 1
ATOM 9001 C CA . GLU E 1 94 ? 70.308 21.593 38.413 1.00 114.33 69 GLU F CA 1
ATOM 9002 C C . GLU E 1 94 ? 70.729 20.164 38.235 1.00 111.50 69 GLU F C 1
ATOM 9003 O O . GLU E 1 94 ? 71.912 19.790 38.447 1.00 111.34 69 GLU F O 1
ATOM 9009 N N . VAL E 1 95 ? 69.763 19.345 37.878 1.00 107.27 70 VAL F N 1
ATOM 9010 C CA . VAL E 1 95 ? 70.003 17.928 37.737 1.00 104.89 70 VAL F CA 1
ATOM 9011 C C . VAL E 1 95 ? 69.310 17.452 36.480 1.00 103.41 70 VAL F C 1
ATOM 9012 O O . VAL E 1 95 ? 68.198 17.822 36.223 1.00 104.74 70 VAL F O 1
ATOM 9016 N N . THR E 1 96 ? 69.972 16.598 35.716 1.00 101.70 71 THR F N 1
ATOM 9017 C CA . THR E 1 96 ? 69.375 16.011 34.514 1.00 101.07 71 THR F CA 1
ATOM 9018 C C . THR E 1 96 ? 69.269 14.510 34.651 1.00 99.16 71 THR F C 1
ATOM 9019 O O . THR E 1 96 ? 69.900 13.905 35.508 1.00 98.61 71 THR F O 1
ATOM 9023 N N . PHE E 1 97 ? 68.477 13.904 33.776 1.00 97.81 72 PHE F N 1
ATOM 9024 C CA . PHE E 1 97 ? 68.231 12.472 33.848 1.00 96.53 72 PHE F CA 1
ATOM 9025 C C . PHE E 1 97 ? 68.364 11.800 32.512 1.00 97.22 72 PHE F C 1
ATOM 9026 O O . PHE E 1 97 ? 68.207 12.395 31.494 1.00 98.24 72 PHE F O 1
ATOM 9034 N N . GLN E 1 98 ? 68.705 10.543 32.542 1.00 97.32 73 GLN F N 1
ATOM 9035 C CA . GLN E 1 98 ? 68.709 9.696 31.372 1.00 98.52 73 GLN F CA 1
ATOM 9036 C C . GLN E 1 98 ? 67.872 8.451 31.719 1.00 97.45 73 GLN F C 1
ATOM 9037 O O . GLN E 1 98 ? 67.991 7.913 32.794 1.00 96.37 73 GLN F O 1
ATOM 9043 N N . ASN E 1 99 ? 67.036 8.036 30.783 1.00 97.69 74 ASN F N 1
ATOM 9044 C CA . ASN E 1 99 ? 66.140 6.935 30.962 1.00 97.04 74 ASN F CA 1
ATOM 9045 C C . ASN E 1 99 ? 66.311 5.950 29.797 1.00 98.61 74 ASN F C 1
ATOM 9046 O O . ASN E 1 99 ? 65.473 5.892 28.905 1.00 98.27 74 ASN F O 1
ATOM 9051 N N . PRO E 1 100 ? 67.394 5.164 29.823 1.00 99.73 75 PRO F N 1
ATOM 9052 C CA . PRO E 1 100 ? 67.743 4.213 28.785 1.00 101.38 75 PRO F CA 1
ATOM 9053 C C . PRO E 1 100 ? 66.627 3.315 28.346 1.00 102.70 75 PRO F C 1
ATOM 9054 O O . PRO E 1 100 ? 66.521 3.043 27.162 1.00 105.46 75 PRO F O 1
ATOM 9058 N N . HIS E 1 101 ? 65.817 2.839 29.279 1.00 102.39 76 HIS F N 1
ATOM 9059 C CA . HIS E 1 101 ? 64.745 1.872 28.968 1.00 103.02 76 HIS F CA 1
ATOM 9060 C C . HIS E 1 101 ? 63.347 2.460 28.882 1.00 102.43 76 HIS F C 1
ATOM 9061 O O . HIS E 1 101 ? 62.362 1.739 28.771 1.00 102.02 76 HIS F O 1
ATOM 9068 N N . GLN E 1 102 ? 63.276 3.772 28.889 1.00 102.69 77 GLN F N 1
ATOM 9069 C CA . GLN E 1 102 ? 62.016 4.483 28.763 1.00 103.64 77 GLN F CA 1
ATOM 9070 C C . GLN E 1 102 ? 60.960 4.065 29.780 1.00 100.88 77 GLN F C 1
ATOM 9071 O O . GLN E 1 102 ? 59.793 3.934 29.438 1.00 103.25 77 GLN F O 1
ATOM 9077 N N . PHE E 1 103 ? 61.396 3.849 31.003 1.00 97.07 78 PHE F N 1
ATOM 9078 C CA . PHE E 1 103 ? 60.514 3.487 32.089 1.00 95.24 78 PHE F CA 1
ATOM 9079 C C . PHE E 1 103 ? 59.529 4.604 32.394 1.00 94.88 78 PHE F C 1
ATOM 9080 O O . PHE E 1 103 ? 59.867 5.776 32.384 1.00 94.90 78 PHE F O 1
ATOM 9088 N N . LYS E 1 104 ? 58.293 4.219 32.689 1.00 94.60 79 LYS F N 1
ATOM 9089 C CA . LYS E 1 104 ? 57.306 5.169 33.207 1.00 94.16 79 LYS F CA 1
ATOM 9090 C C . LYS E 1 104 ? 56.367 4.581 34.198 1.00 93.55 79 LYS F C 1
ATOM 9091 O O . LYS E 1 104 ? 56.323 3.355 34.374 1.00 93.55 79 LYS F O 1
ATOM 9097 N N . ASP E 1 105 ? 55.686 5.454 34.937 1.00 93.08 80 ASP F N 1
ATOM 9098 C CA . ASP E 1 105 ? 54.822 4.979 36.019 1.00 92.52 80 ASP F CA 1
ATOM 9099 C C . ASP E 1 105 ? 53.796 4.057 35.404 1.00 92.87 80 ASP F C 1
ATOM 9100 O O . ASP E 1 105 ? 53.331 4.305 34.321 1.00 93.43 80 ASP F O 1
ATOM 9105 N N . GLY E 1 106 ? 53.563 2.956 36.074 1.00 92.65 81 GLY F N 1
ATOM 9106 C CA . GLY E 1 106 ? 52.737 1.867 35.596 1.00 93.06 81 GLY F CA 1
ATOM 9107 C C . GLY E 1 106 ? 53.465 0.610 35.115 1.00 93.52 81 GLY F C 1
ATOM 9108 O O . GLY E 1 106 ? 52.889 -0.480 35.069 1.00 93.78 81 GLY F O 1
ATOM 9109 N N . ASP E 1 107 ? 54.719 0.777 34.710 1.00 93.68 82 ASP F N 1
ATOM 9110 C CA . ASP E 1 107 ? 55.520 -0.335 34.184 1.00 94.21 82 ASP F CA 1
ATOM 9111 C C . ASP E 1 107 ? 55.895 -1.343 35.229 1.00 93.89 82 ASP F C 1
ATOM 9112 O O . ASP E 1 107 ? 56.097 -0.977 36.328 1.00 93.26 82 ASP F O 1
ATOM 9117 N N . ARG E 1 108 ? 56.001 -2.606 34.828 1.00 94.43 83 ARG F N 1
ATOM 9118 C CA . ARG E 1 108 ? 56.381 -3.713 35.693 1.00 94.32 83 ARG F CA 1
ATOM 9119 C C . ARG E 1 108 ? 57.919 -3.641 35.892 1.00 94.25 83 ARG F C 1
ATOM 9120 O O . ARG E 1 108 ? 58.659 -3.250 35.007 1.00 94.60 83 ARG F O 1
ATOM 9122 N N . LEU E 1 109 ? 58.361 -3.938 37.105 1.00 93.79 84 LEU F N 1
ATOM 9123 C CA . LEU E 1 109 ? 59.768 -3.908 37.497 1.00 93.70 84 LEU F CA 1
ATOM 9124 C C . LEU E 1 109 ? 60.239 -5.261 37.957 1.00 94.15 84 LEU F C 1
ATOM 9125 O O . LEU E 1 109 ? 59.489 -6.080 38.501 1.00 94.02 84 LEU F O 1
ATOM 9130 N N . THR E 1 110 ? 61.504 -5.495 37.688 1.00 95.67 85 THR F N 1
ATOM 9131 C CA . THR E 1 110 ? 62.173 -6.690 38.153 1.00 97.06 85 THR F CA 1
ATOM 9132 C C . THR E 1 110 ? 63.469 -6.292 38.718 1.00 97.56 85 THR F C 1
ATOM 9133 O O . THR E 1 110 ? 64.134 -5.423 38.159 1.00 99.38 85 THR F O 1
ATOM 9137 N N . SER E 1 111 ? 63.874 -6.967 39.766 1.00 97.50 86 SER F N 1
ATOM 9138 C CA . SER E 1 111 ? 65.108 -6.615 40.415 1.00 98.15 86 SER F CA 1
ATOM 9139 C C . SER E 1 111 ? 66.293 -6.594 39.434 1.00 99.40 86 SER F C 1
ATOM 9140 O O . SER E 1 111 ? 66.459 -7.496 38.623 1.00 102.09 86 SER F O 1
ATOM 9143 N N . GLY E 1 112 ? 67.129 -5.575 39.598 1.00 98.20 87 GLY F N 1
ATOM 9144 C CA . GLY E 1 112 ? 68.327 -5.356 38.809 1.00 97.27 87 GLY F CA 1
ATOM 9145 C C . GLY E 1 112 ? 68.095 -4.384 37.692 1.00 97.52 87 GLY F C 1
ATOM 9146 O O . GLY E 1 112 ? 69.027 -4.030 36.974 1.00 97.04 87 GLY F O 1
ATOM 9147 N N . ASP E 1 113 ? 66.843 -3.968 37.520 1.00 96.13 88 ASP F N 1
ATOM 9148 C CA . ASP E 1 113 ? 66.470 -3.068 36.414 1.00 94.90 88 ASP F CA 1
ATOM 9149 C C . ASP E 1 113 ? 67.023 -1.667 36.599 1.00 94.52 88 ASP F C 1
ATOM 9150 O O . ASP E 1 113 ? 66.969 -1.121 37.695 1.00 93.91 88 ASP F O 1
ATOM 9155 N N . LEU E 1 114 ? 67.521 -1.092 35.506 1.00 95.03 89 LEU F N 1
ATOM 9156 C CA . LEU E 1 114 ? 68.051 0.267 35.519 1.00 94.93 89 LEU F CA 1
ATOM 9157 C C . LEU E 1 114 ? 66.923 1.234 35.141 1.00 94.74 89 LEU F C 1
ATOM 9158 O O . LEU E 1 114 ? 66.611 1.434 33.985 1.00 95.28 89 LEU F O 1
ATOM 9163 N N . VAL E 1 115 ? 66.343 1.864 36.155 1.00 94.05 90 VAL F N 1
ATOM 9164 C CA . VAL E 1 115 ? 65.165 2.698 35.993 1.00 93.82 90 VAL F CA 1
ATOM 9165 C C . VAL E 1 115 ? 65.528 4.078 35.521 1.00 94.05 90 VAL F C 1
ATOM 9166 O O . VAL E 1 115 ? 64.953 4.610 34.570 1.00 94.42 90 VAL F O 1
ATOM 9170 N N . LEU E 1 116 ? 66.559 4.636 36.113 1.00 93.97 91 LEU F N 1
ATOM 9171 C CA . LEU E 1 116 ? 67.046 5.980 35.722 1.00 94.30 91 LEU F CA 1
ATOM 9172 C C . LEU E 1 116 ? 68.520 6.156 35.986 1.00 94.55 91 LEU F C 1
ATOM 9173 O O . LEU E 1 116 ? 69.093 5.529 36.914 1.00 94.25 91 LEU F O 1
ATOM 9178 N N . GLU E 1 117 ? 69.103 7.067 35.231 1.00 95.15 92 GLU F N 1
ATOM 9179 C CA . GLU E 1 117 ? 70.385 7.590 35.576 1.00 95.39 92 GLU F CA 1
ATOM 9180 C C . GLU E 1 117 ? 70.166 9.025 35.953 1.00 95.32 92 GLU F C 1
ATOM 9181 O O . GLU E 1 117 ? 69.483 9.749 35.274 1.00 95.56 92 GLU F O 1
ATOM 9187 N N . ILE E 1 118 ? 70.798 9.438 37.038 1.00 95.07 93 ILE F N 1
ATOM 9188 C CA . ILE E 1 118 ? 70.734 10.832 37.541 1.00 95.07 93 ILE F CA 1
ATOM 9189 C C . ILE E 1 118 ? 72.091 11.520 37.399 1.00 95.89 93 ILE F C 1
ATOM 9190 O O . ILE E 1 118 ? 73.097 11.028 37.907 1.00 97.14 93 ILE F O 1
ATOM 9195 N N . ILE E 1 119 ? 72.106 12.660 36.742 1.00 96.69 94 ILE F N 1
ATOM 9196 C CA . ILE E 1 119 ? 73.339 13.380 36.459 1.00 98.29 94 ILE F CA 1
ATOM 9197 C C . ILE E 1 119 ? 73.326 14.766 37.034 1.00 98.89 94 ILE F C 1
ATOM 9198 O O . ILE E 1 119 ? 72.461 15.575 36.738 1.00 98.86 94 ILE F O 1
ATOM 9203 N N . GLY E 1 120 ? 74.344 15.048 37.817 1.00 100.05 95 GLY F N 1
ATOM 9204 C CA . GLY E 1 120 ? 74.503 16.387 38.424 1.00 100.88 95 GLY F CA 1
ATOM 9205 C C . GLY E 1 120 ? 75.670 16.427 39.384 1.00 101.60 95 GLY F C 1
ATOM 9206 O O . GLY E 1 120 ? 76.466 15.483 39.485 1.00 101.23 95 GLY F O 1
ATOM 9207 N N . SER E 1 121 ? 75.735 17.479 40.162 1.00 102.94 96 SER F N 1
ATOM 9208 C CA . SER E 1 121 ? 76.837 17.586 41.113 1.00 104.79 96 SER F CA 1
ATOM 9209 C C . SER E 1 121 ? 76.677 16.542 42.228 1.00 103.77 96 SER F C 1
ATOM 9210 O O . SER E 1 121 ? 75.587 16.232 42.660 1.00 102.26 96 SER F O 1
ATOM 9213 N N . VAL E 1 122 ? 77.800 16.026 42.687 1.00 104.63 97 VAL F N 1
ATOM 9214 C CA . VAL E 1 122 ? 77.804 14.995 43.710 1.00 104.73 97 VAL F CA 1
ATOM 9215 C C . VAL E 1 122 ? 77.017 15.385 44.941 1.00 103.63 97 VAL F C 1
ATOM 9216 O O . VAL E 1 122 ? 76.289 14.595 45.526 1.00 103.56 97 VAL F O 1
ATOM 9220 N N . ARG E 1 123 ? 77.184 16.622 45.354 1.00 103.94 98 ARG F N 1
ATOM 9221 C CA . ARG E 1 123 ? 76.512 17.094 46.558 1.00 103.61 98 ARG F CA 1
ATOM 9222 C C . ARG E 1 123 ? 75.013 17.010 46.395 1.00 101.66 98 ARG F C 1
ATOM 9223 O O . ARG E 1 123 ? 74.305 16.591 47.301 1.00 100.57 98 ARG F O 1
ATOM 9231 N N . SER E 1 124 ? 74.520 17.393 45.228 1.00 100.64 99 SER F N 1
ATOM 9232 C CA . SER E 1 124 ? 73.072 17.332 44.965 1.00 100.05 99 SER F CA 1
ATOM 9233 C C . SER E 1 124 ? 72.569 15.884 44.917 1.00 98.69 99 SER F C 1
ATOM 9234 O O . SER E 1 124 ? 71.455 15.604 45.352 1.00 97.23 99 SER F O 1
ATOM 9237 N N . LEU E 1 125 ? 73.378 14.987 44.388 1.00 98.18 100 LEU F N 1
ATOM 9238 C CA . LEU E 1 125 ? 72.918 13.605 44.220 1.00 98.34 100 LEU F CA 1
ATOM 9239 C C . LEU E 1 125 ? 72.811 12.880 45.539 1.00 97.87 100 LEU F C 1
ATOM 9240 O O . LEU E 1 125 ? 71.792 12.257 45.840 1.00 100.18 100 LEU F O 1
ATOM 9245 N N . LEU E 1 126 ? 73.808 13.054 46.378 1.00 96.64 101 LEU F N 1
ATOM 9246 C CA . LEU E 1 126 ? 73.818 12.351 47.648 1.00 95.35 101 LEU F CA 1
ATOM 9247 C C . LEU E 1 126 ? 72.892 12.964 48.679 1.00 94.71 101 LEU F C 1
ATOM 9248 O O . LEU E 1 126 ? 72.284 12.256 49.450 1.00 96.65 101 LEU F O 1
ATOM 9253 N N . THR E 1 127 ? 72.796 14.275 48.703 1.00 94.34 102 THR F N 1
ATOM 9254 C CA . THR E 1 127 ? 71.979 14.930 49.686 1.00 94.27 102 THR F CA 1
ATOM 9255 C C . THR E 1 127 ? 70.501 14.694 49.390 1.00 93.66 102 THR F C 1
ATOM 9256 O O . THR E 1 127 ? 69.686 14.570 50.296 1.00 93.39 102 THR F O 1
ATOM 9260 N N . CYS E 1 128 ? 70.137 14.684 48.129 1.00 93.51 103 CYS F N 1
ATOM 9261 C CA . CYS E 1 128 ? 68.712 14.464 47.747 1.00 92.99 103 CYS F CA 1
ATOM 9262 C C . CYS E 1 128 ? 68.247 12.986 47.746 1.00 92.45 103 CYS F C 1
ATOM 9263 O O . CYS E 1 128 ? 67.052 12.724 47.631 1.00 92.05 103 CYS F O 1
ATOM 9266 N N . GLU E 1 129 ? 69.200 12.048 47.808 1.00 92.52 104 GLU F N 1
ATOM 9267 C CA . GLU E 1 129 ? 68.921 10.628 47.563 1.00 92.15 104 GLU F CA 1
ATOM 9268 C C . GLU E 1 129 ? 67.805 10.003 48.417 1.00 91.72 104 GLU F C 1
ATOM 9269 O O . GLU E 1 129 ? 66.821 9.475 47.890 1.00 91.38 104 GLU F O 1
ATOM 9275 N N . ARG E 1 130 ? 67.941 10.115 49.705 1.00 91.81 105 ARG F N 1
ATOM 9276 C CA . ARG E 1 130 ? 67.074 9.429 50.654 1.00 91.55 105 ARG F CA 1
ATOM 9277 C C . ARG E 1 130 ? 65.631 9.924 50.587 1.00 91.25 105 ARG F C 1
ATOM 9278 O O . ARG E 1 130 ? 64.678 9.128 50.556 1.00 90.93 105 ARG F O 1
ATOM 9286 N N . VAL E 1 131 ? 65.455 11.226 50.505 1.00 91.40 106 VAL F N 1
ATOM 9287 C CA . VAL E 1 131 ? 64.090 11.800 50.366 1.00 91.19 106 VAL F CA 1
ATOM 9288 C C . VAL E 1 131 ? 63.427 11.376 49.061 1.00 90.89 106 VAL F C 1
ATOM 9289 O O . VAL E 1 131 ? 62.273 10.944 49.035 1.00 90.60 106 VAL F O 1
ATOM 9293 N N . ALA E 1 132 ? 64.202 11.416 47.996 1.00 91.07 107 ALA F N 1
ATOM 9294 C CA . ALA E 1 132 ? 63.704 10.959 46.688 1.00 90.93 107 ALA F CA 1
ATOM 9295 C C . ALA E 1 132 ? 63.278 9.525 46.737 1.00 90.64 107 ALA F C 1
ATOM 9296 O O . ALA E 1 132 ? 62.144 9.211 46.357 1.00 90.43 107 ALA F O 1
ATOM 9298 N N . LEU E 1 133 ? 64.166 8.668 47.251 1.00 90.70 108 LEU F N 1
ATOM 9299 C CA . LEU E 1 133 ? 63.840 7.221 47.378 1.00 90.53 108 LEU F CA 1
ATOM 9300 C C . LEU E 1 133 ? 62.651 6.965 48.291 1.00 90.28 108 LEU F C 1
ATOM 9301 O O . LEU E 1 133 ? 61.793 6.142 47.994 1.00 90.13 108 LEU F O 1
ATOM 9306 N N . ASN E 1 134 ? 62.578 7.675 49.410 1.00 90.32 109 ASN F N 1
ATOM 9307 C CA . ASN E 1 134 ? 61.454 7.531 50.313 1.00 90.19 109 ASN F CA 1
ATOM 9308 C C . ASN E 1 134 ? 60.094 7.754 49.606 1.00 89.96 109 ASN F C 1
ATOM 9309 O O . ASN E 1 134 ? 59.166 6.978 49.780 1.00 89.83 109 ASN F O 1
ATOM 9314 N N . PHE E 1 135 ? 59.999 8.759 48.748 1.00 89.98 110 PHE F N 1
ATOM 9315 C CA . PHE E 1 135 ? 58.803 8.964 47.958 1.00 89.85 110 PHE F CA 1
ATOM 9316 C C . PHE E 1 135 ? 58.634 7.800 47.026 1.00 89.78 110 PHE F C 1
ATOM 9317 O O . PHE E 1 135 ? 57.595 7.125 47.040 1.00 89.66 110 PHE F O 1
ATOM 9325 N N . LEU E 1 136 ? 59.642 7.518 46.236 1.00 89.95 111 LEU F N 1
ATOM 9326 C CA . LEU E 1 136 ? 59.526 6.471 45.205 1.00 90.02 111 LEU F CA 1
ATOM 9327 C C . LEU E 1 136 ? 59.184 5.095 45.773 1.00 89.94 111 LEU F C 1
ATOM 9328 O O . LEU E 1 136 ? 58.370 4.344 45.226 1.00 89.96 111 LEU F O 1
ATOM 9333 N N . GLN E 1 137 ? 59.847 4.749 46.849 1.00 89.94 112 GLN F N 1
ATOM 9334 C CA . GLN E 1 137 ? 59.619 3.444 47.470 1.00 89.98 112 GLN F CA 1
ATOM 9335 C C . GLN E 1 137 ? 58.182 3.325 47.930 1.00 89.85 112 GLN F C 1
ATOM 9336 O O . GLN E 1 137 ? 57.551 2.313 47.767 1.00 89.93 112 GLN F O 1
ATOM 9342 N N . HIS E 1 138 ? 57.695 4.393 48.515 1.00 89.72 113 HIS F N 1
ATOM 9343 C CA . HIS E 1 138 ? 56.356 4.386 49.162 1.00 89.65 113 HIS F CA 1
ATOM 9344 C C . HIS E 1 138 ? 55.260 4.244 48.129 1.00 89.60 113 HIS F C 1
ATOM 9345 O O . HIS E 1 138 ? 54.347 3.403 48.244 1.00 89.67 113 HIS F O 1
ATOM 9352 N N . LEU E 1 139 ? 55.383 5.068 47.101 1.00 89.57 114 LEU F N 1
ATOM 9353 C CA . LEU E 1 139 ? 54.369 5.087 46.051 1.00 89.61 114 LEU F CA 1
ATOM 9354 C C . LEU E 1 139 ? 54.417 3.808 45.173 1.00 89.81 114 LEU F C 1
ATOM 9355 O O . LEU E 1 139 ? 53.382 3.261 44.822 1.00 89.90 114 LEU F O 1
ATOM 9360 N N . SER E 1 140 ? 55.612 3.319 44.874 1.00 89.92 115 SER F N 1
ATOM 9361 C CA . SER E 1 140 ? 55.748 2.071 44.131 1.00 90.21 115 SER F CA 1
ATOM 9362 C C . SER E 1 140 ? 55.194 0.895 44.925 1.00 90.27 115 SER F C 1
ATOM 9363 O O . SER E 1 140 ? 54.618 -0.053 44.382 1.00 90.54 115 SER F O 1
ATOM 9366 N N . GLY E 1 141 ? 55.351 0.969 46.233 1.00 90.13 116 GLY F N 1
ATOM 9367 C CA . GLY E 1 141 ? 54.820 -0.061 47.146 1.00 90.27 116 GLY F CA 1
ATOM 9368 C C . GLY E 1 141 ? 53.303 -0.143 47.050 1.00 90.31 116 GLY F C 1
ATOM 9369 O O . GLY E 1 141 ? 52.729 -1.246 46.968 1.00 90.61 116 GLY F O 1
ATOM 9370 N N . ILE E 1 142 ? 52.656 1.029 47.033 1.00 90.08 117 ILE F N 1
ATOM 9371 C CA . ILE E 1 142 ? 51.165 1.127 46.939 1.00 90.13 117 ILE F CA 1
ATOM 9372 C C . ILE E 1 142 ? 50.629 0.685 45.569 1.00 90.36 117 ILE F C 1
ATOM 9373 O O . ILE E 1 142 ? 49.736 -0.136 45.459 1.00 90.62 117 ILE F O 1
ATOM 9378 N N . ALA E 1 143 ? 51.313 1.134 44.542 1.00 90.35 118 ALA F N 1
ATOM 9379 C CA . ALA E 1 143 ? 50.978 0.720 43.186 1.00 90.69 118 ALA F CA 1
ATOM 9380 C C . ALA E 1 143 ? 51.041 -0.813 43.062 1.00 91.06 118 ALA F C 1
ATOM 9381 O O . ALA E 1 143 ? 50.155 -1.452 42.497 1.00 91.42 118 ALA F O 1
ATOM 9383 N N . SER E 1 144 ? 52.155 -1.339 43.511 1.00 91.06 119 SER F N 1
ATOM 9384 C CA . SER E 1 144 ? 52.428 -2.778 43.422 1.00 91.48 119 SER F CA 1
ATOM 9385 C C . SER E 1 144 ? 51.301 -3.541 44.102 1.00 91.68 119 SER F C 1
ATOM 9386 O O . SER E 1 144 ? 50.776 -4.537 43.585 1.00 92.18 119 SER F O 1
ATOM 9389 N N . MET E 1 145 ? 50.987 -3.095 45.306 1.00 91.39 120 MET F N 1
ATOM 9390 C CA . MET E 1 145 ? 49.984 -3.810 46.096 1.00 91.65 120 MET F CA 1
ATOM 9391 C C . MET E 1 145 ? 48.591 -3.743 45.436 1.00 91.84 120 MET F C 1
ATOM 9392 O O . MET E 1 145 ? 47.885 -4.716 45.366 1.00 92.31 120 MET F O 1
ATOM 9397 N N . THR E 1 146 ? 48.260 -2.559 44.928 1.00 91.53 121 THR F N 1
ATOM 9398 C CA . THR E 1 146 ? 47.033 -2.338 44.145 1.00 91.73 121 THR F CA 1
ATOM 9399 C C . THR E 1 146 ? 46.986 -3.293 42.955 1.00 92.28 121 THR F C 1
ATOM 9400 O O . THR E 1 146 ? 46.003 -4.016 42.745 1.00 92.74 121 THR F O 1
ATOM 9404 N N . ALA E 1 147 ? 48.066 -3.322 42.202 1.00 92.31 122 ALA F N 1
ATOM 9405 C CA . ALA E 1 147 ? 48.184 -4.251 41.049 1.00 92.92 122 ALA F CA 1
ATOM 9406 C C . ALA E 1 147 ? 47.981 -5.689 41.442 1.00 93.42 122 ALA F C 1
ATOM 9407 O O . ALA E 1 147 ? 47.329 -6.432 40.723 1.00 94.04 122 ALA F O 1
ATOM 9409 N N . ALA E 1 148 ? 48.525 -6.056 42.577 1.00 93.24 123 ALA F N 1
ATOM 9410 C CA . ALA E 1 148 ? 48.418 -7.408 43.050 1.00 93.77 123 ALA F CA 1
ATOM 9411 C C . ALA E 1 148 ? 46.978 -7.748 43.396 1.00 94.08 123 ALA F C 1
ATOM 9412 O O . ALA E 1 148 ? 46.518 -8.884 43.146 1.00 94.80 123 ALA F O 1
ATOM 9414 N N . TYR E 1 149 ? 46.294 -6.795 44.004 1.00 93.64 124 TYR F N 1
ATOM 9415 C CA . TYR E 1 149 ? 44.911 -6.995 44.354 1.00 93.94 124 TYR F CA 1
ATOM 9416 C C . TYR E 1 149 ? 44.082 -7.183 43.069 1.00 94.42 124 TYR F C 1
ATOM 9417 O O . TYR E 1 149 ? 43.200 -8.030 43.001 1.00 95.06 124 TYR F O 1
ATOM 9426 N N . VAL E 1 150 ? 44.331 -6.355 42.071 1.00 94.19 125 VAL F N 1
ATOM 9427 C CA . VAL E 1 150 ? 43.577 -6.446 40.812 1.00 94.73 125 VAL F CA 1
ATOM 9428 C C . VAL E 1 150 ? 43.721 -7.831 40.185 1.00 97.51 125 VAL F C 1
ATOM 9429 O O . VAL E 1 150 ? 42.747 -8.426 39.782 1.00 98.78 125 VAL F O 1
ATOM 9433 N N . GLU E 1 151 ? 44.948 -8.345 40.138 1.00 100.96 126 GLU F N 1
ATOM 9434 C CA . GLU E 1 151 ? 45.207 -9.681 39.600 1.00 104.69 126 GLU F CA 1
ATOM 9435 C C . GLU E 1 151 ? 44.540 -10.787 40.413 1.00 104.00 126 GLU F C 1
ATOM 9436 O O . GLU E 1 151 ? 43.877 -11.612 39.871 1.00 105.35 126 GLU F O 1
ATOM 9442 N N . ALA E 1 152 ? 44.718 -10.751 41.702 1.00 102.54 127 ALA F N 1
ATOM 9443 C CA . ALA E 1 152 ? 44.073 -11.681 42.569 1.00 104.33 127 ALA F CA 1
ATOM 9444 C C . ALA E 1 152 ? 42.564 -11.737 42.355 1.00 106.47 127 ALA F C 1
ATOM 9445 O O . ALA E 1 152 ? 41.935 -12.795 42.491 1.00 108.50 127 ALA F O 1
ATOM 9447 N N . LEU E 1 153 ? 41.977 -10.589 42.071 1.00 106.93 128 LEU F N 1
ATOM 9448 C CA . LEU E 1 153 ? 40.545 -10.497 41.839 1.00 109.02 128 LEU F CA 1
ATOM 9449 C C . LEU E 1 153 ? 40.182 -11.161 40.510 1.00 111.59 128 LEU F C 1
ATOM 9450 O O . LEU E 1 153 ? 39.166 -11.838 40.394 1.00 112.96 128 LEU F O 1
ATOM 9455 N N . GLY E 1 154 ? 41.015 -10.927 39.520 1.00 113.06 129 GLY F N 1
ATOM 9456 C CA . GLY E 1 154 ? 40.813 -11.473 38.164 1.00 115.56 129 GLY F CA 1
ATOM 9457 C C . GLY E 1 154 ? 39.424 -11.242 37.586 1.00 116.06 129 GLY F C 1
ATOM 9458 O O . GLY E 1 154 ? 38.785 -12.162 37.125 1.00 119.79 129 GLY F O 1
ATOM 9459 N N . ASP E 1 155 ? 38.930 -10.027 37.692 1.00 115.68 130 ASP F N 1
ATOM 9460 C CA . ASP E 1 155 ? 37.676 -9.655 37.038 1.00 115.91 130 ASP F CA 1
ATOM 9461 C C . ASP E 1 155 ? 37.672 -8.173 36.656 1.00 114.59 130 ASP F C 1
ATOM 9462 O O . ASP E 1 155 ? 37.448 -7.314 37.498 1.00 112.04 130 ASP F O 1
ATOM 9467 N N . ASP E 1 156 ? 37.974 -7.914 35.392 1.00 116.90 131 ASP F N 1
ATOM 9468 C CA . ASP E 1 156 ? 37.923 -6.574 34.763 1.00 120.30 131 ASP F CA 1
ATOM 9469 C C . ASP E 1 156 ? 36.652 -5.825 35.044 1.00 119.54 131 ASP F C 1
ATOM 9470 O O . ASP E 1 156 ? 36.662 -4.608 35.114 1.00 118.39 131 ASP F O 1
ATOM 9475 N N . ARG E 1 157 ? 35.552 -6.553 35.115 1.00 118.79 132 ARG F N 1
ATOM 9476 C CA . ARG E 1 157 ? 34.247 -5.942 35.300 1.00 120.09 132 ARG F CA 1
ATOM 9477 C C . ARG E 1 157 ? 34.068 -5.339 36.681 1.00 115.17 132 ARG F C 1
ATOM 9478 O O . ARG E 1 157 ? 33.198 -4.545 36.886 1.00 116.22 132 ARG F O 1
ATOM 9486 N N . ILE E 1 158 ? 34.893 -5.746 37.612 1.00 110.72 133 ILE F N 1
ATOM 9487 C CA . ILE E 1 158 ? 34.871 -5.219 38.962 1.00 107.89 133 ILE F CA 1
ATOM 9488 C C . ILE E 1 158 ? 36.141 -4.409 39.237 1.00 105.02 133 ILE F C 1
ATOM 9489 O O . ILE E 1 158 ? 37.273 -4.926 39.147 1.00 105.03 133 ILE F O 1
ATOM 9494 N N . LYS E 1 159 ? 35.930 -3.162 39.631 1.00 100.48 134 LYS F N 1
ATOM 9495 C CA . LYS E 1 159 ? 37.008 -2.247 39.887 1.00 97.37 134 LYS F CA 1
ATOM 9496 C C . LYS E 1 159 ? 37.476 -2.308 41.346 1.00 94.66 134 LYS F C 1
ATOM 9497 O O . LYS E 1 159 ? 36.711 -2.617 42.273 1.00 94.56 134 LYS F O 1
ATOM 9503 N N . VAL E 1 160 ? 38.745 -1.968 41.523 1.00 93.90 135 VAL F N 1
ATOM 9504 C CA . VAL E 1 160 ? 39.338 -1.900 42.873 1.00 93.39 135 VAL F CA 1
ATOM 9505 C C . VAL E 1 160 ? 39.543 -0.468 43.326 1.00 92.78 135 VAL F C 1
ATOM 9506 O O . VAL E 1 160 ? 40.295 0.280 42.703 1.00 92.50 135 VAL F O 1
ATOM 9510 N N . PHE E 1 161 ? 38.843 -0.088 44.403 1.00 92.66 136 PHE F N 1
ATOM 9511 C CA . PHE E 1 161 ? 38.845 1.320 44.894 1.00 92.21 136 PHE F CA 1
ATOM 9512 C C . PHE E 1 161 ? 39.613 1.488 46.171 1.00 91.84 136 PHE F C 1
ATOM 9513 O O . PHE E 1 161 ? 39.705 0.559 46.980 1.00 92.01 136 PHE F O 1
ATOM 9521 N N . ASP E 1 162 ? 40.131 2.688 46.351 1.00 91.43 137 ASP F N 1
ATOM 9522 C CA . ASP E 1 162 ? 40.774 3.062 47.632 1.00 91.14 137 ASP F CA 1
ATOM 9523 C C . ASP E 1 162 ? 39.801 3.767 48.573 1.00 91.23 137 ASP F C 1
ATOM 9524 O O . ASP E 1 162 ? 38.591 3.681 48.401 1.00 91.54 137 ASP F O 1
ATOM 9529 N N . THR E 1 163 ? 40.334 4.378 49.619 1.00 91.04 138 THR F N 1
ATOM 9530 C CA . THR E 1 163 ? 39.528 4.891 50.767 1.00 91.23 138 THR F CA 1
ATOM 9531 C C . THR E 1 163 ? 40.155 6.158 51.299 1.00 90.99 138 THR F C 1
ATOM 9532 O O . THR E 1 163 ? 41.100 6.700 50.733 1.00 90.69 138 THR F O 1
ATOM 9536 N N . ARG E 1 164 ? 39.659 6.618 52.426 1.00 91.22 139 ARG F N 1
ATOM 9537 C CA . ARG E 1 164 ? 40.261 7.765 53.123 1.00 91.12 139 ARG F CA 1
ATOM 9538 C C . ARG E 1 164 ? 41.199 7.311 54.215 1.00 91.20 139 ARG F C 1
ATOM 9539 O O . ARG E 1 164 ? 41.624 8.105 55.039 1.00 91.29 139 ARG F O 1
ATOM 9547 N N . LYS E 1 165 ? 41.520 6.022 54.241 1.00 91.25 140 LYS F N 1
ATOM 9548 C CA . LYS E 1 165 ? 42.472 5.479 55.251 1.00 91.39 140 LYS F CA 1
ATOM 9549 C C . LYS E 1 165 ? 43.864 5.613 54.690 1.00 91.00 140 LYS F C 1
ATOM 9550 O O . LYS E 1 165 ? 44.488 4.620 54.276 1.00 90.91 140 LYS F O 1
ATOM 9556 N N . THR E 1 166 ? 44.324 6.874 54.657 1.00 90.81 141 THR F N 1
ATOM 9557 C CA . THR E 1 166 ? 45.549 7.276 54.011 1.00 90.48 141 THR F CA 1
ATOM 9558 C C . THR E 1 166 ? 46.534 7.861 54.973 1.00 90.59 141 THR F C 1
ATOM 9559 O O . THR E 1 166 ? 46.204 8.224 56.093 1.00 90.93 141 THR F O 1
ATOM 9563 N N . THR E 1 167 ? 47.779 7.937 54.553 1.00 90.37 142 THR F N 1
ATOM 9564 C CA . THR E 1 167 ? 48.817 8.500 55.422 1.00 90.53 142 THR F CA 1
ATOM 9565 C C . THR E 1 167 ? 48.603 10.014 55.466 1.00 90.60 142 THR F C 1
ATOM 9566 O O . THR E 1 167 ? 48.498 10.641 54.431 1.00 90.37 142 THR F O 1
ATOM 9570 N N . PRO E 1 168 ? 48.577 10.607 56.647 1.00 91.00 143 PRO F N 1
ATOM 9571 C CA . PRO E 1 168 ? 48.172 12.010 56.707 1.00 91.17 143 PRO F CA 1
ATOM 9572 C C . PRO E 1 168 ? 49.044 12.894 55.856 1.00 90.99 143 PRO F C 1
ATOM 9573 O O . PRO E 1 168 ? 50.246 12.698 55.817 1.00 90.91 143 PRO F O 1
ATOM 9577 N N . ASN E 1 169 ? 48.404 13.818 55.151 1.00 90.95 144 ASN F N 1
ATOM 9578 C CA . ASN E 1 169 ? 49.058 14.804 54.279 1.00 90.90 144 ASN F CA 1
ATOM 9579 C C . ASN E 1 169 ? 49.742 14.255 53.022 1.00 90.52 144 ASN F C 1
ATOM 9580 O O . ASN E 1 169 ? 50.540 14.939 52.379 1.00 90.55 144 ASN F O 1
ATOM 9585 N N . LEU E 1 170 ? 49.508 13.011 52.686 1.00 90.25 145 LEU F N 1
ATOM 9586 C CA . LEU E 1 170 ? 50.031 12.478 51.469 1.00 89.98 145 LEU F CA 1
ATOM 9587 C C . LEU E 1 170 ? 48.885 11.833 50.626 1.00 89.84 145 LEU F C 1
ATOM 9588 O O . LEU E 1 170 ? 49.162 11.082 49.674 1.00 89.68 145 LEU F O 1
ATOM 9593 N N . ARG E 1 171 ? 47.654 12.126 50.939 1.00 89.97 146 ARG F N 1
ATOM 9594 C CA . ARG E 1 171 ? 46.528 11.467 50.265 1.00 89.91 146 ARG F CA 1
ATOM 9595 C C . ARG E 1 171 ? 46.588 11.561 48.740 1.00 89.86 146 ARG F C 1
ATOM 9596 O O . ARG E 1 171 ? 46.433 10.588 48.048 1.00 89.79 146 ARG F O 1
ATOM 9604 N N . LEU E 1 172 ? 46.842 12.741 48.256 1.00 89.97 147 LEU F N 1
ATOM 9605 C CA . LEU E 1 172 ? 47.014 12.977 46.867 1.00 90.04 147 LEU F CA 1
ATOM 9606 C C . LEU E 1 172 ? 47.984 11.983 46.197 1.00 89.90 147 LEU F C 1
ATOM 9607 O O . LEU E 1 172 ? 47.747 11.518 45.051 1.00 89.99 147 LEU F O 1
ATOM 9612 N N . PHE E 1 173 ? 49.113 11.745 46.852 1.00 89.78 148 PHE F N 1
ATOM 9613 C CA . PHE E 1 173 ? 50.204 10.914 46.275 1.00 89.70 148 PHE F CA 1
ATOM 9614 C C . PHE E 1 173 ? 49.809 9.445 46.325 1.00 89.60 148 PHE F C 1
ATOM 9615 O O . PHE E 1 173 ? 50.032 8.698 45.381 1.00 89.64 148 PHE F O 1
ATOM 9623 N N . GLU E 1 174 ? 49.190 9.051 47.408 1.00 89.54 149 GLU F N 1
ATOM 9624 C CA . GLU E 1 174 ? 48.717 7.694 47.553 1.00 89.54 149 GLU F CA 1
ATOM 9625 C C . GLU E 1 174 ? 47.587 7.396 46.587 1.00 89.68 149 GLU F C 1
ATOM 9626 O O . GLU E 1 174 ? 47.528 6.351 45.992 1.00 89.77 149 GLU F O 1
ATOM 9632 N N . LYS E 1 175 ? 46.682 8.340 46.390 1.00 89.76 150 LYS F N 1
ATOM 9633 C CA . LYS E 1 175 ? 45.546 8.158 45.459 1.00 89.97 150 LYS F CA 1
ATOM 9634 C C . LYS E 1 175 ? 46.110 7.948 44.072 1.00 90.11 150 LYS F C 1
ATOM 9635 O O . LYS E 1 175 ? 45.624 7.138 43.317 1.00 90.32 150 LYS F O 1
ATOM 9641 N N . TYR E 1 176 ? 47.163 8.696 43.754 1.00 90.07 151 TYR F N 1
ATOM 9642 C CA . TYR E 1 176 ? 47.809 8.589 42.451 1.00 90.29 151 TYR F CA 1
ATOM 9643 C C . TYR E 1 176 ? 48.380 7.169 42.281 1.00 90.29 151 TYR F C 1
ATOM 9644 O O . TYR E 1 176 ? 48.155 6.534 41.236 1.00 90.60 151 TYR F O 1
ATOM 9653 N N . ALA E 1 177 ? 49.117 6.690 43.282 1.00 90.04 152 ALA F N 1
ATOM 9654 C CA . ALA E 1 177 ? 49.748 5.391 43.225 1.00 90.08 152 ALA F CA 1
ATOM 9655 C C . ALA E 1 177 ? 48.759 4.260 43.022 1.00 90.30 152 ALA F C 1
ATOM 9656 O O . ALA E 1 177 ? 49.022 3.288 42.276 1.00 90.56 152 ALA F O 1
ATOM 9658 N N . VAL E 1 178 ? 47.628 4.374 43.662 1.00 90.25 153 VAL F N 1
ATOM 9659 C CA . VAL E 1 178 ? 46.536 3.449 43.411 1.00 90.54 153 VAL F CA 1
ATOM 9660 C C . VAL E 1 178 ? 46.089 3.449 41.915 1.00 90.94 153 VAL F C 1
ATOM 9661 O O . VAL E 1 178 ? 45.828 2.412 41.334 1.00 91.29 153 VAL F O 1
ATOM 9665 N N . ARG E 1 179 ? 45.954 4.597 41.322 1.00 90.95 154 ARG F N 1
ATOM 9666 C CA . ARG E 1 179 ? 45.570 4.636 39.903 1.00 91.44 154 ARG F CA 1
ATOM 9667 C C . ARG E 1 179 ? 46.626 3.963 39.086 1.00 91.67 154 ARG F C 1
ATOM 9668 O O . ARG E 1 179 ? 46.329 3.220 38.183 1.00 92.15 154 ARG F O 1
ATOM 9676 N N . VAL E 1 180 ? 47.858 4.283 39.396 1.00 91.39 155 VAL F N 1
ATOM 9677 C CA . VAL E 1 180 ? 48.985 3.742 38.671 1.00 91.62 155 VAL F CA 1
ATOM 9678 C C . VAL E 1 180 ? 48.968 2.210 38.687 1.00 91.84 155 VAL F C 1
ATOM 9679 O O . VAL E 1 180 ? 49.283 1.556 37.733 1.00 92.31 155 VAL F O 1
ATOM 9683 N N . GLY E 1 181 ? 48.593 1.660 39.811 1.00 91.57 156 GLY F N 1
ATOM 9684 C CA . GLY E 1 181 ? 48.583 0.199 39.984 1.00 91.83 156 GLY F CA 1
ATOM 9685 C C . GLY E 1 181 ? 47.355 -0.448 39.413 1.00 92.32 156 GLY F C 1
ATOM 9686 O O . GLY E 1 181 ? 47.177 -1.667 39.561 1.00 92.64 156 GLY F O 1
ATOM 9687 N N . GLY E 1 182 ? 46.536 0.338 38.729 1.00 92.48 157 GLY F N 1
ATOM 9688 C CA . GLY E 1 182 ? 45.332 -0.194 38.062 1.00 93.06 157 GLY F CA 1
ATOM 9689 C C . GLY E 1 182 ? 44.081 -0.138 38.886 1.00 92.94 157 GLY F C 1
ATOM 9690 O O . GLY E 1 182 ? 43.020 -0.577 38.481 1.00 93.41 157 GLY F O 1
ATOM 9691 N N . GLY E 1 183 ? 44.199 0.547 40.012 1.00 92.34 158 GLY F N 1
ATOM 9692 C CA . GLY E 1 183 ? 43.058 0.850 40.853 1.00 92.22 158 GLY F CA 1
ATOM 9693 C C . GLY E 1 183 ? 42.354 2.149 40.490 1.00 92.18 158 GLY F C 1
ATOM 9694 O O . GLY E 1 183 ? 42.678 2.831 39.529 1.00 92.29 158 GLY F O 1
ATOM 9695 N N . TYR E 1 184 ? 41.326 2.435 41.275 1.00 92.10 159 TYR F N 1
ATOM 9696 C CA . TYR E 1 184 ? 40.466 3.620 41.117 1.00 92.11 159 TYR F CA 1
ATOM 9697 C C . TYR E 1 184 ? 40.305 4.397 42.437 1.00 91.68 159 TYR F C 1
ATOM 9698 O O . TYR E 1 184 ? 40.431 3.846 43.518 1.00 91.51 159 TYR F O 1
ATOM 9707 N N . ASN E 1 185 ? 39.982 5.676 42.290 1.00 91.62 160 ASN F N 1
ATOM 9708 C CA . ASN E 1 185 ? 39.846 6.586 43.450 1.00 91.31 160 ASN F CA 1
ATOM 9709 C C . ASN E 1 185 ? 38.412 6.788 43.910 1.00 91.54 160 ASN F C 1
ATOM 9710 O O . ASN E 1 185 ? 37.502 7.103 43.170 1.00 91.88 160 ASN F O 1
ATOM 9715 N N . HIS E 1 186 ? 38.247 6.596 45.192 1.00 91.40 161 HIS F N 1
ATOM 9716 C CA . HIS E 1 186 ? 36.986 6.906 45.827 1.00 91.64 161 HIS F CA 1
ATOM 9717 C C . HIS E 1 186 ? 36.999 8.411 46.065 1.00 91.51 161 HIS F C 1
ATOM 9718 O O . HIS E 1 186 ? 37.978 9.084 45.721 1.00 93.74 161 HIS F O 1
ATOM 9725 N N . ARG E 1 187 ? 35.998 8.931 46.716 1.00 91.70 162 ARG F N 1
ATOM 9726 C CA . ARG E 1 187 ? 36.042 10.286 47.154 1.00 91.65 162 ARG F CA 1
ATOM 9727 C C . ARG E 1 187 ? 37.349 10.589 47.906 1.00 91.30 162 ARG F C 1
ATOM 9728 O O . ARG E 1 187 ? 37.877 9.790 48.728 1.00 91.15 162 ARG F O 1
ATOM 9736 N N . PHE E 1 188 ? 37.894 11.755 47.589 1.00 91.23 163 PHE F N 1
ATOM 9737 C CA . PHE E 1 188 ? 39.066 12.286 48.244 1.00 91.00 163 PHE F CA 1
ATOM 9738 C C . PHE E 1 188 ? 38.822 12.684 49.695 1.00 91.12 163 PHE F C 1
ATOM 9739 O O . PHE E 1 188 ? 39.722 12.694 50.522 1.00 92.28 163 PHE F O 1
ATOM 9747 N N . ASN E 1 189 ? 37.603 13.082 49.971 1.00 92.92 164 ASN F N 1
ATOM 9748 C CA . ASN E 1 189 ? 37.316 14.037 51.046 1.00 93.80 164 ASN F CA 1
ATOM 9749 C C . ASN E 1 189 ? 36.005 13.785 51.707 1.00 93.91 164 ASN F C 1
ATOM 9750 O O . ASN E 1 189 ? 35.162 13.196 51.102 1.00 93.37 164 ASN F O 1
ATOM 9755 N N . LEU E 1 190 ? 35.815 14.367 52.876 1.00 92.81 165 LEU F N 1
ATOM 9756 C CA . LEU E 1 190 ? 34.473 14.507 53.399 1.00 92.89 165 LEU F CA 1
ATOM 9757 C C . LEU E 1 190 ? 33.637 15.533 52.639 1.00 93.84 165 LEU F C 1
ATOM 9758 O O . LEU E 1 190 ? 32.419 15.511 52.737 1.00 96.89 165 LEU F O 1
ATOM 9763 N N . SER E 1 191 ? 34.282 16.386 51.882 1.00 94.24 166 SER F N 1
ATOM 9764 C CA . SER E 1 191 ? 33.620 17.417 51.108 1.00 95.92 166 SER F CA 1
ATOM 9765 C C . SER E 1 191 ? 33.226 16.974 49.699 1.00 97.15 166 SER F C 1
ATOM 9766 O O . SER E 1 191 ? 32.422 17.566 49.074 1.00 95.58 166 SER F O 1
ATOM 9769 N N . ASP E 1 192 ? 33.901 15.969 49.187 1.00 100.45 167 ASP F N 1
ATOM 9770 C CA . ASP E 1 192 ? 33.721 15.464 47.805 1.00 102.39 167 ASP F CA 1
ATOM 9771 C C . ASP E 1 192 ? 32.355 14.865 47.488 1.00 100.47 167 ASP F C 1
ATOM 9772 O O . ASP E 1 192 ? 31.863 14.954 46.384 1.00 100.62 167 ASP F O 1
ATOM 9777 N N . ALA E 1 193 ? 31.850 14.104 48.430 1.00 98.15 168 ALA F N 1
ATOM 9778 C CA . ALA E 1 193 ? 30.732 13.256 48.192 1.00 98.68 168 ALA F CA 1
ATOM 9779 C C . ALA E 1 193 ? 30.153 12.871 49.510 1.00 98.74 168 ALA F C 1
ATOM 9780 O O . ALA E 1 193 ? 30.796 12.976 50.519 1.00 97.10 168 ALA F O 1
ATOM 9782 N N . ILE E 1 194 ? 28.931 12.373 49.470 1.00 99.03 169 ILE F N 1
ATOM 9783 C CA . ILE E 1 194 ? 28.240 12.097 50.687 1.00 100.00 169 ILE F CA 1
ATOM 9784 C C . ILE E 1 194 ? 28.333 10.625 50.911 1.00 101.16 169 ILE F C 1
ATOM 9785 O O . ILE E 1 194 ? 28.035 9.842 49.994 1.00 100.86 169 ILE F O 1
ATOM 9790 N N . MET E 1 195 ? 28.717 10.242 52.128 1.00 103.08 170 MET F N 1
ATOM 9791 C CA . MET E 1 195 ? 28.587 8.849 52.505 1.00 108.18 170 MET F CA 1
ATOM 9792 C C . MET E 1 195 ? 27.887 8.726 53.871 1.00 109.87 170 MET F C 1
ATOM 9793 O O . MET E 1 195 ? 28.386 9.190 54.874 1.00 108.28 170 MET F O 1
ATOM 9798 N N . LEU E 1 196 ? 26.722 8.081 53.846 1.00 109.64 171 LEU F N 1
ATOM 9799 C CA . LEU E 1 196 ? 25.888 7.888 55.014 1.00 110.69 171 LEU F CA 1
ATOM 9800 C C . LEU E 1 196 ? 26.252 6.519 55.540 1.00 111.75 171 LEU F C 1
ATOM 9801 O O . LEU E 1 196 ? 25.968 5.496 54.915 1.00 113.13 171 LEU F O 1
ATOM 9806 N N . LYS E 1 197 ? 26.905 6.537 56.686 1.00 112.66 172 LYS F N 1
ATOM 9807 C CA . LYS E 1 197 ? 27.442 5.368 57.344 1.00 114.18 172 LYS F CA 1
ATOM 9808 C C . LYS E 1 197 ? 26.445 4.889 58.409 1.00 118.82 172 LYS F C 1
ATOM 9809 O O . LYS E 1 197 ? 25.335 5.391 58.527 1.00 118.35 172 LYS F O 1
ATOM 9815 N N . ASP E 1 198 ? 26.797 3.807 59.081 1.00 125.85 173 ASP F N 1
ATOM 9816 C CA . ASP E 1 198 ? 25.958 3.214 60.196 1.00 131.18 173 ASP F CA 1
ATOM 9817 C C . ASP E 1 198 ? 25.209 4.259 61.124 1.00 130.61 173 ASP F C 1
ATOM 9818 O O . ASP E 1 198 ? 23.965 4.209 61.308 1.00 127.50 173 ASP F O 1
ATOM 9823 N N . ASN E 1 199 ? 26.020 5.187 61.668 1.00 128.67 174 ASN F N 1
ATOM 9824 C CA . ASN E 1 199 ? 25.640 6.264 62.634 1.00 124.91 174 ASN F CA 1
ATOM 9825 C C . ASN E 1 199 ? 24.506 7.120 62.099 1.00 123.37 174 ASN F C 1
ATOM 9826 O O . ASN E 1 199 ? 23.535 7.403 62.746 1.00 118.93 174 ASN F O 1
ATOM 9831 N N . HIS E 1 200 ? 24.721 7.541 60.869 1.00 124.97 175 HIS F N 1
ATOM 9832 C CA . HIS E 1 200 ? 23.860 8.479 60.173 1.00 125.21 175 HIS F CA 1
ATOM 9833 C C . HIS E 1 200 ? 22.459 7.932 59.984 1.00 130.93 175 HIS F C 1
ATOM 9834 O O . HIS E 1 200 ? 21.466 8.641 60.209 1.00 132.61 175 HIS F O 1
ATOM 9841 N N . ILE E 1 201 ? 22.347 6.668 59.571 1.00 137.37 176 ILE F N 1
ATOM 9842 C CA . ILE E 1 201 ? 20.977 6.069 59.394 1.00 143.69 176 ILE F CA 1
ATOM 9843 C C . ILE E 1 201 ? 20.168 6.022 60.696 1.00 143.21 176 ILE F C 1
ATOM 9844 O O . ILE E 1 201 ? 18.958 6.311 60.733 1.00 136.32 176 ILE F O 1
ATOM 9849 N N . ALA E 1 202 ? 20.886 5.633 61.746 1.00 142.53 177 ALA F N 1
ATOM 9850 C CA . ALA E 1 202 ? 20.320 5.510 63.084 1.00 140.88 177 ALA F CA 1
ATOM 9851 C C . ALA E 1 202 ? 19.794 6.843 63.622 1.00 138.37 177 ALA F C 1
ATOM 9852 O O . ALA E 1 202 ? 18.748 6.902 64.230 1.00 139.25 177 ALA F O 1
ATOM 9854 N N . ALA E 1 203 ? 20.560 7.905 63.405 1.00 136.02 178 ALA F N 1
ATOM 9855 C CA . ALA E 1 203 ? 20.192 9.243 63.896 1.00 134.79 178 ALA F CA 1
ATOM 9856 C C . ALA E 1 203 ? 18.897 9.723 63.276 1.00 133.13 178 ALA F C 1
ATOM 9857 O O . ALA E 1 203 ? 18.147 10.425 63.883 1.00 129.11 178 ALA F O 1
ATOM 9859 N N . VAL E 1 204 ? 18.700 9.387 62.024 1.00 136.61 179 VAL F N 1
ATOM 9860 C CA . VAL E 1 204 ? 17.488 9.768 61.298 1.00 140.09 179 VAL F CA 1
ATOM 9861 C C . VAL E 1 204 ? 16.425 8.685 61.494 1.00 141.10 179 VAL F C 1
ATOM 9862 O O . VAL E 1 204 ? 15.237 8.981 61.470 1.00 137.58 179 VAL F O 1
ATOM 9866 N N . GLY E 1 205 ? 16.876 7.444 61.655 1.00 140.72 180 GLY F N 1
ATOM 9867 C CA . GLY E 1 205 ? 15.995 6.338 61.984 1.00 143.23 180 GLY F CA 1
ATOM 9868 C C . GLY E 1 205 ? 15.416 5.641 60.774 1.00 143.99 180 GLY F C 1
ATOM 9869 O O . GLY E 1 205 ? 14.753 4.619 60.927 1.00 140.71 180 GLY F O 1
ATOM 9870 N N . SER E 1 206 ? 15.671 6.188 59.577 1.00 144.55 181 SER F N 1
ATOM 9871 C CA . SER E 1 206 ? 15.243 5.566 58.277 1.00 142.93 181 SER F CA 1
ATOM 9872 C C . SER E 1 206 ? 16.358 5.665 57.293 1.00 139.71 181 SER F C 1
ATOM 9873 O O . SER E 1 206 ? 17.004 6.692 57.173 1.00 137.58 181 SER F O 1
ATOM 9876 N N . VAL E 1 207 ? 16.611 4.594 56.572 1.00 141.23 182 VAL F N 1
ATOM 9877 C CA . VAL E 1 207 ? 17.560 4.730 55.449 1.00 139.94 182 VAL F CA 1
ATOM 9878 C C . VAL E 1 207 ? 17.009 5.799 54.535 1.00 137.10 182 VAL F C 1
ATOM 9879 O O . VAL E 1 207 ? 17.708 6.745 54.230 1.00 139.96 182 VAL F O 1
ATOM 9883 N N . GLN E 1 208 ? 15.712 5.712 54.242 1.00 138.61 183 GLN F N 1
ATOM 9884 C CA . GLN E 1 208 ? 15.066 6.626 53.274 1.00 135.75 183 GLN F CA 1
ATOM 9885 C C . GLN E 1 208 ? 15.137 8.109 53.703 1.00 135.83 183 GLN F C 1
ATOM 9886 O O . GLN E 1 208 ? 15.418 8.970 52.888 1.00 130.36 183 GLN F O 1
ATOM 9888 N N . LYS E 1 209 ? 14.954 8.388 54.998 1.00 136.03 184 LYS F N 1
ATOM 9889 C CA . LYS E 1 209 ? 14.989 9.795 55.485 1.00 131.20 184 LYS F CA 1
ATOM 9890 C C . LYS E 1 209 ? 16.410 10.366 55.419 1.00 125.59 184 LYS F C 1
ATOM 9891 O O . LYS E 1 209 ? 16.596 11.537 55.112 1.00 125.05 184 LYS F O 1
ATOM 9893 N N . ALA E 1 210 ? 17.399 9.560 55.782 1.00 122.45 185 ALA F N 1
ATOM 9894 C CA . ALA E 1 210 ? 18.802 10.013 55.755 1.00 120.45 185 ALA F CA 1
ATOM 9895 C C . ALA E 1 210 ? 19.177 10.421 54.331 1.00 118.85 185 ALA F C 1
ATOM 9896 O O . ALA E 1 210 ? 19.753 11.474 54.104 1.00 117.86 185 ALA F O 1
ATOM 9898 N N . ILE E 1 211 ? 18.831 9.566 53.387 1.00 116.05 186 ILE F N 1
ATOM 9899 C CA . ILE E 1 211 ? 19.060 9.844 51.966 1.00 113.63 186 ILE F CA 1
ATOM 9900 C C . ILE E 1 211 ? 18.373 11.130 51.537 1.00 114.21 186 ILE F C 1
ATOM 9901 O O . ILE E 1 211 ? 18.896 11.924 50.828 1.00 112.70 186 ILE F O 1
ATOM 9906 N N . ALA E 1 212 ? 17.163 11.322 52.001 1.00 117.20 187 ALA F N 1
ATOM 9907 C CA . ALA E 1 212 ? 16.392 12.504 51.625 1.00 118.48 187 ALA F CA 1
ATOM 9908 C C . ALA E 1 212 ? 17.055 13.761 52.122 1.00 117.62 187 ALA F C 1
ATOM 9909 O O . ALA E 1 212 ? 17.063 14.775 51.439 1.00 115.36 187 ALA F O 1
ATOM 9911 N N . GLN E 1 213 ? 17.522 13.705 53.371 1.00 118.23 188 GLN F N 1
ATOM 9912 C CA . GLN E 1 213 ? 18.124 14.909 54.018 1.00 119.56 188 GLN F CA 1
ATOM 9913 C C . GLN E 1 213 ? 19.427 15.291 53.377 1.00 117.01 188 GLN F C 1
ATOM 9914 O O . GLN E 1 213 ? 19.692 16.458 53.186 1.00 115.98 188 GLN F O 1
ATOM 9920 N N . ALA E 1 214 ? 20.212 14.274 53.028 1.00 115.51 189 ALA F N 1
ATOM 9921 C CA . ALA E 1 214 ? 21.452 14.446 52.255 1.00 113.54 189 ALA F CA 1
ATOM 9922 C C . ALA E 1 214 ? 21.190 15.174 50.948 1.00 115.13 189 ALA F C 1
ATOM 9923 O O . ALA E 1 214 ? 21.769 16.211 50.646 1.00 115.80 189 ALA F O 1
ATOM 9925 N N . ARG E 1 215 ? 20.226 14.676 50.206 1.00 115.53 190 ARG F N 1
ATOM 9926 C CA . ARG E 1 215 ? 19.858 15.301 48.940 1.00 115.42 190 ARG F CA 1
ATOM 9927 C C . ARG E 1 215 ? 19.374 16.745 49.123 1.00 115.34 190 ARG F C 1
ATOM 9928 O O . ARG E 1 215 ? 19.644 17.609 48.307 1.00 113.99 190 ARG F O 1
ATOM 9936 N N . ALA E 1 216 ? 18.564 16.974 50.155 1.00 114.05 191 ALA F N 1
ATOM 9937 C CA . ALA E 1 216 ? 18.030 18.328 50.434 1.00 112.17 191 ALA F CA 1
ATOM 9938 C C . ALA E 1 216 ? 19.121 19.306 50.825 1.00 110.42 191 ALA F C 1
ATOM 9939 O O . ALA E 1 216 ? 19.008 20.492 50.628 1.00 109.39 191 ALA F O 1
ATOM 9941 N N . TYR E 1 217 ? 20.160 18.779 51.437 1.00 110.11 192 TYR F N 1
ATOM 9942 C CA . TYR E 1 217 ? 21.243 19.588 52.020 1.00 108.95 192 TYR F CA 1
ATOM 9943 C C . TYR E 1 217 ? 22.319 19.985 51.018 1.00 107.26 192 TYR F C 1
ATOM 9944 O O . TYR E 1 217 ? 22.901 21.040 51.098 1.00 106.54 192 TYR F O 1
ATOM 9953 N N . ALA E 1 218 ? 22.572 19.088 50.099 1.00 107.18 193 ALA F N 1
ATOM 9954 C CA . ALA E 1 218 ? 23.536 19.302 49.022 1.00 107.98 193 ALA F CA 1
ATOM 9955 C C . ALA E 1 218 ? 23.000 18.862 47.640 1.00 108.74 193 ALA F C 1
ATOM 9956 O O . ALA E 1 218 ? 23.428 17.823 47.095 1.00 109.66 193 ALA F O 1
ATOM 9958 N N . PRO E 1 219 ? 22.029 19.604 47.084 1.00 108.25 194 PRO F N 1
ATOM 9959 C CA . PRO E 1 219 ? 21.321 19.121 45.892 1.00 107.52 194 PRO F CA 1
ATOM 9960 C C . PRO E 1 219 ? 22.181 19.066 44.655 1.00 106.80 194 PRO F C 1
ATOM 9961 O O . PRO E 1 219 ? 23.051 19.889 44.459 1.00 105.21 194 PRO F O 1
ATOM 9965 N N . PHE E 1 220 ? 21.958 18.009 43.883 1.00 107.98 195 PHE F N 1
ATOM 9966 C CA . PHE E 1 220 ? 22.401 17.903 42.460 1.00 108.03 195 PHE F CA 1
ATOM 9967 C C . PHE E 1 220 ? 23.853 17.649 42.192 1.00 106.17 195 PHE F C 1
ATOM 9968 O O . PHE E 1 220 ? 24.172 16.796 41.363 1.00 107.14 195 PHE F O 1
ATOM 9976 N N . VAL E 1 221 ? 24.715 18.352 42.905 1.00 104.94 196 VAL F N 1
ATOM 9977 C CA . VAL E 1 221 ? 26.171 18.328 42.626 1.00 104.45 196 VAL F CA 1
ATOM 9978 C C . VAL E 1 221 ? 27.032 17.352 43.494 1.00 104.09 196 VAL F C 1
ATOM 9979 O O . VAL E 1 221 ? 28.223 17.217 43.235 1.00 105.59 196 VAL F O 1
ATOM 9983 N N . LYS E 1 222 ? 26.415 16.650 44.447 1.00 103.37 197 LYS F N 1
ATOM 9984 C CA . LYS E 1 222 ? 27.070 15.578 45.215 1.00 102.82 197 LYS F CA 1
ATOM 9985 C C . LYS E 1 222 ? 26.464 14.190 44.991 1.00 104.71 197 LYS F C 1
ATOM 9986 O O . LYS E 1 222 ? 25.254 13.981 45.198 1.00 107.15 197 LYS F O 1
ATOM 9992 N N . MET E 1 223 ? 27.308 13.215 44.684 1.00 105.36 198 MET F N 1
ATOM 9993 C CA . MET E 1 223 ? 26.883 11.802 44.772 1.00 107.50 198 MET F CA 1
ATOM 9994 C C . MET E 1 223 ? 26.564 11.417 46.207 1.00 104.25 198 MET F C 1
ATOM 9995 O O . MET E 1 223 ? 27.163 11.922 47.142 1.00 103.03 198 MET F O 1
ATOM 10000 N N . VAL E 1 224 ? 25.628 10.494 46.362 1.00 102.33 199 VAL F N 1
ATOM 10001 C CA . VAL E 1 224 ? 25.266 10.002 47.681 1.00 100.86 199 VAL F CA 1
ATOM 10002 C C . VAL E 1 224 ? 25.431 8.514 47.716 1.00 100.26 199 VAL F C 1
ATOM 10003 O O . VAL E 1 224 ? 24.892 7.773 46.855 1.00 100.95 199 VAL F O 1
ATOM 10007 N N . GLU E 1 225 ? 26.116 8.067 48.759 1.00 99.94 200 GLU F N 1
ATOM 10008 C CA . GLU E 1 225 ? 26.352 6.643 49.029 1.00 100.23 200 GLU F CA 1
ATOM 10009 C C . GLU E 1 225 ? 25.829 6.302 50.422 1.00 101.83 200 GLU F C 1
ATOM 10010 O O . GLU E 1 225 ? 25.847 7.141 51.310 1.00 100.67 200 GLU F O 1
ATOM 10016 N N . VAL E 1 226 ? 25.386 5.051 50.596 1.00 104.67 201 VAL F N 1
ATOM 10017 C CA . VAL E 1 226 ? 24.970 4.530 51.911 1.00 106.88 201 VAL F CA 1
ATOM 10018 C C . VAL E 1 226 ? 25.605 3.222 52.230 1.00 108.62 201 VAL F C 1
ATOM 10019 O O . VAL E 1 226 ? 25.579 2.325 51.400 1.00 111.45 201 VAL F O 1
ATOM 10023 N N . GLU E 1 227 ? 26.150 3.117 53.438 1.00 112.03 202 GLU F N 1
ATOM 10024 C CA . GLU E 1 227 ? 26.668 1.849 53.973 1.00 116.47 202 GLU F CA 1
ATOM 10025 C C . GLU E 1 227 ? 25.562 1.086 54.639 1.00 118.21 202 GLU F C 1
ATOM 10026 O O . GLU E 1 227 ? 24.894 1.580 55.512 1.00 119.20 202 GLU F O 1
ATOM 10032 N N . VAL E 1 228 ? 25.419 -0.155 54.225 1.00 120.81 203 VAL F N 1
ATOM 10033 C CA . VAL E 1 228 ? 24.317 -1.005 54.621 1.00 121.17 203 VAL F CA 1
ATOM 10034 C C . VAL E 1 228 ? 24.848 -2.366 55.109 1.00 124.06 203 VAL F C 1
ATOM 10035 O O . VAL E 1 228 ? 25.629 -3.019 54.421 1.00 121.93 203 VAL F O 1
ATOM 10039 N N . GLU E 1 229 ? 24.347 -2.820 56.252 1.00 126.88 204 GLU F N 1
ATOM 10040 C CA . GLU E 1 229 ? 24.718 -4.142 56.814 1.00 129.84 204 GLU F CA 1
ATOM 10041 C C . GLU E 1 229 ? 23.680 -5.254 56.640 1.00 130.43 204 GLU F C 1
ATOM 10042 O O . GLU E 1 229 ? 23.947 -6.393 56.934 1.00 128.72 204 GLU F O 1
ATOM 10048 N N . SER E 1 230 ? 22.510 -4.905 56.136 1.00 130.62 205 SER F N 1
ATOM 10049 C CA . SER E 1 230 ? 21.406 -5.850 56.029 1.00 130.24 205 SER F CA 1
ATOM 10050 C C . SER E 1 230 ? 20.709 -5.744 54.683 1.00 131.41 205 SER F C 1
ATOM 10051 O O . SER E 1 230 ? 20.666 -4.695 54.057 1.00 131.15 205 SER F O 1
ATOM 10054 N N . LEU E 1 231 ? 20.085 -6.828 54.279 1.00 134.39 206 LEU F N 1
ATOM 10055 C CA . LEU E 1 231 ? 19.351 -6.872 53.006 1.00 134.73 206 LEU F CA 1
ATOM 10056 C C . LEU E 1 231 ? 18.141 -5.948 52.964 1.00 133.41 206 LEU F C 1
ATOM 10057 O O . LEU E 1 231 ? 17.793 -5.406 51.944 1.00 127.14 206 LEU F O 1
ATOM 10062 N N . ALA E 1 232 ? 17.478 -5.819 54.102 1.00 136.21 207 ALA F N 1
ATOM 10063 C CA . ALA E 1 232 ? 16.313 -4.939 54.210 1.00 136.35 207 ALA F CA 1
ATOM 10064 C C . ALA E 1 232 ? 16.722 -3.504 53.867 1.00 134.76 207 ALA F C 1
ATOM 10065 O O . ALA E 1 232 ? 16.064 -2.814 53.091 1.00 131.64 207 ALA F O 1
ATOM 10067 N N . ALA E 1 233 ? 17.819 -3.075 54.498 1.00 133.30 208 ALA F N 1
ATOM 10068 C CA . ALA E 1 233 ? 18.391 -1.714 54.319 1.00 131.47 208 ALA F CA 1
ATOM 10069 C C . ALA E 1 233 ? 18.870 -1.473 52.877 1.00 128.76 208 ALA F C 1
ATOM 10070 O O . ALA E 1 233 ? 18.638 -0.407 52.316 1.00 133.00 208 ALA F O 1
ATOM 10072 N N . ALA E 1 234 ? 19.464 -2.488 52.273 1.00 125.56 209 ALA F N 1
ATOM 10073 C CA . ALA E 1 234 ? 19.819 -2.439 50.853 1.00 125.13 209 ALA F CA 1
ATOM 10074 C C . ALA E 1 234 ? 18.614 -2.172 49.949 1.00 127.05 209 ALA F C 1
ATOM 10075 O O . ALA E 1 234 ? 18.680 -1.380 49.029 1.00 126.72 209 ALA F O 1
ATOM 10077 N N . GLU E 1 235 ? 17.493 -2.822 50.255 1.00 134.49 210 GLU F N 1
ATOM 10078 C CA . GLU E 1 235 ? 16.208 -2.609 49.535 1.00 137.68 210 GLU F CA 1
ATOM 10079 C C . GLU E 1 235 ? 15.738 -1.179 49.719 1.00 133.68 210 GLU F C 1
ATOM 10080 O O . GLU E 1 235 ? 15.519 -0.438 48.766 1.00 129.45 210 GLU F O 1
ATOM 10086 N N . GLU E 1 236 ? 15.628 -0.796 50.980 1.00 135.13 211 GLU F N 1
ATOM 10087 C CA . GLU E 1 236 ? 15.191 0.554 51.364 1.00 140.19 211 GLU F CA 1
ATOM 10088 C C . GLU E 1 236 ? 15.962 1.617 50.528 1.00 138.51 211 GLU F C 1
ATOM 10089 O O . GLU E 1 236 ? 15.366 2.517 49.901 1.00 142.54 211 GLU F O 1
ATOM 10095 N N . ALA E 1 237 ? 17.289 1.483 50.560 1.00 132.65 212 ALA F N 1
ATOM 10096 C CA . ALA E 1 237 ? 18.228 2.390 49.906 1.00 128.43 212 ALA F CA 1
ATOM 10097 C C . ALA E 1 237 ? 18.066 2.409 48.412 1.00 127.36 212 ALA F C 1
ATOM 10098 O O . ALA E 1 237 ? 17.995 3.471 47.825 1.00 128.51 212 ALA F O 1
ATOM 10100 N N . ALA E 1 238 ? 17.975 1.253 47.794 1.00 128.84 213 ALA F N 1
ATOM 10101 C CA . ALA E 1 238 ? 17.745 1.186 46.326 1.00 131.72 213 ALA F CA 1
ATOM 10102 C C . ALA E 1 238 ? 16.442 1.871 45.899 1.00 134.61 213 ALA F C 1
ATOM 10103 O O . ALA E 1 238 ? 16.397 2.627 44.921 1.00 132.61 213 ALA F O 1
ATOM 10105 N N . ALA E 1 239 ? 15.398 1.632 46.689 1.00 138.78 214 ALA F N 1
ATOM 10106 C CA . ALA E 1 239 ? 14.069 2.283 46.504 1.00 138.55 214 ALA F CA 1
ATOM 10107 C C . ALA E 1 239 ? 14.153 3.813 46.579 1.00 135.25 214 ALA F C 1
ATOM 10108 O O . ALA E 1 239 ? 13.552 4.519 45.793 1.00 136.56 214 ALA F O 1
ATOM 10110 N N . ALA E 1 240 ? 14.952 4.291 47.522 1.00 131.89 215 ALA F N 1
ATOM 10111 C CA . ALA E 1 240 ? 15.202 5.728 47.711 1.00 130.30 215 ALA F CA 1
ATOM 10112 C C . ALA E 1 240 ? 15.994 6.409 46.562 1.00 128.18 215 ALA F C 1
ATOM 10113 O O . ALA E 1 240 ? 16.034 7.635 46.483 1.00 137.29 215 ALA F O 1
ATOM 10115 N N . GLY E 1 241 ? 16.626 5.627 45.706 1.00 124.13 216 GLY F N 1
ATOM 10116 C CA . GLY E 1 241 ? 17.288 6.135 44.503 1.00 121.96 216 GLY F CA 1
ATOM 10117 C C . GLY E 1 241 ? 18.706 6.645 44.688 1.00 120.63 216 GLY F C 1
ATOM 10118 O O . GLY E 1 241 ? 19.159 7.498 43.917 1.00 120.71 216 GLY F O 1
ATOM 10119 N N . VAL E 1 242 ? 19.416 6.129 45.687 1.00 118.43 217 VAL F N 1
ATOM 10120 C CA . VAL E 1 242 ? 20.829 6.506 45.933 1.00 115.30 217 VAL F CA 1
ATOM 10121 C C . VAL E 1 242 ? 21.715 6.057 44.818 1.00 114.18 217 VAL F C 1
ATOM 10122 O O . VAL E 1 242 ? 21.315 5.263 43.967 1.00 115.91 217 VAL F O 1
ATOM 10126 N N . ASP E 1 243 ? 22.898 6.669 44.776 1.00 111.48 218 ASP F N 1
ATOM 10127 C CA . ASP E 1 243 ? 23.781 6.499 43.667 1.00 107.46 218 ASP F CA 1
ATOM 10128 C C . ASP E 1 243 ? 24.566 5.252 43.861 1.00 106.01 218 ASP F C 1
ATOM 10129 O O . ASP E 1 243 ? 24.885 4.531 42.892 1.00 106.23 218 ASP F O 1
ATOM 10134 N N . ILE E 1 244 ? 24.940 5.011 45.106 1.00 104.28 219 ILE F N 1
ATOM 10135 C CA . ILE E 1 244 ? 25.843 3.894 45.441 1.00 103.74 219 ILE F CA 1
ATOM 10136 C C . ILE E 1 244 ? 25.460 3.271 46.744 1.00 104.08 219 ILE F C 1
ATOM 10137 O O . ILE E 1 244 ? 25.264 3.969 47.723 1.00 102.50 219 ILE F O 1
ATOM 10142 N N . ILE E 1 245 ? 25.411 1.948 46.746 1.00 105.86 220 ILE F N 1
ATOM 10143 C CA . ILE E 1 245 ? 25.151 1.197 47.971 1.00 108.60 220 ILE F CA 1
ATOM 10144 C C . ILE E 1 245 ? 26.365 0.398 48.337 1.00 106.64 220 ILE F C 1
ATOM 10145 O O . ILE E 1 245 ? 26.909 -0.306 47.491 1.00 107.62 220 ILE F O 1
ATOM 10150 N N . MET E 1 246 ? 26.801 0.553 49.574 1.00 105.83 221 MET F N 1
ATOM 10151 C CA . MET E 1 246 ? 27.954 -0.181 50.093 1.00 105.56 221 MET F CA 1
ATOM 10152 C C . MET E 1 246 ? 27.483 -1.359 50.900 1.00 105.47 221 MET F C 1
ATOM 10153 O O . MET E 1 246 ? 26.855 -1.180 51.917 1.00 104.31 221 MET F O 1
ATOM 10158 N N . LEU E 1 247 ? 27.839 -2.557 50.451 1.00 105.72 222 LEU F N 1
ATOM 10159 C CA . LEU E 1 247 ? 27.530 -3.788 51.183 1.00 107.86 222 LEU F CA 1
ATOM 10160 C C . LEU E 1 247 ? 28.673 -4.092 52.134 1.00 108.86 222 LEU F C 1
ATOM 10161 O O . LEU E 1 247 ? 29.748 -4.464 51.710 1.00 107.65 222 LEU F O 1
ATOM 10166 N N . ASP E 1 248 ? 28.417 -3.913 53.417 1.00 112.11 223 ASP F N 1
ATOM 10167 C CA . ASP E 1 248 ? 29.466 -3.935 54.422 1.00 116.50 223 ASP F CA 1
ATOM 10168 C C . ASP E 1 248 ? 29.668 -5.316 55.010 1.00 118.00 223 ASP F C 1
ATOM 10169 O O . ASP E 1 248 ? 28.786 -5.862 55.644 1.00 122.28 223 ASP F O 1
ATOM 10174 N N . ASN E 1 249 ? 30.840 -5.887 54.741 1.00 115.90 224 ASN F N 1
ATOM 10175 C CA . ASN E 1 249 ? 31.255 -7.166 55.314 1.00 115.92 224 ASN F CA 1
ATOM 10176 C C . ASN E 1 249 ? 30.202 -8.263 55.220 1.00 115.67 224 ASN F C 1
ATOM 10177 O O . ASN E 1 249 ? 30.045 -9.053 56.115 1.00 117.76 224 ASN F O 1
ATOM 10182 N N . MET E 1 250 ? 29.504 -8.294 54.102 1.00 116.42 225 MET F N 1
ATOM 10183 C CA . MET E 1 250 ? 28.420 -9.231 53.885 1.00 118.17 225 MET F CA 1
ATOM 10184 C C . MET E 1 250 ? 28.964 -10.532 53.289 1.00 119.40 225 MET F C 1
ATOM 10185 O O . MET E 1 250 ? 29.957 -10.547 52.585 1.00 118.62 225 MET F O 1
ATOM 10190 N N . SER E 1 251 ? 28.298 -11.643 53.607 1.00 122.62 226 SER F N 1
ATOM 10191 C CA . SER E 1 251 ? 28.574 -12.969 52.980 1.00 122.92 226 SER F CA 1
ATOM 10192 C C . SER E 1 251 ? 28.206 -12.980 51.504 1.00 123.13 226 SER F C 1
ATOM 10193 O O . SER E 1 251 ? 27.293 -12.239 51.088 1.00 122.15 226 SER F O 1
ATOM 10196 N N . LEU E 1 252 ? 28.863 -13.849 50.749 1.00 124.00 227 LEU F N 1
ATOM 10197 C CA . LEU E 1 252 ? 28.532 -14.060 49.328 1.00 128.73 227 LEU F CA 1
ATOM 10198 C C . LEU E 1 252 ? 27.059 -14.351 49.055 1.00 133.21 227 LEU F C 1
ATOM 10199 O O . LEU E 1 252 ? 26.478 -13.865 48.077 1.00 138.02 227 LEU F O 1
ATOM 10204 N N . GLU E 1 253 ? 26.469 -15.195 49.884 1.00 134.49 228 GLU F N 1
ATOM 10205 C CA . GLU E 1 253 ? 25.072 -15.500 49.718 1.00 134.11 228 GLU F CA 1
ATOM 10206 C C . GLU E 1 253 ? 24.254 -14.197 49.926 1.00 131.27 228 GLU F C 1
ATOM 10207 O O . GLU E 1 253 ? 23.399 -13.854 49.102 1.00 131.55 228 GLU F O 1
ATOM 10213 N N . GLN E 1 254 ? 24.555 -13.456 50.988 1.00 127.46 229 GLN F N 1
ATOM 10214 C CA . GLN E 1 254 ? 23.901 -12.165 51.229 1.00 129.30 229 GLN F CA 1
ATOM 10215 C C . GLN E 1 254 ? 24.085 -11.224 50.025 1.00 127.39 229 GLN F C 1
ATOM 10216 O O . GLN E 1 254 ? 23.131 -10.650 49.492 1.00 127.84 229 GLN F O 1
ATOM 10222 N N . ILE E 1 255 ? 25.336 -11.095 49.613 1.00 124.55 230 ILE F N 1
ATOM 10223 C CA . ILE E 1 255 ? 25.710 -10.220 48.507 1.00 122.88 230 ILE F CA 1
ATOM 10224 C C . ILE E 1 255 ? 24.881 -10.538 47.281 1.00 125.60 230 ILE F C 1
ATOM 10225 O O . ILE E 1 255 ? 24.294 -9.660 46.656 1.00 124.94 230 ILE F O 1
ATOM 10230 N N . GLU E 1 256 ? 24.816 -11.816 46.956 1.00 132.37 231 GLU F N 1
ATOM 10231 C CA . GLU E 1 256 ? 24.091 -12.284 45.756 1.00 136.81 231 GLU F CA 1
ATOM 10232 C C . GLU E 1 256 ? 22.591 -11.936 45.796 1.00 136.19 231 GLU F C 1
ATOM 10233 O O . GLU E 1 256 ? 21.991 -11.557 44.770 1.00 136.42 231 GLU F O 1
ATOM 10239 N N . GLN E 1 257 ? 22.006 -12.112 46.980 1.00 133.67 232 GLN F N 1
ATOM 10240 C CA . GLN E 1 257 ? 20.623 -11.741 47.210 1.00 136.82 232 GLN F CA 1
ATOM 10241 C C . GLN E 1 257 ? 20.393 -10.241 46.994 1.00 132.82 232 GLN F C 1
ATOM 10242 O O . GLN E 1 257 ? 19.489 -9.829 46.254 1.00 135.85 232 GLN F O 1
ATOM 10248 N N . ALA E 1 258 ? 21.253 -9.462 47.624 1.00 129.80 233 ALA F N 1
ATOM 10249 C CA . ALA E 1 258 ? 21.243 -7.992 47.532 1.00 126.54 233 ALA F CA 1
ATOM 10250 C C . ALA E 1 258 ? 21.331 -7.506 46.108 1.00 124.38 233 ALA F C 1
ATOM 10251 O O . ALA E 1 258 ? 20.586 -6.646 45.689 1.00 123.68 233 ALA F O 1
ATOM 10253 N N . ILE E 1 259 ? 22.228 -8.098 45.345 1.00 125.34 234 ILE F N 1
ATOM 10254 C CA . ILE E 1 259 ? 22.361 -7.742 43.925 1.00 126.67 234 ILE F CA 1
ATOM 10255 C C . ILE E 1 259 ? 21.003 -7.797 43.192 1.00 130.41 234 ILE F C 1
ATOM 10256 O O . ILE E 1 259 ? 20.588 -6.810 42.564 1.00 131.10 234 ILE F O 1
ATOM 10261 N N . THR E 1 260 ? 20.365 -8.963 43.258 1.00 133.90 235 THR F N 1
ATOM 10262 C CA . THR E 1 260 ? 19.066 -9.215 42.593 1.00 137.77 235 THR F CA 1
ATOM 10263 C C . THR E 1 260 ? 18.015 -8.285 43.194 1.00 136.81 235 THR F C 1
ATOM 10264 O O . THR E 1 260 ? 17.211 -7.697 42.485 1.00 137.58 235 THR F O 1
ATOM 10268 N N . LEU E 1 261 ? 18.090 -8.138 44.501 1.00 133.83 236 LEU F N 1
ATOM 10269 C CA . LEU E 1 261 ? 17.230 -7.271 45.237 1.00 135.48 236 LEU F CA 1
ATOM 10270 C C . LEU E 1 261 ? 17.360 -5.793 44.833 1.00 133.03 236 LEU F C 1
ATOM 10271 O O . LEU E 1 261 ? 16.368 -5.111 44.651 1.00 136.75 236 LEU F O 1
ATOM 10276 N N . ILE E 1 262 ? 18.576 -5.316 44.674 1.00 128.76 237 ILE F N 1
ATOM 10277 C CA . ILE E 1 262 ? 18.838 -3.931 44.224 1.00 128.11 237 ILE F CA 1
ATOM 10278 C C . ILE E 1 262 ? 18.398 -3.688 42.763 1.00 128.04 237 ILE F C 1
ATOM 10279 O O . ILE E 1 262 ? 17.882 -2.639 42.427 1.00 123.18 237 ILE F O 1
ATOM 10284 N N . ALA E 1 263 ? 18.619 -4.678 41.912 1.00 129.17 238 ALA F N 1
ATOM 10285 C CA . ALA E 1 263 ? 18.091 -4.687 40.526 1.00 129.51 238 ALA F CA 1
ATOM 10286 C C . ALA E 1 263 ? 18.578 -3.496 39.696 1.00 127.05 238 ALA F C 1
ATOM 10287 O O . ALA E 1 263 ? 17.818 -2.908 38.946 1.00 126.54 238 ALA F O 1
ATOM 10289 N N . GLY E 1 264 ? 19.855 -3.155 39.860 1.00 123.92 239 GLY F N 1
ATOM 10290 C CA . GLY E 1 264 ? 20.496 -2.094 39.059 1.00 120.14 239 GLY F CA 1
ATOM 10291 C C . GLY E 1 264 ? 20.012 -0.682 39.332 1.00 119.67 239 GLY F C 1
ATOM 10292 O O . GLY E 1 264 ? 20.273 0.215 38.556 1.00 119.50 239 GLY F O 1
ATOM 10293 N N . ARG E 1 265 ? 19.280 -0.480 40.420 1.00 121.12 240 ARG F N 1
ATOM 10294 C CA . ARG E 1 265 ? 18.774 0.852 40.772 1.00 122.84 240 ARG F CA 1
ATOM 10295 C C . ARG E 1 265 ? 19.895 1.741 41.276 1.00 121.39 240 ARG F C 1
ATOM 10296 O O . ARG E 1 265 ? 19.799 2.971 41.263 1.00 126.23 240 ARG F O 1
ATOM 10304 N N . SER E 1 266 ? 20.939 1.100 41.785 1.00 119.13 241 SER F N 1
ATOM 10305 C CA . SER E 1 266 ? 22.168 1.773 42.301 1.00 113.22 241 SER F CA 1
ATOM 10306 C C . SER E 1 266 ? 23.408 0.989 41.988 1.00 109.72 241 SER F C 1
ATOM 10307 O O . SER E 1 266 ? 23.356 -0.184 41.601 1.00 109.42 241 SER F O 1
ATOM 10310 N N . ARG E 1 267 ? 24.521 1.678 42.106 1.00 106.95 242 ARG F N 1
ATOM 10311 C CA . ARG E 1 267 ? 25.836 1.069 41.942 1.00 104.76 242 ARG F CA 1
ATOM 10312 C C . ARG E 1 267 ? 26.127 0.318 43.203 1.00 103.31 242 ARG F C 1
ATOM 10313 O O . ARG E 1 267 ? 25.696 0.730 44.268 1.00 103.45 242 ARG F O 1
ATOM 10321 N N . ILE E 1 268 ? 26.885 -0.757 43.084 1.00 101.49 243 ILE F N 1
ATOM 10322 C CA . ILE E 1 268 ? 27.131 -1.586 44.235 1.00 101.67 243 ILE F CA 1
ATOM 10323 C C . ILE E 1 268 ? 28.612 -1.688 44.501 1.00 101.42 243 ILE F C 1
ATOM 10324 O O . ILE E 1 268 ? 29.398 -2.046 43.622 1.00 103.66 243 ILE F O 1
ATOM 10329 N N . GLU E 1 269 ? 28.965 -1.384 45.741 1.00 101.16 244 GLU F N 1
ATOM 10330 C CA . GLU E 1 269 ? 30.330 -1.488 46.276 1.00 100.65 244 GLU F CA 1
ATOM 10331 C C . GLU E 1 269 ? 30.333 -2.516 47.402 1.00 101.36 244 GLU F C 1
ATOM 10332 O O . GLU E 1 269 ? 29.430 -2.540 48.220 1.00 103.77 244 GLU F O 1
ATOM 10338 N N . CYS E 1 270 ? 31.307 -3.408 47.395 1.00 100.64 245 CYS F N 1
ATOM 10339 C CA . CYS E 1 270 ? 31.544 -4.276 48.545 1.00 101.49 245 CYS F CA 1
ATOM 10340 C C . CYS E 1 270 ? 32.761 -3.817 49.280 1.00 101.99 245 CYS F C 1
ATOM 10341 O O . CYS E 1 270 ? 33.753 -3.416 48.665 1.00 101.77 245 CYS F O 1
ATOM 10344 N N . SER E 1 271 ? 32.693 -3.857 50.594 1.00 104.50 246 SER F N 1
ATOM 10345 C CA . SER E 1 271 ? 33.794 -3.380 51.404 1.00 107.29 246 SER F CA 1
ATOM 10346 C C . SER E 1 271 ? 33.902 -4.107 52.714 1.00 111.82 246 SER F C 1
ATOM 10347 O O . SER E 1 271 ? 32.972 -4.729 53.145 1.00 112.31 246 SER F O 1
ATOM 10350 N N . GLY E 1 272 ? 35.080 -4.010 53.301 1.00 117.15 247 GLY F N 1
ATOM 10351 C CA . GLY E 1 272 ? 35.376 -4.612 54.599 1.00 125.03 247 GLY F CA 1
ATOM 10352 C C . GLY E 1 272 ? 35.906 -6.048 54.526 1.00 129.58 247 GLY F C 1
ATOM 10353 O O . GLY E 1 272 ? 35.329 -6.901 53.839 1.00 121.49 247 GLY F O 1
ATOM 10354 N N . ASN E 1 273 ? 36.996 -6.300 55.280 1.00 136.67 248 ASN F N 1
ATOM 10355 C CA . ASN E 1 273 ? 37.672 -7.625 55.290 1.00 141.23 248 ASN F CA 1
ATOM 10356 C C . ASN E 1 273 ? 38.000 -8.051 53.860 1.00 134.54 248 ASN F C 1
ATOM 10357 O O . ASN E 1 273 ? 37.578 -9.089 53.372 1.00 129.86 248 ASN F O 1
ATOM 10362 N N . ILE E 1 274 ? 38.724 -7.180 53.180 1.00 129.38 249 ILE F N 1
ATOM 10363 C CA . ILE E 1 274 ? 39.139 -7.460 51.815 1.00 122.20 249 ILE F CA 1
ATOM 10364 C C . ILE E 1 274 ? 40.633 -7.323 51.784 1.00 122.89 249 ILE F C 1
ATOM 10365 O O . ILE E 1 274 ? 41.184 -6.234 51.967 1.00 122.35 249 ILE F O 1
ATOM 10370 N N . ASP E 1 275 ? 41.275 -8.429 51.500 1.00 124.81 250 ASP F N 1
ATOM 10371 C CA . ASP E 1 275 ? 42.724 -8.477 51.356 1.00 124.68 250 ASP F CA 1
ATOM 10372 C C . ASP E 1 275 ? 43.106 -9.420 50.205 1.00 124.84 250 ASP F C 1
ATOM 10373 O O . ASP E 1 275 ? 42.260 -9.907 49.454 1.00 123.77 250 ASP F O 1
ATOM 10378 N N . MET E 1 276 ? 44.391 -9.677 50.083 1.00 128.00 251 MET F N 1
ATOM 10379 C CA . MET E 1 276 ? 44.916 -10.572 49.035 1.00 129.70 251 MET F CA 1
ATOM 10380 C C . MET E 1 276 ? 44.225 -11.928 48.947 1.00 130.92 251 MET F C 1
ATOM 10381 O O . MET E 1 276 ? 43.939 -12.407 47.880 1.00 132.96 251 MET F O 1
ATOM 10386 N N . THR E 1 277 ? 44.044 -12.579 50.087 1.00 133.06 252 THR F N 1
ATOM 10387 C CA . THR E 1 277 ? 43.431 -13.943 50.151 1.00 134.95 252 THR F CA 1
ATOM 10388 C C . THR E 1 277 ? 41.927 -13.905 49.876 1.00 130.80 252 THR F C 1
ATOM 10389 O O . THR E 1 277 ? 41.395 -14.621 49.060 1.00 131.89 252 THR F O 1
ATOM 10393 N N . THR E 1 278 ? 41.271 -12.985 50.538 1.00 126.91 253 THR F N 1
ATOM 10394 C CA . THR E 1 278 ? 39.859 -12.761 50.383 1.00 126.29 253 THR F CA 1
ATOM 10395 C C . THR E 1 278 ? 39.362 -12.257 49.001 1.00 119.45 253 THR F C 1
ATOM 10396 O O . THR E 1 278 ? 38.281 -12.546 48.601 1.00 117.45 253 THR F O 1
ATOM 10400 N N . ILE E 1 279 ? 40.098 -11.368 48.365 1.00 114.74 254 ILE F N 1
ATOM 10401 C CA . ILE E 1 279 ? 39.540 -10.568 47.257 1.00 111.05 254 ILE F CA 1
ATOM 10402 C C . ILE E 1 279 ? 38.997 -11.418 46.091 1.00 111.52 254 ILE F C 1
ATOM 10403 O O . ILE E 1 279 ? 38.059 -11.012 45.430 1.00 109.72 254 ILE F O 1
ATOM 10408 N N . SER E 1 280 ? 39.556 -12.596 45.893 1.00 113.72 255 SER F N 1
ATOM 10409 C CA . SER E 1 280 ? 39.108 -13.479 44.799 1.00 117.30 255 SER F CA 1
ATOM 10410 C C . SER E 1 280 ? 37.621 -13.980 44.912 1.00 119.66 255 SER F C 1
ATOM 10411 O O . SER E 1 280 ? 36.984 -14.315 43.919 1.00 118.58 255 SER F O 1
ATOM 10414 N N . ARG E 1 281 ? 37.068 -13.942 46.117 1.00 121.04 256 ARG F N 1
ATOM 10415 C CA . ARG E 1 281 ? 35.703 -14.358 46.359 1.00 123.13 256 ARG F CA 1
ATOM 10416 C C . ARG E 1 281 ? 34.682 -13.543 45.596 1.00 121.92 256 ARG F C 1
ATOM 10417 O O . ARG E 1 281 ? 33.566 -14.007 45.347 1.00 125.44 256 ARG F O 1
ATOM 10425 N N . PHE E 1 282 ? 35.051 -12.324 45.236 1.00 118.22 257 PHE F N 1
ATOM 10426 C CA . PHE E 1 282 ? 34.144 -11.423 44.499 1.00 115.35 257 PHE F CA 1
ATOM 10427 C C . PHE E 1 282 ? 34.165 -11.684 43.017 1.00 113.98 257 PHE F C 1
ATOM 10428 O O . PHE E 1 282 ? 33.327 -11.180 42.310 1.00 112.17 257 PHE F O 1
ATOM 10436 N N . ARG E 1 283 ? 35.070 -12.532 42.562 1.00 115.36 258 ARG F N 1
ATOM 10437 C CA . ARG E 1 283 ? 35.155 -12.833 41.132 1.00 116.87 258 ARG F CA 1
ATOM 10438 C C . ARG E 1 283 ? 33.805 -13.213 40.530 1.00 119.00 258 ARG F C 1
ATOM 10439 O O . ARG E 1 283 ? 33.065 -14.052 41.056 1.00 122.91 258 ARG F O 1
ATOM 10447 N N . GLY E 1 284 ? 33.471 -12.565 39.435 1.00 118.81 259 GLY F N 1
ATOM 10448 C CA . GLY E 1 284 ? 32.242 -12.869 38.691 1.00 119.86 259 GLY F CA 1
ATOM 10449 C C . GLY E 1 284 ? 30.913 -12.329 39.202 1.00 119.48 259 GLY F C 1
ATOM 10450 O O . GLY E 1 284 ? 29.904 -12.540 38.548 1.00 124.15 259 GLY F O 1
ATOM 10451 N N . LEU E 1 285 ? 30.877 -11.646 40.335 1.00 115.86 260 LEU F N 1
ATOM 10452 C CA . LEU E 1 285 ? 29.617 -11.054 40.796 1.00 114.87 260 LEU F CA 1
ATOM 10453 C C . LEU E 1 285 ? 29.280 -9.816 40.009 1.00 112.75 260 LEU F C 1
ATOM 10454 O O . LEU E 1 285 ? 30.130 -9.177 39.419 1.00 111.80 260 LEU F O 1
ATOM 10459 N N . ALA E 1 286 ? 28.010 -9.468 40.029 1.00 112.81 261 ALA F N 1
ATOM 10460 C CA . ALA E 1 286 ? 27.508 -8.284 39.302 1.00 111.99 261 ALA F CA 1
ATOM 10461 C C . ALA E 1 286 ? 27.472 -7.098 40.263 1.00 109.48 261 ALA F C 1
ATOM 10462 O O . ALA E 1 286 ? 26.421 -6.552 40.581 1.00 109.44 261 ALA F O 1
ATOM 10464 N N . ILE E 1 287 ? 28.632 -6.778 40.789 1.00 106.73 262 ILE F N 1
ATOM 10465 C CA . ILE E 1 287 ? 28.817 -5.577 41.578 1.00 104.09 262 ILE F CA 1
ATOM 10466 C C . ILE E 1 287 ? 29.726 -4.712 40.771 1.00 101.95 262 ILE F C 1
ATOM 10467 O O . ILE E 1 287 ? 30.427 -5.206 39.886 1.00 103.35 262 ILE F O 1
ATOM 10472 N N . ASP E 1 288 ? 29.717 -3.434 41.074 1.00 99.78 263 ASP F N 1
ATOM 10473 C CA . ASP E 1 288 ? 30.491 -2.463 40.327 1.00 98.47 263 ASP F CA 1
ATOM 10474 C C . ASP E 1 288 ? 31.936 -2.357 40.807 1.00 97.62 263 ASP F C 1
ATOM 10475 O O . ASP E 1 288 ? 32.851 -2.235 39.992 1.00 97.81 263 ASP F O 1
ATOM 10480 N N . TYR E 1 289 ? 32.139 -2.374 42.121 1.00 97.40 264 TYR F N 1
ATOM 10481 C CA . TYR E 1 289 ? 33.474 -2.344 42.670 1.00 96.17 264 TYR F CA 1
ATOM 10482 C C . TYR E 1 289 ? 33.637 -2.864 44.094 1.00 96.90 264 TYR F C 1
ATOM 10483 O O . TYR E 1 289 ? 32.681 -3.089 44.792 1.00 96.96 264 TYR F O 1
ATOM 10492 N N . VAL E 1 290 ? 34.902 -3.042 44.480 1.00 96.18 265 VAL F N 1
ATOM 10493 C CA . VAL E 1 290 ? 35.274 -3.254 45.884 1.00 95.68 265 VAL F CA 1
ATOM 10494 C C . VAL E 1 290 ? 36.268 -2.194 46.358 1.00 94.22 265 VAL F C 1
ATOM 10495 O O . VAL E 1 290 ? 36.987 -1.613 45.539 1.00 94.59 265 VAL F O 1
ATOM 10499 N N . SER E 1 291 ? 36.354 -2.007 47.662 1.00 93.18 266 SER F N 1
ATOM 10500 C CA . SER E 1 291 ? 37.296 -1.056 48.237 1.00 91.98 266 SER F CA 1
ATOM 10501 C C . SER E 1 291 ? 38.110 -1.657 49.348 1.00 92.49 266 SER F C 1
ATOM 10502 O O . SER E 1 291 ? 37.626 -2.489 50.115 1.00 93.91 266 SER F O 1
ATOM 10505 N N . SER E 1 292 ? 39.337 -1.202 49.455 1.00 92.03 267 SER F N 1
ATOM 10506 C CA . SER E 1 292 ? 40.253 -1.669 50.482 1.00 92.87 267 SER F CA 1
ATOM 10507 C C . SER E 1 292 ? 41.085 -0.543 51.122 1.00 92.93 267 SER F C 1
ATOM 10508 O O . SER E 1 292 ? 41.819 0.177 50.458 1.00 91.90 267 SER F O 1
ATOM 10511 N N . GLY E 1 293 ? 41.025 -0.443 52.420 1.00 94.40 268 GLY F N 1
ATOM 10512 C CA . GLY E 1 293 ? 41.911 0.462 53.164 1.00 94.93 268 GLY F CA 1
ATOM 10513 C C . GLY E 1 293 ? 43.372 0.036 53.193 1.00 94.75 268 GLY F C 1
ATOM 10514 O O . GLY E 1 293 ? 44.269 0.882 53.290 1.00 94.56 268 GLY F O 1
ATOM 10515 N N . SER E 1 294 ? 43.611 -1.252 53.076 1.00 94.97 269 SER F N 1
ATOM 10516 C CA . SER E 1 294 ? 44.979 -1.796 53.191 1.00 95.98 269 SER F CA 1
ATOM 10517 C C . SER E 1 294 ? 45.914 -1.324 52.110 1.00 94.87 269 SER F C 1
ATOM 10518 O O . SER E 1 294 ? 47.146 -1.225 52.312 1.00 95.14 269 SER F O 1
ATOM 10521 N N . LEU E 1 295 ? 45.325 -1.013 50.959 1.00 93.98 270 LEU F N 1
ATOM 10522 C CA . LEU E 1 295 ? 46.114 -0.525 49.819 1.00 93.05 270 LEU F CA 1
ATOM 10523 C C . LEU E 1 295 ? 46.909 0.742 50.147 1.00 94.08 270 LEU F C 1
ATOM 10524 O O . LEU E 1 295 ? 48.038 0.910 49.687 1.00 94.24 270 LEU F O 1
ATOM 10529 N N . THR E 1 296 ? 46.351 1.569 51.030 1.00 95.04 271 THR F N 1
ATOM 10530 C CA . THR E 1 296 ? 47.010 2.792 51.467 1.00 94.74 271 THR F CA 1
ATOM 10531 C C . THR E 1 296 ? 47.502 2.777 52.916 1.00 97.79 271 THR F C 1
ATOM 10532 O O . THR E 1 296 ? 48.561 3.347 53.200 1.00 101.85 271 THR F O 1
ATOM 10536 N N . HIS E 1 297 ? 46.827 2.096 53.832 1.00 99.09 272 HIS F N 1
ATOM 10537 C CA . HIS E 1 297 ? 47.284 2.130 55.281 1.00 100.41 272 HIS F CA 1
ATOM 10538 C C . HIS E 1 297 ? 48.333 1.098 55.659 1.00 101.38 272 HIS F C 1
ATOM 10539 O O . HIS E 1 297 ? 48.957 1.221 56.694 1.00 105.65 272 HIS F O 1
ATOM 10546 N N . SER E 1 298 ? 48.499 0.060 54.844 1.00 101.17 273 SER F N 1
ATOM 10547 C CA . SER E 1 298 ? 49.350 -1.137 55.174 1.00 101.90 273 SER F CA 1
ATOM 10548 C C . SER E 1 298 ? 50.206 -1.650 53.980 1.00 100.57 273 SER F C 1
ATOM 10549 O O . SER E 1 298 ? 50.435 -2.840 53.845 1.00 101.22 273 SER F O 1
ATOM 10552 N N . ALA E 1 299 ? 50.632 -0.737 53.112 1.00 97.05 274 ALA F N 1
ATOM 10553 C CA . ALA E 1 299 ? 51.355 -1.119 51.963 1.00 94.46 274 ALA F CA 1
ATOM 10554 C C . ALA E 1 299 ? 52.822 -1.201 52.326 1.00 93.92 274 ALA F C 1
ATOM 10555 O O . ALA E 1 299 ? 53.347 -0.321 52.956 1.00 94.32 274 ALA F O 1
ATOM 10557 N N . LYS E 1 300 ? 53.480 -2.273 51.921 1.00 94.06 275 LYS F N 1
ATOM 10558 C CA . LYS E 1 300 ? 54.942 -2.416 52.106 1.00 94.64 275 LYS F CA 1
ATOM 10559 C C . LYS E 1 300 ? 55.611 -1.506 51.058 1.00 93.23 275 LYS F C 1
ATOM 10560 O O . LYS E 1 300 ? 55.097 -1.341 49.973 1.00 91.67 275 LYS F O 1
ATOM 10562 N N . SER E 1 301 ? 56.711 -0.861 51.412 1.00 93.89 276 SER F N 1
ATOM 10563 C CA . SER E 1 301 ? 57.377 -0.064 50.403 1.00 94.46 276 SER F CA 1
ATOM 10564 C C . SER E 1 301 ? 58.165 -0.995 49.508 1.00 92.96 276 SER F C 1
ATOM 10565 O O . SER E 1 301 ? 58.504 -2.056 49.899 1.00 95.17 276 SER F O 1
ATOM 10568 N N . LEU E 1 302 ? 58.368 -0.588 48.269 1.00 91.44 277 LEU F N 1
ATOM 10569 C CA . LEU E 1 302 ? 59.106 -1.370 47.274 1.00 90.55 277 LEU F CA 1
ATOM 10570 C C . LEU E 1 302 ? 60.573 -0.958 47.265 1.00 91.67 277 LEU F C 1
ATOM 10571 O O . LEU E 1 302 ? 60.869 0.203 47.189 1.00 90.23 277 LEU F O 1
ATOM 10576 N N . ASP E 1 303 ? 61.466 -1.937 47.345 1.00 94.15 278 ASP F N 1
ATOM 10577 C CA . ASP E 1 303 ? 62.881 -1.680 47.462 1.00 95.46 278 ASP F CA 1
ATOM 10578 C C . ASP E 1 303 ? 63.517 -1.211 46.130 1.00 92.81 278 ASP F C 1
ATOM 10579 O O . ASP E 1 303 ? 63.266 -1.748 45.031 1.00 92.26 278 ASP F O 1
ATOM 10584 N N . PHE E 1 304 ? 64.294 -0.137 46.259 1.00 91.22 279 PHE F N 1
ATOM 10585 C CA . PHE E 1 304 ? 65.155 0.437 45.199 1.00 90.85 279 PHE F CA 1
ATOM 10586 C C . PHE E 1 304 ? 66.483 0.808 45.833 1.00 91.59 279 PHE F C 1
ATOM 10587 O O . PHE E 1 304 ? 66.574 0.927 47.042 1.00 92.23 279 PHE F O 1
ATOM 10595 N N . SER E 1 305 ? 67.496 1.022 45.004 1.00 91.68 280 SER F N 1
ATOM 10596 C CA . SER E 1 305 ? 68.715 1.609 45.501 1.00 92.29 280 SER F CA 1
ATOM 10597 C C . SER E 1 305 ? 69.337 2.513 44.453 1.00 91.96 280 SER F C 1
ATOM 10598 O O . SER E 1 305 ? 69.107 2.375 43.284 1.00 91.62 280 SER F O 1
ATOM 10601 N N . MET E 1 306 ? 70.149 3.441 44.937 1.00 93.13 281 MET F N 1
ATOM 10602 C CA . MET E 1 306 ? 70.941 4.327 44.087 1.00 94.11 281 MET F CA 1
ATOM 10603 C C . MET E 1 306 ? 72.399 3.981 44.269 1.00 96.34 281 MET F C 1
ATOM 10604 O O . MET E 1 306 ? 72.912 4.092 45.362 1.00 97.94 281 MET F O 1
ATOM 10609 N N . LYS E 1 307 ? 73.019 3.538 43.192 1.00 99.46 282 LYS F N 1
ATOM 10610 C CA . LYS E 1 307 ? 74.357 3.013 43.203 1.00 103.03 282 LYS F CA 1
ATOM 10611 C C . LYS E 1 307 ? 75.123 3.328 41.951 1.00 102.06 282 LYS F C 1
ATOM 10612 O O . LYS E 1 307 ? 74.569 3.792 40.997 1.00 100.05 282 LYS F O 1
ATOM 10618 N N . GLY E 1 308 ? 76.405 3.011 41.978 1.00 102.72 283 GLY F N 1
ATOM 10619 C CA . GLY E 1 308 ? 77.227 3.121 40.798 1.00 105.07 283 GLY F CA 1
ATOM 10620 C C . GLY E 1 308 ? 77.621 4.543 40.482 1.00 107.14 283 GLY F C 1
ATOM 10621 O O . GLY E 1 308 ? 77.600 4.977 39.324 1.00 109.36 283 GLY F O 1
ATOM 10622 N N . LEU E 1 309 ? 77.971 5.269 41.531 1.00 109.07 284 LEU F N 1
ATOM 10623 C CA . LEU E 1 309 ? 78.380 6.647 41.397 1.00 109.27 284 LEU F CA 1
ATOM 10624 C C . LEU E 1 309 ? 79.698 6.685 40.667 1.00 112.79 284 LEU F C 1
ATOM 10625 O O . LEU E 1 309 ? 80.669 6.040 41.069 1.00 114.84 284 LEU F O 1
ATOM 10630 N N . THR E 1 310 ? 79.723 7.459 39.595 1.00 115.41 285 THR F N 1
ATOM 10631 C CA . THR E 1 310 ? 80.942 7.693 38.822 1.00 120.40 285 THR F CA 1
ATOM 10632 C C . THR E 1 310 ? 81.016 9.146 38.432 1.00 121.58 285 THR F C 1
ATOM 10633 O O . THR E 1 310 ? 80.028 9.721 38.075 1.00 118.11 285 THR F O 1
ATOM 10637 N N . TYR E 1 311 ? 82.223 9.676 38.401 1.00 126.36 286 TYR F N 1
ATOM 10638 C CA . TYR E 1 311 ? 82.446 10.998 37.868 1.00 131.15 286 TYR F CA 1
ATOM 10639 C C . TYR E 1 311 ? 82.474 11.052 36.336 1.00 133.64 286 TYR F C 1
ATOM 10640 O O . TYR E 1 311 ? 82.912 10.124 35.665 1.00 132.46 286 TYR F O 1
ATOM 10649 N N . LEU E 1 312 ? 81.927 12.124 35.790 1.00 136.87 287 LEU F N 1
ATOM 10650 C CA . LEU E 1 312 ? 82.019 12.425 34.385 1.00 140.96 287 LEU F CA 1
ATOM 10651 C C . LEU E 1 312 ? 83.088 13.491 34.302 1.00 151.39 287 LEU F C 1
ATOM 10652 O O . LEU E 1 312 ? 83.003 14.497 35.014 1.00 147.32 287 LEU F O 1
ATOM 10657 N N . ASP E 1 313 ? 84.088 13.242 33.454 1.00 163.62 288 ASP F N 1
ATOM 10658 C CA . ASP E 1 313 ? 85.141 14.217 33.113 1.00 175.21 288 ASP F CA 1
ATOM 10659 C C . ASP E 1 313 ? 85.076 14.528 31.611 1.00 176.14 288 ASP F C 1
ATOM 10660 O O . ASP E 1 313 ? 85.961 15.179 31.059 1.00 178.73 288 ASP F O 1
ATOM 10665 N N . THR F 1 31 ? 52.828 51.694 37.832 1.00 143.83 6 THR H N 1
ATOM 10666 C CA . THR F 1 31 ? 53.938 50.696 38.012 1.00 147.28 6 THR H CA 1
ATOM 10667 C C . THR F 1 31 ? 53.377 49.321 38.329 1.00 143.56 6 THR H C 1
ATOM 10668 O O . THR F 1 31 ? 52.617 49.142 39.269 1.00 136.24 6 THR H O 1
ATOM 10672 N N . ASP F 1 32 ? 53.832 48.338 37.582 1.00 145.39 7 ASP H N 1
ATOM 10673 C CA . ASP F 1 32 ? 53.190 47.027 37.600 1.00 144.67 7 ASP H CA 1
ATOM 10674 C C . ASP F 1 32 ? 53.427 46.262 38.889 1.00 135.46 7 ASP H C 1
ATOM 10675 O O . ASP F 1 32 ? 54.338 46.550 39.620 1.00 135.39 7 ASP H O 1
ATOM 10680 N N . LEU F 1 33 ? 52.571 45.295 39.151 1.00 129.20 8 LEU H N 1
ATOM 10681 C CA . LEU F 1 33 ? 52.733 44.464 40.334 1.00 126.69 8 LEU H CA 1
ATOM 10682 C C . LEU F 1 33 ? 53.810 43.429 40.070 1.00 126.65 8 LEU H C 1
ATOM 10683 O O . LEU F 1 33 ? 54.027 43.057 38.940 1.00 129.09 8 LEU H O 1
ATOM 10688 N N . THR F 1 34 ? 54.456 42.956 41.124 1.00 124.43 9 THR H N 1
ATOM 10689 C CA . THR F 1 34 ? 55.549 41.999 40.979 1.00 124.09 9 THR H CA 1
ATOM 10690 C C . THR F 1 34 ? 55.394 40.675 41.724 1.00 121.44 9 THR H C 1
ATOM 10691 O O . THR F 1 34 ? 54.622 40.546 42.642 1.00 118.00 9 THR H O 1
ATOM 10695 N N . PRO F 1 35 ? 56.134 39.651 41.301 1.00 123.53 10 PRO H N 1
ATOM 10696 C CA . PRO F 1 35 ? 55.926 38.322 41.888 1.00 119.76 10 PRO H CA 1
ATOM 10697 C C . PRO F 1 35 ? 56.174 38.206 43.348 1.00 117.03 10 PRO H C 1
ATOM 10698 O O . PRO F 1 35 ? 55.414 37.537 43.980 1.00 112.78 10 PRO H O 1
ATOM 10702 N N . PHE F 1 36 ? 57.179 38.866 43.900 1.00 121.01 11 PHE H N 1
ATOM 10703 C CA . PHE F 1 36 ? 57.385 38.726 45.387 1.00 122.61 11 PHE H CA 1
ATOM 10704 C C . PHE F 1 36 ? 56.132 39.245 46.120 1.00 117.62 11 PHE H C 1
ATOM 10705 O O . PHE F 1 36 ? 55.673 38.688 47.077 1.00 115.29 11 PHE H O 1
ATOM 10713 N N . GLN F 1 37 ? 55.537 40.262 45.540 1.00 116.72 12 GLN H N 1
ATOM 10714 C CA . GLN F 1 37 ? 54.270 40.799 45.998 1.00 113.85 12 GLN H CA 1
ATOM 10715 C C . GLN F 1 37 ? 53.015 39.954 45.816 1.00 108.91 12 GLN H C 1
ATOM 10716 O O . GLN F 1 37 ? 52.160 39.944 46.696 1.00 107.74 12 GLN H O 1
ATOM 10722 N N . ILE F 1 38 ? 52.848 39.347 44.650 1.00 105.80 13 ILE H N 1
ATOM 10723 C CA . ILE F 1 38 ? 51.558 38.675 44.320 1.00 103.84 13 ILE H CA 1
ATOM 10724 C C . ILE F 1 38 ? 51.565 37.146 44.445 1.00 102.83 13 ILE H C 1
ATOM 10725 O O . ILE F 1 38 ? 50.518 36.536 44.580 1.00 102.54 13 ILE H O 1
ATOM 10730 N N . ASP F 1 39 ? 52.744 36.536 44.357 1.00 102.60 14 ASP H N 1
ATOM 10731 C CA . ASP F 1 39 ? 52.841 35.085 44.231 1.00 101.22 14 ASP H CA 1
ATOM 10732 C C . ASP F 1 39 ? 52.098 34.323 45.314 1.00 99.18 14 ASP H C 1
ATOM 10733 O O . ASP F 1 39 ? 51.364 33.397 45.017 1.00 97.71 14 ASP H O 1
ATOM 10738 N N . ASP F 1 40 ? 52.266 34.714 46.556 1.00 98.63 15 ASP H N 1
ATOM 10739 C CA . ASP F 1 40 ? 51.643 33.949 47.633 1.00 97.98 15 ASP H CA 1
ATOM 10740 C C . ASP F 1 40 ? 50.139 33.949 47.528 1.00 95.34 15 ASP H C 1
ATOM 10741 O O . ASP F 1 40 ? 49.514 32.941 47.821 1.00 94.99 15 ASP H O 1
ATOM 10746 N N . THR F 1 41 ? 49.587 35.089 47.123 1.00 94.75 16 THR H N 1
ATOM 10747 C CA . THR F 1 41 ? 48.125 35.298 46.979 1.00 93.66 16 THR H CA 1
ATOM 10748 C C . THR F 1 41 ? 47.572 34.469 45.848 1.00 93.41 16 THR H C 1
ATOM 10749 O O . THR F 1 41 ? 46.553 33.779 46.001 1.00 92.85 16 THR H O 1
ATOM 10753 N N . LEU F 1 42 ? 48.275 34.484 44.725 1.00 94.04 17 LEU H N 1
ATOM 10754 C CA . LEU F 1 42 ? 47.864 33.650 43.604 1.00 94.03 17 LEU H CA 1
ATOM 10755 C C . LEU F 1 42 ? 47.939 32.151 43.967 1.00 93.98 17 LEU H C 1
ATOM 10756 O O . LEU F 1 42 ? 47.095 31.372 43.531 1.00 93.56 17 LEU H O 1
ATOM 10761 N N . LYS F 1 43 ? 48.999 31.749 44.644 1.00 94.67 18 LYS H N 1
ATOM 10762 C CA . LYS F 1 43 ? 49.137 30.360 44.981 1.00 94.89 18 LYS H CA 1
ATOM 10763 C C . LYS F 1 43 ? 47.989 29.900 45.885 1.00 94.11 18 LYS H C 1
ATOM 10764 O O . LYS F 1 43 ? 47.369 28.861 45.652 1.00 93.86 18 LYS H O 1
ATOM 10770 N N . ALA F 1 44 ? 47.684 30.713 46.859 1.00 93.87 19 ALA H N 1
ATOM 10771 C CA . ALA F 1 44 ? 46.527 30.462 47.718 1.00 93.42 19 ALA H CA 1
ATOM 10772 C C . ALA F 1 44 ? 45.209 30.340 46.927 1.00 92.68 19 ALA H C 1
ATOM 10773 O O . ALA F 1 44 ? 44.395 29.468 47.183 1.00 92.61 19 ALA H O 1
ATOM 10775 N N . ALA F 1 45 ? 45.074 31.174 45.914 1.00 92.40 20 ALA H N 1
ATOM 10776 C CA . ALA F 1 45 ? 43.884 31.160 45.062 1.00 92.03 20 ALA H CA 1
ATOM 10777 C C . ALA F 1 45 ? 43.815 29.885 44.234 1.00 92.14 20 ALA H C 1
ATOM 10778 O O . ALA F 1 45 ? 42.713 29.324 44.016 1.00 91.97 20 ALA H O 1
ATOM 10780 N N . LEU F 1 46 ? 44.976 29.434 43.760 1.00 92.58 21 LEU H N 1
ATOM 10781 C CA . LEU F 1 46 ? 45.042 28.202 42.966 1.00 92.80 21 LEU H CA 1
ATOM 10782 C C . LEU F 1 46 ? 44.676 27.035 43.834 1.00 92.72 21 LEU H C 1
ATOM 10783 O O . LEU F 1 46 ? 43.967 26.134 43.402 1.00 92.61 21 LEU H O 1
ATOM 10788 N N . ARG F 1 47 ? 45.159 27.076 45.060 1.00 92.97 22 ARG H N 1
ATOM 10789 C CA . ARG F 1 47 ? 44.891 26.002 46.020 1.00 93.27 22 ARG H CA 1
ATOM 10790 C C . ARG F 1 47 ? 43.467 25.946 46.466 1.00 92.97 22 ARG H C 1
ATOM 10791 O O . ARG F 1 47 ? 42.967 24.896 46.828 1.00 93.27 22 ARG H O 1
ATOM 10799 N N . GLU F 1 48 ? 42.820 27.094 46.423 1.00 92.55 23 GLU H N 1
ATOM 10800 C CA . GLU F 1 48 ? 41.411 27.211 46.732 1.00 92.50 23 GLU H CA 1
ATOM 10801 C C . GLU F 1 48 ? 40.579 26.500 45.668 1.00 92.40 23 GLU H C 1
ATOM 10802 O O . GLU F 1 48 ? 39.609 25.845 46.006 1.00 92.75 23 GLU H O 1
ATOM 10808 N N . ASP F 1 49 ? 40.999 26.606 44.420 1.00 92.18 24 ASP H N 1
ATOM 10809 C CA . ASP F 1 49 ? 40.276 26.055 43.275 1.00 92.24 24 ASP H CA 1
ATOM 10810 C C . ASP F 1 49 ? 40.687 24.612 42.930 1.00 92.40 24 ASP H C 1
ATOM 10811 O O . ASP F 1 49 ? 40.047 23.960 42.133 1.00 92.54 24 ASP H O 1
ATOM 10816 N N . VAL F 1 50 ? 41.750 24.121 43.521 1.00 92.54 25 VAL H N 1
ATOM 10817 C CA . VAL F 1 50 ? 42.213 22.763 43.259 1.00 92.85 25 VAL H CA 1
ATOM 10818 C C . VAL F 1 50 ? 42.752 22.164 44.563 1.00 93.33 25 VAL H C 1
ATOM 10819 O O . VAL F 1 50 ? 43.821 22.444 44.995 1.00 93.62 25 VAL H O 1
ATOM 10823 N N . HIS F 1 51 ? 41.988 21.280 45.148 1.00 93.66 26 HIS H N 1
ATOM 10824 C CA . HIS F 1 51 ? 42.334 20.738 46.433 1.00 94.44 26 HIS H CA 1
ATOM 10825 C C . HIS F 1 51 ? 43.076 19.413 46.283 1.00 95.06 26 HIS H C 1
ATOM 10826 O O . HIS F 1 51 ? 43.912 19.066 47.101 1.00 95.92 26 HIS H O 1
ATOM 10833 N N . SER F 1 52 ? 42.687 18.652 45.300 1.00 94.82 27 SER H N 1
ATOM 10834 C CA . SER F 1 52 ? 43.354 17.389 44.977 1.00 95.37 27 SER H CA 1
ATOM 10835 C C . SER F 1 52 ? 43.824 17.487 43.546 1.00 94.91 27 SER H C 1
ATOM 10836 O O . SER F 1 52 ? 44.956 17.742 43.304 1.00 95.20 27 SER H O 1
ATOM 10839 N N . GLU F 1 53 ? 42.881 17.356 42.620 1.00 94.42 28 GLU H N 1
ATOM 10840 C CA . GLU F 1 53 ? 43.152 17.584 41.227 1.00 94.19 28 GLU H CA 1
ATOM 10841 C C . GLU F 1 53 ? 41.974 18.217 40.480 1.00 93.73 28 GLU H C 1
ATOM 10842 O O . GLU F 1 53 ? 40.834 18.230 40.973 1.00 93.62 28 GLU H O 1
ATOM 10848 N N . ASP F 1 54 ? 42.249 18.654 39.252 1.00 93.76 29 ASP H N 1
ATOM 10849 C CA . ASP F 1 54 ? 41.197 19.083 38.330 1.00 93.72 29 ASP H CA 1
ATOM 10850 C C . ASP F 1 54 ? 40.695 17.856 37.543 1.00 94.06 29 ASP H C 1
ATOM 10851 O O . ASP F 1 54 ? 41.172 17.572 36.456 1.00 94.48 29 ASP H O 1
ATOM 10856 N N . TYR F 1 55 ? 39.731 17.132 38.116 1.00 94.05 30 TYR H N 1
ATOM 10857 C CA . TYR F 1 55 ? 39.217 15.872 37.544 1.00 94.42 30 TYR H CA 1
ATOM 10858 C C . TYR F 1 55 ? 38.701 16.054 36.104 1.00 94.84 30 TYR H C 1
ATOM 10859 O O . TYR F 1 55 ? 38.989 15.251 35.206 1.00 95.23 30 TYR H O 1
ATOM 10868 N N . SER F 1 56 ? 37.942 17.135 35.910 1.00 94.94 31 SER H N 1
ATOM 10869 C CA . SER F 1 56 ? 37.267 17.389 34.614 1.00 95.79 31 SER H CA 1
ATOM 10870 C C . SER F 1 56 ? 38.334 17.541 33.507 1.00 96.61 31 SER H C 1
ATOM 10871 O O . SER F 1 56 ? 38.228 16.968 32.430 1.00 97.12 31 SER H O 1
ATOM 10874 N N . THR F 1 57 ? 39.421 18.212 33.830 1.00 96.82 32 THR H N 1
ATOM 10875 C CA . THR F 1 57 ? 40.489 18.372 32.853 1.00 98.32 32 THR H CA 1
ATOM 10876 C C . THR F 1 57 ? 41.366 17.143 32.701 1.00 98.60 32 THR H C 1
ATOM 10877 O O . THR F 1 57 ? 41.705 16.772 31.606 1.00 99.98 32 THR H O 1
ATOM 10881 N N . ASN F 1 58 ? 41.734 16.520 33.802 1.00 97.87 33 ASN H N 1
ATOM 10882 C CA . ASN F 1 58 ? 42.565 15.317 33.768 1.00 97.92 33 ASN H CA 1
ATOM 10883 C C . ASN F 1 58 ? 41.919 14.138 33.086 1.00 99.42 33 ASN H C 1
ATOM 10884 O O . ASN F 1 58 ? 42.601 13.316 32.484 1.00 101.84 33 ASN H O 1
ATOM 10889 N N . ALA F 1 59 ? 40.606 14.071 33.133 1.00 99.71 34 ALA H N 1
ATOM 10890 C CA . ALA F 1 59 ? 39.845 13.067 32.370 1.00 101.04 34 ALA H CA 1
ATOM 10891 C C . ALA F 1 59 ? 40.022 13.196 30.851 1.00 102.40 34 ALA H C 1
ATOM 10892 O O . ALA F 1 59 ? 40.029 12.238 30.125 1.00 103.66 34 ALA H O 1
ATOM 10894 N N . ILE F 1 60 ? 40.148 14.417 30.405 1.00 103.53 35 ILE H N 1
ATOM 10895 C CA . ILE F 1 60 ? 40.326 14.794 28.993 1.00 105.75 35 ILE H CA 1
ATOM 10896 C C . ILE F 1 60 ? 41.730 14.635 28.507 1.00 105.77 35 ILE H C 1
ATOM 10897 O O . ILE F 1 60 ? 41.993 14.722 27.343 1.00 105.64 35 ILE H O 1
ATOM 10902 N N . PHE F 1 61 ? 42.647 14.351 29.418 1.00 106.39 36 PHE H N 1
ATOM 10903 C CA . PHE F 1 61 ? 44.097 14.280 29.081 1.00 109.21 36 PHE H CA 1
ATOM 10904 C C . PHE F 1 61 ? 44.451 13.241 28.054 1.00 107.93 36 PHE H C 1
ATOM 10905 O O . PHE F 1 61 ? 43.926 12.158 28.110 1.00 108.38 36 PHE H O 1
ATOM 10913 N N . ASP F 1 62 ? 45.349 13.585 27.137 1.00 103.07 37 ASP H N 1
ATOM 10914 C CA . ASP F 1 62 ? 45.768 12.701 26.081 1.00 102.32 37 ASP H CA 1
ATOM 10915 C C . ASP F 1 62 ? 47.170 13.119 25.605 1.00 101.88 37 ASP H C 1
ATOM 10916 O O . ASP F 1 62 ? 47.807 13.997 26.207 1.00 101.56 37 ASP H O 1
ATOM 10921 N N . HIS F 1 63 ? 47.635 12.526 24.502 1.00 102.17 38 HIS H N 1
ATOM 10922 C CA . HIS F 1 63 ? 48.992 12.689 24.058 1.00 101.78 38 HIS H CA 1
ATOM 10923 C C . HIS F 1 63 ? 49.135 13.787 23.053 1.00 101.87 38 HIS H C 1
ATOM 10924 O O . HIS F 1 63 ? 50.161 13.903 22.429 1.00 103.33 38 HIS H O 1
ATOM 10931 N N . HIS F 1 64 ? 48.137 14.635 22.897 1.00 101.53 39 HIS H N 1
ATOM 10932 C CA . HIS F 1 64 ? 48.329 15.867 22.163 1.00 102.23 39 HIS H CA 1
ATOM 10933 C C . HIS F 1 64 ? 49.441 16.694 22.717 1.00 102.06 39 HIS H C 1
ATOM 10934 O O . HIS F 1 64 ? 49.909 16.508 23.810 1.00 101.70 39 HIS H O 1
ATOM 10941 N N . GLY F 1 65 ? 49.827 17.684 21.941 1.00 103.32 40 GLY H N 1
ATOM 10942 C CA . GLY F 1 65 ? 50.810 18.646 22.333 1.00 103.09 40 GLY H CA 1
ATOM 10943 C C . GLY F 1 65 ? 50.196 19.890 22.877 1.00 103.25 40 GLY H C 1
ATOM 10944 O O . GLY F 1 65 ? 49.097 19.977 23.417 1.00 103.16 40 GLY H O 1
ATOM 10945 N N . GLN F 1 66 ? 51.019 20.896 22.769 1.00 106.35 41 GLN H N 1
ATOM 10946 C CA . GLN F 1 66 ? 50.686 22.282 23.138 1.00 107.17 41 GLN H CA 1
ATOM 10947 C C . GLN F 1 66 ? 49.385 22.688 22.505 1.00 105.58 41 GLN H C 1
ATOM 10948 O O . GLN F 1 66 ? 49.012 22.191 21.434 1.00 105.57 41 GLN H O 1
ATOM 10954 N N . ALA F 1 67 ? 48.711 23.597 23.175 1.00 103.47 42 ALA H N 1
ATOM 10955 C CA . ALA F 1 67 ? 47.447 24.164 22.715 1.00 102.88 42 ALA H CA 1
ATOM 10956 C C . ALA F 1 67 ? 47.472 25.664 22.863 1.00 102.68 42 ALA H C 1
ATOM 10957 O O . ALA F 1 67 ? 48.296 26.223 23.540 1.00 102.19 42 ALA H O 1
ATOM 10959 N N . LYS F 1 68 ? 46.575 26.305 22.155 1.00 104.17 43 LYS H N 1
ATOM 10960 C CA . LYS F 1 68 ? 46.422 27.766 22.196 1.00 104.33 43 LYS H CA 1
ATOM 10961 C C . LYS F 1 68 ? 44.976 28.112 22.525 1.00 102.48 43 LYS H C 1
ATOM 10962 O O . LYS F 1 68 ? 44.057 27.475 22.024 1.00 102.19 43 LYS H O 1
ATOM 10968 N N . VAL F 1 69 ? 44.808 29.104 23.374 1.00 100.75 44 VAL H N 1
ATOM 10969 C CA . VAL F 1 69 ? 43.489 29.571 23.759 1.00 100.13 44 VAL H CA 1
ATOM 10970 C C . VAL F 1 69 ? 43.578 31.078 23.795 1.00 99.21 44 VAL H C 1
ATOM 10971 O O . VAL F 1 69 ? 44.637 31.671 24.053 1.00 98.40 44 VAL H O 1
ATOM 10975 N N . SER F 1 70 ? 42.465 31.700 23.442 1.00 99.22 45 SER H N 1
ATOM 10976 C CA . SER F 1 70 ? 42.416 33.156 23.299 1.00 98.88 45 SER H CA 1
ATOM 10977 C C . SER F 1 70 ? 41.646 33.825 24.410 1.00 97.21 45 SER H C 1
ATOM 10978 O O . SER F 1 70 ? 40.591 33.353 24.829 1.00 97.18 45 SER H O 1
ATOM 10981 N N . LEU F 1 71 ? 42.204 34.932 24.875 1.00 96.95 46 LEU H N 1
ATOM 10982 C CA . LEU F 1 71 ? 41.533 35.763 25.870 1.00 96.58 46 LEU H CA 1
ATOM 10983 C C . LEU F 1 71 ? 40.845 36.906 25.154 1.00 97.42 46 LEU H C 1
ATOM 10984 O O . LEU F 1 71 ? 41.493 37.725 24.523 1.00 98.16 46 LEU H O 1
ATOM 10989 N N . PHE F 1 72 ? 39.536 36.945 25.279 1.00 99.41 47 PHE H N 1
ATOM 10990 C CA . PHE F 1 72 ? 38.700 37.981 24.659 1.00 101.79 47 PHE H CA 1
ATOM 10991 C C . PHE F 1 72 ? 38.088 38.905 25.686 1.00 102.58 47 PHE H C 1
ATOM 10992 O O . PHE F 1 72 ? 37.540 38.457 26.700 1.00 101.96 47 PHE H O 1
ATOM 11000 N N . ALA F 1 73 ? 38.151 40.191 25.400 1.00 104.89 48 ALA H N 1
ATOM 11001 C CA . ALA F 1 73 ? 37.328 41.159 26.128 1.00 107.00 48 ALA H CA 1
ATOM 11002 C C . ALA F 1 73 ? 35.905 40.995 25.671 1.00 109.74 48 ALA H C 1
ATOM 11003 O O . ALA F 1 73 ? 35.643 40.846 24.500 1.00 111.35 48 ALA H O 1
ATOM 11005 N N . LYS F 1 74 ? 34.973 40.981 26.583 1.00 113.82 49 LYS H N 1
ATOM 11006 C CA . LYS F 1 74 ? 33.570 40.837 26.186 1.00 121.12 49 LYS H CA 1
ATOM 11007 C C . LYS F 1 74 ? 32.701 42.050 26.514 1.00 125.64 49 LYS H C 1
ATOM 11008 O O . LYS F 1 74 ? 31.486 41.992 26.452 1.00 129.46 49 LYS H O 1
ATOM 11014 N N . GLU F 1 75 ? 33.341 43.130 26.916 1.00 126.77 50 GLU H N 1
ATOM 11015 C CA . GLU F 1 75 ? 32.661 44.259 27.498 1.00 125.60 50 GLU H CA 1
ATOM 11016 C C . GLU F 1 75 ? 33.641 45.409 27.452 1.00 125.82 50 GLU H C 1
ATOM 11017 O O . GLU F 1 75 ? 34.834 45.245 27.654 1.00 129.36 50 GLU H O 1
ATOM 11023 N N . ALA F 1 76 ? 33.129 46.589 27.195 1.00 125.49 51 ALA H N 1
ATOM 11024 C CA . ALA F 1 76 ? 33.984 47.770 27.046 1.00 122.24 51 ALA H CA 1
ATOM 11025 C C . ALA F 1 76 ? 34.377 48.330 28.422 1.00 118.60 51 ALA H C 1
ATOM 11026 O O . ALA F 1 76 ? 33.560 48.383 29.369 1.00 118.46 51 ALA H O 1
ATOM 11028 N N . GLY F 1 77 ? 35.624 48.755 28.516 1.00 113.62 52 GLY H N 1
ATOM 11029 C CA . GLY F 1 77 ? 36.121 49.354 29.732 1.00 110.96 52 GLY H CA 1
ATOM 11030 C C . GLY F 1 77 ? 37.619 49.527 29.690 1.00 108.59 52 GLY H C 1
ATOM 11031 O O . GLY F 1 77 ? 38.197 49.762 28.653 1.00 107.10 52 GLY H O 1
ATOM 11032 N N . VAL F 1 78 ? 38.235 49.401 30.861 1.00 107.15 53 VAL H N 1
ATOM 11033 C CA . VAL F 1 78 ? 39.686 49.579 30.994 1.00 105.95 53 VAL H CA 1
ATOM 11034 C C . VAL F 1 78 ? 40.344 48.310 31.470 1.00 103.69 53 VAL H C 1
ATOM 11035 O O . VAL F 1 78 ? 39.858 47.656 32.356 1.00 103.29 53 VAL H O 1
ATOM 11039 N N . LEU F 1 79 ? 41.463 48.001 30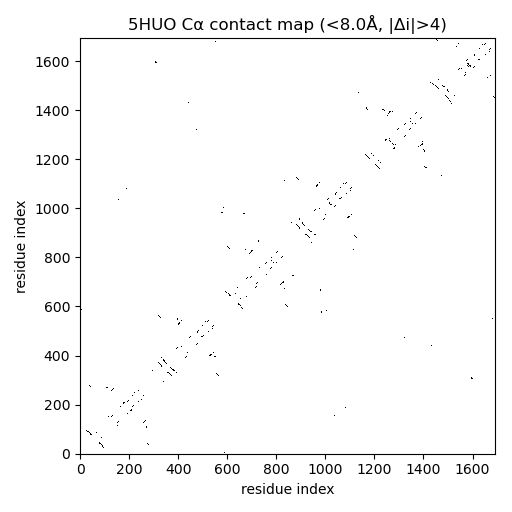.875 1.00 103.73 54 LEU H N 1
ATOM 11040 C CA . LEU F 1 79 ? 42.199 46.746 31.173 1.00 104.09 54 LEU H CA 1
ATOM 11041 C C . LEU F 1 79 ? 43.116 46.918 32.368 1.00 101.11 54 LEU H C 1
ATOM 11042 O O . LEU F 1 79 ? 43.964 47.811 32.362 1.00 101.10 54 LEU H O 1
ATOM 11047 N N . ALA F 1 80 ? 42.942 46.056 33.353 1.00 98.18 55 ALA H N 1
ATOM 11048 C CA . ALA F 1 80 ? 43.836 46.046 34.527 1.00 97.83 55 ALA H CA 1
ATOM 11049 C C . ALA F 1 80 ? 44.010 44.641 35.060 1.00 95.71 55 ALA H C 1
ATOM 11050 O O . ALA F 1 80 ? 43.086 43.857 35.093 1.00 94.46 55 ALA H O 1
ATOM 11052 N N . GLY F 1 81 ? 45.221 44.355 35.474 1.00 95.29 56 GLY H N 1
ATOM 11053 C CA . GLY F 1 81 ? 45.597 43.011 35.978 1.00 94.40 56 GLY H CA 1
ATOM 11054 C C . GLY F 1 81 ? 46.069 41.987 34.944 1.00 93.41 56 GLY H C 1
ATOM 11055 O O . GLY F 1 81 ? 46.128 40.821 35.211 1.00 93.22 56 GLY H O 1
ATOM 11056 N N . LEU F 1 82 ? 46.525 42.449 33.809 1.00 93.90 57 LEU H N 1
ATOM 11057 C CA . LEU F 1 82 ? 47.019 41.543 32.762 1.00 94.20 57 LEU H CA 1
ATOM 11058 C C . LEU F 1 82 ? 48.211 40.678 33.186 1.00 94.24 57 LEU H C 1
ATOM 11059 O O . LEU F 1 82 ? 48.251 39.513 32.883 1.00 94.17 57 LEU H O 1
ATOM 11064 N N . THR F 1 83 ? 49.176 41.254 33.865 1.00 94.49 58 THR H N 1
ATOM 11065 C CA . THR F 1 83 ? 50.357 40.502 34.253 1.00 94.79 58 THR H CA 1
ATOM 11066 C C . THR F 1 83 ? 50.041 39.645 35.443 1.00 94.29 58 THR H C 1
ATOM 11067 O O . THR F 1 83 ? 50.665 38.574 35.646 1.00 94.47 58 THR H O 1
ATOM 11071 N N . VAL F 1 84 ? 49.022 40.026 36.188 1.00 93.77 59 VAL H N 1
ATOM 11072 C CA . VAL F 1 84 ? 48.510 39.145 37.252 1.00 93.46 59 VAL H CA 1
ATOM 11073 C C . VAL F 1 84 ? 47.891 37.904 36.621 1.00 93.28 59 VAL H C 1
ATOM 11074 O O . VAL F 1 84 ? 48.139 36.777 37.040 1.00 93.36 59 VAL H O 1
ATOM 11078 N N . PHE F 1 85 ? 47.030 38.147 35.650 1.00 93.15 60 PHE H N 1
ATOM 11079 C CA . PHE F 1 85 ? 46.416 37.075 34.867 1.00 93.12 60 PHE H CA 1
ATOM 11080 C C . PHE F 1 85 ? 47.473 36.067 34.377 1.00 93.38 60 PHE H C 1
ATOM 11081 O O . PHE F 1 85 ? 47.338 34.871 34.514 1.00 93.36 60 PHE H O 1
ATOM 11089 N N . GLN F 1 86 ? 48.517 36.622 33.793 1.00 93.78 61 GLN H N 1
ATOM 11090 C CA . GLN F 1 86 ? 49.581 35.836 33.198 1.00 94.26 61 GLN H CA 1
ATOM 11091 C C . GLN F 1 86 ? 50.314 35.006 34.257 1.00 94.38 61 GLN H C 1
ATOM 11092 O O . GLN F 1 86 ? 50.658 33.835 34.020 1.00 94.59 61 GLN H O 1
ATOM 11098 N N . ARG F 1 87 ? 50.521 35.606 35.408 1.00 94.36 62 ARG H N 1
ATOM 11099 C CA . ARG F 1 87 ? 51.308 34.987 36.460 1.00 94.74 62 ARG H CA 1
ATOM 11100 C C . ARG F 1 87 ? 50.633 33.734 37.051 1.00 94.51 62 ARG H C 1
ATOM 11101 O O . ARG F 1 87 ? 51.291 32.788 37.459 1.00 94.98 62 ARG H O 1
ATOM 11109 N N . VAL F 1 88 ? 49.328 33.719 37.074 1.00 93.98 63 VAL H N 1
ATOM 11110 C CA . VAL F 1 88 ? 48.618 32.541 37.521 1.00 93.95 63 VAL H CA 1
ATOM 11111 C C . VAL F 1 88 ? 49.054 31.312 36.732 1.00 94.19 63 VAL H C 1
ATOM 11112 O O . VAL F 1 88 ? 49.278 30.230 37.319 1.00 94.84 63 VAL H O 1
ATOM 11116 N N . PHE F 1 89 ? 49.154 31.458 35.408 1.00 94.12 64 PHE H N 1
ATOM 11117 C CA . PHE F 1 89 ? 49.586 30.354 34.517 1.00 94.41 64 PHE H CA 1
ATOM 11118 C C . PHE F 1 89 ? 51.046 29.980 34.754 1.00 95.08 64 PHE H C 1
ATOM 11119 O O . PHE F 1 89 ? 51.388 28.823 34.878 1.00 95.43 64 PHE H O 1
ATOM 11127 N N . THR F 1 90 ? 51.869 30.978 34.894 1.00 95.36 65 THR H N 1
ATOM 11128 C CA . THR F 1 90 ? 53.303 30.825 35.010 1.00 97.40 65 THR H CA 1
ATOM 11129 C C . THR F 1 90 ? 53.814 30.204 36.319 1.00 100.91 65 THR H C 1
ATOM 11130 O O . THR F 1 90 ? 54.795 29.483 36.323 1.00 103.37 65 THR H O 1
ATOM 11134 N N . LEU F 1 91 ? 53.151 30.466 37.425 1.00 104.78 66 LEU H N 1
ATOM 11135 C CA . LEU F 1 91 ? 53.415 29.727 38.666 1.00 109.86 66 LEU H CA 1
ATOM 11136 C C . LEU F 1 91 ? 53.121 28.235 38.561 1.00 116.04 66 LEU H C 1
ATOM 11137 O O . LEU F 1 91 ? 53.678 27.405 39.248 1.00 118.72 66 LEU H O 1
ATOM 11142 N N . PHE F 1 92 ? 52.079 27.925 37.805 1.00 122.42 67 PHE H N 1
ATOM 11143 C CA . PHE F 1 92 ? 51.572 26.546 37.705 1.00 125.22 67 PHE H CA 1
ATOM 11144 C C . PHE F 1 92 ? 52.587 25.713 36.837 1.00 121.45 67 PHE H C 1
ATOM 11145 O O . PHE F 1 92 ? 53.201 24.771 37.314 1.00 121.54 67 PHE H O 1
ATOM 11153 N N . ASP F 1 93 ? 52.833 26.210 35.636 1.00 116.56 68 ASP H N 1
ATOM 11154 C CA . ASP F 1 93 ? 53.391 25.467 34.555 1.00 116.37 68 ASP H CA 1
ATOM 11155 C C . ASP F 1 93 ? 54.152 26.382 33.576 1.00 112.22 68 ASP H C 1
ATOM 11156 O O . ASP F 1 93 ? 54.218 27.559 33.759 1.00 108.18 68 ASP H O 1
ATOM 11161 N N . GLU F 1 94 ? 54.705 25.774 32.529 1.00 111.86 69 GLU H N 1
ATOM 11162 C CA . GLU F 1 94 ? 55.397 26.469 31.466 1.00 113.47 69 GLU H CA 1
ATOM 11163 C C . GLU F 1 94 ? 54.389 26.924 30.440 1.00 107.69 69 GLU H C 1
ATOM 11164 O O . GLU F 1 94 ? 53.801 26.138 29.734 1.00 108.21 69 GLU H O 1
ATOM 11170 N N . VAL F 1 95 ? 54.170 28.202 30.402 1.00 103.85 70 VAL H N 1
ATOM 11171 C CA . VAL F 1 95 ? 53.142 28.763 29.563 1.00 101.70 70 VAL H CA 1
ATOM 11172 C C . VAL F 1 95 ? 53.676 30.041 28.957 1.00 100.88 70 VAL H C 1
ATOM 11173 O O . VAL F 1 95 ? 54.338 30.819 29.616 1.00 101.74 70 VAL H O 1
ATOM 11177 N N . THR F 1 96 ? 53.430 30.223 27.678 1.00 100.36 71 THR H N 1
ATOM 11178 C CA . THR F 1 96 ? 53.909 31.398 26.946 1.00 100.69 71 THR H CA 1
ATOM 11179 C C . THR F 1 96 ? 52.723 32.152 26.413 1.00 100.14 71 THR H C 1
ATOM 11180 O O . THR F 1 96 ? 51.607 31.644 26.377 1.00 99.02 71 THR H O 1
ATOM 11184 N N . PHE F 1 97 ? 52.980 33.393 26.031 1.00 101.20 72 PHE H N 1
ATOM 11185 C CA . PHE F 1 97 ? 51.900 34.269 25.596 1.00 101.48 72 PHE H CA 1
ATOM 11186 C C . PHE F 1 97 ? 52.229 34.966 24.308 1.00 103.70 72 PHE H C 1
ATOM 11187 O O . PHE F 1 97 ? 53.355 35.185 24.008 1.00 103.86 72 PHE H O 1
ATOM 11195 N N . GLN F 1 98 ? 51.192 35.300 23.577 1.00 105.82 73 GLN H N 1
ATOM 11196 C CA . GLN F 1 98 ? 51.303 36.138 22.421 1.00 109.16 73 GLN H CA 1
ATOM 11197 C C . GLN F 1 98 ? 50.336 37.282 22.586 1.00 108.75 73 GLN H C 1
ATOM 11198 O O . GLN F 1 98 ? 49.214 37.070 23.008 1.00 106.37 73 GLN H O 1
ATOM 11204 N N . ASN F 1 99 ? 50.804 38.497 22.302 1.00 110.16 74 ASN H N 1
ATOM 11205 C CA . ASN F 1 99 ? 50.006 39.697 22.462 1.00 110.48 74 ASN H CA 1
ATOM 11206 C C . ASN F 1 99 ? 50.002 40.465 21.152 1.00 114.76 74 ASN H C 1
ATOM 11207 O O . ASN F 1 99 ? 50.703 41.464 21.010 1.00 115.82 74 ASN H O 1
ATOM 11212 N N . PRO F 1 100 ? 49.225 39.999 20.174 1.00 117.73 75 PRO H N 1
ATOM 11213 C CA . PRO F 1 100 ? 49.155 40.555 18.845 1.00 121.20 75 PRO H CA 1
ATOM 11214 C C . PRO F 1 100 ? 48.971 42.058 18.794 1.00 123.13 75 PRO H C 1
ATOM 11215 O O . PRO F 1 100 ? 49.550 42.689 17.944 1.00 125.27 75 PRO H O 1
ATOM 11219 N N . HIS F 1 101 ? 48.157 42.604 19.689 1.00 124.17 76 HIS H N 1
ATOM 11220 C CA . HIS F 1 101 ? 47.807 44.038 19.678 1.00 125.15 76 HIS H CA 1
ATOM 11221 C C . HIS F 1 101 ? 48.534 44.870 20.722 1.00 124.33 76 HIS H C 1
ATOM 11222 O O . HIS F 1 101 ? 48.226 46.031 20.929 1.00 124.47 76 HIS H O 1
ATOM 11229 N N . GLN F 1 102 ? 49.539 44.276 21.351 1.00 126.27 77 GLN H N 1
ATOM 11230 C CA . GLN F 1 102 ? 50.383 44.960 22.347 1.00 125.92 77 GLN H CA 1
ATOM 11231 C C . GLN F 1 102 ? 49.606 45.586 23.480 1.00 119.24 77 GLN H C 1
ATOM 11232 O O . GLN F 1 102 ? 49.893 46.698 23.887 1.00 119.51 77 GLN H O 1
ATOM 11238 N N . PHE F 1 103 ? 48.575 44.895 23.930 1.00 114.57 78 PHE H N 1
ATOM 11239 C CA . PHE F 1 103 ? 47.708 45.407 25.006 1.00 112.21 78 PHE H CA 1
ATOM 11240 C C . PHE F 1 103 ? 48.464 45.521 26.314 1.00 111.85 78 PHE H C 1
ATOM 11241 O O . PHE F 1 103 ? 49.295 44.680 26.635 1.00 113.92 78 PHE H O 1
ATOM 11249 N N . LYS F 1 104 ? 48.181 46.554 27.074 1.00 112.26 79 LYS H N 1
ATOM 11250 C CA . LYS F 1 104 ? 48.717 46.659 28.434 1.00 112.40 79 LYS H CA 1
ATOM 11251 C C . LYS F 1 104 ? 47.748 47.316 29.386 1.00 110.00 79 LYS H C 1
ATOM 11252 O O . LYS F 1 104 ? 46.784 47.973 28.972 1.00 107.12 79 LYS H O 1
ATOM 11258 N N . ASP F 1 105 ? 48.027 47.150 30.681 1.00 107.12 80 ASP H N 1
ATOM 11259 C CA . ASP F 1 105 ? 47.157 47.729 31.704 1.00 104.20 80 ASP H CA 1
ATOM 11260 C C . ASP F 1 105 ? 47.029 49.215 31.436 1.00 105.14 80 ASP H C 1
ATOM 11261 O O . ASP F 1 105 ? 48.008 49.886 31.149 1.00 104.75 80 ASP H O 1
ATOM 11266 N N . GLY F 1 106 ? 45.795 49.695 31.512 1.00 105.68 81 GLY H N 1
ATOM 11267 C CA . GLY F 1 106 ? 45.454 51.109 31.215 1.00 107.40 81 GLY H CA 1
ATOM 11268 C C . GLY F 1 106 ? 44.789 51.361 29.867 1.00 109.28 81 GLY H C 1
ATOM 11269 O O . GLY F 1 106 ? 44.044 52.308 29.733 1.00 112.07 81 GLY H O 1
ATOM 11270 N N . ASP F 1 107 ? 45.003 50.465 28.926 1.00 110.74 82 ASP H N 1
ATOM 11271 C CA . ASP F 1 107 ? 44.388 50.537 27.628 1.00 113.48 82 ASP H CA 1
ATOM 11272 C C . ASP F 1 107 ? 42.896 50.331 27.661 1.00 115.60 82 ASP H C 1
ATOM 11273 O O . ASP F 1 107 ? 42.362 49.588 28.457 1.00 112.20 82 ASP H O 1
ATOM 11278 N N . ARG F 1 108 ? 42.222 50.959 26.714 1.00 122.70 83 ARG H N 1
ATOM 11279 C CA . ARG F 1 108 ? 40.768 50.831 26.609 1.00 127.10 83 ARG H CA 1
ATOM 11280 C C . ARG F 1 108 ? 40.449 49.543 25.877 1.00 121.39 83 ARG H C 1
ATOM 11281 O O . ARG F 1 108 ? 41.152 49.163 25.005 1.00 120.55 83 ARG H O 1
ATOM 11289 N N . LEU F 1 109 ? 39.347 48.933 26.247 1.00 118.14 84 LEU H N 1
ATOM 11290 C CA . LEU F 1 109 ? 38.885 47.722 25.647 1.00 117.08 84 LEU H CA 1
ATOM 11291 C C . LEU F 1 109 ? 37.559 47.919 24.979 1.00 120.12 84 LEU H C 1
ATOM 11292 O O . LEU F 1 109 ? 36.672 48.634 25.482 1.00 124.25 84 LEU H O 1
ATOM 11297 N N . THR F 1 110 ? 37.379 47.172 23.900 1.00 122.39 85 THR H N 1
ATOM 11298 C CA . THR F 1 110 ? 36.076 47.041 23.234 1.00 126.41 85 THR H CA 1
ATOM 11299 C C . THR F 1 110 ? 35.744 45.574 23.003 1.00 124.55 85 THR H C 1
ATOM 11300 O O . THR F 1 110 ? 36.627 44.780 22.794 1.00 126.74 85 THR H O 1
ATOM 11304 N N . SER F 1 111 ? 34.478 45.207 23.120 1.00 123.84 86 SER H N 1
ATOM 11305 C CA . SER F 1 111 ? 34.099 43.807 23.020 1.00 124.17 86 SER H CA 1
ATOM 11306 C C . SER F 1 111 ? 34.530 43.164 21.716 1.00 124.43 86 SER H C 1
ATOM 11307 O O . SER F 1 111 ? 34.462 43.759 20.651 1.00 128.13 86 SER H O 1
ATOM 11310 N N . GLY F 1 112 ? 34.998 41.930 21.883 1.00 121.64 87 GLY H N 1
ATOM 11311 C CA . GLY F 1 112 ? 35.494 41.117 20.819 1.00 120.08 87 GLY H CA 1
ATOM 11312 C C . GLY F 1 112 ? 36.975 41.261 20.640 1.00 117.77 87 GLY H C 1
ATOM 11313 O O . GLY F 1 112 ? 37.536 40.610 19.751 1.00 117.74 87 GLY H O 1
ATOM 11314 N N . ASP F 1 113 ? 37.600 42.096 21.459 1.00 115.84 88 ASP H N 1
ATOM 11315 C CA . ASP F 1 113 ? 39.036 42.349 21.361 1.00 115.94 88 ASP H CA 1
ATOM 11316 C C . ASP F 1 113 ? 39.848 41.175 21.806 1.00 113.71 88 ASP H C 1
ATOM 11317 O O . ASP F 1 113 ? 39.547 40.567 22.826 1.00 112.36 88 ASP H O 1
ATOM 11322 N N . LEU F 1 114 ? 40.886 40.871 21.040 1.00 112.72 89 LEU H N 1
ATOM 11323 C CA . LEU F 1 114 ? 41.781 39.775 21.365 1.00 110.95 89 LEU H CA 1
ATOM 11324 C C . LEU F 1 114 ? 42.938 40.311 22.209 1.00 108.94 89 LEU H C 1
ATOM 11325 O O . LEU F 1 114 ? 43.891 40.922 21.713 1.00 111.63 89 LEU H O 1
ATOM 11330 N N . VAL F 1 115 ? 42.831 40.112 23.504 1.00 105.95 90 VAL H N 1
ATOM 11331 C CA . VAL F 1 115 ? 43.760 40.700 24.446 1.00 104.18 90 VAL H CA 1
ATOM 11332 C C . VAL F 1 115 ? 45.043 39.892 24.491 1.00 104.64 90 VAL H C 1
ATOM 11333 O O . VAL F 1 115 ? 46.143 40.460 24.508 1.00 105.28 90 VAL H O 1
ATOM 11337 N N . LEU F 1 116 ? 44.889 38.579 24.534 1.00 103.42 91 LEU H N 1
ATOM 11338 C CA . LEU F 1 116 ? 46.009 37.703 24.630 1.00 103.52 91 LEU H CA 1
ATOM 11339 C C . LEU F 1 116 ? 45.728 36.342 24.040 1.00 104.63 91 LEU H C 1
ATOM 11340 O O . LEU F 1 116 ? 44.597 35.870 24.044 1.00 103.72 91 LEU H O 1
ATOM 11345 N N . GLU F 1 117 ? 46.817 35.699 23.593 1.00 104.51 92 GLU H N 1
ATOM 11346 C CA . GLU F 1 117 ? 46.785 34.297 23.277 1.00 104.19 92 GLU H CA 1
ATOM 11347 C C . GLU F 1 117 ? 47.657 33.593 24.275 1.00 101.05 92 GLU H C 1
ATOM 11348 O O . GLU F 1 117 ? 48.733 34.094 24.600 1.00 100.90 92 GLU H O 1
ATOM 11354 N N . ILE F 1 118 ? 47.128 32.487 24.834 1.00 97.54 93 ILE H N 1
ATOM 11355 C CA . ILE F 1 118 ? 47.822 31.706 25.844 1.00 96.13 93 ILE H CA 1
ATOM 11356 C C . ILE F 1 118 ? 48.201 30.347 25.280 1.00 96.43 93 ILE H C 1
ATOM 11357 O O . ILE F 1 118 ? 47.371 29.640 24.807 1.00 96.45 93 ILE H O 1
ATOM 11362 N N . ILE F 1 119 ? 49.488 30.037 25.330 1.00 96.79 94 ILE H N 1
ATOM 11363 C CA . ILE F 1 119 ? 50.014 28.850 24.747 1.00 97.22 94 ILE H CA 1
ATOM 11364 C C . ILE F 1 119 ? 50.668 27.995 25.795 1.00 96.96 94 ILE H C 1
ATOM 11365 O O . ILE F 1 119 ? 51.623 28.364 26.424 1.00 97.14 94 ILE H O 1
ATOM 11370 N N . GLY F 1 120 ? 50.197 26.768 25.853 1.00 96.74 95 GLY H N 1
ATOM 11371 C CA . GLY F 1 120 ? 50.786 25.750 26.716 1.00 96.71 95 GLY H CA 1
ATOM 11372 C C . GLY F 1 120 ? 49.947 24.456 26.714 1.00 96.50 95 GLY H C 1
ATOM 11373 O O . GLY F 1 120 ? 49.129 24.233 25.845 1.00 96.55 95 GLY H O 1
ATOM 11374 N N . SER F 1 121 ? 50.240 23.578 27.650 1.00 96.47 96 SER H N 1
ATOM 11375 C CA . SER F 1 121 ? 49.577 22.297 27.647 1.00 96.48 96 SER H CA 1
ATOM 11376 C C . SER F 1 121 ? 48.139 22.539 28.039 1.00 95.98 96 SER H C 1
ATOM 11377 O O . SER F 1 121 ? 47.823 23.394 28.829 1.00 95.61 96 SER H O 1
ATOM 11380 N N . VAL F 1 122 ? 47.274 21.727 27.486 1.00 98.22 97 VAL H N 1
ATOM 11381 C CA . VAL F 1 122 ? 45.845 21.873 27.718 1.00 99.12 97 VAL H CA 1
ATOM 11382 C C . VAL F 1 122 ? 45.505 21.853 29.196 1.00 99.15 97 VAL H C 1
ATOM 11383 O O . VAL F 1 122 ? 44.668 22.591 29.666 1.00 97.80 97 VAL H O 1
ATOM 11387 N N . ARG F 1 123 ? 46.180 20.979 29.912 1.00 100.57 98 ARG H N 1
ATOM 11388 C CA . ARG F 1 123 ? 45.994 20.810 31.337 1.00 101.36 98 ARG H CA 1
ATOM 11389 C C . ARG F 1 123 ? 46.225 22.107 32.110 1.00 99.34 98 ARG H C 1
ATOM 11390 O O . ARG F 1 123 ? 45.439 22.496 32.967 1.00 97.57 98 ARG H O 1
ATOM 11398 N N . SER F 1 124 ? 47.300 22.787 31.759 1.00 97.27 99 SER H N 1
ATOM 11399 C CA . SER F 1 124 ? 47.633 24.030 32.399 1.00 95.66 99 SER H CA 1
ATOM 11400 C C . SER F 1 124 ? 46.682 25.156 32.026 1.00 94.85 99 SER H C 1
ATOM 11401 O O . SER F 1 124 ? 46.353 25.990 32.843 1.00 96.00 99 SER H O 1
ATOM 11404 N N . LEU F 1 125 ? 46.201 25.160 30.802 1.00 94.80 100 LEU H N 1
ATOM 11405 C CA . LEU F 1 125 ? 45.356 26.239 30.377 1.00 94.60 100 LEU H CA 1
ATOM 11406 C C . LEU F 1 125 ? 44.007 26.172 31.070 1.00 94.62 100 LEU H C 1
ATOM 11407 O O . LEU F 1 125 ? 43.473 27.166 31.501 1.00 94.45 100 LEU H O 1
ATOM 11412 N N . LEU F 1 126 ? 43.407 25.002 31.047 1.00 94.98 101 LEU H N 1
ATOM 11413 C CA . LEU F 1 126 ? 42.065 24.862 31.566 1.00 95.30 101 LEU H CA 1
ATOM 11414 C C . LEU F 1 126 ? 42.034 24.935 33.098 1.00 95.31 101 LEU H C 1
ATOM 11415 O O . LEU F 1 126 ? 41.080 25.451 33.655 1.00 95.50 101 LEU H O 1
ATOM 11420 N N . THR F 1 127 ? 43.029 24.370 33.762 1.00 95.31 102 THR H N 1
ATOM 11421 C CA . THR F 1 127 ? 43.032 24.326 35.210 1.00 95.54 102 THR H CA 1
ATOM 11422 C C . THR F 1 127 ? 43.294 25.690 35.773 1.00 95.11 102 THR H C 1
ATOM 11423 O O . THR F 1 127 ? 42.713 26.060 36.771 1.00 95.32 102 THR H O 1
ATOM 11427 N N . CYS F 1 128 ? 44.133 26.475 35.082 1.00 94.62 103 CYS H N 1
ATOM 11428 C CA . CYS F 1 128 ? 44.426 27.868 35.528 1.00 94.25 103 CYS H CA 1
ATOM 11429 C C . CYS F 1 128 ? 43.418 28.937 35.146 1.00 94.05 103 CYS H C 1
ATOM 11430 O O . CYS F 1 128 ? 43.434 30.027 35.679 1.00 93.84 103 CYS H O 1
ATOM 11433 N N . GLU F 1 129 ? 42.528 28.614 34.229 1.00 94.23 104 GLU H N 1
ATOM 11434 C CA . GLU F 1 129 ? 41.656 29.621 33.591 1.00 94.23 104 GLU H CA 1
ATOM 11435 C C . GLU F 1 129 ? 40.849 30.493 34.570 1.00 94.30 104 GLU H C 1
ATOM 11436 O O . GLU F 1 129 ? 40.893 31.710 34.506 1.00 94.05 104 GLU H O 1
ATOM 11442 N N . ARG F 1 130 ? 40.063 29.846 35.432 1.00 94.78 105 ARG H N 1
ATOM 11443 C CA . ARG F 1 130 ? 39.012 30.494 36.246 1.00 95.18 105 ARG H CA 1
ATOM 11444 C C . ARG F 1 130 ? 39.628 31.432 37.260 1.00 94.78 105 ARG H C 1
ATOM 11445 O O . ARG F 1 130 ? 39.234 32.585 37.401 1.00 94.71 105 ARG H O 1
ATOM 11453 N N . VAL F 1 131 ? 40.697 30.980 37.861 1.00 94.58 106 VAL H N 1
ATOM 11454 C CA . VAL F 1 131 ? 41.423 31.825 38.819 1.00 94.33 106 VAL H CA 1
ATOM 11455 C C . VAL F 1 131 ? 42.013 33.033 38.124 1.00 93.75 106 VAL H C 1
ATOM 11456 O O . VAL F 1 131 ? 41.944 34.147 38.625 1.00 93.61 106 VAL H O 1
ATOM 11460 N N . ALA F 1 132 ? 42.632 32.800 36.990 1.00 93.52 107 ALA H N 1
ATOM 11461 C CA . ALA F 1 132 ? 43.258 33.889 36.263 1.00 93.20 107 ALA H CA 1
ATOM 11462 C C . ALA F 1 132 ? 42.232 34.908 35.870 1.00 93.24 107 ALA H C 1
ATOM 11463 O O . ALA F 1 132 ? 42.406 36.091 36.136 1.00 93.09 107 ALA H O 1
ATOM 11465 N N . LEU F 1 133 ? 41.146 34.446 35.253 1.00 93.58 108 LEU H N 1
ATOM 11466 C CA . LEU F 1 133 ? 40.052 35.358 34.887 1.00 93.86 108 LEU H CA 1
ATOM 11467 C C . LEU F 1 133 ? 39.413 36.112 36.110 1.00 93.98 108 LEU H C 1
ATOM 11468 O O . LEU F 1 133 ? 39.112 37.279 36.043 1.00 94.02 108 LEU H O 1
ATOM 11473 N N . ASN F 1 134 ? 39.193 35.401 37.207 1.00 94.18 109 ASN H N 1
ATOM 11474 C CA . ASN F 1 134 ? 38.697 36.010 38.403 1.00 94.41 109 ASN H CA 1
ATOM 11475 C C . ASN F 1 134 ? 39.516 37.241 38.774 1.00 93.91 109 ASN H C 1
ATOM 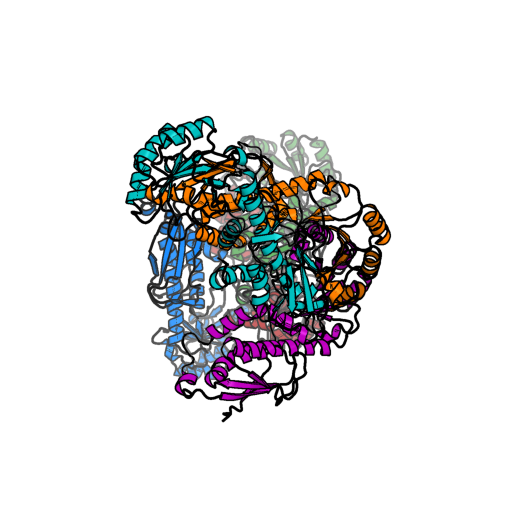11476 O O . ASN F 1 134 ? 38.984 38.273 39.151 1.00 94.04 109 ASN H O 1
ATOM 11481 N N . PHE F 1 135 ? 40.836 37.132 38.707 1.00 93.45 110 PHE H N 1
ATOM 11482 C CA . PHE F 1 135 ? 41.707 38.290 39.055 1.00 93.13 110 PHE H CA 1
ATOM 11483 C C . PHE F 1 135 ? 41.469 39.356 38.028 1.00 93.07 110 PHE H C 1
ATOM 11484 O O . PHE F 1 135 ? 41.115 40.443 38.336 1.00 93.12 110 PHE H O 1
ATOM 11492 N N . LEU F 1 136 ? 41.645 38.991 36.771 1.00 93.07 111 LEU H N 1
ATOM 11493 C CA . LEU F 1 136 ? 41.533 39.950 35.677 1.00 93.22 111 LEU H CA 1
ATOM 11494 C C . LEU F 1 136 ? 40.178 40.660 35.647 1.00 93.61 111 LEU H C 1
ATOM 11495 O O . LEU F 1 136 ? 40.106 41.874 35.397 1.00 93.76 111 LEU H O 1
ATOM 11500 N N . GLN F 1 137 ? 39.115 39.901 35.820 1.00 93.96 112 GLN H N 1
ATOM 11501 C CA . GLN F 1 137 ? 37.771 40.494 35.745 1.00 97.31 112 GLN H CA 1
ATOM 11502 C C . GLN F 1 137 ? 37.585 41.518 36.836 1.00 98.08 112 GLN H C 1
ATOM 11503 O O . GLN F 1 137 ? 37.073 42.586 36.631 1.00 97.15 112 GLN H O 1
ATOM 11509 N N . HIS F 1 138 ? 38.051 41.161 38.012 1.00 100.47 113 HIS H N 1
ATOM 11510 C CA . HIS F 1 138 ? 37.856 41.994 39.219 1.00 100.78 113 HIS H CA 1
ATOM 11511 C C . HIS F 1 138 ? 38.621 43.297 39.114 1.00 100.08 113 HIS H C 1
ATOM 11512 O O . HIS F 1 138 ? 38.091 44.370 39.354 1.00 100.11 113 HIS H O 1
ATOM 11519 N N . LEU F 1 139 ? 39.873 43.180 38.700 1.00 99.34 114 LEU H N 1
ATOM 11520 C CA . LEU F 1 139 ? 40.766 44.343 38.617 1.00 99.42 114 LEU H CA 1
ATOM 11521 C C . LEU F 1 139 ? 40.414 45.266 37.441 1.00 98.40 114 LEU H C 1
ATOM 11522 O O . LEU F 1 139 ? 40.369 46.471 37.602 1.00 100.01 114 LEU H O 1
ATOM 11527 N N . SER F 1 140 ? 40.066 44.691 36.314 1.00 97.92 115 SER H N 1
ATOM 11528 C CA . SER F 1 140 ? 39.584 45.483 35.169 1.00 98.50 115 SER H CA 1
ATOM 11529 C C . SER F 1 140 ? 38.250 46.172 35.458 1.00 98.83 115 SER H C 1
ATOM 11530 O O . SER F 1 140 ? 37.995 47.297 35.065 1.00 99.72 115 SER H O 1
ATOM 11533 N N . GLY F 1 141 ? 37.434 45.523 36.264 1.00 99.10 116 GLY H N 1
ATOM 11534 C CA . GLY F 1 141 ? 36.181 46.123 36.759 1.00 100.83 116 GLY H CA 1
ATOM 11535 C C . GLY F 1 141 ? 36.408 47.387 37.569 1.00 101.15 116 GLY H C 1
ATOM 11536 O O . GLY F 1 141 ? 35.724 48.386 37.380 1.00 104.45 116 GLY H O 1
ATOM 11537 N N . ILE F 1 142 ? 37.375 47.322 38.479 1.00 99.20 117 ILE H N 1
ATOM 11538 C CA . ILE F 1 142 ? 37.726 48.441 39.347 1.00 97.42 117 ILE H CA 1
ATOM 11539 C C . ILE F 1 142 ? 38.338 49.549 38.529 1.00 96.04 117 ILE H C 1
ATOM 11540 O O . ILE F 1 142 ? 37.974 50.729 38.704 1.00 96.86 117 ILE H O 1
ATOM 11545 N N . ALA F 1 143 ? 39.241 49.192 37.648 1.00 94.63 118 ALA H N 1
ATOM 11546 C CA . ALA F 1 143 ? 39.894 50.202 36.801 1.00 94.93 118 ALA H CA 1
ATOM 11547 C C . ALA F 1 143 ? 38.892 50.971 35.938 1.00 95.90 118 ALA H C 1
ATOM 11548 O O . ALA F 1 143 ? 38.850 52.193 35.902 1.00 96.19 118 ALA H O 1
ATOM 11550 N N . SER F 1 144 ? 38.027 50.198 35.326 1.00 97.32 119 SER H N 1
ATOM 11551 C CA . SER F 1 144 ? 36.908 50.719 34.516 1.00 99.00 119 SER H CA 1
ATOM 11552 C C . SER F 1 144 ? 36.021 51.671 35.316 1.00 99.76 119 SER H C 1
ATOM 11553 O O . SER F 1 144 ? 35.712 52.811 34.892 1.00 101.90 119 SER H O 1
ATOM 11556 N N . MET F 1 145 ? 35.631 51.224 36.492 1.00 98.99 120 MET H N 1
ATOM 11557 C CA . MET F 1 145 ? 34.773 52.061 37.345 1.00 100.16 120 MET H CA 1
ATOM 11558 C C . MET F 1 145 ? 35.483 53.372 37.767 1.00 99.76 120 MET H C 1
ATOM 11559 O O . MET F 1 145 ? 34.862 54.437 37.780 1.00 100.82 120 MET H O 1
ATOM 11564 N N . THR F 1 146 ? 36.759 53.260 38.152 1.00 98.25 121 THR H N 1
ATOM 11565 C CA . THR F 1 146 ? 37.579 54.411 38.520 1.00 97.21 121 THR H CA 1
ATOM 11566 C C . THR F 1 146 ? 37.623 55.386 37.354 1.00 97.67 121 THR H C 1
ATOM 11567 O O . THR F 1 146 ? 37.326 56.596 37.509 1.00 98.19 121 THR H O 1
ATOM 11571 N N . ALA F 1 147 ? 37.926 54.865 36.186 1.00 97.40 122 ALA H N 1
ATOM 11572 C CA . ALA F 1 147 ? 37.938 55.698 34.944 1.00 98.52 122 ALA H CA 1
ATOM 11573 C C . ALA F 1 147 ? 36.620 56.425 34.698 1.00 100.24 122 ALA H C 1
ATOM 11574 O O . ALA F 1 147 ? 36.600 57.548 34.331 1.00 100.56 122 ALA H O 1
ATOM 11576 N N . ALA F 1 148 ? 35.518 55.719 34.911 1.00 101.97 123 ALA H N 1
ATOM 11577 C CA . ALA F 1 148 ? 34.164 56.275 34.760 1.00 104.34 123 ALA H CA 1
ATOM 11578 C C . ALA F 1 148 ? 33.851 57.411 35.755 1.00 105.35 123 ALA H C 1
ATOM 11579 O O . ALA F 1 148 ? 33.238 58.433 35.417 1.00 107.75 123 ALA H O 1
ATOM 11581 N N . TYR F 1 149 ? 34.286 57.222 36.990 1.00 104.02 124 TYR H N 1
ATOM 11582 C CA . TYR F 1 149 ? 34.163 58.269 38.009 1.00 104.05 124 TYR H CA 1
ATOM 11583 C C . TYR F 1 149 ? 34.952 59.529 37.625 1.00 104.59 124 TYR H C 1
ATOM 11584 O O . TYR F 1 149 ? 34.444 60.650 37.763 1.00 105.71 124 TYR H O 1
ATOM 11593 N N . VAL F 1 150 ? 36.163 59.328 37.123 1.00 103.70 125 VAL H N 1
ATOM 11594 C CA . VAL F 1 150 ? 36.984 60.453 36.683 1.00 104.43 125 VAL H CA 1
ATOM 11595 C C . VAL F 1 150 ? 36.254 61.281 35.611 1.00 107.16 125 VAL H C 1
ATOM 11596 O O . VAL F 1 150 ? 36.210 62.499 35.730 1.00 107.51 125 VAL H O 1
ATOM 11600 N N . GLU F 1 151 ? 35.700 60.597 34.622 1.00 110.13 126 GLU H N 1
ATOM 11601 C CA . GLU F 1 151 ? 34.951 61.213 33.515 1.00 115.87 126 GLU H CA 1
ATOM 11602 C C . GLU F 1 151 ? 33.723 61.947 34.027 1.00 115.43 126 GLU H C 1
ATOM 11603 O O . GLU F 1 151 ? 33.531 63.124 33.764 1.00 116.57 126 GLU H O 1
ATOM 11609 N N . ALA F 1 152 ? 32.932 61.263 34.824 1.00 113.84 127 ALA H N 1
ATOM 11610 C CA . ALA F 1 152 ? 31.755 61.861 35.442 1.00 114.67 127 ALA H CA 1
ATOM 11611 C C . ALA F 1 152 ? 32.050 63.164 36.231 1.00 115.77 127 ALA H C 1
ATOM 11612 O O . ALA F 1 152 ? 31.249 64.115 36.238 1.00 120.37 127 ALA H O 1
ATOM 11614 N N . LEU F 1 153 ? 33.203 63.213 36.871 1.00 112.91 128 LEU H N 1
ATOM 11615 C CA . LEU F 1 153 ? 33.624 64.383 37.624 1.00 112.04 128 LEU H CA 1
ATOM 11616 C C . LEU F 1 153 ? 33.969 65.512 36.688 1.00 113.46 128 LEU H C 1
ATOM 11617 O O . LEU F 1 153 ? 33.673 66.670 36.947 1.00 116.08 128 LEU H O 1
ATOM 11622 N N . GLY F 1 154 ? 34.659 65.173 35.623 1.00 113.94 129 GLY H N 1
ATOM 11623 C CA . GLY F 1 154 ? 35.101 66.142 34.620 1.00 115.88 129 GLY H CA 1
ATOM 11624 C C . GLY F 1 154 ? 35.826 67.334 35.181 1.00 117.85 129 GLY H C 1
ATOM 11625 O O . GLY F 1 154 ? 35.487 68.479 34.863 1.00 122.98 129 GLY H O 1
ATOM 11626 N N . ASP F 1 155 ? 36.776 67.086 36.071 1.00 117.52 130 ASP H N 1
ATOM 11627 C CA . ASP F 1 155 ? 37.644 68.151 36.555 1.00 118.36 130 ASP H CA 1
ATOM 11628 C C . ASP F 1 155 ? 38.991 67.556 36.884 1.00 117.83 130 ASP H C 1
ATOM 11629 O O . ASP F 1 155 ? 39.203 67.031 37.940 1.00 114.89 130 ASP H O 1
ATOM 11634 N N . ASP F 1 156 ? 39.909 67.738 35.946 1.00 122.29 131 ASP H N 1
ATOM 11635 C CA . ASP F 1 156 ? 41.363 67.455 36.079 1.00 123.32 131 ASP H CA 1
ATOM 11636 C C . ASP F 1 156 ? 42.006 67.956 37.333 1.00 119.38 131 ASP H C 1
ATOM 11637 O O . ASP F 1 156 ? 42.884 67.319 37.887 1.00 116.94 131 ASP H O 1
ATOM 11642 N N . ARG F 1 157 ? 41.571 69.125 37.765 1.00 118.37 132 ARG H N 1
ATOM 11643 C CA . ARG F 1 157 ? 42.113 69.720 38.982 1.00 117.88 132 ARG H CA 1
ATOM 11644 C C . ARG F 1 157 ? 41.744 69.009 40.268 1.00 112.21 132 ARG H C 1
ATOM 11645 O O . ARG F 1 157 ? 42.369 69.233 41.284 1.00 112.04 132 ARG H O 1
ATOM 11653 N N . ILE F 1 158 ? 40.712 68.188 40.221 1.00 108.15 133 ILE H N 1
ATOM 11654 C CA . ILE F 1 158 ? 40.291 67.405 41.356 1.00 104.70 133 ILE H CA 1
ATOM 11655 C C . ILE F 1 158 ? 40.588 65.927 41.095 1.00 102.89 133 ILE H C 1
ATOM 11656 O O . ILE F 1 158 ? 40.081 65.345 40.148 1.00 102.65 133 ILE H O 1
ATOM 11661 N N . LYS F 1 159 ? 41.325 65.322 42.003 1.00 100.90 134 LYS H N 1
ATOM 11662 C CA . LYS F 1 159 ? 41.673 63.943 41.902 1.00 99.94 134 LYS H CA 1
ATOM 11663 C C . LYS F 1 159 ? 40.671 63.029 42.564 1.00 97.90 134 LYS H C 1
ATOM 11664 O O . LYS F 1 159 ? 39.992 63.390 43.532 1.00 97.91 134 LYS H O 1
ATOM 11670 N N . VAL F 1 160 ? 40.668 61.796 42.089 1.00 97.44 135 VAL H N 1
ATOM 11671 C CA . VAL F 1 160 ? 39.790 60.771 42.636 1.00 96.99 135 VAL H CA 1
ATOM 11672 C C . VAL F 1 160 ? 40.578 59.711 43.434 1.00 96.26 135 VAL H C 1
ATOM 11673 O O . VAL F 1 160 ? 41.427 58.995 42.863 1.00 95.97 135 VAL H O 1
ATOM 11677 N N . PHE F 1 161 ? 40.274 59.617 44.731 1.00 96.11 136 PHE H N 1
ATOM 11678 C CA . PHE F 1 161 ? 41.021 58.768 45.646 1.00 95.68 136 PHE H CA 1
ATOM 11679 C C . PHE F 1 161 ? 40.207 57.577 46.077 1.00 95.48 136 PHE H C 1
ATOM 11680 O O . PHE F 1 161 ? 39.005 57.648 46.178 1.00 95.81 136 PHE H O 1
ATOM 11688 N N . ASP F 1 162 ? 40.908 56.503 46.399 1.00 95.12 137 ASP H N 1
ATOM 11689 C CA . ASP F 1 162 ? 40.270 55.335 46.996 1.00 95.07 137 ASP H CA 1
ATOM 11690 C C . ASP F 1 162 ? 40.318 55.380 48.532 1.00 95.36 137 ASP H C 1
ATOM 11691 O O . ASP F 1 162 ? 40.626 56.422 49.140 1.00 96.09 137 ASP H O 1
ATOM 11696 N N . THR F 1 163 ? 39.995 54.263 49.180 1.00 95.49 138 THR H N 1
ATOM 11697 C CA . THR F 1 163 ? 39.825 54.214 50.679 1.00 96.05 138 THR H CA 1
ATOM 11698 C C . THR F 1 163 ? 40.349 52.898 51.199 1.00 96.09 138 THR H C 1
ATOM 11699 O O . THR F 1 163 ? 40.978 52.109 50.468 1.00 95.63 138 THR H O 1
ATOM 11703 N N . ARG F 1 164 ? 40.045 52.617 52.449 1.00 96.78 139 ARG H N 1
ATOM 11704 C CA . ARG F 1 164 ? 40.345 51.298 53.043 1.00 97.12 139 ARG H CA 1
ATOM 11705 C C . ARG F 1 164 ? 39.182 50.366 52.977 1.00 97.52 139 ARG H C 1
ATOM 11706 O O . ARG F 1 164 ? 39.168 49.349 53.635 1.00 98.08 139 ARG H O 1
ATOM 11714 N N . LYS F 1 165 ? 38.183 50.730 52.222 1.00 97.43 140 LYS H N 1
ATOM 11715 C CA . LYS F 1 165 ? 36.986 49.921 52.111 1.00 98.03 140 LYS H CA 1
ATOM 11716 C C . LYS F 1 165 ? 37.224 48.989 50.932 1.00 97.36 140 LYS H C 1
ATOM 11717 O O . LYS F 1 165 ? 36.621 49.131 49.851 1.00 97.13 140 LYS H O 1
ATOM 11723 N N . THR F 1 166 ? 38.096 48.017 51.195 1.00 97.21 141 THR H N 1
ATOM 11724 C CA . THR F 1 166 ? 38.592 47.129 50.203 1.00 96.57 141 THR H CA 1
ATOM 11725 C C . THR F 1 166 ? 38.185 45.690 50.526 1.00 97.17 141 THR H C 1
ATOM 11726 O O . THR F 1 166 ? 37.828 45.358 51.626 1.00 98.10 141 THR H O 1
ATOM 11730 N N . THR F 1 167 ? 38.313 44.830 49.546 1.00 96.72 142 THR H N 1
ATOM 11731 C CA . THR F 1 167 ? 38.024 43.453 49.746 1.00 97.26 142 THR H CA 1
ATOM 11732 C C . THR F 1 167 ? 39.140 42.840 50.577 1.00 97.42 142 THR H C 1
ATOM 11733 O O . THR F 1 167 ? 40.300 42.982 50.224 1.00 96.74 142 THR H O 1
ATOM 11737 N N . PRO F 1 168 ? 38.811 42.131 51.665 1.00 98.53 143 PRO H N 1
ATOM 11738 C CA . PRO F 1 168 ? 39.868 41.672 52.572 1.00 98.94 143 PRO H CA 1
ATOM 11739 C C . PRO F 1 168 ? 40.898 40.835 51.899 1.00 98.36 143 PRO H C 1
ATOM 11740 O O . PRO F 1 168 ? 40.595 40.081 51.017 1.00 98.03 143 PRO H O 1
ATOM 11744 N N . ASN F 1 169 ? 42.140 41.149 52.207 1.00 98.20 144 ASN H N 1
ATOM 11745 C CA . ASN F 1 169 ? 43.325 40.469 51.638 1.00 97.81 144 ASN H CA 1
ATOM 11746 C C . ASN F 1 169 ? 43.619 40.684 50.133 1.00 96.65 144 ASN H C 1
ATOM 11747 O O . ASN F 1 169 ? 44.463 40.038 49.584 1.00 96.43 144 ASN H O 1
ATOM 11752 N N . LEU F 1 170 ? 42.981 41.631 49.516 1.00 96.05 145 LEU H N 1
ATOM 11753 C CA . LEU F 1 170 ? 43.333 42.027 48.157 1.00 95.16 145 LEU H CA 1
ATOM 11754 C C . LEU F 1 170 ? 43.596 43.527 47.994 1.00 94.81 145 LEU H C 1
ATOM 11755 O O . LEU F 1 170 ? 43.648 44.043 46.873 1.00 94.24 145 LEU H O 1
ATOM 11760 N N . ARG F 1 171 ? 43.812 44.218 49.093 1.00 95.25 146 ARG H N 1
ATOM 11761 C CA . ARG F 1 171 ? 43.968 45.680 49.024 1.00 95.01 146 ARG H CA 1
ATOM 11762 C C . ARG F 1 171 ? 45.048 46.158 48.029 1.00 94.57 146 ARG H C 1
ATOM 11763 O O . ARG F 1 171 ? 44.808 47.045 47.216 1.00 94.20 146 ARG H O 1
ATOM 11771 N N . LEU F 1 172 ? 46.201 45.531 48.063 1.00 94.79 147 LEU H N 1
ATOM 11772 C CA . LEU F 1 172 ? 47.269 45.826 47.146 1.00 94.64 147 LEU H CA 1
ATOM 11773 C C . LEU F 1 172 ? 46.830 45.823 45.690 1.00 94.04 147 LEU H C 1
ATOM 11774 O O . LEU F 1 172 ? 47.261 46.682 44.887 1.00 93.97 147 LEU H O 1
ATOM 11779 N N . PHE F 1 173 ? 46.014 44.846 45.327 1.00 93.80 148 PHE H N 1
ATOM 11780 C CA . PHE F 1 173 ? 45.629 44.637 43.920 1.00 93.39 148 PHE H CA 1
ATOM 11781 C C . PHE F 1 173 ? 44.581 45.658 43.546 1.00 93.23 148 PHE H C 1
ATOM 11782 O O . PHE F 1 173 ? 44.583 46.198 42.444 1.00 93.10 148 PHE H O 1
ATOM 11790 N N . GLU F 1 174 ? 43.660 45.904 44.466 1.00 93.39 149 GLU H N 1
ATOM 11791 C CA . GLU F 1 174 ? 42.590 46.896 44.237 1.00 93.41 149 GLU H CA 1
ATOM 11792 C C . GLU F 1 174 ? 43.179 48.300 44.167 1.00 93.43 149 GLU H C 1
ATOM 11793 O O . GLU F 1 174 ? 42.820 49.077 43.306 1.00 93.42 149 GLU H O 1
ATOM 11799 N N . LYS F 1 175 ? 44.160 48.592 44.999 1.00 93.59 150 LYS H N 1
ATOM 11800 C CA . LYS F 1 175 ? 44.830 49.918 44.972 1.00 93.75 150 LYS H CA 1
ATOM 11801 C C . LYS F 1 175 ? 45.500 50.116 43.611 1.00 93.72 150 LYS H C 1
ATOM 11802 O O . LYS F 1 175 ? 45.434 51.198 43.036 1.00 93.87 150 LYS H O 1
ATOM 11808 N N . TYR F 1 176 ? 46.086 49.040 43.084 1.00 93.64 151 TYR H N 1
ATOM 11809 C CA . TYR F 1 176 ? 46.776 49.067 41.791 1.00 93.78 151 TYR H CA 1
ATOM 11810 C C . TYR F 1 176 ? 45.778 49.370 40.678 1.00 93.67 151 TYR H C 1
ATOM 11811 O O . TYR F 1 176 ? 45.973 50.289 39.871 1.00 94.01 151 TYR H O 1
ATOM 11820 N N . ALA F 1 177 ? 44.661 48.653 40.683 1.00 93.38 152 ALA H N 1
ATOM 11821 C CA . ALA F 1 177 ? 43.575 48.862 39.669 1.00 94.02 152 ALA H CA 1
ATOM 11822 C C . ALA F 1 177 ? 43.031 50.292 39.639 1.00 94.33 152 ALA H C 1
ATOM 11823 O O . ALA F 1 177 ? 42.726 50.827 38.567 1.00 95.67 152 ALA H O 1
ATOM 11825 N N . VAL F 1 178 ? 42.878 50.882 40.819 1.00 93.75 153 VAL H N 1
ATOM 11826 C CA . VAL F 1 178 ? 42.472 52.279 40.921 1.00 94.44 153 VAL H CA 1
ATOM 11827 C C . VAL F 1 178 ? 43.497 53.208 40.229 1.00 95.81 153 VAL H C 1
ATOM 11828 O O . VAL F 1 178 ? 43.112 54.131 39.496 1.00 97.24 153 VAL H O 1
ATOM 11832 N N . ARG F 1 179 ? 44.772 52.962 40.417 1.00 96.36 154 ARG H N 1
ATOM 11833 C CA . ARG F 1 179 ? 45.766 53.770 39.712 1.00 99.73 154 ARG H CA 1
ATOM 11834 C C . ARG F 1 179 ? 45.677 53.602 38.235 1.00 99.30 154 ARG H C 1
ATOM 11835 O O . ARG F 1 179 ? 45.696 54.551 37.474 1.00 100.19 154 ARG H O 1
ATOM 11843 N N . VAL F 1 180 ? 45.510 52.366 37.837 1.00 99.41 155 VAL H N 1
ATOM 11844 C CA . VAL F 1 180 ? 45.413 52.015 36.413 1.00 100.08 155 VAL H CA 1
ATOM 11845 C C . VAL F 1 180 ? 44.237 52.737 35.752 1.00 100.38 155 VAL H C 1
ATOM 11846 O O . VAL F 1 180 ? 44.340 53.182 34.637 1.00 103.67 155 VAL H O 1
ATOM 11850 N N . GLY F 1 181 ? 43.138 52.886 36.467 1.00 99.44 156 GLY H N 1
ATOM 11851 C CA . GLY F 1 181 ? 41.942 53.565 35.926 1.00 99.30 156 GLY H CA 1
ATOM 11852 C C . GLY F 1 181 ? 42.007 55.086 35.970 1.00 99.30 156 GLY H C 1
ATOM 11853 O O . GLY F 1 181 ? 40.987 55.773 35.700 1.00 100.25 156 GLY H O 1
ATOM 11854 N N . GLY F 1 182 ? 43.170 55.614 36.370 1.00 96.90 157 GLY H N 1
ATOM 11855 C CA . GLY F 1 182 ? 43.367 57.052 36.495 1.00 97.30 157 GLY H CA 1
ATOM 11856 C C . GLY F 1 182 ? 43.037 57.678 37.836 1.00 96.94 157 GLY H C 1
ATOM 11857 O O . GLY F 1 182 ? 43.029 58.906 38.004 1.00 97.47 157 GLY H O 1
ATOM 11858 N N . GLY F 1 183 ? 42.794 56.828 38.805 1.00 96.17 158 GLY H N 1
ATOM 11859 C CA . GLY F 1 183 ? 42.602 57.258 40.181 1.00 95.88 158 GLY H CA 1
ATOM 11860 C C . GLY F 1 183 ? 43.926 57.308 40.959 1.00 95.74 158 GLY H C 1
ATOM 11861 O O . GLY F 1 183 ? 45.019 57.105 40.406 1.00 95.96 158 GLY H O 1
ATOM 11862 N N . TYR F 1 184 ? 43.790 57.659 42.237 1.00 95.58 159 TYR H N 1
ATOM 11863 C CA . TYR F 1 184 ? 44.908 57.811 43.150 1.00 95.62 159 TYR H CA 1
ATOM 11864 C C . TYR F 1 184 ? 44.685 57.084 44.442 1.00 95.22 159 TYR H C 1
ATOM 11865 O O . TYR F 1 184 ? 43.571 56.829 44.857 1.00 95.01 159 TYR H O 1
ATOM 11874 N N . ASN F 1 185 ? 45.810 56.749 45.076 1.00 95.32 160 ASN H N 1
ATOM 11875 C CA . ASN F 1 185 ? 45.768 55.995 46.325 1.00 95.15 160 ASN H CA 1
ATOM 11876 C C . ASN F 1 185 ? 45.822 56.840 47.591 1.00 95.50 160 ASN H C 1
ATOM 11877 O O . ASN F 1 185 ? 46.714 57.637 47.795 1.00 95.99 160 ASN H O 1
ATOM 11882 N N . HIS F 1 186 ? 44.871 56.589 48.471 1.00 95.41 161 HIS H N 1
ATOM 11883 C CA . HIS F 1 186 ? 44.929 57.093 49.813 1.00 95.83 161 HIS H CA 1
ATOM 11884 C C . HIS F 1 186 ? 45.861 56.162 50.609 1.00 96.09 161 HIS H C 1
ATOM 11885 O O . HIS F 1 186 ? 46.495 55.257 50.073 1.00 97.21 161 HIS H O 1
ATOM 11892 N N . ARG F 1 187 ? 45.971 56.379 51.890 1.00 96.67 162 ARG H N 1
ATOM 11893 C CA . ARG F 1 187 ? 46.747 55.485 52.720 1.00 98.54 162 ARG H CA 1
ATOM 11894 C C . ARG F 1 187 ? 46.272 54.029 52.530 1.00 97.65 162 ARG H C 1
ATOM 11895 O O . ARG F 1 187 ? 45.094 53.769 52.440 1.00 99.19 162 ARG H O 1
ATOM 11903 N N . PHE F 1 188 ? 47.250 53.135 52.519 1.00 96.99 163 PHE H N 1
ATOM 11904 C CA A PHE F 1 188 ? 47.073 51.696 52.478 0.50 96.89 163 PHE H CA 1
ATOM 11905 C CA B PHE F 1 188 ? 47.004 51.701 52.418 0.50 96.85 163 PHE H CA 1
ATOM 11906 C C . PHE F 1 188 ? 46.582 51.079 53.769 1.00 98.42 163 PHE H C 1
ATOM 11907 O O . PHE F 1 188 ? 46.093 49.995 53.796 1.00 97.53 163 PHE H O 1
ATOM 11922 N N . ASN F 1 189 ? 46.772 51.806 54.863 1.00 101.79 164 ASN H N 1
ATOM 11923 C CA . ASN F 1 189 ? 46.844 51.202 56.170 1.00 104.51 164 ASN H CA 1
ATOM 11924 C C . ASN F 1 189 ? 46.506 52.101 57.277 1.00 105.34 164 ASN H C 1
ATOM 11925 O O . ASN F 1 189 ? 46.591 53.316 57.143 1.00 107.91 164 ASN H O 1
ATOM 11930 N N . LEU F 1 190 ? 46.264 51.535 58.440 1.00 106.53 165 LEU H N 1
ATOM 11931 C CA . LEU F 1 190 ? 46.224 52.349 59.679 1.00 107.06 165 LEU H CA 1
ATOM 11932 C C . LEU F 1 190 ? 47.605 52.852 60.121 1.00 109.05 165 LEU H C 1
ATOM 11933 O O . LEU F 1 190 ? 47.709 53.724 60.923 1.00 108.16 165 LEU H O 1
ATOM 11938 N N . SER F 1 191 ? 48.640 52.225 59.605 1.00 111.54 166 SER H N 1
ATOM 11939 C CA . SER F 1 191 ? 50.023 52.544 59.942 1.00 114.81 166 SER H CA 1
ATOM 11940 C C . SER F 1 191 ? 50.641 53.609 59.029 1.00 115.91 166 SER H C 1
ATOM 11941 O O . SER F 1 191 ? 51.647 54.182 59.339 1.00 117.35 166 SER H O 1
ATOM 11944 N N . ASP F 1 192 ? 50.077 53.780 57.849 1.00 116.31 167 ASP H N 1
ATOM 11945 C CA . ASP F 1 192 ? 50.588 54.688 56.800 1.00 115.16 167 ASP H CA 1
ATOM 11946 C C . ASP F 1 192 ? 50.539 56.167 57.152 1.00 113.45 167 ASP H C 1
ATOM 11947 O O . ASP F 1 192 ? 51.415 56.945 56.799 1.00 115.11 167 ASP H O 1
ATOM 11952 N N . ALA F 1 193 ? 49.442 56.558 57.742 1.00 110.18 168 ALA H N 1
ATOM 11953 C CA . ALA F 1 193 ? 49.136 57.953 57.936 1.00 109.07 168 ALA H CA 1
ATOM 11954 C C . ALA F 1 193 ? 48.103 58.064 58.990 1.00 109.29 168 ALA H C 1
ATOM 11955 O O . ALA F 1 193 ? 47.452 57.106 59.329 1.00 109.27 168 ALA H O 1
ATOM 11957 N N . ILE F 1 194 ? 47.971 59.243 59.530 1.00 100.47 169 ILE H N 1
ATOM 11958 C CA . ILE F 1 194 ? 47.080 59.437 60.666 1.00 103.80 169 ILE H CA 1
ATOM 11959 C C . ILE F 1 194 ? 45.817 60.068 60.178 1.00 105.31 169 ILE H C 1
ATOM 11960 O O . ILE F 1 194 ? 45.860 60.999 59.372 1.00 107.74 169 ILE H O 1
ATOM 11965 N N . MET F 1 195 ? 44.709 59.513 60.596 1.00 108.91 170 MET H N 1
ATOM 11966 C CA . MET F 1 195 ? 43.446 60.105 60.293 1.00 113.48 170 MET H CA 1
ATOM 11967 C C . MET F 1 195 ? 42.609 60.101 61.521 1.00 113.68 170 MET H C 1
ATOM 11968 O O . MET F 1 195 ? 42.255 59.047 62.053 1.00 115.41 170 MET H O 1
ATOM 11973 N N . LEU F 1 196 ? 42.290 61.304 61.934 1.00 114.44 171 LEU H N 1
ATOM 11974 C CA . LEU F 1 196 ? 41.519 61.555 63.126 1.00 117.11 171 LEU H CA 1
ATOM 11975 C C . LEU F 1 196 ? 40.111 61.713 62.666 1.00 123.00 171 LEU H C 1
ATOM 11976 O O . LEU F 1 196 ? 39.762 62.692 62.030 1.00 124.83 171 LEU H O 1
ATOM 11981 N N . LYS F 1 197 ? 39.297 60.716 62.979 1.00 132.22 172 LYS H N 1
ATOM 11982 C CA . LYS F 1 197 ? 37.893 60.619 62.533 1.00 133.48 172 LYS H CA 1
ATOM 11983 C C . LYS F 1 197 ? 36.871 60.983 63.566 1.00 137.91 172 LYS H C 1
ATOM 11984 O O . LYS F 1 197 ? 37.219 61.330 64.686 1.00 142.01 172 LYS H O 1
ATOM 11990 N N . ASP F 1 198 ? 35.605 60.861 63.182 1.00 147.87 173 ASP H N 1
ATOM 11991 C CA . ASP F 1 198 ? 34.428 60.941 64.119 1.00 157.33 173 ASP H CA 1
ATOM 11992 C C . ASP F 1 198 ? 34.700 60.371 65.542 1.00 158.59 173 ASP H C 1
ATOM 11993 O O . ASP F 1 198 ? 34.603 61.088 66.565 1.00 154.69 173 ASP H O 1
ATOM 11998 N N . ASN F 1 199 ? 35.119 59.108 65.576 1.00 158.94 174 ASN H N 1
ATOM 11999 C CA . ASN F 1 199 ? 35.333 58.401 66.829 1.00 163.82 174 ASN H CA 1
ATOM 12000 C C . ASN F 1 199 ? 36.537 58.980 67.635 1.00 168.18 174 ASN H C 1
ATOM 12001 O O . ASN F 1 199 ? 36.418 59.240 68.839 1.00 182.89 174 ASN H O 1
ATOM 12006 N N . HIS F 1 200 ? 37.646 59.279 66.945 1.00 160.62 175 HIS H N 1
ATOM 12007 C CA . HIS F 1 200 ? 38.867 59.838 67.565 1.00 150.99 175 HIS H CA 1
ATOM 12008 C C . HIS F 1 200 ? 38.681 61.198 68.231 1.00 153.57 175 HIS H C 1
ATOM 12009 O O . HIS F 1 200 ? 39.141 61.386 69.344 1.00 159.68 175 HIS H O 1
ATOM 12016 N N . ILE F 1 201 ? 38.014 62.125 67.552 1.00 155.01 176 ILE H N 1
ATOM 12017 C CA . ILE F 1 201 ? 37.672 63.398 68.149 1.00 159.30 176 ILE H CA 1
ATOM 12018 C C . ILE F 1 201 ? 36.756 63.005 69.311 1.00 165.01 176 ILE H C 1
ATOM 12019 O O . ILE F 1 201 ? 36.803 63.619 70.382 1.00 177.06 176 ILE H O 1
ATOM 12021 N N . ALA F 1 202 ? 35.973 61.932 69.114 1.00 163.61 177 ALA H N 1
ATOM 12022 C CA . ALA F 1 202 ? 35.088 61.390 70.164 1.00 166.22 177 ALA H CA 1
ATOM 12023 C C . ALA F 1 202 ? 35.898 60.721 71.270 1.00 166.79 177 ALA H C 1
ATOM 12024 O O . ALA F 1 202 ? 35.550 60.829 72.433 1.00 171.15 177 ALA H O 1
ATOM 12026 N N . VAL F 1 204 ? 38.735 61.470 72.702 1.00 162.18 179 VAL H N 1
ATOM 12027 C CA . VAL F 1 204 ? 39.467 62.612 73.296 1.00 155.90 179 VAL H CA 1
ATOM 12028 C C . VAL F 1 204 ? 38.611 63.811 73.655 1.00 152.62 179 VAL H C 1
ATOM 12029 O O . VAL F 1 204 ? 39.005 64.562 74.513 1.00 148.87 179 VAL H O 1
ATOM 12031 N N . GLY F 1 205 ? 37.511 64.033 72.929 1.00 153.24 180 GLY H N 1
ATOM 12032 C CA . GLY F 1 205 ? 36.576 65.126 73.173 1.00 160.53 180 GLY H CA 1
ATOM 12033 C C . GLY F 1 205 ? 36.822 66.420 72.421 1.00 170.90 180 GLY H C 1
ATOM 12034 O O . GLY F 1 205 ? 35.999 67.347 72.471 1.00 187.85 180 GLY H O 1
ATOM 12035 N N . SER F 1 206 ? 37.957 66.532 71.744 1.00 174.83 181 SER H N 1
ATOM 12036 C CA . SER F 1 206 ? 38.433 67.828 71.201 1.00 178.71 181 SER H CA 1
ATOM 12037 C C . SER F 1 206 ? 39.107 67.659 69.753 1.00 181.31 181 SER H C 1
ATOM 12038 O O . SER F 1 206 ? 39.355 66.518 69.312 1.00 175.12 181 SER H O 1
ATOM 12041 N N . VAL F 1 207 ? 39.218 68.769 68.990 1.00 181.47 182 VAL H N 1
ATOM 12042 C CA . VAL F 1 207 ? 39.959 68.862 67.693 1.00 172.69 182 VAL H CA 1
ATOM 12043 C C . VAL F 1 207 ? 41.439 69.293 67.784 1.00 165.00 182 VAL H C 1
ATOM 12044 O O . VAL F 1 207 ? 42.321 68.578 67.304 1.00 163.04 182 VAL H O 1
ATOM 12046 N N . GLN F 1 208 ? 41.709 70.463 68.356 1.00 158.88 183 GLN H N 1
ATOM 12047 C CA . GLN F 1 208 ? 43.108 71.012 68.409 1.00 157.68 183 GLN H CA 1
ATOM 12048 C C . GLN F 1 208 ? 44.033 70.104 69.228 1.00 154.15 183 GLN H C 1
ATOM 12049 O O . GLN F 1 208 ? 45.169 69.828 68.848 1.00 142.22 183 GLN H O 1
ATOM 12051 N N . LYS F 1 209 ? 43.481 69.557 70.301 1.00 157.36 184 LYS H N 1
ATOM 12052 C CA . LYS F 1 209 ? 44.230 68.641 71.187 1.00 156.43 184 LYS H CA 1
ATOM 12053 C C . LYS F 1 209 ? 44.499 67.297 70.505 1.00 150.85 184 LYS H C 1
ATOM 12054 O O . LYS F 1 209 ? 45.572 66.734 70.632 1.00 146.08 184 LYS H O 1
ATOM 12056 N N . ALA F 1 210 ? 43.518 66.787 69.773 1.00 147.67 185 ALA H N 1
ATOM 12057 C CA . ALA F 1 210 ? 43.709 65.527 69.018 1.00 141.64 185 ALA H CA 1
ATOM 12058 C C . ALA F 1 210 ? 44.870 65.650 68.021 1.00 130.19 185 ALA H C 1
ATOM 12059 O O . ALA F 1 210 ? 45.714 64.799 67.947 1.00 127.77 185 ALA H O 1
ATOM 12061 N N . ILE F 1 211 ? 44.867 66.733 67.261 1.00 121.70 186 ILE H N 1
ATOM 12062 C CA . ILE F 1 211 ? 45.930 67.029 66.320 1.00 116.80 186 ILE H CA 1
ATOM 12063 C C . ILE F 1 211 ? 47.267 67.070 67.049 1.00 116.74 186 ILE H C 1
ATOM 12064 O O . ILE F 1 211 ? 48.257 66.604 66.571 1.00 113.48 186 ILE H O 1
ATOM 12069 N N . ALA F 1 212 ? 47.288 67.709 68.189 1.00 119.92 187 ALA H N 1
ATOM 12070 C CA . ALA F 1 212 ? 48.530 67.875 68.944 1.00 120.10 187 ALA H CA 1
ATOM 12071 C C . ALA F 1 212 ? 49.080 66.548 69.415 1.00 119.56 187 ALA H C 1
ATOM 12072 O O . ALA F 1 212 ? 50.279 66.316 69.366 1.00 118.95 187 ALA H O 1
ATOM 12074 N N . GLN F 1 213 ? 48.195 65.701 69.904 1.00 119.99 188 GLN H N 1
ATOM 12075 C CA . GLN F 1 213 ? 48.618 64.383 70.404 1.00 120.31 188 GLN H CA 1
ATOM 12076 C C . GLN F 1 213 ? 49.137 63.482 69.315 1.00 117.37 188 GLN H C 1
ATOM 12077 O O . GLN F 1 213 ? 50.068 62.740 69.521 1.00 114.75 188 GLN H O 1
ATOM 12083 N N . ALA F 1 214 ? 48.469 63.529 68.164 1.00 114.90 189 ALA H N 1
ATOM 12084 C CA . ALA F 1 214 ? 48.887 62.787 66.988 1.00 111.47 189 ALA H CA 1
ATOM 12085 C C . ALA F 1 214 ? 50.313 63.176 66.673 1.00 110.86 189 ALA H C 1
ATOM 12086 O O . ALA F 1 214 ? 51.183 62.345 66.452 1.00 109.25 189 ALA H O 1
ATOM 12088 N N . ARG F 1 215 ? 50.545 64.483 66.610 1.00 113.61 190 ARG H N 1
ATOM 12089 C CA . ARG F 1 215 ? 51.854 65.044 66.224 1.00 113.65 190 ARG H CA 1
ATOM 12090 C C . ARG F 1 215 ? 52.890 64.618 67.240 1.00 111.70 190 ARG H C 1
ATOM 12091 O O . ARG F 1 215 ? 53.996 64.246 66.887 1.00 114.38 190 ARG H O 1
ATOM 12099 N N . ALA F 1 216 ? 52.528 64.667 68.502 1.00 110.27 191 ALA H N 1
ATOM 12100 C CA . ALA F 1 216 ? 53.431 64.212 69.584 1.00 110.08 191 ALA H CA 1
ATOM 12101 C C . ALA F 1 216 ? 53.774 62.728 69.568 1.00 108.45 191 ALA H C 1
ATOM 12102 O O . ALA F 1 216 ? 54.826 62.311 69.994 1.00 109.11 191 ALA H O 1
ATOM 12104 N N . TYR F 1 217 ? 52.858 61.952 69.067 1.00 108.06 192 TYR H N 1
ATOM 12105 C CA . TYR F 1 217 ? 52.940 60.479 69.096 1.00 107.90 192 TYR H CA 1
ATOM 12106 C C . TYR F 1 217 ? 53.702 59.887 67.928 1.00 106.31 192 TYR H C 1
ATOM 12107 O O . TYR F 1 217 ? 54.396 58.898 68.066 1.00 106.30 192 TYR H O 1
ATOM 12116 N N . ALA F 1 218 ? 53.539 60.516 66.763 1.00 105.34 193 ALA H N 1
ATOM 12117 C CA . ALA F 1 218 ? 54.238 60.142 65.544 1.00 103.03 193 ALA H CA 1
ATOM 12118 C C . ALA F 1 218 ? 54.832 61.370 64.795 1.00 103.07 193 ALA H C 1
ATOM 12119 O O . ALA F 1 218 ? 54.326 61.781 63.750 1.00 102.90 193 ALA H O 1
ATOM 12121 N N . PRO F 1 219 ? 55.890 61.976 65.345 1.00 103.42 194 PRO H N 1
ATOM 12122 C CA . PRO F 1 219 ? 56.320 63.281 64.849 1.00 103.10 194 PRO H CA 1
ATOM 12123 C C . PRO F 1 219 ? 56.892 63.208 63.439 1.00 100.97 194 PRO H C 1
ATOM 12124 O O . PRO F 1 219 ? 57.579 62.248 63.104 1.00 100.77 194 PRO H O 1
ATOM 12128 N N . PHE F 1 220 ? 56.561 64.229 62.641 1.00 99.52 195 PHE H N 1
ATOM 12129 C CA . PHE F 1 220 ? 57.276 64.593 61.411 1.00 97.58 195 PHE H CA 1
ATOM 12130 C C . PHE F 1 220 ? 57.055 63.712 60.208 1.00 95.40 195 PHE H C 1
ATOM 12131 O O . PHE F 1 220 ? 56.907 64.236 59.131 1.00 95.33 195 PHE H O 1
ATOM 12139 N N . VAL F 1 221 ? 57.092 62.398 60.386 1.00 94.70 196 VAL H N 1
ATOM 12140 C CA . VAL F 1 221 ? 57.106 61.452 59.261 1.00 93.89 196 VAL H CA 1
ATOM 12141 C C . VAL F 1 221 ? 55.735 60.894 58.849 1.00 93.40 196 VAL H C 1
ATOM 12142 O O . VAL F 1 221 ? 55.657 60.085 57.913 1.00 94.06 196 VAL H O 1
ATOM 12146 N N . LYS F 1 222 ? 54.688 61.266 59.575 1.00 93.97 197 LYS H N 1
ATOM 12147 C CA . LYS F 1 222 ? 53.310 60.872 59.250 1.00 95.09 197 LYS H CA 1
ATOM 12148 C C . LYS F 1 222 ? 52.448 62.060 58.916 1.00 95.94 197 LYS H C 1
ATOM 12149 O O . LYS F 1 222 ? 52.417 63.019 59.680 1.00 98.77 197 LYS H O 1
ATOM 12155 N N . MET F 1 223 ? 51.768 62.012 57.777 1.00 95.78 198 MET H N 1
ATOM 12156 C CA . MET F 1 223 ? 50.755 63.001 57.457 1.00 96.82 198 MET H CA 1
ATOM 12157 C C . MET F 1 223 ? 49.630 62.863 58.438 1.00 96.27 198 MET H C 1
ATOM 12158 O O . MET F 1 223 ? 49.347 61.775 58.911 1.00 95.54 198 MET H O 1
ATOM 12163 N N . VAL F 1 224 ? 49.006 63.992 58.750 1.00 96.21 199 VAL H N 1
ATOM 12164 C CA . VAL F 1 224 ? 47.870 64.010 59.633 1.00 96.58 199 VAL H CA 1
ATOM 12165 C C . VAL F 1 224 ? 46.681 64.612 58.935 1.00 96.74 199 VAL H C 1
ATOM 12166 O O . VAL F 1 224 ? 46.756 65.702 58.360 1.00 95.44 199 VAL H O 1
ATOM 12170 N N . GLU F 1 225 ? 45.585 63.858 58.999 1.00 96.77 200 GLU H N 1
ATOM 12171 C CA . GLU F 1 225 ? 44.312 64.252 58.407 1.00 97.63 200 GLU H CA 1
ATOM 12172 C C . GLU F 1 225 ? 43.239 64.249 59.492 1.00 100.36 200 GLU H C 1
ATOM 12173 O O . GLU F 1 225 ? 43.312 63.464 60.424 1.00 100.71 200 GLU H O 1
ATOM 12179 N N . VAL F 1 226 ? 42.273 65.146 59.354 1.00 103.92 201 VAL H N 1
ATOM 12180 C CA . VAL F 1 226 ? 41.130 65.191 60.259 1.00 108.85 201 VAL H CA 1
ATOM 12181 C C . VAL F 1 226 ? 39.822 65.210 59.526 1.00 111.38 201 VAL H C 1
ATOM 12182 O O . VAL F 1 226 ? 39.670 65.982 58.601 1.00 109.18 201 VAL H O 1
ATOM 12186 N N . GLU F 1 227 ? 38.901 64.332 59.942 1.00 118.09 202 GLU H N 1
ATOM 12187 C CA . GLU F 1 227 ? 37.528 64.329 59.417 1.00 128.54 202 GLU H CA 1
ATOM 12188 C C . GLU F 1 227 ? 36.724 65.299 60.208 1.00 131.33 202 GLU H C 1
ATOM 12189 O O . GLU F 1 227 ? 36.602 65.175 61.407 1.00 134.47 202 GLU H O 1
ATOM 12195 N N . VAL F 1 228 ? 36.097 66.196 59.494 1.00 136.43 203 VAL H N 1
ATOM 12196 C CA . VAL F 1 228 ? 35.335 67.278 60.077 1.00 144.07 203 VAL H CA 1
ATOM 12197 C C . VAL F 1 228 ? 33.889 67.335 59.498 1.00 151.50 203 VAL H C 1
ATOM 12198 O O . VAL F 1 228 ? 33.690 67.295 58.300 1.00 154.84 203 VAL H O 1
ATOM 12202 N N . GLU F 1 229 ? 32.894 67.408 60.375 1.00 159.01 204 GLU H N 1
ATOM 12203 C CA . GLU F 1 229 ? 31.478 67.494 59.965 1.00 156.37 204 GLU H CA 1
ATOM 12204 C C . GLU F 1 229 ? 30.924 68.922 60.159 1.00 152.98 204 GLU H C 1
ATOM 12205 O O . GLU F 1 229 ? 29.820 69.208 59.749 1.00 153.43 204 GLU H O 1
ATOM 12207 N N . SER F 1 230 ? 31.719 69.823 60.727 1.00 150.28 205 SER H N 1
ATOM 12208 C CA . SER F 1 230 ? 31.271 71.166 61.101 1.00 151.68 205 SER H CA 1
ATOM 12209 C C . SER F 1 230 ? 32.247 72.250 60.628 1.00 147.74 205 SER H C 1
ATOM 12210 O O . SER F 1 230 ? 33.440 72.059 60.585 1.00 145.03 205 SER H O 1
ATOM 12213 N N . LEU F 1 231 ? 31.747 73.410 60.279 1.00 149.34 206 LEU H N 1
ATOM 12214 C CA . LEU F 1 231 ? 32.634 74.489 59.839 1.00 150.90 206 LEU H CA 1
ATOM 12215 C C . LEU F 1 231 ? 33.552 74.966 60.928 1.00 155.01 206 LEU H C 1
ATOM 12216 O O . LEU F 1 231 ? 34.667 75.406 60.668 1.00 155.41 206 LEU H O 1
ATOM 12221 N N . ALA F 1 232 ? 33.031 75.005 62.136 1.00 166.21 207 ALA H N 1
ATOM 12222 C CA . ALA F 1 232 ? 33.821 75.468 63.300 1.00 173.93 207 ALA H CA 1
ATOM 12223 C C . ALA F 1 232 ? 35.062 74.592 63.443 1.00 169.70 207 ALA H C 1
ATOM 12224 O O . ALA F 1 232 ? 36.184 75.074 63.547 1.00 162.59 207 ALA H O 1
ATOM 12226 N N . ALA F 1 233 ? 34.820 73.289 63.338 1.00 168.45 208 ALA H N 1
ATOM 12227 C CA . ALA F 1 233 ? 35.879 72.253 63.371 1.00 160.52 208 ALA H CA 1
ATOM 12228 C C . ALA F 1 233 ? 36.903 72.387 62.211 1.00 155.61 208 ALA H C 1
ATOM 12229 O O . ALA F 1 233 ? 38.091 72.241 62.405 1.00 150.86 208 ALA H O 1
ATOM 12231 N N . ALA F 1 234 ? 36.410 72.665 61.017 1.00 150.19 209 ALA H N 1
ATOM 12232 C CA . ALA F 1 234 ? 37.267 72.923 59.874 1.00 149.68 209 ALA H CA 1
ATOM 12233 C C . ALA F 1 234 ? 38.225 74.075 60.173 1.00 152.34 209 ALA H C 1
ATOM 12234 O O . ALA F 1 234 ? 39.391 74.041 59.785 1.00 157.54 209 ALA H O 1
ATOM 12236 N N . GLU F 1 235 ? 37.718 75.114 60.810 1.00 151.14 210 GLU H N 1
ATOM 12237 C CA . GLU F 1 235 ? 38.540 76.283 61.176 1.00 152.74 210 GLU H CA 1
ATOM 12238 C C . GLU F 1 235 ? 39.609 75.880 62.167 1.00 155.58 210 GLU H C 1
ATOM 12239 O O . GLU F 1 235 ? 40.793 76.099 61.963 1.00 153.11 210 GLU H O 1
ATOM 12245 N N . GLU F 1 236 ? 39.140 75.280 63.242 1.00 158.97 211 GLU H N 1
ATOM 12246 C CA . GLU F 1 236 ? 40.000 74.811 64.329 1.00 156.21 211 GLU H CA 1
ATOM 12247 C C . GLU F 1 236 ? 41.197 74.041 63.763 1.00 147.45 211 GLU H C 1
ATOM 12248 O O . GLU F 1 236 ? 42.357 74.330 64.043 1.00 142.32 211 GLU H O 1
ATOM 12254 N N . ALA F 1 237 ? 40.853 73.068 62.936 1.00 142.95 212 ALA H N 1
ATOM 12255 C CA . ALA F 1 237 ? 41.811 72.192 62.272 1.00 132.83 212 ALA H CA 1
ATOM 12256 C C . ALA F 1 237 ? 42.798 72.954 61.406 1.00 127.75 212 ALA H C 1
ATOM 12257 O O . ALA F 1 237 ? 43.963 72.687 61.444 1.00 126.81 212 ALA H O 1
ATOM 12259 N N . ALA F 1 238 ? 42.316 73.842 60.564 1.00 124.18 213 ALA H N 1
ATOM 12260 C CA . ALA F 1 238 ? 43.219 74.590 59.665 1.00 124.28 213 ALA H CA 1
ATOM 12261 C C . ALA F 1 238 ? 44.217 75.394 60.460 1.00 126.53 213 ALA H C 1
ATOM 12262 O O . ALA F 1 238 ? 45.383 75.498 60.119 1.00 123.58 213 ALA H O 1
ATOM 12264 N N . ALA F 1 239 ? 43.706 76.002 61.524 1.00 134.30 214 ALA H N 1
ATOM 12265 C CA . ALA F 1 239 ? 44.529 76.819 62.456 1.00 133.85 214 ALA H CA 1
ATOM 12266 C C . ALA F 1 239 ? 45.630 75.973 63.070 1.00 133.86 214 ALA H C 1
ATOM 12267 O O . ALA F 1 239 ? 46.761 76.411 63.228 1.00 130.83 214 ALA H O 1
ATOM 12269 N N . ALA F 1 240 ? 45.261 74.745 63.419 1.00 132.65 215 ALA H N 1
ATOM 12270 C CA . ALA F 1 240 ? 46.202 73.776 64.023 1.00 130.54 215 ALA H CA 1
ATOM 12271 C C . ALA F 1 240 ? 47.337 73.320 63.071 1.00 124.05 215 ALA H C 1
ATOM 12272 O O . ALA F 1 240 ? 48.274 72.672 63.506 1.00 125.93 215 ALA H O 1
ATOM 12274 N N . GLY F 1 241 ? 47.195 73.605 61.783 1.00 120.65 216 GLY H N 1
ATOM 12275 C CA . GLY F 1 241 ? 48.230 73.304 60.774 1.00 116.62 216 GLY H CA 1
ATOM 12276 C C . GLY F 1 241 ? 48.260 71.888 60.198 1.00 115.42 216 GLY H C 1
ATOM 12277 O O . GLY F 1 241 ? 49.320 71.397 59.810 1.00 114.54 216 GLY H O 1
ATOM 12278 N N . VAL F 1 242 ? 47.115 71.184 60.215 1.00 112.55 217 VAL H N 1
ATOM 12279 C CA . VAL F 1 242 ? 47.044 69.804 59.709 1.00 107.37 217 VAL H CA 1
ATOM 12280 C C . VAL F 1 242 ? 47.328 69.800 58.226 1.00 106.14 217 VAL H C 1
ATOM 12281 O O . VAL F 1 242 ? 47.246 70.816 57.573 1.00 109.01 217 VAL H O 1
ATOM 12285 N N . ASP F 1 243 ? 47.621 68.612 57.723 1.00 103.76 218 ASP H N 1
ATOM 12286 C CA . ASP F 1 243 ? 48.009 68.412 56.340 1.00 100.03 218 ASP H CA 1
ATOM 12287 C C . ASP F 1 243 ? 46.787 68.358 55.438 1.00 99.17 218 ASP H C 1
ATOM 12288 O O . ASP F 1 243 ? 46.792 68.876 54.316 1.00 98.81 218 ASP H O 1
ATOM 12293 N N . ILE F 1 244 ? 45.749 67.690 55.928 1.00 97.62 219 ILE H N 1
ATOM 12294 C CA . ILE F 1 244 ? 44.550 67.417 55.120 1.00 95.62 219 ILE H CA 1
ATOM 12295 C C . ILE F 1 244 ? 43.318 67.504 56.003 1.00 96.95 219 ILE H C 1
ATOM 12296 O O . ILE F 1 244 ? 43.280 66.917 57.059 1.00 97.25 219 ILE H O 1
ATOM 12301 N N . ILE F 1 245 ? 42.311 68.201 55.499 1.00 98.08 220 ILE H N 1
ATOM 12302 C CA . ILE F 1 245 ? 41.013 68.271 56.136 1.00 100.10 220 ILE H CA 1
ATOM 12303 C C . ILE F 1 245 ? 40.022 67.549 55.258 1.00 100.61 220 ILE H C 1
ATOM 12304 O O . ILE F 1 245 ? 39.917 67.816 54.063 1.00 99.24 220 ILE H O 1
ATOM 12309 N N . MET F 1 246 ? 39.303 66.619 55.868 1.00 102.81 221 MET H N 1
ATOM 12310 C CA . MET F 1 246 ? 38.218 65.882 55.187 1.00 104.36 221 MET H CA 1
ATOM 12311 C C . MET F 1 246 ? 36.871 66.490 55.519 1.00 108.77 221 MET H C 1
ATOM 12312 O O . MET F 1 246 ? 36.473 66.475 56.660 1.00 110.15 221 MET H O 1
ATOM 12317 N N . LEU F 1 247 ? 36.184 66.992 54.494 1.00 112.75 222 LEU H N 1
ATOM 12318 C CA . LEU F 1 247 ? 34.807 67.518 54.636 1.00 115.67 222 LEU H CA 1
ATOM 12319 C C . LEU F 1 247 ? 33.844 66.383 54.415 1.00 119.08 222 LEU H C 1
ATOM 12320 O O . LEU F 1 247 ? 33.668 65.891 53.324 1.00 117.04 222 LEU H O 1
ATOM 12325 N N . ASP F 1 248 ? 33.241 65.948 55.500 1.00 127.52 223 ASP H N 1
ATOM 12326 C CA . ASP F 1 248 ? 32.432 64.708 55.492 1.00 134.89 223 ASP H CA 1
ATOM 12327 C C . ASP F 1 248 ? 30.956 64.958 55.195 1.00 135.67 223 ASP H C 1
ATOM 12328 O O . ASP F 1 248 ? 30.270 65.678 55.938 1.00 141.16 223 ASP H O 1
ATOM 12333 N N . ASN F 1 249 ? 30.511 64.421 54.078 1.00 133.27 224 ASN H N 1
ATOM 12334 C CA . ASN F 1 249 ? 29.115 64.500 53.664 1.00 137.52 224 ASN H CA 1
ATOM 12335 C C . ASN F 1 249 ? 28.486 65.897 53.809 1.00 137.04 224 ASN H C 1
ATOM 12336 O O . ASN F 1 249 ? 27.331 66.044 54.148 1.00 143.25 224 ASN H O 1
ATOM 12341 N N . MET F 1 250 ? 29.260 66.921 53.506 1.00 135.40 225 MET H N 1
ATOM 12342 C CA . MET F 1 250 ? 28.813 68.309 53.627 1.00 135.64 225 MET H CA 1
ATOM 12343 C C . MET F 1 250 ? 28.104 68.758 52.333 1.00 136.49 225 MET H C 1
ATOM 12344 O O . MET F 1 250 ? 28.399 68.294 51.243 1.00 137.63 225 MET H O 1
ATOM 12349 N N . SER F 1 251 ? 27.176 69.690 52.480 1.00 140.38 226 SER H N 1
ATOM 12350 C CA . SER F 1 251 ? 26.522 70.357 51.344 1.00 139.50 226 SER H CA 1
ATOM 12351 C C . SER F 1 251 ? 27.495 71.266 50.610 1.00 139.98 226 SER H C 1
ATOM 12352 O O . SER F 1 251 ? 28.454 71.779 51.186 1.00 139.92 226 SER H O 1
ATOM 12355 N N . LEU F 1 252 ? 27.192 71.518 49.349 1.00 142.17 227 LEU H N 1
ATOM 12356 C CA . LEU F 1 252 ? 27.977 72.455 48.499 1.00 144.42 227 LEU H CA 1
ATOM 12357 C C . LEU F 1 252 ? 28.149 73.820 49.119 1.00 145.64 227 LEU H C 1
ATOM 12358 O O . LEU F 1 252 ? 29.206 74.438 48.995 1.00 145.35 227 LEU H O 1
ATOM 12363 N N . GLU F 1 253 ? 27.073 74.311 49.725 1.00 151.05 228 GLU H N 1
ATOM 12364 C CA . GLU F 1 253 ? 27.086 75.632 50.391 1.00 151.52 228 GLU H CA 1
ATOM 12365 C C . GLU F 1 253 ? 28.123 75.586 51.521 1.00 146.19 228 GLU H C 1
ATOM 12366 O O . GLU F 1 253 ? 29.067 76.388 51.569 1.00 142.60 228 GLU H O 1
ATOM 12368 N N . GLN F 1 254 ? 27.980 74.561 52.352 1.00 143.25 229 GLN H N 1
ATOM 12369 C CA . GLN F 1 254 ? 28.926 74.300 53.440 1.00 142.91 229 GLN H CA 1
ATOM 12370 C C . GLN F 1 254 ? 30.379 74.169 52.928 1.00 143.90 229 GLN H C 1
ATOM 12371 O O . GLN F 1 254 ? 31.292 74.886 53.370 1.00 147.47 229 GLN H O 1
ATOM 12377 N N . ILE F 1 255 ? 30.548 73.294 51.941 1.00 139.11 230 ILE H N 1
ATOM 12378 C CA . ILE F 1 255 ? 31.849 73.070 51.309 1.00 133.18 230 ILE H CA 1
ATOM 12379 C C . ILE F 1 255 ? 32.495 74.390 50.875 1.00 134.87 230 ILE H C 1
ATOM 12380 O O . ILE F 1 255 ? 33.651 74.660 51.194 1.00 134.84 230 ILE H O 1
ATOM 12385 N N . GLU F 1 256 ? 31.737 75.198 50.162 1.00 140.13 231 GLU H N 1
ATOM 12386 C CA . GLU F 1 256 ? 32.252 76.467 49.623 1.00 147.24 231 GLU H CA 1
ATOM 12387 C C . GLU F 1 256 ? 32.707 77.450 50.708 1.00 147.04 231 GLU H C 1
ATOM 12388 O O . GLU F 1 256 ? 33.718 78.146 50.567 1.00 141.43 231 GLU H O 1
ATOM 12394 N N . GLN F 1 257 ? 31.934 77.485 51.780 1.00 148.42 232 GLN H N 1
ATOM 12395 C CA . GLN F 1 257 ? 32.259 78.295 52.949 1.00 151.69 232 GLN H CA 1
ATOM 12396 C C . GLN F 1 257 ? 33.567 77.832 53.582 1.00 145.62 232 GLN H C 1
ATOM 12397 O O . GLN F 1 257 ? 34.484 78.630 53.845 1.00 146.89 232 GLN H O 1
ATOM 12403 N N . ALA F 1 258 ? 33.641 76.528 53.805 1.00 140.93 233 ALA H N 1
ATOM 12404 C CA . ALA F 1 258 ? 34.834 75.862 54.372 1.00 133.46 233 ALA H CA 1
ATOM 12405 C C . ALA F 1 258 ? 36.094 76.135 53.563 1.00 128.91 233 ALA H C 1
ATOM 12406 O O . ALA F 1 258 ? 37.134 76.475 54.119 1.00 129.31 233 ALA H O 1
ATOM 12408 N N . ILE F 1 259 ? 35.985 76.045 52.252 1.00 125.46 234 ILE H N 1
ATOM 12409 C CA . ILE F 1 259 ? 37.121 76.344 51.382 1.00 126.34 234 ILE H CA 1
ATOM 12410 C C . ILE F 1 259 ? 37.741 77.700 51.708 1.00 130.12 234 ILE H C 1
ATOM 12411 O O . ILE F 1 259 ? 38.949 77.815 51.957 1.00 135.15 234 ILE H O 1
ATOM 12416 N N . THR F 1 260 ? 36.900 78.727 51.661 1.00 137.81 235 THR H N 1
ATOM 12417 C CA . THR F 1 260 ? 37.322 80.156 51.877 1.00 140.80 235 THR H CA 1
ATOM 12418 C C . THR F 1 260 ? 37.865 80.327 53.297 1.00 138.41 235 THR H C 1
ATOM 12419 O O . THR F 1 260 ? 38.895 80.929 53.520 1.00 134.12 235 THR H O 1
ATOM 12423 N N . LEU F 1 261 ? 37.163 79.713 54.222 1.00 136.99 236 LEU H N 1
ATOM 12424 C CA . LEU F 1 261 ? 37.575 79.683 55.599 1.00 139.40 236 LEU H CA 1
ATOM 12425 C C . LEU F 1 261 ? 38.931 79.037 55.851 1.00 136.10 236 LEU H C 1
ATOM 12426 O O . LEU F 1 261 ? 39.698 79.508 56.662 1.00 138.43 236 LEU H O 1
ATOM 12431 N N . ILE F 1 262 ? 39.165 77.899 55.217 1.00 131.93 237 ILE H N 1
ATOM 12432 C CA . ILE F 1 262 ? 40.414 77.164 55.368 1.00 126.00 237 ILE H CA 1
ATOM 12433 C C . ILE F 1 262 ? 41.568 77.932 54.744 1.00 125.79 237 ILE H C 1
ATOM 12434 O O . ILE F 1 262 ? 42.695 77.882 55.248 1.00 124.87 237 ILE H O 1
ATOM 12439 N N . ALA F 1 263 ? 41.288 78.586 53.630 1.00 125.66 238 ALA H N 1
ATOM 12440 C CA . ALA F 1 263 ? 42.221 79.546 53.030 1.00 127.27 238 ALA H CA 1
ATOM 12441 C C . ALA F 1 263 ? 43.575 78.938 52.696 1.00 126.03 238 ALA H C 1
ATOM 12442 O O . ALA F 1 263 ? 44.624 79.536 52.922 1.00 126.10 238 ALA H O 1
ATOM 12444 N N . GLY F 1 264 ? 43.552 77.718 52.175 1.00 126.08 239 GLY H N 1
ATOM 12445 C CA . GLY F 1 264 ? 44.785 77.017 51.704 1.00 120.39 239 GLY H CA 1
ATOM 12446 C C . GLY F 1 264 ? 45.778 76.604 52.775 1.00 117.97 239 GLY H C 1
ATOM 12447 O O . GLY F 1 264 ? 46.894 76.273 52.481 1.00 114.85 239 GLY H O 1
ATOM 12448 N N . ARG F 1 265 ? 45.367 76.652 54.033 1.00 119.25 240 ARG H N 1
ATOM 12449 C CA . ARG F 1 265 ? 46.244 76.239 55.156 1.00 117.73 240 ARG H CA 1
ATOM 12450 C C . ARG F 1 265 ? 46.409 74.720 55.209 1.00 112.05 240 ARG H C 1
ATOM 12451 O O . ARG F 1 265 ? 47.391 74.211 55.762 1.00 110.99 240 ARG H O 1
ATOM 12459 N N . SER F 1 266 ? 45.424 74.022 54.634 1.00 106.93 241 SER H N 1
ATOM 12460 C CA . SER F 1 266 ? 45.429 72.579 54.484 1.00 102.15 241 SER H CA 1
ATOM 12461 C C . SER F 1 266 ? 44.883 72.143 53.147 1.00 101.36 241 SER H C 1
ATOM 12462 O O . SER F 1 266 ? 44.223 72.883 52.437 1.00 104.03 241 SER H O 1
ATOM 12465 N N . ARG F 1 267 ? 45.202 70.913 52.794 1.00 100.13 242 ARG H N 1
ATOM 12466 C CA . ARG F 1 267 ? 44.613 70.286 51.632 1.00 99.53 242 ARG H CA 1
ATOM 12467 C C . ARG F 1 267 ? 43.192 69.909 51.977 1.00 98.34 242 ARG H C 1
ATOM 12468 O O . ARG F 1 267 ? 42.902 69.573 53.123 1.00 98.12 242 ARG H O 1
ATOM 12476 N N . ILE F 1 268 ? 42.348 69.852 50.971 1.00 97.33 243 ILE H N 1
ATOM 12477 C CA . ILE F 1 268 ? 40.956 69.570 51.226 1.00 97.87 243 ILE H CA 1
ATOM 12478 C C . ILE F 1 268 ? 40.503 68.388 50.444 1.00 96.87 243 ILE H C 1
ATOM 12479 O O . ILE F 1 268 ? 40.641 68.292 49.209 1.00 95.13 243 ILE H O 1
ATOM 12484 N N . GLU F 1 269 ? 39.900 67.482 51.191 1.00 98.87 244 GLU H N 1
ATOM 12485 C CA . GLU F 1 269 ? 39.270 66.246 50.642 1.00 99.22 244 GLU H CA 1
ATOM 12486 C C . GLU F 1 269 ? 37.770 66.325 50.917 1.00 99.15 244 GLU H C 1
ATOM 12487 O O . GLU F 1 269 ? 37.371 66.643 52.028 1.00 99.92 244 GLU H O 1
ATOM 12493 N N . CYS F 1 270 ? 36.963 65.982 49.938 1.00 99.52 245 CYS H N 1
ATOM 12494 C CA . CYS F 1 270 ? 35.538 65.703 50.195 1.00 102.52 245 CYS H CA 1
ATOM 12495 C C . CYS F 1 270 ? 35.283 64.224 50.130 1.00 104.44 245 CYS H C 1
ATOM 12496 O O . CYS F 1 270 ? 35.810 63.513 49.282 1.00 102.07 245 CYS H O 1
ATOM 12499 N N . SER F 1 271 ? 34.422 63.761 51.012 1.00 109.79 246 SER H N 1
ATOM 12500 C CA . SER F 1 271 ? 34.117 62.338 51.058 1.00 112.49 246 SER H CA 1
ATOM 12501 C C . SER F 1 271 ? 32.697 62.070 51.551 1.00 112.74 246 SER H C 1
ATOM 12502 O O . SER F 1 271 ? 32.099 62.908 52.183 1.00 112.68 246 SER H O 1
ATOM 12505 N N . GLY F 1 272 ? 32.232 60.849 51.292 1.00 113.74 247 GLY H N 1
ATOM 12506 C CA . GLY F 1 272 ? 30.929 60.338 51.762 1.00 116.43 247 GLY H CA 1
ATOM 12507 C C . GLY F 1 272 ? 29.781 60.601 50.802 1.00 119.03 247 GLY H C 1
ATOM 12508 O O . GLY F 1 272 ? 29.624 61.757 50.340 1.00 118.65 247 GLY H O 1
ATOM 12509 N N . ASN F 1 273 ? 28.998 59.542 50.520 1.00 120.57 248 ASN H N 1
ATOM 12510 C CA . ASN F 1 273 ? 27.872 59.575 49.533 1.00 123.58 248 ASN H CA 1
ATOM 12511 C C . ASN F 1 273 ? 28.404 60.141 48.227 1.00 121.89 248 ASN H C 1
ATOM 12512 O O . ASN F 1 273 ? 27.955 61.209 47.731 1.00 129.49 248 ASN H O 1
ATOM 12514 N N . ILE F 1 274 ? 29.434 59.491 47.732 1.00 116.09 249 ILE H N 1
ATOM 12515 C CA . ILE F 1 274 ? 30.032 59.867 46.464 1.00 115.05 249 ILE H CA 1
ATOM 12516 C C . ILE F 1 274 ? 29.966 58.692 45.502 1.00 113.84 249 ILE H C 1
ATOM 12517 O O . ILE F 1 274 ? 30.598 57.683 45.719 1.00 111.10 249 ILE H O 1
ATOM 12522 N N . ASP F 1 275 ? 29.190 58.858 44.443 1.00 115.37 250 ASP H N 1
ATOM 12523 C CA . ASP F 1 275 ? 29.003 57.812 43.438 1.00 114.69 250 ASP H CA 1
ATOM 12524 C C . ASP F 1 275 ? 28.922 58.432 42.034 1.00 113.19 250 ASP H C 1
ATOM 12525 O O . ASP F 1 275 ? 29.125 59.634 41.876 1.00 109.94 250 ASP H O 1
ATOM 12530 N N . MET F 1 276 ? 28.579 57.601 41.050 1.00 112.83 251 MET H N 1
ATOM 12531 C CA . MET F 1 276 ? 28.448 58.041 39.667 1.00 113.07 251 MET H CA 1
ATOM 12532 C C . MET F 1 276 ? 27.554 59.261 39.489 1.00 112.63 251 MET H C 1
ATOM 12533 O O . MET F 1 276 ? 27.905 60.178 38.745 1.00 112.54 251 MET H O 1
ATOM 12538 N N . THR F 1 277 ? 26.404 59.226 40.129 1.00 113.97 252 THR H N 1
ATOM 12539 C CA . THR F 1 277 ? 25.387 60.301 40.022 1.00 118.31 252 THR H CA 1
ATOM 12540 C C . THR F 1 277 ? 25.811 61.586 40.763 1.00 118.01 252 THR H C 1
ATOM 12541 O O . THR F 1 277 ? 25.822 62.689 40.211 1.00 126.21 252 THR H O 1
ATOM 12545 N N . THR F 1 278 ? 26.258 61.394 41.977 1.00 114.63 253 THR H N 1
ATOM 12546 C CA . THR F 1 278 ? 26.725 62.460 42.868 1.00 112.56 253 THR H CA 1
ATOM 12547 C C . THR F 1 278 ? 28.043 63.147 42.529 1.00 108.25 253 THR H C 1
ATOM 12548 O O . THR F 1 278 ? 28.173 64.330 42.685 1.00 106.56 253 THR H O 1
ATOM 12552 N N . ILE F 1 279 ? 29.009 62.406 42.006 1.00 105.88 254 ILE H N 1
ATOM 12553 C CA . ILE F 1 279 ? 30.368 62.936 41.859 1.00 103.53 254 ILE H CA 1
ATOM 12554 C C . ILE F 1 279 ? 30.483 64.266 41.084 1.00 104.73 254 ILE H C 1
ATOM 12555 O O . ILE F 1 279 ? 31.356 65.067 41.345 1.00 104.27 254 ILE H O 1
ATOM 12560 N N . SER F 1 280 ? 29.606 64.489 40.118 1.00 107.15 255 SER H N 1
ATOM 12561 C CA . SER F 1 280 ? 29.679 65.703 39.264 1.00 108.73 255 SER H CA 1
ATOM 12562 C C . SER F 1 280 ? 29.462 67.025 40.045 1.00 110.07 255 SER H C 1
ATOM 12563 O O . SER F 1 280 ? 29.906 68.086 39.625 1.00 111.37 255 SER H O 1
ATOM 12566 N N . ARG F 1 281 ? 28.807 66.948 41.181 1.00 110.98 256 ARG H N 1
ATOM 12567 C CA . ARG F 1 281 ? 28.540 68.139 41.991 1.00 112.80 256 ARG H CA 1
ATOM 12568 C C . ARG F 1 281 ? 29.794 68.845 42.505 1.00 109.96 256 ARG H C 1
ATOM 12569 O O . ARG F 1 281 ? 29.764 70.030 42.802 1.00 111.13 256 ARG H O 1
ATOM 12577 N N . PHE F 1 282 ? 30.882 68.119 42.569 1.00 106.13 257 PHE H N 1
ATOM 12578 C CA . PHE F 1 282 ? 32.133 68.715 42.973 1.00 105.02 257 PHE H CA 1
ATOM 12579 C C . PHE F 1 282 ? 32.850 69.460 41.863 1.00 104.52 257 PHE H C 1
ATOM 12580 O O . PHE F 1 282 ? 33.852 70.122 42.096 1.00 103.17 257 PHE H O 1
ATOM 12588 N N . ARG F 1 283 ? 32.369 69.319 40.633 1.00 105.43 258 ARG H N 1
ATOM 12589 C CA . ARG F 1 283 ? 33.031 69.969 39.496 1.00 105.79 258 ARG H CA 1
ATOM 12590 C C . ARG F 1 283 ? 33.294 71.457 39.742 1.00 106.72 258 ARG H C 1
ATOM 12591 O O . ARG F 1 283 ? 32.438 72.198 40.211 1.00 108.08 258 ARG H O 1
ATOM 12599 N N . GLY F 1 284 ? 34.527 71.850 39.482 1.00 106.49 259 GLY H N 1
ATOM 12600 C CA . GLY F 1 284 ? 34.927 73.246 39.622 1.00 107.85 259 GLY H CA 1
ATOM 12601 C C . GLY F 1 284 ? 35.255 73.808 40.995 1.00 108.65 259 GLY H C 1
ATOM 12602 O O . GLY F 1 284 ? 35.662 74.952 41.080 1.00 111.10 259 GLY H O 1
ATOM 12603 N N . LEU F 1 285 ? 35.096 73.040 42.071 1.00 107.64 260 LEU H N 1
ATOM 12604 C CA . LEU F 1 285 ? 35.460 73.545 43.414 1.00 107.35 260 LEU H CA 1
ATOM 12605 C C . LEU F 1 285 ? 36.941 73.538 43.620 1.00 106.04 260 LEU H C 1
ATOM 12606 O O . LEU F 1 285 ? 37.667 72.832 42.960 1.00 105.22 260 LEU H O 1
ATOM 12611 N N . ALA F 1 286 ? 37.376 74.358 44.561 1.00 107.45 261 ALA H N 1
ATOM 12612 C CA . ALA F 1 286 ? 38.790 74.500 44.876 1.00 107.30 261 ALA H CA 1
ATOM 12613 C C . ALA F 1 286 ? 39.112 73.567 46.027 1.00 106.53 261 ALA H C 1
ATOM 12614 O O . ALA F 1 286 ? 39.490 73.994 47.130 1.00 108.40 261 ALA H O 1
ATOM 12616 N N . ILE F 1 287 ? 38.900 72.285 45.767 1.00 102.99 262 ILE H N 1
ATOM 12617 C CA . ILE F 1 287 ? 39.297 71.251 46.682 1.00 100.51 262 ILE H CA 1
ATOM 12618 C C . ILE F 1 287 ? 40.348 70.473 45.950 1.00 98.95 262 ILE H C 1
ATOM 12619 O O . ILE F 1 287 ? 40.406 70.506 44.732 1.00 98.39 262 ILE H O 1
ATOM 12624 N N . ASP F 1 288 ? 41.129 69.723 46.708 1.00 98.09 263 ASP H N 1
ATOM 12625 C CA . ASP F 1 288 ? 42.242 68.936 46.142 1.00 98.40 263 ASP H CA 1
ATOM 12626 C C . ASP F 1 288 ? 41.829 67.563 45.626 1.00 96.92 263 ASP H C 1
ATOM 12627 O O . ASP F 1 288 ? 42.291 67.140 44.565 1.00 99.43 263 ASP H O 1
ATOM 12632 N N . TYR F 1 289 ? 40.956 66.878 46.359 1.00 94.90 264 TYR H N 1
ATOM 12633 C CA . TYR F 1 289 ? 40.435 65.591 45.903 1.00 92.29 264 TYR H CA 1
ATOM 12634 C C . TYR F 1 289 ? 39.129 65.149 46.540 1.00 92.22 264 TYR H C 1
ATOM 12635 O O . TYR F 1 289 ? 38.652 65.736 47.502 1.00 92.31 264 TYR H O 1
ATOM 12644 N N . VAL F 1 290 ? 38.561 64.112 45.945 1.00 92.15 265 VAL H N 1
ATOM 12645 C CA . VAL F 1 290 ? 37.457 63.380 46.558 1.00 93.51 265 VAL H CA 1
ATOM 12646 C C . VAL F 1 290 ? 37.808 61.905 46.698 1.00 94.34 265 VAL H C 1
ATOM 12647 O O . VAL F 1 290 ? 38.673 61.379 45.961 1.00 95.84 265 VAL H O 1
ATOM 12651 N N . SER F 1 291 ? 37.120 61.230 47.619 1.00 93.89 266 SER H N 1
ATOM 12652 C CA . SER F 1 291 ? 37.353 59.806 47.829 1.00 93.78 266 SER H CA 1
ATOM 12653 C C . SER F 1 291 ? 36.049 59.029 47.805 1.00 93.81 266 SER H C 1
ATOM 12654 O O . SER F 1 291 ? 35.037 59.480 48.246 1.00 95.20 266 SER H O 1
ATOM 12657 N N . SER F 1 292 ? 36.140 57.807 47.316 1.00 94.32 267 SER H N 1
ATOM 12658 C CA . SER F 1 292 ? 34.996 56.906 47.177 1.00 94.15 267 SER H CA 1
ATOM 12659 C C . SER F 1 292 ? 35.286 55.472 47.549 1.00 92.89 267 SER H C 1
ATOM 12660 O O . SER F 1 292 ? 36.189 54.808 46.999 1.00 93.20 267 SER H O 1
ATOM 12663 N N . GLY F 1 293 ? 34.514 54.979 48.486 1.00 93.67 268 GLY H N 1
ATOM 12664 C CA . GLY F 1 293 ? 34.584 53.572 48.861 1.00 94.61 268 GLY H CA 1
ATOM 12665 C C . GLY F 1 293 ? 34.022 52.630 47.809 1.00 95.39 268 GLY H C 1
ATOM 12666 O O . GLY F 1 293 ? 34.491 51.490 47.687 1.00 98.37 268 GLY H O 1
ATOM 12667 N N . SER F 1 294 ? 33.106 53.108 47.009 1.00 96.94 269 SER H N 1
ATOM 12668 C CA . SER F 1 294 ? 32.441 52.266 46.009 1.00 99.06 269 SER H CA 1
ATOM 12669 C C . SER F 1 294 ? 33.351 51.731 44.921 1.00 98.65 269 SER H C 1
ATOM 12670 O O . SER F 1 294 ? 33.130 50.618 44.361 1.00 98.66 269 SER H O 1
ATOM 12673 N N . LEU F 1 295 ? 34.406 52.489 44.655 1.00 97.67 270 LEU H N 1
ATOM 12674 C CA . LEU F 1 295 ? 35.399 52.079 43.651 1.00 96.09 270 LEU H CA 1
ATOM 12675 C C . LEU F 1 295 ? 35.969 50.685 43.929 1.00 95.57 270 LEU H C 1
ATOM 12676 O O . LEU F 1 295 ? 36.264 49.915 43.002 1.00 93.24 270 LEU H O 1
ATOM 12681 N N . THR F 1 296 ? 36.082 50.375 45.216 1.00 94.83 271 THR H N 1
ATOM 12682 C CA . THR F 1 296 ? 36.628 49.110 45.625 1.00 94.87 271 THR H CA 1
ATOM 12683 C C . THR F 1 296 ? 35.594 48.186 46.231 1.00 98.34 271 THR H C 1
ATOM 12684 O O . THR F 1 296 ? 35.728 46.978 46.102 1.00 100.77 271 THR H O 1
ATOM 12688 N N . HIS F 1 297 ? 34.615 48.700 46.956 1.00 101.90 272 HIS H N 1
ATOM 12689 C CA . HIS F 1 297 ? 33.692 47.790 47.698 1.00 107.90 272 HIS H CA 1
ATOM 12690 C C . HIS F 1 297 ? 32.473 47.317 46.883 1.00 108.51 272 HIS H C 1
ATOM 12691 O O . HIS F 1 297 ? 31.825 46.353 47.264 1.00 110.94 272 HIS H O 1
ATOM 12698 N N . SER F 1 298 ? 32.203 47.976 45.771 1.00 108.19 273 SER H N 1
ATOM 12699 C CA . SER F 1 298 ? 30.977 47.742 44.970 1.00 109.25 273 SER H CA 1
ATOM 12700 C C . SER F 1 298 ? 31.233 47.795 43.446 1.00 109.25 273 SER H C 1
ATOM 12701 O O . SER F 1 298 ? 30.388 48.271 42.679 1.00 110.27 273 SER H O 1
ATOM 12704 N N . ALA F 1 299 ? 32.407 47.344 43.013 1.00 106.84 274 ALA H N 1
ATOM 12705 C CA . ALA F 1 299 ? 32.770 47.420 41.611 1.00 105.03 274 ALA H CA 1
ATOM 12706 C C . ALA F 1 299 ? 32.221 46.215 40.939 1.00 106.57 274 ALA H C 1
ATOM 12707 O O . ALA F 1 299 ? 32.371 45.121 41.423 1.00 108.20 274 ALA H O 1
ATOM 12709 N N . LYS F 1 300 ? 31.587 46.416 39.805 1.00 109.27 275 LYS H N 1
ATOM 12710 C CA . LYS F 1 300 ? 31.166 45.309 38.953 1.00 112.30 275 LYS H CA 1
ATOM 12711 C C . LYS F 1 300 ? 32.391 44.754 38.280 1.00 111.52 275 LYS H C 1
ATOM 12712 O O . LYS F 1 300 ? 33.286 45.482 37.908 1.00 113.68 275 LYS H O 1
ATOM 12718 N N . SER F 1 301 ? 32.473 43.455 38.138 1.00 111.53 276 SER H N 1
ATOM 12719 C CA . SER F 1 301 ? 33.624 42.941 37.431 1.00 111.06 276 SER H CA 1
ATOM 12720 C C . SER F 1 301 ? 33.400 43.138 35.949 1.00 107.99 276 SER H C 1
ATOM 12721 O O . SER F 1 301 ? 32.285 43.193 35.488 1.00 112.39 276 SER H O 1
ATOM 12724 N N . LEU F 1 302 ? 34.475 43.242 35.203 1.00 105.64 277 LEU H N 1
ATOM 12725 C CA . LEU F 1 302 ? 34.425 43.387 33.733 1.00 106.22 277 LEU H CA 1
ATOM 12726 C C . LEU F 1 302 ? 34.512 42.032 33.038 1.00 105.78 277 LEU H C 1
ATOM 12727 O O . LEU F 1 302 ? 35.367 41.228 33.326 1.00 105.46 277 LEU H O 1
ATOM 12732 N N . ASP F 1 303 ? 33.605 41.783 32.126 1.00 107.77 278 ASP H N 1
ATOM 12733 C CA . ASP F 1 303 ? 33.561 40.463 31.483 1.00 111.12 278 ASP H CA 1
ATOM 12734 C C . ASP F 1 303 ? 34.675 40.210 30.456 1.00 105.39 278 ASP H C 1
ATOM 12735 O O . ASP F 1 303 ? 34.917 41.045 29.561 1.00 103.12 278 ASP H O 1
ATOM 12740 N N . PHE F 1 304 ? 35.264 39.028 30.598 1.00 100.36 279 PHE H N 1
ATOM 12741 C CA . PHE F 1 304 ? 36.188 38.458 29.619 1.00 98.06 279 PHE H CA 1
ATOM 12742 C C . PHE F 1 304 ? 35.816 36.996 29.446 1.00 99.05 279 PHE H C 1
ATOM 12743 O O . PHE F 1 304 ? 35.086 36.404 30.242 1.00 98.91 279 PHE H O 1
ATOM 12751 N N . SER F 1 305 ? 36.320 36.400 28.386 1.00 99.86 280 SER H N 1
ATOM 12752 C CA . SER F 1 305 ? 36.218 34.923 28.244 1.00 100.94 280 SER H CA 1
ATOM 12753 C C . SER F 1 305 ? 37.463 34.361 27.606 1.00 99.97 280 SER H C 1
ATOM 12754 O O . SER F 1 305 ? 38.161 35.067 26.877 1.00 99.16 280 SER H O 1
ATOM 12757 N N . MET F 1 306 ? 37.725 33.105 27.911 1.00 100.74 281 MET H N 1
ATOM 12758 C CA . MET F 1 306 ? 38.779 32.360 27.247 1.00 101.82 281 MET H CA 1
ATOM 12759 C C . MET F 1 306 ? 38.121 31.311 26.360 1.00 103.73 281 MET H C 1
ATOM 12760 O O . MET F 1 306 ? 37.429 30.445 26.846 1.00 104.40 281 MET H O 1
ATOM 12765 N N . LYS F 1 307 ? 38.380 31.385 25.072 1.00 105.06 282 LYS H N 1
ATOM 12766 C CA . LYS F 1 307 ? 37.790 30.439 24.134 1.00 107.54 282 LYS H CA 1
ATOM 12767 C C . LYS F 1 307 ? 38.645 30.295 22.873 1.00 106.31 282 LYS H C 1
ATOM 12768 O O . LYS F 1 307 ? 39.685 30.932 22.730 1.00 103.76 282 LYS H O 1
ATOM 12774 N N . GLY F 1 308 ? 38.196 29.421 21.985 1.00 107.01 283 GLY H N 1
ATOM 12775 C CA . GLY F 1 308 ? 38.883 29.168 20.742 1.00 107.05 283 GLY H CA 1
ATOM 12776 C C . GLY F 1 308 ? 40.073 28.261 20.918 1.00 107.04 283 GLY H C 1
ATOM 12777 O O . GLY F 1 308 ? 41.151 28.511 20.365 1.00 107.17 283 GLY H O 1
ATOM 12778 N N . LEU F 1 309 ? 39.889 27.207 21.703 1.00 108.00 284 LEU H N 1
ATOM 12779 C CA . LEU F 1 309 ? 40.967 26.292 22.000 1.00 108.49 284 LEU H CA 1
ATOM 12780 C C . LEU F 1 309 ? 41.259 25.480 20.777 1.00 109.80 284 LEU H C 1
ATOM 12781 O O . LEU F 1 309 ? 40.390 24.877 20.207 1.00 110.01 284 LEU H O 1
ATOM 12786 N N . THR F 1 310 ? 42.521 25.496 20.386 1.00 110.77 285 THR H N 1
ATOM 12787 C CA . THR F 1 310 ? 43.005 24.722 19.239 1.00 112.95 285 THR H CA 1
ATOM 12788 C C . THR F 1 310 ? 44.362 24.167 19.524 1.00 112.45 285 THR H C 1
ATOM 12789 O O . THR F 1 310 ? 45.178 24.785 20.198 1.00 110.06 285 THR H O 1
ATOM 12793 N N . TYR F 1 311 ? 44.624 23.000 18.981 1.00 115.36 286 TYR H N 1
ATOM 12794 C CA . TYR F 1 311 ? 45.957 22.388 19.117 1.00 115.44 286 TYR H CA 1
ATOM 12795 C C . TYR F 1 311 ? 46.937 23.010 18.138 1.00 118.83 286 TYR H C 1
ATOM 12796 O O . TYR F 1 311 ? 46.590 23.316 17.029 1.00 119.88 286 TYR H O 1
ATOM 12805 N N . LEU F 1 312 ? 48.167 23.195 18.562 1.00 124.30 287 LEU H N 1
ATOM 12806 C CA . LEU F 1 312 ? 49.175 23.727 17.633 1.00 129.46 287 LEU H CA 1
ATOM 12807 C C . LEU F 1 312 ? 49.748 22.717 16.679 1.00 141.48 287 LEU H C 1
ATOM 12808 O O . LEU F 1 312 ? 49.923 21.509 17.019 1.00 156.32 287 LEU H O 1
ATOM 12813 N N . ASP F 1 313 ? 50.042 23.213 15.479 1.00 144.38 288 ASP H N 1
ATOM 12814 C CA . ASP F 1 313 ? 50.996 22.585 14.567 1.00 146.52 288 ASP H CA 1
ATOM 12815 C C . ASP F 1 313 ? 52.076 23.679 14.265 1.00 145.36 288 ASP H C 1
ATOM 12816 O O . ASP F 1 313 ? 52.948 24.034 15.100 1.00 135.93 288 ASP H O 1
#

Nearest PDB structures (foldseek):
  5huo-assembly1_C-3  TM=1.004E+00  e=9.953E-61  Streptococcus pyogenes GA06023
  5huo-assembly2_H-2  TM=9.970E-01  e=1.290E-55  Streptococcus pyogenes GA06023
  5huo-assembly1_E-3  TM=9.835E-01  e=5.515E-56  Streptococcus pyogenes GA06023
  5hul-assembly1_B  TM=9.889E-01  e=6.247E-55  Streptococcus pyogenes NZ131
  3paj-assembly1_B  TM=9.371E-01  e=5.634E-31  Vibrio cholerae O1 biovar El Tor str. N16961

Sequence (1694 aa):
TDLTPFQIDDTLKAALREDVHSEDYSTNAIFDHHGQAKVSLFAKEAGVLAGLTVFQRVFTLFDEVTFQNPHQFKDGDRLTSGDLVLEIIGSVRSLLTCERVALNFLQHLSGIASMTAAYVEALGDDRIKVFDTRKTTPNLRLFEKYAVRVGGGYNHRFNLSDAIMLKDNHIAAVGSVQKAIAQARAYAPFVKMVEVEVESLAAAEEAAAAGVDIIMLDNMSLEQIEQAITLIAGRSRIECSGNIDMTTISRFRGLAIDYVSSGSLTHSAKSLDFSMKGLTYLDTDLTPFQIDDTLKAALREDVHSEDYSTNAIFDHHGQAKVSLFAKEAGVLAGLTVFQRVFTLFDEVTFQNPHQFKDGDRLTSGDLVLEIIGSVRSLLTCERVALNFLQHLSGIASMTAAYVEALGDDRIKVFDTRKTTPNLRLFEKYAVRVGGGYNHRFNLSDAIMLKDNHIAAVGSVQKAIAQARAYAPFVKMMVEVEVESLAAAEEAAAAGVDIIMLDNMSLEQIEQAITLIAGRSRIECSGNIDMTTISRFRGLAIDYVSSGSLTHSAKSLDFSMKGLTYLDTDLTPFQIDDTLKAALREDVHSEDYSTNAIFDHHGQAKVSLFAKEAGVLAGLTVFQRVFTLFDEVTFQNPHQFKDGDRLTSGDLVLEIIGSVRSLLTCERVALNFLQHLSGIASMTAAYVEALGDDRIKVFDTRKTTPNLRLFEKYAVRVGGGYNHRFNLSDAIMLKDNHIASVQKAIAQARAYAPFVKMVEVEVESLAAAEEAAAAGVDIIMLDNMSLEQIEQAITLIAGRSRIECSGNIDMTTISRFRGLAIDYVSSGSLTHSAKSLDFSMKGLTYLDTDLTPFQIDDTLKAALREDVHSEDYSTNAIFHHGQAKVSLFAKEAGVLAGLTVFQRVFTLFDEVTFQNPHQFKDGDRLTSGDLVLEIIGSVRSLLTCERVALNFLQHLSGIASMTAAYVEALGDDRIKVFDTRKTTPNLRLFEKYAVRVGGGYNHRFNLSDAIMLKDNHIAAVGSVQKAIAQARAYAPFVKMVEVEVESLAAAEEAAAAGVDIIMLDNMSLEQIEQAITLIAGRSRIECSGNIDMTTISRFRGLAIDYVSSGSLTHSAKSLDFSMKGLTYLDSTDLTPFQIDDTLKAALREDVHSEDYSTNAIFDHHGQAKVSLFAKEAGVLAGLTVFQRVFTLFDEVTFQNPHQFKDGDRLTSGDLVLEIIGSVRSLLTCERVALNFLQHLSGIASMTAAYVEALGDDRIKVFDTRKTTPNLRLFEKYAVRVGGGYNHRFNLSDAIMLKDNHIAAVGSVQKAIAQARAYAPFVKMVEVEVESLAAAEEAAAAGVDIIMLDNMSLEQIEQAITLIAGRSRIECSGNIDMTTISRFRGLAIDYVSSGSLTHSAKSLDFSMKGLTYLDTDLTPFQIDDTLKAALREDVHSEDYSTNAIFDHHGQAKVSLFAKEAGVLAGLTVFQRVFTLFDEVTFQNPHQFKDGDRLTSGDLVLEIIGSVRSLLTCERVALNFLQHLSGIASMTAAYVEALGDDRIKVFDTRKTTPNLRLFEKYAVRVGGGYNHRFFNLSDAIMLKDNHIAVGSVQKAIAQARAYAPFVKMVEVEVESLAAAEEAAAAGVDIIMLDNMSLEQIEQAITLIAGRSRIECSGNIDMTTISRFRGLAIDYVSSGSLTHSAKSLDFSMKGLTYLD

Organism: Streptococcus pyogenes serotype M49 (strain NZ131) (NCBI:txid471876)

Foldseek 3Di:
DDDDCVRPVVVLVVLLCVLAVDADCVQVVPDDPFFKKKWWKWFAAWFFWACPVVLVVSLVVVDDKDKDAVVPDDQLDIHDGGDGGIMIMGTSRSCVSSPPSSVVLGQQLRLLLRQLLLLCVLQPAPQAAEEEDQLADPPCLVSSQRSNVSSVHHYDDSDCPQAEEAEDVLCVVQVHLLVSLVVVCVVPPDRHAYEYEDADLVSLLRNLVSQGAEYEHEPDDPVSLQSSCVSSVPSYAYEYEDPDHSVRSNSCHPDNHRYYYDHCSHNPGRTGDMDMDDMDGDD/DDDDCVRCVVVLVVLLCVLAVDHDCVQCVPCVDKAKKKWWKWFAAKFFWACPVVLVVSLVSVDDKDKDAPPPDDQLDIHDGPDTGIMIMGISRSCVSSPPSSVVLGQQLRLLLRQLLLLCVLQPAPQAAEEEDCLADPPCLVSSQRSNVSSVHHYDDSDVPAAAEQEPVNCVVVVHLLVSLVVVCVVDPDPHAYEYEDAALVSLLSNLVSQHAEYEHEPDDPVRVQSSCVSSPPSYAYEYEDPDHSVRSNSCHPDPHRYYYDHCSHNPGRTGDMDMDDMDGDD/DDDDCVRCVVVLVVLLCVLAVDHPCVQVVPDDPFFKKKWWKWFAAKFFWACPVVLVVSLVVVDDKDKDAVPPDDQLDIHDGGDTGIMIMGHSRSCVSSPPSSQVLRQLLRLLLRQLLLLCVLQPAPQAAEEEDCLADPPCLVSSQRSNVSSVHHYDDSDCPQAEEQDDVLCPVVLVSLVCCPVVDDVPHAYEYEDAQLVSLLSVLVSQHAEYEHEPHDDVRLQVSCVSSVPSYAYEYEDPDDSVPSNRCRPDNHHYYYDHCSRNPGGGGDMDMDDMDGDD/DDDDCVRCVVVLVVLLCVLAVDADCVQPVVDDQFKKKWWKWFAAWFFWACPVVLVVSLVVVDDKDKDAPPPDDQLDIHDGPDTGIMIMGGSRSCVSSPPSSVVLGQQLRLLLRQLLLLCVLQPAPQAAEEEDCLADPPCLVSSQRSNVSSVHHYDDSDCPQAAEQEPVNCVVVVHLLVSLVVVCVVDPDPHAYEYEDAALVSLLSNLVSQHAEYEHEPDDPVRLQVSCVSSPVSYAYEYEDPDHSVRSNSCHPDPHRYYYDHCSHNPGRTGDMDMGDMDGDD/DDDDDCVRPVVVLVVLLCVLAVDADCVQCVPAVPWFKKKWWKWFAAWFFWDCPVVLVVSLVVVDDKDKDAVPPDDGLDIHDGPDGGIMIMGTSRSCVSSPPSSQVLGQQLRLLLRQLLLLCVLQPAPQAAEEEDQLADPPCLVSSQRSNVSSVHHYDDSDCVQAEEQEPVQCVVQVALLVSLVVVCVVPPDRHAYEYEDAALVSLLRNLVSQHAEYEHEPDDPVRVQSSCVSSVPSYAYEYEDPDHSVRSNSCHPDPHRYYYDHCSHNPGRGGDMDMDDMDGDD/DDDDCVRCVVVLVVLLCVLAVDHDCVQVVVDDDFFKKKWWKWFAAKFFWACPVVLVVSLVVVDDKDKDAPPPDDQLDIDDGPDGGIMIMGDSRSCVSSPPSSVVLGQQLRLLLRQLLLLCVLQPAPQAAEEEDCLADPPCLVSSQRSNVSSVHHYDDSDCPQAEEQEPVNCVCVHQLVSLVVVCVVPNDRHAYEYEDADLVSLLSNLVSQGAEYEHEPDDPVRVQVSCVSSPPSYAYEYEDPDHSVRSNVCHPDPHRYYYDHCSHNPGRTGDMDMGDMDGDD

Secondary structure (DSSP, 8-state):
-PPPHHHHHHHHHHHHHHH-SS--HHHHHH--S--EEEEEEEE-S-EE---HHHHHHHHHHHS-EEEE-TT---TT-EE-TT-EEEEEEEEHHHHHHHHHHHHHHHHHHHHHHHHHHHHHHHHT-TTSEEE--S---TT-HHHHHHHHHHTT-B---SSTTTSEEE-HHHHHHHS-HHHHHHHHHHHSTTTS-EEEEE-SHHHHHHHHHHT-SEEEEES--HHHHHHHHHHHTTSSEEEEESS--TTTGGGGTT-S-SEEE-SHHHHSPPPPPEEEEEEEE--/----HHHHHHHHHHHHHHH-SS--HHHHHH--S--EEEEEEEE-S-EE---HHHHHHHHHHHS-EEEE-TT---TT-EE-TT-EEEEEEEEHHHHHHHHHHHHHHHHHHHHHHHHHHHHHHHH--TTSEEE--S---TT-HHHHHHHHHHTT-B---SSTTTSEEE-HHHHHHHS-HHHHHHHHHHHSTTTS-EEEEESSHHHHHHHHHHT-SEEEEES--HHHHHHHHHHHTTSSEEEEESS--TTTGGGGTT-S-SEEE-SHHHHSPPPPPEEEEEEEE--/----HHHHHHHHHHHHHHH-SS--HHHHHT--S---EEEEEEE-S-EE---HHHHHHHHHHHS-EEEE-TT---TT-EE-TT-EEEEEEE-HHHHHHHHHHHHHHHHHHHHHHHHHHHHHHHH--TTSEEE--S---TT-HHHHHHHHHHTT-B---SSTTTSEEE-HHHH--HHHHHHHHHHHS-TTS-EEEEESSHHHHHHHHHHT-SEEEEES--HHHHHHHHHHHTTSSEEEEESS--TTTGGGGTT-S--EEE-SHHHHSPPPPPEEEEEEEE--/----HHHHHHHHHHHHHHH-SS--HHHHHH----EEEEEEEE-S-EE---HHHHHHHHHHHS-EEEE-TT---TT-EE-TT-EEEEEEEEHHHHHHTSHHHHHHHHHHHHHHHHHHHHHHHHT-TTSEEE--S---TT-HHHHHHHHHHTT-B---SSTTTSEEE-HHHHHHHS-HHHHHHHHHHHSTTTS-EEEEESSHHHHHHHHHHT-SEEEEES--HHHHHHHHHHHTTSSEEEEESS-STTTGGGGTT-S-SEEE-SHHHHSPPPPPEEEEEEEE--/-PPPPHHHHHHHHHHHHHHH-SS--HHHHHH--S--EEEEEEEE-S-EE---HHHHHHHHHHHS-EEEE-TT---TT-EE-TT-EEEEEEEEHHHHHHHHHHHHHHHHHHHHHHHHHHHHHHHH--TTSEEE--S---TT-HHHHHHHHHHTT-B---SSTTTSEEE-HHHHHHHS-HHHHHHHHHHHSTTTS-EEEEESSHHHHHHHHHHT-SEEEEES--HHHHHHHHHHHTTSSEEEEESS--TTTGGGGTT-S-SEEE-SHHHHSPPPPPEEEEEEEE--/----HHHHHHHHHHHHHHH-SS--HHHHHT--S---EEEEEEE-S-EE---HHHHHHHHHHHS--EEE-TT---TT-EE-TT-EEEEEEE-HHHHHHHHHHHHHHHHHHHHHHHHHHHHHHHHT-TTSEEE--S---TT-HHHHHHHHHHTT-B---SSTTTSEEE-HHHH----SHHHHHHHHHHSTTTS-EEEEESSHHHHHHHHHTT-SEEEEES--HHHHHHHHHHHTTSSEEEEESS--TTTGGGGTT-S-SEEE-SHHHHSPPPPPEEEEEEEE--